Protein 5YBB (pdb70)

Secondary structure (DSSP, 8-state):
---HHHHHHHHHHHHHHHHHSSS--SHHHHHHHHHHHHHHHHHHHHHHHHHHHH----S-STTSHHHHHHS---HHHHHHHIIIIIHHHHHT---TTTTHHHHHHH-SSPPP--SSHHHHHHHHHHHHTS-TT-HHHHHHHHHHHHHHHHHHHHH-SSTTTT---HHHHHHHHHHH---TTS-EE-SS--TT-THHHHHHHHHHT--SHHHHHIIIIISBEEEE-SHHHHHHHHHHHHHHT-SS-EEEES-TTTS-TTS----BSEEEE------B--TTGGGGSSS--SBHHHHHHHHHHHHB-SSTTEEEEEEEEHHHHH--THHHHHHHHHHHHSEEEEEEEE-TTSSTTT----EEEEEEEESS---EEEEEE-PPPTT-SS--SSS---TTHHHHHHHHHHHHHHHHTTSS-GGGG-BTTEEEEEHHHHHHTTS------TTS-S---PPPHHHHHHHHHHHHHHHHHHHHHHHHHHHHS--/---HHHHHHHHHHHHHHHHHSSS--SHHHHHHHHHHHHHHHHHHHHHHHHHHTT----S-GGGSHHHHHHS---HHHHHHHIIIIIHHHHTS--SSHHHHHHHHHHHSS-----SSHHHHHHHHHHHHTS-TT-HHHHHHHHHHHHHHHHHHHHH-SSTTTT---HHHHHHHHHHH---TTS-EE-SS--TT-THHHHHHHHHHT--SHHHHHIIIIISB--EE-SHHHHHHHHHHHHHHT-SS---EES-STTS-STT----BSEEEE------B--TTGGGGSSS--SBHHHHHHHHHHHHB-SSTTEEEEEEEEHHHHH--THHHHHHHHHHHHSEEEEEEEE-TTSSTTTT---EEEEEEEESS---EEEEEE-PPPTT-SS--SSS---HHHHHHHHHHHHHHHHHHTTSS-GGGT-BTTEEEEEHHHHHHTTS------TTS-S---PPPHHHHHHHHHHHHHHHHHHHHHHHHHHHHT--/-HHHHHHHHHHHHHHHHHHHHHHHHHH---/-----SS-EEEEGGGS--------GGGSTT-EEEEB-GGGEETTTTEE---EEEEGGG--TTEEEEE-TT-EEEESBSTTS--EEEPPGGG-SEEEETTEEEE---TTT--HHHHHHHHHSHHHHHHHHHSS-SS-S--B--HHHHTTSEEEE-TTTTHHHHHHHHHHHHHHHHHHHHHHHHHHHHHHHHHHHHHHHHSPPTTS--STT-EEEEHHHHEEEE------GGGEESS--SEEEE-SGGG--SSS-----EESS-SSEE-TT-EEEE-BSSTT-EEE--S-EEE-TTEEEEEEPTTS-HHHHHHHHHHHHHHHS-----B--HHHHHTSEEEE--HHHHHHHHHHHHHHHHHHHHHHHHHHHHHHHHHHHHHHHHHHHTTTT-/-HHHHHHHHHHHHHHHHHHHHHHHHHT---/-----TT-EEEETTTS-----B--GGGSTT-EEEEE-GGGEETTTTEE---EEEEGGG--TTEEEEE-TT-EEEESBSTTS--EEEPPGGG-SEEEETTEEEE---TTT--HHHHHHHHHSHHHHHHHHHSS-SS-S--B--HHHHHHSEEEE-TTSSGGGGHHHHHHHHHHHHHHHHHHHHHHHHHHHHHHHHHHHHSPPTT----TT-EEEEHHHHEEEE------GGGEESS--SEEEE-SGGG--SSS-----EESS-SSEE-TT-EEEE-BSSTT-EEE--S-EEE-TTEEEEEE-TTS-HHHHHHHHHHHHHHHS-----B--HHHHHTSEEEE--HHHHHHHHHHHHHHHHHHHHHHHHHHHHHHHHHHHHHHHHHHHTTTT-

Organism: Caldanaerobacter subterraneus subsp. tengcongensis (strain DSM 15242 / JCM 11007 / NBRC 100824 / MB4) (NCBI:txid273068)

InterPro domains:
  IPR002052 DNA methylase, N-6 adenine-specific, conserved site [PS00092] (276-282)
  IPR003356 DNA methylase, adenine-specific [PF02384] (149-455)
  IPR022749 N6 adenine-specific DNA methyltransferase, N-terminal domain [PF12161] (10-135)
  IPR029063 S-adenosyl-L-methionine-dependent methyltransferase superfamily [G3DSA:3.40.50.150] (143-507)
  IPR029063 S-adenosyl-L-methionine-dependent methyltransferase superfamily [SSF53335] (9-497)
  IPR038333 Type I restriction enzyme EcoKI-like, methylase subunit, N-terminal domain superfamily [G3DSA:1.20.1260.30] (2-142)
  IPR051537 DNA Adenine N(4)/N(6)-Methyltransferase [PTHR42933] (5-493)

Structure (mmCIF, N/CA/C/O backbone):
data_5YBB
#
_entry.id   5YBB
#
_cell.length_a   121.600
_cell.length_b   121.600
_cell.length_c   280.360
_cell.angle_alpha   90.00
_cell.angle_beta   90.00
_cell.angle_gamma   90.00
#
_symmetry.space_group_name_H-M   'P 41'
#
loop_
_entity.id
_entity.type
_entity.pdbx_description
1 polymer 'Type I restriction-modification system methyltransferase subunit'
2 polymer 'Restriction endonuclease S subunits'
3 polymer DNA
4 polymer DNA
5 non-polymer S-ADENOSYLMETHIONINE
#
loop_
_atom_site.group_PDB
_atom_site.id
_atom_site.type_symbol
_atom_site.label_atom_id
_atom_site.label_alt_id
_atom_site.label_comp_id
_atom_site.label_asym_id
_atom_site.label_entity_id
_atom_site.label_seq_id
_atom_site.pdbx_PDB_ins_code
_atom_site.Cartn_x
_atom_site.Cartn_y
_atom_site.Cartn_z
_atom_site.occupancy
_atom_site.B_iso_or_equiv
_atom_site.auth_seq_id
_atom_site.auth_comp_id
_atom_site.auth_asym_id
_atom_site.auth_atom_id
_atom_site.pdbx_PDB_model_num
ATOM 1 N N . PRO A 1 4 ? 172.405 78.539 -39.646 1.00 130.17 4 PRO A N 1
ATOM 2 C CA . PRO A 1 4 ? 172.466 79.413 -40.812 1.00 129.08 4 PRO A CA 1
ATOM 3 C C . PRO A 1 4 ? 171.721 80.718 -40.585 1.00 131.75 4 PRO A C 1
ATOM 4 O O . PRO A 1 4 ? 172.306 81.686 -40.134 1.00 148.42 4 PRO A O 1
ATOM 8 N N . GLN A 1 5 ? 170.436 80.742 -40.888 1.00 120.00 5 GLN A N 1
ATOM 9 C CA . GLN A 1 5 ? 169.625 81.927 -40.650 1.00 117.38 5 GLN A CA 1
ATOM 10 C C . GLN A 1 5 ? 170.069 83.160 -41.401 1.00 115.62 5 GLN A C 1
ATOM 11 O O . GLN A 1 5 ? 170.033 83.169 -42.615 1.00 118.42 5 GLN A O 1
ATOM 17 N N . THR A 1 6 ? 170.413 84.224 -40.694 1.00 117.51 6 THR A N 1
ATOM 18 C CA . THR A 1 6 ? 170.868 85.421 -41.372 1.00 121.31 6 THR A CA 1
ATOM 19 C C . THR A 1 6 ? 169.707 86.016 -42.097 1.00 124.69 6 THR A C 1
ATOM 20 O O . THR A 1 6 ? 169.861 86.711 -43.077 1.00 126.04 6 THR A O 1
ATOM 24 N N . ARG A 1 7 ? 168.507 85.636 -41.652 1.00 134.20 7 ARG A N 1
ATOM 25 C CA . ARG A 1 7 ? 167.271 86.124 -42.252 1.00 140.26 7 ARG A CA 1
ATOM 26 C C . ARG A 1 7 ? 167.542 87.584 -42.480 1.00 137.90 7 ARG A C 1
ATOM 27 O O . ARG A 1 7 ? 167.576 88.065 -43.612 1.00 137.96 7 ARG A O 1
ATOM 35 N N . GLU A 1 8 ? 167.765 88.281 -41.376 1.00 145.22 8 GLU A N 1
ATOM 36 C CA . GLU A 1 8 ? 168.550 89.470 -41.397 1.00 157.13 8 GLU A CA 1
ATOM 37 C C . GLU A 1 8 ? 167.910 90.463 -42.350 1.00 138.89 8 GLU A C 1
ATOM 38 O O . GLU A 1 8 ? 166.704 90.626 -42.360 1.00 131.63 8 GLU A O 1
ATOM 44 N N . SER A 1 9 ? 168.718 91.067 -43.199 1.00 125.34 9 SER A N 1
ATOM 45 C CA . SER A 1 9 ? 168.230 91.860 -44.268 1.00 128.00 9 SER A CA 1
ATOM 46 C C . SER A 1 9 ? 167.447 90.972 -45.188 1.00 119.82 9 SER A C 1
ATOM 47 O O . SER A 1 9 ? 166.371 91.329 -45.625 1.00 137.78 9 SER A O 1
ATOM 50 N N . LEU A 1 10 ? 167.974 89.796 -45.477 1.00 96.86 10 LEU A N 1
ATOM 51 C CA . LEU A 1 10 ? 167.388 88.993 -46.530 1.00 88.29 10 LEU A CA 1
ATOM 52 C C . LEU A 1 10 ? 165.982 88.549 -46.264 1.00 96.77 10 LEU A C 1
ATOM 53 O O . LEU A 1 10 ? 165.168 88.549 -47.166 1.00 106.51 10 LEU A O 1
ATOM 58 N N . ALA A 1 11 ? 165.697 88.141 -45.044 1.00 92.74 11 ALA A N 1
ATOM 59 C CA . ALA A 1 11 ? 164.356 87.715 -44.734 1.00 89.12 11 ALA A CA 1
ATOM 60 C C . ALA A 1 11 ? 163.474 88.907 -44.916 1.00 87.08 11 ALA A C 1
ATOM 61 O O . ALA A 1 11 ? 162.435 88.833 -45.532 1.00 91.12 11 ALA A O 1
ATOM 63 N N . ASN A 1 12 ? 163.927 90.037 -44.422 1.00 83.47 12 ASN A N 1
ATOM 64 C CA . ASN A 1 12 ? 163.082 91.199 -44.400 1.00 89.71 12 ASN A CA 1
ATOM 65 C C . ASN A 1 12 ? 162.710 91.629 -45.780 1.00 84.72 12 ASN A C 1
ATOM 66 O O . ASN A 1 12 ? 161.587 92.010 -46.024 1.00 94.44 12 ASN A O 1
ATOM 71 N N . GLU A 1 13 ? 163.649 91.561 -46.700 1.00 71.88 13 GLU A N 1
ATOM 72 C CA . GLU A 1 13 ? 163.357 91.921 -48.064 1.00 76.37 13 GLU A CA 1
ATOM 73 C C . GLU A 1 13 ? 162.220 91.075 -48.534 1.00 83.97 13 GLU A C 1
ATOM 74 O O . GLU A 1 13 ? 161.149 91.554 -48.889 1.00 87.26 13 GLU A O 1
ATOM 80 N N . ILE A 1 14 ? 162.464 89.784 -48.506 1.00 85.09 14 ILE A N 1
ATOM 81 C CA . ILE A 1 14 ? 161.539 88.868 -49.103 1.00 82.25 14 ILE A CA 1
ATOM 82 C C . ILE A 1 14 ? 160.183 89.261 -48.639 1.00 98.00 14 ILE A C 1
ATOM 83 O O . ILE A 1 14 ? 159.244 89.269 -49.400 1.00 115.39 14 ILE A O 1
ATOM 88 N N . TRP A 1 15 ? 160.083 89.623 -47.378 1.00 93.34 15 TRP A N 1
ATOM 89 C CA . TRP A 1 15 ? 158.811 90.040 -46.847 1.00 79.23 15 TRP A CA 1
ATOM 90 C C . TRP A 1 15 ? 158.413 91.258 -47.612 1.00 80.36 15 TRP A C 1
ATOM 91 O O . TRP A 1 15 ? 157.255 91.473 -47.883 1.00 86.44 15 TRP A O 1
ATOM 102 N N . ARG A 1 16 ? 159.391 92.069 -47.958 1.00 81.61 16 ARG A N 1
ATOM 103 C CA . ARG A 1 16 ? 159.103 93.273 -48.695 1.00 88.66 16 ARG A CA 1
ATOM 104 C C . ARG A 1 16 ? 158.505 92.957 -50.028 1.00 87.64 16 ARG A C 1
ATOM 105 O O . ARG A 1 16 ? 157.576 93.611 -50.462 1.00 86.28 16 ARG A O 1
ATOM 113 N N . ALA A 1 17 ? 159.024 91.938 -50.681 1.00 88.26 17 ALA A N 1
ATOM 114 C CA . ALA A 1 17 ? 158.541 91.611 -52.005 1.00 86.81 17 ALA A CA 1
ATOM 115 C C . ALA A 1 17 ? 157.094 91.282 -51.864 1.00 82.21 17 ALA A C 1
ATOM 116 O O . ALA A 1 17 ? 156.272 91.643 -52.667 1.00 67.80 17 ALA A O 1
ATOM 118 N N . CYS A 1 18 ? 156.782 90.579 -50.808 1.00 87.79 18 CYS A N 1
ATOM 119 C CA . CYS A 1 18 ? 155.394 90.217 -50.557 1.00 81.27 18 CYS A CA 1
ATOM 120 C C . CYS A 1 18 ? 154.499 91.457 -50.485 1.00 80.10 18 CYS A C 1
ATOM 121 O O . CYS A 1 18 ? 153.396 91.447 -51.033 1.00 83.38 18 CYS A O 1
ATOM 124 N N . ASP A 1 19 ? 154.949 92.531 -49.839 1.00 86.72 19 ASP A N 1
ATOM 125 C CA . ASP A 1 19 ? 154.075 93.712 -49.797 1.00 98.10 19 ASP A CA 1
ATOM 126 C C . ASP A 1 19 ? 154.053 94.455 -51.142 1.00 101.11 19 ASP A C 1
ATOM 127 O O . ASP A 1 19 ? 153.066 95.128 -51.482 1.00 110.86 19 ASP A O 1
ATOM 132 N N . ILE A 1 20 ? 155.116 94.297 -51.926 1.00 91.69 20 ILE A N 1
ATOM 133 C CA . ILE A 1 20 ? 155.126 94.788 -53.302 1.00 86.26 20 ILE A CA 1
ATOM 134 C C . ILE A 1 20 ? 154.022 94.122 -54.108 1.00 73.23 20 ILE A C 1
ATOM 135 O O . ILE A 1 20 ? 153.295 94.782 -54.844 1.00 61.27 20 ILE A O 1
ATOM 140 N N . MET A 1 21 ? 153.874 92.813 -53.936 1.00 73.60 21 MET A N 1
ATOM 141 C CA . MET A 1 21 ? 152.811 92.100 -54.630 1.00 69.03 21 MET A CA 1
ATOM 142 C C . MET A 1 21 ? 151.455 92.442 -54.047 1.00 75.06 21 MET A C 1
ATOM 143 O O . MET A 1 21 ? 150.453 92.441 -54.763 1.00 85.65 21 MET A O 1
ATOM 148 N N . ARG A 1 22 ? 151.423 92.748 -52.754 1.00 68.97 22 ARG A N 1
ATOM 149 C CA . ARG A 1 22 ? 150.170 93.146 -52.134 1.00 80.28 22 ARG A CA 1
ATOM 150 C C . ARG A 1 22 ? 149.652 94.408 -52.818 1.00 84.21 22 ARG A C 1
ATOM 151 O O . ARG A 1 22 ? 148.463 94.506 -53.135 1.00 79.40 22 ARG A O 1
ATOM 159 N N . ARG A 1 23 ? 150.561 95.344 -53.091 1.00 84.28 23 ARG A N 1
ATOM 160 C CA . ARG A 1 23 ? 150.204 96.566 -53.813 1.00 92.31 23 ARG A CA 1
ATOM 161 C C . ARG A 1 23 ? 149.736 96.295 -55.244 1.00 96.41 23 ARG A C 1
ATOM 162 O O . ARG A 1 23 ? 148.862 96.997 -55.760 1.00 93.62 23 ARG A O 1
ATOM 170 N N . ASP A 1 24 ? 150.346 95.305 -55.891 1.00 93.04 24 ASP A N 1
ATOM 171 C CA . ASP A 1 24 ? 150.070 95.014 -57.295 1.00 94.67 24 ASP A CA 1
ATOM 172 C C . ASP A 1 24 ? 148.664 94.450 -57.525 1.00 85.68 24 ASP A C 1
ATOM 173 O O . ASP A 1 24 ? 148.117 93.733 -56.678 1.00 90.74 24 ASP A O 1
ATOM 178 N N . ASN A 1 25 ? 148.094 94.791 -58.682 1.00 70.33 25 ASN A N 1
ATOM 179 C CA . ASN A 1 25 ? 146.750 94.372 -59.081 1.00 68.75 25 ASN A CA 1
ATOM 180 C C . ASN A 1 25 ? 146.634 92.883 -59.428 1.00 64.87 25 ASN A C 1
ATOM 181 O O . ASN A 1 25 ? 145.611 92.255 -59.171 1.00 65.59 25 ASN A O 1
ATOM 186 N N . ASN A 1 26 ? 147.660 92.340 -60.072 1.00 64.82 26 ASN A N 1
ATOM 187 C CA . ASN A 1 26 ? 147.589 90.983 -60.604 1.00 70.33 26 ASN A CA 1
ATOM 188 C C . ASN A 1 26 ? 147.824 89.932 -59.525 1.00 78.84 26 ASN A C 1
ATOM 189 O O . ASN A 1 26 ? 147.463 88.765 -59.691 1.00 80.63 26 ASN A O 1
ATOM 194 N N . CYS A 1 27 ? 148.406 90.347 -58.408 1.00 86.35 27 CYS A N 1
ATOM 195 C CA . CYS A 1 27 ? 148.459 89.480 -57.245 1.00 79.06 27 CYS A CA 1
ATOM 196 C C . CYS A 1 27 ? 147.270 89.802 -56.359 1.00 86.14 27 CYS A C 1
ATOM 197 O O . CYS A 1 27 ? 147.273 90.805 -55.638 1.00 102.52 27 CYS A O 1
ATOM 200 N N . THR A 1 28 ? 146.273 88.928 -56.376 1.00 86.66 28 THR A N 1
ATOM 201 C CA . THR A 1 28 ? 145.045 89.193 -55.641 1.00 98.13 28 THR A CA 1
ATOM 202 C C . THR A 1 28 ? 145.236 88.882 -54.164 1.00 89.86 28 THR A C 1
ATOM 203 O O . THR A 1 28 ? 144.770 89.617 -53.297 1.00 98.53 28 THR A O 1
ATOM 207 N N . GLY A 1 29 ? 145.937 87.789 -53.896 1.00 73.08 29 GLY A N 1
ATOM 208 C CA . GLY A 1 29 ? 146.066 87.263 -52.555 1.00 77.10 29 GLY A CA 1
ATOM 209 C C . GLY A 1 29 ? 147.376 86.529 -52.364 1.00 79.21 29 GLY A C 1
ATOM 210 O O . GLY A 1 29 ? 148.150 86.373 -53.305 1.00 81.66 29 GLY A O 1
ATOM 211 N N . ILE A 1 30 ? 147.613 86.068 -51.139 1.00 74.85 30 ILE A N 1
ATOM 212 C CA . ILE A 1 30 ? 148.856 85.403 -50.764 1.00 69.78 30 ILE A CA 1
ATOM 213 C C . ILE A 1 30 ? 149.191 84.228 -51.702 1.00 86.89 30 ILE A C 1
ATOM 214 O O . ILE A 1 30 ? 150.366 83.939 -51.960 1.00 104.91 30 ILE A O 1
ATOM 219 N N . MET A 1 31 ? 148.153 83.575 -52.221 1.00 87.41 31 MET A N 1
ATOM 220 C CA . MET A 1 31 ? 148.285 82.537 -53.248 1.00 87.23 31 MET A CA 1
ATOM 221 C C . MET A 1 31 ? 149.180 83.006 -54.399 1.00 83.40 31 MET A C 1
ATOM 222 O O . MET A 1 31 ? 150.208 82.383 -54.719 1.00 77.19 31 MET A O 1
ATOM 227 N N . GLU A 1 32 ? 148.794 84.134 -54.989 1.00 82.58 32 GLU A N 1
ATOM 228 C CA . GLU A 1 32 ? 149.498 84.692 -56.133 1.00 77.81 32 GLU A CA 1
ATOM 229 C C . GLU A 1 32 ? 150.916 85.118 -55.753 1.00 74.58 32 GLU A C 1
ATOM 230 O O . GLU A 1 32 ? 151.849 84.977 -56.561 1.00 85.65 32 GLU A O 1
ATOM 236 N N . TYR A 1 33 ? 151.080 85.618 -54.526 1.00 62.48 33 TYR A N 1
ATOM 237 C CA . TYR A 1 33 ? 152.407 85.979 -54.032 1.00 67.54 33 TYR A CA 1
ATOM 238 C C . TYR A 1 33 ? 153.302 84.754 -54.113 1.00 73.70 33 TYR A C 1
ATOM 239 O O . TYR A 1 33 ? 154.387 84.779 -54.712 1.00 79.45 33 TYR A O 1
ATOM 248 N N . VAL A 1 34 ? 152.832 83.669 -53.509 1.00 80.82 34 VAL A N 1
ATOM 249 C CA . VAL A 1 34 ? 153.681 82.505 -53.343 1.00 92.33 34 VAL A CA 1
ATOM 250 C C . VAL A 1 34 ? 153.993 81.865 -54.698 1.00 96.73 34 VAL A C 1
ATOM 251 O O . VAL A 1 34 ? 155.122 81.425 -54.905 1.00 103.60 34 VAL A O 1
ATOM 255 N N . GLU A 1 35 ? 153.041 81.837 -55.636 1.00 99.21 35 GLU A N 1
ATOM 256 C CA . GLU A 1 35 ? 153.373 81.230 -56.933 1.00 92.52 35 GLU A CA 1
ATOM 257 C C . GLU A 1 35 ? 154.310 82.112 -57.775 1.00 87.33 35 GLU A C 1
ATOM 258 O O . GLU A 1 35 ? 155.202 81.594 -58.461 1.00 102.46 35 GLU A O 1
ATOM 264 N N . HIS A 1 36 ? 154.115 83.430 -57.722 1.00 73.94 36 HIS A N 1
ATOM 265 C CA . HIS A 1 36 ? 154.997 84.356 -58.441 1.00 76.43 36 HIS A CA 1
ATOM 266 C C . HIS A 1 36 ? 156.451 84.187 -57.959 1.00 71.72 36 HIS A C 1
ATOM 267 O O . HIS A 1 36 ? 157.408 83.975 -58.755 1.00 78.67 36 HIS A O 1
ATOM 274 N N . LEU A 1 37 ? 156.591 84.258 -56.638 1.00 68.28 37 LEU A N 1
ATOM 275 C CA . LEU A 1 37 ? 157.868 84.061 -55.977 1.00 66.07 37 LEU A CA 1
ATOM 276 C C . LEU A 1 37 ? 158.436 82.692 -56.366 1.00 72.71 37 LEU A C 1
ATOM 277 O O . LEU A 1 37 ? 159.638 82.543 -56.613 1.00 75.99 37 LEU A O 1
ATOM 282 N N . ALA A 1 38 ? 157.551 81.704 -56.460 1.00 68.89 38 ALA A N 1
ATOM 283 C CA . ALA A 1 38 ? 157.966 80.348 -56.791 1.00 71.36 38 ALA A CA 1
ATOM 284 C C . ALA A 1 38 ? 158.596 80.262 -58.174 1.00 72.90 38 ALA A C 1
ATOM 285 O O . ALA A 1 38 ? 159.665 79.673 -58.315 1.00 67.79 38 ALA A O 1
ATOM 287 N N . TRP A 1 39 ? 157.958 80.843 -59.191 1.00 73.93 39 TRP A N 1
ATOM 288 C CA . TRP A 1 39 ? 158.499 80.705 -60.546 1.00 67.53 39 TRP A CA 1
ATOM 289 C C . TRP A 1 39 ? 159.803 81.484 -60.720 1.00 72.48 39 TRP A C 1
ATOM 290 O O . TRP A 1 39 ? 160.749 80.976 -61.362 1.00 79.09 39 TRP A O 1
ATOM 301 N N . LEU A 1 40 ? 159.893 82.681 -60.135 1.00 69.70 40 LEU A N 1
ATOM 302 C CA . LEU A 1 40 ? 161.190 83.370 -60.175 1.00 69.88 40 LEU A CA 1
ATOM 303 C C . LEU A 1 40 ? 162.305 82.533 -59.516 1.00 74.67 40 LEU A C 1
ATOM 304 O O . LEU A 1 40 ? 163.389 82.303 -60.107 1.00 81.26 40 LEU A O 1
ATOM 309 N N . LEU A 1 41 ? 162.028 82.079 -58.294 1.00 71.14 41 LEU A N 1
ATOM 310 C CA . LEU A 1 41 ? 163.002 81.320 -57.520 1.00 74.55 41 LEU A CA 1
ATOM 311 C C . LEU A 1 41 ? 163.426 80.065 -58.271 1.00 79.87 41 LEU A C 1
ATOM 312 O O . LEU A 1 41 ? 164.606 79.707 -58.284 1.00 91.35 41 LEU A O 1
ATOM 317 N N . PHE A 1 42 ? 162.459 79.405 -58.898 1.00 71.52 42 PHE A N 1
ATOM 318 C CA . PHE A 1 42 ? 162.744 78.188 -59.637 1.00 75.64 42 PHE A CA 1
ATOM 319 C C . PHE A 1 42 ? 163.685 78.470 -60.801 1.00 77.53 42 PHE A C 1
ATOM 320 O O . PHE A 1 42 ? 164.647 77.720 -61.000 1.00 72.68 42 PHE A O 1
ATOM 328 N N . LEU A 1 43 ? 163.422 79.533 -61.569 1.00 74.00 43 LEU A N 1
ATOM 329 C CA . LEU A 1 43 ? 164.327 79.838 -62.684 1.00 68.12 43 LEU A CA 1
ATOM 330 C C . LEU A 1 43 ? 165.749 80.085 -62.186 1.00 78.53 43 LEU A C 1
ATOM 331 O O . LEU A 1 43 ? 166.727 79.582 -62.782 1.00 90.30 43 LEU A O 1
ATOM 336 N N . ARG A 1 44 ? 165.870 80.855 -61.106 1.00 79.06 44 ARG A N 1
ATOM 337 C CA . ARG A 1 44 ? 167.198 81.109 -60.546 1.00 80.09 44 ARG A CA 1
ATOM 338 C C . ARG A 1 44 ? 167.884 79.791 -60.139 1.00 83.64 44 ARG A C 1
ATOM 339 O O . ARG A 1 44 ? 169.094 79.591 -60.369 1.00 88.58 44 ARG A O 1
ATOM 347 N N . PHE A 1 45 ? 167.095 78.899 -59.544 1.00 72.08 45 PHE A N 1
ATOM 348 C CA . PHE A 1 45 ? 167.578 77.588 -59.129 1.00 79.78 45 PHE A CA 1
ATOM 349 C C . PHE A 1 45 ? 168.129 76.792 -60.307 1.00 82.86 45 PHE A C 1
ATOM 350 O O . PHE A 1 45 ? 169.222 76.213 -60.227 1.00 91.44 45 PHE A O 1
ATOM 358 N N . LEU A 1 46 ? 167.359 76.762 -61.393 1.00 72.49 46 LEU A N 1
ATOM 359 C CA . LEU A 1 46 ? 167.725 75.999 -62.580 1.00 72.82 46 LEU A CA 1
ATOM 360 C C . LEU A 1 46 ? 169.059 76.514 -63.106 1.00 87.65 46 LEU A C 1
ATOM 361 O O . LEU A 1 46 ? 169.975 75.725 -63.422 1.00 93.96 46 LEU A O 1
ATOM 366 N N . ASP A 1 47 ? 169.179 77.841 -63.160 1.00 110.91 47 ASP A N 1
ATOM 367 C CA . ASP A 1 47 ? 170.412 78.453 -63.644 1.00 121.13 47 ASP A CA 1
ATOM 368 C C . ASP A 1 47 ? 171.612 78.052 -62.783 1.00 111.09 47 ASP A C 1
ATOM 369 O O . ASP A 1 47 ? 172.689 77.713 -63.305 1.00 121.72 47 ASP A O 1
ATOM 374 N N . ALA A 1 48 ? 171.421 78.072 -61.467 1.00 85.64 48 ALA A N 1
ATOM 375 C CA . ALA A 1 48 ? 172.497 77.685 -60.562 1.00 93.23 48 ALA A CA 1
ATOM 376 C C . ALA A 1 48 ? 172.939 76.225 -60.796 1.00 110.17 48 ALA A C 1
ATOM 377 O O . ALA A 1 48 ? 174.152 75.927 -60.916 1.00 120.38 48 ALA A O 1
ATOM 379 N N . GLN A 1 49 ? 171.959 75.322 -60.879 1.00 107.22 49 GLN A N 1
ATOM 380 C CA . GLN A 1 49 ? 172.264 73.907 -61.078 1.00 121.98 49 GLN A CA 1
ATOM 381 C C . GLN A 1 49 ? 173.033 73.640 -62.367 1.00 148.25 49 GLN A C 1
ATOM 382 O O . GLN A 1 49 ? 174.070 72.946 -62.338 1.00 153.81 49 GLN A O 1
ATOM 388 N N . GLU A 1 50 ? 172.602 74.271 -63.449 1.00 173.10 50 GLU A N 1
ATOM 389 C CA . GLU A 1 50 ? 173.292 74.139 -64.713 1.00 192.26 50 GLU A CA 1
ATOM 390 C C . GLU A 1 50 ? 174.714 74.652 -64.540 1.00 202.06 50 GLU A C 1
ATOM 391 O O . GLU A 1 50 ? 175.651 74.092 -65.108 1.00 228.42 50 GLU A O 1
ATOM 397 N N . GLU A 1 51 ? 174.882 75.722 -63.765 1.00 164.45 51 GLU A N 1
ATOM 398 C CA . GLU A 1 51 ? 176.207 76.319 -63.640 1.00 141.57 51 GLU A CA 1
ATOM 399 C C . GLU A 1 51 ? 177.145 75.279 -63.002 1.00 128.80 51 GLU A C 1
ATOM 400 O O . GLU A 1 51 ? 178.300 75.092 -63.439 1.00 130.42 51 GLU A O 1
ATOM 406 N N . GLU A 1 52 ? 176.638 74.563 -62.000 1.00 117.58 52 GLU A N 1
ATOM 407 C CA . GLU A 1 52 ? 177.403 73.428 -61.478 1.00 117.52 52 GLU A CA 1
ATOM 408 C C . GLU A 1 52 ? 177.726 72.453 -62.618 1.00 132.82 52 GLU A C 1
ATOM 409 O O . GLU A 1 52 ? 178.846 71.915 -62.727 1.00 145.77 52 GLU A O 1
ATOM 411 N N . TRP A 1 53 ? 176.752 72.259 -63.501 1.00 130.61 53 TRP A N 1
ATOM 412 C CA . TRP A 1 53 ? 176.958 71.355 -64.626 1.00 124.83 53 TRP A CA 1
ATOM 413 C C . TRP A 1 53 ? 177.887 71.945 -65.699 1.00 126.25 53 TRP A C 1
ATOM 414 O O . TRP A 1 53 ? 178.293 71.233 -66.611 1.00 129.20 53 TRP A O 1
ATOM 425 N N . GLU A 1 54 ? 178.228 73.231 -65.592 1.00 131.17 54 GLU A N 1
ATOM 426 C CA . GLU A 1 54 ? 179.278 73.799 -66.434 1.00 144.16 54 GLU A CA 1
ATOM 427 C C . GLU A 1 54 ? 180.564 73.286 -65.812 1.00 154.25 54 GLU A C 1
ATOM 428 O O . GLU A 1 54 ? 181.514 72.893 -66.517 1.00 168.67 54 GLU A O 1
ATOM 434 N N . ALA A 1 55 ? 180.582 73.283 -64.475 1.00 150.13 55 ALA A N 1
ATOM 435 C CA . ALA A 1 55 ? 181.776 72.832 -63.768 1.00 159.91 55 ALA A CA 1
ATOM 436 C C . ALA A 1 55 ? 182.105 71.371 -64.097 1.00 172.92 55 ALA A C 1
ATOM 437 O O . ALA A 1 55 ? 183.279 71.037 -64.254 1.00 183.89 55 ALA A O 1
ATOM 439 N N . GLN A 1 56 ? 181.108 70.489 -64.210 1.00 170.14 56 GLN A N 1
ATOM 440 C CA . GLN A 1 56 ? 181.476 69.136 -64.672 1.00 176.92 56 GLN A CA 1
ATOM 441 C C . GLN A 1 56 ? 181.431 68.979 -66.200 1.00 191.77 56 GLN A C 1
ATOM 442 O O . GLN A 1 56 ? 181.889 67.964 -66.728 1.00 193.53 56 GLN A O 1
ATOM 448 N N . ALA A 1 57 ? 180.916 69.973 -66.920 1.00 200.82 57 ALA A N 1
ATOM 449 C CA . ALA A 1 57 ? 181.014 69.924 -68.379 1.00 211.14 57 ALA A CA 1
ATOM 450 C C . ALA A 1 57 ? 182.479 70.082 -68.740 1.00 202.40 57 ALA A C 1
ATOM 451 O O . ALA A 1 57 ? 182.947 69.560 -69.750 1.00 213.81 57 ALA A O 1
ATOM 453 N N . GLN A 1 58 ? 183.183 70.839 -67.904 1.00 183.46 58 GLN A N 1
ATOM 454 C CA . GLN A 1 58 ? 184.637 70.986 -67.995 1.00 174.54 58 GLN A CA 1
ATOM 455 C C . GLN A 1 58 ? 185.397 69.646 -68.134 1.00 178.17 58 GLN A C 1
ATOM 456 O O . GLN A 1 58 ? 186.329 69.547 -68.934 1.00 178.19 58 GLN A O 1
ATOM 462 N N . ILE A 1 59 ? 185.012 68.628 -67.359 1.00 171.30 59 ILE A N 1
ATOM 463 C CA . ILE A 1 59 ? 185.665 67.309 -67.425 1.00 163.92 59 ILE A CA 1
ATOM 464 C C . ILE A 1 59 ? 185.596 66.640 -68.803 1.00 155.63 59 ILE A C 1
ATOM 465 O O . ILE A 1 59 ? 185.057 67.193 -69.763 1.00 149.17 59 ILE A O 1
ATOM 470 N N . PRO A 1 66 ? 173.446 72.862 -71.633 1.00 139.19 66 PRO A N 1
ATOM 471 C CA . PRO A 1 66 ? 172.713 74.059 -72.031 1.00 133.59 66 PRO A CA 1
ATOM 472 C C . PRO A 1 66 ? 171.234 73.759 -72.124 1.00 134.58 66 PRO A C 1
ATOM 473 O O . PRO A 1 66 ? 170.736 73.407 -73.182 1.00 141.62 66 PRO A O 1
ATOM 477 N N . ILE A 1 67 ? 170.543 73.847 -71.001 1.00 136.45 67 ILE A N 1
ATOM 478 C CA . ILE A 1 67 ? 169.117 73.631 -70.989 1.00 137.32 67 ILE A CA 1
ATOM 479 C C . ILE A 1 67 ? 168.392 74.678 -71.793 1.00 145.37 67 ILE A C 1
ATOM 480 O O . ILE A 1 67 ? 167.549 74.355 -72.608 1.00 162.97 67 ILE A O 1
ATOM 485 N N . ILE A 1 68 ? 168.745 75.937 -71.574 1.00 145.58 68 ILE A N 1
ATOM 486 C CA . ILE A 1 68 ? 168.311 77.037 -72.422 1.00 161.89 68 ILE A CA 1
ATOM 487 C C . ILE A 1 68 ? 169.431 78.014 -72.395 1.00 184.57 68 ILE A C 1
ATOM 488 O O . ILE A 1 68 ? 170.078 78.166 -71.371 1.00 171.73 68 ILE A O 1
ATOM 493 N N . ASP A 1 69 ? 169.661 78.694 -73.501 1.00 222.02 69 ASP A N 1
ATOM 494 C CA . ASP A 1 69 ? 170.722 79.669 -73.521 1.00 211.51 69 ASP A CA 1
ATOM 495 C C . ASP A 1 69 ? 170.653 80.570 -74.721 1.00 202.99 69 ASP A C 1
ATOM 496 O O . ASP A 1 69 ? 169.979 80.252 -75.689 1.00 213.31 69 ASP A O 1
ATOM 498 N N . SER A 1 70 ? 171.441 81.638 -74.702 1.00 192.92 70 SER A N 1
ATOM 499 C CA . SER A 1 70 ? 171.937 82.243 -73.474 1.00 175.68 70 SER A CA 1
ATOM 500 C C . SER A 1 70 ? 171.098 83.444 -73.125 1.00 150.47 70 SER A C 1
ATOM 501 O O . SER A 1 70 ? 171.256 84.025 -72.070 1.00 117.35 70 SER A O 1
ATOM 504 N N . GLU A 1 71 ? 170.231 83.823 -74.051 1.00 168.24 71 GLU A N 1
ATOM 505 C CA . GLU A 1 71 ? 169.373 84.970 -73.858 1.00 166.20 71 GLU A CA 1
ATOM 506 C C . GLU A 1 71 ? 168.470 84.702 -72.673 1.00 154.01 71 GLU A C 1
ATOM 507 O O . GLU A 1 71 ? 168.160 85.608 -71.899 1.00 151.73 71 GLU A O 1
ATOM 513 N N . TYR A 1 72 ? 168.026 83.456 -72.543 1.00 141.24 72 TYR A N 1
ATOM 514 C CA . TYR A 1 72 ? 166.953 83.168 -71.626 1.00 122.69 72 TYR A CA 1
ATOM 515 C C . TYR A 1 72 ? 167.393 82.606 -70.297 1.00 122.90 72 TYR A C 1
ATOM 516 O O . TYR A 1 72 ? 166.569 82.196 -69.509 1.00 108.67 72 TYR A O 1
ATOM 525 N N . ARG A 1 73 ? 168.685 82.593 -70.029 1.00 140.06 73 ARG A N 1
ATOM 526 C CA . ARG A 1 73 ? 169.138 82.118 -68.719 1.00 141.64 73 ARG A CA 1
ATOM 527 C C . ARG A 1 73 ? 168.910 83.250 -67.749 1.00 132.81 73 ARG A C 1
ATOM 528 O O . ARG A 1 73 ? 168.910 84.410 -68.145 1.00 142.52 73 ARG A O 1
ATOM 536 N N . TRP A 1 74 ? 168.733 82.916 -66.478 1.00 114.83 74 TRP A N 1
ATOM 537 C CA . TRP A 1 74 ? 168.365 83.910 -65.485 1.00 101.80 74 TRP A CA 1
ATOM 538 C C . TRP A 1 74 ? 169.431 84.992 -65.414 1.00 100.37 74 TRP A C 1
ATOM 539 O O . TRP A 1 74 ? 169.120 86.170 -65.249 1.00 100.00 74 TRP A O 1
ATOM 550 N N . ARG A 1 75 ? 170.684 84.575 -65.571 1.00 102.80 75 ARG A N 1
ATOM 551 C CA . ARG A 1 75 ? 171.830 85.477 -65.537 1.00 102.24 75 ARG A CA 1
ATOM 552 C C . ARG A 1 75 ? 171.601 86.727 -66.373 1.00 101.46 75 ARG A C 1
ATOM 553 O O . ARG A 1 75 ? 171.448 87.830 -65.839 1.00 102.96 75 ARG A O 1
ATOM 561 N N . HIS A 1 76 ? 171.520 86.532 -67.683 1.00 112.43 76 HIS A N 1
ATOM 562 C CA . HIS A 1 76 ? 171.585 87.635 -68.623 1.00 133.52 76 HIS A CA 1
ATOM 563 C C . HIS A 1 76 ? 170.377 88.566 -68.542 1.00 141.41 76 HIS A C 1
ATOM 564 O O . HIS A 1 76 ? 170.540 89.787 -68.576 1.00 158.29 76 HIS A O 1
ATOM 571 N N . TRP A 1 77 ? 169.170 88.014 -68.445 1.00 109.90 77 TRP A N 1
ATOM 572 C CA . TRP A 1 77 ? 167.991 88.876 -68.437 1.00 96.85 77 TRP A CA 1
ATOM 573 C C . TRP A 1 77 ? 167.662 89.468 -67.061 1.00 90.09 77 TRP A C 1
ATOM 574 O O . TRP A 1 77 ? 167.137 90.577 -66.985 1.00 90.26 77 TRP A O 1
ATOM 585 N N . ALA A 1 78 ? 167.964 88.753 -65.979 1.00 86.73 78 ALA A N 1
ATOM 586 C CA . ALA A 1 78 ? 167.712 89.304 -64.647 1.00 78.97 78 ALA A CA 1
ATOM 587 C C . ALA A 1 78 ? 168.753 90.350 -64.248 1.00 84.66 78 ALA A C 1
ATOM 588 O O . ALA A 1 78 ? 168.406 91.324 -63.584 1.00 95.41 78 ALA A O 1
ATOM 590 N N . THR A 1 79 ? 170.023 90.145 -64.608 1.00 84.77 79 THR A N 1
ATOM 591 C CA . THR A 1 79 ? 171.056 91.129 -64.255 1.00 91.38 79 THR A CA 1
ATOM 592 C C . THR A 1 79 ? 170.800 92.496 -64.894 1.00 93.72 79 THR A C 1
ATOM 593 O O . THR A 1 79 ? 171.000 93.528 -64.251 1.00 110.81 79 THR A O 1
ATOM 597 N N . LYS A 1 80 ? 170.378 92.496 -66.158 1.00 89.56 80 LYS A N 1
ATOM 598 C CA . LYS A 1 80 ? 170.185 93.730 -66.918 1.00 100.29 80 LYS A CA 1
ATOM 599 C C . LYS A 1 80 ? 169.285 94.732 -66.204 1.00 108.10 80 LYS A C 1
ATOM 600 O O . LYS A 1 80 ? 168.328 94.343 -65.537 1.00 106.57 80 LYS A O 1
ATOM 606 N N . ASP A 1 81 ? 169.593 96.021 -66.337 1.00 113.78 81 ASP A N 1
ATOM 607 C CA . ASP A 1 81 ? 168.717 97.044 -65.778 1.00 115.62 81 ASP A CA 1
ATOM 608 C C . ASP A 1 81 ? 167.747 97.420 -66.886 1.00 113.99 81 ASP A C 1
ATOM 609 O O . ASP A 1 81 ? 168.105 98.121 -67.830 1.00 119.37 81 ASP A O 1
ATOM 614 N N . TRP A 1 82 ? 166.506 96.972 -66.740 1.00 103.25 82 TRP A N 1
ATOM 615 C CA . TRP A 1 82 ? 165.492 97.165 -67.762 1.00 93.72 82 TRP A CA 1
ATOM 616 C C . TRP A 1 82 ? 164.708 98.446 -67.568 1.00 94.69 82 TRP A C 1
ATOM 617 O O . TRP A 1 82 ? 164.462 98.859 -66.437 1.00 104.29 82 TRP A O 1
ATOM 628 N N . PRO A 1 83 ? 164.312 99.084 -68.676 1.00 94.78 83 PRO A N 1
ATOM 629 C CA . PRO A 1 83 ? 163.118 99.923 -68.572 1.00 91.20 83 PRO A CA 1
ATOM 630 C C . PRO A 1 83 ? 161.950 99.000 -68.235 1.00 96.69 83 PRO A C 1
ATOM 631 O O . PRO A 1 83 ? 161.911 97.892 -68.772 1.00 102.14 83 PRO A O 1
ATOM 635 N N . ALA A 1 84 ? 161.042 99.420 -67.360 1.00 89.26 84 ALA A N 1
ATOM 636 C CA . ALA A 1 84 ? 160.028 98.509 -66.823 1.00 80.92 84 ALA A CA 1
ATOM 637 C C . ALA A 1 84 ? 159.166 97.878 -67.905 1.00 83.29 84 ALA A C 1
ATOM 638 O O . ALA A 1 84 ? 158.923 96.663 -67.904 1.00 97.99 84 ALA A O 1
ATOM 640 N N . ASP A 1 85 ? 158.703 98.719 -68.819 1.00 81.85 85 ASP A N 1
ATOM 641 C CA . ASP A 1 85 ? 157.798 98.289 -69.868 1.00 96.14 85 ASP A CA 1
ATOM 642 C C . ASP A 1 85 ? 158.459 97.226 -70.748 1.00 103.33 85 ASP A C 1
ATOM 643 O O . ASP A 1 85 ? 157.836 96.225 -71.106 1.00 92.40 85 ASP A O 1
ATOM 648 N N . GLU A 1 86 ? 159.737 97.436 -71.052 1.00 108.95 86 GLU A N 1
ATOM 649 C CA . GLU A 1 86 ? 160.502 96.519 -71.891 1.00 114.80 86 GLU A CA 1
ATOM 650 C C . GLU A 1 86 ? 160.742 95.193 -71.188 1.00 112.89 86 GLU A C 1
ATOM 651 O O . GLU A 1 86 ? 160.826 94.148 -71.833 1.00 122.65 86 GLU A O 1
ATOM 657 N N . LEU A 1 87 ? 160.871 95.242 -69.867 1.00 109.21 87 LEU A N 1
ATOM 658 C CA . LEU A 1 87 ? 161.046 94.030 -69.080 1.00 104.82 87 LEU A CA 1
ATOM 659 C C . LEU A 1 87 ? 159.785 93.194 -69.111 1.00 96.59 87 LEU A C 1
ATOM 660 O O . LEU A 1 87 ? 159.829 91.989 -69.367 1.00 87.60 87 LEU A O 1
ATOM 665 N N . LEU A 1 88 ? 158.662 93.850 -68.837 1.00 97.38 88 LEU A N 1
ATOM 666 C CA . LEU A 1 88 ? 157.368 93.184 -68.814 1.00 90.40 88 LEU A CA 1
ATOM 667 C C . LEU A 1 88 ? 157.094 92.563 -70.190 1.00 84.50 88 LEU A C 1
ATOM 668 O O . LEU A 1 88 ? 156.689 91.391 -70.313 1.00 78.63 88 LEU A O 1
ATOM 673 N N . ALA A 1 89 ? 157.365 93.359 -71.219 1.00 82.35 89 ALA A N 1
ATOM 674 C CA . ALA A 1 89 ? 157.197 92.934 -72.598 1.00 79.79 89 ALA A CA 1
ATOM 675 C C . ALA A 1 89 ? 158.104 91.763 -72.932 1.00 76.59 89 ALA A C 1
ATOM 676 O O . ALA A 1 89 ? 157.742 90.916 -73.740 1.00 84.29 89 ALA A O 1
ATOM 678 N N . PHE A 1 90 ? 159.296 91.736 -72.343 1.00 70.37 90 PHE A N 1
ATOM 679 C CA . PHE A 1 90 ? 160.224 90.634 -72.570 1.00 69.76 90 PHE A CA 1
ATOM 680 C C . PHE A 1 90 ? 159.702 89.355 -71.942 1.00 98.26 90 PHE A C 1
ATOM 681 O O . PHE A 1 90 ? 159.720 88.296 -72.565 1.00 96.03 90 PHE A O 1
ATOM 689 N N . VAL A 1 91 ? 159.253 89.455 -70.696 1.00 94.45 91 VAL A N 1
ATOM 690 C CA . VAL A 1 91 ? 158.818 88.276 -69.961 1.00 95.45 91 VAL A CA 1
ATOM 691 C C . VAL A 1 91 ? 157.595 87.649 -70.613 1.00 87.96 91 VAL A C 1
ATOM 692 O O . VAL A 1 91 ? 157.587 86.453 -70.897 1.00 81.44 91 VAL A O 1
ATOM 696 N N . HIS A 1 92 ? 156.574 88.458 -70.876 1.00 86.03 92 HIS A N 1
ATOM 697 C CA . HIS A 1 92 ? 155.362 87.927 -71.484 1.00 90.77 92 HIS A CA 1
ATOM 698 C C . HIS A 1 92 ? 155.558 87.594 -72.953 1.00 98.36 92 HIS A C 1
ATOM 699 O O . HIS A 1 92 ? 155.102 86.557 -73.430 1.00 108.63 92 HIS A O 1
ATOM 706 N N . GLY A 1 93 ? 156.201 88.500 -73.676 1.00 96.30 93 GLY A N 1
ATOM 707 C CA . GLY A 1 93 ? 156.392 88.335 -75.102 1.00 91.35 93 GLY A CA 1
ATOM 708 C C . GLY A 1 93 ? 157.395 87.289 -75.551 1.00 83.46 93 GLY A C 1
ATOM 709 O O . GLY A 1 93 ? 157.076 86.471 -76.407 1.00 83.82 93 GLY A O 1
ATOM 710 N N . ARG A 1 94 ? 158.585 87.287 -74.967 1.00 77.66 94 ARG A N 1
ATOM 711 C CA . ARG A 1 94 ? 159.593 86.296 -75.300 1.00 82.14 94 ARG A CA 1
ATOM 712 C C . ARG A 1 94 ? 159.849 85.168 -74.310 1.00 85.13 94 ARG A C 1
ATOM 713 O O . ARG A 1 94 ? 159.942 84.026 -74.710 1.00 85.41 94 ARG A O 1
ATOM 721 N N . LEU A 1 95 ? 160.041 85.475 -73.035 1.00 90.13 95 LEU A N 1
ATOM 722 C CA . LEU A 1 95 ? 160.466 84.440 -72.091 1.00 88.22 95 LEU A CA 1
ATOM 723 C C . LEU A 1 95 ? 159.510 83.318 -71.754 1.00 87.15 95 LEU A C 1
ATOM 724 O O . LEU A 1 95 ? 159.893 82.163 -71.778 1.00 68.46 95 LEU A O 1
ATOM 729 N N . ILE A 1 96 ? 158.268 83.647 -71.444 1.00 96.41 96 ILE A N 1
ATOM 730 C CA . ILE A 1 96 ? 157.336 82.617 -71.050 1.00 90.30 96 ILE A CA 1
ATOM 731 C C . ILE A 1 96 ? 157.133 81.761 -72.248 1.00 97.88 96 ILE A C 1
ATOM 732 O O . ILE A 1 96 ? 157.058 80.557 -72.145 1.00 99.16 96 ILE A O 1
ATOM 737 N N . PRO A 1 97 ? 157.004 82.476 -73.443 1.00 98.18 97 PRO A N 1
ATOM 738 C CA . PRO A 1 97 ? 156.793 81.613 -74.609 1.00 96.64 97 PRO A CA 1
ATOM 739 C C . PRO A 1 97 ? 157.984 80.720 -74.882 1.00 101.50 97 PRO A C 1
ATOM 740 O O . PRO A 1 97 ? 157.801 79.586 -75.286 1.00 116.08 97 PRO A O 1
ATOM 744 N N . TYR A 1 98 ? 159.192 81.220 -74.693 1.00 96.99 98 TYR A N 1
ATOM 745 C CA . TYR A 1 98 ? 160.356 80.408 -74.965 1.00 106.65 98 TYR A CA 1
ATOM 746 C C . TYR A 1 98 ? 160.317 79.217 -74.067 1.00 114.89 98 TYR A C 1
ATOM 747 O O . TYR A 1 98 ? 160.727 78.146 -74.462 1.00 126.56 98 TYR A O 1
ATOM 756 N N . LEU A 1 99 ? 159.928 79.429 -72.823 1.00 112.88 99 LEU A N 1
ATOM 757 C CA . LEU A 1 99 ? 159.841 78.335 -71.865 1.00 110.04 99 LEU A CA 1
ATOM 758 C C . LEU A 1 99 ? 158.773 77.324 -72.226 1.00 107.41 99 LEU A C 1
ATOM 759 O O . LEU A 1 99 ? 158.964 76.135 -72.084 1.00 107.87 99 LEU A O 1
ATOM 764 N N . ARG A 1 100 ? 157.692 77.838 -72.774 1.00 112.32 100 ARG A N 1
ATOM 765 C CA . ARG A 1 100 ? 156.555 77.023 -73.098 1.00 107.50 100 ARG A CA 1
ATOM 766 C C . ARG A 1 100 ? 156.963 76.000 -74.121 1.00 158.40 100 ARG A C 1
ATOM 767 O O . ARG A 1 100 ? 156.331 74.962 -74.260 1.00 150.88 100 ARG A O 1
ATOM 775 N N . SER A 1 101 ? 157.984 76.320 -74.890 1.00 173.46 101 SER A N 1
ATOM 776 C CA . SER A 1 101 ? 158.353 75.459 -75.986 1.00 203.74 101 SER A CA 1
ATOM 777 C C . SER A 1 101 ? 159.832 75.137 -76.074 1.00 221.37 101 SER A C 1
ATOM 778 O O . SER A 1 101 ? 160.534 75.701 -76.899 1.00 238.35 101 SER A O 1
ATOM 781 N N . LEU A 1 102 ? 160.321 74.252 -75.220 1.00 199.78 102 LEU A N 1
ATOM 782 C CA . LEU A 1 102 ? 161.693 73.795 -75.371 1.00 185.95 102 LEU A CA 1
ATOM 783 C C . LEU A 1 102 ? 161.814 72.455 -76.089 1.00 193.49 102 LEU A C 1
ATOM 784 O O . LEU A 1 102 ? 162.729 72.246 -76.883 1.00 191.59 102 LEU A O 1
ATOM 789 N N . GLY A 1 103 ? 160.956 71.518 -75.724 1.00 186.17 103 GLY A N 1
ATOM 790 C CA . GLY A 1 103 ? 160.791 70.311 -76.504 1.00 198.20 103 GLY A CA 1
ATOM 791 C C . GLY A 1 103 ? 161.878 69.264 -76.374 1.00 208.01 103 GLY A C 1
ATOM 792 O O . GLY A 1 103 ? 161.839 68.246 -77.057 1.00 212.10 103 GLY A O 1
ATOM 793 N N . GLY A 1 104 ? 162.840 69.485 -75.492 1.00 213.92 104 GLY A N 1
ATOM 794 C CA . GLY A 1 104 ? 163.853 68.476 -75.268 1.00 225.90 104 GLY A CA 1
ATOM 795 C C . GLY A 1 104 ? 163.362 67.262 -74.519 1.00 235.49 104 GLY A C 1
ATOM 796 O O . GLY A 1 104 ? 162.881 67.377 -73.405 1.00 239.19 104 GLY A O 1
ATOM 797 N N . ASP A 1 105 ? 163.529 66.084 -75.093 1.00 223.85 105 ASP A N 1
ATOM 798 C CA . ASP A 1 105 ? 162.856 64.890 -74.602 1.00 208.80 105 ASP A CA 1
ATOM 799 C C . ASP A 1 105 ? 163.157 64.636 -73.129 1.00 191.21 105 ASP A C 1
ATOM 800 O O . ASP A 1 105 ? 162.398 63.945 -72.445 1.00 194.77 105 ASP A O 1
ATOM 805 N N . PRO A 1 106 ? 164.318 65.253 -72.643 1.00 189.09 106 PRO A N 1
ATOM 806 C CA . PRO A 1 106 ? 164.450 65.157 -71.195 1.00 186.62 106 PRO A CA 1
ATOM 807 C C . PRO A 1 106 ? 163.866 65.532 -69.852 1.00 173.12 106 PRO A C 1
ATOM 808 O O . PRO A 1 106 ? 163.660 64.652 -69.025 1.00 168.24 106 PRO A O 1
ATOM 812 N N . LEU A 1 107 ? 163.604 66.809 -69.635 1.00 160.45 107 LEU A N 1
ATOM 813 C CA . LEU A 1 107 ? 163.140 67.304 -68.364 1.00 144.79 107 LEU A CA 1
ATOM 814 C C . LEU A 1 107 ? 162.378 68.146 -69.351 1.00 151.60 107 LEU A C 1
ATOM 815 O O . LEU A 1 107 ? 161.147 68.115 -69.385 1.00 153.09 107 LEU A O 1
ATOM 820 N N . ARG A 1 108 ? 163.109 68.862 -70.195 1.00 151.40 108 ARG A N 1
ATOM 821 C CA . ARG A 1 108 ? 162.870 70.136 -70.835 1.00 133.66 108 ARG A CA 1
ATOM 822 C C . ARG A 1 108 ? 161.405 70.099 -71.129 1.00 132.47 108 ARG A C 1
ATOM 823 O O . ARG A 1 108 ? 160.728 71.098 -71.024 1.00 132.92 108 ARG A O 1
ATOM 831 N N . GLU A 1 109 ? 160.897 68.926 -71.463 1.00 136.26 109 GLU A N 1
ATOM 832 C CA . GLU A 1 109 ? 159.463 68.749 -71.540 1.00 137.85 109 GLU A CA 1
ATOM 833 C C . GLU A 1 109 ? 158.958 69.014 -70.151 1.00 142.41 109 GLU A C 1
ATOM 834 O O . GLU A 1 109 ? 157.911 69.601 -69.947 1.00 127.17 109 GLU A O 1
ATOM 840 N N . THR A 1 110 ? 159.725 68.560 -69.183 1.00 157.72 110 THR A N 1
ATOM 841 C CA . THR A 1 110 ? 159.274 68.667 -67.826 1.00 154.91 110 THR A CA 1
ATOM 842 C C . THR A 1 110 ? 159.007 70.120 -67.554 1.00 141.24 110 THR A C 1
ATOM 843 O O . THR A 1 110 ? 157.984 70.465 -66.988 1.00 150.95 110 THR A O 1
ATOM 847 N N . ILE A 1 111 ? 159.912 70.979 -67.994 1.00 129.48 111 ILE A N 1
ATOM 848 C CA . ILE A 1 111 ? 159.801 72.364 -67.618 1.00 123.71 111 ILE A CA 1
ATOM 849 C C . ILE A 1 111 ? 158.507 72.905 -68.157 1.00 126.40 111 ILE A C 1
ATOM 850 O O . ILE A 1 111 ? 157.736 73.491 -67.426 1.00 128.16 111 ILE A O 1
ATOM 855 N N . ARG A 1 112 ? 158.206 72.642 -69.410 1.00 137.71 112 ARG A N 1
ATOM 856 C CA . ARG A 1 112 ? 156.978 73.176 -69.916 1.00 151.34 112 ARG A CA 1
ATOM 857 C C . ARG A 1 112 ? 155.886 72.638 -69.021 1.00 157.06 112 ARG A C 1
ATOM 858 O O . ARG A 1 112 ? 155.095 73.394 -68.473 1.00 161.81 112 ARG A O 1
ATOM 866 N N . SER A 1 113 ? 155.836 71.327 -68.839 1.00 150.72 113 SER A N 1
ATOM 867 C CA . SER A 1 113 ? 154.706 70.816 -68.092 1.00 143.99 113 SER A CA 1
ATOM 868 C C . SER A 1 113 ? 154.460 71.812 -66.967 1.00 136.35 113 SER A C 1
ATOM 869 O O . SER A 1 113 ? 153.327 72.036 -66.574 1.00 139.61 113 SER A O 1
ATOM 872 N N . LEU A 1 114 ? 155.530 72.420 -66.460 1.00 126.84 114 LEU A N 1
ATOM 873 C CA . LEU A 1 114 ? 155.390 73.314 -65.312 1.00 120.32 114 LEU A CA 1
ATOM 874 C C . LEU A 1 114 ? 155.051 74.763 -65.674 1.00 115.65 114 LEU A C 1
ATOM 875 O O . LEU A 1 114 ? 154.577 75.521 -64.825 1.00 120.08 114 LEU A O 1
ATOM 880 N N . PHE A 1 115 ? 155.300 75.156 -66.918 1.00 109.90 115 PHE A N 1
ATOM 881 C CA . PHE A 1 115 ? 154.748 76.411 -67.437 1.00 106.98 115 PHE A CA 1
ATOM 882 C C . PHE A 1 115 ? 153.498 76.198 -68.294 1.00 131.21 115 PHE A C 1
ATOM 883 O O . PHE A 1 115 ? 152.995 77.134 -68.915 1.00 133.60 115 PHE A O 1
ATOM 891 N N . SER A 1 116 ? 153.021 74.959 -68.335 1.00 146.64 116 SER A N 1
ATOM 892 C CA . SER A 1 116 ? 151.970 74.547 -69.260 1.00 149.46 116 SER A CA 1
ATOM 893 C C . SER A 1 116 ? 150.652 75.292 -69.211 1.00 147.92 116 SER A C 1
ATOM 894 O O . SER A 1 116 ? 149.955 75.386 -70.220 1.00 156.27 116 SER A O 1
ATOM 897 N N . GLU A 1 117 ? 150.272 75.767 -68.033 1.00 147.16 117 GLU A N 1
ATOM 898 C CA . GLU A 1 117 ? 148.864 76.112 -67.872 1.00 154.26 117 GLU A CA 1
ATOM 899 C C . GLU A 1 117 ? 148.499 77.472 -67.216 1.00 190.57 117 GLU A C 1
ATOM 900 O O . GLU A 1 117 ? 149.230 78.007 -66.394 1.00 166.69 117 GLU A O 1
ATOM 906 N N . ARG A 1 118 ? 147.335 77.985 -67.618 1.00 223.40 118 ARG A N 1
ATOM 907 C CA . ARG A 1 118 ? 146.690 79.233 -67.174 1.00 222.93 118 ARG A CA 1
ATOM 908 C C . ARG A 1 118 ? 147.617 80.447 -67.062 1.00 214.94 118 ARG A C 1
ATOM 909 O O . ARG A 1 118 ? 148.311 80.823 -68.011 1.00 212.00 118 ARG A O 1
ATOM 917 N N . ASN A 1 119 ? 147.602 81.042 -65.878 1.00 212.50 119 ASN A N 1
ATOM 918 C CA . ASN A 1 119 ? 148.312 82.249 -65.550 1.00 205.39 119 ASN A CA 1
ATOM 919 C C . ASN A 1 119 ? 149.632 81.976 -64.876 1.00 196.81 119 ASN A C 1
ATOM 920 O O . ASN A 1 119 ? 149.668 81.413 -63.782 1.00 204.42 119 ASN A O 1
ATOM 925 N N . VAL A 1 120 ? 150.720 82.384 -65.517 1.00 151.16 120 VAL A N 1
ATOM 926 C CA . VAL A 1 120 ? 151.959 82.486 -64.789 1.00 115.28 120 VAL A CA 1
ATOM 927 C C . VAL A 1 120 ? 151.729 83.784 -64.070 1.00 110.63 120 VAL A C 1
ATOM 928 O O . VAL A 1 120 ? 151.327 84.765 -64.695 1.00 117.32 120 VAL A O 1
ATOM 932 N N . ILE A 1 121 ? 151.995 83.831 -62.777 1.00 99.41 121 ILE A N 1
ATOM 933 C CA . ILE A 1 121 ? 151.642 85.034 -62.051 1.00 85.34 121 ILE A CA 1
ATOM 934 C C . ILE A 1 121 ? 152.762 86.035 -62.242 1.00 87.24 121 ILE A C 1
ATOM 935 O O . ILE A 1 121 ? 153.905 85.791 -61.852 1.00 96.41 121 ILE A O 1
ATOM 940 N N . VAL A 1 122 ? 152.426 87.145 -62.891 1.00 83.06 122 VAL A N 1
ATOM 941 C CA . VAL A 1 122 ? 153.387 88.201 -63.163 1.00 82.26 122 VAL A CA 1
ATOM 942 C C . VAL A 1 122 ? 152.760 89.525 -62.756 1.00 83.32 122 VAL A C 1
ATOM 943 O O . VAL A 1 122 ? 151.553 89.709 -62.905 1.00 93.51 122 VAL A O 1
ATOM 947 N N . CYS A 1 123 ? 153.574 90.441 -62.238 1.00 84.05 123 CYS A N 1
ATOM 948 C CA . CYS A 1 123 ? 153.070 91.719 -61.746 1.00 93.94 123 CYS A CA 1
ATOM 949 C C . CYS A 1 123 ? 152.475 92.539 -62.882 1.00 88.88 123 CYS A C 1
ATOM 950 O O . CYS A 1 123 ? 152.924 92.451 -64.021 1.00 106.13 123 CYS A O 1
ATOM 953 N N . ALA A 1 124 ? 151.472 93.346 -62.566 1.00 70.57 124 ALA A N 1
ATOM 954 C CA . ALA A 1 124 ? 150.841 94.198 -63.566 1.00 75.22 124 ALA A CA 1
ATOM 955 C C . ALA A 1 124 ? 151.726 95.408 -63.875 1.00 90.28 124 ALA A C 1
ATOM 956 O O . ALA A 1 124 ? 151.853 95.822 -65.031 1.00 91.72 124 ALA A O 1
ATOM 958 N N . SER A 1 125 ? 152.316 95.983 -62.829 1.00 96.76 125 SER A N 1
ATOM 959 C CA . SER A 1 125 ? 153.275 97.068 -62.990 1.00 94.55 125 SER A CA 1
ATOM 960 C C . SER A 1 125 ? 154.661 96.496 -63.250 1.00 86.52 125 SER A C 1
ATOM 961 O O . SER A 1 125 ? 155.193 95.745 -62.432 1.00 75.00 125 SER A O 1
ATOM 964 N N . GLY A 1 126 ? 155.247 96.854 -64.389 1.00 87.80 126 GLY A N 1
ATOM 965 C CA . GLY A 1 126 ? 156.571 96.375 -64.740 1.00 84.98 126 GLY A CA 1
ATOM 966 C C . GLY A 1 126 ? 157.600 96.817 -63.724 1.00 80.10 126 GLY A C 1
ATOM 967 O O . GLY A 1 126 ? 158.644 96.179 -63.550 1.00 85.10 126 GLY A O 1
ATOM 968 N N . TYR A 1 127 ? 157.300 97.922 -63.050 1.00 70.53 127 TYR A N 1
ATOM 969 C CA . TYR A 1 127 ? 158.172 98.431 -62.009 1.00 71.49 127 TYR A CA 1
ATOM 970 C C . TYR A 1 127 ? 158.195 97.468 -60.828 1.00 73.26 127 TYR A C 1
ATOM 971 O O . TYR A 1 127 ? 159.265 97.074 -60.362 1.00 87.18 127 TYR A O 1
ATOM 980 N N . ASN A 1 128 ? 157.013 97.077 -60.364 1.00 57.86 128 ASN A N 1
ATOM 981 C CA . ASN A 1 128 ? 156.899 96.126 -59.268 1.00 61.18 128 ASN A CA 1
ATOM 982 C C . ASN A 1 128 ? 157.565 94.807 -59.626 1.00 76.53 128 ASN A C 1
ATOM 983 O O . ASN A 1 128 ? 158.290 94.233 -58.813 1.00 73.63 128 ASN A O 1
ATOM 988 N N . LEU A 1 129 ? 157.317 94.341 -60.848 1.00 86.01 129 LEU A N 1
ATOM 989 C CA . LEU A 1 129 ? 157.925 93.113 -61.349 1.00 83.99 129 LEU A CA 1
ATOM 990 C C . LEU A 1 129 ? 159.444 93.208 -61.281 1.00 84.73 129 LEU A C 1
ATOM 991 O O . LEU A 1 129 ? 160.108 92.281 -60.823 1.00 87.47 129 LEU A O 1
ATOM 996 N N . LYS A 1 130 ? 159.984 94.336 -61.733 1.00 81.95 130 LYS A N 1
ATOM 997 C CA . LYS A 1 130 ? 161.422 94.547 -61.713 1.00 82.99 130 LYS A CA 1
ATOM 998 C C . LYS A 1 130 ? 161.941 94.520 -60.269 1.00 86.93 130 LYS A C 1
ATOM 999 O O . LYS A 1 130 ? 162.978 93.903 -59.985 1.00 86.49 130 LYS A O 1
ATOM 1005 N N . ASP A 1 131 ? 161.205 95.164 -59.359 1.00 82.95 131 ASP A N 1
ATOM 1006 C CA . ASP A 1 131 ? 161.587 95.201 -57.945 1.00 84.24 131 ASP A CA 1
ATOM 1007 C C . ASP A 1 131 ? 161.650 93.801 -57.342 1.00 81.84 131 ASP A C 1
ATOM 1008 O O . ASP A 1 131 ? 162.652 93.430 -56.725 1.00 88.19 131 ASP A O 1
ATOM 1013 N N . VAL A 1 132 ? 160.581 93.029 -57.531 1.00 77.28 132 VAL A N 1
ATOM 1014 C CA . VAL A 1 132 ? 160.504 91.657 -57.027 1.00 70.29 132 VAL A CA 1
ATOM 1015 C C . VAL A 1 132 ? 161.610 90.788 -57.626 1.00 75.08 132 VAL A C 1
ATOM 1016 O O . VAL A 1 132 ? 162.240 89.994 -56.918 1.00 74.53 132 VAL A O 1
ATOM 1020 N N . ILE A 1 133 ? 161.846 90.952 -58.927 1.00 79.27 133 ILE A N 1
ATOM 1021 C CA . ILE A 1 133 ? 162.897 90.214 -59.619 1.00 72.10 133 ILE A CA 1
ATOM 1022 C C . ILE A 1 133 ? 164.271 90.505 -59.028 1.00 68.97 133 ILE A C 1
ATOM 1023 O O . ILE A 1 133 ? 165.064 89.586 -58.825 1.00 64.81 133 ILE A O 1
ATOM 1028 N N . GLN A 1 134 ? 164.554 91.769 -58.727 1.00 89.14 134 GLN A N 1
ATOM 1029 C CA . GLN A 1 134 ? 165.866 92.101 -58.170 1.00 107.29 134 GLN A CA 1
ATOM 1030 C C . GLN A 1 134 ? 166.000 91.704 -56.696 1.00 102.22 134 GLN A C 1
ATOM 1031 O O . GLN A 1 134 ? 167.098 91.358 -56.239 1.00 113.53 134 GLN A O 1
ATOM 1037 N N . ILE A 1 135 ? 164.894 91.733 -55.959 1.00 87.56 135 ILE A N 1
ATOM 1038 C CA . ILE A 1 135 ? 164.897 91.187 -54.605 1.00 76.50 135 ILE A CA 1
ATOM 1039 C C . ILE A 1 135 ? 165.260 89.705 -54.679 1.00 82.39 135 ILE A C 1
ATOM 1040 O O . ILE A 1 135 ? 166.059 89.209 -53.884 1.00 83.18 135 ILE A O 1
ATOM 1045 N N . VAL A 1 136 ? 164.707 89.012 -55.670 1.00 88.76 136 VAL A N 1
ATOM 1046 C CA . VAL A 1 136 ? 165.003 87.595 -55.872 1.00 86.24 136 VAL A CA 1
ATOM 1047 C C . VAL A 1 136 ? 166.460 87.347 -56.284 1.00 90.87 136 VAL A C 1
ATOM 1048 O O . VAL A 1 136 ? 167.081 86.402 -55.805 1.00 84.66 136 VAL A O 1
ATOM 1052 N N . ASN A 1 137 ? 167.013 88.177 -57.168 1.00 104.93 137 ASN A N 1
ATOM 1053 C CA . ASN A 1 137 ? 168.391 87.939 -57.607 1.00 115.09 137 ASN A CA 1
ATOM 1054 C C . ASN A 1 137 ? 169.418 88.522 -56.631 1.00 109.79 137 ASN A C 1
ATOM 1055 O O . ASN A 1 137 ? 170.627 88.399 -56.851 1.00 109.43 137 ASN A O 1
ATOM 1060 N N . GLU A 1 138 ? 168.944 89.164 -55.564 1.00 96.97 138 GLU A N 1
ATOM 1061 C CA . GLU A 1 138 ? 169.863 89.636 -54.534 1.00 98.24 138 GLU A CA 1
ATOM 1062 C C . GLU A 1 138 ? 170.076 88.540 -53.477 1.00 92.60 138 GLU A C 1
ATOM 1063 O O . GLU A 1 138 ? 170.789 88.723 -52.486 1.00 93.10 138 GLU A O 1
ATOM 1069 N N . ILE A 1 139 ? 169.457 87.389 -53.715 1.00 92.74 139 ILE A N 1
ATOM 1070 C CA . ILE A 1 139 ? 169.699 86.185 -52.926 1.00 91.04 139 ILE A CA 1
ATOM 1071 C C . ILE A 1 139 ? 170.961 85.489 -53.420 1.00 104.01 139 ILE A C 1
ATOM 1072 O O . ILE A 1 139 ? 171.137 85.306 -54.626 1.00 116.29 139 ILE A O 1
ATOM 1077 N N . ASN A 1 140 ? 171.833 85.088 -52.503 1.00 99.44 140 ASN A N 1
ATOM 1078 C CA . ASN A 1 140 ? 173.030 84.348 -52.896 1.00 103.02 140 ASN A CA 1
ATOM 1079 C C . ASN A 1 140 ? 172.764 82.854 -52.813 1.00 107.75 140 ASN A C 1
ATOM 1080 O O . ASN A 1 140 ? 172.606 82.308 -51.724 1.00 118.39 140 ASN A O 1
ATOM 1085 N N . PHE A 1 141 ? 172.708 82.195 -53.966 1.00 100.10 141 PHE A N 1
ATOM 1086 C CA . PHE A 1 141 ? 172.370 80.778 -53.996 1.00 85.86 141 PHE A CA 1
ATOM 1087 C C . PHE A 1 141 ? 173.562 79.905 -53.632 1.00 91.49 141 PHE A C 1
ATOM 1088 O O . PHE A 1 141 ? 173.416 78.701 -53.433 1.00 101.16 141 PHE A O 1
ATOM 1096 N N . HIS A 1 142 ? 174.742 80.508 -53.548 1.00 99.59 142 HIS A N 1
ATOM 1097 C CA . HIS A 1 142 ? 175.936 79.763 -53.166 1.00 107.32 142 HIS A CA 1
ATOM 1098 C C . HIS A 1 142 ? 176.170 79.861 -51.659 1.00 103.26 142 HIS A C 1
ATOM 1099 O O . HIS A 1 142 ? 177.150 79.331 -51.134 1.00 103.67 142 HIS A O 1
ATOM 1106 N N . SER A 1 143 ? 175.271 80.556 -50.968 1.00 106.48 143 SER A N 1
ATOM 1107 C CA . SER A 1 143 ? 175.284 80.583 -49.510 1.00 118.48 143 SER A CA 1
ATOM 1108 C C . SER A 1 143 ? 174.021 79.906 -49.013 1.00 118.17 143 SER A C 1
ATOM 1109 O O . SER A 1 143 ? 172.919 80.391 -49.262 1.00 122.30 143 SER A O 1
ATOM 1112 N N . GLN A 1 144 ? 174.161 78.801 -48.295 1.00 123.83 144 GLN A N 1
ATOM 1113 C CA . GLN A 1 144 ? 172.973 78.058 -47.915 1.00 130.61 144 GLN A CA 1
ATOM 1114 C C . GLN A 1 144 ? 172.343 78.673 -46.672 1.00 132.43 144 GLN A C 1
ATOM 1115 O O . GLN A 1 144 ? 171.250 78.284 -46.275 1.00 136.32 144 GLN A O 1
ATOM 1121 N N . ASP A 1 145 ? 173.020 79.650 -46.071 1.00 130.63 145 ASP A N 1
ATOM 1122 C CA . ASP A 1 145 ? 172.378 80.484 -45.056 1.00 121.09 145 ASP A CA 1
ATOM 1123 C C . ASP A 1 145 ? 171.188 81.202 -45.691 1.00 108.62 145 ASP A C 1
ATOM 1124 O O . ASP A 1 145 ? 170.070 81.177 -45.163 1.00 104.81 145 ASP A O 1
ATOM 1129 N N . ASP A 1 146 ? 171.437 81.825 -46.841 1.00 101.43 146 ASP A N 1
ATOM 1130 C CA . ASP A 1 146 ? 170.415 82.617 -47.512 1.00 96.22 146 ASP A CA 1
ATOM 1131 C C . ASP A 1 146 ? 169.298 81.727 -48.057 1.00 85.85 146 ASP A C 1
ATOM 1132 O O . ASP A 1 146 ? 168.115 82.081 -47.990 1.00 80.03 146 ASP A O 1
ATOM 1137 N N . ILE A 1 147 ? 169.679 80.568 -48.585 1.00 82.46 147 ILE A N 1
ATOM 1138 C CA . ILE A 1 147 ? 168.705 79.607 -49.078 1.00 79.15 147 ILE A CA 1
ATOM 1139 C C . ILE A 1 147 ? 167.841 79.148 -47.915 1.00 84.78 147 ILE A C 1
ATOM 1140 O O . ILE A 1 147 ? 166.630 78.983 -48.054 1.00 86.33 147 ILE A O 1
ATOM 1145 N N . PHE A 1 148 ? 168.475 78.958 -46.762 1.00 84.58 148 PHE A N 1
ATOM 1146 C CA . PHE A 1 148 ? 167.773 78.521 -45.563 1.00 89.50 148 PHE A CA 1
ATOM 1147 C C . PHE A 1 148 ? 166.735 79.571 -45.181 1.00 83.52 148 PHE A C 1
ATOM 1148 O O . PHE A 1 148 ? 165.578 79.249 -44.878 1.00 89.47 148 PHE A O 1
ATOM 1156 N N . THR A 1 149 ? 167.153 80.831 -45.235 1.00 80.93 149 THR A N 1
ATOM 1157 C CA . THR A 1 149 ? 166.271 81.944 -44.907 1.00 78.96 149 THR A CA 1
ATOM 1158 C C . THR A 1 149 ? 165.054 81.968 -45.813 1.00 82.59 149 THR A C 1
ATOM 1159 O O . THR A 1 149 ? 163.907 82.029 -45.345 1.00 92.87 149 THR A O 1
ATOM 1163 N N . VAL A 1 150 ? 165.312 81.912 -47.114 1.00 75.91 150 VAL A N 1
ATOM 1164 C CA . VAL A 1 150 ? 164.231 81.947 -48.082 1.00 78.50 150 VAL A CA 1
ATOM 1165 C C . VAL A 1 150 ? 163.301 80.764 -47.874 1.00 77.33 150 VAL A C 1
ATOM 1166 O O . VAL A 1 150 ? 162.089 80.902 -48.014 1.00 76.54 150 VAL A O 1
ATOM 1170 N N . SER A 1 151 ? 163.864 79.612 -47.513 1.00 76.18 151 SER A N 1
ATOM 1171 C CA . SER A 1 151 ? 163.048 78.428 -47.273 1.00 78.40 151 SER A CA 1
ATOM 1172 C C . SER A 1 151 ? 162.112 78.678 -46.108 1.00 67.38 151 SER A C 1
ATOM 1173 O O . SER A 1 151 ? 160.946 78.291 -46.155 1.00 64.95 151 SER A O 1
ATOM 1176 N N . GLN A 1 152 ? 162.627 79.323 -45.064 1.00 71.92 152 GLN A N 1
ATOM 1177 C CA . GLN A 1 152 ? 161.813 79.666 -43.898 1.00 78.59 152 GLN A CA 1
ATOM 1178 C C . GLN A 1 152 ? 160.665 80.633 -44.238 1.00 77.06 152 GLN A C 1
ATOM 1179 O O . GLN A 1 152 ? 159.506 80.415 -43.831 1.00 71.47 152 GLN A O 1
ATOM 1185 N N . VAL A 1 153 ? 160.991 81.706 -44.961 1.00 68.08 153 VAL A N 1
ATOM 1186 C CA . VAL A 1 153 ? 159.972 82.671 -45.368 1.00 73.55 153 VAL A CA 1
ATOM 1187 C C . VAL A 1 153 ? 158.909 82.015 -46.251 1.00 85.92 153 VAL A C 1
ATOM 1188 O O . VAL A 1 153 ? 157.714 82.279 -46.108 1.00 92.68 153 VAL A O 1
ATOM 1192 N N . TYR A 1 154 ? 159.363 81.150 -47.152 1.00 82.01 154 TYR A N 1
ATOM 1193 C CA . TYR A 1 154 ? 158.495 80.410 -48.056 1.00 74.66 154 TYR A CA 1
ATOM 1194 C C . TYR A 1 154 ? 157.557 79.514 -47.270 1.00 67.65 154 TYR A C 1
ATOM 1195 O O . TYR A 1 154 ? 156.378 79.379 -47.599 1.00 58.04 154 TYR A O 1
ATOM 1204 N N . GLU A 1 155 ? 158.100 78.881 -46.239 1.00 71.89 155 GLU A N 1
ATOM 1205 C CA . GLU A 1 155 ? 157.314 77.974 -45.427 1.00 76.65 155 GLU A CA 1
ATOM 1206 C C . GLU A 1 155 ? 156.229 78.751 -44.690 1.00 75.41 155 GLU A C 1
ATOM 1207 O O . GLU A 1 155 ? 155.062 78.329 -44.651 1.00 69.14 155 GLU A O 1
ATOM 1213 N N . GLU A 1 156 ? 156.603 79.904 -44.144 1.00 81.84 156 GLU A N 1
ATOM 1214 C CA . GLU A 1 156 ? 155.623 80.735 -43.457 1.00 88.75 156 GLU A CA 1
ATOM 1215 C C . GLU A 1 156 ? 154.536 81.216 -44.416 1.00 87.25 156 GLU A C 1
ATOM 1216 O O . GLU A 1 156 ? 153.356 81.286 -44.056 1.00 97.41 156 GLU A O 1
ATOM 1222 N N . LEU A 1 157 ? 154.944 81.549 -45.634 1.00 77.38 157 LEU A N 1
ATOM 1223 C CA . LEU A 1 157 ? 154.009 81.974 -46.664 1.00 72.55 157 LEU A CA 1
ATOM 1224 C C . LEU A 1 157 ? 153.033 80.859 -46.991 1.00 66.28 157 LEU A C 1
ATOM 1225 O O . LEU A 1 157 ? 151.851 81.104 -47.216 1.00 71.13 157 LEU A O 1
ATOM 1230 N N . LEU A 1 158 ? 153.540 79.632 -47.027 1.00 67.37 158 LEU A N 1
ATOM 1231 C CA . LEU A 1 158 ? 152.706 78.476 -47.314 1.00 74.79 158 LEU A CA 1
ATOM 1232 C C . LEU A 1 158 ? 151.708 78.237 -46.183 1.00 86.29 158 LEU A C 1
ATOM 1233 O O . LEU A 1 158 ? 150.568 77.854 -46.441 1.00 86.34 158 LEU A O 1
ATOM 1238 N N . ARG A 1 159 ? 152.144 78.446 -44.939 1.00 89.57 159 ARG A N 1
ATOM 1239 C CA . ARG A 1 159 ? 151.256 78.293 -43.784 1.00 85.77 159 ARG A CA 1
ATOM 1240 C C . ARG A 1 159 ? 150.128 79.329 -43.817 1.00 91.59 159 ARG A C 1
ATOM 1241 O O . ARG A 1 159 ? 148.946 78.997 -43.646 1.00 110.14 159 ARG A O 1
ATOM 1249 N N . ARG A 1 160 ? 150.504 80.587 -44.033 1.00 82.74 160 ARG A N 1
ATOM 1250 C CA . ARG A 1 160 ? 149.535 81.671 -44.105 1.00 72.32 160 ARG A CA 1
ATOM 1251 C C . ARG A 1 160 ? 148.559 81.413 -45.247 1.00 71.59 160 ARG A C 1
ATOM 1252 O O . ARG A 1 160 ? 147.359 81.659 -45.116 1.00 70.68 160 ARG A O 1
ATOM 1260 N N . LEU A 1 161 ? 149.089 80.896 -46.356 1.00 71.87 161 LEU A N 1
ATOM 1261 C CA . LEU A 1 161 ? 148.280 80.513 -47.507 1.00 71.40 161 LEU A CA 1
ATOM 1262 C C . LEU A 1 161 ? 147.298 79.427 -47.098 1.00 75.66 161 LEU A C 1
ATOM 1263 O O . LEU A 1 161 ? 146.142 79.419 -47.528 1.00 80.49 161 LEU A O 1
ATOM 1268 N N . GLY A 1 162 ? 147.775 78.515 -46.257 1.00 72.32 162 GLY A N 1
ATOM 1269 C CA . GLY A 1 162 ? 146.967 77.422 -45.757 1.00 75.58 162 GLY A CA 1
ATOM 1270 C C . GLY A 1 162 ? 145.790 77.936 -44.959 1.00 82.97 162 GLY A C 1
ATOM 1271 O O . GLY A 1 162 ? 144.677 77.428 -45.109 1.00 73.26 162 GLY A O 1
ATOM 1272 N N . ASN A 1 163 ? 146.038 78.935 -44.108 1.00 90.89 163 ASN A N 1
ATOM 1273 C CA . ASN A 1 163 ? 144.972 79.553 -43.315 1.00 89.11 163 ASN A CA 1
ATOM 1274 C C . ASN A 1 163 ? 143.989 80.388 -44.132 1.00 83.48 163 ASN A C 1
ATOM 1275 O O . ASN A 1 163 ? 142.785 80.249 -43.967 1.00 86.38 163 ASN A O 1
ATOM 1280 N N . GLU A 1 164 ? 144.493 81.263 -44.997 1.00 94.22 164 GLU A N 1
ATOM 1281 C CA . GLU A 1 164 ? 143.623 82.203 -45.705 1.00 106.38 164 GLU A CA 1
ATOM 1282 C C . GLU A 1 164 ? 142.736 81.535 -46.755 1.00 92.78 164 GLU A C 1
ATOM 1283 O O . GLU A 1 164 ? 141.535 81.799 -46.826 1.00 94.31 164 GLU A O 1
ATOM 1289 N N . ASN A 1 165 ? 143.322 80.661 -47.562 1.00 85.82 165 ASN A N 1
ATOM 1290 C CA . ASN A 1 165 ? 142.633 80.173 -48.748 1.00 92.54 165 ASN A CA 1
ATOM 1291 C C . ASN A 1 165 ? 141.964 78.819 -48.521 1.00 93.13 165 ASN A C 1
ATOM 1292 O O . ASN A 1 165 ? 142.613 77.863 -48.109 1.00 93.29 165 ASN A O 1
ATOM 1297 N N . ARG A 1 166 ? 140.668 78.725 -48.804 1.00 105.09 166 ARG A N 1
ATOM 1298 C CA . ARG A 1 166 ? 139.972 77.467 -48.566 1.00 99.19 166 ARG A CA 1
ATOM 1299 C C . ARG A 1 166 ? 140.273 76.479 -49.678 1.00 101.71 166 ARG A C 1
ATOM 1300 O O . ARG A 1 166 ? 140.094 75.277 -49.502 1.00 122.17 166 ARG A O 1
ATOM 1308 N N . LEU A 1 167 ? 140.757 76.970 -50.813 1.00 98.55 167 LEU A N 1
ATOM 1309 C CA . LEU A 1 167 ? 141.104 76.058 -51.893 1.00 103.11 167 LEU A CA 1
ATOM 1310 C C . LEU A 1 167 ? 142.358 75.289 -51.516 1.00 110.66 167 LEU A C 1
ATOM 1311 O O . LEU A 1 167 ? 142.536 74.155 -51.951 1.00 110.48 167 LEU A O 1
ATOM 1316 N N . ALA A 1 168 ? 143.254 75.910 -50.755 1.00 108.13 168 ALA A N 1
ATOM 1317 C CA . ALA A 1 168 ? 144.294 75.132 -50.097 1.00 102.16 168 ALA A CA 1
ATOM 1318 C C . ALA A 1 168 ? 144.326 75.346 -48.587 1.00 132.51 168 ALA A C 1
ATOM 1319 O O . ALA A 1 168 ? 144.895 76.336 -48.126 1.00 152.68 168 ALA A O 1
ATOM 1321 N N . GLY A 1 169 ? 143.760 74.426 -47.807 1.00 131.37 169 GLY A N 1
ATOM 1322 C CA . GLY A 1 169 ? 142.907 73.366 -48.314 1.00 122.18 169 GLY A CA 1
ATOM 1323 C C . GLY A 1 169 ? 143.514 72.207 -49.071 1.00 108.86 169 GLY A C 1
ATOM 1324 O O . GLY A 1 169 ? 144.402 71.524 -48.565 1.00 98.62 169 GLY A O 1
ATOM 1325 N N . GLU A 1 170 ? 143.017 71.997 -50.288 1.00 111.62 170 GLU A N 1
ATOM 1326 C CA . GLU A 1 170 ? 143.178 70.735 -50.994 1.00 95.04 170 GLU A CA 1
ATOM 1327 C C . GLU A 1 170 ? 144.609 70.241 -51.108 1.00 85.70 170 GLU A C 1
ATOM 1328 O O . GLU A 1 170 ? 144.822 69.044 -51.032 1.00 96.18 170 GLU A O 1
ATOM 1334 N N . PHE A 1 171 ? 145.582 71.125 -51.324 1.00 83.71 171 PHE A N 1
ATOM 1335 C CA . PHE A 1 171 ? 146.980 70.674 -51.344 1.00 74.41 171 PHE A CA 1
ATOM 1336 C C . PHE A 1 171 ? 147.837 70.953 -50.100 1.00 78.16 171 PHE A C 1
ATOM 1337 O O . PHE A 1 171 ? 149.053 70.773 -50.148 1.00 57.23 171 PHE A O 1
ATOM 1345 N N . TYR A 1 172 ? 147.237 71.449 -49.023 1.00 97.73 172 TYR A N 1
ATOM 1346 C CA . TYR A 1 172 ? 148.005 71.735 -47.809 1.00 92.53 172 TYR A CA 1
ATOM 1347 C C . TYR A 1 172 ? 147.628 70.851 -46.615 1.00 91.97 172 TYR A C 1
ATOM 1348 O O . TYR A 1 172 ? 146.486 70.406 -46.487 1.00 103.38 172 TYR A O 1
ATOM 1357 N N . THR A 1 173 ? 148.602 70.613 -45.741 1.00 72.25 173 THR A N 1
ATOM 1358 C CA . THR A 1 173 ? 148.380 69.895 -44.486 1.00 71.41 173 THR A CA 1
ATOM 1359 C C . THR A 1 173 ? 149.120 70.628 -43.375 1.00 69.97 173 THR A C 1
ATOM 1360 O O . THR A 1 173 ? 150.267 71.038 -43.569 1.00 75.48 173 THR A O 1
ATOM 1364 N N . PRO A 1 174 ? 148.478 70.775 -42.200 1.00 57.16 174 PRO A N 1
ATOM 1365 C CA . PRO A 1 174 ? 149.093 71.447 -41.053 1.00 59.14 174 PRO A CA 1
ATOM 1366 C C . PRO A 1 174 ? 150.413 70.824 -40.644 1.00 75.79 174 PRO A C 1
ATOM 1367 O O . PRO A 1 174 ? 150.494 69.614 -40.429 1.00 78.89 174 PRO A O 1
ATOM 1371 N N . ARG A 1 175 ? 151.432 71.664 -40.522 1.00 86.11 175 ARG A N 1
ATOM 1372 C CA . ARG A 1 175 ? 152.762 71.204 -40.151 1.00 93.93 175 ARG A CA 1
ATOM 1373 C C . ARG A 1 175 ? 152.859 70.470 -38.807 1.00 95.10 175 ARG A C 1
ATOM 1374 O O . ARG A 1 175 ? 153.674 69.563 -38.685 1.00 90.58 175 ARG A O 1
ATOM 1382 N N . PRO A 1 176 ? 152.060 70.865 -37.793 1.00 90.71 176 PRO A N 1
ATOM 1383 C CA . PRO A 1 176 ? 152.077 70.041 -36.578 1.00 82.09 176 PRO A CA 1
ATOM 1384 C C . PRO A 1 176 ? 151.734 68.576 -36.855 1.00 88.15 176 PRO A C 1
ATOM 1385 O O . PRO A 1 176 ? 152.404 67.677 -36.326 1.00 101.42 176 PRO A O 1
ATOM 1389 N N . VAL A 1 177 ? 150.703 68.357 -37.671 1.00 74.31 177 VAL A N 1
ATOM 1390 C CA . VAL A 1 177 ? 150.304 67.021 -38.109 1.00 63.52 177 VAL A CA 1
ATOM 1391 C C . VAL A 1 177 ? 151.445 66.276 -38.796 1.00 69.01 177 VAL A C 1
ATOM 1392 O O . VAL A 1 177 ? 151.728 65.115 -38.483 1.00 69.26 177 VAL A O 1
ATOM 1396 N N . VAL A 1 178 ? 152.080 66.957 -39.745 1.00 64.87 178 VAL A N 1
ATOM 1397 C CA . VAL A 1 178 ? 153.226 66.420 -40.464 1.00 54.49 178 VAL A CA 1
ATOM 1398 C C . VAL A 1 178 ? 154.336 66.000 -39.512 1.00 69.40 178 VAL A C 1
ATOM 1399 O O . VAL A 1 178 ? 154.708 64.830 -39.472 1.00 73.97 178 VAL A O 1
ATOM 1403 N N . ARG A 1 179 ? 154.865 66.967 -38.765 1.00 69.41 179 ARG A N 1
ATOM 1404 C CA . ARG A 1 179 ? 155.953 66.724 -37.829 1.00 70.49 179 ARG A CA 1
ATOM 1405 C C . ARG A 1 179 ? 155.632 65.575 -36.882 1.00 79.82 179 ARG A C 1
ATOM 1406 O O . ARG A 1 179 ? 156.502 64.749 -36.594 1.00 95.87 179 ARG A O 1
ATOM 1414 N N . PHE A 1 180 ? 154.382 65.507 -36.425 1.00 73.69 180 PHE A N 1
ATOM 1415 C CA . PHE A 1 180 ? 153.954 64.418 -35.547 1.00 75.02 180 PHE A CA 1
ATOM 1416 C C . PHE A 1 180 ? 154.048 63.065 -36.247 1.00 69.64 180 PHE A C 1
ATOM 1417 O O . PHE A 1 180 ? 154.658 62.118 -35.722 1.00 62.24 180 PHE A O 1
ATOM 1425 N N . VAL A 1 181 ? 153.424 62.979 -37.421 1.00 71.45 181 VAL A N 1
ATOM 1426 C CA . VAL A 1 181 ? 153.414 61.745 -38.200 1.00 65.07 181 VAL A CA 1
ATOM 1427 C C . VAL A 1 181 ? 154.828 61.267 -38.511 1.00 61.76 181 VAL A C 1
ATOM 1428 O O . VAL A 1 181 ? 155.153 60.105 -38.280 1.00 73.04 181 VAL A O 1
ATOM 1432 N N . VAL A 1 182 ? 155.664 62.169 -39.017 1.00 54.79 182 VAL A N 1
ATOM 1433 C CA . VAL A 1 182 ? 157.059 61.859 -39.311 1.00 63.99 182 VAL A CA 1
ATOM 1434 C C . VAL A 1 182 ? 157.806 61.386 -38.068 1.00 67.66 182 VAL A C 1
ATOM 1435 O O . VAL A 1 182 ? 158.605 60.450 -38.137 1.00 69.81 182 VAL A O 1
ATOM 1439 N N . GLU A 1 183 ? 157.535 62.027 -36.934 1.00 67.66 183 GLU A N 1
ATOM 1440 C CA . GLU A 1 183 ? 158.178 61.656 -35.680 1.00 70.34 183 GLU A CA 1
ATOM 1441 C C . GLU A 1 183 ? 157.810 60.242 -35.254 1.00 81.60 183 GLU A C 1
ATOM 1442 O O . GLU A 1 183 ? 158.667 59.482 -34.798 1.00 90.40 183 GLU A O 1
ATOM 1448 N N . LEU A 1 184 ? 156.542 59.878 -35.427 1.00 79.71 184 LEU A N 1
ATOM 1449 C CA . LEU A 1 184 ? 156.087 58.560 -34.999 1.00 71.66 184 LEU A CA 1
ATOM 1450 C C . LEU A 1 184 ? 156.541 57.469 -35.960 1.00 73.82 184 LEU A C 1
ATOM 1451 O O . LEU A 1 184 ? 156.891 56.368 -35.531 1.00 78.14 184 LEU A O 1
ATOM 1456 N N . VAL A 1 185 ? 156.554 57.776 -37.254 1.00 67.91 185 VAL A N 1
ATOM 1457 C CA . VAL A 1 185 ? 156.996 56.804 -38.248 1.00 64.36 185 VAL A CA 1
ATOM 1458 C C . VAL A 1 185 ? 158.471 56.485 -38.094 1.00 64.90 185 VAL A C 1
ATOM 1459 O O . VAL A 1 185 ? 158.885 55.335 -38.245 1.00 60.95 185 VAL A O 1
ATOM 1463 N N . ASP A 1 186 ? 159.252 57.506 -37.765 1.00 64.04 186 ASP A N 1
ATOM 1464 C CA . ASP A 1 186 ? 160.682 57.345 -37.546 1.00 70.15 186 ASP A CA 1
ATOM 1465 C C . ASP A 1 186 ? 161.412 56.774 -38.771 1.00 74.78 186 ASP A C 1
ATOM 1466 O O . ASP A 1 186 ? 161.842 55.625 -38.748 1.00 83.37 186 ASP A O 1
ATOM 1471 N N . PRO A 1 187 ? 161.511 57.558 -39.863 1.00 80.78 187 PRO A N 1
ATOM 1472 C CA . PRO A 1 187 ? 162.300 57.133 -41.027 1.00 74.21 187 PRO A CA 1
ATOM 1473 C C . PRO A 1 187 ? 163.799 57.111 -40.760 1.00 75.99 187 PRO A C 1
ATOM 1474 O O . PRO A 1 187 ? 164.304 57.989 -40.064 1.00 73.86 187 PRO A O 1
ATOM 1478 N N . GLN A 1 188 ? 164.502 56.171 -41.379 1.00 85.69 188 GLN A N 1
ATOM 1479 C CA . GLN A 1 188 ? 165.950 56.057 -41.240 1.00 93.43 188 GLN A CA 1
ATOM 1480 C C . GLN A 1 188 ? 166.539 56.180 -42.628 1.00 90.67 188 GLN A C 1
ATOM 1481 O O . GLN A 1 188 ? 165.808 56.136 -43.605 1.00 105.90 188 GLN A O 1
ATOM 1487 N N . ILE A 1 189 ? 167.850 56.286 -42.684 1.00 88.71 189 ILE A N 1
ATOM 1488 C CA . ILE A 1 189 ? 168.547 56.347 -43.935 1.00 95.10 189 ILE A CA 1
ATOM 1489 C C . ILE A 1 189 ? 169.230 55.012 -44.135 1.00 99.75 189 ILE A C 1
ATOM 1490 O O . ILE A 1 189 ? 169.991 54.594 -43.283 1.00 97.12 189 ILE A O 1
ATOM 1495 N N . GLY A 1 190 ? 168.988 54.339 -45.255 1.00 108.23 190 GLY A N 1
ATOM 1496 C CA . GLY A 1 190 ? 168.046 54.782 -46.258 1.00 108.75 190 GLY A CA 1
ATOM 1497 C C . GLY A 1 190 ? 166.915 53.822 -46.511 1.00 110.28 190 GLY A C 1
ATOM 1498 O O . GLY A 1 190 ? 167.114 52.681 -46.898 1.00 118.64 190 GLY A O 1
ATOM 1499 N N . GLU A 1 191 ? 165.712 54.325 -46.320 1.00 98.00 191 GLU A N 1
ATOM 1500 C CA . GLU A 1 191 ? 164.520 53.649 -46.727 1.00 93.12 191 GLU A CA 1
ATOM 1501 C C . GLU A 1 191 ? 163.887 54.707 -47.561 1.00 99.26 191 GLU A C 1
ATOM 1502 O O . GLU A 1 191 ? 163.959 55.862 -47.214 1.00 113.68 191 GLU A O 1
ATOM 1508 N N . ALA A 1 192 ? 163.279 54.333 -48.666 1.00 87.65 192 ALA A N 1
ATOM 1509 C CA . ALA A 1 192 ? 162.636 55.308 -49.502 1.00 104.97 192 ALA A CA 1
ATOM 1510 C C . ALA A 1 192 ? 161.493 55.882 -48.728 1.00 98.26 192 ALA A C 1
ATOM 1511 O O . ALA A 1 192 ? 160.891 55.198 -47.931 1.00 83.59 192 ALA A O 1
ATOM 1513 N N . VAL A 1 193 ? 161.198 57.146 -48.950 1.00 92.73 193 VAL A N 1
ATOM 1514 C CA . VAL A 1 193 ? 160.040 57.742 -48.342 1.00 91.76 193 VAL A CA 1
ATOM 1515 C C . VAL A 1 193 ? 159.113 58.155 -49.443 1.00 104.93 193 VAL A C 1
ATOM 1516 O O . VAL A 1 193 ? 159.528 58.807 -50.372 1.00 133.30 193 VAL A O 1
ATOM 1520 N N . TYR A 1 194 ? 157.842 57.817 -49.305 1.00 84.00 194 TYR A N 1
ATOM 1521 C CA . TYR A 1 194 ? 156.882 57.958 -50.370 1.00 81.38 194 TYR A CA 1
ATOM 1522 C C . TYR A 1 194 ? 155.621 58.647 -49.906 1.00 86.63 194 TYR A C 1
ATOM 1523 O O . TYR A 1 194 ? 155.130 58.362 -48.838 1.00 96.18 194 TYR A O 1
ATOM 1532 N N . ASP A 1 195 ? 155.109 59.558 -50.722 1.00 76.40 195 ASP A N 1
ATOM 1533 C CA . ASP A 1 195 ? 153.833 60.198 -50.544 1.00 67.40 195 ASP A CA 1
ATOM 1534 C C . ASP A 1 195 ? 153.131 60.096 -51.884 1.00 68.81 195 ASP A C 1
ATOM 1535 O O . ASP A 1 195 ? 153.343 60.937 -52.759 1.00 45.70 195 ASP A O 1
ATOM 1540 N N . PRO A 1 196 ? 152.196 59.145 -52.005 1.00 56.50 196 PRO A N 1
ATOM 1541 C CA . PRO A 1 196 ? 151.589 58.832 -53.303 1.00 64.89 196 PRO A CA 1
ATOM 1542 C C . PRO A 1 196 ? 150.747 59.990 -53.798 1.00 80.32 196 PRO A C 1
ATOM 1543 O O . PRO A 1 196 ? 150.495 60.120 -54.990 1.00 100.34 196 PRO A O 1
ATOM 1547 N N . ALA A 1 197 ? 150.300 60.826 -52.877 1.00 77.83 197 ALA A N 1
ATOM 1548 C CA . ALA A 1 197 ? 149.890 62.152 -53.274 1.00 79.38 197 ALA A CA 1
ATOM 1549 C C . ALA A 1 197 ? 150.601 63.148 -52.388 1.00 81.95 197 ALA A C 1
ATOM 1550 O O . ALA A 1 197 ? 150.203 63.336 -51.244 1.00 99.35 197 ALA A O 1
ATOM 1552 N N . CYS A 1 198 ? 151.599 63.849 -52.915 1.00 80.39 198 CYS A N 1
ATOM 1553 C CA . CYS A 1 198 ? 152.251 64.844 -52.082 1.00 94.10 198 CYS A CA 1
ATOM 1554 C C . CYS A 1 198 ? 151.753 66.213 -52.486 1.00 111.06 198 CYS A C 1
ATOM 1555 O O . CYS A 1 198 ? 152.153 66.764 -53.505 1.00 126.12 198 CYS A O 1
ATOM 1558 N N . GLY A 1 199 ? 150.877 66.766 -51.664 1.00 132.75 199 GLY A N 1
ATOM 1559 C CA . GLY A 1 199 ? 150.395 68.104 -51.899 1.00 142.25 199 GLY A CA 1
ATOM 1560 C C . GLY A 1 199 ? 151.566 69.007 -51.611 1.00 133.56 199 GLY A C 1
ATOM 1561 O O . GLY A 1 199 ? 152.169 68.915 -50.541 1.00 136.11 199 GLY A O 1
ATOM 1562 N N . THR A 1 200 ? 151.903 69.847 -52.581 1.00 117.44 200 THR A N 1
ATOM 1563 C CA . THR A 1 200 ? 153.020 70.777 -52.461 1.00 120.27 200 THR A CA 1
ATOM 1564 C C . THR A 1 200 ? 154.271 70.090 -51.968 1.00 128.19 200 THR A C 1
ATOM 1565 O O . THR A 1 200 ? 154.702 69.068 -52.501 1.00 136.59 200 THR A O 1
ATOM 1569 N N . CYS A 1 201 ? 154.842 70.702 -50.939 1.00 121.04 201 CYS A N 1
ATOM 1570 C CA . CYS A 1 201 ? 155.958 70.167 -50.189 1.00 125.42 201 CYS A CA 1
ATOM 1571 C C . CYS A 1 201 ? 155.829 68.689 -49.898 1.00 119.37 201 CYS A C 1
ATOM 1572 O O . CYS A 1 201 ? 156.630 67.882 -50.364 1.00 123.26 201 CYS A O 1
ATOM 1575 N N . GLY A 1 202 ? 154.808 68.344 -49.124 1.00 118.05 202 GLY A N 1
ATOM 1576 C CA . GLY A 1 202 ? 154.674 66.996 -48.625 1.00 124.19 202 GLY A CA 1
ATOM 1577 C C . GLY A 1 202 ? 155.411 66.810 -47.311 1.00 110.43 202 GLY A C 1
ATOM 1578 O O . GLY A 1 202 ? 156.090 67.718 -46.810 1.00 81.96 202 GLY A O 1
ATOM 1579 N N . PHE A 1 203 ? 155.240 65.624 -46.736 1.00 100.77 203 PHE A N 1
ATOM 1580 C CA . PHE A 1 203 ? 155.907 65.257 -45.501 1.00 84.20 203 PHE A CA 1
ATOM 1581 C C . PHE A 1 203 ? 157.388 65.049 -45.778 1.00 81.28 203 PHE A C 1
ATOM 1582 O O . PHE A 1 203 ? 158.195 64.910 -44.861 1.00 93.11 203 PHE A O 1
ATOM 1590 N N . LEU A 1 204 ? 157.725 65.012 -47.062 1.00 75.32 204 LEU A N 1
ATOM 1591 C CA . LEU A 1 204 ? 159.068 64.708 -47.527 1.00 73.44 204 LEU A CA 1
ATOM 1592 C C . LEU A 1 204 ? 160.114 65.695 -47.017 1.00 77.10 204 LEU A C 1
ATOM 1593 O O . LEU A 1 204 ? 161.253 65.307 -46.774 1.00 82.43 204 LEU A O 1
ATOM 1598 N N . VAL A 1 205 ? 159.740 66.963 -46.865 1.00 78.66 205 VAL A N 1
ATOM 1599 C CA . VAL A 1 205 ? 160.674 67.953 -46.334 1.00 80.00 205 VAL A CA 1
ATOM 1600 C C . VAL A 1 205 ? 160.995 67.654 -44.868 1.00 79.76 205 VAL A C 1
ATOM 1601 O O . VAL A 1 205 ? 162.158 67.710 -44.464 1.00 77.31 205 VAL A O 1
ATOM 1605 N N . GLU A 1 206 ? 159.971 67.312 -44.086 1.00 82.28 206 GLU A N 1
ATOM 1606 C CA . GLU A 1 206 ? 160.150 66.991 -42.672 1.00 86.75 206 GLU A CA 1
ATOM 1607 C C . GLU A 1 206 ? 160.969 65.725 -42.515 1.00 83.57 206 GLU A C 1
ATOM 1608 O O . GLU A 1 206 ? 161.888 65.656 -41.687 1.00 99.24 206 GLU A O 1
ATOM 1614 N N . ALA A 1 207 ? 160.621 64.726 -43.317 1.00 70.12 207 ALA A N 1
ATOM 1615 C CA . ALA A 1 207 ? 161.374 63.489 -43.352 1.00 66.47 207 ALA A CA 1
ATOM 1616 C C . ALA A 1 207 ? 162.829 63.808 -43.672 1.00 89.11 207 ALA A C 1
ATOM 1617 O O . ALA A 1 207 ? 163.740 63.268 -43.043 1.00 103.04 207 ALA A O 1
ATOM 1619 N N . TYR A 1 208 ? 163.037 64.720 -44.620 1.00 78.83 208 TYR A N 1
ATOM 1620 C CA . TYR A 1 208 ? 164.381 65.108 -45.015 1.00 76.90 208 TYR A CA 1
ATOM 1621 C C . TYR A 1 208 ? 165.151 65.666 -43.859 1.00 92.43 208 TYR A C 1
ATOM 1622 O O . TYR A 1 208 ? 166.267 65.246 -43.596 1.00 104.09 208 TYR A O 1
ATOM 1631 N N . LEU A 1 209 ? 164.536 66.620 -43.174 1.00 89.32 209 LEU A N 1
ATOM 1632 C CA . LEU A 1 209 ? 165.220 67.374 -42.147 1.00 92.67 209 LEU A CA 1
ATOM 1633 C C . LEU A 1 209 ? 165.584 66.445 -41.007 1.00 102.37 209 LEU A C 1
ATOM 1634 O O . LEU A 1 209 ? 166.650 66.558 -40.410 1.00 111.69 209 LEU A O 1
ATOM 1639 N N . TRP A 1 210 ? 164.690 65.507 -40.731 1.00 99.48 210 TRP A N 1
ATOM 1640 C CA . TRP A 1 210 ? 164.882 64.567 -39.644 1.00 99.15 210 TRP A CA 1
ATOM 1641 C C . TRP A 1 210 ? 166.044 63.594 -39.931 1.00 108.04 210 TRP A C 1
ATOM 1642 O O . TRP A 1 210 ? 167.033 63.464 -39.157 1.00 121.89 210 TRP A O 1
ATOM 1653 N N . MET A 1 211 ? 165.900 62.906 -41.061 1.00 102.17 211 MET A N 1
ATOM 1654 C CA . MET A 1 211 ? 166.886 61.935 -41.502 1.00 88.74 211 MET A CA 1
ATOM 1655 C C . MET A 1 211 ? 168.241 62.629 -41.624 1.00 88.72 211 MET A C 1
ATOM 1656 O O . MET A 1 211 ? 169.290 62.021 -41.408 1.00 92.39 211 MET A O 1
ATOM 1661 N N . LYS A 1 212 ? 168.187 63.917 -41.955 1.00 90.55 212 LYS A N 1
ATOM 1662 C CA . LYS A 1 212 ? 169.341 64.810 -41.968 1.00 88.99 212 LYS A CA 1
ATOM 1663 C C . LYS A 1 212 ? 169.887 65.047 -40.566 1.00 85.28 212 LYS A C 1
ATOM 1664 O O . LYS A 1 212 ? 171.090 65.195 -40.382 1.00 85.99 212 LYS A O 1
ATOM 1670 N N . GLN A 1 213 ? 169.009 65.079 -39.573 1.00 94.68 213 GLN A N 1
ATOM 1671 C CA . GLN A 1 213 ? 169.472 65.274 -38.209 1.00 102.48 213 GLN A CA 1
ATOM 1672 C C . GLN A 1 213 ? 170.249 64.062 -37.745 1.00 99.13 213 GLN A C 1
ATOM 1673 O O . GLN A 1 213 ? 171.055 64.151 -36.818 1.00 102.40 213 GLN A O 1
ATOM 1679 N N . LYS A 1 214 ? 170.000 62.920 -38.376 1.00 93.50 214 LYS A N 1
ATOM 1680 C CA . LYS A 1 214 ? 170.889 61.767 -38.139 1.00 97.35 214 LYS A CA 1
ATOM 1681 C C . LYS A 1 214 ? 171.961 61.492 -39.224 1.00 97.20 214 LYS A C 1
ATOM 1682 O O . LYS A 1 214 ? 172.511 60.397 -39.291 1.00 95.55 214 LYS A O 1
ATOM 1688 N N . GLU A 1 215 ? 172.350 62.529 -39.948 1.00 103.63 215 GLU A N 1
ATOM 1689 C CA . GLU A 1 215 ? 173.097 62.375 -41.182 1.00 108.10 215 GLU A CA 1
ATOM 1690 C C . GLU A 1 215 ? 174.430 61.676 -41.056 1.00 123.75 215 GLU A C 1
ATOM 1691 O O . GLU A 1 215 ? 174.732 60.794 -41.833 1.00 137.13 215 GLU A O 1
ATOM 1697 N N . ARG A 1 216 ? 175.229 62.051 -40.081 1.00 137.94 216 ARG A N 1
ATOM 1698 C CA . ARG A 1 216 ? 176.458 61.315 -39.782 1.00 159.29 216 ARG A CA 1
ATOM 1699 C C . ARG A 1 216 ? 177.633 61.376 -40.776 1.00 170.38 216 ARG A C 1
ATOM 1700 O O . ARG A 1 216 ? 178.710 61.825 -40.413 1.00 177.40 216 ARG A O 1
ATOM 1708 N N . THR A 1 217 ? 177.441 60.918 -42.012 1.00 156.59 217 THR A N 1
ATOM 1709 C CA . THR A 1 217 ? 178.579 60.712 -42.923 1.00 148.74 217 THR A CA 1
ATOM 1710 C C . THR A 1 217 ? 178.365 61.040 -44.396 1.00 143.31 217 THR A C 1
ATOM 1711 O O . THR A 1 217 ? 177.252 61.035 -44.900 1.00 138.00 217 THR A O 1
ATOM 1715 N N . ILE A 1 218 ? 179.467 61.235 -45.097 1.00 147.27 218 ILE A N 1
ATOM 1716 C CA . ILE A 1 218 ? 179.429 61.783 -46.440 1.00 159.78 218 ILE A CA 1
ATOM 1717 C C . ILE A 1 218 ? 178.597 60.873 -47.288 1.00 167.16 218 ILE A C 1
ATOM 1718 O O . ILE A 1 218 ? 177.792 61.314 -48.095 1.00 165.26 218 ILE A O 1
ATOM 1723 N N . GLU A 1 219 ? 178.787 59.587 -47.094 1.00 175.59 219 GLU A N 1
ATOM 1724 C CA . GLU A 1 219 ? 178.114 58.636 -47.929 1.00 173.37 219 GLU A CA 1
ATOM 1725 C C . GLU A 1 219 ? 176.634 58.836 -47.709 1.00 169.24 219 GLU A C 1
ATOM 1726 O O . GLU A 1 219 ? 175.856 58.737 -48.634 1.00 188.78 219 GLU A O 1
ATOM 1732 N N . ASP A 1 220 ? 176.240 59.122 -46.480 1.00 149.01 220 ASP A N 1
ATOM 1733 C CA . ASP A 1 220 ? 174.828 59.332 -46.190 1.00 136.46 220 ASP A CA 1
ATOM 1734 C C . ASP A 1 220 ? 174.179 60.518 -46.880 1.00 132.82 220 ASP A C 1
ATOM 1735 O O . ASP A 1 220 ? 173.063 60.416 -47.360 1.00 134.41 220 ASP A O 1
ATOM 1740 N N . HIS A 1 221 ? 174.867 61.644 -46.935 1.00 130.80 221 HIS A N 1
ATOM 1741 C CA . HIS A 1 221 ? 174.238 62.879 -47.379 1.00 132.07 221 HIS A CA 1
ATOM 1742 C C . HIS A 1 221 ? 173.744 62.784 -48.808 1.00 136.87 221 HIS A C 1
ATOM 1743 O O . HIS A 1 221 ? 172.642 63.186 -49.145 1.00 138.75 221 HIS A O 1
ATOM 1750 N N . ARG A 1 222 ? 174.588 62.219 -49.637 1.00 137.80 222 ARG A N 1
ATOM 1751 C CA . ARG A 1 222 ? 174.292 61.864 -51.030 1.00 144.95 222 ARG A CA 1
ATOM 1752 C C . ARG A 1 222 ? 173.155 60.804 -51.154 1.00 133.82 222 ARG A C 1
ATOM 1753 O O . ARG A 1 222 ? 172.443 60.805 -52.151 1.00 146.87 222 ARG A O 1
ATOM 1761 N N . ILE A 1 223 ? 172.969 59.921 -50.165 1.00 123.26 223 ILE A N 1
ATOM 1762 C CA . ILE A 1 223 ? 171.759 59.073 -50.121 1.00 126.11 223 ILE A CA 1
ATOM 1763 C C . ILE A 1 223 ? 170.483 59.891 -49.907 1.00 118.38 223 ILE A C 1
ATOM 1764 O O . ILE A 1 223 ? 169.446 59.618 -50.507 1.00 112.40 223 ILE A O 1
ATOM 1769 N N . LEU A 1 224 ? 170.574 60.877 -49.022 1.00 110.28 224 LEU A N 1
ATOM 1770 C CA . LEU A 1 224 ? 169.467 61.755 -48.664 1.00 96.60 224 LEU A CA 1
ATOM 1771 C C . LEU A 1 224 ? 169.049 62.563 -49.869 1.00 105.07 224 LEU A C 1
ATOM 1772 O O . LEU A 1 224 ? 167.863 62.610 -50.212 1.00 95.43 224 LEU A O 1
ATOM 1777 N N . GLN A 1 225 ? 170.015 63.238 -50.490 1.00 110.46 225 GLN A N 1
ATOM 1778 C CA . GLN A 1 225 ? 169.678 64.059 -51.652 1.00 108.86 225 GLN A CA 1
ATOM 1779 C C . GLN A 1 225 ? 169.406 63.270 -52.952 1.00 112.76 225 GLN A C 1
ATOM 1780 O O . GLN A 1 225 ? 168.744 63.791 -53.853 1.00 108.93 225 GLN A O 1
ATOM 1786 N N . GLU A 1 226 ? 169.934 62.054 -53.094 1.00 113.23 226 GLU A N 1
ATOM 1787 C CA . GLU A 1 226 ? 169.630 61.303 -54.320 1.00 121.23 226 GLU A CA 1
ATOM 1788 C C . GLU A 1 226 ? 168.544 60.255 -54.105 1.00 140.52 226 GLU A C 1
ATOM 1789 O O . GLU A 1 226 ? 167.456 60.349 -54.667 1.00 144.65 226 GLU A O 1
ATOM 1795 N N . ARG A 1 227 ? 168.849 59.260 -53.278 1.00 153.97 227 ARG A N 1
ATOM 1796 C CA . ARG A 1 227 ? 168.095 58.010 -53.278 1.00 154.00 227 ARG A CA 1
ATOM 1797 C C . ARG A 1 227 ? 166.922 57.887 -52.298 1.00 148.60 227 ARG A C 1
ATOM 1798 O O . ARG A 1 227 ? 166.154 56.929 -52.395 1.00 155.18 227 ARG A O 1
ATOM 1806 N N . THR A 1 228 ? 166.756 58.825 -51.368 1.00 121.86 228 THR A N 1
ATOM 1807 C CA . THR A 1 228 ? 165.708 58.642 -50.356 1.00 103.00 228 THR A CA 1
ATOM 1808 C C . THR A 1 228 ? 164.342 59.286 -50.575 1.00 93.07 228 THR A C 1
ATOM 1809 O O . THR A 1 228 ? 163.403 58.950 -49.864 1.00 81.17 228 THR A O 1
ATOM 1813 N N . PHE A 1 229 ? 164.184 60.196 -51.526 1.00 103.90 229 PHE A N 1
ATOM 1814 C CA . PHE A 1 229 ? 162.849 60.784 -51.661 1.00 103.89 229 PHE A CA 1
ATOM 1815 C C . PHE A 1 229 ? 162.180 60.442 -52.946 1.00 125.53 229 PHE A C 1
ATOM 1816 O O . PHE A 1 229 ? 162.485 60.975 -54.014 1.00 138.30 229 PHE A O 1
ATOM 1824 N N . PHE A 1 230 ? 161.214 59.559 -52.792 1.00 125.92 230 PHE A N 1
ATOM 1825 C CA . PHE A 1 230 ? 160.379 59.113 -53.867 1.00 125.23 230 PHE A CA 1
ATOM 1826 C C . PHE A 1 230 ? 159.072 59.417 -53.201 1.00 122.97 230 PHE A C 1
ATOM 1827 O O . PHE A 1 230 ? 158.944 59.002 -52.010 1.00 143.44 230 PHE A O 1
ATOM 1835 N N . GLY A 1 231 ? 158.240 60.219 -53.913 1.00 93.35 231 GLY A N 1
ATOM 1836 C CA . GLY A 1 231 ? 156.802 60.526 -53.738 1.00 72.42 231 GLY A CA 1
ATOM 1837 C C . GLY A 1 231 ? 156.242 61.240 -55.006 1.00 93.21 231 GLY A C 1
ATOM 1838 O O . GLY A 1 231 ? 157.048 61.602 -55.865 1.00 111.63 231 GLY A O 1
ATOM 1839 N N . GLN A 1 232 ? 154.916 61.458 -55.154 1.00 80.17 232 GLN A N 1
ATOM 1840 C CA . GLN A 1 232 ? 154.339 62.092 -56.388 1.00 70.75 232 GLN A CA 1
ATOM 1841 C C . GLN A 1 232 ? 153.072 63.005 -56.256 1.00 90.26 232 GLN A C 1
ATOM 1842 O O . GLN A 1 232 ? 152.302 62.864 -55.309 1.00 94.10 232 GLN A O 1
ATOM 1848 N N . GLU A 1 233 ? 152.848 63.896 -57.240 1.00 84.01 233 GLU A N 1
ATOM 1849 C CA . GLU A 1 233 ? 151.685 64.836 -57.293 1.00 80.24 233 GLU A CA 1
ATOM 1850 C C . GLU A 1 233 ? 150.957 65.010 -58.653 1.00 100.15 233 GLU A C 1
ATOM 1851 O O . GLU A 1 233 ? 151.605 65.191 -59.676 1.00 98.89 233 GLU A O 1
ATOM 1857 N N . LYS A 1 234 ? 149.617 65.000 -58.645 1.00 101.53 234 LYS A N 1
ATOM 1858 C CA . LYS A 1 234 ? 148.798 65.136 -59.870 1.00 99.32 234 LYS A CA 1
ATOM 1859 C C . LYS A 1 234 ? 148.557 66.560 -60.421 1.00 106.63 234 LYS A C 1
ATOM 1860 O O . LYS A 1 234 ? 148.689 66.786 -61.627 1.00 108.26 234 LYS A O 1
ATOM 1866 N N . LYS A 1 235 ? 148.190 67.505 -59.557 1.00 105.52 235 LYS A N 1
ATOM 1867 C CA . LYS A 1 235 ? 147.766 68.837 -60.012 1.00 111.37 235 LYS A CA 1
ATOM 1868 C C . LYS A 1 235 ? 148.939 69.822 -60.101 1.00 103.26 235 LYS A C 1
ATOM 1869 O O . LYS A 1 235 ? 149.819 69.822 -59.245 1.00 109.72 235 LYS A O 1
ATOM 1875 N N . PRO A 1 236 ? 148.955 70.657 -61.154 1.00 95.95 236 PRO A N 1
ATOM 1876 C CA . PRO A 1 236 ? 150.109 71.514 -61.462 1.00 96.27 236 PRO A CA 1
ATOM 1877 C C . PRO A 1 236 ? 150.574 72.471 -60.364 1.00 99.53 236 PRO A C 1
ATOM 1878 O O . PRO A 1 236 ? 151.778 72.533 -60.111 1.00 102.93 236 PRO A O 1
ATOM 1882 N N . VAL A 1 237 ? 149.660 73.200 -59.730 1.00 97.45 237 VAL A N 1
ATOM 1883 C CA . VAL A 1 237 ? 150.068 74.258 -58.802 1.00 95.73 237 VAL A CA 1
ATOM 1884 C C . VAL A 1 237 ? 150.744 73.699 -57.534 1.00 91.04 237 VAL A C 1
ATOM 1885 O O . VAL A 1 237 ? 151.802 74.199 -57.131 1.00 100.19 237 VAL A O 1
ATOM 1889 N N . PRO A 1 238 ? 150.157 72.659 -56.903 1.00 78.33 238 PRO A N 1
ATOM 1890 C CA . PRO A 1 238 ? 150.919 72.084 -55.795 1.00 70.36 238 PRO A CA 1
ATOM 1891 C C . PRO A 1 238 ? 152.206 71.402 -56.250 1.00 82.27 238 PRO A C 1
ATOM 1892 O O . PRO A 1 238 ? 153.180 71.383 -55.504 1.00 86.69 238 PRO A O 1
ATOM 1896 N N . ALA A 1 239 ? 152.207 70.834 -57.451 1.00 82.96 239 ALA A N 1
ATOM 1897 C CA . ALA A 1 239 ? 153.402 70.168 -57.946 1.00 74.83 239 ALA A CA 1
ATOM 1898 C C . ALA A 1 239 ? 154.547 71.163 -58.034 1.00 67.33 239 ALA A C 1
ATOM 1899 O O . ALA A 1 239 ? 155.648 70.905 -57.547 1.00 83.44 239 ALA A O 1
ATOM 1901 N N . PHE A 1 240 ? 154.263 72.317 -58.624 1.00 66.36 240 PHE A N 1
ATOM 1902 C CA . PHE A 1 240 ? 155.264 73.361 -58.796 1.00 79.38 240 PHE A CA 1
ATOM 1903 C C . PHE A 1 240 ? 155.701 73.945 -57.450 1.00 85.89 240 PHE A C 1
ATOM 1904 O O . PHE A 1 240 ? 156.903 73.975 -57.137 1.00 87.22 240 PHE A O 1
ATOM 1912 N N . LEU A 1 241 ? 154.727 74.403 -56.660 1.00 81.61 241 LEU A N 1
ATOM 1913 C CA . LEU A 1 241 ? 155.028 75.034 -55.376 1.00 78.46 241 LEU A CA 1
ATOM 1914 C C . LEU A 1 241 ? 155.857 74.097 -54.520 1.00 78.03 241 LEU A C 1
ATOM 1915 O O . LEU A 1 241 ? 156.828 74.506 -53.866 1.00 82.16 241 LEU A O 1
ATOM 1920 N N . GLY A 1 242 ? 155.493 72.823 -54.576 1.00 66.77 242 GLY A N 1
ATOM 1921 C CA . GLY A 1 242 ? 156.197 71.797 -53.842 1.00 63.44 242 GLY A CA 1
ATOM 1922 C C . GLY A 1 242 ? 157.603 71.573 -54.331 1.00 61.49 242 GLY A C 1
ATOM 1923 O O . GLY A 1 242 ? 158.513 71.416 -53.523 1.00 71.09 242 GLY A O 1
ATOM 1924 N N . LEU A 1 243 ? 157.785 71.567 -55.647 1.00 63.09 243 LEU A N 1
ATOM 1925 C CA . LEU A 1 243 ? 159.109 71.374 -56.214 1.00 73.72 243 LEU A CA 1
ATOM 1926 C C . LEU A 1 243 ? 160.010 72.465 -55.679 1.00 91.04 243 LEU A C 1
ATOM 1927 O O . LEU A 1 243 ? 161.099 72.191 -55.145 1.00 86.03 243 LEU A O 1
ATOM 1932 N N . VAL A 1 244 ? 159.517 73.696 -55.779 1.00 102.45 244 VAL A N 1
ATOM 1933 C CA . VAL A 1 244 ? 160.253 74.849 -55.291 1.00 98.01 244 VAL A CA 1
ATOM 1934 C C . VAL A 1 244 ? 160.587 74.669 -53.811 1.00 89.19 244 VAL A C 1
ATOM 1935 O O . VAL A 1 244 ? 161.692 74.989 -53.384 1.00 83.44 244 VAL A O 1
ATOM 1939 N N . ASN A 1 245 ? 159.644 74.135 -53.037 1.00 87.73 245 ASN A N 1
ATOM 1940 C CA . ASN A 1 245 ? 159.892 73.917 -51.612 1.00 91.43 245 ASN A CA 1
ATOM 1941 C C . ASN A 1 245 ? 160.963 72.861 -51.314 1.00 90.19 245 ASN A C 1
ATOM 1942 O O . ASN A 1 245 ? 161.781 73.050 -50.413 1.00 96.31 245 ASN A O 1
ATOM 1947 N N . MET A 1 246 ? 160.976 71.755 -52.053 1.00 76.23 246 MET A N 1
ATOM 1948 C CA . MET A 1 246 ? 161.975 70.736 -51.762 1.00 82.26 246 MET A CA 1
ATOM 1949 C C . MET A 1 246 ? 163.345 71.157 -52.258 1.00 103.62 246 MET A C 1
ATOM 1950 O O . MET A 1 246 ? 164.337 70.734 -51.684 1.00 121.33 246 MET A O 1
ATOM 1955 N N . MET A 1 247 ? 163.433 71.993 -53.293 1.00 98.67 247 MET A N 1
ATOM 1956 C CA . MET A 1 247 ? 164.766 72.502 -53.623 1.00 95.24 247 MET A CA 1
ATOM 1957 C C . MET A 1 247 ? 165.181 73.616 -52.654 1.00 90.33 247 MET A C 1
ATOM 1958 O O . MET A 1 247 ? 166.372 73.842 -52.430 1.00 90.22 247 MET A O 1
ATOM 1963 N N . LEU A 1 248 ? 164.198 74.295 -52.072 1.00 86.01 248 LEU A N 1
ATOM 1964 C CA . LEU A 1 248 ? 164.459 75.403 -51.153 1.00 90.60 248 LEU A CA 1
ATOM 1965 C C . LEU A 1 248 ? 165.061 74.957 -49.819 1.00 93.37 248 LEU A C 1
ATOM 1966 O O . LEU A 1 248 ? 165.942 75.624 -49.278 1.00 90.34 248 LEU A O 1
ATOM 1971 N N . HIS A 1 249 ? 164.556 73.861 -49.266 1.00 97.01 249 HIS A N 1
ATOM 1972 C CA . HIS A 1 249 ? 164.946 73.449 -47.914 1.00 103.58 249 HIS A CA 1
ATOM 1973 C C . HIS A 1 249 ? 166.416 73.031 -47.671 1.00 120.24 249 HIS A C 1
ATOM 1974 O O . HIS A 1 249 ? 166.965 73.396 -46.631 1.00 139.97 249 HIS A O 1
ATOM 1981 N N . GLY A 1 250 ? 167.067 72.284 -48.568 1.00 107.57 250 GLY A N 1
ATOM 1982 C CA . GLY A 1 250 ? 166.489 71.728 -49.774 1.00 104.60 250 GLY A CA 1
ATOM 1983 C C . GLY A 1 250 ? 167.351 70.667 -50.423 1.00 105.75 250 GLY A C 1
ATOM 1984 O O . GLY A 1 250 ? 168.563 70.610 -50.203 1.00 93.22 250 GLY A O 1
ATOM 1985 N N . VAL A 1 251 ? 166.726 69.848 -51.261 1.00 110.31 251 VAL A N 1
ATOM 1986 C CA . VAL A 1 251 ? 167.439 68.809 -51.984 1.00 103.57 251 VAL A CA 1
ATOM 1987 C C . VAL A 1 251 ? 167.746 69.271 -53.403 1.00 113.82 251 VAL A C 1
ATOM 1988 O O . VAL A 1 251 ? 166.874 69.795 -54.099 1.00 117.75 251 VAL A O 1
ATOM 1992 N N . THR A 1 252 ? 168.990 69.065 -53.822 1.00 120.87 252 THR A N 1
ATOM 1993 C CA . THR A 1 252 ? 169.522 69.679 -55.036 1.00 132.33 252 THR A CA 1
ATOM 1994 C C . THR A 1 252 ? 168.719 69.330 -56.289 1.00 137.69 252 THR A C 1
ATOM 1995 O O . THR A 1 252 ? 168.279 70.221 -57.016 1.00 135.45 252 THR A O 1
ATOM 1999 N N . VAL A 1 253 ? 168.517 68.034 -56.523 1.00 140.65 253 VAL A N 1
ATOM 2000 C CA . VAL A 1 253 ? 167.653 67.561 -57.606 1.00 130.34 253 VAL A CA 1
ATOM 2001 C C . VAL A 1 253 ? 166.742 66.438 -57.127 1.00 125.22 253 VAL A C 1
ATOM 2002 O O . VAL A 1 253 ? 167.070 65.258 -57.268 1.00 134.07 253 VAL A O 1
ATOM 2006 N N . PRO A 1 254 ? 165.584 66.810 -56.559 1.00 118.94 254 PRO A N 1
ATOM 2007 C CA . PRO A 1 254 ? 164.577 65.867 -56.063 1.00 119.66 254 PRO A CA 1
ATOM 2008 C C . PRO A 1 254 ? 163.784 65.174 -57.168 1.00 121.80 254 PRO A C 1
ATOM 2009 O O . PRO A 1 254 ? 163.465 65.781 -58.191 1.00 112.55 254 PRO A O 1
ATOM 2013 N N . ARG A 1 255 ? 163.471 63.905 -56.934 1.00 130.73 255 ARG A N 1
ATOM 2014 C CA . ARG A 1 255 ? 162.638 63.102 -57.814 1.00 134.28 255 ARG A CA 1
ATOM 2015 C C . ARG A 1 255 ? 161.175 63.187 -57.392 1.00 147.25 255 ARG A C 1
ATOM 2016 O O . ARG A 1 255 ? 160.769 62.461 -56.488 1.00 156.29 255 ARG A O 1
ATOM 2024 N N . VAL A 1 256 ? 160.366 63.988 -58.076 1.00 155.03 256 VAL A N 1
ATOM 2025 C CA . VAL A 1 256 ? 158.912 63.856 -57.976 1.00 170.35 256 VAL A CA 1
ATOM 2026 C C . VAL A 1 256 ? 158.265 64.223 -59.307 1.00 193.05 256 VAL A C 1
ATOM 2027 O O . VAL A 1 256 ? 158.753 65.086 -60.034 1.00 198.22 256 VAL A O 1
ATOM 2031 N N . MET A 1 257 ? 157.174 63.539 -59.630 1.00 200.91 257 MET A N 1
ATOM 2032 C CA . MET A 1 257 ? 156.605 63.585 -60.972 1.00 195.59 257 MET A CA 1
ATOM 2033 C C . MET A 1 257 ? 155.206 64.181 -60.956 1.00 174.07 257 MET A C 1
ATOM 2034 O O . MET A 1 257 ? 154.396 63.845 -60.086 1.00 175.39 257 MET A O 1
ATOM 2039 N N . ARG A 1 258 ? 154.906 65.077 -61.891 1.00 152.82 258 ARG A N 1
ATOM 2040 C CA . ARG A 1 258 ? 153.502 65.264 -62.186 1.00 128.64 258 ARG A CA 1
ATOM 2041 C C . ARG A 1 258 ? 153.068 63.996 -62.890 1.00 126.38 258 ARG A C 1
ATOM 2042 O O . ARG A 1 258 ? 153.591 63.644 -63.946 1.00 139.13 258 ARG A O 1
ATOM 2050 N N . ARG A 1 259 ? 152.100 63.318 -62.294 1.00 112.04 259 ARG A N 1
ATOM 2051 C CA . ARG A 1 259 ? 151.528 62.112 -62.860 1.00 101.71 259 ARG A CA 1
ATOM 2052 C C . ARG A 1 259 ? 150.304 61.763 -62.040 1.00 87.17 259 ARG A C 1
ATOM 2053 O O . ARG A 1 259 ? 150.009 62.419 -61.040 1.00 74.54 259 ARG A O 1
ATOM 2055 N N . ASN A 1 260 ? 149.599 60.717 -62.433 1.00 82.63 260 ASN A N 1
ATOM 2056 C CA . ASN A 1 260 ? 148.525 60.241 -61.591 1.00 91.32 260 ASN A CA 1
ATOM 2057 C C . ASN A 1 260 ? 148.977 58.928 -60.966 1.00 97.35 260 ASN A C 1
ATOM 2058 O O . ASN A 1 260 ? 149.496 58.060 -61.663 1.00 110.87 260 ASN A O 1
ATOM 2063 N N . THR A 1 261 ? 148.833 58.786 -59.656 1.00 83.36 261 THR A N 1
ATOM 2064 C CA . THR A 1 261 ? 149.238 57.538 -59.032 1.00 83.97 261 THR A CA 1
ATOM 2065 C C . THR A 1 261 ? 148.230 56.453 -59.353 1.00 95.13 261 THR A C 1
ATOM 2066 O O . THR A 1 261 ? 148.561 55.270 -59.366 1.00 107.44 261 THR A O 1
ATOM 2070 N N . LEU A 1 262 ? 146.990 56.863 -59.591 1.00 91.65 262 LEU A N 1
ATOM 2071 C CA . LEU A 1 262 ? 145.932 55.909 -59.867 1.00 92.82 262 LEU A CA 1
ATOM 2072 C C . LEU A 1 262 ? 145.893 55.410 -61.318 1.00 100.32 262 LEU A C 1
ATOM 2073 O O . LEU A 1 262 ? 145.256 54.393 -61.596 1.00 103.05 262 LEU A O 1
ATOM 2078 N N . GLU A 1 263 ? 146.579 56.091 -62.237 1.00 102.92 263 GLU A N 1
ATOM 2079 C CA . GLU A 1 263 ? 146.764 55.535 -63.579 1.00 106.62 263 GLU A CA 1
ATOM 2080 C C . GLU A 1 263 ? 147.633 54.278 -63.497 1.00 102.00 263 GLU A C 1
ATOM 2081 O O . GLU A 1 263 ? 147.486 53.364 -64.318 1.00 109.28 263 GLU A O 1
ATOM 2087 N N . GLU A 1 264 ? 148.489 54.201 -62.494 1.00 99.68 264 GLU A N 1
ATOM 2088 C CA . GLU A 1 264 ? 149.354 53.045 -62.332 1.00 104.01 264 GLU A CA 1
ATOM 2089 C C . GLU A 1 264 ? 148.560 51.808 -62.012 1.00 101.49 264 GLU A C 1
ATOM 2090 O O . GLU A 1 264 ? 147.530 51.885 -61.389 1.00 90.40 264 GLU A O 1
ATOM 2096 N N . ASN A 1 265 ? 149.052 50.657 -62.435 1.00 114.04 265 ASN A N 1
ATOM 2097 C CA . ASN A 1 265 ? 148.378 49.418 -62.118 1.00 122.81 265 ASN A CA 1
ATOM 2098 C C . ASN A 1 265 ? 149.060 48.770 -60.949 1.00 118.90 265 ASN A C 1
ATOM 2099 O O . ASN A 1 265 ? 150.207 48.379 -61.039 1.00 128.60 265 ASN A O 1
ATOM 2104 N N . ILE A 1 266 ? 148.330 48.618 -59.861 1.00 108.17 266 ILE A N 1
ATOM 2105 C CA . ILE A 1 266 ? 148.899 48.068 -58.649 1.00 107.84 266 ILE A CA 1
ATOM 2106 C C . ILE A 1 266 ? 149.355 46.629 -58.754 1.00 121.91 266 ILE A C 1
ATOM 2107 O O . ILE A 1 266 ? 150.327 46.258 -58.128 1.00 134.02 266 ILE A O 1
ATOM 2112 N N . ARG A 1 267 ? 148.647 45.805 -59.507 1.00 122.76 267 ARG A N 1
ATOM 2113 C CA . ARG A 1 267 ? 148.947 44.385 -59.507 1.00 110.70 267 ARG A CA 1
ATOM 2114 C C . ARG A 1 267 ? 150.343 44.096 -60.009 1.00 136.11 267 ARG A C 1
ATOM 2115 O O . ARG A 1 267 ? 150.981 43.157 -59.570 1.00 123.31 267 ARG A O 1
ATOM 2123 N N . ASN A 1 268 ? 150.818 44.894 -60.945 1.00 194.80 268 ASN A N 1
ATOM 2124 C CA . ASN A 1 268 ? 152.184 44.752 -61.418 1.00 208.55 268 ASN A CA 1
ATOM 2125 C C . ASN A 1 268 ? 152.362 45.771 -60.297 1.00 205.13 268 ASN A C 1
ATOM 2126 O O . ASN A 1 268 ? 151.524 46.630 -60.107 1.00 211.16 268 ASN A O 1
ATOM 2131 N N . VAL A 1 269 ? 153.435 45.624 -59.532 1.00 190.83 269 VAL A N 1
ATOM 2132 C CA . VAL A 1 269 ? 153.848 46.591 -58.515 1.00 171.15 269 VAL A CA 1
ATOM 2133 C C . VAL A 1 269 ? 155.208 47.254 -58.648 1.00 159.93 269 VAL A C 1
ATOM 2134 O O . VAL A 1 269 ? 155.276 48.427 -58.959 1.00 158.54 269 VAL A O 1
ATOM 2138 N N . SER A 1 270 ? 156.270 46.511 -58.360 1.00 163.24 270 SER A N 1
ATOM 2139 C CA . SER A 1 270 ? 157.651 46.577 -58.786 1.00 169.74 270 SER A CA 1
ATOM 2140 C C . SER A 1 270 ? 158.310 47.896 -58.355 1.00 179.65 270 SER A C 1
ATOM 2141 O O . SER A 1 270 ? 159.478 48.122 -58.631 1.00 200.77 270 SER A O 1
ATOM 2144 N N . GLU A 1 271 ? 157.562 48.735 -57.658 1.00 167.07 271 GLU A N 1
ATOM 2145 C CA . GLU A 1 271 ? 158.096 49.915 -57.060 1.00 137.79 271 GLU A CA 1
ATOM 2146 C C . GLU A 1 271 ? 157.626 49.779 -55.655 1.00 123.18 271 GLU A C 1
ATOM 2147 O O . GLU A 1 271 ? 156.446 49.588 -55.456 1.00 125.62 271 GLU A O 1
ATOM 2153 N N . ARG A 1 272 ? 158.513 49.834 -54.682 1.00 111.73 272 ARG A N 1
ATOM 2154 C CA . ARG A 1 272 ? 158.085 49.677 -53.317 1.00 94.08 272 ARG A CA 1
ATOM 2155 C C . ARG A 1 272 ? 158.965 50.507 -52.465 1.00 92.68 272 ARG A C 1
ATOM 2156 O O . ARG A 1 272 ? 160.078 50.809 -52.840 1.00 107.53 272 ARG A O 1
ATOM 2164 N N . PHE A 1 273 ? 158.467 50.885 -51.310 1.00 90.42 273 PHE A N 1
ATOM 2165 C CA . PHE A 1 273 ? 159.248 51.722 -50.447 1.00 101.21 273 PHE A CA 1
ATOM 2166 C C . PHE A 1 273 ? 159.159 51.264 -49.017 1.00 106.55 273 PHE A C 1
ATOM 2167 O O . PHE A 1 273 ? 158.194 50.644 -48.619 1.00 110.63 273 PHE A O 1
ATOM 2175 N N . ASP A 1 274 ? 160.194 51.562 -48.252 1.00 102.28 274 ASP A N 1
ATOM 2176 C CA . ASP A 1 274 ? 160.209 51.226 -46.827 1.00 82.83 274 ASP A CA 1
ATOM 2177 C C . ASP A 1 274 ? 159.146 51.993 -46.038 1.00 86.25 274 ASP A C 1
ATOM 2178 O O . ASP A 1 274 ? 158.500 51.445 -45.143 1.00 95.10 274 ASP A O 1
ATOM 2183 N N . VAL A 1 275 ? 158.988 53.272 -46.365 1.00 84.08 275 VAL A N 1
ATOM 2184 C CA . VAL A 1 275 ? 158.169 54.183 -45.569 1.00 81.37 275 VAL A CA 1
ATOM 2185 C C . VAL A 1 275 ? 157.110 54.869 -46.417 1.00 76.00 275 VAL A C 1
ATOM 2186 O O . VAL A 1 275 ? 157.394 55.293 -47.533 1.00 82.85 275 VAL A O 1
ATOM 2190 N N . VAL A 1 276 ? 155.897 54.999 -45.896 1.00 73.55 276 VAL A N 1
ATOM 2191 C CA . VAL A 1 276 ? 154.927 55.882 -46.540 1.00 73.79 276 VAL A CA 1
ATOM 2192 C C . VAL A 1 276 ? 154.364 56.876 -45.536 1.00 87.39 276 VAL A C 1
ATOM 2193 O O . VAL A 1 276 ? 153.667 56.500 -44.598 1.00 101.21 276 VAL A O 1
ATOM 2197 N N . VAL A 1 277 ? 154.695 58.148 -45.720 1.00 82.88 277 VAL A N 1
ATOM 2198 C CA . VAL A 1 277 ? 154.108 59.206 -44.909 1.00 71.84 277 VAL A CA 1
ATOM 2199 C C . VAL A 1 277 ? 153.250 60.074 -45.815 1.00 63.15 277 VAL A C 1
ATOM 2200 O O . VAL A 1 277 ? 153.770 60.757 -46.693 1.00 71.98 277 VAL A O 1
ATOM 2204 N N . THR A 1 278 ? 151.937 60.054 -45.616 1.00 60.85 278 THR A N 1
ATOM 2205 C CA . THR A 1 278 ? 151.075 60.674 -46.610 1.00 69.75 278 THR A CA 1
ATOM 2206 C C . THR A 1 278 ? 149.736 61.207 -46.110 1.00 79.93 278 THR A C 1
ATOM 2207 O O . THR A 1 278 ? 149.270 60.865 -45.019 1.00 89.67 278 THR A O 1
ATOM 2211 N N . ASN A 1 279 ? 149.134 62.061 -46.935 1.00 80.71 279 ASN A N 1
ATOM 2212 C CA . ASN A 1 279 ? 147.783 62.554 -46.719 1.00 78.28 279 ASN A CA 1
ATOM 2213 C C . ASN A 1 279 ? 147.070 62.576 -48.062 1.00 77.60 279 ASN A C 1
ATOM 2214 O O . ASN A 1 279 ? 146.994 63.613 -48.703 1.00 81.04 279 ASN A O 1
ATOM 2219 N N . PRO A 1 280 ? 146.512 61.469 -48.481 1.00 84.69 280 PRO A N 1
ATOM 2220 C CA . PRO A 1 280 ? 145.868 61.433 -49.775 1.00 88.94 280 PRO A CA 1
ATOM 2221 C C . PRO A 1 280 ? 144.675 62.330 -49.789 1.00 81.36 280 PRO A C 1
ATOM 2222 O O . PRO A 1 280 ? 144.318 62.862 -48.755 1.00 84.58 280 PRO A O 1
ATOM 2226 N N . PRO A 1 281 ? 144.054 62.482 -51.033 1.00 67.93 281 PRO A N 1
ATOM 2227 C CA . PRO A 1 281 ? 142.917 63.393 -50.999 1.00 66.99 281 PRO A CA 1
ATOM 2228 C C . PRO A 1 281 ? 141.882 62.900 -50.047 1.00 74.13 281 PRO A C 1
ATOM 2229 O O . PRO A 1 281 ? 142.013 61.808 -49.548 1.00 83.79 281 PRO A O 1
ATOM 2233 N N . PHE A 1 282 ? 140.864 63.708 -49.805 1.00 79.97 282 PHE A N 1
ATOM 2234 C CA . PHE A 1 282 ? 139.910 63.444 -48.755 1.00 80.41 282 PHE A CA 1
ATOM 2235 C C . PHE A 1 282 ? 138.654 62.853 -49.273 1.00 86.57 282 PHE A C 1
ATOM 2236 O O . PHE A 1 282 ? 137.732 62.610 -48.523 1.00 102.08 282 PHE A O 1
ATOM 2244 N N . GLY A 1 283 ? 138.599 62.640 -50.566 1.00 89.31 283 GLY A N 1
ATOM 2245 C CA . GLY A 1 283 ? 137.571 61.775 -51.085 1.00 79.37 283 GLY A CA 1
ATOM 2246 C C . GLY A 1 283 ? 136.399 62.305 -51.857 1.00 77.44 283 GLY A C 1
ATOM 2247 O O . GLY A 1 283 ? 135.358 62.695 -51.333 1.00 83.66 283 GLY A O 1
ATOM 2248 N N . GLY A 1 284 ? 136.600 62.281 -53.149 1.00 79.39 284 GLY A N 1
ATOM 2249 C CA . GLY A 1 284 ? 135.571 62.145 -54.168 1.00 95.71 284 GLY A CA 1
ATOM 2250 C C . GLY A 1 284 ? 135.811 61.076 -55.227 1.00 102.43 284 GLY A C 1
ATOM 2251 O O . GLY A 1 284 ? 136.805 60.348 -55.190 1.00 95.59 284 GLY A O 1
ATOM 2252 N N . THR A 1 285 ? 134.903 61.010 -56.198 1.00 113.01 285 THR A N 1
ATOM 2253 C CA . THR A 1 285 ? 134.957 59.998 -57.254 1.00 110.42 285 THR A CA 1
ATOM 2254 C C . THR A 1 285 ? 136.050 60.238 -58.294 1.00 111.88 285 THR A C 1
ATOM 2255 O O . THR A 1 285 ? 136.424 61.382 -58.569 1.00 124.02 285 THR A O 1
ATOM 2259 N N . GLU A 1 286 ? 136.559 59.153 -58.875 1.00 105.59 286 GLU A N 1
ATOM 2260 C CA . GLU A 1 286 ? 137.360 59.266 -60.092 1.00 118.93 286 GLU A CA 1
ATOM 2261 C C . GLU A 1 286 ? 136.787 58.359 -61.188 1.00 123.93 286 GLU A C 1
ATOM 2262 O O . GLU A 1 286 ? 136.403 58.833 -62.251 1.00 150.40 286 GLU A O 1
ATOM 2268 N N . GLY A 1 287 ? 136.705 57.062 -60.927 1.00 110.98 287 GLY A N 1
ATOM 2269 C CA . GLY A 1 287 ? 135.915 56.171 -61.752 1.00 100.35 287 GLY A CA 1
ATOM 2270 C C . GLY A 1 287 ? 136.446 55.592 -63.036 1.00 89.39 287 GLY A C 1
ATOM 2271 O O . GLY A 1 287 ? 137.524 55.957 -63.537 1.00 73.84 287 GLY A O 1
ATOM 2272 N N . ARG A 1 288 ? 135.658 54.635 -63.536 1.00 92.96 288 ARG A N 1
ATOM 2273 C CA . ARG A 1 288 ? 135.882 54.008 -64.852 1.00 91.97 288 ARG A CA 1
ATOM 2274 C C . ARG A 1 288 ? 137.207 53.269 -64.971 1.00 98.57 288 ARG A C 1
ATOM 2275 O O . ARG A 1 288 ? 137.532 52.283 -64.286 1.00 115.47 288 ARG A O 1
ATOM 2277 N N . HIS A 1 289 ? 137.927 53.779 -65.938 1.00 99.60 289 HIS A N 1
ATOM 2278 C CA . HIS A 1 289 ? 139.109 53.211 -66.454 1.00 107.77 289 HIS A CA 1
ATOM 2279 C C . HIS A 1 289 ? 140.217 53.124 -65.393 1.00 106.52 289 HIS A C 1
ATOM 2280 O O . HIS A 1 289 ? 140.827 52.066 -65.228 1.00 108.11 289 HIS A O 1
ATOM 2287 N N . ILE A 1 290 ? 140.368 54.192 -64.599 1.00 99.10 290 ILE A N 1
ATOM 2288 C CA . ILE A 1 290 ? 141.252 54.222 -63.444 1.00 88.08 290 ILE A CA 1
ATOM 2289 C C . ILE A 1 290 ? 140.909 53.117 -62.441 1.00 84.86 290 ILE A C 1
ATOM 2290 O O . ILE A 1 290 ? 141.791 52.480 -61.853 1.00 95.86 290 ILE A O 1
ATOM 2295 N N . GLN A 1 291 ? 139.607 52.916 -62.245 1.00 76.96 291 GLN A N 1
ATOM 2296 C CA . GLN A 1 291 ? 139.100 51.939 -61.281 1.00 82.35 291 GLN A CA 1
ATOM 2297 C C . GLN A 1 291 ? 139.717 50.571 -61.559 1.00 89.43 291 GLN A C 1
ATOM 2298 O O . GLN A 1 291 ? 139.987 49.806 -60.623 1.00 88.12 291 GLN A O 1
ATOM 2304 N N . GLN A 1 292 ? 139.955 50.282 -62.845 1.00 90.83 292 GLN A N 1
ATOM 2305 C CA . GLN A 1 292 ? 140.411 48.950 -63.236 1.00 92.37 292 GLN A CA 1
ATOM 2306 C C . GLN A 1 292 ? 141.838 48.663 -62.795 1.00 95.61 292 GLN A C 1
ATOM 2307 O O . GLN A 1 292 ? 142.294 47.520 -62.862 1.00 107.34 292 GLN A O 1
ATOM 2313 N N . ASN A 1 293 ? 142.555 49.704 -62.388 1.00 87.05 293 ASN A N 1
ATOM 2314 C CA . ASN A 1 293 ? 143.923 49.536 -61.913 1.00 83.75 293 ASN A CA 1
ATOM 2315 C C . ASN A 1 293 ? 144.012 48.880 -60.536 1.00 78.16 293 ASN A C 1
ATOM 2316 O O . ASN A 1 293 ? 145.106 48.608 -60.050 1.00 70.58 293 ASN A O 1
ATOM 2321 N N . PHE A 1 294 ? 142.864 48.626 -59.915 1.00 75.30 294 PHE A N 1
ATOM 2322 C CA . PHE A 1 294 ? 142.832 48.121 -58.553 1.00 83.57 294 PHE A CA 1
ATOM 2323 C C . PHE A 1 294 ? 141.996 46.841 -58.464 1.00 98.87 294 PHE A C 1
ATOM 2324 O O . PHE A 1 294 ? 140.999 46.702 -59.175 1.00 111.99 294 PHE A O 1
ATOM 2332 N N . PRO A 1 295 ? 142.417 45.888 -57.612 1.00 86.42 295 PRO A N 1
ATOM 2333 C CA . PRO A 1 295 ? 141.656 44.648 -57.430 1.00 85.68 295 PRO A CA 1
ATOM 2334 C C . PRO A 1 295 ? 140.258 44.919 -56.885 1.00 85.50 295 PRO A C 1
ATOM 2335 O O . PRO A 1 295 ? 139.286 44.395 -57.430 1.00 104.37 295 PRO A O 1
ATOM 2339 N N . ILE A 1 296 ? 140.155 45.730 -55.836 1.00 67.17 296 ILE A N 1
ATOM 2340 C CA . ILE A 1 296 ? 138.856 46.241 -55.413 1.00 77.31 296 ILE A CA 1
ATOM 2341 C C . ILE A 1 296 ? 138.511 47.443 -56.273 1.00 96.72 296 ILE A C 1
ATOM 2342 O O . ILE A 1 296 ? 139.346 48.325 -56.459 1.00 107.21 296 ILE A O 1
ATOM 2347 N N . GLN A 1 297 ? 137.273 47.522 -56.750 1.00 105.51 297 GLN A N 1
ATOM 2348 C CA . GLN A 1 297 ? 136.902 48.640 -57.604 1.00 103.80 297 GLN A CA 1
ATOM 2349 C C . GLN A 1 297 ? 135.817 49.492 -56.969 1.00 105.91 297 GLN A C 1
ATOM 2350 O O . GLN A 1 297 ? 134.719 49.022 -56.660 1.00 101.84 297 GLN A O 1
ATOM 2356 N N . SER A 1 298 ? 136.162 50.759 -56.775 1.00 109.09 298 SER A N 1
ATOM 2357 C CA . SER A 1 298 ? 135.271 51.753 -56.200 1.00 98.88 298 SER A CA 1
ATOM 2358 C C . SER A 1 298 ? 135.619 53.117 -56.784 1.00 85.12 298 SER A C 1
ATOM 2359 O O . SER A 1 298 ? 136.786 53.396 -57.070 1.00 62.11 298 SER A O 1
ATOM 2362 N N . ASN A 1 299 ? 134.608 53.950 -57.001 1.00 91.28 299 ASN A N 1
ATOM 2363 C CA . ASN A 1 299 ? 134.838 55.291 -57.528 1.00 94.52 299 ASN A CA 1
ATOM 2364 C C . ASN A 1 299 ? 135.605 56.179 -56.547 1.00 92.47 299 ASN A C 1
ATOM 2365 O O . ASN A 1 299 ? 136.233 57.157 -56.949 1.00 98.02 299 ASN A O 1
ATOM 2370 N N . ALA A 1 300 ? 135.554 55.832 -55.264 1.00 85.39 300 ALA A N 1
ATOM 2371 C CA . ALA A 1 300 ? 136.145 56.669 -54.228 1.00 92.10 300 ALA A CA 1
ATOM 2372 C C . ALA A 1 300 ? 137.671 56.690 -54.295 1.00 80.61 300 ALA A C 1
ATOM 2373 O O . ALA A 1 300 ? 138.330 55.658 -54.156 1.00 63.47 300 ALA A O 1
ATOM 2375 N N . THR A 1 301 ? 138.218 57.892 -54.445 1.00 80.32 301 THR A N 1
ATOM 2376 C CA . THR A 1 301 ? 139.653 58.095 -54.611 1.00 71.09 301 THR A CA 1
ATOM 2377 C C . THR A 1 301 ? 140.452 57.677 -53.392 1.00 74.20 301 THR A C 1
ATOM 2378 O O . THR A 1 301 ? 141.513 57.066 -53.510 1.00 76.82 301 THR A O 1
ATOM 2382 N N . GLU A 1 302 ? 139.934 58.021 -52.221 1.00 76.60 302 GLU A N 1
ATOM 2383 C CA . GLU A 1 302 ? 140.615 57.745 -50.969 1.00 80.13 302 GLU A CA 1
ATOM 2384 C C . GLU A 1 302 ? 140.862 56.248 -50.782 1.00 93.27 302 GLU A C 1
ATOM 2385 O O . GLU A 1 302 ? 141.926 55.848 -50.293 1.00 106.23 302 GLU A O 1
ATOM 2391 N N . LEU A 1 303 ? 139.890 55.429 -51.183 1.00 83.52 303 LEU A N 1
ATOM 2392 C CA . LEU A 1 303 ? 139.992 53.979 -51.029 1.00 86.26 303 LEU A CA 1
ATOM 2393 C C . LEU A 1 303 ? 141.071 53.418 -51.958 1.00 88.53 303 LEU A C 1
ATOM 2394 O O . LEU A 1 303 ? 141.861 52.550 -51.564 1.00 99.00 303 LEU A O 1
ATOM 2399 N N . LEU A 1 304 ? 141.092 53.905 -53.194 1.00 78.20 304 LEU A N 1
ATOM 2400 C CA . LEU A 1 304 ? 142.090 53.474 -54.163 1.00 72.87 304 LEU A CA 1
ATOM 2401 C C . LEU A 1 304 ? 143.483 53.887 -53.706 1.00 75.50 304 LEU A C 1
ATOM 2402 O O . LEU A 1 304 ? 144.445 53.142 -53.886 1.00 77.94 304 LEU A O 1
ATOM 2407 N N . PHE A 1 305 ? 143.584 55.075 -53.112 1.00 70.49 305 PHE A N 1
ATOM 2408 C CA . PHE A 1 305 ? 144.843 55.540 -52.546 1.00 64.14 305 PHE A CA 1
ATOM 2409 C C . PHE A 1 305 ? 145.292 54.643 -51.407 1.00 72.11 305 PHE A C 1
ATOM 2410 O O . PHE A 1 305 ? 146.477 54.338 -51.279 1.00 80.56 305 PHE A O 1
ATOM 2418 N N . LEU A 1 306 ? 144.337 54.219 -50.586 1.00 66.27 306 LEU A N 1
ATOM 2419 C CA . LEU A 1 306 ? 144.637 53.308 -49.499 1.00 67.35 306 LEU A CA 1
ATOM 2420 C C . LEU A 1 306 ? 145.205 51.998 -50.064 1.00 77.47 306 LEU A C 1
ATOM 2421 O O . LEU A 1 306 ? 146.220 51.499 -49.567 1.00 85.32 306 LEU A O 1
ATOM 2426 N N . GLN A 1 307 ? 144.569 51.456 -51.106 1.00 76.26 307 GLN A N 1
ATOM 2427 C CA . GLN A 1 307 ? 145.046 50.210 -51.720 1.00 75.05 307 GLN A CA 1
ATOM 2428 C C . GLN A 1 307 ? 146.460 50.364 -52.281 1.00 81.76 307 GLN A C 1
ATOM 2429 O O . GLN A 1 307 ? 147.359 49.531 -52.040 1.00 87.35 307 GLN A O 1
ATOM 2435 N N . HIS A 1 308 ? 146.623 51.432 -53.055 1.00 82.09 308 HIS A N 1
ATOM 2436 C CA . HIS A 1 308 ? 147.893 51.805 -53.656 1.00 75.79 308 HIS A CA 1
ATOM 2437 C C . HIS A 1 308 ? 148.996 51.849 -52.614 1.00 80.82 308 HIS A C 1
ATOM 2438 O O . HIS A 1 308 ? 150.080 51.325 -52.838 1.00 83.56 308 HIS A O 1
ATOM 2445 N N . ILE A 1 309 ? 148.706 52.488 -51.483 1.00 77.50 309 ILE A N 1
ATOM 2446 C CA . ILE A 1 309 ? 149.648 52.570 -50.375 1.00 67.46 309 ILE A CA 1
ATOM 2447 C C . ILE A 1 309 ? 149.944 51.184 -49.826 1.00 65.72 309 ILE A C 1
ATOM 2448 O O . ILE A 1 309 ? 151.099 50.847 -49.561 1.00 66.31 309 ILE A O 1
ATOM 2453 N N . MET A 1 310 ? 148.897 50.379 -49.666 1.00 69.20 310 MET A N 1
ATOM 2454 C CA . MET A 1 310 ? 149.064 49.051 -49.100 1.00 68.03 310 MET A CA 1
ATOM 2455 C C . MET A 1 310 ? 150.067 48.238 -49.917 1.00 78.06 310 MET A C 1
ATOM 2456 O O . MET A 1 310 ? 150.945 47.595 -49.344 1.00 95.68 310 MET A O 1
ATOM 2461 N N . LYS A 1 311 ? 149.964 48.271 -51.245 1.00 79.46 311 LYS A N 1
ATOM 2462 C CA . LYS A 1 311 ? 150.917 47.497 -52.049 1.00 83.10 311 LYS A CA 1
ATOM 2463 C C . LYS A 1 311 ? 152.208 48.242 -52.410 1.00 76.96 311 LYS A C 1
ATOM 2464 O O . LYS A 1 311 ? 153.155 47.639 -52.926 1.00 65.12 311 LYS A O 1
ATOM 2470 N N . LYS A 1 312 ? 152.227 49.550 -52.175 1.00 76.45 312 LYS A N 1
ATOM 2471 C CA . LYS A 1 312 ? 153.420 50.373 -52.368 1.00 67.56 312 LYS A CA 1
ATOM 2472 C C . LYS A 1 312 ? 154.496 50.093 -51.318 1.00 74.59 312 LYS A C 1
ATOM 2473 O O . LYS A 1 312 ? 155.624 50.533 -51.466 1.00 71.53 312 LYS A O 1
ATOM 2475 N N . LEU A 1 313 ? 154.124 49.469 -50.205 1.00 82.68 313 LEU A N 1
ATOM 2476 C CA . LEU A 1 313 ? 155.100 49.146 -49.161 1.00 84.23 313 LEU A CA 1
ATOM 2477 C C . LEU A 1 313 ? 155.941 47.906 -49.482 1.00 91.20 313 LEU A C 1
ATOM 2478 O O . LEU A 1 313 ? 155.440 46.939 -50.058 1.00 95.16 313 LEU A O 1
ATOM 2483 N N . LYS A 1 314 ? 157.218 47.942 -49.097 1.00 91.70 314 LYS A N 1
ATOM 2484 C CA . LYS A 1 314 ? 158.127 46.813 -49.294 1.00 79.82 314 LYS A CA 1
ATOM 2485 C C . LYS A 1 314 ? 157.757 45.613 -48.420 1.00 100.30 314 LYS A C 1
ATOM 2486 O O . LYS A 1 314 ? 157.163 45.774 -47.352 1.00 112.92 314 LYS A O 1
ATOM 2492 N N . PRO A 1 315 ? 158.105 44.398 -48.873 1.00 98.18 315 PRO A N 1
ATOM 2493 C CA . PRO A 1 315 ? 157.685 43.190 -48.157 1.00 93.45 315 PRO A CA 1
ATOM 2494 C C . PRO A 1 315 ? 158.386 42.964 -46.814 1.00 88.43 315 PRO A C 1
ATOM 2495 O O . PRO A 1 315 ? 157.879 42.190 -45.998 1.00 96.92 315 PRO A O 1
ATOM 2499 N N . ARG A 1 316 ? 159.508 43.635 -46.575 1.00 79.57 316 ARG A N 1
ATOM 2500 C CA . ARG A 1 316 ? 160.289 43.393 -45.362 1.00 77.42 316 ARG A CA 1
ATOM 2501 C C . ARG A 1 316 ? 159.498 43.748 -44.107 1.00 71.58 316 ARG A C 1
ATOM 2502 O O . ARG A 1 316 ? 158.567 44.551 -44.148 1.00 68.39 316 ARG A O 1
ATOM 2510 N N . ASP A 1 317 ? 159.871 43.134 -42.991 1.00 79.04 317 ASP A N 1
ATOM 2511 C CA . ASP A 1 317 ? 159.290 43.477 -41.698 1.00 80.82 317 ASP A CA 1
ATOM 2512 C C . ASP A 1 317 ? 159.676 44.890 -41.272 1.00 77.56 317 ASP A C 1
ATOM 2513 O O . ASP A 1 317 ? 160.769 45.373 -41.567 1.00 81.89 317 ASP A O 1
ATOM 2518 N N . GLY A 1 318 ? 158.761 45.562 -40.591 1.00 79.43 318 GLY A N 1
ATOM 2519 C CA . GLY A 1 318 ? 159.025 46.915 -40.162 1.00 87.02 318 GLY A CA 1
ATOM 2520 C C . GLY A 1 318 ? 158.622 47.893 -41.240 1.00 85.44 318 GLY A C 1
ATOM 2521 O O . GLY A 1 318 ? 159.067 49.036 -41.237 1.00 78.31 318 GLY A O 1
ATOM 2522 N N . ALA A 1 319 ? 157.799 47.448 -42.185 1.00 89.06 319 ALA A N 1
ATOM 2523 C CA . ALA A 1 319 ? 157.367 48.366 -43.236 1.00 82.73 319 ALA A CA 1
ATOM 2524 C C . ALA A 1 319 ? 156.295 49.283 -42.657 1.00 82.99 319 ALA A C 1
ATOM 2525 O O . ALA A 1 319 ? 155.290 48.806 -42.147 1.00 102.95 319 ALA A O 1
ATOM 2527 N N . ARG A 1 320 ? 156.504 50.593 -42.704 1.00 72.41 320 ARG A N 1
ATOM 2528 C CA . ARG A 1 320 ? 155.613 51.496 -41.977 1.00 79.38 320 ARG A CA 1
ATOM 2529 C C . ARG A 1 320 ? 154.806 52.438 -42.850 1.00 77.09 320 ARG A C 1
ATOM 2530 O O . ARG A 1 320 ? 155.246 52.828 -43.943 1.00 82.87 320 ARG A O 1
ATOM 2538 N N . CYS A 1 321 ? 153.615 52.804 -42.372 1.00 71.36 321 CYS A N 1
ATOM 2539 C CA . CYS A 1 321 ? 152.985 53.987 -42.955 1.00 63.35 321 CYS A CA 1
ATOM 2540 C C . CYS A 1 321 ? 152.269 54.893 -41.947 1.00 71.68 321 CYS A C 1
ATOM 2541 O O . CYS A 1 321 ? 151.394 54.438 -41.202 1.00 73.01 321 CYS A O 1
ATOM 2544 N N . GLY A 1 322 ? 152.683 56.162 -41.891 1.00 76.38 322 GLY A N 1
ATOM 2545 C CA . GLY A 1 322 ? 151.853 57.210 -41.315 1.00 72.52 322 GLY A CA 1
ATOM 2546 C C . GLY A 1 322 ? 150.953 57.784 -42.397 1.00 72.09 322 GLY A C 1
ATOM 2547 O O . GLY A 1 322 ? 151.408 58.051 -43.514 1.00 83.68 322 GLY A O 1
ATOM 2548 N N . MET A 1 323 ? 149.696 58.047 -42.061 1.00 67.94 323 MET A N 1
ATOM 2549 C CA . MET A 1 323 ? 148.731 58.452 -43.076 1.00 63.60 323 MET A CA 1
ATOM 2550 C C . MET A 1 323 ? 147.587 59.277 -42.475 1.00 69.20 323 MET A C 1
ATOM 2551 O O . MET A 1 323 ? 147.232 59.089 -41.316 1.00 62.82 323 MET A O 1
ATOM 2556 N N . VAL A 1 324 ? 147.022 60.201 -43.249 1.00 76.30 324 VAL A N 1
ATOM 2557 C CA . VAL A 1 324 ? 145.857 60.956 -42.784 1.00 68.46 324 VAL A CA 1
ATOM 2558 C C . VAL A 1 324 ? 144.578 60.469 -43.473 1.00 61.53 324 VAL A C 1
ATOM 2559 O O . VAL A 1 324 ? 144.509 60.446 -44.704 1.00 66.73 324 VAL A O 1
ATOM 2563 N N . VAL A 1 325 ? 143.559 60.107 -42.690 1.00 52.00 325 VAL A N 1
ATOM 2564 C CA . VAL A 1 325 ? 142.295 59.631 -43.271 1.00 40.18 325 VAL A CA 1
ATOM 2565 C C . VAL A 1 325 ? 141.115 60.420 -42.716 1.00 51.63 325 VAL A C 1
ATOM 2566 O O . VAL A 1 325 ? 141.213 60.993 -41.643 1.00 67.39 325 VAL A O 1
ATOM 2570 N N . PRO A 1 326 ? 139.993 60.471 -43.452 1.00 52.09 326 PRO A N 1
ATOM 2571 C CA . PRO A 1 326 ? 138.813 61.155 -42.908 1.00 60.49 326 PRO A CA 1
ATOM 2572 C C . PRO A 1 326 ? 137.905 60.197 -42.144 1.00 68.82 326 PRO A C 1
ATOM 2573 O O . PRO A 1 326 ? 138.262 59.028 -42.011 1.00 82.96 326 PRO A O 1
ATOM 2577 N N . GLU A 1 327 ? 136.770 60.680 -41.644 1.00 59.93 327 GLU A N 1
ATOM 2578 C CA . GLU A 1 327 ? 135.797 59.810 -40.988 1.00 69.99 327 GLU A CA 1
ATOM 2579 C C . GLU A 1 327 ? 135.337 58.723 -41.945 1.00 79.20 327 GLU A C 1
ATOM 2580 O O . GLU A 1 327 ? 135.217 57.558 -41.568 1.00 84.84 327 GLU A O 1
ATOM 2586 N N . GLY A 1 328 ? 135.069 59.133 -43.180 1.00 80.84 328 GLY A N 1
ATOM 2587 C CA . GLY A 1 328 ? 134.505 58.262 -44.193 1.00 89.33 328 GLY A CA 1
ATOM 2588 C C . GLY A 1 328 ? 135.244 56.955 -44.350 1.00 90.06 328 GLY A C 1
ATOM 2589 O O . GLY A 1 328 ? 134.637 55.889 -44.282 1.00 92.73 328 GLY A O 1
ATOM 2590 N N . THR A 1 329 ? 136.558 57.029 -44.539 1.00 90.13 329 THR A N 1
ATOM 2591 C CA . THR A 1 329 ? 137.355 55.819 -44.692 1.00 84.81 329 THR A CA 1
ATOM 2592 C C . THR A 1 329 ? 137.254 54.943 -43.445 1.00 75.45 329 THR A C 1
ATOM 2593 O O . THR A 1 329 ? 137.391 53.727 -43.530 1.00 78.93 329 THR A O 1
ATOM 2597 N N . LEU A 1 330 ? 137.010 55.563 -42.294 1.00 56.59 330 LEU A N 1
ATOM 2598 C CA . LEU A 1 330 ? 136.906 54.829 -41.039 1.00 59.72 330 LEU A CA 1
ATOM 2599 C C . LEU A 1 330 ? 135.565 54.114 -40.804 1.00 72.20 330 LEU A C 1
ATOM 2600 O O . LEU A 1 330 ? 135.552 52.925 -40.478 1.00 80.09 330 LEU A O 1
ATOM 2605 N N . PHE A 1 331 ? 134.445 54.827 -40.939 1.00 71.31 331 PHE A N 1
ATOM 2606 C CA . PHE A 1 331 ? 133.150 54.224 -40.606 1.00 69.39 331 PHE A CA 1
ATOM 2607 C C . PHE A 1 331 ? 132.420 53.571 -41.782 1.00 66.10 331 PHE A C 1
ATOM 2608 O O . PHE A 1 331 ? 131.467 52.822 -41.571 1.00 60.89 331 PHE A O 1
ATOM 2616 N N . ARG A 1 332 ? 132.844 53.848 -43.011 1.00 72.49 332 ARG A N 1
ATOM 2617 C CA . ARG A 1 332 ? 132.128 53.310 -44.164 1.00 81.73 332 ARG A CA 1
ATOM 2618 C C . ARG A 1 332 ? 132.382 51.820 -44.337 1.00 88.15 332 ARG A C 1
ATOM 2619 O O . ARG A 1 332 ? 133.468 51.322 -44.032 1.00 81.15 332 ARG A O 1
ATOM 2627 N N . GLY A 1 333 ? 131.363 51.116 -44.821 1.00 94.83 333 GLY A N 1
ATOM 2628 C CA . GLY A 1 333 ? 131.453 49.686 -45.037 1.00 93.32 333 GLY A CA 1
ATOM 2629 C C . GLY A 1 333 ? 131.688 49.355 -46.492 1.00 85.67 333 GLY A C 1
ATOM 2630 O O . GLY A 1 333 ? 132.328 50.121 -47.211 1.00 86.34 333 GLY A O 1
ATOM 2631 N N . GLY A 1 334 ? 131.165 48.213 -46.926 1.00 89.63 334 GLY A N 1
ATOM 2632 C CA . GLY A 1 334 ? 131.323 47.789 -48.305 1.00 95.09 334 GLY A CA 1
ATOM 2633 C C . GLY A 1 334 ? 132.783 47.604 -48.672 1.00 97.31 334 GLY A C 1
ATOM 2634 O O . GLY A 1 334 ? 133.541 46.974 -47.927 1.00 96.50 334 GLY A O 1
ATOM 2635 N N . ALA A 1 335 ? 133.183 48.177 -49.805 1.00 97.30 335 ALA A N 1
ATOM 2636 C CA . ALA A 1 335 ? 134.541 48.001 -50.308 1.00 89.56 335 ALA A CA 1
ATOM 2637 C C . ALA A 1 335 ? 135.554 48.414 -49.257 1.00 83.13 335 ALA A C 1
ATOM 2638 O O . ALA A 1 335 ? 136.555 47.727 -49.054 1.00 91.40 335 ALA A O 1
ATOM 2640 N N . PHE A 1 336 ? 135.252 49.507 -48.560 1.00 77.88 336 PHE A N 1
ATOM 2641 C CA . PHE A 1 336 ? 136.110 50.014 -47.496 1.00 78.39 336 PHE A CA 1
ATOM 2642 C C . PHE A 1 336 ? 136.402 48.909 -46.494 1.00 74.42 336 PHE A C 1
ATOM 2643 O O . PHE A 1 336 ? 137.572 48.612 -46.214 1.00 72.49 336 PHE A O 1
ATOM 2651 N N . ALA A 1 337 ? 135.341 48.265 -46.009 1.00 71.85 337 ALA A N 1
ATOM 2652 C CA . ALA A 1 337 ? 135.482 47.191 -45.039 1.00 64.71 337 ALA A CA 1
ATOM 2653 C C . ALA A 1 337 ? 136.439 46.158 -45.590 1.00 65.95 337 ALA A C 1
ATOM 2654 O O . ALA A 1 337 ? 137.404 45.779 -44.916 1.00 72.44 337 ALA A O 1
ATOM 2656 N N . GLU A 1 338 ? 136.211 45.775 -46.847 1.00 60.58 338 GLU A N 1
ATOM 2657 C CA . GLU A 1 338 ? 137.026 44.757 -47.490 1.00 64.38 338 GLU A CA 1
ATOM 2658 C C . GLU A 1 338 ? 138.483 45.197 -47.423 1.00 65.55 338 GLU A C 1
ATOM 2659 O O . GLU A 1 338 ? 139.332 44.468 -46.902 1.00 60.67 338 GLU A O 1
ATOM 2665 N N . VAL A 1 339 ? 138.754 46.419 -47.882 1.00 78.68 339 VAL A N 1
ATOM 2666 C CA . VAL A 1 339 ? 140.121 46.919 -47.887 1.00 74.74 339 VAL A CA 1
ATOM 2667 C C . VAL A 1 339 ? 140.628 46.944 -46.463 1.00 72.55 339 VAL A C 1
ATOM 2668 O O . VAL A 1 339 ? 141.716 46.433 -46.170 1.00 80.94 339 VAL A O 1
ATOM 2672 N N . LYS A 1 340 ? 139.789 47.464 -45.571 1.00 60.67 340 LYS A N 1
ATOM 2673 C CA . LYS A 1 340 ? 140.148 47.575 -44.170 1.00 60.51 340 LYS A CA 1
ATOM 2674 C C . LYS A 1 340 ? 140.429 46.177 -43.623 1.00 61.47 340 LYS A C 1
ATOM 2675 O O . LYS A 1 340 ? 141.417 45.989 -42.900 1.00 62.65 340 LYS A O 1
ATOM 2681 N N . ARG A 1 341 ? 139.605 45.198 -44.016 1.00 51.48 341 ARG A N 1
ATOM 2682 C CA . ARG A 1 341 ? 139.818 43.832 -43.570 1.00 63.39 341 ARG A CA 1
ATOM 2683 C C . ARG A 1 341 ? 141.220 43.442 -43.963 1.00 75.91 341 ARG A C 1
ATOM 2684 O O . ARG A 1 341 ? 142.039 43.070 -43.105 1.00 87.44 341 ARG A O 1
ATOM 2692 N N . ASP A 1 342 ? 141.508 43.616 -45.254 1.00 77.26 342 ASP A N 1
ATOM 2693 C CA . ASP A 1 342 ? 142.793 43.224 -45.801 1.00 86.25 342 ASP A CA 1
ATOM 2694 C C . ASP A 1 342 ? 143.867 43.895 -44.967 1.00 78.40 342 ASP A C 1
ATOM 2695 O O . ASP A 1 342 ? 144.790 43.226 -44.491 1.00 77.68 342 ASP A O 1
ATOM 2700 N N . LEU A 1 343 ? 143.679 45.192 -44.708 1.00 77.49 343 LEU A N 1
ATOM 2701 C CA . LEU A 1 343 ? 144.681 45.981 -44.008 1.00 79.27 343 LEU A CA 1
ATOM 2702 C C . LEU A 1 343 ? 144.979 45.265 -42.702 1.00 81.86 343 LEU A C 1
ATOM 2703 O O . LEU A 1 343 ? 146.107 44.808 -42.475 1.00 90.27 343 LEU A O 1
ATOM 2708 N N . LEU A 1 344 ? 143.929 45.068 -41.910 1.00 78.24 344 LEU A N 1
ATOM 2709 C CA . LEU A 1 344 ? 144.076 44.511 -40.580 1.00 82.08 344 LEU A CA 1
ATOM 2710 C C . LEU A 1 344 ? 144.741 43.142 -40.621 1.00 85.80 344 LEU A C 1
ATOM 2711 O O . LEU A 1 344 ? 145.508 42.800 -39.722 1.00 93.93 344 LEU A O 1
ATOM 2716 N N . GLU A 1 345 ? 144.446 42.337 -41.636 1.00 77.96 345 GLU A N 1
ATOM 2717 C CA . GLU A 1 345 ? 145.113 41.048 -41.663 1.00 79.49 345 GLU A CA 1
ATOM 2718 C C . GLU A 1 345 ? 146.499 41.153 -42.303 1.00 87.44 345 GLU A C 1
ATOM 2719 O O . GLU A 1 345 ? 147.440 40.516 -41.837 1.00 95.64 345 GLU A O 1
ATOM 2725 N N . GLN A 1 346 ? 146.606 41.906 -43.372 1.00 97.42 346 GLN A N 1
ATOM 2726 C CA . GLN A 1 346 ? 147.868 42.063 -44.053 1.00 97.42 346 GLN A CA 1
ATOM 2727 C C . GLN A 1 346 ? 148.868 42.763 -43.180 1.00 89.51 346 GLN A C 1
ATOM 2728 O O . GLN A 1 346 ? 150.055 42.513 -43.252 1.00 84.03 346 GLN A O 1
ATOM 2734 N N . PHE A 1 347 ? 148.369 43.698 -42.395 1.00 93.13 347 PHE A N 1
ATOM 2735 C CA . PHE A 1 347 ? 149.200 44.633 -41.687 1.00 85.14 347 PHE A CA 1
ATOM 2736 C C . PHE A 1 347 ? 148.864 44.700 -40.224 1.00 96.21 347 PHE A C 1
ATOM 2737 O O . PHE A 1 347 ? 147.751 44.419 -39.820 1.00 95.36 347 PHE A O 1
ATOM 2745 N N . ASN A 1 348 ? 149.831 45.126 -39.435 1.00 113.88 348 ASN A N 1
ATOM 2746 C CA . ASN A 1 348 ? 149.596 45.390 -38.038 1.00 119.12 348 ASN A CA 1
ATOM 2747 C C . ASN A 1 348 ? 149.342 46.849 -37.986 1.00 103.31 348 ASN A C 1
ATOM 2748 O O . ASN A 1 348 ? 150.200 47.574 -38.338 1.00 111.42 348 ASN A O 1
ATOM 2753 N N . LEU A 1 349 ? 148.174 47.288 -37.551 1.00 96.97 349 LEU A N 1
ATOM 2754 C CA . LEU A 1 349 ? 147.903 48.715 -37.500 1.00 107.14 349 LEU A CA 1
ATOM 2755 C C . LEU A 1 349 ? 148.006 49.134 -36.078 1.00 121.20 349 LEU A C 1
ATOM 2756 O O . LEU A 1 349 ? 147.065 48.986 -35.335 1.00 135.60 349 LEU A O 1
ATOM 2761 N N . HIS A 1 350 ? 149.124 49.725 -35.712 1.00 110.99 350 HIS A N 1
ATOM 2762 C CA . HIS A 1 350 ? 149.383 49.940 -34.313 1.00 84.03 350 HIS A CA 1
ATOM 2763 C C . HIS A 1 350 ? 148.943 51.241 -33.711 1.00 71.31 350 HIS A C 1
ATOM 2764 O O . HIS A 1 350 ? 149.002 51.378 -32.524 1.00 55.95 350 HIS A O 1
ATOM 2771 N N . THR A 1 351 ? 148.461 52.197 -34.480 1.00 78.60 351 THR A N 1
ATOM 2772 C CA . THR A 1 351 ? 147.802 53.317 -33.778 1.00 61.84 351 THR A CA 1
ATOM 2773 C C . THR A 1 351 ? 146.850 54.146 -34.626 1.00 64.57 351 THR A C 1
ATOM 2774 O O . THR A 1 351 ? 147.016 54.267 -35.846 1.00 79.42 351 THR A O 1
ATOM 2778 N N . VAL A 1 352 ? 145.892 54.768 -33.950 1.00 59.21 352 VAL A N 1
ATOM 2779 C CA . VAL A 1 352 ? 144.986 55.733 -34.554 1.00 59.85 352 VAL A CA 1
ATOM 2780 C C . VAL A 1 352 ? 144.835 56.923 -33.609 1.00 64.89 352 VAL A C 1
ATOM 2781 O O . VAL A 1 352 ? 144.629 56.753 -32.410 1.00 86.50 352 VAL A O 1
ATOM 2785 N N . VAL A 1 353 ? 144.980 58.125 -34.153 1.00 59.63 353 VAL A N 1
ATOM 2786 C CA . VAL A 1 353 ? 144.808 59.354 -33.389 1.00 75.60 353 VAL A CA 1
ATOM 2787 C C . VAL A 1 353 ? 143.618 60.133 -33.931 1.00 79.53 353 VAL A C 1
ATOM 2788 O O . VAL A 1 353 ? 143.670 60.655 -35.045 1.00 80.40 353 VAL A O 1
ATOM 2792 N N . SER A 1 354 ? 142.543 60.207 -33.152 1.00 71.45 354 SER A N 1
ATOM 2793 C CA . SER A 1 354 ? 141.381 60.959 -33.588 1.00 62.46 354 SER A CA 1
ATOM 2794 C C . SER A 1 354 ? 141.723 62.445 -33.555 1.00 70.66 354 SER A C 1
ATOM 2795 O O . SER A 1 354 ? 142.149 62.979 -32.532 1.00 80.10 354 SER A O 1
ATOM 2798 N N . LEU A 1 355 ? 141.547 63.097 -34.696 1.00 74.06 355 LEU A N 1
ATOM 2799 C CA . LEU A 1 355 ? 141.834 64.514 -34.869 1.00 73.93 355 LEU A CA 1
ATOM 2800 C C . LEU A 1 355 ? 140.521 65.274 -35.031 1.00 86.22 355 LEU A C 1
ATOM 2801 O O . LEU A 1 355 ? 139.750 65.011 -35.972 1.00 101.23 355 LEU A O 1
ATOM 2806 N N . PRO A 1 356 ? 140.272 66.225 -34.115 1.00 86.50 356 PRO A N 1
ATOM 2807 C CA . PRO A 1 356 ? 139.017 66.961 -33.957 1.00 91.52 356 PRO A CA 1
ATOM 2808 C C . PRO A 1 356 ? 138.667 67.759 -35.207 1.00 94.71 356 PRO A C 1
ATOM 2809 O O . PRO A 1 356 ? 139.553 68.019 -36.024 1.00 90.80 356 PRO A O 1
ATOM 2813 N N . PRO A 1 357 ? 137.386 68.127 -35.367 1.00 93.91 357 PRO A N 1
ATOM 2814 C CA . PRO A 1 357 ? 136.960 68.854 -36.563 1.00 90.69 357 PRO A CA 1
ATOM 2815 C C . PRO A 1 357 ? 137.602 70.236 -36.637 1.00 97.18 357 PRO A C 1
ATOM 2816 O O . PRO A 1 357 ? 137.855 70.857 -35.604 1.00 100.36 357 PRO A O 1
ATOM 2820 N N . GLY A 1 358 ? 137.834 70.704 -37.849 1.00 96.83 358 GLY A N 1
ATOM 2821 C CA . GLY A 1 358 ? 138.407 72.007 -38.073 1.00 89.21 358 GLY A CA 1
ATOM 2822 C C . GLY A 1 358 ? 139.903 71.993 -38.030 1.00 81.91 358 GLY A C 1
ATOM 2823 O O . GLY A 1 358 ? 140.535 73.018 -38.175 1.00 88.72 358 GLY A O 1
ATOM 2824 N N . THR A 1 359 ? 140.478 70.822 -37.851 1.00 77.68 359 THR A N 1
ATOM 2825 C CA . THR A 1 359 ? 141.915 70.722 -37.823 1.00 78.68 359 THR A CA 1
ATOM 2826 C C . THR A 1 359 ? 142.384 71.161 -39.172 1.00 79.74 359 THR A C 1
ATOM 2827 O O . THR A 1 359 ? 143.392 71.822 -39.310 1.00 81.54 359 THR A O 1
ATOM 2831 N N . PHE A 1 360 ? 141.635 70.773 -40.180 1.00 82.57 360 PHE A N 1
ATOM 2832 C CA . PHE A 1 360 ? 141.972 71.130 -41.530 1.00 95.18 360 PHE A CA 1
ATOM 2833 C C . PHE A 1 360 ? 141.252 72.350 -42.039 1.00 105.29 360 PHE A C 1
ATOM 2834 O O . PHE A 1 360 ? 141.435 72.735 -43.174 1.00 104.68 360 PHE A O 1
ATOM 2842 N N . ALA A 1 361 ? 140.453 72.988 -41.201 1.00 104.18 361 ALA A N 1
ATOM 2843 C CA . ALA A 1 361 ? 139.805 74.216 -41.610 1.00 105.17 361 ALA A CA 1
ATOM 2844 C C . ALA A 1 361 ? 140.937 75.177 -41.878 1.00 112.24 361 ALA A C 1
ATOM 2845 O O . ALA A 1 361 ? 141.963 75.038 -41.250 1.00 126.49 361 ALA A O 1
ATOM 2847 N N . PRO A 1 362 ? 140.851 76.118 -42.921 1.00 100.65 362 PRO A N 1
ATOM 2848 C CA . PRO A 1 362 ? 139.500 76.388 -43.414 1.00 92.59 362 PRO A CA 1
ATOM 2849 C C . PRO A 1 362 ? 139.076 75.452 -44.506 1.00 97.48 362 PRO A C 1
ATOM 2850 O O . PRO A 1 362 ? 137.957 75.548 -44.978 1.00 99.16 362 PRO A O 1
ATOM 2854 N N . TYR A 1 363 ? 139.968 74.579 -44.932 1.00 97.67 363 TYR A N 1
ATOM 2855 C CA . TYR A 1 363 ? 139.672 73.784 -46.094 1.00 93.71 363 TYR A CA 1
ATOM 2856 C C . TYR A 1 363 ? 138.462 72.932 -45.832 1.00 117.52 363 TYR A C 1
ATOM 2857 O O . TYR A 1 363 ? 137.563 72.888 -46.639 1.00 116.28 363 TYR A O 1
ATOM 2866 N N . SER A 1 364 ? 138.436 72.265 -44.695 1.00 138.56 364 SER A N 1
ATOM 2867 C CA . SER A 1 364 ? 137.291 71.464 -44.330 1.00 144.42 364 SER A CA 1
ATOM 2868 C C . SER A 1 364 ? 137.333 71.281 -42.851 1.00 140.00 364 SER A C 1
ATOM 2869 O O . SER A 1 364 ? 138.392 71.347 -42.254 1.00 154.50 364 SER A O 1
ATOM 2872 N N . ASP A 1 365 ? 136.188 71.016 -42.260 1.00 117.13 365 ASP A N 1
ATOM 2873 C CA . ASP A 1 365 ? 136.135 70.817 -40.836 1.00 101.03 365 ASP A CA 1
ATOM 2874 C C . ASP A 1 365 ? 135.997 69.361 -40.540 1.00 86.13 365 ASP A C 1
ATOM 2875 O O . ASP A 1 365 ? 135.770 68.962 -39.421 1.00 73.68 365 ASP A O 1
ATOM 2880 N N . VAL A 1 366 ? 136.124 68.559 -41.572 1.00 86.81 366 VAL A N 1
ATOM 2881 C CA . VAL A 1 366 ? 135.906 67.159 -41.410 1.00 72.98 366 VAL A CA 1
ATOM 2882 C C . VAL A 1 366 ? 136.831 66.674 -40.345 1.00 78.85 366 VAL A C 1
ATOM 2883 O O . VAL A 1 366 ? 137.975 67.055 -40.282 1.00 92.61 366 VAL A O 1
ATOM 2887 N N . LYS A 1 367 ? 136.291 65.815 -39.509 1.00 77.10 367 LYS A N 1
ATOM 2888 C CA . LYS A 1 367 ? 137.038 65.056 -38.525 1.00 84.17 367 LYS A CA 1
ATOM 2889 C C . LYS A 1 367 ? 137.946 64.061 -39.215 1.00 76.25 367 LYS A C 1
ATOM 2890 O O . LYS A 1 367 ? 137.545 63.364 -40.145 1.00 61.92 367 LYS A O 1
ATOM 2896 N N . THR A 1 368 ? 139.170 63.968 -38.727 1.00 79.53 368 THR A N 1
ATOM 2897 C CA . THR A 1 368 ? 140.155 63.146 -39.402 1.00 74.93 368 THR A CA 1
ATOM 2898 C C . THR A 1 368 ? 140.826 62.255 -38.385 1.00 76.60 368 THR A C 1
ATOM 2899 O O . THR A 1 368 ? 140.567 62.377 -37.203 1.00 85.62 368 THR A O 1
ATOM 2903 N N . ALA A 1 369 ? 141.607 61.297 -38.852 1.00 70.14 369 ALA A N 1
ATOM 2904 C CA . ALA A 1 369 ? 142.371 60.445 -37.965 1.00 67.54 369 ALA A CA 1
ATOM 2905 C C . ALA A 1 369 ? 143.748 60.216 -38.553 1.00 74.56 369 ALA A C 1
ATOM 2906 O O . ALA A 1 369 ? 143.906 60.122 -39.779 1.00 69.85 369 ALA A O 1
ATOM 2908 N N . LEU A 1 370 ? 144.745 60.176 -37.677 1.00 72.64 370 LEU A N 1
ATOM 2909 C CA . LEU A 1 370 ? 146.077 59.763 -38.064 1.00 61.17 370 LEU A CA 1
ATOM 2910 C C . LEU A 1 370 ? 146.143 58.257 -37.914 1.00 76.75 370 LEU A C 1
ATOM 2911 O O . LEU A 1 370 ? 145.797 57.712 -36.874 1.00 76.63 370 LEU A O 1
ATOM 2916 N N . ILE A 1 371 ? 146.577 57.585 -38.967 1.00 91.51 371 ILE A N 1
ATOM 2917 C CA . ILE A 1 371 ? 146.632 56.137 -38.984 1.00 74.16 371 ILE A CA 1
ATOM 2918 C C . ILE A 1 371 ? 148.091 55.746 -39.135 1.00 65.57 371 ILE A C 1
ATOM 2919 O O . ILE A 1 371 ? 148.732 56.048 -40.148 1.00 74.37 371 ILE A O 1
ATOM 2924 N N . PHE A 1 372 ? 148.642 55.121 -38.107 1.00 57.81 372 PHE A N 1
ATOM 2925 C CA . PHE A 1 372 ? 149.995 54.614 -38.232 1.00 68.37 372 PHE A CA 1
ATOM 2926 C C . PHE A 1 372 ? 149.901 53.114 -38.232 1.00 67.60 372 PHE A C 1
ATOM 2927 O O . PHE A 1 372 ? 149.646 52.498 -37.189 1.00 72.87 372 PHE A O 1
ATOM 2935 N N . PHE A 1 373 ? 150.135 52.509 -39.387 1.00 66.03 373 PHE A N 1
ATOM 2936 C CA . PHE A 1 373 ? 149.968 51.077 -39.428 1.00 64.59 373 PHE A CA 1
ATOM 2937 C C . PHE A 1 373 ? 151.268 50.375 -39.711 1.00 76.55 373 PHE A C 1
ATOM 2938 O O . PHE A 1 373 ? 152.063 50.828 -40.578 1.00 42.14 373 PHE A O 1
ATOM 2946 N N . GLU A 1 374 ? 151.500 49.259 -38.999 1.00 124.10 374 GLU A N 1
ATOM 2947 C CA . GLU A 1 374 ? 152.801 48.647 -39.259 1.00 133.59 374 GLU A CA 1
ATOM 2948 C C . GLU A 1 374 ? 152.621 47.349 -40.032 1.00 129.11 374 GLU A C 1
ATOM 2949 O O . GLU A 1 374 ? 151.485 46.834 -40.157 1.00 155.04 374 GLU A O 1
ATOM 2955 N N . ARG A 1 375 ? 153.740 46.779 -40.464 1.00 94.24 375 ARG A N 1
ATOM 2956 C CA . ARG A 1 375 ? 153.702 45.619 -41.334 1.00 83.68 375 ARG A CA 1
ATOM 2957 C C . ARG A 1 375 ? 154.876 44.734 -40.897 1.00 95.21 375 ARG A C 1
ATOM 2958 O O . ARG A 1 375 ? 155.768 44.513 -41.716 1.00 88.55 375 ARG A O 1
ATOM 2966 N N . PRO A 1 376 ? 154.942 44.219 -39.666 1.00 112.41 376 PRO A N 1
ATOM 2967 C CA . PRO A 1 376 ? 155.497 42.888 -39.393 1.00 100.43 376 PRO A CA 1
ATOM 2968 C C . PRO A 1 376 ? 154.593 41.741 -39.844 1.00 93.50 376 PRO A C 1
ATOM 2969 O O . PRO A 1 376 ? 155.085 40.743 -40.363 1.00 110.70 376 PRO A O 1
ATOM 2973 N N . GLY A 1 377 ? 153.282 41.904 -39.639 1.00 73.05 377 GLY A N 1
ATOM 2974 C CA . GLY A 1 377 ? 152.348 40.779 -39.576 1.00 88.34 377 GLY A CA 1
ATOM 2975 C C . GLY A 1 377 ? 150.897 41.210 -39.396 1.00 85.75 377 GLY A C 1
ATOM 2976 O O . GLY A 1 377 ? 150.560 42.313 -39.781 1.00 92.08 377 GLY A O 1
ATOM 2977 N N . PRO A 1 378 ? 150.016 40.318 -38.884 1.00 81.07 378 PRO A N 1
ATOM 2978 C CA . PRO A 1 378 ? 148.591 40.631 -38.639 1.00 68.53 378 PRO A CA 1
ATOM 2979 C C . PRO A 1 378 ? 148.331 41.566 -37.443 1.00 65.96 378 PRO A C 1
ATOM 2980 O O . PRO A 1 378 ? 149.163 41.623 -36.537 1.00 68.49 378 PRO A O 1
ATOM 2984 N N . THR A 1 379 ? 147.161 42.207 -37.399 1.00 66.10 379 THR A N 1
ATOM 2985 C CA . THR A 1 379 ? 146.868 43.240 -36.398 1.00 70.69 379 THR A CA 1
ATOM 2986 C C . THR A 1 379 ? 146.145 42.662 -35.198 1.00 83.37 379 THR A C 1
ATOM 2987 O O . THR A 1 379 ? 145.077 42.063 -35.335 1.00 90.36 379 THR A O 1
ATOM 2991 N N . LYS A 1 380 ? 146.737 42.839 -34.020 1.00 84.17 380 LYS A N 1
ATOM 2992 C CA . LYS A 1 380 ? 146.149 42.302 -32.800 1.00 79.50 380 LYS A CA 1
ATOM 2993 C C . LYS A 1 380 ? 145.412 43.382 -32.022 1.00 90.21 380 LYS A C 1
ATOM 2994 O O . LYS A 1 380 ? 144.205 43.304 -31.832 1.00 82.98 380 LYS A O 1
ATOM 3000 N N . GLU A 1 381 ? 146.133 44.375 -31.527 1.00 100.88 381 GLU A N 1
ATOM 3001 C CA . GLU A 1 381 ? 145.446 45.433 -30.813 1.00 111.99 381 GLU A CA 1
ATOM 3002 C C . GLU A 1 381 ? 145.914 46.817 -31.222 1.00 115.14 381 GLU A C 1
ATOM 3003 O O . GLU A 1 381 ? 147.074 47.016 -31.576 1.00 135.48 381 GLU A O 1
ATOM 3009 N N . ILE A 1 382 ? 144.985 47.765 -31.147 1.00 106.67 382 ILE A N 1
ATOM 3010 C CA . ILE A 1 382 ? 145.152 49.101 -31.708 1.00 93.17 382 ILE A CA 1
ATOM 3011 C C . ILE A 1 382 ? 145.063 50.154 -30.621 1.00 75.86 382 ILE A C 1
ATOM 3012 O O . ILE A 1 382 ? 144.145 50.139 -29.807 1.00 79.62 382 ILE A O 1
ATOM 3017 N N . TRP A 1 383 ? 145.979 51.109 -30.638 1.00 68.82 383 TRP A N 1
ATOM 3018 C CA . TRP A 1 383 ? 145.975 52.144 -29.618 1.00 82.25 383 TRP A CA 1
ATOM 3019 C C . TRP A 1 383 ? 145.315 53.401 -30.160 1.00 81.38 383 TRP A C 1
ATOM 3020 O O . TRP A 1 383 ? 145.691 53.928 -31.204 1.00 78.74 383 TRP A O 1
ATOM 3031 N N . TYR A 1 384 ? 144.314 53.862 -29.428 1.00 79.74 384 TYR A N 1
ATOM 3032 C CA . TYR A 1 384 ? 143.500 54.986 -29.835 1.00 77.69 384 TYR A CA 1
ATOM 3033 C C . TYR A 1 384 ? 143.855 56.174 -28.967 1.00 77.68 384 TYR A C 1
ATOM 3034 O O . TYR A 1 384 ? 143.824 56.076 -27.738 1.00 81.88 384 TYR A O 1
ATOM 3043 N N . TYR A 1 385 ? 144.203 57.293 -29.590 1.00 86.13 385 TYR A N 1
ATOM 3044 C CA . TYR A 1 385 ? 144.334 58.524 -28.832 1.00 93.25 385 TYR A CA 1
ATOM 3045 C C . TYR A 1 385 ? 143.426 59.587 -29.409 1.00 92.42 385 TYR A C 1
ATOM 3046 O O . TYR A 1 385 ? 143.678 60.122 -30.489 1.00 80.79 385 TYR A O 1
ATOM 3055 N N . GLU A 1 386 ? 142.387 59.917 -28.658 1.00 96.19 386 GLU A N 1
ATOM 3056 C CA . GLU A 1 386 ? 141.548 61.045 -28.988 1.00 88.32 386 GLU A CA 1
ATOM 3057 C C . GLU A 1 386 ? 142.336 62.282 -28.621 1.00 87.32 386 GLU A C 1
ATOM 3058 O O . GLU A 1 386 ? 143.139 62.244 -27.692 1.00 105.35 386 GLU A O 1
ATOM 3064 N N . LEU A 1 387 ? 142.102 63.389 -29.309 1.00 80.94 387 LEU A N 1
ATOM 3065 C CA . LEU A 1 387 ? 142.891 64.570 -29.016 1.00 80.33 387 LEU A CA 1
ATOM 3066 C C . LEU A 1 387 ? 141.989 65.705 -28.587 1.00 90.93 387 LEU A C 1
ATOM 3067 O O . LEU A 1 387 ? 140.991 65.993 -29.245 1.00 96.19 387 LEU A O 1
ATOM 3072 N N . PRO A 1 388 ? 142.382 66.398 -27.510 1.00 93.54 388 PRO A N 1
ATOM 3073 C CA . PRO A 1 388 ? 141.554 67.456 -26.932 1.00 95.26 388 PRO A CA 1
ATOM 3074 C C . PRO A 1 388 ? 141.608 68.768 -27.702 1.00 101.17 388 PRO A C 1
ATOM 3075 O O . PRO A 1 388 ? 142.670 69.170 -28.184 1.00 104.56 388 PRO A O 1
ATOM 3079 N N . LEU A 1 389 ? 140.455 69.416 -27.817 1.00 96.39 389 LEU A N 1
ATOM 3080 C CA . LEU A 1 389 ? 140.398 70.813 -28.200 1.00 96.01 389 LEU A CA 1
ATOM 3081 C C . LEU A 1 389 ? 140.603 71.640 -26.937 1.00 114.72 389 LEU A C 1
ATOM 3082 O O . LEU A 1 389 ? 140.328 71.160 -25.834 1.00 110.46 389 LEU A O 1
ATOM 3087 N N . PRO A 1 390 ? 141.092 72.880 -27.081 1.00 131.08 390 PRO A N 1
ATOM 3088 C CA . PRO A 1 390 ? 141.052 73.760 -25.914 1.00 142.42 390 PRO A CA 1
ATOM 3089 C C . PRO A 1 390 ? 139.599 73.970 -25.507 1.00 150.44 390 PRO A C 1
ATOM 3090 O O . PRO A 1 390 ? 138.747 74.081 -26.388 1.00 151.96 390 PRO A O 1
ATOM 3094 N N . GLU A 1 391 ? 139.315 74.013 -24.208 1.00 147.53 391 GLU A N 1
ATOM 3095 C CA . GLU A 1 391 ? 137.933 73.926 -23.738 1.00 143.67 391 GLU A CA 1
ATOM 3096 C C . GLU A 1 391 ? 137.128 75.164 -24.132 1.00 132.56 391 GLU A C 1
ATOM 3097 O O . GLU A 1 391 ? 135.899 75.173 -24.032 1.00 132.67 391 GLU A O 1
ATOM 3103 N N . GLY A 1 392 ? 137.821 76.202 -24.591 1.00 117.89 392 GLY A N 1
ATOM 3104 C CA . GLY A 1 392 ? 137.160 77.356 -25.168 1.00 111.76 392 GLY A CA 1
ATOM 3105 C C . GLY A 1 392 ? 136.432 77.089 -26.476 1.00 118.00 392 GLY A C 1
ATOM 3106 O O . GLY A 1 392 ? 135.323 77.585 -26.681 1.00 121.93 392 GLY A O 1
ATOM 3107 N N . LEU A 1 393 ? 137.043 76.289 -27.351 1.00 116.79 393 LEU A N 1
ATOM 3108 C CA . LEU A 1 393 ? 136.559 76.122 -28.726 1.00 110.22 393 LEU A CA 1
ATOM 3109 C C . LEU A 1 393 ? 135.690 74.890 -29.011 1.00 106.31 393 LEU A C 1
ATOM 3110 O O . LEU A 1 393 ? 135.973 73.779 -28.556 1.00 107.91 393 LEU A O 1
ATOM 3115 N N . LYS A 1 394 ? 134.632 75.125 -29.783 1.00 106.08 394 LYS A N 1
ATOM 3116 C CA . LYS A 1 394 ? 133.805 74.077 -30.380 1.00 109.53 394 LYS A CA 1
ATOM 3117 C C . LYS A 1 394 ? 134.585 73.271 -31.421 1.00 111.15 394 LYS A C 1
ATOM 3118 O O . LYS A 1 394 ? 134.444 72.047 -31.517 1.00 97.50 394 LYS A O 1
ATOM 3124 N N . LYS A 1 395 ? 135.384 73.988 -32.212 1.00 119.40 395 LYS A N 1
ATOM 3125 C CA . LYS A 1 395 ? 136.159 73.428 -33.322 1.00 105.42 395 LYS A CA 1
ATOM 3126 C C . LYS A 1 395 ? 137.467 74.205 -33.501 1.00 100.38 395 LYS A C 1
ATOM 3127 O O . LYS A 1 395 ? 137.596 75.333 -33.013 1.00 98.68 395 LYS A O 1
ATOM 3133 N N . PHE A 1 396 ? 138.446 73.593 -34.162 1.00 94.93 396 PHE A N 1
ATOM 3134 C CA . PHE A 1 396 ? 139.646 74.322 -34.571 1.00 95.21 396 PHE A CA 1
ATOM 3135 C C . PHE A 1 396 ? 139.287 75.223 -35.758 1.00 97.56 396 PHE A C 1
ATOM 3136 O O . PHE A 1 396 ? 138.418 74.883 -36.557 1.00 99.08 396 PHE A O 1
ATOM 3144 N N . SER A 1 397 ? 139.967 76.357 -35.887 1.00 100.26 397 SER A N 1
ATOM 3145 C CA . SER A 1 397 ? 139.522 77.404 -36.806 1.00 104.82 397 SER A CA 1
ATOM 3146 C C . SER A 1 397 ? 140.674 78.099 -37.525 1.00 97.28 397 SER A C 1
ATOM 3147 O O . SER A 1 397 ? 141.839 77.881 -37.207 1.00 92.42 397 SER A O 1
ATOM 3150 N N . LYS A 1 398 ? 140.343 78.904 -38.530 1.00 100.39 398 LYS A N 1
ATOM 3151 C CA . LYS A 1 398 ? 141.320 79.800 -39.136 1.00 94.75 398 LYS A CA 1
ATOM 3152 C C . LYS A 1 398 ? 141.862 80.743 -38.063 1.00 98.25 398 LYS A C 1
ATOM 3153 O O . LYS A 1 398 ? 143.056 81.029 -38.020 1.00 99.10 398 LYS A O 1
ATOM 3159 N N . GLY A 1 399 ? 140.971 81.216 -37.192 1.00 103.91 399 GLY A N 1
ATOM 3160 C CA . GLY A 1 399 ? 141.358 82.070 -36.082 1.00 108.39 399 GLY A CA 1
ATOM 3161 C C . GLY A 1 399 ? 142.231 81.356 -35.066 1.00 111.80 399 GLY A C 1
ATOM 3162 O O . GLY A 1 399 ? 143.308 81.840 -34.721 1.00 112.75 399 GLY A O 1
ATOM 3163 N N . ASN A 1 400 ? 141.767 80.210 -34.574 1.00 114.54 400 ASN A N 1
ATOM 3164 C CA . ASN A 1 400 ? 142.600 79.357 -33.728 1.00 110.15 400 ASN A CA 1
ATOM 3165 C C . ASN A 1 400 ? 142.890 78.035 -34.428 1.00 94.81 400 ASN A C 1
ATOM 3166 O O . ASN A 1 400 ? 142.028 77.160 -34.478 1.00 96.27 400 ASN A O 1
ATOM 3171 N N . PRO A 1 401 ? 144.113 77.871 -34.951 1.00 79.42 401 PRO A N 1
ATOM 3172 C CA . PRO A 1 401 ? 144.446 76.635 -35.659 1.00 85.41 401 PRO A CA 1
ATOM 3173 C C . PRO A 1 401 ? 145.083 75.589 -34.753 1.00 95.27 401 PRO A C 1
ATOM 3174 O O . PRO A 1 401 ? 145.329 75.865 -33.579 1.00 105.98 401 PRO A O 1
ATOM 3178 N N . ILE A 1 402 ? 145.360 74.408 -35.297 1.00 90.70 402 ILE A N 1
ATOM 3179 C CA . ILE A 1 402 ? 146.060 73.381 -34.539 1.00 84.84 402 ILE A CA 1
ATOM 3180 C C . ILE A 1 402 ? 147.539 73.750 -34.452 1.00 86.68 402 ILE A C 1
ATOM 3181 O O . ILE A 1 402 ? 148.114 74.300 -35.394 1.00 92.30 402 ILE A O 1
ATOM 3186 N N . GLN A 1 403 ? 148.145 73.470 -33.303 1.00 87.76 403 GLN A N 1
ATOM 3187 C CA . GLN A 1 403 ? 149.565 73.733 -33.098 1.00 88.64 403 GLN A CA 1
ATOM 3188 C C . GLN A 1 403 ? 150.226 72.571 -32.375 1.00 86.39 403 GLN A C 1
ATOM 3189 O O . GLN A 1 403 ? 149.550 71.668 -31.888 1.00 104.64 403 GLN A O 1
ATOM 3195 N N . ASP A 1 404 ? 151.553 72.611 -32.320 1.00 77.83 404 ASP A N 1
ATOM 3196 C CA . ASP A 1 404 ? 152.385 71.481 -31.913 1.00 84.15 404 ASP A CA 1
ATOM 3197 C C . ASP A 1 404 ? 152.124 70.933 -30.492 1.00 96.58 404 ASP A C 1
ATOM 3198 O O . ASP A 1 404 ? 152.465 69.789 -30.201 1.00 103.55 404 ASP A O 1
ATOM 3203 N N . GLU A 1 405 ? 151.550 71.752 -29.614 1.00 102.55 405 GLU A N 1
ATOM 3204 C CA . GLU A 1 405 ? 151.331 71.406 -28.198 1.00 124.46 405 GLU A CA 1
ATOM 3205 C C . GLU A 1 405 ? 150.332 70.251 -27.936 1.00 137.99 405 GLU A C 1
ATOM 3206 O O . GLU A 1 405 ? 150.618 69.284 -27.189 1.00 151.24 405 GLU A O 1
ATOM 3212 N N . HIS A 1 406 ? 149.158 70.351 -28.548 1.00 116.90 406 HIS A N 1
ATOM 3213 C CA . HIS A 1 406 ? 148.130 69.324 -28.414 1.00 114.54 406 HIS A CA 1
ATOM 3214 C C . HIS A 1 406 ? 148.827 67.982 -28.714 1.00 118.67 406 HIS A C 1
ATOM 3215 O O . HIS A 1 406 ? 148.700 66.939 -28.009 1.00 131.32 406 HIS A O 1
ATOM 3222 N N . PHE A 1 407 ? 149.642 68.059 -29.752 1.00 108.93 407 PHE A N 1
ATOM 3223 C CA . PHE A 1 407 ? 150.516 66.975 -30.116 1.00 107.76 407 PHE A CA 1
ATOM 3224 C C . PHE A 1 407 ? 151.623 66.714 -29.082 1.00 105.82 407 PHE A C 1
ATOM 3225 O O . PHE A 1 407 ? 152.146 65.622 -29.080 1.00 104.71 407 PHE A O 1
ATOM 3233 N N . GLU A 1 408 ? 152.025 67.686 -28.250 1.00 106.31 408 GLU A N 1
ATOM 3234 C CA . GLU A 1 408 ? 153.016 67.382 -27.193 1.00 110.94 408 GLU A CA 1
ATOM 3235 C C . GLU A 1 408 ? 152.430 66.265 -26.333 1.00 97.63 408 GLU A C 1
ATOM 3236 O O . GLU A 1 408 ? 153.098 65.239 -26.063 1.00 101.30 408 GLU A O 1
ATOM 3242 N N . GLU A 1 409 ? 151.169 66.432 -25.931 1.00 86.71 409 GLU A N 1
ATOM 3243 C CA . GLU A 1 409 ? 150.587 65.390 -25.078 1.00 90.37 409 GLU A CA 1
ATOM 3244 C C . GLU A 1 409 ? 150.432 64.075 -25.833 1.00 83.41 409 GLU A C 1
ATOM 3245 O O . GLU A 1 409 ? 150.790 62.983 -25.312 1.00 66.91 409 GLU A O 1
ATOM 3251 N N . ALA A 1 410 ? 149.900 64.180 -27.056 1.00 83.64 410 ALA A N 1
ATOM 3252 C CA . ALA A 1 410 ? 149.770 62.984 -27.890 1.00 69.76 410 ALA A CA 1
ATOM 3253 C C . ALA A 1 410 ? 151.099 62.229 -27.981 1.00 75.98 410 ALA A C 1
ATOM 3254 O O . ALA A 1 410 ? 151.133 60.999 -27.910 1.00 79.25 410 ALA A O 1
ATOM 3256 N N . ARG A 1 411 ? 152.187 62.988 -28.095 1.00 82.08 411 ARG A N 1
ATOM 3257 C CA . ARG A 1 411 ? 153.530 62.451 -28.245 1.00 77.44 411 ARG A CA 1
ATOM 3258 C C . ARG A 1 411 ? 153.902 61.653 -27.025 1.00 79.43 411 ARG A C 1
ATOM 3259 O O . ARG A 1 411 ? 154.279 60.495 -27.148 1.00 82.47 411 ARG A O 1
ATOM 3267 N N . LYS A 1 412 ? 153.783 62.262 -25.847 1.00 89.26 412 LYS A N 1
ATOM 3268 C CA . LYS A 1 412 ? 154.210 61.570 -24.624 1.00 94.98 412 LYS A CA 1
ATOM 3269 C C . LYS A 1 412 ? 153.451 60.249 -24.444 1.00 87.81 412 LYS A C 1
ATOM 3270 O O . LYS A 1 412 ? 154.059 59.172 -24.206 1.00 89.46 412 LYS A O 1
ATOM 3276 N N . LEU A 1 413 ? 152.128 60.310 -24.588 1.00 85.08 413 LEU A N 1
ATOM 3277 C CA . LEU A 1 413 ? 151.361 59.073 -24.446 1.00 80.90 413 LEU A CA 1
ATOM 3278 C C . LEU A 1 413 ? 151.758 58.036 -25.503 1.00 80.53 413 LEU A C 1
ATOM 3279 O O . LEU A 1 413 ? 151.883 56.847 -25.189 1.00 79.97 413 LEU A O 1
ATOM 3284 N N . TRP A 1 414 ? 152.002 58.474 -26.738 1.00 76.20 414 TRP A N 1
ATOM 3285 C CA . TRP A 1 414 ? 152.398 57.515 -27.760 1.00 72.24 414 TRP A CA 1
ATOM 3286 C C . TRP A 1 414 ? 153.738 56.882 -27.431 1.00 77.24 414 TRP A C 1
ATOM 3287 O O . TRP A 1 414 ? 153.942 55.716 -27.738 1.00 77.45 414 TRP A O 1
ATOM 3298 N N . ARG A 1 415 ? 154.646 57.632 -26.808 1.00 85.84 415 ARG A N 1
ATOM 3299 C CA . ARG A 1 415 ? 155.919 57.044 -26.400 1.00 87.74 415 ARG A CA 1
ATOM 3300 C C . ARG A 1 415 ? 155.589 55.903 -25.469 1.00 81.69 415 ARG A C 1
ATOM 3301 O O . ARG A 1 415 ? 156.160 54.807 -25.578 1.00 84.03 415 ARG A O 1
ATOM 3309 N N . GLY A 1 416 ? 154.628 56.152 -24.580 1.00 81.90 416 GLY A N 1
ATOM 3310 C CA . GLY A 1 416 ? 154.176 55.092 -23.691 1.00 96.94 416 GLY A CA 1
ATOM 3311 C C . GLY A 1 416 ? 153.690 53.848 -24.430 1.00 96.43 416 GLY A C 1
ATOM 3312 O O . GLY A 1 416 ? 154.097 52.715 -24.125 1.00 91.31 416 GLY A O 1
ATOM 3313 N N . TRP A 1 417 ? 152.815 54.052 -25.410 1.00 98.68 417 TRP A N 1
ATOM 3314 C CA . TRP A 1 417 ? 152.264 52.925 -26.158 1.00 78.17 417 TRP A CA 1
ATOM 3315 C C . TRP A 1 417 ? 153.332 52.171 -26.939 1.00 74.70 417 TRP A C 1
ATOM 3316 O O . TRP A 1 417 ? 153.301 50.952 -27.002 1.00 66.26 417 TRP A O 1
ATOM 3327 N N . ASP A 1 418 ? 154.267 52.906 -27.531 1.00 88.60 418 ASP A N 1
ATOM 3328 C CA . ASP A 1 418 ? 155.350 52.326 -28.313 1.00 96.64 418 ASP A CA 1
ATOM 3329 C C . ASP A 1 418 ? 156.204 51.459 -27.409 1.00 106.03 418 ASP A C 1
ATOM 3330 O O . ASP A 1 418 ? 156.697 50.407 -27.820 1.00 110.39 418 ASP A O 1
ATOM 3335 N N . ALA A 1 419 ? 156.384 51.913 -26.172 1.00 106.79 419 ALA A N 1
ATOM 3336 C CA . ALA A 1 419 ? 157.114 51.122 -25.192 1.00 102.05 419 ALA A CA 1
ATOM 3337 C C . ALA A 1 419 ? 156.367 49.830 -24.895 1.00 99.93 419 ALA A C 1
ATOM 3338 O O . ALA A 1 419 ? 156.953 48.749 -24.922 1.00 107.06 419 ALA A O 1
ATOM 3340 N N . TYR A 1 420 ? 155.069 49.937 -24.625 1.00 93.62 420 TYR A N 1
ATOM 3341 C CA . TYR A 1 420 ? 154.294 48.746 -24.280 1.00 91.77 420 TYR A CA 1
ATOM 3342 C C . TYR A 1 420 ? 154.179 47.734 -25.421 1.00 82.24 420 TYR A C 1
ATOM 3343 O O . TYR A 1 420 ? 154.200 46.531 -25.185 1.00 83.24 420 TYR A O 1
ATOM 3352 N N . ARG A 1 421 ? 154.080 48.229 -26.649 1.00 78.47 421 ARG A N 1
ATOM 3353 C CA . ARG A 1 421 ? 153.866 47.392 -27.824 1.00 74.65 421 ARG A CA 1
ATOM 3354 C C . ARG A 1 421 ? 154.986 46.366 -27.987 1.00 86.74 421 ARG A C 1
ATOM 3355 O O . ARG A 1 421 ? 154.731 45.202 -28.301 1.00 94.88 421 ARG A O 1
ATOM 3363 N N . LYS A 1 422 ? 156.225 46.796 -27.761 1.00 92.38 422 LYS A N 1
ATOM 3364 C CA . LYS A 1 422 ? 157.359 45.878 -27.815 1.00 102.76 422 LYS A CA 1
ATOM 3365 C C . LYS A 1 422 ? 157.709 45.387 -26.417 1.00 96.75 422 LYS A C 1
ATOM 3366 O O . LYS A 1 422 ? 158.718 44.711 -26.218 1.00 94.91 422 LYS A O 1
ATOM 3372 N N . GLY A 1 423 ? 156.872 45.746 -25.451 1.00 90.54 423 GLY A N 1
ATOM 3373 C CA . GLY A 1 423 ? 156.995 45.225 -24.104 1.00 93.87 423 GLY A CA 1
ATOM 3374 C C . GLY A 1 423 ? 158.236 45.691 -23.373 1.00 93.95 423 GLY A C 1
ATOM 3375 O O . GLY A 1 423 ? 158.844 44.939 -22.612 1.00 103.57 423 GLY A O 1
ATOM 3376 N N . LEU A 1 424 ? 158.637 46.928 -23.640 1.00 88.06 424 LEU A N 1
ATOM 3377 C CA . LEU A 1 424 ? 159.718 47.559 -22.896 1.00 82.34 424 LEU A CA 1
ATOM 3378 C C . LEU A 1 424 ? 159.186 48.486 -21.812 1.00 89.90 424 LEU A C 1
ATOM 3379 O O . LEU A 1 424 ? 159.960 49.163 -21.138 1.00 111.49 424 LEU A O 1
ATOM 3384 N N . GLY A 1 425 ? 157.866 48.544 -21.665 1.00 85.81 425 GLY A N 1
ATOM 3385 C CA . GLY A 1 425 ? 157.265 49.455 -20.708 1.00 91.61 425 GLY A CA 1
ATOM 3386 C C . GLY A 1 425 ? 155.893 49.028 -20.227 1.00 94.49 425 GLY A C 1
ATOM 3387 O O . GLY A 1 425 ? 155.254 48.171 -20.839 1.00 102.17 425 GLY A O 1
ATOM 3388 N N . PRO A 1 426 ? 155.428 49.633 -19.122 1.00 89.98 426 PRO A N 1
ATOM 3389 C CA . PRO A 1 426 ? 154.111 49.378 -18.535 1.00 87.76 426 PRO A CA 1
ATOM 3390 C C . PRO A 1 426 ? 152.984 49.951 -19.388 1.00 92.03 426 PRO A C 1
ATOM 3391 O O . PRO A 1 426 ? 153.155 51.022 -19.970 1.00 91.46 426 PRO A O 1
ATOM 3395 N N . VAL A 1 427 ? 151.850 49.257 -19.447 1.00 93.66 427 VAL A N 1
ATOM 3396 C CA . VAL A 1 427 ? 150.693 49.746 -20.193 1.00 84.78 427 VAL A CA 1
ATOM 3397 C C . VAL A 1 427 ? 150.159 51.041 -19.595 1.00 87.96 427 VAL A C 1
ATOM 3398 O O . VAL A 1 427 ? 149.651 51.905 -20.314 1.00 78.13 427 VAL A O 1
ATOM 3400 N N . GLU A 1 428 ? 150.287 51.164 -18.276 1.00 97.09 428 GLU A N 1
ATOM 3401 C CA . GLU A 1 428 ? 149.734 52.289 -17.528 1.00 94.01 428 GLU A CA 1
ATOM 3402 C C . GLU A 1 428 ? 150.269 53.627 -18.030 1.00 95.07 428 GLU A C 1
ATOM 3403 O O . GLU A 1 428 ? 149.617 54.661 -17.884 1.00 92.63 428 GLU A O 1
ATOM 3409 N N . ALA A 1 429 ? 151.449 53.595 -18.639 1.00 93.39 429 ALA A N 1
ATOM 3410 C CA . ALA A 1 429 ? 152.069 54.800 -19.176 1.00 92.38 429 ALA A CA 1
ATOM 3411 C C . ALA A 1 429 ? 151.256 55.395 -20.318 1.00 87.77 429 ALA A C 1
ATOM 3412 O O . ALA A 1 429 ? 151.168 56.612 -20.448 1.00 99.13 429 ALA A O 1
ATOM 3414 N N . CYS A 1 430 ? 150.651 54.542 -21.118 1.00 81.77 430 CYS A N 1
ATOM 3415 C CA . CYS A 1 430 ? 150.028 54.973 -22.344 1.00 77.43 430 CYS A CA 1
ATOM 3416 C C . CYS A 1 430 ? 148.556 55.206 -22.209 1.00 92.79 430 CYS A C 1
ATOM 3417 O O . CYS A 1 430 ? 147.876 55.371 -23.205 1.00 95.82 430 CYS A O 1
ATOM 3420 N N . LEU A 1 431 ? 148.046 55.146 -20.996 1.00 94.08 431 LEU A N 1
ATOM 3421 C CA . LEU A 1 431 ? 146.624 55.285 -20.811 1.00 90.76 431 LEU A CA 1
ATOM 3422 C C . LEU A 1 431 ? 146.283 56.528 -20.076 1.00 90.21 431 LEU A C 1
ATOM 3423 O O . LEU A 1 431 ? 146.835 56.824 -19.044 1.00 107.15 431 LEU A O 1
ATOM 3428 N N . SER A 1 432 ? 145.355 57.261 -20.636 1.00 83.75 432 SER A N 1
ATOM 3429 C CA . SER A 1 432 ? 144.744 58.364 -19.975 1.00 92.73 432 SER A CA 1
ATOM 3430 C C . SER A 1 432 ? 143.359 58.268 -20.481 1.00 83.00 432 SER A C 1
ATOM 3431 O O . SER A 1 432 ? 143.119 57.644 -21.480 1.00 85.09 432 SER A O 1
ATOM 3434 N N . GLU A 1 433 ? 142.447 58.946 -19.837 1.00 84.45 433 GLU A N 1
ATOM 3435 C CA . GLU A 1 433 ? 141.050 58.837 -20.170 1.00 89.29 433 GLU A CA 1
ATOM 3436 C C . GLU A 1 433 ? 140.912 59.197 -21.618 1.00 93.51 433 GLU A C 1
ATOM 3437 O O . GLU A 1 433 ? 140.046 58.695 -22.308 1.00 93.83 433 GLU A O 1
ATOM 3443 N N . ARG A 1 434 ? 141.767 60.093 -22.067 1.00 98.21 434 ARG A N 1
ATOM 3444 C CA . ARG A 1 434 ? 141.903 60.408 -23.472 1.00 91.05 434 ARG A CA 1
ATOM 3445 C C . ARG A 1 434 ? 142.440 59.276 -24.353 1.00 102.37 434 ARG A C 1
ATOM 3446 O O . ARG A 1 434 ? 142.168 59.253 -25.537 1.00 115.98 434 ARG A O 1
ATOM 3454 N N . SER A 1 435 ? 143.232 58.367 -23.802 1.00 100.36 435 SER A N 1
ATOM 3455 C CA . SER A 1 435 ? 143.807 57.287 -24.594 1.00 84.17 435 SER A CA 1
ATOM 3456 C C . SER A 1 435 ? 143.324 55.918 -24.170 1.00 85.91 435 SER A C 1
ATOM 3457 O O . SER A 1 435 ? 143.326 55.617 -23.011 1.00 97.80 435 SER A O 1
ATOM 3460 N N . TRP A 1 436 ? 142.925 55.071 -25.104 1.00 79.12 436 TRP A N 1
ATOM 3461 C CA . TRP A 1 436 ? 142.477 53.734 -24.756 1.00 76.94 436 TRP A CA 1
ATOM 3462 C C . TRP A 1 436 ? 142.895 52.709 -25.768 1.00 77.23 436 TRP A C 1
ATOM 3463 O O . TRP A 1 436 ? 143.284 53.064 -26.847 1.00 81.07 436 TRP A O 1
ATOM 3474 N N . ILE A 1 437 ? 142.840 51.435 -25.420 1.00 80.69 437 ILE A N 1
ATOM 3475 C CA . ILE A 1 437 ? 143.290 50.405 -26.354 1.00 82.55 437 ILE A CA 1
ATOM 3476 C C . ILE A 1 437 ? 142.166 49.427 -26.778 1.00 79.97 437 ILE A C 1
ATOM 3477 O O . ILE A 1 437 ? 141.514 48.794 -25.948 1.00 83.87 437 ILE A O 1
ATOM 3482 N N . VAL A 1 438 ? 141.974 49.314 -28.093 1.00 81.42 438 VAL A N 1
ATOM 3483 C CA . VAL A 1 438 ? 140.888 48.544 -28.697 1.00 74.11 438 VAL A CA 1
ATOM 3484 C C . VAL A 1 438 ? 141.392 47.262 -29.364 1.00 66.46 438 VAL A C 1
ATOM 3485 O O . VAL A 1 438 ? 142.259 47.308 -30.242 1.00 59.74 438 VAL A O 1
ATOM 3489 N N . PRO A 1 439 ? 140.820 46.113 -28.978 1.00 67.98 439 PRO A N 1
ATOM 3490 C CA . PRO A 1 439 ? 141.168 44.813 -29.558 1.00 69.82 439 PRO A CA 1
ATOM 3491 C C . PRO A 1 439 ? 140.626 44.632 -30.978 1.00 68.28 439 PRO A C 1
ATOM 3492 O O . PRO A 1 439 ? 139.507 45.073 -31.271 1.00 59.98 439 PRO A O 1
ATOM 3496 N N . VAL A 1 440 ? 141.380 43.944 -31.836 1.00 72.55 440 VAL A N 1
ATOM 3497 C CA . VAL A 1 440 ? 141.015 43.885 -33.252 1.00 80.97 440 VAL A CA 1
ATOM 3498 C C . VAL A 1 440 ? 139.688 43.146 -33.418 1.00 92.64 440 VAL A C 1
ATOM 3499 O O . VAL A 1 440 ? 138.871 43.521 -34.263 1.00 100.63 440 VAL A O 1
ATOM 3503 N N . GLU A 1 441 ? 139.453 42.129 -32.590 1.00 95.99 441 GLU A N 1
ATOM 3504 C CA . GLU A 1 441 ? 138.197 41.386 -32.639 1.00 95.78 441 GLU A CA 1
ATOM 3505 C C . GLU A 1 441 ? 137.020 42.357 -32.630 1.00 93.18 441 GLU A C 1
ATOM 3506 O O . GLU A 1 441 ? 136.094 42.218 -33.429 1.00 110.02 441 GLU A O 1
ATOM 3512 N N . GLU A 1 442 ? 137.088 43.378 -31.779 1.00 91.99 442 GLU A N 1
ATOM 3513 C CA . GLU A 1 442 ? 135.924 44.224 -31.575 1.00 103.45 442 GLU A CA 1
ATOM 3514 C C . GLU A 1 442 ? 135.686 45.115 -32.792 1.00 108.29 442 GLU A C 1
ATOM 3515 O O . GLU A 1 442 ? 134.537 45.377 -33.147 1.00 118.82 442 GLU A O 1
ATOM 3521 N N . VAL A 1 443 ? 136.755 45.526 -33.471 1.00 100.76 443 VAL A N 1
ATOM 3522 C CA . VAL A 1 443 ? 136.587 46.284 -34.705 1.00 86.28 443 VAL A CA 1
ATOM 3523 C C . VAL A 1 443 ? 136.051 45.366 -35.813 1.00 79.60 443 VAL A C 1
ATOM 3524 O O . VAL A 1 443 ? 135.418 45.848 -36.750 1.00 78.79 443 VAL A O 1
ATOM 3528 N N . LYS A 1 444 ? 136.312 44.059 -35.742 1.00 78.78 444 LYS A N 1
ATOM 3529 C CA . LYS A 1 444 ? 135.694 43.188 -36.749 1.00 76.24 444 LYS A CA 1
ATOM 3530 C C . LYS A 1 444 ? 134.206 42.897 -36.453 1.00 90.55 444 LYS A C 1
ATOM 3531 O O . LYS A 1 444 ? 133.438 42.738 -37.402 1.00 96.19 444 LYS A O 1
ATOM 3537 N N . LYS A 1 445 ? 133.767 42.839 -35.187 1.00 100.97 445 LYS A N 1
ATOM 3538 C CA . LYS A 1 445 ? 132.303 42.801 -34.991 1.00 99.41 445 LYS A CA 1
ATOM 3539 C C . LYS A 1 445 ? 131.626 44.106 -35.380 1.00 81.60 445 LYS A C 1
ATOM 3540 O O . LYS A 1 445 ? 130.439 44.105 -35.680 1.00 83.64 445 LYS A O 1
ATOM 3546 N N . ARG A 1 446 ? 132.357 45.214 -35.387 1.00 68.44 446 ARG A N 1
ATOM 3547 C CA . ARG A 1 446 ? 131.737 46.507 -35.681 1.00 73.55 446 ARG A CA 1
ATOM 3548 C C . ARG A 1 446 ? 131.637 46.713 -37.191 1.00 83.51 446 ARG A C 1
ATOM 3549 O O . ARG A 1 446 ? 131.255 47.786 -37.652 1.00 100.89 446 ARG A O 1
ATOM 3557 N N . GLY A 1 447 ? 131.987 45.681 -37.954 1.00 78.06 447 GLY A N 1
ATOM 3558 C CA . GLY A 1 447 ? 131.964 45.753 -39.402 1.00 85.79 447 GLY A CA 1
ATOM 3559 C C . GLY A 1 447 ? 133.080 46.644 -39.900 1.00 98.63 447 GLY A C 1
ATOM 3560 O O . GLY A 1 447 ? 132.924 47.363 -40.893 1.00 99.93 447 GLY A O 1
ATOM 3561 N N . TYR A 1 448 ? 134.215 46.562 -39.206 1.00 101.55 448 TYR A N 1
ATOM 3562 C CA . TYR A 1 448 ? 135.436 47.302 -39.526 1.00 96.24 448 TYR A CA 1
ATOM 3563 C C . TYR A 1 448 ? 135.225 48.807 -39.425 1.00 101.05 448 TYR A C 1
ATOM 3564 O O . TYR A 1 448 ? 135.689 49.568 -40.269 1.00 99.78 448 TYR A O 1
ATOM 3573 N N . ASP A 1 449 ? 134.550 49.230 -38.359 1.00 102.98 449 ASP A N 1
ATOM 3574 C CA . ASP A 1 449 ? 134.411 50.648 -38.082 1.00 98.03 449 ASP A CA 1
ATOM 3575 C C . ASP A 1 449 ? 135.562 51.035 -37.161 1.00 97.85 449 ASP A C 1
ATOM 3576 O O . ASP A 1 449 ? 135.603 50.644 -35.994 1.00 106.70 449 ASP A O 1
ATOM 3581 N N . LEU A 1 450 ? 136.490 51.814 -37.700 1.00 81.86 450 LEU A N 1
ATOM 3582 C CA . LEU A 1 450 ? 137.699 52.178 -36.984 1.00 74.92 450 LEU A CA 1
ATOM 3583 C C . LEU A 1 450 ? 137.546 53.520 -36.273 1.00 83.24 450 LEU A C 1
ATOM 3584 O O . LEU A 1 450 ? 138.527 54.068 -35.753 1.00 90.64 450 LEU A O 1
ATOM 3589 N N . THR A 1 451 ? 136.337 54.077 -36.313 1.00 84.71 451 THR A N 1
ATOM 3590 C CA . THR A 1 451 ? 136.081 55.369 -35.690 1.00 91.55 451 THR A CA 1
ATOM 3591 C C . THR A 1 451 ? 136.369 55.314 -34.191 1.00 77.03 451 THR A C 1
ATOM 3592 O O . THR A 1 451 ? 136.197 54.276 -33.551 1.00 67.24 451 THR A O 1
ATOM 3596 N N . ALA A 1 452 ? 136.811 56.438 -33.637 1.00 72.83 452 ALA A N 1
ATOM 3597 C CA . ALA A 1 452 ? 137.214 56.471 -32.241 1.00 63.75 452 ALA A CA 1
ATOM 3598 C C . ALA A 1 452 ? 136.001 56.502 -31.339 1.00 78.99 452 ALA A C 1
ATOM 3599 O O . ALA A 1 452 ? 135.166 57.399 -31.437 1.00 86.59 452 ALA A O 1
ATOM 3601 N N . ARG A 1 453 ? 135.915 55.516 -30.457 1.00 82.33 453 ARG A N 1
ATOM 3602 C CA . ARG A 1 453 ? 134.903 55.514 -29.420 1.00 78.60 453 ARG A CA 1
ATOM 3603 C C . ARG A 1 453 ? 135.601 55.418 -28.078 1.00 84.10 453 ARG A C 1
ATOM 3604 O O . ARG A 1 453 ? 136.205 54.398 -27.754 1.00 83.45 453 ARG A O 1
ATOM 3612 N N . ASN A 1 454 ? 135.490 56.482 -27.293 1.00 89.21 454 ASN A N 1
ATOM 3613 C CA . ASN A 1 454 ? 136.227 56.593 -26.045 1.00 84.43 454 ASN A CA 1
ATOM 3614 C C . ASN A 1 454 ? 135.424 55.988 -24.903 1.00 93.52 454 ASN A C 1
ATOM 3615 O O . ASN A 1 454 ? 134.348 56.486 -24.560 1.00 101.09 454 ASN A O 1
ATOM 3620 N N . PRO A 1 455 ? 135.942 54.893 -24.322 1.00 99.24 455 PRO A N 1
ATOM 3621 C CA . PRO A 1 455 ? 135.236 54.139 -23.284 1.00 110.69 455 PRO A CA 1
ATOM 3622 C C . PRO A 1 455 ? 134.914 54.977 -22.065 1.00 122.25 455 PRO A C 1
ATOM 3623 O O . PRO A 1 455 ? 133.759 55.004 -21.653 1.00 128.59 455 PRO A O 1
ATOM 3627 N N . ASN A 1 456 ? 135.916 55.661 -21.543 1.00 126.53 456 ASN A N 1
ATOM 3628 C CA . ASN A 1 456 ? 135.745 56.589 -20.451 1.00 139.67 456 ASN A CA 1
ATOM 3629 C C . ASN A 1 456 ? 135.398 57.991 -20.935 1.00 140.46 456 ASN A C 1
ATOM 3630 O O . ASN A 1 456 ? 136.155 58.931 -20.725 1.00 153.37 456 ASN A O 1
ATOM 3635 N N . ARG A 1 457 ? 134.245 58.151 -21.563 1.00 134.86 457 ARG A N 1
ATOM 3636 C CA . ARG A 1 457 ? 133.886 59.464 -22.087 1.00 141.87 457 ARG A CA 1
ATOM 3637 C C . ARG A 1 457 ? 132.414 59.662 -22.296 1.00 158.91 457 ARG A C 1
ATOM 3638 O O . ARG A 1 457 ? 131.623 58.729 -22.214 1.00 155.83 457 ARG A O 1
ATOM 3646 N N . SER A 1 458 ? 132.063 60.908 -22.568 1.00 184.28 458 SER A N 1
ATOM 3647 C CA . SER A 1 458 ? 130.693 61.291 -22.777 1.00 186.26 458 SER A CA 1
ATOM 3648 C C . SER A 1 458 ? 130.110 60.530 -23.944 1.00 185.00 458 SER A C 1
ATOM 3649 O O . SER A 1 458 ? 130.725 60.352 -24.985 1.00 187.92 458 SER A O 1
ATOM 3652 N N . GLY A 1 459 ? 128.890 60.095 -23.725 1.00 185.45 459 GLY A N 1
ATOM 3653 C CA . GLY A 1 459 ? 128.098 59.310 -24.651 1.00 185.90 459 GLY A CA 1
ATOM 3654 C C . GLY A 1 459 ? 128.014 59.882 -26.056 1.00 185.22 459 GLY A C 1
ATOM 3655 O O . GLY A 1 459 ? 128.123 59.137 -27.036 1.00 182.10 459 GLY A O 1
ATOM 3656 N N . GLY A 1 460 ? 127.813 61.193 -26.165 1.00 185.17 460 GLY A N 1
ATOM 3657 C CA . GLY A 1 460 ? 127.626 61.819 -27.462 1.00 178.32 460 GLY A CA 1
ATOM 3658 C C . GLY A 1 460 ? 128.797 61.584 -28.391 1.00 175.57 460 GLY A C 1
ATOM 3659 O O . GLY A 1 460 ? 129.942 61.940 -28.113 1.00 176.34 460 GLY A O 1
ATOM 3660 N N . GLU A 1 461 ? 128.459 60.967 -29.517 1.00 178.30 461 GLU A N 1
ATOM 3661 C CA . GLU A 1 461 ? 129.394 60.576 -30.560 1.00 184.74 461 GLU A CA 1
ATOM 3662 C C . GLU A 1 461 ? 129.366 61.528 -31.753 1.00 190.63 461 GLU A C 1
ATOM 3663 O O . GLU A 1 461 ? 129.863 61.184 -32.824 1.00 192.02 461 GLU A O 1
ATOM 3669 N N . GLU A 1 462 ? 128.735 62.690 -31.574 1.00 190.67 462 GLU A N 1
ATOM 3670 C CA . GLU A 1 462 ? 128.847 63.828 -32.502 1.00 191.69 462 GLU A CA 1
ATOM 3671 C C . GLU A 1 462 ? 128.592 63.402 -33.951 1.00 192.55 462 GLU A C 1
ATOM 3672 O O . GLU A 1 462 ? 129.305 63.792 -34.877 1.00 212.41 462 GLU A O 1
ATOM 3678 N N . LEU A 1 463 ? 127.557 62.583 -34.114 1.00 166.49 463 LEU A N 1
ATOM 3679 C CA . LEU A 1 463 ? 127.192 61.979 -35.388 1.00 133.09 463 LEU A CA 1
ATOM 3680 C C . LEU A 1 463 ? 126.361 62.947 -36.254 1.00 124.37 463 LEU A C 1
ATOM 3681 O O . LEU A 1 463 ? 125.668 63.816 -35.723 1.00 109.90 463 LEU A O 1
ATOM 3686 N N . PRO A 1 464 ? 126.442 62.799 -37.547 1.00 112.85 464 PRO A N 1
ATOM 3687 C CA . PRO A 1 464 ? 125.916 63.805 -38.443 1.00 106.32 464 PRO A CA 1
ATOM 3688 C C . PRO A 1 464 ? 124.439 63.849 -38.257 1.00 100.99 464 PRO A C 1
ATOM 3689 O O . PRO A 1 464 ? 123.871 62.928 -37.720 1.00 106.27 464 PRO A O 1
ATOM 3693 N N . SER A 1 465 ? 123.809 64.930 -38.668 1.00 96.19 465 SER A N 1
ATOM 3694 C CA . SER A 1 465 ? 122.368 65.015 -38.594 1.00 112.87 465 SER A CA 1
ATOM 3695 C C . SER A 1 465 ? 121.858 63.895 -39.455 1.00 106.93 465 SER A C 1
ATOM 3696 O O . SER A 1 465 ? 122.493 63.567 -40.445 1.00 99.22 465 SER A O 1
ATOM 3699 N N . PRO A 1 466 ? 120.669 63.291 -39.032 1.00 110.78 466 PRO A N 1
ATOM 3700 C CA . PRO A 1 466 ? 120.341 62.086 -39.791 1.00 114.77 466 PRO A CA 1
ATOM 3701 C C . PRO A 1 466 ? 120.201 62.393 -41.258 1.00 121.38 466 PRO A C 1
ATOM 3702 O O . PRO A 1 466 ? 120.687 61.609 -42.062 1.00 119.96 466 PRO A O 1
ATOM 3706 N N . VAL A 1 467 ? 119.616 63.521 -41.620 1.00 129.02 467 VAL A N 1
ATOM 3707 C CA . VAL A 1 467 ? 119.289 63.713 -43.013 1.00 128.49 467 VAL A CA 1
ATOM 3708 C C . VAL A 1 467 ? 120.533 63.633 -43.868 1.00 121.37 467 VAL A C 1
ATOM 3709 O O . VAL A 1 467 ? 120.566 62.900 -44.843 1.00 129.22 467 VAL A O 1
ATOM 3713 N N . GLU A 1 468 ? 121.593 64.301 -43.476 1.00 106.60 468 GLU A N 1
ATOM 3714 C CA . GLU A 1 468 ? 122.791 64.214 -44.301 1.00 101.20 468 GLU A CA 1
ATOM 3715 C C . GLU A 1 468 ? 123.039 62.758 -44.668 1.00 93.90 468 GLU A C 1
ATOM 3716 O O . GLU A 1 468 ? 123.424 62.431 -45.810 1.00 89.81 468 GLU A O 1
ATOM 3722 N N . ILE A 1 469 ? 122.772 61.889 -43.698 1.00 85.99 469 ILE A N 1
ATOM 3723 C CA . ILE A 1 469 ? 122.916 60.455 -43.883 1.00 91.03 469 ILE A CA 1
ATOM 3724 C C . ILE A 1 469 ? 121.977 59.966 -44.982 1.00 99.77 469 ILE A C 1
ATOM 3725 O O . ILE A 1 469 ? 122.400 59.258 -45.904 1.00 104.41 469 ILE A O 1
ATOM 3730 N N . VAL A 1 470 ? 120.706 60.355 -44.891 1.00 95.57 470 VAL A N 1
ATOM 3731 C CA . VAL A 1 470 ? 119.733 59.923 -45.884 1.00 100.22 470 VAL A CA 1
ATOM 3732 C C . VAL A 1 470 ? 120.050 60.558 -47.235 1.00 105.68 470 VAL A C 1
ATOM 3733 O O . VAL A 1 470 ? 119.747 59.977 -48.271 1.00 109.96 470 VAL A O 1
ATOM 3737 N N . ALA A 1 471 ? 120.661 61.743 -47.223 1.00 107.08 471 ALA A N 1
ATOM 3738 C CA . ALA A 1 471 ? 121.040 62.405 -48.470 1.00 110.12 471 ALA A CA 1
ATOM 3739 C C . ALA A 1 471 ? 122.077 61.590 -49.239 1.00 107.09 471 ALA A C 1
ATOM 3740 O O . ALA A 1 471 ? 121.888 61.262 -50.429 1.00 110.06 471 ALA A O 1
ATOM 3742 N N . GLY A 1 472 ? 123.170 61.259 -48.556 1.00 100.22 472 GLY A N 1
ATOM 3743 C CA . GLY A 1 472 ? 124.213 60.463 -49.180 1.00 100.13 472 GLY A CA 1
ATOM 3744 C C . GLY A 1 472 ? 123.676 59.103 -49.584 1.00 102.22 472 GLY A C 1
ATOM 3745 O O . GLY A 1 472 ? 123.996 58.567 -50.665 1.00 109.48 472 GLY A O 1
ATOM 3746 N N . LEU A 1 473 ? 122.847 58.552 -48.701 1.00 98.02 473 LEU A N 1
ATOM 3747 C CA . LEU A 1 473 ? 122.192 57.276 -48.941 1.00 95.63 473 LEU A CA 1
ATOM 3748 C C . LEU A 1 473 ? 121.403 57.308 -50.252 1.00 95.21 473 LEU A C 1
ATOM 3749 O O . LEU A 1 473 ? 121.421 56.345 -51.027 1.00 102.00 473 LEU A O 1
ATOM 3754 N N . LEU A 1 474 ? 120.727 58.428 -50.497 1.00 87.96 474 LEU A N 1
ATOM 3755 C CA . LEU A 1 474 ? 119.974 58.620 -51.727 1.00 84.73 474 LEU A CA 1
ATOM 3756 C C . LEU A 1 474 ? 120.911 58.638 -52.912 1.00 98.60 474 LEU A C 1
ATOM 3757 O O . LEU A 1 474 ? 120.677 57.924 -53.895 1.00 105.54 474 LEU A O 1
ATOM 3762 N N . GLU A 1 475 ? 121.971 59.442 -52.830 1.00 106.95 475 GLU A N 1
ATOM 3763 C CA . GLU A 1 475 ? 122.830 59.605 -54.001 1.00 105.45 475 GLU A CA 1
ATOM 3764 C C . GLU A 1 475 ? 123.472 58.267 -54.401 1.00 101.24 475 GLU A C 1
ATOM 3765 O O . GLU A 1 475 ? 123.550 57.935 -55.601 1.00 117.88 475 GLU A O 1
ATOM 3771 N N . LYS A 1 476 ? 123.843 57.439 -53.428 1.00 88.77 476 LYS A N 1
ATOM 3772 C CA . LYS A 1 476 ? 124.469 56.196 -53.843 1.00 90.84 476 LYS A CA 1
ATOM 3773 C C . LYS A 1 476 ? 123.419 55.113 -54.129 1.00 103.77 476 LYS A C 1
ATOM 3774 O O . LYS A 1 476 ? 123.700 54.135 -54.829 1.00 114.57 476 LYS A O 1
ATOM 3780 N N . GLU A 1 477 ? 122.183 55.334 -53.696 1.00 102.09 477 GLU A N 1
ATOM 3781 C CA . GLU A 1 477 ? 121.103 54.466 -54.145 1.00 107.16 477 GLU A CA 1
ATOM 3782 C C . GLU A 1 477 ? 120.831 54.697 -55.636 1.00 112.47 477 GLU A C 1
ATOM 3783 O O . GLU A 1 477 ? 120.581 53.745 -56.396 1.00 111.04 477 GLU A O 1
ATOM 3789 N N . ARG A 1 478 ? 120.906 55.957 -56.061 1.00 117.21 478 ARG A N 1
ATOM 3790 C CA . ARG A 1 478 ? 120.676 56.256 -57.465 1.00 115.74 478 ARG A CA 1
ATOM 3791 C C . ARG A 1 478 ? 121.882 55.765 -58.265 1.00 111.12 478 ARG A C 1
ATOM 3792 O O . ARG A 1 478 ? 121.759 55.380 -59.443 1.00 113.98 478 ARG A O 1
ATOM 3800 N N . GLU A 1 479 ? 123.037 55.715 -57.602 1.00 106.21 479 GLU A N 1
ATOM 3801 C CA . GLU A 1 479 ? 124.188 55.024 -58.180 1.00 89.92 479 GLU A CA 1
ATOM 3802 C C . GLU A 1 479 ? 123.897 53.541 -58.406 1.00 87.88 479 GLU A C 1
ATOM 3803 O O . GLU A 1 479 ? 124.294 52.966 -59.426 1.00 94.44 479 GLU A O 1
ATOM 3809 N N . ILE A 1 480 ? 123.227 52.920 -57.440 1.00 76.62 480 ILE A N 1
ATOM 3810 C CA . ILE A 1 480 ? 122.871 51.514 -57.559 1.00 71.85 480 ILE A CA 1
ATOM 3811 C C . ILE A 1 480 ? 121.937 51.295 -58.743 1.00 77.91 480 ILE A C 1
ATOM 3812 O O . ILE A 1 480 ? 122.120 50.350 -59.517 1.00 82.69 480 ILE A O 1
ATOM 3817 N N . LEU A 1 481 ? 120.951 52.178 -58.901 1.00 81.38 481 LEU A N 1
ATOM 3818 C CA . LEU A 1 481 ? 120.049 52.063 -60.048 1.00 86.10 481 LEU A CA 1
ATOM 3819 C C . LEU A 1 481 ? 120.826 52.146 -61.354 1.00 93.02 481 LEU A C 1
ATOM 3820 O O . LEU A 1 481 ? 120.595 51.349 -62.280 1.00 97.95 481 LEU A O 1
ATOM 3825 N N . SER A 1 482 ? 121.758 53.097 -61.418 1.00 99.40 482 SER A N 1
ATOM 3826 C CA . SER A 1 482 ? 122.576 53.250 -62.617 1.00 109.58 482 SER A CA 1
ATOM 3827 C C . SER A 1 482 ? 123.343 51.957 -62.908 1.00 107.42 482 SER A C 1
ATOM 3828 O O . SER A 1 482 ? 123.414 51.500 -64.061 1.00 116.14 482 SER A O 1
ATOM 3831 N N . ILE A 1 483 ? 123.892 51.359 -61.854 1.00 95.51 483 ILE A N 1
ATOM 3832 C CA . ILE A 1 483 ? 124.625 50.107 -61.990 1.00 86.33 483 ILE A CA 1
ATOM 3833 C C . ILE A 1 483 ? 123.742 48.987 -62.538 1.00 93.22 483 ILE A C 1
ATOM 3834 O O . ILE A 1 483 ? 124.145 48.269 -63.456 1.00 98.73 483 ILE A O 1
ATOM 3839 N N . MET A 1 484 ? 122.532 48.847 -62.002 1.00 94.39 484 MET A N 1
ATOM 3840 C CA . MET A 1 484 ? 121.651 47.773 -62.458 1.00 96.19 484 MET A CA 1
ATOM 3841 C C . MET A 1 484 ? 121.164 47.928 -63.886 1.00 101.42 484 MET A C 1
ATOM 3842 O O . MET A 1 484 ? 121.118 46.939 -64.634 1.00 103.34 484 MET A O 1
ATOM 3847 N N . GLU A 1 485 ? 120.786 49.140 -64.284 1.00 112.40 485 GLU A N 1
ATOM 3848 C CA . GLU A 1 485 ? 120.427 49.283 -65.689 1.00 127.78 485 GLU A CA 1
ATOM 3849 C C . GLU A 1 485 ? 121.657 49.032 -66.550 1.00 124.96 485 GLU A C 1
ATOM 3850 O O . GLU A 1 485 ? 121.515 48.513 -67.642 1.00 126.44 485 GLU A O 1
ATOM 3856 N N . GLU A 1 486 ? 122.850 49.397 -66.080 1.00 123.53 486 GLU A N 1
ATOM 3857 C CA . GLU A 1 486 ? 124.055 49.043 -66.837 1.00 121.63 486 GLU A CA 1
ATOM 3858 C C . GLU A 1 486 ? 124.166 47.522 -67.000 1.00 112.63 486 GLU A C 1
ATOM 3859 O O . GLU A 1 486 ? 124.532 47.018 -68.072 1.00 116.88 486 GLU A O 1
ATOM 3865 N N . LEU A 1 487 ? 123.843 46.802 -65.931 1.00 98.98 487 LEU A N 1
ATOM 3866 C CA . LEU A 1 487 ? 123.852 45.346 -65.942 1.00 95.90 487 LEU A CA 1
ATOM 3867 C C . LEU A 1 487 ? 122.912 44.784 -67.004 1.00 96.07 487 LEU A C 1
ATOM 3868 O O . LEU A 1 487 ? 123.294 43.902 -67.784 1.00 94.91 487 LEU A O 1
ATOM 3873 N N . SER A 1 488 ? 121.689 45.306 -67.048 1.00 96.84 488 SER A N 1
ATOM 3874 C CA . SER A 1 488 ? 120.701 44.741 -67.956 1.00 100.85 488 SER A CA 1
ATOM 3875 C C . SER A 1 488 ? 120.956 45.180 -69.395 1.00 103.58 488 SER A C 1
ATOM 3876 O O . SER A 1 488 ? 120.694 44.415 -70.332 1.00 110.25 488 SER A O 1
ATOM 3879 N N . GLU A 1 489 ? 121.494 46.388 -69.567 1.00 107.65 489 GLU A N 1
ATOM 3880 C CA . GLU A 1 489 ? 122.001 46.823 -70.867 1.00 114.73 489 GLU A CA 1
ATOM 3881 C C . GLU A 1 489 ? 123.037 45.841 -71.365 1.00 119.37 489 GLU A C 1
ATOM 3882 O O . GLU A 1 489 ? 123.046 45.497 -72.535 1.00 135.68 489 GLU A O 1
ATOM 3888 N N . LEU A 1 490 ? 123.920 45.402 -70.475 1.00 111.31 490 LEU A N 1
ATOM 3889 C CA . LEU A 1 490 ? 125.030 44.573 -70.912 1.00 94.04 490 LEU A CA 1
ATOM 3890 C C . LEU A 1 490 ? 124.606 43.128 -71.189 1.00 83.20 490 LEU A C 1
ATOM 3891 O O . LEU A 1 490 ? 125.126 42.506 -72.115 1.00 89.81 490 LEU A O 1
ATOM 3896 N N . LEU A 1 491 ? 123.667 42.585 -70.415 1.00 85.65 491 LEU A N 1
ATOM 3897 C CA . LEU A 1 491 ? 123.260 41.205 -70.685 1.00 103.41 491 LEU A CA 1
ATOM 3898 C C . LEU A 1 491 ? 122.243 41.126 -71.835 1.00 117.04 491 LEU A C 1
ATOM 3899 O O . LEU A 1 491 ? 122.115 40.082 -72.480 1.00 124.69 491 LEU A O 1
ATOM 3904 N N . GLU A 1 492 ? 121.529 42.219 -72.101 1.00 117.26 492 GLU A N 1
ATOM 3905 C CA . GLU A 1 492 ? 120.678 42.270 -73.289 1.00 119.10 492 GLU A CA 1
ATOM 3906 C C . GLU A 1 492 ? 121.485 42.626 -74.544 1.00 132.91 492 GLU A C 1
ATOM 3907 O O . GLU A 1 492 ? 121.102 42.276 -75.661 1.00 134.08 492 GLU A O 1
ATOM 3913 N N . ASN A 1 493 ? 122.611 43.305 -74.353 1.00 147.19 493 ASN A N 1
ATOM 3914 C CA . ASN A 1 493 ? 123.521 43.633 -75.448 1.00 161.59 493 ASN A CA 1
ATOM 3915 C C . ASN A 1 493 ? 124.237 42.400 -75.980 1.00 176.95 493 ASN A C 1
ATOM 3916 O O . ASN A 1 493 ? 124.200 42.105 -77.175 1.00 179.01 493 ASN A O 1
ATOM 3921 N N . GLU A 1 494 ? 124.894 41.687 -75.071 1.00 150.52 494 GLU A N 1
ATOM 3922 C CA . GLU A 1 494 ? 125.728 40.536 -75.438 1.00 146.31 494 GLU A CA 1
ATOM 3923 C C . GLU A 1 494 ? 124.937 39.218 -75.726 1.00 137.44 494 GLU A C 1
ATOM 3924 O O . GLU A 1 494 ? 125.581 38.147 -75.867 1.00 138.87 494 GLU A O 1
ATOM 3926 N N . LYS A 1 495 ? 123.612 39.298 -75.806 1.00 133.55 495 LYS A N 1
ATOM 3927 C CA . LYS A 1 495 ? 122.787 38.129 -76.189 1.00 130.57 495 LYS A CA 1
ATOM 3928 C C . LYS A 1 495 ? 123.059 37.626 -77.639 1.00 200.00 495 LYS A C 1
ATOM 3929 O O . LYS A 1 495 ? 123.091 38.465 -78.574 1.00 201.31 495 LYS A O 1
ATOM 3931 N N . GLY A 1 496 ? 123.248 36.322 -77.812 1.00 201.71 496 GLY A N 1
ATOM 3932 C CA . GLY A 1 496 ? 123.523 35.762 -79.121 1.00 192.16 496 GLY A CA 1
ATOM 3933 C C . GLY A 1 496 ? 122.280 35.667 -79.983 1.00 185.87 496 GLY A C 1
ATOM 3934 O O . GLY A 1 496 ? 121.401 34.844 -79.730 1.00 183.83 496 GLY A O 1
ATOM 3935 N N . SER B 1 465 ? 116.944 32.417 -65.345 1.00 140.77 465 SER C N 1
ATOM 3936 C CA . SER B 1 465 ? 116.088 33.569 -65.145 1.00 137.30 465 SER C CA 1
ATOM 3937 C C . SER B 1 465 ? 116.928 34.829 -65.052 1.00 149.34 465 SER C C 1
ATOM 3938 O O . SER B 1 465 ? 116.550 35.775 -64.357 1.00 158.41 465 SER C O 1
ATOM 3941 N N . PRO B 1 466 ? 118.109 34.837 -65.811 1.00 146.02 466 PRO C N 1
ATOM 3942 C CA . PRO B 1 466 ? 119.029 35.903 -65.399 1.00 132.08 466 PRO C CA 1
ATOM 3943 C C . PRO B 1 466 ? 118.433 37.254 -65.615 1.00 138.60 466 PRO C C 1
ATOM 3944 O O . PRO B 1 466 ? 118.451 38.069 -64.720 1.00 156.72 466 PRO C O 1
ATOM 3948 N N . VAL B 1 467 ? 117.858 37.478 -66.775 1.00 127.17 467 VAL C N 1
ATOM 3949 C CA . VAL B 1 467 ? 117.334 38.793 -67.073 1.00 131.57 467 VAL C CA 1
ATOM 3950 C C . VAL B 1 467 ? 116.168 39.152 -66.174 1.00 136.12 467 VAL C C 1
ATOM 3951 O O . VAL B 1 467 ? 115.999 40.295 -65.794 1.00 138.05 467 VAL C O 1
ATOM 3955 N N . GLU B 1 468 ? 115.333 38.176 -65.874 1.00 131.45 468 GLU C N 1
ATOM 3956 C CA . GLU B 1 468 ? 114.147 38.454 -65.091 1.00 127.76 468 GLU C CA 1
ATOM 3957 C C . GLU B 1 468 ? 114.567 38.943 -63.746 1.00 116.95 468 GLU C C 1
ATOM 3958 O O . GLU B 1 468 ? 113.959 39.836 -63.176 1.00 120.50 468 GLU C O 1
ATOM 3964 N N . ILE B 1 469 ? 115.611 38.333 -63.225 1.00 112.79 469 ILE C N 1
ATOM 3965 C CA . ILE B 1 469 ? 116.017 38.629 -61.875 1.00 114.60 469 ILE C CA 1
ATOM 3966 C C . ILE B 1 469 ? 116.440 40.068 -61.715 1.00 100.31 469 ILE C C 1
ATOM 3967 O O . ILE B 1 469 ? 116.068 40.719 -60.762 1.00 96.05 469 ILE C O 1
ATOM 3972 N N . VAL B 1 470 ? 117.189 40.576 -62.673 1.00 97.15 470 VAL C N 1
ATOM 3973 C CA . VAL B 1 470 ? 117.667 41.931 -62.571 1.00 98.88 470 VAL C CA 1
ATOM 3974 C C . VAL B 1 470 ? 116.486 42.854 -62.563 1.00 104.28 470 VAL C C 1
ATOM 3975 O O . VAL B 1 470 ? 116.473 43.854 -61.876 1.00 106.70 470 VAL C O 1
ATOM 3979 N N . ALA B 1 471 ? 115.490 42.529 -63.361 1.00 106.46 471 ALA C N 1
ATOM 3980 C CA . ALA B 1 471 ? 114.297 43.341 -63.411 1.00 105.03 471 ALA C CA 1
ATOM 3981 C C . ALA B 1 471 ? 113.760 43.492 -62.019 1.00 102.67 471 ALA C C 1
ATOM 3982 O O . ALA B 1 471 ? 113.687 44.576 -61.471 1.00 107.15 471 ALA C O 1
ATOM 3984 N N . GLY B 1 472 ? 113.399 42.368 -61.439 1.00 96.98 472 GLY C N 1
ATOM 3985 C CA . GLY B 1 472 ? 112.785 42.367 -60.125 1.00 104.43 472 GLY C CA 1
ATOM 3986 C C . GLY B 1 472 ? 113.693 43.062 -59.132 1.00 106.09 472 GLY C C 1
ATOM 3987 O O . GLY B 1 472 ? 113.234 43.807 -58.259 1.00 113.33 472 GLY C O 1
ATOM 3988 N N . LEU B 1 473 ? 114.991 42.807 -59.265 1.00 100.69 473 LEU C N 1
ATOM 3989 C CA . LEU B 1 473 ? 115.985 43.441 -58.414 1.00 91.81 473 LEU C CA 1
ATOM 3990 C C . LEU B 1 473 ? 115.878 44.951 -58.563 1.00 88.81 473 LEU C C 1
ATOM 3991 O O . LEU B 1 473 ? 115.917 45.689 -57.579 1.00 85.43 473 LEU C O 1
ATOM 3996 N N . LEU B 1 474 ? 115.707 45.391 -59.805 1.00 96.23 474 LEU C N 1
ATOM 3997 C CA . LEU B 1 474 ? 115.625 46.811 -60.128 1.00 94.74 474 LEU C CA 1
ATOM 3998 C C . LEU B 1 474 ? 114.375 47.443 -59.523 1.00 93.21 474 LEU C C 1
ATOM 3999 O O . LEU B 1 474 ? 114.425 48.556 -58.976 1.00 98.40 474 LEU C O 1
ATOM 4004 N N . GLU B 1 475 ? 113.262 46.718 -59.605 1.00 91.51 475 GLU C N 1
ATOM 4005 C CA . GLU B 1 475 ? 112.009 47.186 -59.028 1.00 102.84 475 GLU C CA 1
ATOM 4006 C C . GLU B 1 475 ? 112.195 47.355 -57.529 1.00 109.13 475 GLU C C 1
ATOM 4007 O O . GLU B 1 475 ? 111.772 48.358 -56.942 1.00 123.01 475 GLU C O 1
ATOM 4009 N N . LYS B 1 476 ? 112.860 46.374 -56.926 1.00 98.60 476 LYS C N 1
ATOM 4010 C CA . LYS B 1 476 ? 113.135 46.387 -55.501 1.00 99.75 476 LYS C CA 1
ATOM 4011 C C . LYS B 1 476 ? 113.977 47.603 -55.136 1.00 100.89 476 LYS C C 1
ATOM 4012 O O . LYS B 1 476 ? 113.758 48.239 -54.104 1.00 104.69 476 LYS C O 1
ATOM 4018 N N . GLU B 1 477 ? 114.926 47.936 -56.003 1.00 103.66 477 GLU C N 1
ATOM 4019 C CA . GLU B 1 477 ? 115.818 49.055 -55.743 1.00 107.25 477 GLU C CA 1
ATOM 4020 C C . GLU B 1 477 ? 115.118 50.395 -55.805 1.00 114.20 477 GLU C C 1
ATOM 4021 O O . GLU B 1 477 ? 115.316 51.232 -54.928 1.00 123.01 477 GLU C O 1
ATOM 4027 N N . ARG B 1 478 ? 114.291 50.612 -56.822 1.00 126.80 478 ARG C N 1
ATOM 4028 C CA . ARG B 1 478 ? 113.667 51.923 -56.909 1.00 131.36 478 ARG C CA 1
ATOM 4029 C C . ARG B 1 478 ? 112.538 52.007 -55.887 1.00 127.38 478 ARG C C 1
ATOM 4030 O O . ARG B 1 478 ? 112.134 53.100 -55.484 1.00 146.48 478 ARG C O 1
ATOM 4038 N N . GLU B 1 479 ? 112.078 50.853 -55.413 1.00 110.51 479 GLU C N 1
ATOM 4039 C CA . GLU B 1 479 ? 111.128 50.845 -54.308 1.00 110.34 479 GLU C CA 1
ATOM 4040 C C . GLU B 1 479 ? 111.823 51.316 -53.038 1.00 110.76 479 GLU C C 1
ATOM 4041 O O . GLU B 1 479 ? 111.322 52.202 -52.339 1.00 123.95 479 GLU C O 1
ATOM 4047 N N . ILE B 1 480 ? 112.983 50.725 -52.760 1.00 94.80 480 ILE C N 1
ATOM 4048 C CA . ILE B 1 480 ? 113.794 51.108 -51.610 1.00 83.14 480 ILE C CA 1
ATOM 4049 C C . ILE B 1 480 ? 114.091 52.599 -51.649 1.00 90.75 480 ILE C C 1
ATOM 4050 O O . ILE B 1 480 ? 113.976 53.302 -50.636 1.00 97.11 480 ILE C O 1
ATOM 4055 N N . LEU B 1 481 ? 114.449 53.072 -52.839 1.00 95.92 481 LEU C N 1
ATOM 4056 C CA . LEU B 1 481 ? 114.752 54.476 -53.056 1.00 98.84 481 LEU C CA 1
ATOM 4057 C C . LEU B 1 481 ? 113.539 55.337 -52.713 1.00 106.76 481 LEU C C 1
ATOM 4058 O O . LEU B 1 481 ? 113.671 56.372 -52.045 1.00 116.09 481 LEU C O 1
ATOM 4063 N N . SER B 1 482 ? 112.366 54.909 -53.171 1.00 104.00 482 SER C N 1
ATOM 4064 C CA . SER B 1 482 ? 111.124 55.586 -52.814 1.00 113.62 482 SER C CA 1
ATOM 4065 C C . SER B 1 482 ? 111.001 55.709 -51.296 1.00 109.57 482 SER C C 1
ATOM 4066 O O . SER B 1 482 ? 110.724 56.801 -50.768 1.00 112.54 482 SER C O 1
ATOM 4069 N N . ILE B 1 483 ? 111.221 54.591 -50.600 1.00 102.48 483 ILE C N 1
ATOM 4070 C CA . ILE B 1 483 ? 111.114 54.574 -49.142 1.00 98.23 483 ILE C CA 1
ATOM 4071 C C . ILE B 1 483 ? 112.066 55.572 -48.490 1.00 104.19 483 ILE C C 1
ATOM 4072 O O . ILE B 1 483 ? 111.691 56.255 -47.534 1.00 111.52 483 ILE C O 1
ATOM 4077 N N . MET B 1 484 ? 113.294 55.668 -48.993 1.00 102.98 484 MET C N 1
ATOM 4078 C CA . MET B 1 484 ? 114.247 56.547 -48.323 1.00 103.15 484 MET C CA 1
ATOM 4079 C C . MET B 1 484 ? 114.089 58.017 -48.736 1.00 102.67 484 MET C C 1
ATOM 4080 O O . MET B 1 484 ? 114.604 58.906 -48.043 1.00 100.78 484 MET C O 1
ATOM 4085 N N . GLU B 1 485 ? 113.384 58.308 -49.829 1.00 103.83 485 GLU C N 1
ATOM 4086 C CA . GLU B 1 485 ? 113.059 59.719 -49.999 1.00 114.03 485 GLU C CA 1
ATOM 4087 C C . GLU B 1 485 ? 111.767 60.036 -49.255 1.00 117.96 485 GLU C C 1
ATOM 4088 O O . GLU B 1 485 ? 111.452 61.209 -49.041 1.00 126.64 485 GLU C O 1
ATOM 4094 N N . GLU B 1 486 ? 111.040 59.010 -48.815 1.00 114.81 486 GLU C N 1
ATOM 4095 C CA . GLU B 1 486 ? 110.003 59.276 -47.823 1.00 125.45 486 GLU C CA 1
ATOM 4096 C C . GLU B 1 486 ? 110.674 59.569 -46.499 1.00 126.46 486 GLU C C 1
ATOM 4097 O O . GLU B 1 486 ? 110.213 60.415 -45.721 1.00 134.42 486 GLU C O 1
ATOM 4103 N N . LEU B 1 487 ? 111.788 58.883 -46.267 1.00 118.22 487 LEU C N 1
ATOM 4104 C CA . LEU B 1 487 ? 112.563 59.089 -45.060 1.00 113.99 487 LEU C CA 1
ATOM 4105 C C . LEU B 1 487 ? 113.096 60.514 -45.027 1.00 111.94 487 LEU C C 1
ATOM 4106 O O . LEU B 1 487 ? 112.964 61.203 -44.013 1.00 111.87 487 LEU C O 1
ATOM 4111 N N . SER B 1 488 ? 113.699 60.959 -46.128 1.00 109.52 488 SER C N 1
ATOM 4112 C CA . SER B 1 488 ? 114.203 62.324 -46.175 1.00 110.29 488 SER C CA 1
ATOM 4113 C C . SER B 1 488 ? 113.049 63.313 -46.078 1.00 122.02 488 SER C C 1
ATOM 4114 O O . SER B 1 488 ? 113.173 64.355 -45.428 1.00 133.07 488 SER C O 1
ATOM 4117 N N . GLU B 1 489 ? 111.936 62.986 -46.736 1.00 129.22 489 GLU C N 1
ATOM 4118 C CA . GLU B 1 489 ? 110.741 63.829 -46.697 1.00 138.22 489 GLU C CA 1
ATOM 4119 C C . GLU B 1 489 ? 110.335 64.113 -45.253 1.00 140.57 489 GLU C C 1
ATOM 4120 O O . GLU B 1 489 ? 110.114 65.264 -44.875 1.00 147.13 489 GLU C O 1
ATOM 4126 N N . LEU B 1 490 ? 110.258 63.062 -44.444 1.00 135.84 490 LEU C N 1
ATOM 4127 C CA . LEU B 1 490 ? 109.744 63.216 -43.093 1.00 129.17 490 LEU C CA 1
ATOM 4128 C C . LEU B 1 490 ? 110.852 63.643 -42.137 1.00 130.26 490 LEU C C 1
ATOM 4129 O O . LEU B 1 490 ? 110.583 64.048 -41.000 1.00 134.27 490 LEU C O 1
ATOM 4134 N N . LEU B 1 491 ? 112.098 63.606 -42.601 1.00 128.79 491 LEU C N 1
ATOM 4135 C CA . LEU B 1 491 ? 113.185 64.068 -41.748 1.00 128.76 491 LEU C CA 1
ATOM 4136 C C . LEU B 1 491 ? 113.627 65.513 -41.914 1.00 128.10 491 LEU C C 1
ATOM 4137 O O . LEU B 1 491 ? 114.570 65.932 -41.241 1.00 135.01 491 LEU C O 1
ATOM 4142 N N . GLU B 1 492 ? 112.975 66.299 -42.763 1.00 132.45 492 GLU C N 1
ATOM 4143 C CA . GLU B 1 492 ? 112.988 67.706 -42.397 1.00 159.18 492 GLU C CA 1
ATOM 4144 C C . GLU B 1 492 ? 111.632 68.375 -42.619 1.00 176.66 492 GLU C C 1
ATOM 4145 O O . GLU B 1 492 ? 111.070 68.308 -43.720 1.00 173.44 492 GLU C O 1
ATOM 4151 N N . ASN B 1 493 ? 111.072 68.981 -41.559 1.00 198.61 493 ASN C N 1
ATOM 4152 C CA . ASN B 1 493 ? 111.629 69.087 -40.181 1.00 219.18 493 ASN C CA 1
ATOM 4153 C C . ASN B 1 493 ? 113.026 69.720 -40.069 1.00 242.08 493 ASN C C 1
ATOM 4154 O O . ASN B 1 493 ? 113.217 70.883 -40.429 1.00 240.71 493 ASN C O 1
ATOM 4159 N N . GLU B 1 494 ? 113.985 68.940 -39.565 1.00 146.59 494 GLU C N 1
ATOM 4160 C CA . GLU B 1 494 ? 115.409 69.388 -39.348 1.00 147.92 494 GLU C CA 1
ATOM 4161 C C . GLU B 1 494 ? 115.582 70.542 -38.310 1.00 161.06 494 GLU C C 1
ATOM 4162 O O . GLU B 1 494 ? 115.127 71.674 -38.609 1.00 159.32 494 GLU C O 1
ATOM 4164 N N . PRO C 2 5 ? 127.458 65.902 -18.524 1.00 127.96 5 PRO D N 1
ATOM 4165 C CA . PRO C 2 5 ? 127.556 65.022 -19.702 1.00 129.36 5 PRO D CA 1
ATOM 4166 C C . PRO C 2 5 ? 127.494 65.767 -21.018 1.00 134.06 5 PRO D C 1
ATOM 4167 O O . PRO C 2 5 ? 128.349 65.588 -21.868 1.00 133.82 5 PRO D O 1
ATOM 4171 N N . TYR C 2 6 ? 126.442 66.586 -21.145 1.00 141.50 6 TYR D N 1
ATOM 4172 C CA . TYR C 2 6 ? 126.199 67.452 -22.308 1.00 145.48 6 TYR D CA 1
ATOM 4173 C C . TYR C 2 6 ? 125.248 68.640 -22.043 1.00 163.30 6 TYR D C 1
ATOM 4174 O O . TYR C 2 6 ? 124.860 68.883 -20.907 1.00 153.46 6 TYR D O 1
ATOM 4183 N N . LYS C 2 7 ? 124.900 69.387 -23.096 1.00 173.68 7 LYS D N 1
ATOM 4184 C CA . LYS C 2 7 ? 123.838 70.393 -23.059 1.00 182.46 7 LYS D CA 1
ATOM 4185 C C . LYS C 2 7 ? 122.403 69.825 -22.867 1.00 142.79 7 LYS D C 1
ATOM 4186 O O . LYS C 2 7 ? 122.151 68.657 -23.254 1.00 146.45 7 LYS D O 1
ATOM 4188 N N . LEU C 2 8 ? 121.510 70.616 -22.285 1.00 135.54 8 LEU D N 1
ATOM 4189 C CA . LEU C 2 8 ? 120.114 70.229 -22.201 1.00 131.85 8 LEU D CA 1
ATOM 4190 C C . LEU C 2 8 ? 119.208 71.355 -22.686 1.00 147.95 8 LEU D C 1
ATOM 4191 O O . LEU C 2 8 ? 119.479 72.532 -22.440 1.00 161.59 8 LEU D O 1
ATOM 4196 N N . PRO C 2 9 ? 118.130 70.992 -23.387 1.00 132.41 9 PRO D N 1
ATOM 4197 C CA . PRO C 2 9 ? 117.034 71.904 -23.725 1.00 132.43 9 PRO D CA 1
ATOM 4198 C C . PRO C 2 9 ? 116.251 72.246 -22.461 1.00 141.53 9 PRO D C 1
ATOM 4199 O O . PRO C 2 9 ? 116.344 71.493 -21.491 1.00 146.32 9 PRO D O 1
ATOM 4203 N N . PRO C 2 10 ? 115.485 73.350 -22.473 1.00 129.02 10 PRO D N 1
ATOM 4204 C CA . PRO C 2 10 ? 114.997 73.951 -21.224 1.00 132.85 10 PRO D CA 1
ATOM 4205 C C . PRO C 2 10 ? 114.226 73.019 -20.290 1.00 123.63 10 PRO D C 1
ATOM 4206 O O . PRO C 2 10 ? 114.471 73.026 -19.083 1.00 121.97 10 PRO D O 1
ATOM 4210 N N . GLY C 2 11 ? 113.302 72.245 -20.840 1.00 117.14 11 GLY D N 1
ATOM 4211 C CA . GLY C 2 11 ? 112.514 71.330 -20.044 1.00 123.33 11 GLY D CA 1
ATOM 4212 C C . GLY C 2 11 ? 113.293 70.175 -19.447 1.00 152.27 11 GLY D C 1
ATOM 4213 O O . GLY C 2 11 ? 113.076 69.818 -18.286 1.00 150.73 11 GLY D O 1
ATOM 4214 N N . TRP C 2 12 ? 114.163 69.575 -20.233 1.00 176.18 12 TRP D N 1
ATOM 4215 C CA . TRP C 2 12 ? 114.755 68.302 -19.834 1.00 149.11 12 TRP D CA 1
ATOM 4216 C C . TRP C 2 12 ? 115.568 68.432 -18.533 1.00 133.53 12 TRP D C 1
ATOM 4217 O O . TRP C 2 12 ? 116.114 69.493 -18.219 1.00 137.23 12 TRP D O 1
ATOM 4228 N N . ARG C 2 13 ? 115.641 67.340 -17.784 1.00 129.59 13 ARG D N 1
ATOM 4229 C CA . ARG C 2 13 ? 116.382 67.246 -16.529 1.00 124.03 13 ARG D CA 1
ATOM 4230 C C . ARG C 2 13 ? 117.275 66.005 -16.609 1.00 112.39 13 ARG D C 1
ATOM 4231 O O . ARG C 2 13 ? 117.013 65.114 -17.406 1.00 104.99 13 ARG D O 1
ATOM 4239 N N . TRP C 2 14 ? 118.355 65.961 -15.860 1.00 103.94 14 TRP D N 1
ATOM 4240 C CA . TRP C 2 14 ? 119.201 64.800 -15.924 1.00 100.63 14 TRP D CA 1
ATOM 4241 C C . TRP C 2 14 ? 118.811 64.032 -14.710 1.00 105.77 14 TRP D C 1
ATOM 4242 O O . TRP C 2 14 ? 118.873 64.561 -13.618 1.00 115.12 14 TRP D O 1
ATOM 4253 N N . VAL C 2 15 ? 118.401 62.791 -14.877 1.00 113.25 15 VAL D N 1
ATOM 4254 C CA . VAL C 2 15 ? 118.024 62.000 -13.729 1.00 125.73 15 VAL D CA 1
ATOM 4255 C C . VAL C 2 15 ? 118.601 60.630 -13.832 1.00 130.76 15 VAL D C 1
ATOM 4256 O O . VAL C 2 15 ? 118.718 60.083 -14.912 1.00 144.39 15 VAL D O 1
ATOM 4260 N N . ARG C 2 16 ? 118.969 60.072 -12.699 1.00 127.29 16 ARG D N 1
ATOM 4261 C CA . ARG C 2 16 ? 119.457 58.725 -12.693 1.00 130.70 16 ARG D CA 1
ATOM 4262 C C . ARG C 2 16 ? 118.300 57.843 -13.003 1.00 186.65 16 ARG D C 1
ATOM 4263 O O . ARG C 2 16 ? 117.204 58.067 -12.542 1.00 196.06 16 ARG D O 1
ATOM 4271 N N . LEU C 2 17 ? 118.546 56.821 -13.786 1.00 164.80 17 LEU D N 1
ATOM 4272 C CA . LEU C 2 17 ? 117.463 56.002 -14.301 1.00 126.36 17 LEU D CA 1
ATOM 4273 C C . LEU C 2 17 ? 116.620 55.491 -13.180 1.00 120.21 17 LEU D C 1
ATOM 4274 O O . LEU C 2 17 ? 115.411 55.430 -13.278 1.00 125.01 17 LEU D O 1
ATOM 4279 N N . GLY C 2 18 ? 117.264 55.135 -12.096 1.00 111.77 18 GLY D N 1
ATOM 4280 C CA . GLY C 2 18 ? 116.559 54.559 -10.980 1.00 114.34 18 GLY D CA 1
ATOM 4281 C C . GLY C 2 18 ? 115.536 55.524 -10.453 1.00 104.40 18 GLY D C 1
ATOM 4282 O O . GLY C 2 18 ? 114.457 55.137 -10.045 1.00 89.31 18 GLY D O 1
ATOM 4283 N N . GLU C 2 19 ? 115.865 56.801 -10.464 1.00 101.98 19 GLU D N 1
ATOM 4284 C CA . GLU C 2 19 ? 115.023 57.785 -9.825 1.00 91.29 19 GLU D CA 1
ATOM 4285 C C . GLU C 2 19 ? 113.686 57.691 -10.492 1.00 95.83 19 GLU D C 1
ATOM 4286 O O . GLU C 2 19 ? 112.669 57.816 -9.850 1.00 105.31 19 GLU D O 1
ATOM 4292 N N . VAL C 2 20 ? 113.687 57.447 -11.789 1.00 91.80 20 VAL D N 1
ATOM 4293 C CA . VAL C 2 20 ? 112.456 57.123 -12.453 1.00 91.05 20 VAL D CA 1
ATOM 4294 C C . VAL C 2 20 ? 112.320 55.620 -12.552 1.00 93.00 20 VAL D C 1
ATOM 4295 O O . VAL C 2 20 ? 112.900 54.987 -13.408 1.00 95.92 20 VAL D O 1
ATOM 4299 N N . CYS C 2 21 ? 111.502 55.062 -11.690 1.00 86.22 21 CYS D N 1
ATOM 4300 C CA . CYS C 2 21 ? 111.234 53.639 -11.702 1.00 83.80 21 CYS D CA 1
ATOM 4301 C C . CYS C 2 21 ? 110.268 53.381 -10.574 1.00 89.60 21 CYS D C 1
ATOM 4302 O O . CYS C 2 21 ? 110.078 54.234 -9.711 1.00 99.84 21 CYS D O 1
ATOM 4305 N N . LEU C 2 22 ? 109.668 52.204 -10.566 1.00 95.92 22 LEU D N 1
ATOM 4306 C CA . LEU C 2 22 ? 108.891 51.785 -9.414 1.00 97.35 22 LEU D CA 1
ATOM 4307 C C . LEU C 2 22 ? 109.612 50.620 -8.756 1.00 93.48 22 LEU D C 1
ATOM 4308 O O . LEU C 2 22 ? 110.391 49.930 -9.414 1.00 91.11 22 LEU D O 1
ATOM 4313 N N . PRO C 2 23 ? 109.387 50.418 -7.449 1.00 83.84 23 PRO D N 1
ATOM 4314 C CA . PRO C 2 23 ? 109.984 49.237 -6.830 1.00 81.38 23 PRO D CA 1
ATOM 4315 C C . PRO C 2 23 ? 109.409 48.016 -7.524 1.00 81.65 23 PRO D C 1
ATOM 4316 O O . PRO C 2 23 ? 108.251 48.065 -7.937 1.00 96.35 23 PRO D O 1
ATOM 4320 N N . THR C 2 24 ? 110.162 46.933 -7.657 1.00 67.99 24 THR D N 1
ATOM 4321 C CA . THR C 2 24 ? 109.582 45.789 -8.340 1.00 66.82 24 THR D CA 1
ATOM 4322 C C . THR C 2 24 ? 109.726 44.499 -7.559 1.00 77.00 24 THR D C 1
ATOM 4323 O O . THR C 2 24 ? 110.707 44.269 -6.859 1.00 79.49 24 THR D O 1
ATOM 4327 N N . GLU C 2 25 ? 108.689 43.682 -7.693 1.00 87.81 25 GLU D N 1
ATOM 4328 C CA . GLU C 2 25 ? 108.473 42.488 -6.901 1.00 86.39 25 GLU D CA 1
ATOM 4329 C C . GLU C 2 25 ? 109.253 41.312 -7.454 1.00 77.39 25 GLU D C 1
ATOM 4330 O O . GLU C 2 25 ? 109.607 41.293 -8.628 1.00 86.37 25 GLU D O 1
ATOM 4336 N N . ARG C 2 26 ? 109.530 40.334 -6.605 1.00 71.46 26 ARG D N 1
ATOM 4337 C CA . ARG C 2 26 ? 109.926 39.029 -7.102 1.00 69.57 26 ARG D CA 1
ATOM 4338 C C . ARG C 2 26 ? 109.218 37.968 -6.283 1.00 77.23 26 ARG D C 1
ATOM 4339 O O . ARG C 2 26 ? 109.080 38.100 -5.069 1.00 89.68 26 ARG D O 1
ATOM 4347 N N . ARG C 2 27 ? 108.747 36.923 -6.947 1.00 72.93 27 ARG D N 1
ATOM 4348 C CA . ARG C 2 27 ? 108.024 35.885 -6.238 1.00 76.60 27 ARG D CA 1
ATOM 4349 C C . ARG C 2 27 ? 108.487 34.515 -6.695 1.00 71.20 27 ARG D C 1
ATOM 4350 O O . ARG C 2 27 ? 109.108 34.372 -7.748 1.00 69.31 27 ARG D O 1
ATOM 4358 N N . ASP C 2 28 ? 108.201 33.516 -5.872 1.00 75.28 28 ASP D N 1
ATOM 4359 C CA . ASP C 2 28 ? 108.619 32.150 -6.121 1.00 75.07 28 ASP D CA 1
ATOM 4360 C C . ASP C 2 28 ? 107.419 31.310 -6.540 1.00 77.85 28 ASP D C 1
ATOM 4361 O O . ASP C 2 28 ? 106.510 31.082 -5.748 1.00 97.37 28 ASP D O 1
ATOM 4366 N N . PRO C 2 29 ? 107.401 30.863 -7.800 1.00 72.67 29 PRO D N 1
ATOM 4367 C CA . PRO C 2 29 ? 106.306 30.049 -8.338 1.00 74.23 29 PRO D CA 1
ATOM 4368 C C . PRO C 2 29 ? 106.168 28.646 -7.727 1.00 78.82 29 PRO D C 1
ATOM 4369 O O . PRO C 2 29 ? 105.095 28.061 -7.870 1.00 89.77 29 PRO D O 1
ATOM 4373 N N . THR C 2 30 ? 107.214 28.100 -7.106 1.00 70.27 30 THR D N 1
ATOM 4374 C CA . THR C 2 30 ? 107.105 26.780 -6.473 1.00 70.62 30 THR D CA 1
ATOM 4375 C C . THR C 2 30 ? 106.197 26.834 -5.242 1.00 75.96 30 THR D C 1
ATOM 4376 O O . THR C 2 30 ? 105.788 25.794 -4.719 1.00 80.27 30 THR D O 1
ATOM 4380 N N . LYS C 2 31 ? 105.927 28.045 -4.760 1.00 74.8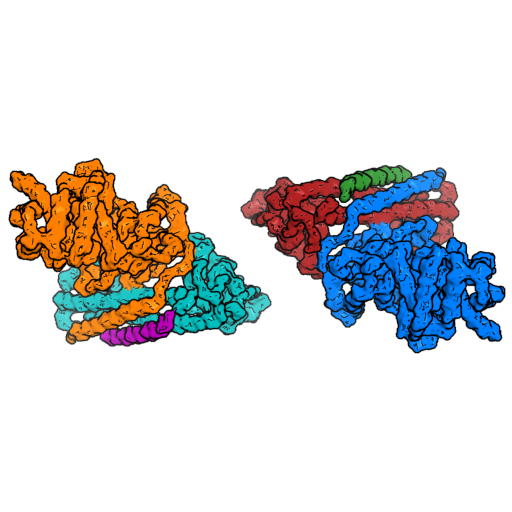7 31 LYS D N 1
ATOM 4381 C CA . LYS C 2 31 ? 104.929 28.276 -3.714 1.00 88.39 31 LYS D CA 1
ATOM 4382 C C . LYS C 2 31 ? 103.511 28.011 -4.226 1.00 91.08 31 LYS D C 1
ATOM 4383 O O . LYS C 2 31 ? 102.568 27.853 -3.444 1.00 90.04 31 LYS D O 1
ATOM 4389 N N . ASN C 2 32 ? 103.363 28.036 -5.547 1.00 85.29 32 ASN D N 1
ATOM 4390 C CA . ASN C 2 32 ? 102.132 27.622 -6.210 1.00 83.29 32 ASN D CA 1
ATOM 4391 C C . ASN C 2 32 ? 102.440 26.511 -7.203 1.00 84.53 32 ASN D C 1
ATOM 4392 O O . ASN C 2 32 ? 102.425 26.737 -8.411 1.00 93.23 32 ASN D O 1
ATOM 4397 N N . PRO C 2 33 ? 102.725 25.302 -6.694 1.00 80.52 33 PRO D N 1
ATOM 4398 C CA . PRO C 2 33 ? 103.294 24.212 -7.493 1.00 82.75 33 PRO D CA 1
ATOM 4399 C C . PRO C 2 33 ? 102.410 23.738 -8.645 1.00 71.40 33 PRO D C 1
ATOM 4400 O O . PRO C 2 33 ? 102.949 23.296 -9.657 1.00 59.30 33 PRO D O 1
ATOM 4404 N N . SER C 2 34 ? 101.090 23.809 -8.494 1.00 69.68 34 SER D N 1
ATOM 4405 C CA . SER C 2 34 ? 100.194 23.355 -9.552 1.00 72.06 34 SER D CA 1
ATOM 4406 C C . SER C 2 34 ? 99.679 24.482 -10.437 1.00 79.84 34 SER D C 1
ATOM 4407 O O . SER C 2 34 ? 98.866 24.251 -11.329 1.00 86.10 34 SER D O 1
ATOM 4410 N N . THR C 2 35 ? 100.155 25.697 -10.198 1.00 96.94 35 THR D N 1
ATOM 4411 C CA . THR C 2 35 ? 99.725 26.843 -10.988 1.00 98.74 35 THR D CA 1
ATOM 4412 C C . THR C 2 35 ? 100.729 27.141 -12.092 1.00 102.71 35 THR D C 1
ATOM 4413 O O . THR C 2 35 ? 101.916 27.331 -11.826 1.00 115.25 35 THR D O 1
ATOM 4417 N N . TYR C 2 36 ? 100.258 27.150 -13.334 1.00 92.42 36 TYR D N 1
ATOM 4418 C CA . TYR C 2 36 ? 101.132 27.421 -14.468 1.00 73.24 36 TYR D CA 1
ATOM 4419 C C . TYR C 2 36 ? 101.507 28.898 -14.550 1.00 70.19 36 TYR D C 1
ATOM 4420 O O . TYR C 2 36 ? 100.745 29.764 -14.118 1.00 67.42 36 TYR D O 1
ATOM 4429 N N . PHE C 2 37 ? 102.668 29.181 -15.132 1.00 68.60 37 PHE D N 1
ATOM 4430 C CA . PHE C 2 37 ? 103.100 30.561 -15.358 1.00 67.80 37 PHE D CA 1
ATOM 4431 C C . PHE C 2 37 ? 103.853 30.666 -16.678 1.00 74.06 37 PHE D C 1
ATOM 4432 O O . PHE C 2 37 ? 104.377 29.672 -17.165 1.00 78.85 37 PHE D O 1
ATOM 4440 N N . VAL C 2 38 ? 103.959 31.870 -17.230 1.00 73.27 38 VAL D N 1
ATOM 4441 C CA . VAL C 2 38 ? 104.776 32.058 -18.425 1.00 72.78 38 VAL D CA 1
ATOM 4442 C C . VAL C 2 38 ? 106.147 32.599 -18.033 1.00 76.57 38 VAL D C 1
ATOM 4443 O O . VAL C 2 38 ? 106.269 33.609 -17.338 1.00 74.20 38 VAL D O 1
ATOM 4447 N N . TYR C 2 39 ? 107.176 31.890 -18.473 1.00 78.46 39 TYR D N 1
ATOM 4448 C CA . TYR C 2 39 ? 108.562 32.214 -18.174 1.00 68.82 39 TYR D CA 1
ATOM 4449 C C . TYR C 2 39 ? 109.235 32.882 -19.363 1.00 64.39 39 TYR D C 1
ATOM 4450 O O . TYR C 2 39 ? 109.053 32.477 -20.522 1.00 68.64 39 TYR D O 1
ATOM 4459 N N . VAL C 2 40 ? 110.006 33.916 -19.058 1.00 67.80 40 VAL D N 1
ATOM 4460 C CA . VAL C 2 40 ? 110.767 34.648 -20.059 1.00 73.42 40 VAL D CA 1
ATOM 4461 C C . VAL C 2 40 ? 112.255 34.648 -19.711 1.00 76.73 40 VAL D C 1
ATOM 4462 O O . VAL C 2 40 ? 112.651 35.063 -18.626 1.00 81.84 40 VAL D O 1
ATOM 4466 N N . ASP C 2 41 ? 113.076 34.180 -20.643 1.00 78.85 41 ASP D N 1
ATOM 4467 C CA . ASP C 2 41 ? 114.520 34.141 -20.452 1.00 72.26 41 ASP D CA 1
ATOM 4468 C C . ASP C 2 41 ? 115.188 34.779 -21.660 1.00 83.73 41 ASP D C 1
ATOM 4469 O O . ASP C 2 41 ? 114.530 35.066 -22.658 1.00 96.75 41 ASP D O 1
ATOM 4474 N N . ILE C 2 42 ? 116.481 35.046 -21.544 1.00 81.61 42 ILE D N 1
ATOM 4475 C CA . ILE C 2 42 ? 117.208 35.798 -22.556 1.00 84.64 42 ILE D CA 1
ATOM 4476 C C . ILE C 2 42 ? 117.088 35.156 -23.942 1.00 96.41 42 ILE D C 1
ATOM 4477 O O . ILE C 2 42 ? 117.068 35.852 -24.959 1.00 89.70 42 ILE D O 1
ATOM 4482 N N . SER C 2 43 ? 116.980 33.829 -23.968 1.00 106.04 43 SER D N 1
ATOM 4483 C CA . SER C 2 43 ? 116.788 33.087 -25.209 1.00 103.03 43 SER D CA 1
ATOM 4484 C C . SER C 2 43 ? 115.406 33.341 -25.811 1.00 88.85 43 SER D C 1
ATOM 4485 O O . SER C 2 43 ? 115.179 33.086 -26.995 1.00 102.31 43 SER D O 1
ATOM 4488 N N . ALA C 2 44 ? 114.481 33.827 -24.994 1.00 71.23 44 ALA D N 1
ATOM 4489 C CA . ALA C 2 44 ? 113.121 34.066 -25.455 1.00 79.77 44 ALA D CA 1
ATOM 4490 C C . ALA C 2 44 ? 112.977 35.427 -26.136 1.00 76.68 44 ALA D C 1
ATOM 4491 O O . ALA C 2 44 ? 111.895 35.779 -26.609 1.00 73.53 44 ALA D O 1
ATOM 4493 N N . ILE C 2 45 ? 114.064 36.192 -26.189 1.00 68.29 45 ILE D N 1
ATOM 4494 C CA . ILE C 2 45 ? 114.017 37.519 -26.790 1.00 65.78 45 ILE D CA 1
ATOM 4495 C C . ILE C 2 45 ? 114.695 37.555 -28.152 1.00 82.14 45 ILE D C 1
ATOM 4496 O O . ILE C 2 45 ? 115.763 36.963 -28.341 1.00 99.42 45 ILE D O 1
ATOM 4501 N N . ASP C 2 46 ? 114.075 38.260 -29.095 1.00 79.87 46 ASP D N 1
ATOM 4502 C CA . ASP C 2 46 ? 114.691 38.495 -30.390 1.00 86.53 46 ASP D CA 1
ATOM 4503 C C . ASP C 2 46 ? 115.535 39.752 -30.257 1.00 87.36 46 ASP D C 1
ATOM 4504 O O . ASP C 2 46 ? 115.010 40.842 -30.015 1.00 79.79 46 ASP D O 1
ATOM 4509 N N . SER C 2 47 ? 116.844 39.585 -30.419 1.00 91.10 47 SER D N 1
ATOM 4510 C CA . SER C 2 47 ? 117.803 40.664 -30.227 1.00 90.28 47 SER D CA 1
ATOM 4511 C C . SER C 2 47 ? 117.580 41.814 -31.209 1.00 95.03 47 SER D C 1
ATOM 4512 O O . SER C 2 47 ? 117.744 42.987 -30.862 1.00 88.73 47 SER D O 1
ATOM 4515 N N . THR C 2 48 ? 117.199 41.463 -32.433 1.00 93.27 48 THR D N 1
ATOM 4516 C CA . THR C 2 48 ? 117.084 42.432 -33.515 1.00 79.88 48 THR D CA 1
ATOM 4517 C C . THR C 2 48 ? 115.984 43.452 -33.275 1.00 80.50 48 THR D C 1
ATOM 4518 O O . THR C 2 48 ? 116.236 44.653 -33.311 1.00 92.14 48 THR D O 1
ATOM 4522 N N . VAL C 2 49 ? 114.768 42.976 -33.026 1.00 81.35 49 VAL D N 1
ATOM 4523 C CA . VAL C 2 49 ? 113.627 43.875 -32.874 1.00 79.07 49 VAL D CA 1
ATOM 4524 C C . VAL C 2 49 ? 113.284 44.196 -31.421 1.00 79.57 49 VAL D C 1
ATOM 4525 O O . VAL C 2 49 ? 112.427 45.037 -31.164 1.00 86.06 49 VAL D O 1
ATOM 4529 N N . GLY C 2 50 ? 113.978 43.568 -30.477 1.00 75.72 50 GLY D N 1
ATOM 4530 C CA . GLY C 2 50 ? 113.698 43.785 -29.069 1.00 71.76 50 GLY D CA 1
ATOM 4531 C C . GLY C 2 50 ? 112.284 43.432 -28.637 1.00 74.58 50 GLY D C 1
ATOM 4532 O O . GLY C 2 50 ? 111.560 44.284 -28.116 1.00 76.69 50 GLY D O 1
ATOM 4533 N N . LYS C 2 51 ? 111.890 42.180 -28.867 1.00 72.35 51 LYS D N 1
ATOM 4534 C CA . LYS C 2 51 ? 110.567 41.676 -28.487 1.00 83.46 51 LYS D CA 1
ATOM 4535 C C . LYS C 2 51 ? 110.682 40.334 -27.764 1.00 85.11 51 LYS D C 1
ATOM 4536 O O . LYS C 2 51 ? 111.688 39.638 -27.908 1.00 88.97 51 LYS D O 1
ATOM 4542 N N . ILE C 2 52 ? 109.665 39.952 -26.996 1.00 85.94 52 ILE D N 1
ATOM 4543 C CA . ILE C 2 52 ? 109.668 38.594 -26.469 1.00 91.91 52 ILE D CA 1
ATOM 4544 C C . ILE C 2 52 ? 108.886 37.739 -27.454 1.00 99.19 52 ILE D C 1
ATOM 4545 O O . ILE C 2 52 ? 107.660 37.814 -27.507 1.00 108.11 52 ILE D O 1
ATOM 4550 N N . VAL C 2 53 ? 109.589 36.923 -28.234 1.00 97.03 53 VAL D N 1
ATOM 4551 C CA . VAL C 2 53 ? 108.916 36.134 -29.259 1.00 88.09 53 VAL D CA 1
ATOM 4552 C C . VAL C 2 53 ? 108.651 34.686 -28.839 1.00 83.79 53 VAL D C 1
ATOM 4553 O O . VAL C 2 53 ? 107.790 34.010 -29.406 1.00 87.20 53 VAL D O 1
ATOM 4557 N N . SER C 2 54 ? 109.338 34.220 -27.804 1.00 75.09 54 SER D N 1
ATOM 4558 C CA . SER C 2 54 ? 109.215 32.810 -27.449 1.00 76.18 54 SER D CA 1
ATOM 4559 C C . SER C 2 54 ? 109.245 32.517 -25.946 1.00 73.70 54 SER D C 1
ATOM 4560 O O . SER C 2 54 ? 110.160 31.855 -25.461 1.00 74.74 54 SER D O 1
ATOM 4563 N N . PRO C 2 55 ? 108.221 32.971 -25.208 1.00 66.96 55 PRO D N 1
ATOM 4564 C CA . PRO C 2 55 ? 108.124 32.605 -23.797 1.00 69.83 55 PRO D CA 1
ATOM 4565 C C . PRO C 2 55 ? 107.864 31.115 -23.686 1.00 87.40 55 PRO D C 1
ATOM 4566 O O . PRO C 2 55 ? 107.462 30.509 -24.679 1.00 105.88 55 PRO D O 1
ATOM 4570 N N . LYS C 2 56 ? 108.098 30.518 -22.525 1.00 88.03 56 LYS D N 1
ATOM 4571 C CA . LYS C 2 56 ? 107.690 29.130 -22.344 1.00 90.76 56 LYS D CA 1
ATOM 4572 C C . LYS C 2 56 ? 106.842 29.023 -21.085 1.00 85.32 56 LYS D C 1
ATOM 4573 O O . LYS C 2 56 ? 107.239 29.518 -20.041 1.00 85.79 56 LYS D O 1
ATOM 4579 N N . GLU C 2 57 ? 105.686 28.369 -21.164 1.00 79.95 57 GLU D N 1
ATOM 4580 C CA . GLU C 2 57 ? 104.847 28.279 -19.980 1.00 73.37 57 GLU D CA 1
ATOM 4581 C C . GLU C 2 57 ? 105.226 26.990 -19.254 1.00 73.41 57 GLU D C 1
ATOM 4582 O O . GLU C 2 57 ? 105.367 25.922 -19.853 1.00 68.66 57 GLU D O 1
ATOM 4588 N N . ILE C 2 58 ? 105.457 27.138 -17.957 1.00 74.40 58 ILE D N 1
ATOM 4589 C CA . ILE C 2 58 ? 105.985 26.094 -17.097 1.00 70.56 58 ILE D CA 1
ATOM 4590 C C . ILE C 2 58 ? 105.070 25.914 -15.895 1.00 72.78 58 ILE D C 1
ATOM 4591 O O . ILE C 2 58 ? 104.446 26.877 -15.437 1.00 74.38 58 ILE D O 1
ATOM 4596 N N . LEU C 2 59 ? 104.953 24.678 -15.415 1.00 68.29 59 LEU D N 1
ATOM 4597 C CA . LEU C 2 59 ? 104.237 24.411 -14.175 1.00 71.36 59 LEU D CA 1
ATOM 4598 C C . LEU C 2 59 ? 105.034 25.016 -13.029 1.00 90.00 59 LEU D C 1
ATOM 4599 O O . LEU C 2 59 ? 106.262 24.962 -13.042 1.00 99.25 59 LEU D O 1
ATOM 4604 N N . GLY C 2 60 ? 104.348 25.576 -12.036 1.00 89.95 60 GLY D N 1
ATOM 4605 C CA . GLY C 2 60 ? 105.024 26.235 -10.928 1.00 78.55 60 GLY D CA 1
ATOM 4606 C C . GLY C 2 60 ? 105.990 25.335 -10.178 1.00 73.67 60 GLY D C 1
ATOM 4607 O O . GLY C 2 60 ? 106.927 25.814 -9.547 1.00 72.57 60 GLY D O 1
ATOM 4608 N N . GLN C 2 61 ? 105.777 24.027 -10.292 1.00 78.56 61 GLN D N 1
ATOM 4609 C CA . GLN C 2 61 ? 106.590 23.017 -9.624 1.00 73.19 61 GLN D CA 1
ATOM 4610 C C . GLN C 2 61 ? 107.952 22.851 -10.287 1.00 86.45 61 GLN D C 1
ATOM 4611 O O . GLN C 2 61 ? 108.964 22.647 -9.616 1.00 95.91 61 GLN D O 1
ATOM 4617 N N . HIS C 2 62 ? 107.961 22.947 -11.612 1.00 86.18 62 HIS D N 1
ATOM 4618 C CA . HIS C 2 62 ? 109.156 22.711 -12.413 1.00 78.40 62 HIS D CA 1
ATOM 4619 C C . HIS C 2 62 ? 109.949 23.989 -12.661 1.00 83.52 62 HIS D C 1
ATOM 4620 O O . HIS C 2 62 ? 110.877 24.012 -13.467 1.00 105.56 62 HIS D O 1
ATOM 4627 N N . ALA C 2 63 ? 109.546 25.058 -11.986 1.00 70.98 63 ALA D N 1
ATOM 4628 C CA . ALA C 2 63 ? 110.172 26.365 -12.139 1.00 66.30 63 ALA D CA 1
ATOM 4629 C C . ALA C 2 63 ? 111.672 26.341 -11.882 1.00 70.62 63 ALA D C 1
ATOM 4630 O O . ALA C 2 63 ? 112.125 25.850 -10.843 1.00 72.30 63 ALA D O 1
ATOM 4632 N N . PRO C 2 64 ? 112.452 26.854 -12.847 1.00 73.50 64 PRO D N 1
ATOM 4633 C CA . PRO C 2 64 ? 113.903 26.977 -12.680 1.00 84.93 64 PRO D CA 1
ATOM 4634 C C . PRO C 2 64 ? 114.290 27.927 -11.547 1.00 76.49 64 PRO D C 1
ATOM 4635 O O . PRO C 2 64 ? 113.521 28.824 -11.198 1.00 73.06 64 PRO D O 1
ATOM 4639 N N . SER C 2 65 ? 115.491 27.740 -11.006 1.00 80.81 65 SER D N 1
ATOM 4640 C CA . SER C 2 65 ? 115.956 28.518 -9.865 1.00 72.01 65 SER D CA 1
ATOM 4641 C C . SER C 2 65 ? 116.032 29.995 -10.209 1.00 67.90 65 SER D C 1
ATOM 4642 O O . SER C 2 65 ? 115.965 30.850 -9.328 1.00 67.64 65 SER D O 1
ATOM 4645 N N . ARG C 2 66 ? 116.196 30.290 -11.493 1.00 72.13 66 ARG D N 1
ATOM 4646 C CA . ARG C 2 66 ? 116.296 31.671 -11.946 1.00 72.75 66 ARG D CA 1
ATOM 4647 C C . ARG C 2 66 ? 114.958 32.357 -12.112 1.00 71.66 66 ARG D C 1
ATOM 4648 O O . ARG C 2 66 ? 114.916 33.560 -12.347 1.00 69.10 66 ARG D O 1
ATOM 4656 N N . ALA C 2 67 ? 113.878 31.610 -11.973 1.00 79.87 67 ALA D N 1
ATOM 4657 C CA . ALA C 2 67 ? 112.579 32.152 -12.310 1.00 77.33 67 ALA D CA 1
ATOM 4658 C C . ALA C 2 67 ? 111.974 32.859 -11.142 1.00 74.58 67 ALA D C 1
ATOM 4659 O O . ALA C 2 67 ? 111.432 32.254 -10.252 1.00 80.43 67 ALA D O 1
ATOM 4661 N N . ARG C 2 68 ? 112.235 34.144 -11.025 1.00 82.57 68 ARG D N 1
ATOM 4662 C CA . ARG C 2 68 ? 111.771 34.806 -9.834 1.00 79.71 68 ARG D CA 1
ATOM 4663 C C . ARG C 2 68 ? 111.383 36.241 -9.939 1.00 105.61 68 ARG D C 1
ATOM 4664 O O . ARG C 2 68 ? 111.235 36.873 -8.917 1.00 117.88 68 ARG D O 1
ATOM 4672 N N . LYS C 2 69 ? 111.232 36.776 -11.132 1.00 102.76 69 LYS D N 1
ATOM 4673 C CA . LYS C 2 69 ? 110.947 38.191 -11.251 1.00 110.44 69 LYS D CA 1
ATOM 4674 C C . LYS C 2 69 ? 109.664 38.455 -11.976 1.00 93.02 69 LYS D C 1
ATOM 4675 O O . LYS C 2 69 ? 109.374 37.836 -12.978 1.00 112.24 69 LYS D O 1
ATOM 4681 N N . VAL C 2 70 ? 108.873 39.366 -11.453 1.00 83.14 70 VAL D N 1
ATOM 4682 C CA . VAL C 2 70 ? 107.548 39.558 -11.971 1.00 100.64 70 VAL D CA 1
ATOM 4683 C C . VAL C 2 70 ? 107.549 40.694 -12.957 1.00 109.05 70 VAL D C 1
ATOM 4684 O O . VAL C 2 70 ? 107.781 41.823 -12.589 1.00 130.95 70 VAL D O 1
ATOM 4688 N N . ILE C 2 71 ? 107.247 40.394 -14.207 1.00 81.08 71 ILE D N 1
ATOM 4689 C CA . ILE C 2 71 ? 107.160 41.404 -15.229 1.00 72.00 71 ILE D CA 1
ATOM 4690 C C . ILE C 2 71 ? 105.766 41.987 -15.261 1.00 76.59 71 ILE D C 1
ATOM 4691 O O . ILE C 2 71 ? 104.836 41.353 -14.811 1.00 90.48 71 ILE D O 1
ATOM 4696 N N . ARG C 2 72 ? 105.618 43.197 -15.774 1.00 60.75 72 ARG D N 1
ATOM 4697 C CA . ARG C 2 72 ? 104.301 43.769 -15.899 1.00 64.80 72 ARG D CA 1
ATOM 4698 C C . ARG C 2 72 ? 104.148 44.696 -17.081 1.00 72.50 72 ARG D C 1
ATOM 4699 O O . ARG C 2 72 ? 105.105 45.260 -17.560 1.00 71.26 72 ARG D O 1
ATOM 4707 N N . SER C 2 73 ? 102.928 44.859 -17.561 1.00 85.78 73 SER D N 1
ATOM 4708 C CA . SER C 2 73 ? 102.769 45.561 -18.830 1.00 91.70 73 SER D CA 1
ATOM 4709 C C . SER C 2 73 ? 103.497 46.905 -18.785 1.00 99.32 73 SER D C 1
ATOM 4710 O O . SER C 2 73 ? 103.324 47.696 -17.856 1.00 115.84 73 SER D O 1
ATOM 4713 N N . GLY C 2 74 ? 104.320 47.144 -19.800 1.00 90.43 74 GLY D N 1
ATOM 4714 C CA . GLY C 2 74 ? 105.109 48.357 -19.888 1.00 86.95 74 GLY D CA 1
ATOM 4715 C C . GLY C 2 74 ? 106.479 48.240 -19.253 1.00 83.92 74 GLY D C 1
ATOM 4716 O O . GLY C 2 74 ? 107.313 49.135 -19.389 1.00 82.36 74 GLY D O 1
ATOM 4717 N N . ASP C 2 75 ? 106.732 47.132 -18.572 1.00 88.28 75 ASP D N 1
ATOM 4718 C CA . ASP C 2 75 ? 108.042 46.934 -17.980 1.00 96.66 75 ASP D CA 1
ATOM 4719 C C . ASP C 2 75 ? 109.058 46.766 -19.092 1.00 95.41 75 ASP D C 1
ATOM 4720 O O . ASP C 2 75 ? 108.764 46.178 -20.131 1.00 112.64 75 ASP D O 1
ATOM 4725 N N . VAL C 2 76 ? 110.252 47.299 -18.880 1.00 90.64 76 VAL D N 1
ATOM 4726 C CA . VAL C 2 76 ? 111.350 47.066 -19.802 1.00 85.33 76 VAL D CA 1
ATOM 4727 C C . VAL C 2 76 ? 112.319 46.111 -19.148 1.00 84.87 76 VAL D C 1
ATOM 4728 O O . VAL C 2 76 ? 112.863 46.404 -18.090 1.00 90.47 76 VAL D O 1
ATOM 4732 N N . ILE C 2 77 ? 112.549 44.968 -19.778 1.00 76.61 77 ILE D N 1
ATOM 4733 C CA . ILE C 2 77 ? 113.474 44.013 -19.202 1.00 70.07 77 ILE D CA 1
ATOM 4734 C C . ILE C 2 77 ? 114.787 44.136 -19.955 1.00 74.69 77 ILE D C 1
ATOM 4735 O O . ILE C 2 77 ? 114.823 44.111 -21.190 1.00 63.82 77 ILE D O 1
ATOM 4740 N N . PHE C 2 78 ? 115.855 44.337 -19.191 1.00 80.25 78 PHE D N 1
ATOM 4741 C CA . PHE C 2 78 ? 117.165 44.622 -19.751 1.00 73.22 78 PHE D CA 1
ATOM 4742 C C . PHE C 2 78 ? 118.158 43.613 -19.197 1.00 75.26 78 PHE D C 1
ATOM 4743 O O . PHE C 2 78 ? 118.507 43.670 -18.029 1.00 77.85 78 PHE D O 1
ATOM 4751 N N . ALA C 2 79 ? 118.643 42.713 -20.043 1.00 77.21 79 ALA D N 1
ATOM 4752 C CA . ALA C 2 79 ? 119.497 41.630 -19.568 1.00 80.26 79 ALA D CA 1
ATOM 4753 C C . ALA C 2 79 ? 120.817 42.190 -19.038 1.00 75.35 79 ALA D C 1
ATOM 4754 O O . ALA C 2 79 ? 121.394 43.094 -19.638 1.00 76.67 79 ALA D O 1
ATOM 4756 N N . THR C 2 80 ? 121.273 41.678 -17.898 1.00 77.24 80 THR D N 1
ATOM 4757 C CA . THR C 2 80 ? 122.505 42.167 -17.287 1.00 91.69 80 THR D CA 1
ATOM 4758 C C . THR C 2 80 ? 123.722 41.357 -17.707 1.00 119.59 80 THR D C 1
ATOM 4759 O O . THR C 2 80 ? 124.855 41.755 -17.439 1.00 119.00 80 THR D O 1
ATOM 4763 N N . THR C 2 81 ? 123.480 40.229 -18.368 1.00 138.55 81 THR D N 1
ATOM 4764 C CA . THR C 2 81 ? 124.555 39.383 -18.867 1.00 135.53 81 THR D CA 1
ATOM 4765 C C . THR C 2 81 ? 124.870 39.785 -20.298 1.00 129.54 81 THR D C 1
ATOM 4766 O O . THR C 2 81 ? 124.051 39.572 -21.195 1.00 136.41 81 THR D O 1
ATOM 4770 N N . ARG C 2 82 ? 126.055 40.352 -20.506 1.00 103.74 82 ARG D N 1
ATOM 4771 C CA . ARG C 2 82 ? 126.439 40.897 -21.807 1.00 93.39 82 ARG D CA 1
ATOM 4772 C C . ARG C 2 82 ? 125.375 41.836 -22.362 1.00 89.27 82 ARG D C 1
ATOM 4773 O O . ARG C 2 82 ? 124.693 41.485 -23.325 1.00 104.02 82 ARG D O 1
ATOM 4781 N N . PRO C 2 83 ? 125.201 43.022 -21.758 1.00 69.75 83 PRO D N 1
ATOM 4782 C CA . PRO C 2 83 ? 124.093 43.766 -22.362 1.00 76.32 83 PRO D CA 1
ATOM 4783 C C . PRO C 2 83 ? 124.512 44.616 -23.548 1.00 84.33 83 PRO D C 1
ATOM 4784 O O . PRO C 2 83 ? 123.969 45.705 -23.727 1.00 79.40 83 PRO D O 1
ATOM 4788 N N . TYR C 2 84 ? 125.403 44.093 -24.381 1.00 93.22 84 TYR D N 1
ATOM 4789 C CA . TYR C 2 84 ? 125.711 44.703 -25.660 1.00 88.94 84 TYR D CA 1
ATOM 4790 C C . TYR C 2 84 ? 125.052 43.920 -26.784 1.00 97.20 84 TYR D C 1
ATOM 4791 O O . TYR C 2 84 ? 125.113 44.312 -27.948 1.00 108.02 84 TYR D O 1
ATOM 4800 N N . LEU C 2 85 ? 124.415 42.811 -26.424 1.00 98.36 85 LEU D N 1
ATOM 4801 C CA . LEU C 2 85 ? 123.713 41.986 -27.398 1.00 94.90 85 LEU D CA 1
ATOM 4802 C C . LEU C 2 85 ? 122.308 42.503 -27.589 1.00 89.63 85 LEU D C 1
ATOM 4803 O O . LEU C 2 85 ? 121.538 41.940 -28.365 1.00 91.96 85 LEU D O 1
ATOM 4808 N N . LYS C 2 86 ? 121.980 43.569 -26.865 1.00 81.25 86 LYS D N 1
ATOM 4809 C CA . LYS C 2 86 ? 120.683 44.219 -26.986 1.00 80.35 86 LYS D CA 1
ATOM 4810 C C . LYS C 2 86 ? 119.522 43.262 -26.748 1.00 82.77 86 LYS D C 1
ATOM 4811 O O . LYS C 2 86 ? 118.538 43.284 -27.491 1.00 71.93 86 LYS D O 1
ATOM 4817 N N . ASN C 2 87 ? 119.618 42.430 -25.715 1.00 92.30 87 ASN D N 1
ATOM 4818 C CA . ASN C 2 87 ? 118.440 41.680 -25.333 1.00 81.81 87 ASN D CA 1
ATOM 4819 C C . ASN C 2 87 ? 117.735 42.582 -24.352 1.00 76.33 87 ASN D C 1
ATOM 4820 O O . ASN C 2 87 ? 118.072 42.630 -23.170 1.00 83.63 87 ASN D O 1
ATOM 4825 N N . ILE C 2 88 ? 116.728 43.276 -24.855 1.00 70.56 88 ILE D N 1
ATOM 4826 C CA . ILE C 2 88 ? 115.948 44.219 -24.078 1.00 68.38 88 ILE D CA 1
ATOM 4827 C C . ILE C 2 88 ? 114.569 44.153 -24.670 1.00 76.25 88 ILE D C 1
ATOM 4828 O O . ILE C 2 88 ? 114.429 44.080 -25.887 1.00 87.65 88 ILE D O 1
ATOM 4833 N N . ALA C 2 89 ? 113.540 44.177 -23.840 1.00 75.20 89 ALA D N 1
ATOM 4834 C CA . ALA C 2 89 ? 112.212 44.034 -24.402 1.00 81.45 89 ALA D CA 1
ATOM 4835 C C . ALA C 2 89 ? 111.171 44.793 -23.615 1.00 88.11 89 ALA D C 1
ATOM 4836 O O . ALA C 2 89 ? 111.333 45.048 -22.421 1.00 95.42 89 ALA D O 1
ATOM 4838 N N . LEU C 2 90 ? 110.096 45.149 -24.306 1.00 82.92 90 LEU D N 1
ATOM 4839 C CA . LEU C 2 90 ? 108.961 45.797 -23.681 1.00 76.10 90 LEU D CA 1
ATOM 4840 C C . LEU C 2 90 ? 107.893 44.740 -23.428 1.00 74.25 90 LEU D C 1
ATOM 4841 O O . LEU C 2 90 ? 107.475 44.041 -24.350 1.00 86.98 90 LEU D O 1
ATOM 4846 N N . VAL C 2 91 ? 107.465 44.610 -22.178 1.00 63.08 91 VAL D N 1
ATOM 4847 C CA . VAL C 2 91 ? 106.538 43.547 -21.804 1.00 62.29 91 VAL D CA 1
ATOM 4848 C C . VAL C 2 91 ? 105.116 43.861 -22.227 1.00 68.41 91 VAL D C 1
ATOM 4849 O O . VAL C 2 91 ? 104.556 44.874 -21.815 1.00 80.20 91 VAL D O 1
ATOM 4853 N N . PRO C 2 92 ? 104.524 42.979 -23.046 1.00 72.23 92 PRO D N 1
ATOM 4854 C CA . PRO C 2 92 ? 103.147 43.118 -23.528 1.00 81.14 92 PRO D CA 1
ATOM 4855 C C . PRO C 2 92 ? 102.125 42.825 -22.436 1.00 86.55 92 PRO D C 1
ATOM 4856 O O . PRO C 2 92 ? 102.470 42.185 -21.441 1.00 84.86 92 PRO D O 1
ATOM 4860 N N . PRO C 2 93 ? 100.880 43.296 -22.616 1.00 92.44 93 PRO D N 1
ATOM 4861 C CA . PRO C 2 93 ? 99.818 43.025 -21.645 1.00 86.70 93 PRO D CA 1
ATOM 4862 C C . PRO C 2 93 ? 99.604 41.531 -21.395 1.00 89.35 93 PRO D C 1
ATOM 4863 O O . PRO C 2 93 ? 99.215 41.144 -20.293 1.00 96.39 93 PRO D O 1
ATOM 4867 N N . ASP C 2 94 ? 99.874 40.706 -22.401 1.00 86.59 94 ASP D N 1
ATOM 4868 C CA . ASP C 2 94 ? 99.675 39.270 -22.281 1.00 73.91 94 ASP D CA 1
ATOM 4869 C C . ASP C 2 94 ? 100.587 38.680 -21.218 1.00 66.75 94 ASP D C 1
ATOM 4870 O O . ASP C 2 94 ? 100.238 37.706 -20.561 1.00 80.26 94 ASP D O 1
ATOM 4875 N N . LEU C 2 95 ? 101.750 39.294 -21.045 1.00 69.56 95 LEU D N 1
ATOM 4876 C CA . LEU C 2 95 ? 102.748 38.830 -20.084 1.00 79.53 95 LEU D CA 1
ATOM 4877 C C . LEU C 2 95 ? 102.708 39.562 -18.747 1.00 78.85 95 LEU D C 1
ATOM 4878 O O . LEU C 2 95 ? 103.630 39.416 -17.950 1.00 80.79 95 LEU D O 1
ATOM 4883 N N . ASP C 2 96 ? 101.693 40.394 -18.532 1.00 76.46 96 ASP D N 1
ATOM 4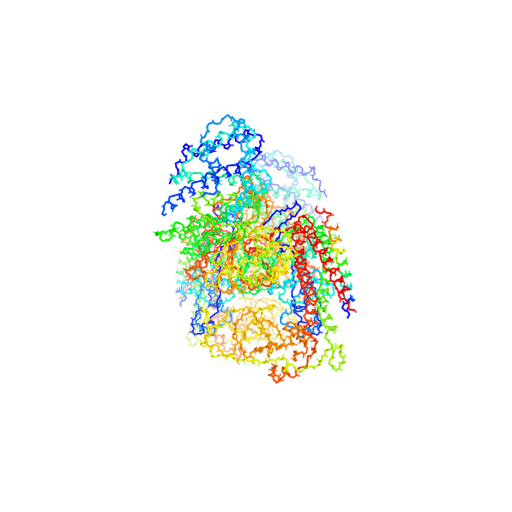884 C CA . ASP C 2 96 ? 101.618 41.195 -17.312 1.00 73.64 96 ASP D CA 1
ATOM 4885 C C . ASP C 2 96 ? 101.671 40.366 -16.032 1.00 73.16 96 ASP D C 1
ATOM 4886 O O . ASP C 2 96 ? 101.077 39.292 -15.942 1.00 67.30 96 ASP D O 1
ATOM 4891 N N . GLY C 2 97 ? 102.379 40.888 -15.035 1.00 85.69 97 GLY D N 1
ATOM 4892 C CA . GLY C 2 97 ? 102.453 40.223 -13.752 1.00 89.38 97 GLY D CA 1
ATOM 4893 C C . GLY C 2 97 ? 103.117 38.871 -13.866 1.00 80.70 97 GLY D C 1
ATOM 4894 O O . GLY C 2 97 ? 102.475 37.866 -13.570 1.00 59.99 97 GLY D O 1
ATOM 4895 N N . GLN C 2 98 ? 104.318 38.778 -14.410 1.00 93.76 98 GLN D N 1
ATOM 4896 C CA . GLN C 2 98 ? 104.888 37.448 -14.602 1.00 80.89 98 GLN D CA 1
ATOM 4897 C C . GLN C 2 98 ? 106.391 37.333 -14.511 1.00 87.34 98 GLN D C 1
ATOM 4898 O O . GLN C 2 98 ? 107.108 38.310 -14.645 1.00 117.46 98 GLN D O 1
ATOM 4904 N N . ILE C 2 99 ? 106.836 36.119 -14.226 1.00 83.60 99 ILE D N 1
ATOM 4905 C CA . ILE C 2 99 ? 108.226 35.805 -13.954 1.00 98.50 99 ILE D CA 1
ATOM 4906 C C . ILE C 2 99 ? 109.131 35.813 -15.175 1.00 98.55 99 ILE D C 1
ATOM 4907 O O . ILE C 2 99 ? 108.747 35.368 -16.231 1.00 77.62 99 ILE D O 1
ATOM 4912 N N . CYS C 2 100 ? 110.346 36.304 -15.010 1.00 92.82 100 CYS D N 1
ATOM 4913 C CA . CYS C 2 100 ? 111.335 36.250 -16.060 1.00 93.17 100 CYS D CA 1
ATOM 4914 C C . CYS C 2 100 ? 112.694 36.128 -15.425 1.00 117.08 100 CYS D C 1
ATOM 4915 O O . CYS C 2 100 ? 112.877 36.513 -14.298 1.00 128.20 100 CYS D O 1
ATOM 4918 N N . SER C 2 101 ? 113.681 35.688 -16.172 1.00 110.98 101 SER D N 1
ATOM 4919 C CA . SER C 2 101 ? 114.932 35.311 -15.573 1.00 94.20 101 SER D CA 1
ATOM 4920 C C . SER C 2 101 ? 115.565 36.443 -14.832 1.00 85.43 101 SER D C 1
ATOM 4921 O O . SER C 2 101 ? 115.496 37.583 -15.224 1.00 84.17 101 SER D O 1
ATOM 4924 N N . THR C 2 102 ? 116.216 36.088 -13.748 1.00 87.00 102 THR D N 1
ATOM 4925 C CA . THR C 2 102 ? 116.823 37.042 -12.852 1.00 65.48 102 THR D CA 1
ATOM 4926 C C . THR C 2 102 ? 117.925 37.778 -13.572 1.00 79.97 102 THR D C 1
ATOM 4927 O O . THR C 2 102 ? 118.409 38.792 -13.112 1.00 92.17 102 THR D O 1
ATOM 4931 N N . GLY C 2 103 ? 118.335 37.242 -14.702 1.00 78.01 103 GLY D N 1
ATOM 4932 C CA . GLY C 2 103 ? 119.391 37.822 -15.481 1.00 72.57 103 GLY D CA 1
ATOM 4933 C C . GLY C 2 103 ? 118.949 39.199 -15.851 1.00 74.97 103 GLY D C 1
ATOM 4934 O O . GLY C 2 103 ? 119.765 40.068 -16.033 1.00 91.42 103 GLY D O 1
ATOM 4935 N N . PHE C 2 104 ? 117.655 39.386 -16.013 1.00 67.36 104 PHE D N 1
ATOM 4936 C CA . PHE C 2 104 ? 117.132 40.680 -16.377 1.00 64.99 104 PHE D CA 1
ATOM 4937 C C . PHE C 2 104 ? 117.182 41.695 -15.267 1.00 77.82 104 PHE D C 1
ATOM 4938 O O . PHE C 2 104 ? 117.264 41.356 -14.113 1.00 95.80 104 PHE D O 1
ATOM 4946 N N . CYS C 2 105 ? 117.167 42.952 -15.661 1.00 69.25 105 CYS D N 1
ATOM 4947 C CA . CYS C 2 105 ? 116.894 44.094 -14.808 1.00 71.54 105 CYS D CA 1
ATOM 4948 C C . CYS C 2 105 ? 115.508 44.587 -15.198 1.00 86.21 105 CYS D C 1
ATOM 4949 O O . CYS C 2 105 ? 115.268 44.916 -16.367 1.00 111.41 105 CYS D O 1
ATOM 4952 N N . VAL C 2 106 ? 114.588 44.594 -14.240 1.00 68.34 106 VAL D N 1
ATOM 4953 C CA . VAL C 2 106 ? 113.226 45.019 -14.514 1.00 66.48 106 VAL D CA 1
ATOM 4954 C C . VAL C 2 106 ? 113.066 46.525 -14.313 1.00 79.56 106 VAL D C 1
ATOM 4955 O O . VAL C 2 106 ? 113.372 47.062 -13.246 1.00 97.64 106 VAL D O 1
ATOM 4959 N N . ILE C 2 107 ? 112.597 47.201 -15.355 1.00 71.01 107 ILE D N 1
ATOM 4960 C CA . ILE C 2 107 ? 112.387 48.635 -15.300 1.00 74.45 107 ILE D CA 1
ATOM 4961 C C . ILE C 2 107 ? 110.898 48.975 -15.382 1.00 89.11 107 ILE D C 1
ATOM 4962 O O . ILE C 2 107 ? 110.277 48.886 -16.445 1.00 96.41 107 ILE D O 1
ATOM 4967 N N . ARG C 2 108 ? 110.341 49.384 -14.246 1.00 84.60 108 ARG D N 1
ATOM 4968 C CA . ARG C 2 108 ? 108.945 49.779 -14.176 1.00 83.88 108 ARG D CA 1
ATOM 4969 C C . ARG C 2 108 ? 108.873 51.285 -14.156 1.00 88.96 108 ARG D C 1
ATOM 4970 O O . ARG C 2 108 ? 109.123 51.907 -13.131 1.00 101.51 108 ARG D O 1
ATOM 4978 N N . ALA C 2 109 ? 108.486 51.876 -15.275 1.00 87.13 109 ALA D N 1
ATOM 4979 C CA . ALA C 2 109 ? 108.427 53.323 -15.350 1.00 96.07 109 ALA D CA 1
ATOM 4980 C C . ALA C 2 109 ? 107.215 53.825 -14.590 1.00 106.68 109 ALA D C 1
ATOM 4981 O O . ALA C 2 109 ? 106.105 53.332 -14.801 1.00 117.27 109 ALA D O 1
ATOM 4983 N N . ASN C 2 110 ? 107.410 54.798 -13.705 1.00 102.45 110 ASN D N 1
ATOM 4984 C CA . ASN C 2 110 ? 106.247 55.409 -13.080 1.00 110.06 110 ASN D CA 1
ATOM 4985 C C . ASN C 2 110 ? 105.806 56.562 -13.964 1.00 110.94 110 ASN D C 1
ATOM 4986 O O . ASN C 2 110 ? 106.562 57.496 -14.242 1.00 106.66 110 ASN D O 1
ATOM 4991 N N . ARG C 2 111 ? 104.567 56.454 -14.425 1.00 108.55 111 ARG D N 1
ATOM 4992 C CA . ARG C 2 111 ? 104.079 57.225 -15.550 1.00 108.52 111 ARG D CA 1
ATOM 4993 C C . ARG C 2 111 ? 103.985 58.708 -15.222 1.00 118.31 111 ARG D C 1
ATOM 4994 O O . ARG C 2 111 ? 103.779 59.535 -16.111 1.00 127.84 111 ARG D O 1
ATOM 5002 N N . GLU C 2 112 ? 104.128 59.027 -13.938 1.00 118.91 112 GLU D N 1
ATOM 5003 C CA . GLU C 2 112 ? 104.197 60.403 -13.464 1.00 127.82 112 GLU D CA 1
ATOM 5004 C C . GLU C 2 112 ? 105.379 61.098 -14.169 1.00 121.30 112 GLU D C 1
ATOM 5005 O O . GLU C 2 112 ? 105.250 62.230 -14.634 1.00 132.03 112 GLU D O 1
ATOM 5011 N N . PHE C 2 113 ? 106.524 60.411 -14.237 1.00 112.35 113 PHE D N 1
ATOM 5012 C CA . PHE C 2 113 ? 107.738 60.950 -14.882 1.00 108.18 113 PHE D CA 1
ATOM 5013 C C . PHE C 2 113 ? 107.997 60.465 -16.315 1.00 96.44 113 PHE D C 1
ATOM 5014 O O . PHE C 2 113 ? 108.068 61.275 -17.241 1.00 98.07 113 PHE D O 1
ATOM 5022 N N . ALA C 2 114 ? 108.172 59.158 -16.492 1.00 88.45 114 ALA D N 1
ATOM 5023 C CA . ALA C 2 114 ? 108.579 58.616 -17.786 1.00 85.96 114 ALA D CA 1
ATOM 5024 C C . ALA C 2 114 ? 107.593 57.618 -18.377 1.00 93.05 114 ALA D C 1
ATOM 5025 O O . ALA C 2 114 ? 107.071 56.751 -17.675 1.00 89.26 114 ALA D O 1
ATOM 5027 N N . GLU C 2 115 ? 107.361 57.750 -19.682 1.00 105.54 115 GLU D N 1
ATOM 5028 C CA . GLU C 2 115 ? 106.606 56.767 -20.449 1.00 110.81 115 GLU D CA 1
ATOM 5029 C C . GLU C 2 115 ? 107.533 55.603 -20.767 1.00 103.81 115 GLU D C 1
ATOM 5030 O O . GLU C 2 115 ? 108.695 55.819 -21.103 1.00 104.87 115 GLU D O 1
ATOM 5036 N N . PRO C 2 116 ? 107.022 54.364 -20.665 1.00 104.60 116 PRO D N 1
ATOM 5037 C CA . PRO C 2 116 ? 107.873 53.173 -20.758 1.00 97.00 116 PRO D CA 1
ATOM 5038 C C . PRO C 2 116 ? 108.525 52.984 -22.127 1.00 92.82 116 PRO D C 1
ATOM 5039 O O . PRO C 2 116 ? 109.686 52.593 -22.181 1.00 103.37 116 PRO D O 1
ATOM 5043 N N . GLU C 2 117 ? 107.799 53.253 -23.206 1.00 89.25 117 GLU D N 1
ATOM 5044 C CA . GLU C 2 117 ? 108.312 53.004 -24.548 1.00 92.87 117 GLU D CA 1
ATOM 5045 C C . GLU C 2 117 ? 109.544 53.863 -24.803 1.00 94.50 117 GLU D C 1
ATOM 5046 O O . GLU C 2 117 ? 110.503 53.420 -25.448 1.00 101.47 117 GLU D O 1
ATOM 5052 N N . PHE C 2 118 ? 109.516 55.086 -24.279 1.00 90.28 118 PHE D N 1
ATOM 5053 C CA . PHE C 2 118 ? 110.678 55.959 -24.336 1.00 90.60 118 PHE D CA 1
ATOM 5054 C C . PHE C 2 118 ? 111.876 55.285 -23.668 1.00 95.29 118 PHE D C 1
ATOM 5055 O O . PHE C 2 118 ? 112.959 55.243 -24.242 1.00 112.18 118 PHE D O 1
ATOM 5063 N N . LEU C 2 119 ? 111.676 54.752 -22.466 1.00 83.91 119 LEU D N 1
ATOM 5064 C CA . LEU C 2 119 ? 112.749 54.077 -21.744 1.00 76.68 119 LEU D CA 1
ATOM 5065 C C . LEU C 2 119 ? 113.253 52.868 -22.526 1.00 77.40 119 LEU D C 1
ATOM 5066 O O . LEU C 2 119 ? 114.442 52.559 -22.503 1.00 87.76 119 LEU D O 1
ATOM 5071 N N . PHE C 2 120 ? 112.343 52.193 -23.219 1.00 65.37 120 PHE D N 1
ATOM 5072 C CA . PHE C 2 120 ? 112.704 51.070 -24.066 1.00 73.32 120 PHE D CA 1
ATOM 5073 C C . PHE C 2 120 ? 113.670 51.521 -25.151 1.00 86.57 120 PHE D C 1
ATOM 5074 O O . PHE C 2 120 ? 114.733 50.926 -25.340 1.00 96.22 120 PHE D O 1
ATOM 5082 N N . HIS C 2 121 ? 113.298 52.583 -25.857 1.00 82.11 121 HIS D N 1
ATOM 5083 C CA . HIS C 2 121 ? 114.132 53.100 -26.940 1.00 82.20 121 HIS D CA 1
ATOM 5084 C C . HIS C 2 121 ? 115.429 53.731 -26.455 1.00 80.59 121 HIS D C 1
ATOM 5085 O O . HIS C 2 121 ? 116.397 53.820 -27.205 1.00 88.57 121 HIS D O 1
ATOM 5092 N N . LEU C 2 122 ? 115.435 54.173 -25.206 1.00 89.32 122 LEU D N 1
ATOM 5093 C CA . LEU C 2 122 ? 116.637 54.684 -24.565 1.00 92.88 122 LEU D CA 1
ATOM 5094 C C . LEU C 2 122 ? 117.604 53.531 -24.312 1.00 89.93 122 LEU D C 1
ATOM 5095 O O . LEU C 2 122 ? 118.785 53.606 -24.649 1.00 93.18 122 LEU D O 1
ATOM 5100 N N . CYS C 2 123 ? 117.095 52.476 -23.684 1.00 87.34 123 CYS D N 1
ATOM 5101 C CA . CYS C 2 123 ? 117.886 51.279 -23.433 1.00 88.80 123 CYS D CA 1
ATOM 5102 C C . CYS C 2 123 ? 118.290 50.587 -24.727 1.00 88.77 123 CYS D C 1
ATOM 5103 O O . CYS C 2 123 ? 119.383 50.033 -24.826 1.00 94.53 123 CYS D O 1
ATOM 5106 N N . ARG C 2 124 ? 117.402 50.622 -25.715 1.00 81.76 124 ARG D N 1
ATOM 5107 C CA . ARG C 2 124 ? 117.670 49.992 -26.998 1.00 85.59 124 ARG D CA 1
ATOM 5108 C C . ARG C 2 124 ? 118.881 50.651 -27.669 1.00 84.49 124 ARG D C 1
ATOM 5109 O O . ARG C 2 124 ? 119.611 50.016 -28.436 1.00 71.91 124 ARG D O 1
ATOM 5117 N N . SER C 2 125 ? 119.102 51.921 -27.344 1.00 92.49 125 SER D N 1
ATOM 5118 C CA . SER C 2 125 ? 120.217 52.687 -27.893 1.00 96.33 125 SER D CA 1
ATOM 5119 C C . SER C 2 125 ? 121.555 52.329 -27.241 1.00 111.87 125 SER D C 1
ATOM 5120 O O . SER C 2 125 ? 121.600 51.778 -26.140 1.00 114.44 125 SER D O 1
ATOM 5123 N N . ASP C 2 126 ? 122.641 52.662 -27.932 1.00 128.31 126 ASP D N 1
ATOM 5124 C CA . ASP C 2 126 ? 124.000 52.376 -27.480 1.00 142.80 126 ASP D CA 1
ATOM 5125 C C . ASP C 2 126 ? 124.361 53.270 -26.272 1.00 139.46 126 ASP D C 1
ATOM 5126 O O . ASP C 2 126 ? 125.406 53.105 -25.647 1.00 149.15 126 ASP D O 1
ATOM 5131 N N . PHE C 2 127 ? 123.472 54.210 -25.956 1.00 123.68 127 PHE D N 1
ATOM 5132 C CA . PHE C 2 127 ? 123.664 55.203 -24.890 1.00 122.54 127 PHE D CA 1
ATOM 5133 C C . PHE C 2 127 ? 123.951 54.583 -23.515 1.00 122.45 127 PHE D C 1
ATOM 5134 O O . PHE C 2 127 ? 125.064 54.693 -22.975 1.00 132.23 127 PHE D O 1
ATOM 5142 N N . ILE C 2 128 ? 122.932 53.936 -22.957 1.00 112.09 128 ILE D N 1
ATOM 5143 C CA . ILE C 2 128 ? 123.017 53.330 -21.633 1.00 106.33 128 ILE D CA 1
ATOM 5144 C C . ILE C 2 128 ? 124.089 52.240 -21.560 1.00 100.15 128 ILE D C 1
ATOM 5145 O O . ILE C 2 128 ? 124.818 52.132 -20.567 1.00 98.91 128 ILE D O 1
ATOM 5150 N N . THR C 2 129 ? 124.208 51.448 -22.619 1.00 93.36 129 THR D N 1
ATOM 5151 C CA . THR C 2 129 ? 125.181 50.369 -22.611 1.00 92.97 129 THR D CA 1
ATOM 5152 C C . THR C 2 129 ? 126.611 50.936 -22.686 1.00 92.82 129 THR D C 1
ATOM 5153 O O . THR C 2 129 ? 127.556 50.328 -22.168 1.00 88.96 129 THR D O 1
ATOM 5157 N N . ASN C 2 130 ? 126.766 52.119 -23.280 1.00 91.22 130 ASN D N 1
ATOM 5158 C CA . ASN C 2 130 ? 128.059 52.796 -23.247 1.00 98.86 130 ASN D CA 1
ATOM 5159 C C . ASN C 2 130 ? 128.334 53.387 -21.876 1.00 113.13 130 ASN D C 1
ATOM 5160 O O . ASN C 2 130 ? 129.489 53.496 -21.462 1.00 128.07 130 ASN D O 1
ATOM 5165 N N . GLN C 2 131 ? 127.277 53.791 -21.179 1.00 115.10 131 GLN D N 1
ATOM 5166 C CA . GLN C 2 131 ? 127.430 54.146 -19.771 1.00 109.84 131 GLN D CA 1
ATOM 5167 C C . GLN C 2 131 ? 127.971 52.950 -18.998 1.00 108.40 131 GLN D C 1
ATOM 5168 O O . GLN C 2 131 ? 128.818 53.098 -18.118 1.00 106.06 131 GLN D O 1
ATOM 5174 N N . LEU C 2 132 ? 127.456 51.769 -19.327 1.00 106.20 132 LEU D N 1
ATOM 5175 C CA . LEU C 2 132 ? 127.868 50.533 -18.676 1.00 100.84 132 LEU D CA 1
ATOM 5176 C C . LEU C 2 132 ? 129.317 50.172 -18.998 1.00 122.02 132 LEU D C 1
ATOM 5177 O O . LEU C 2 132 ? 130.024 49.635 -18.148 1.00 126.95 132 LEU D O 1
ATOM 5182 N N . THR C 2 133 ? 129.758 50.455 -20.223 1.00 132.25 133 THR D N 1
ATOM 5183 C CA . THR C 2 133 ? 131.159 50.230 -20.573 1.00 129.42 133 THR D CA 1
ATOM 5184 C C . THR C 2 133 ? 132.070 51.232 -19.869 1.00 128.62 133 THR D C 1
ATOM 5185 O O . THR C 2 133 ? 133.153 50.864 -19.414 1.00 142.41 133 THR D O 1
ATOM 5189 N N . ALA C 2 134 ? 131.631 52.488 -19.782 1.00 133.10 134 ALA D N 1
ATOM 5190 C CA . ALA C 2 134 ? 132.431 53.541 -19.160 1.00 144.49 134 ALA D CA 1
ATOM 5191 C C . ALA C 2 134 ? 132.722 53.277 -17.687 1.00 157.76 134 ALA D C 1
ATOM 5192 O O . ALA C 2 134 ? 133.857 53.450 -17.228 1.00 161.15 134 ALA D O 1
ATOM 5194 N N . SER C 2 135 ? 131.697 52.848 -16.958 1.00 167.36 135 SER D N 1
ATOM 5195 C CA . SER C 2 135 ? 131.841 52.468 -15.562 1.00 174.83 135 SER D CA 1
ATOM 5196 C C . SER C 2 135 ? 132.052 50.965 -15.520 1.00 179.02 135 SER D C 1
ATOM 5197 O O . SER C 2 135 ? 132.330 50.335 -16.548 1.00 176.50 135 SER D O 1
ATOM 5200 N N . LYS C 2 136 ? 131.895 50.396 -14.330 1.00 187.02 136 LYS D N 1
ATOM 5201 C CA . LYS C 2 136 ? 132.128 48.975 -14.095 1.00 198.25 136 LYS D CA 1
ATOM 5202 C C . LYS C 2 136 ? 133.607 48.830 -14.502 1.00 209.46 136 LYS D C 1
ATOM 5203 O O . LYS C 2 136 ? 134.427 49.663 -14.101 1.00 211.91 136 LYS D O 1
ATOM 5209 N N . MET C 2 137 ? 133.972 47.822 -15.263 1.00 219.75 137 MET D N 1
ATOM 5210 C CA . MET C 2 137 ? 135.205 47.808 -15.999 1.00 231.47 137 MET D CA 1
ATOM 5211 C C . MET C 2 137 ? 135.050 48.385 -17.397 1.00 235.85 137 MET D C 1
ATOM 5212 O O . MET C 2 137 ? 133.979 48.302 -18.014 1.00 234.40 137 MET D O 1
ATOM 5217 N N . ARG C 2 138 ? 136.127 49.001 -17.868 1.00 235.44 138 ARG D N 1
ATOM 5218 C CA . ARG C 2 138 ? 136.227 49.382 -19.263 1.00 212.01 138 ARG D CA 1
ATOM 5219 C C . ARG C 2 138 ? 136.465 48.130 -20.128 1.00 204.17 138 ARG D C 1
ATOM 5220 O O . ARG C 2 138 ? 135.598 47.762 -20.920 1.00 201.87 138 ARG D O 1
ATOM 5228 N N . GLY C 2 139 ? 137.600 47.471 -19.962 1.00 200.72 139 GLY D N 1
ATOM 5229 C CA . GLY C 2 139 ? 137.870 46.283 -20.747 1.00 204.93 139 GLY D CA 1
ATOM 5230 C C . GLY C 2 139 ? 138.256 45.097 -19.896 1.00 211.29 139 GLY D C 1
ATOM 5231 O O . GLY C 2 139 ? 139.124 44.320 -20.272 1.00 201.30 139 GLY D O 1
ATOM 5232 N N . THR C 2 140 ? 137.611 44.959 -18.746 1.00 213.82 140 THR D N 1
ATOM 5233 C CA . THR C 2 140 ? 137.955 43.906 -17.810 1.00 217.30 140 THR D CA 1
ATOM 5234 C C . THR C 2 140 ? 137.210 42.770 -18.496 1.00 218.47 140 THR D C 1
ATOM 5235 O O . THR C 2 140 ? 136.578 42.971 -19.529 1.00 210.01 140 THR D O 1
ATOM 5239 N N . SER C 2 141 ? 137.313 41.570 -17.946 1.00 209.82 141 SER D N 1
ATOM 5240 C CA . SER C 2 141 ? 136.790 40.423 -18.654 1.00 197.54 141 SER D CA 1
ATOM 5241 C C . SER C 2 141 ? 135.471 39.792 -18.332 1.00 187.66 141 SER D C 1
ATOM 5242 O O . SER C 2 141 ? 135.130 38.747 -18.862 1.00 190.51 141 SER D O 1
ATOM 5245 N N . TYR C 2 142 ? 134.743 40.426 -17.431 1.00 180.16 142 TYR D N 1
ATOM 5246 C CA . TYR C 2 142 ? 133.445 39.918 -16.986 1.00 165.37 142 TYR D CA 1
ATOM 5247 C C . TYR C 2 142 ? 132.325 40.391 -17.914 1.00 161.20 142 TYR D C 1
ATOM 5248 O O . TYR C 2 142 ? 132.251 41.577 -18.245 1.00 185.78 142 TYR D O 1
ATOM 5257 N N . PRO C 2 143 ? 131.443 39.464 -18.330 1.00 123.83 143 PRO D N 1
ATOM 5258 C CA . PRO C 2 143 ? 130.332 39.772 -19.238 1.00 106.01 143 PRO D CA 1
ATOM 5259 C C . PRO C 2 143 ? 129.160 40.531 -18.608 1.00 112.73 143 PRO D C 1
ATOM 5260 O O . PRO C 2 143 ? 128.364 41.112 -19.347 1.00 115.23 143 PRO D O 1
ATOM 5264 N N . ALA C 2 144 ? 129.047 40.532 -17.282 1.00 107.65 144 ALA D N 1
ATOM 5265 C CA . ALA C 2 144 ? 127.809 40.995 -16.655 1.00 100.56 144 ALA D CA 1
ATOM 5266 C C . ALA C 2 144 ? 127.983 42.154 -15.670 1.00 104.10 144 ALA D C 1
ATOM 5267 O O . ALA C 2 144 ? 129.080 42.422 -15.174 1.00 102.49 144 ALA D O 1
ATOM 5269 N N . VAL C 2 145 ? 126.872 42.838 -15.407 1.00 97.64 145 VAL D N 1
ATOM 5270 C CA . VAL C 2 145 ? 126.822 43.964 -14.478 1.00 91.78 145 VAL D CA 1
ATOM 5271 C C . VAL C 2 145 ? 125.660 43.781 -13.504 1.00 89.97 145 VAL D C 1
ATOM 5272 O O . VAL C 2 145 ? 124.723 43.037 -13.798 1.00 82.85 145 VAL D O 1
ATOM 5276 N N . THR C 2 146 ? 125.733 44.409 -12.331 1.00 95.85 146 THR D N 1
ATOM 5277 C CA . THR C 2 146 ? 124.628 44.318 -11.377 1.00 89.29 146 THR D CA 1
ATOM 5278 C C . THR C 2 146 ? 123.438 45.157 -11.848 1.00 89.20 146 THR D C 1
ATOM 5279 O O . THR C 2 146 ? 123.598 46.073 -12.657 1.00 91.63 146 THR D O 1
ATOM 5283 N N . ASP C 2 147 ? 122.249 44.832 -11.345 1.00 87.91 147 ASP D N 1
ATOM 5284 C CA . ASP C 2 147 ? 121.038 45.572 -11.684 1.00 89.02 147 ASP D CA 1
ATOM 5285 C C . ASP C 2 147 ? 121.119 47.032 -11.246 1.00 88.35 147 ASP D C 1
ATOM 5286 O O . ASP C 2 147 ? 120.588 47.912 -11.915 1.00 90.46 147 ASP D O 1
ATOM 5291 N N . ASN C 2 148 ? 121.775 47.288 -10.119 1.00 94.40 148 ASN D N 1
ATOM 5292 C CA . ASN C 2 148 ? 121.796 48.632 -9.553 1.00 101.23 148 ASN D CA 1
ATOM 5293 C C . ASN C 2 148 ? 122.761 49.604 -10.242 1.00 100.72 148 ASN D C 1
ATOM 5294 O O . ASN C 2 148 ? 122.663 50.811 -10.028 1.00 96.58 148 ASN D O 1
ATOM 5299 N N . ASP C 2 149 ? 123.702 49.106 -11.046 1.00 106.00 149 ASP D N 1
ATOM 5300 C CA . ASP C 2 149 ? 124.422 50.019 -11.934 1.00 111.94 149 ASP D CA 1
ATOM 5301 C C . ASP C 2 149 ? 123.428 50.477 -12.974 1.00 105.44 149 ASP D C 1
ATOM 5302 O O . ASP C 2 149 ? 123.325 51.664 -13.268 1.00 113.20 149 ASP D O 1
ATOM 5307 N N . VAL C 2 150 ? 122.668 49.519 -13.493 1.00 101.37 150 VAL D N 1
ATOM 5308 C CA . VAL C 2 150 ? 121.674 49.803 -14.509 1.00 101.31 150 VAL D CA 1
ATOM 5309 C C . VAL C 2 150 ? 120.622 50.708 -13.889 1.00 97.26 150 VAL D C 1
ATOM 5310 O O . VAL C 2 150 ? 119.861 51.345 -14.600 1.00 93.53 150 VAL D O 1
ATOM 5314 N N . TYR C 2 151 ? 120.557 50.737 -12.562 1.00 102.97 151 TYR D N 1
ATOM 5315 C CA . TYR C 2 151 ? 119.821 51.777 -11.862 1.00 98.00 151 TYR D CA 1
ATOM 5316 C C . TYR C 2 151 ? 120.645 53.063 -11.593 1.00 95.14 151 TYR D C 1
ATOM 5317 O O . TYR C 2 151 ? 120.004 54.070 -11.240 1.00 97.89 151 TYR D O 1
ATOM 5326 N N . ASN C 2 152 ? 121.951 53.083 -11.768 1.00 98.24 152 ASN D N 1
ATOM 5327 C CA . ASN C 2 152 ? 122.635 54.341 -11.537 1.00 106.52 152 ASN D CA 1
ATOM 5328 C C . ASN C 2 152 ? 123.112 55.110 -12.743 1.00 90.87 152 ASN D C 1
ATOM 5329 O O . ASN C 2 152 ? 123.610 56.206 -12.615 1.00 100.11 152 ASN D O 1
ATOM 5334 N N . THR C 2 153 ? 122.966 54.545 -13.918 1.00 93.23 153 THR D N 1
ATOM 5335 C CA . THR C 2 153 ? 123.499 55.185 -15.098 1.00 110.28 153 THR D CA 1
ATOM 5336 C C . THR C 2 153 ? 122.726 56.361 -15.628 1.00 107.30 153 THR D C 1
ATOM 5337 O O . THR C 2 153 ? 121.603 56.214 -15.989 1.00 107.48 153 T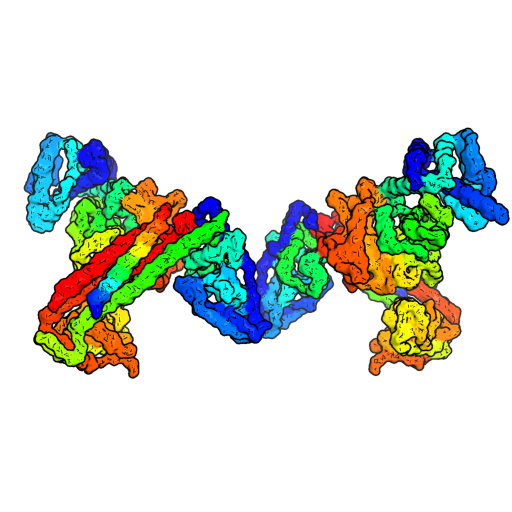HR D O 1
ATOM 5341 N N . LEU C 2 154 ? 123.363 57.504 -15.797 1.00 106.95 154 LEU D N 1
ATOM 5342 C CA . LEU C 2 154 ? 122.607 58.711 -16.096 1.00 106.27 154 LEU D CA 1
ATOM 5343 C C . LEU C 2 154 ? 121.793 58.578 -17.380 1.00 105.02 154 LEU D C 1
ATOM 5344 O O . LEU C 2 154 ? 122.203 57.891 -18.304 1.00 106.75 154 LEU D O 1
ATOM 5349 N N . ILE C 2 155 ? 120.620 59.210 -17.405 1.00 98.87 155 ILE D N 1
ATOM 5350 C CA . ILE C 2 155 ? 119.784 59.319 -18.607 1.00 96.05 155 ILE D CA 1
ATOM 5351 C C . ILE C 2 155 ? 119.182 60.708 -18.639 1.00 93.20 155 ILE D C 1
ATOM 5352 O O . ILE C 2 155 ? 118.984 61.310 -17.601 1.00 96.65 155 ILE D O 1
ATOM 5357 N N . PRO C 2 156 ? 118.789 61.193 -19.791 1.00 97.73 156 PRO D N 1
ATOM 5358 C CA . PRO C 2 156 ? 118.214 62.515 -19.843 1.00 102.89 156 PRO D CA 1
ATOM 5359 C C . PRO C 2 156 ? 116.737 62.342 -19.895 1.00 122.00 156 PRO D C 1
ATOM 5360 O O . PRO C 2 156 ? 116.258 61.627 -20.742 1.00 120.12 156 PRO D O 1
ATOM 5364 N N . LEU C 2 157 ? 116.009 62.990 -19.008 1.00 153.83 157 LEU D N 1
ATOM 5365 C CA . LEU C 2 157 ? 114.578 62.805 -19.006 1.00 157.24 157 LEU D CA 1
ATOM 5366 C C . LEU C 2 157 ? 113.742 64.051 -19.115 1.00 155.24 157 LEU D C 1
ATOM 5367 O O . LEU C 2 157 ? 113.531 64.745 -18.127 1.00 159.80 157 LEU D O 1
ATOM 5372 N N . PRO C 2 158 ? 113.102 64.171 -20.274 1.00 158.19 158 PRO D N 1
ATOM 5373 C CA . PRO C 2 158 ? 112.328 65.338 -20.665 1.00 147.26 158 PRO D CA 1
ATOM 5374 C C . PRO C 2 158 ? 111.018 66.096 -20.598 1.00 165.80 158 PRO D C 1
ATOM 5375 O O . PRO C 2 158 ? 110.226 65.968 -21.516 1.00 156.80 158 PRO D O 1
ATOM 5379 N N . PRO C 2 159 ? 110.784 66.873 -19.455 1.00 207.25 159 PRO D N 1
ATOM 5380 C CA . PRO C 2 159 ? 109.429 67.092 -18.946 1.00 220.78 159 PRO D CA 1
ATOM 5381 C C . PRO C 2 159 ? 108.395 68.203 -19.145 1.00 262.78 159 PRO D C 1
ATOM 5382 O O . PRO C 2 159 ? 108.361 69.130 -18.346 1.00 261.14 159 PRO D O 1
ATOM 5386 N N . LEU C 2 160 ? 107.561 68.119 -20.179 1.00 254.06 160 LEU D N 1
ATOM 5387 C CA . LEU C 2 160 ? 106.938 66.818 -20.310 1.00 238.35 160 LEU D CA 1
ATOM 5388 C C . LEU C 2 160 ? 107.659 66.003 -21.324 1.00 223.39 160 LEU D C 1
ATOM 5389 O O . LEU C 2 160 ? 108.272 66.519 -22.241 1.00 238.36 160 LEU D O 1
ATOM 5394 N N . GLU C 2 161 ? 107.664 64.711 -21.142 1.00 197.71 161 GLU D N 1
ATOM 5395 C CA . GLU C 2 161 ? 106.419 64.046 -20.789 1.00 171.07 161 GLU D CA 1
ATOM 5396 C C . GLU C 2 161 ? 105.215 64.249 -21.670 1.00 154.88 161 GLU D C 1
ATOM 5397 O O . GLU C 2 161 ? 104.234 63.551 -21.529 1.00 142.48 161 GLU D O 1
ATOM 5403 N N . GLU C 2 162 ? 105.360 64.943 -22.783 1.00 169.08 162 GLU D N 1
ATOM 5404 C CA . GLU C 2 162 ? 105.084 64.760 -24.225 1.00 175.32 162 GLU D CA 1
ATOM 5405 C C . GLU C 2 162 ? 106.245 64.187 -25.095 1.00 177.07 162 GLU D C 1
ATOM 5406 O O . GLU C 2 162 ? 106.074 63.402 -26.054 1.00 180.75 162 GLU D O 1
ATOM 5412 N N . GLN C 2 163 ? 107.425 64.671 -24.792 1.00 171.90 163 GLN D N 1
ATOM 5413 C CA . GLN C 2 163 ? 108.478 64.394 -25.699 1.00 159.89 163 GLN D CA 1
ATOM 5414 C C . GLN C 2 163 ? 108.505 62.911 -25.653 1.00 152.04 163 GLN D C 1
ATOM 5415 O O . GLN C 2 163 ? 108.419 62.243 -26.682 1.00 163.49 163 GLN D O 1
ATOM 5421 N N . ARG C 2 164 ? 108.477 62.363 -24.457 1.00 135.89 164 ARG D N 1
ATOM 5422 C CA . ARG C 2 164 ? 108.431 60.927 -24.465 1.00 123.67 164 ARG D CA 1
ATOM 5423 C C . ARG C 2 164 ? 107.362 60.544 -25.495 1.00 119.57 164 ARG D C 1
ATOM 5424 O O . ARG C 2 164 ? 107.490 59.579 -26.210 1.00 130.38 164 ARG D O 1
ATOM 5432 N N . ARG C 2 165 ? 106.376 61.401 -25.643 1.00 101.10 165 ARG D N 1
ATOM 5433 C CA . ARG C 2 165 ? 105.485 61.304 -26.761 1.00 101.59 165 ARG D CA 1
ATOM 5434 C C . ARG C 2 165 ? 106.250 61.460 -28.062 1.00 111.30 165 ARG D C 1
ATOM 5435 O O . ARG C 2 165 ? 105.873 60.871 -29.056 1.00 123.08 165 ARG D O 1
ATOM 5443 N N . ILE C 2 166 ? 107.322 62.243 -28.077 1.00 107.85 166 ILE D N 1
ATOM 5444 C CA . ILE C 2 166 ? 108.016 62.493 -29.339 1.00 105.95 166 ILE D CA 1
ATOM 5445 C C . ILE C 2 166 ? 108.463 61.186 -29.891 1.00 108.53 166 ILE D C 1
ATOM 5446 O O . ILE C 2 166 ? 108.403 60.942 -31.078 1.00 110.19 166 ILE D O 1
ATOM 5451 N N . VAL C 2 167 ? 108.901 60.303 -29.007 1.00 105.19 167 VAL D N 1
ATOM 5452 C CA . VAL C 2 167 ? 109.502 59.042 -29.407 1.00 93.66 167 VAL D CA 1
ATOM 5453 C C . VAL C 2 167 ? 108.461 58.374 -30.232 1.00 92.46 167 VAL D C 1
ATOM 5454 O O . VAL C 2 167 ? 108.691 57.775 -31.258 1.00 92.31 167 VAL D O 1
ATOM 5458 N N . ALA C 2 168 ? 107.263 58.557 -29.755 1.00 95.46 168 ALA D N 1
ATOM 5459 C CA . ALA C 2 168 ? 106.208 58.086 -30.637 1.00 99.28 168 ALA D CA 1
ATOM 5460 C C . ALA C 2 168 ? 106.549 58.486 -32.059 1.00 113.72 168 ALA D C 1
ATOM 5461 O O . ALA C 2 168 ? 106.435 57.688 -32.973 1.00 117.03 168 ALA D O 1
ATOM 5463 N N . LYS C 2 169 ? 107.031 59.697 -32.251 1.00 122.32 169 LYS D N 1
ATOM 5464 C CA . LYS C 2 169 ? 107.495 60.094 -33.597 1.00 119.63 169 LYS D CA 1
ATOM 5465 C C . LYS C 2 169 ? 108.648 59.242 -34.164 1.00 108.11 169 LYS D C 1
ATOM 5466 O O . LYS C 2 169 ? 108.655 58.879 -35.326 1.00 107.51 169 LYS D O 1
ATOM 5472 N N . VAL C 2 170 ? 109.603 58.904 -33.323 1.00 102.50 170 VAL D N 1
ATOM 5473 C CA . VAL C 2 170 ? 110.734 58.096 -33.746 1.00 94.00 170 VAL D CA 1
ATOM 5474 C C . VAL C 2 170 ? 110.227 56.795 -34.324 1.00 96.70 170 VAL D C 1
ATOM 5475 O O . VAL C 2 170 ? 110.801 56.323 -35.295 1.00 102.69 170 VAL D O 1
ATOM 5479 N N . GLU C 2 171 ? 109.167 56.218 -33.767 1.00 97.27 171 GLU D N 1
ATOM 5480 C CA . GLU C 2 171 ? 108.796 54.871 -34.235 1.00 100.51 171 GLU D CA 1
ATOM 5481 C C . GLU C 2 171 ? 108.582 54.852 -35.766 1.00 111.25 171 GLU D C 1
ATOM 5482 O O . GLU C 2 171 ? 108.910 53.895 -36.436 1.00 123.35 171 GLU D O 1
ATOM 5488 N N . ALA C 2 172 ? 108.031 55.924 -36.292 1.00 112.98 172 ALA D N 1
ATOM 5489 C CA . ALA C 2 172 ? 107.692 56.164 -37.682 1.00 107.23 172 ALA D CA 1
ATOM 5490 C C . ALA C 2 172 ? 108.955 55.965 -38.477 1.00 108.09 172 ALA D C 1
ATOM 5491 O O . ALA C 2 172 ? 109.028 55.063 -39.326 1.00 120.82 172 ALA D O 1
ATOM 5493 N N . LEU C 2 173 ? 109.979 56.735 -38.113 1.00 95.76 173 LEU D N 1
ATOM 5494 C CA . LEU C 2 173 ? 111.246 56.693 -38.817 1.00 85.28 173 LEU D CA 1
ATOM 5495 C C . LEU C 2 173 ? 111.692 55.262 -38.858 1.00 81.59 173 LEU D C 1
ATOM 5496 O O . LEU C 2 173 ? 111.871 54.681 -39.935 1.00 80.77 173 LEU D O 1
ATOM 5501 N N . MET C 2 174 ? 111.767 54.674 -37.670 1.00 84.32 174 MET D N 1
ATOM 5502 C CA . MET C 2 174 ? 112.416 53.396 -37.533 1.00 97.07 174 MET D CA 1
ATOM 5503 C C . MET C 2 174 ? 111.697 52.385 -38.388 1.00 106.61 174 MET D C 1
ATOM 5504 O O . MET C 2 174 ? 112.360 51.586 -39.044 1.00 108.43 174 MET D O 1
ATOM 5509 N N . GLU C 2 175 ? 110.364 52.473 -38.466 1.00 109.81 175 GLU D N 1
ATOM 5510 C CA . GLU C 2 175 ? 109.633 51.395 -39.112 1.00 108.53 175 GLU D CA 1
ATOM 5511 C C . GLU C 2 175 ? 110.082 51.409 -40.564 1.00 103.71 175 GLU D C 1
ATOM 5512 O O . GLU C 2 175 ? 110.563 50.384 -41.077 1.00 108.78 175 GLU D O 1
ATOM 5518 N N . ARG C 2 176 ? 110.096 52.601 -41.157 1.00 96.61 176 ARG D N 1
ATOM 5519 C CA . ARG C 2 176 ? 110.481 52.740 -42.546 1.00 87.83 176 ARG D CA 1
ATOM 5520 C C . ARG C 2 176 ? 111.908 52.246 -42.691 1.00 90.60 176 ARG D C 1
ATOM 5521 O O . ARG C 2 176 ? 112.204 51.423 -43.566 1.00 87.66 176 ARG D O 1
ATOM 5529 N N . VAL C 2 177 ? 112.762 52.677 -41.766 1.00 87.01 177 VAL D N 1
ATOM 5530 C CA . VAL C 2 177 ? 114.156 52.285 -41.802 1.00 81.87 177 VAL D CA 1
ATOM 5531 C C . VAL C 2 177 ? 114.288 50.772 -41.805 1.00 86.54 177 VAL D C 1
ATOM 5532 O O . VAL C 2 177 ? 114.958 50.231 -42.690 1.00 90.19 177 VAL D O 1
ATOM 5536 N N . ARG C 2 178 ? 113.615 50.077 -40.882 1.00 91.26 178 ARG D N 1
ATOM 5537 C CA . ARG C 2 178 ? 113.868 48.639 -40.805 1.00 99.60 178 ARG D CA 1
ATOM 5538 C C . ARG C 2 178 ? 113.372 48.031 -42.100 1.00 96.20 178 ARG D C 1
ATOM 5539 O O . ARG C 2 178 ? 114.003 47.130 -42.657 1.00 93.28 178 ARG D O 1
ATOM 5547 N N . GLU C 2 179 ? 112.277 48.587 -42.614 1.00 91.84 179 GLU D N 1
ATOM 5548 C CA . GLU C 2 179 ? 111.659 48.019 -43.788 1.00 96.46 179 GLU D CA 1
ATOM 5549 C C . GLU C 2 179 ? 112.691 48.082 -44.907 1.00 107.36 179 GLU D C 1
ATOM 5550 O O . GLU C 2 179 ? 112.902 47.091 -45.615 1.00 125.49 179 GLU D O 1
ATOM 5556 N N . VAL C 2 180 ? 113.404 49.204 -45.003 1.00 100.58 180 VAL D N 1
ATOM 5557 C CA . VAL C 2 180 ? 114.416 49.350 -46.046 1.00 90.14 180 VAL D CA 1
ATOM 5558 C C . VAL C 2 180 ? 115.422 48.210 -45.983 1.00 92.79 180 VAL D C 1
ATOM 5559 O O . VAL C 2 180 ? 115.689 47.555 -46.996 1.00 96.87 180 VAL D O 1
ATOM 5563 N N . ARG C 2 181 ? 115.927 47.914 -44.787 1.00 90.59 181 ARG D N 1
ATOM 5564 C CA . ARG C 2 181 ? 117.012 46.952 -44.727 1.00 91.79 181 ARG D CA 1
ATOM 5565 C C . ARG C 2 181 ? 116.459 45.577 -45.045 1.00 91.22 181 ARG D C 1
ATOM 5566 O O . ARG C 2 181 ? 117.174 44.757 -45.631 1.00 106.75 181 ARG D O 1
ATOM 5574 N N . ARG C 2 182 ? 115.179 45.350 -44.730 1.00 86.48 182 ARG D N 1
ATOM 5575 C CA . ARG C 2 182 ? 114.539 44.090 -45.090 1.00 88.97 182 ARG D CA 1
ATOM 5576 C C . ARG C 2 182 ? 114.747 43.912 -46.590 1.00 85.43 182 ARG D C 1
ATOM 5577 O O . ARG C 2 182 ? 115.337 42.914 -47.026 1.00 92.70 182 ARG D O 1
ATOM 5585 N N . LEU C 2 183 ? 114.349 44.921 -47.367 1.00 85.18 183 LEU D N 1
ATOM 5586 C CA . LEU C 2 183 ? 114.398 44.794 -48.810 1.00 93.68 183 LEU D CA 1
ATOM 5587 C C . LEU C 2 183 ? 115.841 44.603 -49.216 1.00 86.47 183 LEU D C 1
ATOM 5588 O O . LEU C 2 183 ? 116.151 43.771 -50.079 1.00 89.50 183 LEU D O 1
ATOM 5593 N N . ARG C 2 184 ? 116.730 45.304 -48.517 1.00 79.77 184 ARG D N 1
ATOM 5594 C CA . ARG C 2 184 ? 118.113 45.299 -48.932 1.00 87.21 184 ARG D CA 1
ATOM 5595 C C . ARG C 2 184 ? 118.615 43.881 -48.797 1.00 91.30 184 ARG D C 1
ATOM 5596 O O . ARG C 2 184 ? 119.220 43.354 -49.731 1.00 101.35 184 ARG D O 1
ATOM 5604 N N . ALA C 2 185 ? 118.258 43.230 -47.689 1.00 82.48 185 ALA D N 1
ATOM 5605 C CA . ALA C 2 185 ? 118.726 41.878 -47.460 1.00 77.49 185 ALA D CA 1
ATOM 5606 C C . ALA C 2 185 ? 118.282 41.007 -48.614 1.00 95.80 185 ALA D C 1
ATOM 5607 O O . ALA C 2 185 ? 119.108 40.329 -49.240 1.00 110.99 185 ALA D O 1
ATOM 5609 N N . GLU C 2 186 ? 117.000 41.111 -48.958 1.00 98.19 186 GLU D N 1
ATOM 5610 C CA . GLU C 2 186 ? 116.451 40.255 -49.990 1.00 108.99 186 GLU D CA 1
ATOM 5611 C C . GLU C 2 186 ? 117.202 40.540 -51.273 1.00 112.54 186 GLU D C 1
ATOM 5612 O O . GLU C 2 186 ? 117.681 39.613 -51.936 1.00 139.05 186 GLU D O 1
ATOM 5618 N N . ALA C 2 187 ? 117.405 41.826 -51.551 1.00 88.68 187 ALA D N 1
ATOM 5619 C CA . ALA C 2 187 ? 118.115 42.221 -52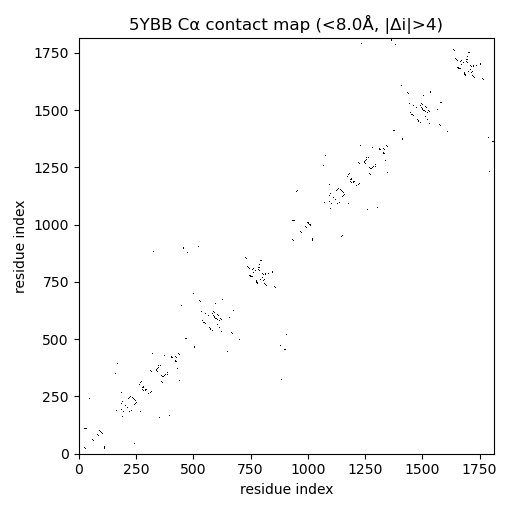.749 1.00 82.55 187 ALA D CA 1
ATOM 5620 C C . ALA C 2 187 ? 119.478 41.556 -52.763 1.00 103.85 187 ALA D C 1
ATOM 5621 O O . ALA C 2 187 ? 119.818 40.858 -53.728 1.00 117.88 187 ALA D O 1
ATOM 5623 N N . GLN C 2 188 ? 120.220 41.709 -51.664 1.00 107.48 188 GLN D N 1
ATOM 5624 C CA . GLN C 2 188 ? 121.565 41.155 -51.589 1.00 105.59 188 GLN D CA 1
ATOM 5625 C C . GLN C 2 188 ? 121.502 39.668 -51.873 1.00 104.99 188 GLN D C 1
ATOM 5626 O O . GLN C 2 188 ? 122.279 39.159 -52.680 1.00 103.13 188 GLN D O 1
ATOM 5632 N N . LYS C 2 189 ? 120.543 38.985 -51.250 1.00 107.64 189 LYS D N 1
ATOM 5633 C CA . LYS C 2 189 ? 120.472 37.547 -51.409 1.00 110.38 189 LYS D CA 1
ATOM 5634 C C . LYS C 2 189 ? 120.342 37.321 -52.901 1.00 111.50 189 LYS D C 1
ATOM 5635 O O . LYS C 2 189 ? 121.248 36.760 -53.548 1.00 109.93 189 LYS D O 1
ATOM 5641 N N . ASP C 2 190 ? 119.301 37.909 -53.473 1.00 117.10 190 ASP D N 1
ATOM 5642 C CA . ASP C 2 190 ? 119.001 37.627 -54.858 1.00 121.09 190 ASP D CA 1
ATOM 5643 C C . ASP C 2 190 ? 120.138 38.099 -55.753 1.00 116.92 190 ASP D C 1
ATOM 5644 O O . ASP C 2 190 ? 120.402 37.475 -56.784 1.00 123.71 190 ASP D O 1
ATOM 5649 N N . THR C 2 191 ? 120.852 39.151 -55.344 1.00 107.04 191 THR D N 1
ATOM 5650 C CA . THR C 2 191 ? 121.773 39.746 -56.295 1.00 105.04 191 THR D CA 1
ATOM 5651 C C . THR C 2 191 ? 122.856 38.709 -56.582 1.00 113.46 191 THR D C 1
ATOM 5652 O O . THR C 2 191 ? 123.279 38.546 -57.733 1.00 113.92 191 THR D O 1
ATOM 5656 N N . GLU C 2 192 ? 123.236 37.929 -55.572 1.00 127.42 192 GLU D N 1
ATOM 5657 C CA . GLU C 2 192 ? 124.348 37.016 -55.804 1.00 138.91 192 GLU D CA 1
ATOM 5658 C C . GLU C 2 192 ? 123.909 35.909 -56.756 1.00 141.75 192 GLU D C 1
ATOM 5659 O O . GLU C 2 192 ? 124.703 35.454 -57.597 1.00 153.82 192 GLU D O 1
ATOM 5665 N N . LEU C 2 193 ? 122.631 35.537 -56.691 1.00 130.34 193 LEU D N 1
ATOM 5666 C CA . LEU C 2 193 ? 122.161 34.448 -57.528 1.00 118.36 193 LEU D CA 1
ATOM 5667 C C . LEU C 2 193 ? 122.300 34.826 -58.995 1.00 109.75 193 LEU D C 1
ATOM 5668 O O . LEU C 2 193 ? 122.428 33.934 -59.842 1.00 107.23 193 LEU D O 1
ATOM 5673 N N . LEU C 2 194 ? 122.383 36.132 -59.278 1.00 102.10 194 LEU D N 1
ATOM 5674 C CA . LEU C 2 194 ? 122.549 36.580 -60.655 1.00 98.61 194 LEU D CA 1
ATOM 5675 C C . LEU C 2 194 ? 123.717 35.878 -61.290 1.00 93.61 194 LEU D C 1
ATOM 5676 O O . LEU C 2 194 ? 123.584 35.302 -62.378 1.00 100.42 194 LEU D O 1
ATOM 5681 N N . MET C 2 195 ? 124.843 35.879 -60.584 1.00 81.27 195 MET D N 1
ATOM 5682 C CA . MET C 2 195 ? 126.045 35.339 -61.175 1.00 84.03 195 MET D CA 1
ATOM 5683 C C . MET C 2 195 ? 125.783 33.900 -61.580 1.00 89.77 195 MET D C 1
ATOM 5684 O O . MET C 2 195 ? 126.020 33.517 -62.733 1.00 94.75 195 MET D O 1
ATOM 5689 N N . GLN C 2 196 ? 125.209 33.124 -60.664 1.00 90.72 196 GLN D N 1
ATOM 5690 C CA . GLN C 2 196 ? 125.047 31.710 -60.936 1.00 96.90 196 GLN D CA 1
ATOM 5691 C C . GLN C 2 196 ? 124.079 31.543 -62.101 1.00 101.19 196 GLN D C 1
ATOM 5692 O O . GLN C 2 196 ? 124.323 30.729 -63.001 1.00 105.78 196 GLN D O 1
ATOM 5698 N N . THR C 2 197 ? 123.040 32.379 -62.139 1.00 93.10 197 THR D N 1
ATOM 5699 C CA . THR C 2 197 ? 122.074 32.289 -63.224 1.00 87.78 197 THR D CA 1
ATOM 5700 C C . THR C 2 197 ? 122.786 32.516 -64.544 1.00 89.97 197 THR D C 1
ATOM 5701 O O . THR C 2 197 ? 122.567 31.764 -65.493 1.00 110.40 197 THR D O 1
ATOM 5705 N N . ALA C 2 198 ? 123.668 33.515 -64.594 1.00 81.80 198 ALA D N 1
ATOM 5706 C CA . ALA C 2 198 ? 124.380 33.797 -65.834 1.00 83.07 198 ALA D CA 1
ATOM 5707 C C . ALA C 2 198 ? 125.156 32.550 -66.221 1.00 90.81 198 ALA D C 1
ATOM 5708 O O . ALA C 2 198 ? 125.073 32.069 -67.359 1.00 93.93 198 ALA D O 1
ATOM 5710 N N . LEU C 2 199 ? 125.839 31.982 -65.232 1.00 91.48 199 LEU D N 1
ATOM 5711 C CA . LEU C 2 199 ? 126.657 30.808 -65.462 1.00 98.60 199 LEU D CA 1
ATOM 5712 C C . LEU C 2 199 ? 125.774 29.665 -65.944 1.00 108.69 199 LEU D C 1
ATOM 5713 O O . LEU C 2 199 ? 126.151 28.921 -66.853 1.00 107.39 199 LEU D O 1
ATOM 5718 N N . ALA C 2 200 ? 124.570 29.580 -65.385 1.00 114.45 200 ALA D N 1
ATOM 5719 C CA . ALA C 2 200 ? 123.648 28.512 -65.742 1.00 113.10 200 ALA D CA 1
ATOM 5720 C C . ALA C 2 200 ? 123.407 28.483 -67.246 1.00 116.62 200 ALA D C 1
ATOM 5721 O O . ALA C 2 200 ? 123.224 27.411 -67.824 1.00 125.52 200 ALA D O 1
ATOM 5723 N N . GLU C 2 201 ? 123.403 29.653 -67.883 1.00 110.75 201 GLU D N 1
ATOM 5724 C CA . GLU C 2 201 ? 123.195 29.680 -69.324 1.00 115.89 201 GLU D CA 1
ATOM 5725 C C . GLU C 2 201 ? 124.413 29.198 -70.082 1.00 122.48 201 GLU D C 1
ATOM 5726 O O . GLU C 2 201 ? 124.289 28.423 -71.025 1.00 136.73 201 GLU D O 1
ATOM 5732 N N . VAL C 2 202 ? 125.591 29.655 -69.668 1.00 111.60 202 VAL D N 1
ATOM 5733 C CA . VAL C 2 202 ? 126.790 29.418 -70.466 1.00 106.54 202 VAL D CA 1
ATOM 5734 C C . VAL C 2 202 ? 127.260 27.974 -70.380 1.00 104.62 202 VAL D C 1
ATOM 5735 O O . VAL C 2 202 ? 127.762 27.412 -71.357 1.00 112.24 202 VAL D O 1
ATOM 5739 N N . PHE C 2 203 ? 127.099 27.369 -69.215 1.00 85.70 203 PHE D N 1
ATOM 5740 C CA . PHE C 2 203 ? 127.489 25.981 -69.060 1.00 88.55 203 PHE D CA 1
ATOM 5741 C C . PHE C 2 203 ? 126.263 25.084 -69.118 1.00 103.68 203 PHE D C 1
ATOM 5742 O O . PHE C 2 203 ? 125.351 25.211 -68.301 1.00 117.74 203 PHE D O 1
ATOM 5750 N N . PRO C 2 204 ? 126.233 24.178 -70.099 1.00 107.48 204 PRO D N 1
ATOM 5751 C CA . PRO C 2 204 ? 125.134 23.226 -70.244 1.00 113.99 204 PRO D CA 1
ATOM 5752 C C . PRO C 2 204 ? 125.163 22.138 -69.180 1.00 128.38 204 PRO D C 1
ATOM 5753 O O . PRO C 2 204 ? 126.227 21.782 -68.679 1.00 112.84 204 PRO D O 1
ATOM 5757 N N . HIS C 2 205 ? 123.989 21.629 -68.829 1.00 157.10 205 HIS D N 1
ATOM 5758 C CA . HIS C 2 205 ? 123.884 20.495 -67.921 1.00 167.68 205 HIS D CA 1
ATOM 5759 C C . HIS C 2 205 ? 124.481 19.263 -68.596 1.00 167.65 205 HIS D C 1
ATOM 5760 O O . HIS C 2 205 ? 124.475 19.172 -69.823 1.00 173.43 205 HIS D O 1
ATOM 5767 N N . PRO C 2 206 ? 124.999 18.311 -67.803 1.00 168.43 206 PRO D N 1
ATOM 5768 C CA . PRO C 2 206 ? 125.676 17.159 -68.401 1.00 166.74 206 PRO D CA 1
ATOM 5769 C C . PRO C 2 206 ? 124.768 16.317 -69.290 1.00 168.88 206 PRO D C 1
ATOM 5770 O O . PRO C 2 206 ? 123.606 16.074 -68.965 1.00 163.65 206 PRO D O 1
ATOM 5774 N N . GLY C 2 207 ? 125.315 15.896 -70.425 1.00 174.77 207 GLY D N 1
ATOM 5775 C CA . GLY C 2 207 ? 124.622 15.023 -71.352 1.00 188.71 207 GLY D CA 1
ATOM 5776 C C . GLY C 2 207 ? 123.745 15.724 -72.375 1.00 195.02 207 GLY D C 1
ATOM 5777 O O . GLY C 2 207 ? 123.219 15.075 -73.282 1.00 213.45 207 GLY D O 1
ATOM 5778 N N . ALA C 2 208 ? 123.567 17.036 -72.247 1.00 182.97 208 ALA D N 1
ATOM 5779 C CA . ALA C 2 208 ? 122.913 17.773 -73.321 1.00 175.27 208 ALA D CA 1
ATOM 5780 C C . ALA C 2 208 ? 123.957 17.912 -74.417 1.00 164.75 208 ALA D C 1
ATOM 5781 O O . ALA C 2 208 ? 125.143 17.906 -74.120 1.00 154.77 208 ALA D O 1
ATOM 5783 N N . ASP C 2 209 ? 123.544 18.021 -75.673 1.00 166.19 209 ASP D N 1
ATOM 5784 C CA . ASP C 2 209 ? 124.531 18.229 -76.721 1.00 158.47 209 ASP D CA 1
ATOM 5785 C C . ASP C 2 209 ? 124.671 19.728 -76.957 1.00 141.09 209 ASP D C 1
ATOM 5786 O O . ASP C 2 209 ? 123.746 20.494 -76.712 1.00 138.42 209 ASP D O 1
ATOM 5791 N N . LEU C 2 210 ? 125.840 20.116 -77.445 1.00 136.43 210 LEU D N 1
ATOM 5792 C CA . LEU C 2 210 ? 126.372 21.460 -77.314 1.00 128.40 210 LEU D CA 1
ATOM 5793 C C . LEU C 2 210 ? 126.470 22.169 -78.650 1.00 124.14 210 LEU D C 1
ATOM 5794 O O . LEU C 2 210 ? 126.491 21.510 -79.686 1.00 128.51 210 LEU D O 1
ATOM 5799 N N . PRO C 2 211 ? 126.509 23.516 -78.635 1.00 115.24 211 PRO D N 1
ATOM 5800 C CA . PRO C 2 211 ? 126.652 24.239 -79.902 1.00 123.48 211 PRO D CA 1
ATOM 5801 C C . PRO C 2 211 ? 127.904 23.790 -80.656 1.00 121.06 211 PRO D C 1
ATOM 5802 O O . PRO C 2 211 ? 128.890 23.411 -80.024 1.00 115.22 211 PRO D O 1
ATOM 5806 N N . PRO C 2 212 ? 127.858 23.827 -81.997 1.00 116.26 212 PRO D N 1
ATOM 5807 C CA . PRO C 2 212 ? 128.885 23.216 -82.845 1.00 109.35 212 PRO D CA 1
ATOM 5808 C C . PRO C 2 212 ? 130.304 23.676 -82.535 1.00 102.37 212 PRO D C 1
ATOM 5809 O O . PRO C 2 212 ? 130.540 24.858 -82.266 1.00 98.83 212 PRO D O 1
ATOM 5813 N N . GLY C 2 213 ? 131.233 22.725 -82.563 1.00 94.24 213 GLY D N 1
ATOM 5814 C CA . GLY C 2 213 ? 132.632 22.994 -82.290 1.00 93.27 213 GLY D CA 1
ATOM 5815 C C . GLY C 2 213 ? 133.007 22.687 -80.856 1.00 98.05 213 GLY D C 1
ATOM 5816 O O . GLY C 2 213 ? 134.176 22.453 -80.554 1.00 91.33 213 GLY D O 1
ATOM 5817 N N . TRP C 2 214 ? 132.010 22.683 -79.973 1.00 110.36 214 TRP D N 1
ATOM 5818 C CA . TRP C 2 214 ? 132.218 22.326 -78.573 1.00 108.07 214 TRP D CA 1
ATOM 5819 C C . TRP C 2 214 ? 132.264 20.815 -78.444 1.00 102.03 214 TRP D C 1
ATOM 5820 O O . TRP C 2 214 ? 131.696 20.105 -79.272 1.00 103.84 214 TRP D O 1
ATOM 5831 N N . ARG C 2 215 ? 132.938 20.318 -77.414 1.00 97.26 215 ARG D N 1
ATOM 5832 C CA . ARG C 2 215 ? 132.889 18.890 -77.130 1.00 96.83 215 ARG D CA 1
ATOM 5833 C C . ARG C 2 215 ? 132.995 18.636 -75.629 1.00 92.71 215 ARG D C 1
ATOM 5834 O O . ARG C 2 215 ? 133.661 19.381 -74.919 1.00 83.94 215 ARG D O 1
ATOM 5842 N N . TRP C 2 216 ? 132.322 17.602 -75.136 1.00 99.96 216 TRP D N 1
ATOM 5843 C CA . TRP C 2 216 ? 132.535 17.188 -73.755 1.00 90.50 216 TRP D CA 1
ATOM 5844 C C . TRP C 2 216 ? 133.930 16.615 -73.640 1.00 86.16 216 TRP D C 1
ATOM 5845 O O . TRP C 2 216 ? 134.422 15.971 -74.564 1.00 97.88 216 TRP D O 1
ATOM 5856 N N . VAL C 2 217 ? 134.576 16.844 -72.508 1.00 91.61 217 VAL D N 1
ATOM 5857 C CA . VAL C 2 217 ? 135.910 16.304 -72.327 1.00 95.44 217 VAL D CA 1
ATOM 5858 C C . VAL C 2 217 ? 136.159 16.077 -70.841 1.00 101.75 217 VAL D C 1
ATOM 5859 O O . VAL C 2 217 ? 135.627 16.800 -70.001 1.00 109.55 217 VAL D O 1
ATOM 5863 N N . ARG C 2 218 ? 136.953 15.063 -70.516 1.00 97.06 218 ARG D N 1
ATOM 5864 C CA . ARG C 2 218 ? 137.306 14.803 -69.130 1.00 94.20 218 ARG D CA 1
ATOM 5865 C C . ARG C 2 218 ? 138.395 15.788 -68.749 1.00 88.91 218 ARG D C 1
ATOM 5866 O O . ARG C 2 218 ? 139.276 16.080 -69.558 1.00 84.04 218 ARG D O 1
ATOM 5874 N N . LEU C 2 219 ? 138.328 16.314 -67.530 1.00 86.80 219 LEU D N 1
ATOM 5875 C CA . LEU C 2 219 ? 139.237 17.378 -67.123 1.00 79.96 219 LEU D CA 1
ATOM 5876 C C . LEU C 2 219 ? 140.670 16.902 -67.258 1.00 78.32 219 LEU D C 1
ATOM 5877 O O . LEU C 2 219 ? 141.537 17.650 -67.707 1.00 75.07 219 LEU D O 1
ATOM 5882 N N . GLY C 2 220 ? 140.894 15.633 -66.927 1.00 80.65 220 GLY D N 1
ATOM 5883 C CA . GLY C 2 220 ? 142.215 15.041 -67.002 1.00 82.47 220 GLY D CA 1
ATOM 5884 C C . GLY C 2 220 ? 142.800 15.143 -68.394 1.00 90.04 220 GLY D C 1
ATOM 5885 O O . GLY C 2 220 ? 144.013 15.253 -68.545 1.00 91.31 220 GLY D O 1
ATOM 5886 N N . GLU C 2 221 ? 141.939 15.113 -69.409 1.00 95.08 221 GLU D N 1
ATOM 5887 C CA . GLU C 2 221 ? 142.394 15.226 -70.789 1.00 93.94 221 GLU D CA 1
ATOM 5888 C C . GLU C 2 221 ? 142.972 16.605 -71.091 1.00 91.13 221 GLU D C 1
ATOM 5889 O O . GLU C 2 221 ? 144.052 16.714 -71.664 1.00 105.90 221 GLU D O 1
ATOM 5895 N N . VAL C 2 222 ? 142.254 17.657 -70.712 1.00 81.22 222 VAL D N 1
ATOM 5896 C CA . VAL C 2 222 ? 142.675 19.017 -71.042 1.00 77.91 222 VAL D CA 1
ATOM 5897 C C . VAL C 2 222 ? 143.413 19.727 -69.916 1.00 66.53 222 VAL D C 1
ATOM 5898 O O . VAL C 2 222 ? 143.863 20.861 -70.074 1.00 71.81 222 VAL D O 1
ATOM 5902 N N . CYS C 2 223 ? 143.555 19.043 -68.789 1.00 70.32 223 CYS D N 1
ATOM 5903 C CA . CYS C 2 223 ? 144.180 19.609 -67.595 1.00 78.57 223 CYS D CA 1
ATOM 5904 C C . CYS C 2 223 ? 145.075 18.602 -66.900 1.00 86.86 223 CYS D C 1
ATOM 5905 O O . CYS C 2 223 ? 144.724 17.422 -66.808 1.00 100.08 223 CYS D O 1
ATOM 5908 N N . ASP C 2 224 ? 146.211 19.051 -66.372 1.00 77.44 224 ASP D N 1
ATOM 5909 C CA . ASP C 2 224 ? 147.050 18.100 -65.633 1.00 87.47 224 ASP D CA 1
ATOM 5910 C C . ASP C 2 224 ? 147.183 18.526 -64.176 1.00 82.22 224 ASP D C 1
ATOM 5911 O O . ASP C 2 224 ? 147.264 19.708 -63.876 1.00 72.85 224 ASP D O 1
ATOM 5916 N N . ILE C 2 225 ? 147.215 17.557 -63.268 1.00 82.59 225 ILE D N 1
ATOM 5917 C CA . ILE C 2 225 ? 146.975 17.869 -61.866 1.00 82.76 225 ILE D CA 1
ATOM 5918 C C . ILE C 2 225 ? 148.148 17.562 -60.939 1.00 83.91 225 ILE D C 1
ATOM 5919 O O . ILE C 2 225 ? 148.748 16.491 -60.990 1.00 100.17 225 ILE D O 1
ATOM 5924 N N . ILE C 2 226 ? 148.450 18.522 -60.075 1.00 82.43 226 ILE D N 1
ATOM 5925 C CA . ILE C 2 226 ? 149.485 18.357 -59.068 1.00 88.93 226 ILE D CA 1
ATOM 5926 C C . ILE C 2 226 ? 148.816 18.375 -57.706 1.00 80.32 226 ILE D C 1
ATOM 5927 O O . ILE C 2 226 ? 148.391 19.430 -57.234 1.00 68.71 226 ILE D O 1
ATOM 5932 N N . MET C 2 227 ? 148.756 17.211 -57.066 1.00 71.67 227 MET D N 1
ATOM 5933 C CA . MET C 2 227 ? 147.908 17.035 -55.897 1.00 70.11 227 MET D CA 1
ATOM 5934 C C . MET C 2 227 ? 148.332 17.842 -54.673 1.00 84.83 227 MET D C 1
ATOM 5935 O O . MET C 2 227 ? 147.492 18.379 -53.962 1.00 104.28 227 MET D O 1
ATOM 5940 N N . GLY C 2 228 ? 149.624 17.909 -54.408 1.00 71.09 228 GLY D N 1
ATOM 5941 C CA . GLY C 2 228 ? 150.113 18.689 -53.287 1.00 83.58 228 GLY D CA 1
ATOM 5942 C C . GLY C 2 228 ? 150.232 17.892 -52.004 1.00 96.54 228 GLY D C 1
ATOM 5943 O O . GLY C 2 228 ? 149.409 17.022 -51.712 1.00 88.23 228 GLY D O 1
ATOM 5944 N N . GLN C 2 229 ? 151.242 18.236 -51.211 1.00 101.89 229 GLN D N 1
ATOM 5945 C CA . GLN C 2 229 ? 151.503 17.565 -49.948 1.00 96.34 229 GLN D CA 1
ATOM 5946 C C . GLN C 2 229 ? 152.133 18.543 -48.964 1.00 98.47 229 GLN D C 1
ATOM 5947 O O . GLN C 2 229 ? 152.805 19.494 -49.365 1.00 104.91 229 GLN D O 1
ATOM 5953 N N . SER C 2 230 ? 151.929 18.296 -47.675 1.00 95.10 230 SER D N 1
ATOM 5954 C CA . SER C 2 230 ? 152.422 19.190 -46.639 1.00 97.36 230 SER D CA 1
ATOM 5955 C C . SER C 2 230 ? 153.791 18.743 -46.145 1.00 98.18 230 SER D C 1
ATOM 5956 O O . SER C 2 230 ? 153.979 17.576 -45.797 1.00 107.99 230 SER D O 1
ATOM 5959 N N . PRO C 2 231 ? 154.756 19.675 -46.121 1.00 87.36 231 PRO D N 1
ATOM 5960 C CA . PRO C 2 231 ? 156.143 19.386 -45.747 1.00 87.30 231 PRO D CA 1
ATOM 5961 C C . PRO C 2 231 ? 156.313 19.226 -44.243 1.00 95.08 231 PRO D C 1
ATOM 5962 O O . PRO C 2 231 ? 155.341 19.413 -43.512 1.00 102.63 231 PRO D O 1
ATOM 5966 N N . PRO C 2 232 ? 157.526 18.873 -43.783 1.00 88.03 232 PRO D N 1
ATOM 5967 C CA . PRO C 2 232 ? 157.768 18.897 -42.338 1.00 89.46 232 PRO D CA 1
ATOM 5968 C C . PRO C 2 232 ? 157.820 20.334 -41.817 1.00 96.33 232 PRO D C 1
ATOM 5969 O O . PRO C 2 232 ? 158.119 21.251 -42.582 1.00 103.17 232 PRO D O 1
ATOM 5973 N N . SER C 2 233 ? 157.544 20.527 -40.533 1.00 102.83 233 SER D N 1
ATOM 5974 C CA . SER C 2 233 ? 157.262 21.864 -40.025 1.00 115.69 233 SER D CA 1
ATOM 5975 C C . SER C 2 233 ? 158.513 22.735 -39.892 1.00 113.10 233 SER D C 1
ATOM 5976 O O . SER C 2 233 ? 158.412 23.950 -39.720 1.00 118.72 233 SER D O 1
ATOM 5979 N N . SER C 2 234 ? 159.688 22.125 -40.005 1.00 108.04 234 SER D N 1
ATOM 5980 C CA . SER C 2 234 ? 160.943 22.873 -39.946 1.00 105.34 234 SER D CA 1
ATOM 5981 C C . SER C 2 234 ? 161.092 23.822 -41.126 1.00 105.45 234 SER D C 1
ATOM 5982 O O . SER C 2 234 ? 161.696 24.887 -41.009 1.00 111.25 234 SER D O 1
ATOM 5985 N N . THR C 2 235 ? 160.553 23.410 -42.267 1.00 94.09 235 THR D N 1
ATOM 5986 C CA . THR C 2 235 ? 160.635 24.187 -43.497 1.00 85.35 235 THR D CA 1
ATOM 5987 C C . THR C 2 235 ? 159.965 25.554 -43.388 1.00 87.35 235 THR D C 1
ATOM 5988 O O . THR C 2 235 ? 160.363 26.504 -44.064 1.00 106.60 235 THR D O 1
ATOM 5992 N N . TYR C 2 236 ? 158.923 25.634 -42.568 1.00 68.35 236 TYR D N 1
ATOM 5993 C CA . TYR C 2 236 ? 158.150 26.864 -42.428 1.00 76.87 236 TYR D CA 1
ATOM 5994 C C . TYR C 2 236 ? 159.021 27.998 -41.890 1.00 90.61 236 TYR D C 1
ATOM 5995 O O . TYR C 2 236 ? 159.752 27.810 -40.918 1.00 100.03 236 TYR D O 1
ATOM 6004 N N . ASN C 2 237 ? 158.954 29.164 -42.531 1.00 85.72 237 ASN D N 1
ATOM 6005 C CA . ASN C 2 237 ? 159.741 30.316 -42.100 1.00 77.01 237 ASN D CA 1
ATOM 6006 C C . ASN C 2 237 ? 159.077 31.631 -42.461 1.00 77.27 237 ASN D C 1
ATOM 6007 O O . ASN C 2 237 ? 158.340 31.706 -43.442 1.00 83.13 237 ASN D O 1
ATOM 6012 N N . PHE C 2 238 ? 159.313 32.658 -41.651 1.00 84.92 238 PHE D N 1
ATOM 6013 C CA . PHE C 2 238 ? 158.820 33.998 -41.957 1.00 86.05 238 PHE D CA 1
ATOM 6014 C C . PHE C 2 238 ? 159.885 34.889 -42.603 1.00 95.11 238 PHE D C 1
ATOM 6015 O O . PHE C 2 238 ? 159.630 36.054 -42.897 1.00 101.82 238 PHE D O 1
ATOM 6023 N N . GLU C 2 239 ? 161.070 34.333 -42.828 1.00 107.22 239 GLU D N 1
ATOM 6024 C CA . GLU C 2 239 ? 162.192 35.091 -43.380 1.00 119.13 239 GLU D CA 1
ATOM 6025 C C . GLU C 2 239 ? 162.211 35.048 -44.907 1.00 117.29 239 GLU D C 1
ATOM 6026 O O . GLU C 2 239 ? 163.165 35.502 -45.537 1.00 121.10 239 GLU D O 1
ATOM 6032 N N . GLY C 2 240 ? 161.162 34.487 -45.498 1.00 104.19 240 GLY D N 1
ATOM 6033 C CA . GLY C 2 240 ? 161.006 34.525 -46.938 1.00 99.73 240 GLY D CA 1
ATOM 6034 C C . GLY C 2 240 ? 162.021 33.661 -47.654 1.00 107.61 240 GLY D C 1
ATOM 6035 O O . GLY C 2 240 ? 162.726 34.122 -48.551 1.00 117.66 240 GLY D O 1
ATOM 6036 N N . ASN C 2 241 ? 162.098 32.401 -47.245 1.00 101.13 241 ASN D N 1
ATOM 6037 C CA . ASN C 2 241 ? 163.006 31.441 -47.857 1.00 85.13 241 ASN D CA 1
ATOM 6038 C C . ASN C 2 241 ? 162.218 30.362 -48.579 1.00 72.23 241 ASN D C 1
ATOM 6039 O O . ASN C 2 241 ? 161.252 29.829 -48.034 1.00 64.34 241 ASN D O 1
ATOM 6044 N N . GLY C 2 242 ? 162.639 30.029 -49.796 1.00 78.87 242 GLY D N 1
ATOM 6045 C CA . GLY C 2 242 ? 161.873 29.137 -50.648 1.00 77.03 242 GLY D CA 1
ATOM 6046 C C . GLY C 2 242 ? 160.656 29.822 -51.239 1.00 69.81 242 GLY D C 1
ATOM 6047 O O . GLY C 2 242 ? 160.762 30.912 -51.797 1.00 79.18 242 GLY D O 1
ATOM 6048 N N . LEU C 2 243 ? 159.501 29.174 -51.133 1.00 61.63 243 LEU D N 1
ATOM 6049 C CA . LEU C 2 243 ? 158.261 29.695 -51.703 1.00 62.23 243 LEU D CA 1
ATOM 6050 C C . LEU C 2 243 ? 157.178 29.829 -50.649 1.00 65.72 243 LEU D C 1
ATOM 6051 O O . LEU C 2 243 ? 157.249 29.183 -49.607 1.00 65.97 243 LEU D O 1
ATOM 6056 N N . PRO C 2 244 ? 156.197 30.713 -50.893 1.00 76.14 244 PRO D N 1
ATOM 6057 C CA . PRO C 2 244 ? 155.039 30.821 -50.002 1.00 80.43 244 PRO D CA 1
ATOM 6058 C C . PRO C 2 244 ? 154.289 29.498 -49.899 1.00 91.84 244 PRO D C 1
ATOM 6059 O O . PRO C 2 244 ? 154.311 28.710 -50.844 1.00 104.78 244 PRO D O 1
ATOM 6063 N N . PHE C 2 245 ? 153.620 29.265 -48.777 1.00 81.86 245 PHE D N 1
ATOM 6064 C CA . PHE C 2 245 ? 152.935 28.000 -48.556 1.00 71.65 245 PHE D CA 1
ATOM 6065 C C . PHE C 2 245 ? 151.446 28.193 -48.290 1.00 78.30 245 PHE D C 1
ATOM 6066 O O . PHE C 2 245 ? 151.052 28.948 -47.400 1.00 87.93 245 PHE D O 1
ATOM 6074 N N . PHE C 2 246 ? 150.622 27.492 -49.061 1.00 73.05 246 PHE D N 1
ATOM 6075 C CA . PHE C 2 246 ? 149.183 27.543 -48.869 1.00 75.68 246 PHE D CA 1
ATOM 6076 C C . PHE C 2 246 ? 148.630 26.157 -48.597 1.00 86.73 246 PHE D C 1
ATOM 6077 O O . PHE C 2 246 ? 148.665 25.283 -49.461 1.00 93.43 246 PHE D O 1
ATOM 6085 N N . GLN C 2 247 ? 148.122 25.962 -47.388 1.00 91.12 247 GLN D N 1
ATOM 6086 C CA . GLN C 2 247 ? 147.637 24.656 -46.983 1.00 92.88 247 GLN D CA 1
ATOM 6087 C C . GLN C 2 247 ? 146.222 24.387 -47.483 1.00 92.95 247 GLN D C 1
ATOM 6088 O O . GLN C 2 247 ? 145.924 23.282 -47.912 1.00 97.87 247 GLN D O 1
ATOM 6094 N N . GLY C 2 248 ? 145.359 25.398 -47.447 1.00 97.08 248 GLY D N 1
ATOM 6095 C CA . GLY C 2 248 ? 143.951 25.209 -47.768 1.00 90.94 248 GLY D CA 1
ATOM 6096 C C . GLY C 2 248 ? 143.191 26.493 -48.065 1.00 78.57 248 GLY D C 1
ATOM 6097 O O . GLY C 2 248 ? 143.798 27.526 -48.348 1.00 82.91 248 GLY D O 1
ATOM 6098 N N . LYS C 2 249 ? 141.860 26.418 -48.044 1.00 59.52 249 LYS D N 1
ATOM 6099 C CA . LYS C 2 249 ? 141.031 27.580 -48.350 1.00 68.99 249 LYS D CA 1
ATOM 6100 C C . LYS C 2 249 ? 141.310 28.759 -47.413 1.00 75.37 249 LYS D C 1
ATOM 6101 O O . LYS C 2 249 ? 141.171 29.913 -47.809 1.00 88.36 249 LYS D O 1
ATOM 6107 N N . ALA C 2 250 ? 141.691 28.471 -46.172 1.00 68.15 250 ALA D N 1
ATOM 6108 C CA . ALA C 2 250 ? 141.914 29.522 -45.184 1.00 76.51 250 ALA D CA 1
ATOM 6109 C C . ALA C 2 250 ? 142.929 30.553 -45.673 1.00 85.77 250 ALA D C 1
ATOM 6110 O O . ALA C 2 250 ? 142.877 31.723 -45.287 1.00 88.29 250 ALA D O 1
ATOM 6112 N N . ASP C 2 251 ? 143.862 30.103 -46.506 1.00 94.10 251 ASP D N 1
ATOM 6113 C CA . ASP C 2 251 ? 144.867 30.982 -47.097 1.00 102.47 251 ASP D CA 1
ATOM 6114 C C . ASP C 2 251 ? 144.364 31.785 -48.309 1.00 99.47 251 ASP D C 1
ATOM 6115 O O . ASP C 2 251 ? 145.040 32.711 -48.760 1.00 106.91 251 ASP D O 1
ATOM 6120 N N . PHE C 2 252 ? 143.188 31.436 -48.830 1.00 86.85 252 PHE D N 1
ATOM 6121 C CA . PHE C 2 252 ? 142.646 32.094 -50.022 1.00 77.05 252 PHE D CA 1
ATOM 6122 C C . PHE C 2 252 ? 142.251 33.550 -49.795 1.00 88.25 252 PHE D C 1
ATOM 6123 O O . PHE C 2 252 ? 141.728 33.913 -48.741 1.00 93.84 252 PHE D O 1
ATOM 6131 N N . GLY C 2 253 ? 142.500 34.370 -50.810 1.00 94.79 253 GLY D N 1
ATOM 6132 C CA . GLY C 2 253 ? 141.916 35.695 -50.914 1.00 105.69 253 GLY D CA 1
ATOM 6133 C C . GLY C 2 253 ? 140.625 35.567 -51.692 1.00 115.75 253 GLY D C 1
ATOM 6134 O O . GLY C 2 253 ? 140.106 34.461 -51.829 1.00 116.54 253 GLY D O 1
ATOM 6135 N N . ASP C 2 254 ? 140.089 36.674 -52.195 1.00 122.89 254 ASP D N 1
ATOM 6136 C CA . ASP C 2 254 ? 138.840 36.598 -52.948 1.00 119.98 254 ASP D CA 1
ATOM 6137 C C . ASP C 2 254 ? 139.126 36.183 -54.388 1.00 107.18 254 ASP D C 1
ATOM 6138 O O . ASP C 2 254 ? 138.272 35.631 -55.079 1.00 102.13 254 ASP D O 1
ATOM 6143 N N . LEU C 2 255 ? 140.349 36.464 -54.823 1.00 105.26 255 LEU D N 1
ATOM 6144 C CA . LEU C 2 255 ? 140.850 36.076 -56.143 1.00 92.30 255 LEU D CA 1
ATOM 6145 C C . LEU C 2 255 ? 142.194 35.366 -56.038 1.00 78.60 255 LEU D C 1
ATOM 6146 O O . LEU C 2 255 ? 142.387 34.291 -56.598 1.00 61.28 255 LEU D O 1
ATOM 6151 N N . HIS C 2 256 ? 143.140 36.041 -55.388 1.00 81.14 256 HIS D N 1
ATOM 6152 C CA . HIS C 2 256 ? 144.492 35.532 -55.184 1.00 84.99 256 HIS D CA 1
ATOM 6153 C C . HIS C 2 256 ? 144.796 35.310 -53.702 1.00 86.44 256 HIS D C 1
ATOM 6154 O O . HIS C 2 256 ? 144.373 36.101 -52.856 1.00 93.59 256 HIS D O 1
ATOM 6161 N N . PRO C 2 257 ? 145.544 34.236 -53.382 1.00 85.57 257 PRO D N 1
ATOM 6162 C CA . PRO C 2 257 ? 145.890 33.914 -51.995 1.00 86.88 257 PRO D CA 1
ATOM 6163 C C . PRO C 2 257 ? 146.968 34.835 -51.429 1.00 90.77 257 PRO D C 1
ATOM 6164 O O . PRO C 2 257 ? 147.986 35.055 -52.083 1.00 63.63 257 PRO D O 1
ATOM 6168 N N . THR C 2 258 ? 146.763 35.330 -50.214 1.00 113.89 258 THR D N 1
ATOM 6169 C CA . THR C 2 258 ? 147.745 36.180 -49.550 1.00 122.43 258 THR D CA 1
ATOM 6170 C C . THR C 2 258 ? 148.810 35.344 -48.843 1.00 116.17 258 THR D C 1
ATOM 6171 O O . THR C 2 258 ? 148.503 34.638 -47.880 1.00 126.25 258 THR D O 1
ATOM 6175 N N . PRO C 2 259 ? 150.062 35.394 -49.334 1.00 93.06 259 PRO D N 1
ATOM 6176 C CA . PRO C 2 259 ? 151.078 34.601 -48.633 1.00 97.39 259 PRO D CA 1
ATOM 6177 C C . PRO C 2 259 ? 151.455 35.181 -47.276 1.00 99.55 259 PRO D C 1
ATOM 6178 O O . PRO C 2 259 ? 151.921 36.316 -47.205 1.00 94.74 259 PRO D O 1
ATOM 6182 N N . ARG C 2 260 ? 151.289 34.403 -46.213 1.00 103.10 260 ARG D N 1
ATOM 6183 C CA . ARG C 2 260 ? 151.811 34.801 -44.912 1.00 107.70 260 ARG D CA 1
ATOM 6184 C C . ARG C 2 260 ? 153.005 33.975 -44.408 1.00 107.08 260 ARG D C 1
ATOM 6185 O O . ARG C 2 260 ? 153.606 34.315 -43.385 1.00 110.16 260 ARG D O 1
ATOM 6193 N N . ILE C 2 261 ? 153.372 32.917 -45.128 1.00 94.46 261 ILE D N 1
ATOM 6194 C CA . ILE C 2 261 ? 154.402 32.010 -44.623 1.00 81.47 261 ILE D CA 1
ATOM 6195 C C . ILE C 2 261 ? 155.119 31.294 -45.766 1.00 78.13 261 ILE D C 1
ATOM 6196 O O . ILE C 2 261 ? 154.532 31.057 -46.819 1.00 81.04 261 ILE D O 1
ATOM 6201 N N . TRP C 2 262 ? 156.369 30.903 -45.538 1.00 81.22 262 TRP D N 1
ATOM 6202 C CA . TRP C 2 262 ? 157.210 30.361 -46.600 1.00 92.11 262 TRP D CA 1
ATOM 6203 C C . TRP C 2 262 ? 157.712 28.963 -46.265 1.00 84.47 262 TRP D C 1
ATOM 6204 O O . TRP C 2 262 ? 157.730 28.563 -45.101 1.00 81.78 262 TRP D O 1
ATOM 6215 N N . CYS C 2 263 ? 158.099 28.220 -47.297 1.00 76.96 263 CYS D N 1
ATOM 6216 C CA . CYS C 2 263 ? 158.653 26.880 -47.127 1.00 73.78 263 CYS D CA 1
ATOM 6217 C C . CYS C 2 263 ? 160.054 26.791 -47.734 1.00 73.47 263 CYS D C 1
ATOM 6218 O O . CYS C 2 263 ? 160.218 26.907 -48.949 1.00 77.38 263 CYS D O 1
ATOM 6221 N N . SER C 2 264 ? 161.051 26.530 -46.896 1.00 71.99 264 SER D N 1
ATOM 6222 C CA . SER C 2 264 ? 162.442 26.586 -47.330 1.00 86.89 264 SER D CA 1
ATOM 6223 C C . SER C 2 264 ? 162.789 25.460 -48.292 1.00 89.08 264 SER D C 1
ATOM 6224 O O . SER C 2 264 ? 163.654 25.615 -49.148 1.00 95.63 264 SER D O 1
ATOM 6227 N N . ALA C 2 265 ? 162.124 24.322 -48.137 1.00 82.91 265 ALA D N 1
ATOM 6228 C CA . ALA C 2 265 ? 162.275 23.228 -49.083 1.00 80.61 265 ALA D CA 1
ATOM 6229 C C . ALA C 2 265 ? 160.916 22.782 -49.589 1.00 86.21 265 ALA D C 1
ATOM 6230 O O . ALA C 2 265 ? 160.315 21.858 -49.036 1.00 89.72 265 ALA D O 1
ATOM 6232 N N . PRO C 2 266 ? 160.436 23.428 -50.660 1.00 86.32 266 PRO D N 1
ATOM 6233 C CA . PRO C 2 266 ? 159.134 23.093 -51.236 1.00 85.43 266 PRO D CA 1
ATOM 6234 C C . PRO C 2 266 ? 159.122 21.715 -51.884 1.00 85.41 266 PRO D C 1
ATOM 6235 O O . PRO C 2 266 ? 160.141 21.260 -52.402 1.00 87.35 266 PRO D O 1
ATOM 6239 N N . GLN C 2 267 ? 157.977 21.046 -51.818 1.00 87.79 267 GLN D N 1
ATOM 6240 C CA . GLN C 2 267 ? 157.814 19.744 -52.446 1.00 91.62 267 GLN D CA 1
ATOM 6241 C C . GLN C 2 267 ? 156.986 19.837 -53.710 1.00 90.84 267 GLN D C 1
ATOM 6242 O O . GLN C 2 267 ? 157.466 19.532 -54.798 1.00 97.21 267 GLN D O 1
ATOM 6248 N N . LYS C 2 268 ? 155.739 20.262 -53.569 1.00 97.69 268 LYS D N 1
ATOM 6249 C CA . LYS C 2 268 ? 154.877 20.403 -54.730 1.00 93.16 268 LYS D CA 1
ATOM 6250 C C . LYS C 2 268 ? 154.539 21.877 -54.968 1.00 81.04 268 LYS D C 1
ATOM 6251 O O . LYS C 2 268 ? 153.907 22.528 -54.130 1.00 83.21 268 LYS D O 1
ATOM 6257 N N . VAL C 2 269 ? 154.961 22.387 -56.125 1.00 59.94 269 VAL D N 1
ATOM 6258 C CA . VAL C 2 269 ? 154.893 23.818 -56.411 1.00 69.66 269 VAL D CA 1
ATOM 6259 C C . VAL C 2 269 ? 153.815 24.167 -57.419 1.00 74.96 269 VAL D C 1
ATOM 6260 O O . VAL C 2 269 ? 153.523 23.400 -58.337 1.00 82.62 269 VAL D O 1
ATOM 6264 N N . ALA C 2 270 ? 153.218 25.336 -57.224 1.00 68.56 270 ALA D N 1
ATOM 6265 C CA . ALA C 2 270 ? 152.238 25.867 -58.155 1.00 70.84 270 ALA D CA 1
ATOM 6266 C C . ALA C 2 270 ? 152.766 27.145 -58.807 1.00 86.97 270 ALA D C 1
ATOM 6267 O O . ALA C 2 270 ? 152.966 28.155 -58.128 1.00 99.12 270 ALA D O 1
ATOM 6269 N N . ARG C 2 271 ? 153.011 27.079 -60.107 1.00 84.42 271 ARG D N 1
ATOM 6270 C CA . ARG C 2 271 ? 153.525 28.192 -60.873 1.00 82.87 271 ARG D CA 1
ATOM 6271 C C . ARG C 2 271 ? 152.409 29.158 -61.105 1.00 80.48 271 ARG D C 1
ATOM 6272 O O . ARG C 2 271 ? 151.267 28.805 -60.897 1.00 76.91 271 ARG D O 1
ATOM 6280 N N . PRO C 2 272 ? 152.712 30.376 -61.512 1.00 84.57 272 PRO D N 1
ATOM 6281 C CA . PRO C 2 272 ? 151.607 31.328 -61.642 1.00 72.20 272 PRO D CA 1
ATOM 6282 C C . PRO C 2 272 ? 150.712 30.892 -62.753 1.00 88.26 272 PRO D C 1
ATOM 6283 O O . PRO C 2 272 ? 151.167 30.317 -63.717 1.00 95.58 272 PRO D O 1
ATOM 6287 N N . GLY C 2 273 ? 149.433 31.170 -62.626 1.00 98.38 273 GLY D N 1
ATOM 6288 C CA . GLY C 2 273 ? 148.496 30.852 -63.677 1.00 114.52 273 GLY D CA 1
ATOM 6289 C C . GLY C 2 273 ? 148.004 29.439 -63.552 1.00 128.04 273 GLY D C 1
ATOM 6290 O O . GLY C 2 273 ? 147.156 28.997 -64.306 1.00 131.56 273 GLY D O 1
ATOM 6291 N N . ASP C 2 274 ? 148.514 28.734 -62.561 1.00 128.23 274 ASP D N 1
ATOM 6292 C CA . ASP C 2 274 ? 147.971 27.453 -62.209 1.00 121.20 274 ASP D CA 1
ATOM 6293 C C . ASP C 2 274 ? 146.671 27.852 -61.591 1.00 115.56 274 ASP D C 1
ATOM 6294 O O . ASP C 2 274 ? 146.521 28.987 -61.227 1.00 73.63 274 ASP D O 1
ATOM 6299 N N . VAL C 2 275 ? 145.709 26.956 -61.524 1.00 149.32 275 VAL D N 1
ATOM 6300 C CA . VAL C 2 275 ? 144.475 27.263 -60.837 1.00 150.48 275 VAL D CA 1
ATOM 6301 C C . VAL C 2 275 ? 144.427 26.391 -59.635 1.00 94.85 275 VAL D C 1
ATOM 6302 O O . VAL C 2 275 ? 144.661 25.209 -59.723 1.00 114.66 275 VAL D O 1
ATOM 6306 N N . LEU C 2 276 ? 144.117 26.981 -58.506 1.00 78.96 276 LEU D N 1
ATOM 6307 C CA . LEU C 2 276 ? 144.177 26.267 -57.273 1.00 80.83 276 LEU D CA 1
ATOM 6308 C C . LEU C 2 276 ? 142.792 25.924 -56.882 1.00 95.63 276 LEU D C 1
ATOM 6309 O O . LEU C 2 276 ? 141.932 26.778 -56.842 1.00 123.98 276 LEU D O 1
ATOM 6314 N N . ILE C 2 277 ? 142.569 24.661 -56.587 1.00 79.52 277 ILE D N 1
ATOM 6315 C CA . ILE C 2 277 ? 141.289 24.261 -56.089 1.00 84.51 277 ILE D CA 1
ATOM 6316 C C . ILE C 2 277 ? 141.522 23.639 -54.755 1.00 82.45 277 ILE D C 1
ATOM 6317 O O . ILE C 2 277 ? 142.295 22.728 -54.625 1.00 82.37 277 ILE D O 1
ATOM 6322 N N . SER C 2 278 ? 140.737 23.993 -53.751 1.00 85.64 278 SER D N 1
ATOM 6323 C CA . SER C 2 278 ? 140.796 23.278 -52.475 1.00 85.97 278 SER D CA 1
ATOM 6324 C C . SER C 2 278 ? 140.317 21.851 -52.618 1.00 78.76 278 SER D C 1
ATOM 6325 O O . SER C 2 278 ? 139.328 21.621 -53.255 1.00 73.57 278 SER D O 1
ATOM 6328 N N . VAL C 2 279 ? 140.987 20.901 -51.987 1.00 86.83 279 VAL D N 1
ATOM 6329 C CA . VAL C 2 279 ? 140.577 19.507 -52.091 1.00 88.95 279 VAL D CA 1
ATOM 6330 C C . VAL C 2 279 ? 139.995 18.869 -50.835 1.00 107.33 279 VAL D C 1
ATOM 6331 O O . VAL C 2 279 ? 139.751 17.689 -50.812 1.00 81.18 279 VAL D O 1
ATOM 6335 N N . ARG C 2 280 ? 139.785 19.638 -49.786 1.00 118.72 280 ARG D N 1
ATOM 6336 C CA . ARG C 2 280 ? 139.228 19.102 -48.549 1.00 127.19 280 ARG D CA 1
ATOM 6337 C C . ARG C 2 280 ? 138.285 20.121 -47.936 1.00 134.79 280 ARG D C 1
ATOM 6338 O O . ARG C 2 280 ? 138.292 21.272 -48.342 1.00 150.25 280 ARG D O 1
ATOM 6346 N N . ALA C 2 281 ? 137.445 19.713 -46.996 1.00 122.28 281 ALA D N 1
ATOM 6347 C CA . ALA C 2 281 ? 136.358 20.583 -46.588 1.00 105.45 281 ALA D CA 1
ATOM 6348 C C . ALA C 2 281 ? 136.929 21.895 -46.094 1.00 111.66 281 ALA D C 1
ATOM 6349 O O . ALA C 2 281 ? 137.847 21.853 -45.299 1.00 125.22 281 ALA D O 1
ATOM 6351 N N . PRO C 2 282 ? 136.398 23.129 -46.548 1.00 111.26 282 PRO D N 1
ATOM 6352 C CA . PRO C 2 282 ? 135.321 23.037 -47.550 1.00 106.10 282 PRO D CA 1
ATOM 6353 C C . PRO C 2 282 ? 135.939 22.758 -48.876 1.00 115.09 282 PRO D C 1
ATOM 6354 O O . PRO C 2 282 ? 136.866 23.436 -49.274 1.00 123.11 282 PRO D O 1
ATOM 6358 N N . VAL C 2 283 ? 135.441 21.752 -49.560 1.00 113.14 283 VAL D N 1
ATOM 6359 C CA . VAL C 2 283 ? 136.006 21.401 -50.833 1.00 104.82 283 VAL D CA 1
ATOM 6360 C C . VAL C 2 283 ? 135.441 22.225 -51.962 1.00 98.50 283 VAL D C 1
ATOM 6361 O O . VAL C 2 283 ? 134.349 22.728 -51.878 1.00 93.59 283 VAL D O 1
ATOM 6365 N N . GLY C 2 284 ? 136.209 22.347 -53.023 1.00 95.47 284 GLY D N 1
ATOM 6366 C CA . GLY C 2 284 ? 135.753 22.962 -54.245 1.00 93.11 284 GLY D CA 1
ATOM 6367 C C . GLY C 2 284 ? 135.969 24.437 -54.388 1.00 83.46 284 GLY D C 1
ATOM 6368 O O . GLY C 2 284 ? 135.765 24.972 -55.459 1.00 88.14 284 GLY D O 1
ATOM 6369 N N . SER C 2 285 ? 136.419 25.094 -53.337 1.00 76.63 285 SER D N 1
ATOM 6370 C CA . SER C 2 285 ? 136.682 26.509 -53.438 1.00 90.66 285 SER D CA 1
ATOM 6371 C C . SER C 2 285 ? 137.855 26.678 -54.358 1.00 99.52 285 SER D C 1
ATOM 6372 O O . SER C 2 285 ? 138.720 25.840 -54.404 1.00 118.51 285 SER D O 1
ATOM 6375 N N . THR C 2 286 ? 137.867 27.752 -55.119 1.00 92.92 286 THR D N 1
ATOM 6376 C CA . THR C 2 286 ? 138.912 27.979 -56.078 1.00 93.92 286 THR D CA 1
ATOM 6377 C C . THR C 2 286 ? 139.469 29.335 -55.880 1.00 98.21 286 THR D C 1
ATOM 6378 O O . THR C 2 286 ? 138.795 30.231 -55.421 1.00 114.21 286 THR D O 1
ATOM 6382 N N . ASN C 2 287 ? 140.716 29.483 -56.243 1.00 82.46 287 ASN D N 1
ATOM 6383 C CA . ASN C 2 287 ? 141.366 30.751 -56.156 1.00 89.88 287 ASN D CA 1
ATOM 6384 C C . ASN C 2 287 ? 142.458 30.554 -57.172 1.00 91.88 287 ASN D C 1
ATOM 6385 O O . ASN C 2 287 ? 142.737 29.425 -57.517 1.00 112.18 287 ASN D O 1
ATOM 6390 N N . VAL C 2 288 ? 143.055 31.617 -57.681 1.00 79.38 288 VAL D N 1
ATOM 6391 C CA . VAL C 2 288 ? 144.035 31.491 -58.741 1.00 73.81 288 VAL D CA 1
ATOM 6392 C C . VAL C 2 288 ? 145.362 31.836 -58.160 1.00 84.50 288 VAL D C 1
ATOM 6393 O O . VAL C 2 288 ? 145.425 32.575 -57.214 1.00 103.02 288 VAL D O 1
ATOM 6397 N N . ALA C 2 289 ? 146.427 31.311 -58.728 1.00 78.33 289 ALA D N 1
ATOM 6398 C CA . ALA C 2 289 ? 147.734 31.532 -58.163 1.00 82.87 289 ALA D CA 1
ATOM 6399 C C . ALA C 2 289 ? 148.460 32.621 -58.886 1.00 89.36 289 ALA D C 1
ATOM 6400 O O . ALA C 2 289 ? 148.734 32.507 -60.051 1.00 98.09 289 ALA D O 1
ATOM 6402 N N . ASN C 2 290 ? 148.822 33.665 -58.170 1.00 90.30 290 ASN D N 1
ATOM 6403 C CA . ASN C 2 290 ? 149.470 34.828 -58.779 1.00 92.84 290 ASN D CA 1
ATOM 6404 C C . ASN C 2 290 ? 150.995 34.844 -58.639 1.00 96.93 290 ASN D C 1
ATOM 6405 O O . ASN C 2 290 ? 151.652 35.757 -59.133 1.00 97.46 290 ASN D O 1
ATOM 6410 N N . LEU C 2 291 ? 151.553 33.854 -57.949 1.00 92.25 291 LEU D N 1
ATOM 6411 C CA . LEU C 2 291 ? 152.983 33.832 -57.681 1.00 77.64 291 LEU D CA 1
ATOM 6412 C C . LEU C 2 291 ? 153.394 32.379 -57.451 1.00 81.13 291 LEU D C 1
ATOM 6413 O O . LEU C 2 291 ? 152.578 31.572 -57.013 1.00 93.97 291 LEU D O 1
ATOM 6418 N N . ALA C 2 292 ? 154.647 32.038 -57.727 1.00 80.56 292 ALA D N 1
ATOM 6419 C CA . ALA C 2 292 ? 155.123 30.681 -57.472 1.00 78.47 292 ALA D CA 1
ATOM 6420 C C . ALA C 2 292 ? 155.066 30.371 -55.978 1.00 87.22 292 ALA D C 1
ATOM 6421 O O . ALA C 2 292 ? 155.574 31.128 -55.147 1.00 98.97 292 ALA D O 1
ATOM 6423 N N . CYS C 2 293 ? 154.461 29.240 -55.644 1.00 83.41 293 CYS D N 1
ATOM 6424 C CA . CYS C 2 293 ? 154.224 28.892 -54.256 1.00 80.83 293 CYS D CA 1
ATOM 6425 C C . CYS C 2 293 ? 154.163 27.379 -54.058 1.00 85.39 293 CYS D C 1
ATOM 6426 O O . CYS C 2 293 ? 154.039 26.616 -55.016 1.00 85.94 293 CYS D O 1
ATOM 6429 N N . CYS C 2 294 ? 154.250 26.953 -52.805 1.00 88.33 294 CYS D N 1
ATOM 6430 C CA . CYS C 2 294 ? 154.191 25.537 -52.479 1.00 81.62 294 CYS D CA 1
ATOM 6431 C C . CYS C 2 294 ? 152.802 25.231 -51.913 1.00 79.10 294 CYS D C 1
ATOM 6432 O O . CYS C 2 294 ? 152.226 26.056 -51.197 1.00 73.71 294 CYS D O 1
ATOM 6435 N N . ILE C 2 295 ? 152.242 24.074 -52.268 1.00 72.16 295 ILE D N 1
ATOM 6436 C CA . ILE C 2 295 ? 150.873 23.738 -51.861 1.00 71.64 295 ILE D CA 1
ATOM 6437 C C . ILE C 2 295 ? 150.820 22.549 -50.900 1.00 66.77 295 ILE D C 1
ATOM 6438 O O . ILE C 2 295 ? 151.553 21.565 -51.053 1.00 65.98 295 ILE D O 1
ATOM 6443 N N . GLY C 2 296 ? 149.946 22.652 -49.905 1.00 63.20 296 GLY D N 1
ATOM 6444 C CA . GLY C 2 296 ? 149.770 21.592 -48.933 1.00 78.94 296 GLY D CA 1
ATOM 6445 C C . GLY C 2 296 ? 148.838 20.524 -49.459 1.00 87.40 296 GLY D C 1
ATOM 6446 O O . GLY C 2 296 ? 148.453 20.553 -50.623 1.00 92.26 296 GLY D O 1
ATOM 6447 N N . ARG C 2 297 ? 148.484 19.568 -48.608 1.00 99.04 297 ARG D N 1
ATOM 6448 C CA . ARG C 2 297 ? 147.599 18.488 -49.024 1.00 103.09 297 ARG D CA 1
ATOM 6449 C C . ARG C 2 297 ? 146.159 18.982 -49.096 1.00 86.62 297 ARG D C 1
ATOM 6450 O O . ARG C 2 297 ? 145.334 18.420 -49.810 1.00 83.81 297 ARG D O 1
ATOM 6458 N N . GLY C 2 298 ? 145.874 20.046 -48.355 1.00 65.07 298 GLY D N 1
ATOM 6459 C CA . GLY C 2 298 ? 144.555 20.647 -48.340 1.00 69.24 298 GLY D CA 1
ATOM 6460 C C . GLY C 2 298 ? 144.179 21.264 -49.667 1.00 74.61 298 GLY D C 1
ATOM 6461 O O . GLY C 2 298 ? 143.009 21.539 -49.934 1.00 84.67 298 GLY D O 1
ATOM 6462 N N . LEU C 2 299 ? 145.193 21.520 -50.481 1.00 73.54 299 LEU D N 1
ATOM 6463 C CA . LEU C 2 299 ? 145.009 22.086 -51.807 1.00 76.48 299 LEU D CA 1
ATOM 6464 C C . LEU C 2 299 ? 145.401 21.082 -52.864 1.00 73.08 299 LEU D C 1
ATOM 6465 O O . LEU C 2 299 ? 146.173 20.163 -52.607 1.00 81.58 299 LEU D O 1
ATOM 6470 N N . ALA C 2 300 ? 144.816 21.244 -54.041 1.00 75.48 300 ALA D N 1
ATOM 6471 C CA . ALA C 2 300 ? 145.297 20.611 -55.254 1.00 71.49 300 ALA D CA 1
ATOM 6472 C C . ALA C 2 300 ? 145.496 21.726 -56.261 1.00 67.28 300 ALA D C 1
ATOM 6473 O O . ALA C 2 300 ? 144.710 22.674 -56.319 1.00 71.10 300 ALA D O 1
ATOM 6475 N N . ALA C 2 301 ? 146.473 21.612 -57.133 1.00 71.62 301 ALA D N 1
ATOM 6476 C CA . ALA C 2 301 ? 146.646 22.657 -58.114 1.00 75.25 301 ALA D CA 1
ATOM 6477 C C . ALA C 2 301 ? 146.293 22.177 -59.489 1.00 82.84 301 ALA D C 1
ATOM 6478 O O . ALA C 2 301 ? 146.774 21.156 -59.920 1.00 93.75 301 ALA D O 1
ATOM 6480 N N . LEU C 2 302 ? 145.464 22.933 -60.189 1.00 82.08 302 LEU D N 1
ATOM 6481 C CA . LEU C 2 302 ? 145.070 22.578 -61.528 1.00 77.39 302 LEU D CA 1
ATOM 6482 C C . LEU C 2 302 ? 145.789 23.452 -62.506 1.00 87.58 302 LEU D C 1
ATOM 6483 O O . LEU C 2 302 ? 145.765 24.657 -62.405 1.00 77.31 302 LEU D O 1
ATOM 6488 N N . ARG C 2 303 ? 146.427 22.819 -63.464 1.00 109.60 303 ARG D N 1
ATOM 6489 C CA . ARG C 2 303 ? 147.140 23.509 -64.500 1.00 111.44 303 ARG D CA 1
ATOM 6490 C C . ARG C 2 303 ? 146.699 23.178 -65.880 1.00 143.36 303 ARG D C 1
ATOM 6491 O O . ARG C 2 303 ? 146.776 22.024 -66.298 1.00 141.04 303 ARG D O 1
ATOM 6499 N N . PRO C 2 304 ? 146.177 24.256 -66.596 1.00 169.13 304 PRO D N 1
ATOM 6500 C CA . PRO C 2 304 ? 145.339 23.930 -67.732 1.00 160.80 304 PRO D CA 1
ATOM 6501 C C . PRO C 2 304 ? 146.163 23.822 -68.982 1.00 135.28 304 PRO D C 1
ATOM 6502 O O . PRO C 2 304 ? 147.013 24.643 -69.247 1.00 125.63 304 PRO D O 1
ATOM 6506 N N . ARG C 2 305 ? 145.903 22.771 -69.732 1.00 145.83 305 ARG D N 1
ATOM 6507 C CA . ARG C 2 305 ? 146.559 22.496 -70.979 1.00 162.55 305 ARG D CA 1
ATOM 6508 C C . ARG C 2 305 ? 146.014 23.498 -71.956 1.00 185.82 305 ARG D C 1
ATOM 6509 O O . ARG C 2 305 ? 144.998 24.117 -71.697 1.00 194.48 305 ARG D O 1
ATOM 6517 N N . ASP C 2 306 ? 146.680 23.670 -73.084 1.00 174.95 306 ASP D N 1
ATOM 6518 C CA . ASP C 2 306 ? 146.156 24.542 -74.124 1.00 165.84 306 ASP D CA 1
ATOM 6519 C C . ASP C 2 306 ? 144.895 23.889 -74.551 1.00 153.71 306 ASP D C 1
ATOM 6520 O O . ASP C 2 306 ? 144.734 22.711 -74.347 1.00 161.00 306 ASP D O 1
ATOM 6525 N N . SER C 2 307 ? 143.996 24.679 -75.101 1.00 121.93 307 SER D N 1
ATOM 6526 C CA . SER C 2 307 ? 142.631 24.298 -75.405 1.00 103.53 307 SER D CA 1
ATOM 6527 C C . SER C 2 307 ? 141.767 24.525 -74.204 1.00 99.26 307 SER D C 1
ATOM 6528 O O . SER C 2 307 ? 140.576 24.307 -74.267 1.00 104.75 307 SER D O 1
ATOM 6531 N N . LEU C 2 308 ? 142.355 24.976 -73.109 1.00 89.15 308 LEU D N 1
ATOM 6532 C CA . LEU C 2 308 ? 141.571 25.291 -71.939 1.00 79.60 308 LEU D CA 1
ATOM 6533 C C . LEU C 2 308 ? 141.926 26.643 -71.402 1.00 86.27 308 LEU D C 1
ATOM 6534 O O . LEU C 2 308 ? 143.091 26.941 -71.235 1.00 84.85 308 LEU D O 1
ATOM 6539 N N . GLU C 2 309 ? 140.934 27.466 -71.106 1.00 88.00 309 GLU D N 1
ATOM 6540 C CA . GLU C 2 309 ? 141.268 28.754 -70.546 1.00 93.20 309 GLU D CA 1
ATOM 6541 C C . GLU C 2 309 ? 141.202 28.670 -69.027 1.00 84.48 309 GLU D C 1
ATOM 6542 O O . GLU C 2 309 ? 140.268 28.084 -68.474 1.00 90.29 309 GLU D O 1
ATOM 6548 N N . ARG C 2 310 ? 142.207 29.223 -68.351 1.00 66.83 310 ARG D N 1
ATOM 6549 C CA . ARG C 2 310 ? 142.240 29.120 -66.903 1.00 76.97 310 ARG D CA 1
ATOM 6550 C C . ARG C 2 310 ? 140.982 29.752 -66.325 1.00 85.16 310 ARG D C 1
ATOM 6551 O O . ARG C 2 310 ? 140.444 29.277 -65.331 1.00 87.36 310 ARG D O 1
ATOM 6559 N N . PHE C 2 311 ? 140.499 30.807 -66.971 1.00 88.58 311 PHE D N 1
ATOM 6560 C CA . PHE C 2 311 ? 139.260 31.442 -66.546 1.00 87.21 311 PHE D CA 1
ATOM 6561 C C . PHE C 2 311 ? 138.019 30.693 -67.012 1.00 89.78 311 PHE D C 1
ATOM 6562 O O . PHE C 2 311 ? 136.981 30.767 -66.366 1.00 90.26 311 PHE D O 1
ATOM 6570 N N . TRP C 2 312 ? 138.107 29.990 -68.136 1.00 89.59 312 TRP D N 1
ATOM 6571 C CA . TRP C 2 312 ? 137.001 29.124 -68.528 1.00 85.94 312 TRP D CA 1
ATOM 6572 C C . TRP C 2 312 ? 136.824 28.020 -67.475 1.00 80.53 312 TRP D C 1
ATOM 6573 O O . TRP C 2 312 ? 135.710 27.788 -66.983 1.00 74.74 312 TRP D O 1
ATOM 6584 N N . LEU C 2 313 ? 137.928 27.364 -67.113 1.00 79.00 313 LEU D N 1
ATOM 6585 C CA . LEU C 2 313 ? 137.889 26.329 -66.084 1.00 77.42 313 LEU D CA 1
ATOM 6586 C C . LEU C 2 313 ? 137.455 26.937 -64.756 1.00 75.61 313 LEU D C 1
ATOM 6587 O O . LEU C 2 313 ? 136.714 26.324 -63.993 1.00 80.36 313 LEU D O 1
ATOM 6592 N N . LEU C 2 314 ? 137.932 28.143 -64.481 1.00 72.35 314 LEU D N 1
ATOM 6593 C CA . LEU C 2 314 ? 137.668 28.794 -63.206 1.00 72.69 314 LEU D CA 1
ATOM 6594 C C . LEU C 2 314 ? 136.176 29.080 -63.047 1.00 75.94 314 LEU D C 1
ATOM 6595 O O . LEU C 2 314 ? 135.576 28.754 -62.021 1.00 87.07 314 LEU D O 1
ATOM 6600 N N . TYR C 2 315 ? 135.588 29.706 -64.062 1.00 72.89 315 TYR D N 1
ATOM 6601 C CA . TYR C 2 315 ? 134.164 30.002 -64.048 1.00 77.14 315 TYR D CA 1
ATOM 6602 C C . TYR C 2 315 ? 133.353 28.714 -64.000 1.00 83.52 315 TYR D C 1
ATOM 6603 O O . TYR C 2 315 ? 132.325 28.647 -63.320 1.00 92.09 315 TYR D O 1
ATOM 6612 N N . TYR C 2 316 ? 133.805 27.699 -64.733 1.00 78.37 316 TYR D N 1
ATOM 6613 C CA . TYR C 2 316 ? 133.164 26.393 -64.664 1.00 78.37 316 TYR D CA 1
ATOM 6614 C C . TYR C 2 316 ? 133.117 25.850 -63.239 1.00 85.75 316 TYR D C 1
ATOM 6615 O O . TYR C 2 316 ? 132.065 25.432 -62.762 1.00 104.07 316 TYR D O 1
ATOM 6624 N N . LEU C 2 317 ? 134.268 25.845 -62.573 1.00 78.97 317 LEU D N 1
ATOM 6625 C CA . LEU C 2 317 ? 134.383 25.326 -61.213 1.00 84.53 317 LEU D CA 1
ATOM 6626 C C . LEU C 2 317 ? 133.551 26.146 -60.235 1.00 96.51 317 LEU D C 1
ATOM 6627 O O . LEU C 2 317 ? 133.009 25.613 -59.267 1.00 99.78 317 LEU D O 1
ATOM 6632 N N . HIS C 2 318 ? 133.471 27.447 -60.492 1.00 105.38 318 HIS D N 1
ATOM 6633 C CA . HIS C 2 318 ? 132.603 28.334 -59.731 1.00 113.19 318 HIS D CA 1
ATOM 6634 C C . HIS C 2 318 ? 131.147 27.904 -59.901 1.00 110.18 318 HIS D C 1
ATOM 6635 O O . HIS C 2 318 ? 130.372 27.921 -58.945 1.00 120.28 318 HIS D O 1
ATOM 6642 N N . TYR C 2 319 ? 130.782 27.530 -61.123 1.00 107.76 319 TYR D N 1
ATOM 6643 C CA . TYR C 2 319 ? 129.435 27.043 -61.408 1.00 102.94 319 TYR D CA 1
ATOM 6644 C C . TYR C 2 319 ? 129.187 25.728 -60.673 1.00 99.99 319 TYR D C 1
ATOM 6645 O O . TYR C 2 319 ? 128.111 25.507 -60.119 1.00 101.72 319 TYR D O 1
ATOM 6654 N N . LEU C 2 320 ? 130.195 24.861 -60.667 1.00 95.40 320 LEU D N 1
ATOM 6655 C CA . LEU C 2 320 ? 130.034 23.514 -60.136 1.00 96.83 320 LEU D CA 1
ATOM 6656 C C . LEU C 2 320 ? 130.121 23.472 -58.621 1.00 102.76 320 LEU D C 1
ATOM 6657 O O . LEU C 2 320 ? 129.715 22.489 -58.005 1.00 109.22 320 LEU D O 1
ATOM 6662 N N . GLU C 2 321 ? 130.596 24.563 -58.028 1.00 104.75 321 GLU D N 1
ATOM 6663 C CA . GLU C 2 321 ? 130.977 24.591 -56.615 1.00 110.07 321 GLU D CA 1
ATOM 6664 C C . GLU C 2 321 ? 129.929 24.066 -55.625 1.00 112.49 321 GLU D C 1
ATOM 6665 O O . GLU C 2 321 ? 130.296 23.360 -54.681 1.00 118.37 321 GLU D O 1
ATOM 6671 N N . PRO C 2 322 ? 128.634 24.404 -55.816 1.00 104.19 322 PRO D N 1
ATOM 6672 C CA . PRO C 2 322 ? 127.701 23.988 -54.763 1.00 111.82 322 PRO D CA 1
ATOM 6673 C C . PRO C 2 322 ? 127.620 22.480 -54.495 1.00 114.31 322 PRO D C 1
ATOM 6674 O O . PRO C 2 322 ? 127.714 22.106 -53.327 1.00 123.80 322 PRO D O 1
ATOM 6678 N N . GLU C 2 323 ? 127.461 21.631 -55.507 1.00 103.02 323 GLU D N 1
ATOM 6679 C CA . GLU C 2 323 ? 127.585 20.201 -55.234 1.00 114.03 323 GLU D CA 1
ATOM 6680 C C . GLU C 2 323 ? 128.901 19.600 -55.757 1.00 109.21 323 GLU D C 1
ATOM 6681 O O . GLU C 2 323 ? 129.091 18.383 -55.714 1.00 108.26 323 GLU D O 1
ATOM 6687 N N . LEU C 2 324 ? 129.816 20.435 -56.251 1.00 107.86 324 LEU D N 1
ATOM 6688 C CA . LEU C 2 324 ? 131.225 20.031 -56.281 1.00 108.28 324 LEU D CA 1
ATOM 6689 C C . LEU C 2 324 ? 131.651 19.860 -54.833 1.00 104.76 324 LEU D C 1
ATOM 6690 O O . LEU C 2 324 ? 132.566 19.097 -54.523 1.00 103.85 324 LEU D O 1
ATOM 6695 N N . SER C 2 325 ? 130.967 20.578 -53.946 1.00 104.24 325 SER D N 1
ATOM 6696 C CA . SER C 2 325 ? 131.170 20.387 -52.529 1.00 105.53 325 SER D CA 1
ATOM 6697 C C . SER C 2 325 ? 130.205 19.312 -52.067 1.00 108.62 325 SER D C 1
ATOM 6698 O O . SER C 2 325 ? 129.001 19.537 -51.973 1.00 100.22 325 SER D O 1
ATOM 6701 N N . LYS C 2 326 ? 130.753 18.136 -51.785 1.00 127.60 326 LYS D N 1
ATOM 6702 C CA . LYS C 2 326 ? 129.984 17.047 -51.207 1.00 141.67 326 LYS D CA 1
ATOM 6703 C C . LYS C 2 326 ? 129.794 17.343 -49.731 1.00 151.82 326 LYS D C 1
ATOM 6704 O O . LYS C 2 326 ? 130.691 17.891 -49.093 1.00 151.10 326 LYS D O 1
ATOM 6710 N N . MET C 2 327 ? 128.623 17.002 -49.200 1.00 157.17 327 MET D N 1
ATOM 6711 C CA . MET C 2 327 ? 128.280 17.308 -47.782 1.00 160.40 327 MET D CA 1
ATOM 6712 C C . MET C 2 327 ? 128.448 18.818 -47.368 1.00 145.26 327 MET D C 1
ATOM 6713 O O . MET C 2 327 ? 128.456 19.686 -48.278 1.00 141.82 327 MET D O 1
ATOM 6715 N N . THR C 2 332 ? 134.395 9.045 -45.057 1.00 153.03 332 THR D N 1
ATOM 6716 C CA . THR C 2 332 ? 133.191 9.848 -44.859 1.00 161.45 332 THR D CA 1
ATOM 6717 C C . THR C 2 332 ? 133.508 11.341 -44.913 1.00 168.70 332 THR D C 1
ATOM 6718 O O . THR C 2 332 ? 132.771 12.107 -45.520 1.00 163.95 332 THR D O 1
ATOM 6722 N N . PHE C 2 333 ? 134.620 11.754 -44.311 1.00 180.65 333 PHE D N 1
ATOM 6723 C CA . PHE C 2 333 ? 134.991 13.163 -44.332 1.00 187.09 333 PHE D CA 1
ATOM 6724 C C . PHE C 2 333 ? 135.450 13.550 -45.721 1.00 186.04 333 PHE D C 1
ATOM 6725 O O . PHE C 2 333 ? 136.005 12.731 -46.453 1.00 181.97 333 PHE D O 1
ATOM 6733 N N . ASN C 2 334 ? 135.224 14.810 -46.075 1.00 178.20 334 ASN D N 1
ATOM 6734 C CA . ASN C 2 334 ? 135.273 15.218 -47.463 1.00 162.12 334 ASN D CA 1
ATOM 6735 C C . ASN C 2 334 ? 136.694 15.400 -47.955 1.00 147.22 334 ASN D C 1
ATOM 6736 O O . ASN C 2 334 ? 137.466 16.199 -47.425 1.00 150.11 334 ASN D O 1
ATOM 6741 N N . ALA C 2 335 ? 137.035 14.616 -48.966 1.00 115.36 335 ALA D N 1
ATOM 6742 C CA . ALA C 2 335 ? 138.292 14.761 -49.663 1.00 96.69 335 ALA D CA 1
ATOM 6743 C C . ALA C 2 335 ? 138.055 14.444 -51.126 1.00 98.54 335 ALA D C 1
ATOM 6744 O O . ALA C 2 335 ? 137.123 13.719 -51.476 1.00 98.62 335 ALA D O 1
ATOM 6746 N N . ILE C 2 336 ? 138.893 14.996 -51.986 1.00 95.09 336 ILE D N 1
ATOM 6747 C CA . ILE C 2 336 ? 138.749 14.779 -53.411 1.00 84.15 336 ILE D CA 1
ATOM 6748 C C . ILE C 2 336 ? 140.109 14.292 -53.887 1.00 80.55 336 ILE D C 1
ATOM 6749 O O . ILE C 2 336 ? 141.132 14.635 -53.295 1.00 72.65 336 ILE D O 1
ATOM 6754 N N . THR C 2 337 ? 140.135 13.493 -54.946 1.00 83.34 337 THR D N 1
ATOM 6755 C CA . THR C 2 337 ? 141.371 12.842 -55.347 1.00 76.10 337 THR D CA 1
ATOM 6756 C C . THR C 2 337 ? 141.694 13.197 -56.790 1.00 74.00 337 THR D C 1
ATOM 6757 O O . THR C 2 337 ? 140.842 13.715 -57.513 1.00 75.01 337 THR D O 1
ATOM 6761 N N . LYS C 2 338 ? 142.937 12.939 -57.186 1.00 75.49 338 LYS D N 1
ATOM 6762 C CA . LYS C 2 338 ? 143.407 13.254 -58.526 1.00 75.77 338 LYS D CA 1
ATOM 6763 C C . LYS C 2 338 ? 142.481 12.618 -59.552 1.00 83.30 338 LYS D C 1
ATOM 6764 O O . LYS C 2 338 ? 142.094 13.259 -60.516 1.00 89.88 338 LYS D O 1
ATOM 6770 N N . LYS C 2 339 ? 142.070 11.381 -59.304 1.00 95.74 339 LYS D N 1
ATOM 6771 C CA . LYS C 2 339 ? 141.225 10.683 -60.256 1.00 97.36 339 LYS D CA 1
ATOM 6772 C C . LYS C 2 339 ? 139.850 11.341 -60.257 1.00 95.58 339 LYS D C 1
ATOM 6773 O O . LYS C 2 339 ? 139.226 11.498 -61.313 1.00 95.94 339 LYS D O 1
ATOM 6779 N N . ASP C 2 340 ? 139.417 11.796 -59.083 1.00 89.66 340 ASP D N 1
ATOM 6780 C CA . ASP C 2 340 ? 138.120 12.451 -58.954 1.00 81.55 340 ASP D CA 1
ATOM 6781 C C . ASP C 2 340 ? 138.079 13.697 -59.819 1.00 87.91 340 ASP D C 1
ATOM 6782 O O . ASP C 2 340 ? 137.124 13.914 -60.561 1.00 110.40 340 ASP D O 1
ATOM 6787 N N . LEU C 2 341 ? 139.134 14.497 -59.734 1.00 73.27 341 LEU D N 1
ATOM 6788 C CA . LEU C 2 341 ? 139.235 15.740 -60.491 1.00 79.45 341 LEU D CA 1
ATOM 6789 C C . LEU C 2 341 ? 139.422 15.495 -61.989 1.00 90.26 341 LEU D C 1
ATOM 6790 O O . LEU C 2 341 ? 138.838 16.197 -62.813 1.00 91.11 341 LEU D O 1
ATOM 6795 N N . GLN C 2 342 ? 140.234 14.499 -62.337 1.00 88.99 342 GLN D N 1
ATOM 6796 C CA . GLN C 2 342 ? 140.468 14.156 -63.737 1.00 70.94 342 GLN D CA 1
ATOM 6797 C C . GLN C 2 342 ? 139.194 13.674 -64.423 1.00 71.69 342 GLN D C 1
ATOM 6798 O O . GLN C 2 342 ? 139.009 13.919 -65.612 1.00 82.79 342 GLN D O 1
ATOM 6804 N N . ASN C 2 343 ? 138.323 12.985 -63.689 1.00 76.56 343 ASN D N 1
ATOM 6805 C CA . ASN C 2 343 ? 137.111 12.448 -64.307 1.00 94.83 343 ASN D CA 1
ATOM 6806 C C . ASN C 2 343 ? 135.865 13.332 -64.199 1.00 102.33 343 ASN D C 1
ATOM 6807 O O . ASN C 2 343 ? 134.785 12.904 -64.605 1.00 116.03 343 ASN D O 1
ATOM 6812 N N . VAL C 2 344 ? 135.984 14.544 -63.657 1.00 94.10 344 VAL D N 1
ATOM 6813 C CA . VAL C 2 344 ? 134.881 15.500 -63.792 1.00 98.21 344 VAL D CA 1
ATOM 6814 C C . VAL C 2 344 ? 134.779 15.935 -65.251 1.00 99.17 344 VAL D C 1
ATOM 6815 O O . VAL C 2 344 ? 135.790 16.050 -65.944 1.00 92.53 344 VAL D O 1
ATOM 6819 N N . PHE C 2 345 ? 133.563 16.196 -65.714 1.00 100.71 345 PHE D N 1
ATOM 6820 C CA . PHE C 2 345 ? 133.352 16.507 -67.123 1.00 95.33 345 PHE D CA 1
ATOM 6821 C C . PHE C 2 345 ? 133.245 18.007 -67.363 1.00 94.96 345 PHE D C 1
ATOM 6822 O O . PHE C 2 345 ? 132.586 18.719 -66.606 1.00 107.41 345 PHE D O 1
ATOM 6830 N N . ILE C 2 346 ? 133.901 18.484 -68.416 1.00 87.64 346 ILE D N 1
ATOM 6831 C CA . ILE C 2 346 ? 133.861 19.900 -68.753 1.00 94.72 346 ILE D CA 1
ATOM 6832 C C . ILE C 2 346 ? 133.532 20.119 -70.235 1.00 96.92 346 ILE D C 1
ATOM 6833 O O . ILE C 2 346 ? 134.007 19.377 -71.102 1.00 101.84 346 ILE D O 1
ATOM 6838 N N . PRO C 2 347 ? 132.684 21.122 -70.524 1.00 89.15 347 PRO D N 1
ATOM 6839 C CA . PRO C 2 347 ? 132.427 21.571 -71.897 1.00 88.33 347 PRO D CA 1
ATOM 6840 C C . PRO C 2 347 ? 133.627 22.306 -72.478 1.00 94.15 347 PRO D C 1
ATOM 6841 O O . PRO C 2 347 ? 134.183 23.187 -71.822 1.00 102.44 347 PRO D O 1
ATOM 6845 N N . LEU C 2 348 ? 133.999 21.968 -73.706 1.00 93.63 348 LEU D N 1
ATOM 6846 C CA . LEU C 2 348 ? 135.163 22.570 -74.337 1.00 87.94 348 LEU D CA 1
ATOM 6847 C C . LEU C 2 348 ? 134.833 23.135 -75.708 1.00 97.97 348 LEU D C 1
ATOM 6848 O O . LEU C 2 348 ? 134.874 22.415 -76.714 1.00 103.39 348 LEU D O 1
ATOM 6853 N N . PRO C 2 349 ? 134.459 24.420 -75.737 1.00 100.35 349 PRO D N 1
ATOM 6854 C CA . PRO C 2 349 ? 134.386 25.254 -76.938 1.00 98.20 349 PRO D CA 1
ATOM 6855 C C . PRO C 2 349 ? 135.784 25.617 -77.428 1.00 94.68 349 PRO D C 1
ATOM 6856 O O . PRO C 2 349 ? 136.752 25.413 -76.691 1.00 90.57 349 PRO D O 1
ATOM 6860 N N . PRO C 2 350 ? 135.897 26.123 -78.664 1.00 99.15 350 PRO D N 1
ATOM 6861 C CA . PRO C 2 350 ? 137.188 26.623 -79.145 1.00 97.62 350 PRO D CA 1
ATOM 6862 C C . PRO C 2 350 ? 137.787 27.659 -78.195 1.00 89.07 350 PRO D C 1
ATOM 6863 O O . PRO C 2 350 ? 137.049 28.361 -77.503 1.00 98.16 350 PRO D O 1
ATOM 6867 N N . LEU C 2 351 ? 139.112 27.743 -78.172 1.00 75.22 351 LEU D N 1
ATOM 6868 C CA . LEU C 2 351 ? 139.823 28.613 -77.243 1.00 71.39 351 LEU D CA 1
ATOM 6869 C C . LEU C 2 351 ? 139.376 30.079 -77.347 1.00 98.25 351 LEU D C 1
ATOM 6870 O O . LEU C 2 351 ? 139.181 30.751 -76.324 1.00 109.33 351 LEU D O 1
ATOM 6875 N N . GLU C 2 352 ? 139.203 30.569 -78.574 1.00 113.01 352 GLU D N 1
ATOM 6876 C CA . GLU C 2 352 ? 138.850 31.970 -78.785 1.00 127.62 352 GLU D CA 1
ATOM 6877 C C . GLU C 2 352 ? 137.445 32.264 -78.256 1.00 132.50 352 GLU D C 1
ATOM 6878 O O . GLU C 2 352 ? 137.212 33.309 -77.638 1.00 153.96 352 GLU D O 1
ATOM 6884 N N . GLU C 2 353 ? 136.515 31.341 -78.487 1.00 118.35 353 GLU D N 1
ATOM 6885 C CA . GLU C 2 353 ? 135.153 31.524 -77.999 1.00 113.01 353 GLU D CA 1
ATOM 6886 C C . GLU C 2 353 ? 135.140 31.468 -76.477 1.00 102.58 353 GLU D C 1
ATOM 6887 O O . GLU C 2 353 ? 134.404 32.219 -75.817 1.00 107.55 353 GLU D O 1
ATOM 6893 N N . GLN C 2 354 ? 135.978 30.591 -75.929 1.00 91.44 354 GLN D N 1
ATOM 6894 C CA . GLN C 2 354 ? 136.179 30.527 -74.490 1.00 82.55 354 GLN D CA 1
ATOM 6895 C C . GLN C 2 354 ? 136.555 31.901 -73.971 1.00 77.28 354 GLN D C 1
ATOM 6896 O O . GLN C 2 354 ? 135.912 32.389 -73.047 1.00 76.47 354 GLN D O 1
ATOM 6902 N N . ARG C 2 355 ? 137.574 32.524 -74.576 1.00 80.17 355 ARG D N 1
ATOM 6903 C CA . ARG C 2 355 ? 138.030 33.845 -74.128 1.00 93.85 355 ARG D CA 1
ATOM 6904 C C . ARG C 2 355 ? 136.978 34.928 -74.345 1.00 99.86 355 ARG D C 1
ATOM 6905 O O . ARG C 2 355 ? 136.933 35.904 -73.588 1.00 99.13 355 ARG D O 1
ATOM 6913 N N . ARG C 2 356 ? 136.121 34.749 -75.348 1.00 97.73 356 ARG D N 1
ATOM 6914 C CA . ARG C 2 356 ? 135.032 35.694 -75.591 1.00 105.10 356 ARG D CA 1
ATOM 6915 C C . ARG C 2 356 ? 134.036 35.671 -74.424 1.00 107.03 356 ARG D C 1
ATOM 6916 O O . ARG C 2 356 ? 133.742 36.708 -73.792 1.00 110.69 356 ARG D O 1
ATOM 6924 N N . ILE C 2 357 ? 133.526 34.474 -74.145 1.00 99.12 357 ILE D N 1
ATOM 6925 C CA . ILE C 2 357 ? 132.600 34.270 -73.040 1.00 89.09 357 ILE D CA 1
ATOM 6926 C C . ILE C 2 357 ? 133.227 34.665 -71.702 1.00 85.65 357 ILE D C 1
ATOM 6927 O O . ILE C 2 357 ? 132.545 35.156 -70.800 1.00 81.48 357 ILE D O 1
ATOM 6932 N N . VAL C 2 358 ? 134.529 34.423 -71.578 1.00 83.60 358 VAL D N 1
ATOM 6933 C CA . VAL C 2 358 ? 135.279 34.818 -70.397 1.00 84.33 358 VAL D CA 1
ATOM 6934 C C . VAL C 2 358 ? 135.232 36.331 -70.243 1.00 91.16 358 VAL D C 1
ATOM 6935 O O . VAL C 2 358 ? 135.009 36.826 -69.146 1.00 100.60 358 VAL D O 1
ATOM 6939 N N . ALA C 2 359 ? 135.424 37.060 -71.342 1.00 84.83 359 ALA D N 1
ATOM 6940 C CA . ALA C 2 359 ? 135.351 38.519 -71.296 1.00 84.92 359 ALA D CA 1
ATOM 6941 C C . ALA C 2 359 ? 133.972 38.986 -70.841 1.00 83.42 359 ALA D C 1
ATOM 6942 O O . ALA C 2 359 ? 133.837 39.829 -69.935 1.00 92.90 359 ALA D O 1
ATOM 6944 N N . TYR C 2 360 ? 132.949 38.409 -71.463 1.00 77.93 360 TYR D N 1
ATOM 6945 C CA . TYR C 2 360 ? 131.564 38.758 -71.156 1.00 84.87 360 TYR D CA 1
ATOM 6946 C C . TYR C 2 360 ? 131.229 38.536 -69.671 1.00 86.97 360 TYR D C 1
ATOM 6947 O O . TYR C 2 360 ? 130.714 39.437 -68.977 1.00 95.26 360 TYR D O 1
ATOM 6956 N N . LEU C 2 361 ? 131.542 37.339 -69.188 1.00 70.61 361 LEU D N 1
ATOM 6957 C CA . LEU C 2 361 ? 131.323 36.992 -67.796 1.00 70.63 361 LEU D CA 1
ATOM 6958 C C . LEU C 2 361 ? 132.161 37.867 -66.872 1.00 82.50 361 LEU D C 1
ATOM 6959 O O . LEU C 2 361 ? 131.777 38.121 -65.726 1.00 97.20 361 LEU D O 1
ATOM 6964 N N . ASP C 2 362 ? 133.312 38.310 -67.369 1.00 72.93 362 ASP D N 1
ATOM 6965 C CA . ASP C 2 362 ? 134.192 39.190 -66.611 1.00 60.76 362 ASP D CA 1
ATOM 6966 C C . ASP C 2 362 ? 133.498 40.516 -66.353 1.00 59.09 362 ASP D C 1
ATOM 6967 O O . ASP C 2 362 ? 133.540 41.027 -65.229 1.00 71.47 362 ASP D O 1
ATOM 6972 N N . GLN C 2 363 ? 132.848 41.084 -67.368 1.00 61.41 363 GLN D N 1
ATOM 6973 C CA . GLN C 2 363 ? 132.203 42.378 -67.118 1.00 71.01 363 GLN D CA 1
ATOM 6974 C C . GLN C 2 363 ? 130.893 42.236 -66.345 1.00 70.87 363 GLN D C 1
ATOM 6975 O O . GLN C 2 363 ? 130.537 43.125 -65.546 1.00 85.26 363 GLN D O 1
ATOM 6981 N N . ILE C 2 364 ? 130.198 41.117 -66.534 1.00 66.90 364 ILE D N 1
ATOM 6982 C CA . ILE C 2 364 ? 129.082 40.823 -65.639 1.00 78.82 364 ILE D CA 1
ATOM 6983 C C . ILE C 2 364 ? 129.568 40.799 -64.184 1.00 85.57 364 ILE D C 1
ATOM 6984 O O . ILE C 2 364 ? 128.946 41.393 -63.299 1.00 85.11 364 ILE D O 1
ATOM 6989 N N . GLN C 2 365 ? 130.698 40.138 -63.954 1.00 85.36 365 GLN D N 1
ATOM 6990 C CA . GLN C 2 365 ? 131.196 39.933 -62.601 1.00 90.82 365 GLN D CA 1
ATOM 6991 C C . GLN C 2 365 ? 131.683 41.233 -61.975 1.00 91.65 365 GLN D C 1
ATOM 6992 O O . GLN C 2 365 ? 131.453 41.472 -60.786 1.00 94.93 365 GLN D O 1
ATOM 6998 N N . GLN C 2 366 ? 132.337 42.081 -62.767 1.00 84.18 366 GLN D N 1
ATOM 6999 C CA . GLN C 2 366 ? 132.789 43.364 -62.240 1.00 92.84 366 GLN D CA 1
ATOM 7000 C C . GLN C 2 366 ? 131.570 44.215 -61.879 1.00 89.15 366 GLN D C 1
ATOM 7001 O O . GLN C 2 366 ? 131.574 44.937 -60.868 1.00 95.30 366 GLN D O 1
ATOM 7007 N N . GLN C 2 367 ? 130.516 44.108 -62.688 1.00 82.48 367 GLN D N 1
ATOM 7008 C CA . GLN C 2 367 ? 129.310 44.878 -62.418 1.00 84.88 367 GLN D CA 1
ATOM 7009 C C . GLN C 2 367 ? 128.614 44.413 -61.145 1.00 93.80 367 GLN D C 1
ATOM 7010 O O . GLN C 2 367 ? 128.236 45.237 -60.310 1.00 103.46 367 GLN D O 1
ATOM 7016 N N . VAL C 2 368 ? 128.436 43.104 -60.989 1.00 94.72 368 VAL D N 1
ATOM 7017 C CA . VAL C 2 368 ? 127.768 42.606 -59.788 1.00 94.42 368 VAL D CA 1
ATOM 7018 C C . VAL C 2 368 ? 128.633 42.777 -58.545 1.00 87.71 368 VAL D C 1
ATOM 7019 O O . VAL C 2 368 ? 128.116 42.826 -57.437 1.00 92.07 368 VAL D O 1
ATOM 7023 N N . ALA C 2 369 ? 129.947 42.860 -58.723 1.00 82.55 369 ALA D N 1
ATOM 7024 C CA . ALA C 2 369 ? 130.828 43.111 -57.593 1.00 71.56 369 ALA D CA 1
ATOM 7025 C C . ALA C 2 369 ? 130.625 44.543 -57.125 1.00 77.27 369 ALA D C 1
ATOM 7026 O O . ALA C 2 369 ? 130.381 44.792 -55.940 1.00 77.85 369 ALA D O 1
ATOM 7028 N N . ALA C 2 370 ? 130.723 45.481 -58.065 1.00 86.32 370 ALA D N 1
ATOM 7029 C CA . ALA C 2 370 ? 130.463 46.882 -57.763 1.00 92.27 370 ALA D CA 1
ATOM 7030 C C . ALA C 2 370 ? 129.103 47.035 -57.086 1.00 85.48 370 ALA D C 1
ATOM 7031 O O . ALA C 2 370 ? 128.956 47.775 -56.103 1.00 86.21 370 ALA D O 1
ATOM 7033 N N . LEU C 2 371 ? 128.122 46.307 -57.613 1.00 77.18 371 LEU D N 1
ATOM 7034 C CA . LEU C 2 371 ? 126.771 46.281 -57.067 1.00 71.27 371 LEU D CA 1
ATOM 7035 C C . LEU C 2 371 ? 126.757 45.840 -55.603 1.00 66.82 371 LEU D C 1
ATOM 7036 O O . LEU C 2 371 ? 126.271 46.562 -54.722 1.00 79.26 371 LEU D O 1
ATOM 7041 N N . LYS C 2 372 ? 127.311 44.651 -55.374 1.00 61.37 372 LYS D N 1
ATOM 7042 C CA . LYS C 2 372 ? 127.474 44.052 -54.053 1.00 66.37 372 LYS D CA 1
ATOM 7043 C C . LYS C 2 372 ? 127.998 45.078 -53.065 1.00 76.21 372 LYS D C 1
ATOM 7044 O O . LYS C 2 372 ? 127.365 45.368 -52.041 1.00 78.82 372 LYS D O 1
ATOM 7050 N N . ARG C 2 373 ? 129.196 45.575 -53.364 1.00 66.70 373 ARG D N 1
ATOM 7051 C CA . ARG C 2 373 ? 129.863 46.525 -52.501 1.00 59.78 373 ARG D CA 1
ATOM 7052 C C . ARG C 2 373 ? 128.983 47.743 -52.227 1.00 59.72 373 ARG D C 1
ATOM 7053 O O . ARG C 2 373 ? 128.886 48.203 -51.083 1.00 74.81 373 ARG D O 1
ATOM 7061 N N . ALA C 2 374 ? 128.322 48.246 -53.266 1.00 68.37 374 ALA D N 1
ATOM 7062 C CA . ALA C 2 374 ? 127.440 49.403 -53.107 1.00 84.20 374 ALA D CA 1
ATOM 7063 C C . ALA C 2 374 ? 126.347 49.144 -52.067 1.00 84.20 374 ALA D C 1
ATOM 7064 O O . ALA C 2 374 ? 126.216 49.902 -51.097 1.00 85.44 374 ALA D O 1
ATOM 7066 N N . GLN C 2 375 ? 125.566 48.082 -52.260 1.00 84.76 375 GLN D N 1
ATOM 7067 C CA . GLN C 2 375 ? 124.459 47.822 -51.340 1.00 87.57 375 GLN D CA 1
ATOM 7068 C C . GLN C 2 375 ? 124.944 47.441 -49.938 1.00 93.28 375 GLN D C 1
ATOM 7069 O O . GLN C 2 375 ? 124.244 47.683 -48.945 1.00 97.68 375 GLN D O 1
ATOM 7075 N N . ALA C 2 376 ? 126.131 46.846 -49.860 1.00 86.69 376 ALA D N 1
ATOM 7076 C CA . ALA C 2 376 ? 126.771 46.580 -48.576 1.00 85.27 376 ALA D CA 1
ATOM 7077 C C . ALA C 2 376 ? 127.016 47.887 -47.822 1.00 76.32 376 ALA D C 1
ATOM 7078 O O . ALA C 2 376 ? 126.714 48.007 -46.621 1.00 82.78 376 ALA D O 1
ATOM 7080 N N . GLU C 2 377 ? 127.596 48.856 -48.526 1.00 70.75 377 GLU D N 1
ATOM 7081 C CA . GLU C 2 377 ? 127.838 50.168 -47.942 1.00 83.39 377 GLU D CA 1
ATOM 7082 C C . GLU C 2 377 ? 126.523 50.850 -47.532 1.00 86.74 377 GLU D C 1
ATOM 7083 O O . GLU C 2 377 ? 126.452 51.488 -46.472 1.00 92.11 377 GLU D O 1
ATOM 7089 N N . THR C 2 378 ? 125.482 50.711 -48.355 1.00 80.71 378 THR D N 1
ATOM 7090 C CA . THR C 2 378 ? 124.182 51.294 -48.007 1.00 78.65 378 THR D CA 1
ATOM 7091 C C . THR C 2 378 ? 123.663 50.693 -46.710 1.00 81.72 378 THR D C 1
ATOM 7092 O O . THR C 2 378 ? 123.167 51.412 -45.846 1.00 91.37 378 THR D O 1
ATOM 7096 N N . GLU C 2 379 ? 123.767 49.371 -46.596 1.00 80.07 379 GLU D N 1
ATOM 7097 C CA . GLU C 2 379 ? 123.368 48.643 -45.390 1.00 92.50 379 GLU D CA 1
ATOM 7098 C C . GLU C 2 379 ? 124.077 49.177 -44.144 1.00 91.06 379 GLU D C 1
ATOM 7099 O O . GLU C 2 379 ? 123.445 49.485 -43.108 1.00 92.60 379 GLU D O 1
ATOM 7105 N N . ALA C 2 380 ? 125.401 49.263 -44.250 1.00 85.82 380 ALA D N 1
ATOM 7106 C CA . ALA C 2 380 ? 126.214 49.768 -43.154 1.00 78.14 380 ALA D CA 1
ATOM 7107 C C . ALA C 2 380 ? 125.757 51.167 -42.728 1.00 82.98 380 ALA D C 1
ATOM 7108 O O . ALA C 2 380 ? 125.559 51.448 -41.531 1.00 87.04 380 ALA D O 1
ATOM 7110 N N . GLU C 2 381 ? 125.559 52.036 -43.714 1.00 78.73 381 GLU D N 1
ATOM 7111 C CA . GLU C 2 381 ? 125.157 53.403 -43.419 1.00 80.02 381 GL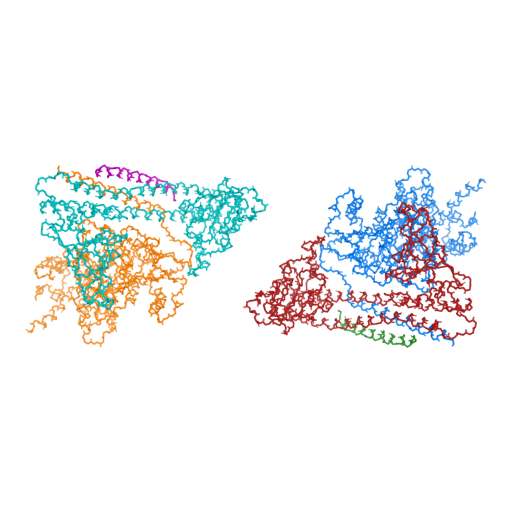U D CA 1
ATOM 7112 C C . GLU C 2 381 ? 123.698 53.481 -42.986 1.00 83.86 381 GLU D C 1
ATOM 7113 O O . GLU C 2 381 ? 123.246 54.522 -42.530 1.00 92.59 381 GLU D O 1
ATOM 7119 N N . LEU C 2 382 ? 122.959 52.388 -43.139 1.00 83.80 382 LEU D N 1
ATOM 7120 C CA . LEU C 2 382 ? 121.609 52.316 -42.590 1.00 83.91 382 LEU D CA 1
ATOM 7121 C C . LEU C 2 382 ? 121.711 52.067 -41.100 1.00 83.65 382 LEU D C 1
ATOM 7122 O O . LEU C 2 382 ? 120.964 52.658 -40.315 1.00 84.61 382 LEU D O 1
ATOM 7127 N N . LYS C 2 383 ? 122.635 51.185 -40.714 1.00 84.51 383 LYS D N 1
ATOM 7128 C CA . LYS C 2 383 ? 122.940 51.005 -39.292 1.00 77.72 383 LYS D CA 1
ATOM 7129 C C . LYS C 2 383 ? 123.347 52.342 -38.667 1.00 80.07 383 LYS D C 1
ATOM 7130 O O . LYS C 2 383 ? 122.826 52.760 -37.611 1.00 86.38 383 LYS D O 1
ATOM 7136 N N . ARG C 2 384 ? 124.294 53.004 -39.324 1.00 82.66 384 ARG D N 1
ATOM 7137 C CA . ARG C 2 384 ? 124.754 54.307 -38.860 1.00 85.81 384 ARG D CA 1
ATOM 7138 C C . ARG C 2 384 ? 123.621 55.332 -38.829 1.00 78.56 384 ARG D C 1
ATOM 7139 O O . ARG C 2 384 ? 123.573 56.184 -37.944 1.00 78.27 384 ARG D O 1
ATOM 7147 N N . LEU C 2 385 ? 122.723 55.256 -39.805 1.00 71.51 385 LEU D N 1
ATOM 7148 C CA . LEU C 2 385 ? 121.568 56.144 -39.842 1.00 75.59 385 LEU D CA 1
ATOM 7149 C C . LEU C 2 385 ? 120.700 55.934 -38.617 1.00 87.79 385 LEU D C 1
ATOM 7150 O O . LEU C 2 385 ? 120.222 56.897 -38.037 1.00 92.09 385 LEU D O 1
ATOM 7155 N N . GLU C 2 386 ? 120.497 54.677 -38.232 1.00 96.89 386 GLU D N 1
ATOM 7156 C CA . GLU C 2 386 ? 119.735 54.359 -37.026 1.00 95.64 386 GLU D CA 1
ATOM 7157 C C . GLU C 2 386 ? 120.376 55.001 -35.799 1.00 91.76 386 GLU D C 1
ATOM 7158 O O . GLU C 2 386 ? 119.711 55.717 -35.026 1.00 88.11 386 GLU D O 1
ATOM 7164 N N . GLN C 2 387 ? 121.671 54.741 -35.618 1.00 92.31 387 GLN D N 1
ATOM 7165 C CA . GLN C 2 387 ? 122.371 55.299 -34.464 1.00 90.58 387 GLN D CA 1
ATOM 7166 C C . GLN C 2 387 ? 122.278 56.827 -34.465 1.00 89.15 387 GLN D C 1
ATOM 7167 O O . GLN C 2 387 ? 122.174 57.457 -33.410 1.00 98.51 387 GLN D O 1
ATOM 7173 N N . ALA C 2 388 ? 122.283 57.414 -35.657 1.00 83.72 388 ALA D N 1
ATOM 7174 C CA . ALA C 2 388 ? 122.120 58.856 -35.807 1.00 85.31 388 ALA D CA 1
ATOM 7175 C C . ALA C 2 388 ? 120.723 59.304 -35.392 1.00 93.09 388 ALA D C 1
ATOM 7176 O O . ALA C 2 388 ? 120.554 60.379 -34.815 1.00 99.02 388 ALA D O 1
ATOM 7178 N N . ILE C 2 389 ? 119.723 58.488 -35.715 1.00 95.31 389 ILE D N 1
ATOM 7179 C CA . ILE C 2 389 ? 118.337 58.773 -35.356 1.00 92.58 389 ILE D CA 1
ATOM 7180 C C . ILE C 2 389 ? 118.206 58.861 -33.851 1.00 90.02 389 ILE D C 1
ATOM 7181 O O . ILE C 2 389 ? 117.625 59.808 -33.330 1.00 78.01 389 ILE D O 1
ATOM 7186 N N . LEU C 2 390 ? 118.748 57.866 -33.153 1.00 96.38 390 LEU D N 1
ATOM 7187 C CA . LEU C 2 390 ? 118.660 57.856 -31.694 1.00 93.81 390 LEU D CA 1
ATOM 7188 C C . LEU C 2 390 ? 119.493 58.964 -31.049 1.00 97.86 390 LEU D C 1
ATOM 7189 O O . LEU C 2 390 ? 119.026 59.622 -30.120 1.00 99.74 390 LEU D O 1
ATOM 7194 N N . ASP C 2 391 ? 120.717 59.171 -31.534 1.00 97.86 391 ASP D N 1
ATOM 7195 C CA . ASP C 2 391 ? 121.582 60.202 -30.960 1.00 106.69 391 ASP D CA 1
ATOM 7196 C C . ASP C 2 391 ? 120.968 61.591 -31.123 1.00 111.61 391 ASP D C 1
ATOM 7197 O O . ASP C 2 391 ? 120.980 62.399 -30.192 1.00 117.68 391 ASP D O 1
ATOM 7202 N N . LYS C 2 392 ? 120.422 61.862 -32.303 1.00 110.81 392 LYS D N 1
ATOM 7203 C CA . LYS C 2 392 ? 119.740 63.126 -32.550 1.00 107.78 392 LYS D CA 1
ATOM 7204 C C . LYS C 2 392 ? 118.430 63.219 -31.764 1.00 106.15 392 LYS D C 1
ATOM 7205 O O . LYS C 2 392 ? 117.993 64.313 -31.415 1.00 110.86 392 LYS D O 1
ATOM 7207 N N . ALA C 2 393 ? 117.799 62.075 -31.506 1.00 99.29 393 ALA D N 1
ATOM 7208 C CA . ALA C 2 393 ? 116.497 62.041 -30.833 1.00 89.91 393 ALA D CA 1
ATOM 7209 C C . ALA C 2 393 ? 116.565 62.422 -29.360 1.00 99.30 393 ALA D C 1
ATOM 7210 O O . ALA C 2 393 ? 115.650 63.060 -28.839 1.00 98.10 393 ALA D O 1
ATOM 7212 N N . PHE C 2 394 ? 117.637 62.016 -28.686 1.00 107.20 394 PHE D N 1
ATOM 7213 C CA . PHE C 2 394 ? 117.734 62.150 -27.233 1.00 105.81 394 PHE D CA 1
ATOM 7214 C C . PHE C 2 394 ? 118.317 63.500 -26.851 1.00 118.46 394 PHE D C 1
ATOM 7215 O O . PHE C 2 394 ? 118.619 63.759 -25.688 1.00 124.58 394 PHE D O 1
ATOM 7223 N N . ARG C 2 395 ? 118.418 64.343 -27.866 1.00 121.63 395 ARG D N 1
ATOM 7224 C CA . ARG C 2 395 ? 118.676 65.756 -27.738 1.00 133.53 395 ARG D CA 1
ATOM 7225 C C . ARG C 2 395 ? 117.548 66.409 -28.515 1.00 144.44 395 ARG D C 1
ATOM 7226 O O . ARG C 2 395 ? 116.872 65.739 -29.269 1.00 140.27 395 ARG D O 1
ATOM 7234 N N . GLY C 2 396 ? 117.310 67.695 -28.328 1.00 132.58 396 GLY D N 1
ATOM 7235 C CA . GLY C 2 396 ? 116.057 68.272 -28.795 1.00 123.71 396 GLY D CA 1
ATOM 7236 C C . GLY C 2 396 ? 115.904 68.363 -30.309 1.00 123.49 396 GLY D C 1
ATOM 7237 O O . GLY C 2 396 ? 114.972 68.997 -30.806 1.00 119.58 396 GLY D O 1
ATOM 7238 N N . ASP C 2 397 ? 116.820 67.722 -31.033 1.00 125.68 397 ASP D N 1
ATOM 7239 C CA . ASP C 2 397 ? 116.950 67.851 -32.486 1.00 125.46 397 ASP D CA 1
ATOM 7240 C C . ASP C 2 397 ? 116.126 66.876 -33.332 1.00 122.98 397 ASP D C 1
ATOM 7241 O O . ASP C 2 397 ? 116.376 66.765 -34.535 1.00 124.94 397 ASP D O 1
ATOM 7246 N N . LEU C 2 398 ? 115.240 66.108 -32.696 1.00 126.02 398 LEU D N 1
ATOM 7247 C CA . LEU C 2 398 ? 114.259 65.284 -33.412 1.00 130.35 398 LEU D CA 1
ATOM 7248 C C . LEU C 2 398 ? 114.892 63.988 -33.922 1.00 111.21 398 LEU D C 1
ATOM 7249 O O . LEU C 2 398 ? 114.202 62.999 -34.176 1.00 100.37 398 LEU D O 1
ATOM 7254 N N . PRO D 1 4 ? 70.661 78.605 40.241 1.00 120.20 4 PRO B N 1
ATOM 7255 C CA . PRO D 1 4 ? 70.563 79.590 41.315 1.00 120.88 4 PRO B CA 1
ATOM 7256 C C . PRO D 1 4 ? 71.462 80.777 40.999 1.00 133.45 4 PRO B C 1
ATOM 7257 O O . PRO D 1 4 ? 71.118 81.590 40.157 1.00 143.86 4 PRO B O 1
ATOM 7261 N N . GLN D 1 5 ? 72.616 80.856 41.634 1.00 136.19 5 GLN B N 1
ATOM 7262 C CA . GLN D 1 5 ? 73.653 81.782 41.217 1.00 142.20 5 GLN B CA 1
ATOM 7263 C C . GLN D 1 5 ? 73.308 83.263 41.122 1.00 138.42 5 GLN B C 1
ATOM 7264 O O . GLN D 1 5 ? 73.608 83.907 40.124 1.00 140.93 5 GLN B O 1
ATOM 7270 N N . THR D 1 6 ? 72.727 83.813 42.176 1.00 143.53 6 THR B N 1
ATOM 7271 C CA . THR D 1 6 ? 72.431 85.231 42.173 1.00 162.61 6 THR B CA 1
ATOM 7272 C C . THR D 1 6 ? 73.727 85.886 42.555 1.00 155.57 6 THR B C 1
ATOM 7273 O O . THR D 1 6 ? 73.826 86.606 43.540 1.00 139.54 6 THR B O 1
ATOM 7277 N N . ARG D 1 7 ? 74.726 85.667 41.728 1.00 160.63 7 ARG B N 1
ATOM 7278 C CA . ARG D 1 7 ? 76.0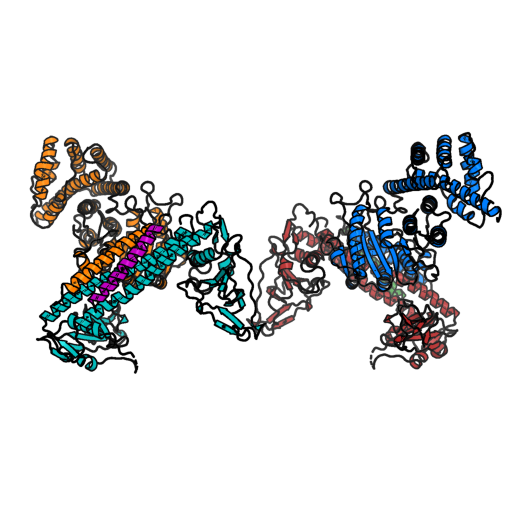56 86.032 42.123 1.00 160.92 7 ARG B CA 1
ATOM 7279 C C . ARG D 1 7 ? 76.125 87.523 42.370 1.00 154.26 7 ARG B C 1
ATOM 7280 O O . ARG D 1 7 ? 76.634 87.971 43.396 1.00 156.06 7 ARG B O 1
ATOM 7288 N N . GLU D 1 8 ? 75.570 88.299 41.462 1.00 152.36 8 GLU B N 1
ATOM 7289 C CA . GLU D 1 8 ? 76.060 89.635 41.348 1.00 147.27 8 GLU B CA 1
ATOM 7290 C C . GLU D 1 8 ? 75.871 90.441 42.604 1.00 173.21 8 GLU B C 1
ATOM 7291 O O . GLU D 1 8 ? 76.835 91.019 43.109 1.00 152.51 8 GLU B O 1
ATOM 7297 N N . SER D 1 9 ? 74.663 90.439 43.148 1.00 174.39 9 SER B N 1
ATOM 7298 C CA . SER D 1 9 ? 74.410 91.344 44.242 1.00 187.01 9 SER B CA 1
ATOM 7299 C C . SER D 1 9 ? 75.239 90.901 45.414 1.00 181.51 9 SER B C 1
ATOM 7300 O O . SER D 1 9 ? 76.004 91.661 45.969 1.00 207.42 9 SER B O 1
ATOM 7303 N N . LEU D 1 10 ? 75.100 89.626 45.737 1.00 138.78 10 LEU B N 1
ATOM 7304 C CA . LEU D 1 10 ? 75.806 88.992 46.837 1.00 104.55 10 LEU B CA 1
ATOM 7305 C C . LEU D 1 10 ? 77.274 88.708 46.685 1.00 103.04 10 LEU B C 1
ATOM 7306 O O . LEU D 1 10 ? 78.048 88.891 47.598 1.00 107.58 10 LEU B O 1
ATOM 7311 N N . ALA D 1 11 ? 77.650 88.225 45.522 1.00 92.34 11 ALA B N 1
ATOM 7312 C CA . ALA D 1 11 ? 78.991 87.755 45.336 1.00 83.50 11 ALA B CA 1
ATOM 7313 C C . ALA D 1 11 ? 79.888 88.919 45.527 1.00 92.05 11 ALA B C 1
ATOM 7314 O O . ALA D 1 11 ? 80.963 88.803 46.074 1.00 94.42 11 ALA B O 1
ATOM 7316 N N . ASN D 1 12 ? 79.445 90.057 45.042 1.00 88.62 12 ASN B N 1
ATOM 7317 C CA . ASN D 1 12 ? 80.296 91.209 45.049 1.00 88.10 12 ASN B CA 1
ATOM 7318 C C . ASN D 1 12 ? 80.646 91.548 46.461 1.00 90.11 12 ASN B C 1
ATOM 7319 O O . ASN D 1 12 ? 81.782 91.868 46.756 1.00 96.14 12 ASN B O 1
ATOM 7324 N N . GLU D 1 13 ? 79.673 91.464 47.349 1.00 86.71 13 GLU B N 1
ATOM 7325 C CA . GLU D 1 13 ? 79.911 91.886 48.704 1.00 85.45 13 GLU B CA 1
ATOM 7326 C C . GLU D 1 13 ? 80.975 91.029 49.323 1.00 93.12 13 GLU B C 1
ATOM 7327 O O . GLU D 1 13 ? 81.922 91.522 49.919 1.00 101.07 13 GLU B O 1
ATOM 7333 N N . ILE D 1 14 ? 80.860 89.733 49.128 1.00 86.86 14 ILE B N 1
ATOM 7334 C CA . ILE D 1 14 ? 81.805 88.840 49.734 1.00 73.21 14 ILE B CA 1
ATOM 7335 C C . ILE D 1 14 ? 83.166 89.251 49.274 1.00 78.59 14 ILE B C 1
ATOM 7336 O O . ILE D 1 14 ? 84.089 89.307 50.045 1.00 82.68 14 ILE B O 1
ATOM 7341 N N . TRP D 1 15 ? 83.281 89.580 48.006 1.00 81.42 15 TRP B N 1
ATOM 7342 C CA . TRP D 1 15 ? 84.549 90.094 47.500 1.00 71.72 15 TRP B CA 1
ATOM 7343 C C . TRP D 1 15 ? 84.944 91.384 48.228 1.00 76.94 15 TRP B C 1
ATOM 7344 O O . TRP D 1 15 ? 86.134 91.624 48.509 1.00 87.04 15 TRP B O 1
ATOM 7355 N N . ARG D 1 16 ? 83.942 92.203 48.545 1.00 80.80 16 ARG B N 1
ATOM 7356 C CA . ARG D 1 16 ? 84.176 93.433 49.293 1.00 85.39 16 ARG B CA 1
ATOM 7357 C C . ARG D 1 16 ? 84.760 93.107 50.654 1.00 83.44 16 ARG B C 1
ATOM 7358 O O . ARG D 1 16 ? 85.694 93.760 51.102 1.00 86.37 16 ARG B O 1
ATOM 7366 N N . ALA D 1 17 ? 84.211 92.079 51.293 1.00 85.37 17 ALA B N 1
ATOM 7367 C CA . ALA D 1 17 ? 84.664 91.635 52.603 1.00 84.29 17 ALA B CA 1
ATOM 7368 C C . ALA D 1 17 ? 86.112 91.212 52.516 1.00 72.01 17 ALA B C 1
ATOM 7369 O O . ALA D 1 17 ? 86.913 91.525 53.400 1.00 61.18 17 ALA B O 1
ATOM 7371 N N . CYS D 1 18 ? 86.444 90.489 51.450 1.00 88.57 18 CYS B N 1
ATOM 7372 C CA . CYS D 1 18 ? 87.838 90.127 51.222 1.00 94.64 18 CYS B CA 1
ATOM 7373 C C . CYS D 1 18 ? 88.720 91.371 51.134 1.00 101.00 18 CYS B C 1
ATOM 7374 O O . CYS D 1 18 ? 89.830 91.370 51.667 1.00 112.06 18 CYS B O 1
ATOM 7377 N N . ASP D 1 19 ? 88.247 92.436 50.488 1.00 85.84 19 ASP B N 1
ATOM 7378 C CA . ASP D 1 19 ? 89.105 93.623 50.395 1.00 91.50 19 ASP B CA 1
ATOM 7379 C C . ASP D 1 19 ? 89.176 94.386 51.728 1.00 93.38 19 ASP B C 1
ATOM 7380 O O . ASP D 1 19 ? 90.183 95.048 52.037 1.00 102.14 19 ASP B O 1
ATOM 7385 N N . ILE D 1 20 ? 88.124 94.251 52.530 1.00 85.35 20 ILE B N 1
ATOM 7386 C CA . ILE D 1 20 ? 88.118 94.737 53.906 1.00 74.63 20 ILE B CA 1
ATOM 7387 C C . ILE D 1 20 ? 89.200 94.057 54.729 1.00 63.02 20 ILE B C 1
ATOM 7388 O O . ILE D 1 20 ? 89.902 94.695 55.501 1.00 59.92 20 ILE B O 1
ATOM 7393 N N . MET D 1 21 ? 89.343 92.754 54.552 1.00 67.68 21 MET B N 1
ATOM 7394 C CA . MET D 1 21 ? 90.391 92.053 55.263 1.00 69.15 21 MET B CA 1
ATOM 7395 C C . MET D 1 21 ? 91.752 92.397 54.688 1.00 85.20 21 MET B C 1
ATOM 7396 O O . MET D 1 21 ? 92.746 92.401 55.415 1.00 100.12 21 MET B O 1
ATOM 7401 N N . ARG D 1 22 ? 91.803 92.693 53.391 1.00 83.35 22 ARG B N 1
ATOM 7402 C CA . ARG D 1 22 ? 93.073 93.085 52.794 1.00 89.76 22 ARG B CA 1
ATOM 7403 C C . ARG D 1 22 ? 93.564 94.352 53.477 1.00 91.78 22 ARG B C 1
ATOM 7404 O O . ARG D 1 22 ? 94.746 94.460 53.813 1.00 96.64 22 ARG B O 1
ATOM 7412 N N . ARG D 1 23 ? 92.641 95.281 53.728 1.00 86.80 23 ARG B N 1
ATOM 7413 C CA . ARG D 1 23 ? 92.975 96.513 54.450 1.00 94.24 23 ARG B CA 1
ATOM 7414 C C . ARG D 1 23 ? 93.436 96.254 55.885 1.00 102.14 23 ARG B C 1
ATOM 7415 O O . ARG D 1 23 ? 94.278 96.986 56.413 1.00 106.56 23 ARG B O 1
ATOM 7423 N N . ASP D 1 24 ? 92.846 95.250 56.527 1.00 95.13 24 ASP B N 1
ATOM 7424 C CA . ASP D 1 24 ? 93.137 94.969 57.927 1.00 93.92 24 ASP B CA 1
ATOM 7425 C C . ASP D 1 24 ? 94.561 94.429 58.130 1.00 90.49 24 ASP B C 1
ATOM 7426 O O . ASP D 1 24 ? 95.113 93.739 57.262 1.00 94.71 24 ASP B O 1
ATOM 7431 N N . ASN D 1 25 ? 95.141 94.761 59.282 1.00 76.35 25 ASN B N 1
ATOM 7432 C CA . ASN D 1 25 ? 96.508 94.379 59.623 1.00 70.18 25 ASN B CA 1
ATOM 7433 C C . ASN D 1 25 ? 96.722 92.889 59.915 1.00 63.00 25 ASN B C 1
ATOM 7434 O O . ASN D 1 25 ? 97.732 92.317 59.509 1.00 72.96 25 ASN B O 1
ATOM 7439 N N . ASN D 1 26 ? 95.808 92.270 60.654 1.00 61.89 26 ASN B N 1
ATOM 7440 C CA . ASN D 1 26 ? 96.062 90.908 61.124 1.00 117.86 26 ASN B CA 1
ATOM 7441 C C . ASN D 1 26 ? 95.701 89.888 60.038 1.00 104.95 26 ASN B C 1
ATOM 7442 O O . ASN D 1 26 ? 96.097 88.724 60.105 1.00 117.79 26 ASN B O 1
ATOM 7447 N N . CYS D 1 27 ? 94.975 90.320 59.014 1.00 97.75 27 CYS B N 1
ATOM 7448 C CA . CYS D 1 27 ? 94.835 89.454 57.858 1.00 77.92 27 CYS B CA 1
ATOM 7449 C C . CYS D 1 27 ? 95.958 89.826 56.910 1.00 84.17 27 CYS B C 1
ATOM 7450 O O . CYS D 1 27 ? 95.898 90.835 56.198 1.00 102.93 27 CYS B O 1
ATOM 7453 N N . THR D 1 28 ? 96.968 88.966 56.882 1.00 81.95 28 THR B N 1
ATOM 7454 C CA . THR D 1 28 ? 98.181 89.223 56.128 1.00 92.89 28 THR B CA 1
ATOM 7455 C C . THR D 1 28 ? 97.981 88.911 54.658 1.00 90.74 28 THR B C 1
ATOM 7456 O O . THR D 1 28 ? 98.422 89.651 53.780 1.00 99.37 28 THR B O 1
ATOM 7460 N N . GLY D 1 29 ? 97.290 87.810 54.410 1.00 75.87 29 GLY B N 1
ATOM 7461 C CA . GLY D 1 29 ? 97.159 87.274 53.078 1.00 78.93 29 GLY B CA 1
ATOM 7462 C C . GLY D 1 29 ? 95.852 86.534 52.923 1.00 80.82 29 GLY B C 1
ATOM 7463 O O . GLY D 1 29 ? 95.093 86.384 53.876 1.00 82.14 29 GLY B O 1
ATOM 7464 N N . ILE D 1 30 ? 95.607 86.061 51.708 1.00 80.24 30 ILE B N 1
ATOM 7465 C CA . ILE D 1 30 ? 94.369 85.393 51.337 1.00 76.29 30 ILE B CA 1
ATOM 7466 C C . ILE D 1 30 ? 94.022 84.222 52.274 1.00 87.11 30 ILE B C 1
ATOM 7467 O O . ILE D 1 30 ? 92.843 83.942 52.532 1.00 105.83 30 ILE B O 1
ATOM 7472 N N . MET D 1 31 ? 95.056 83.565 52.795 1.00 92.89 31 MET B N 1
ATOM 7473 C CA . MET D 1 31 ? 94.918 82.533 53.824 1.00 91.59 31 MET B CA 1
ATOM 7474 C C . MET D 1 31 ? 94.029 83.012 54.978 1.00 89.97 31 MET B C 1
ATOM 7475 O O . MET D 1 31 ? 92.993 82.401 55.294 1.00 108.27 31 MET B O 1
ATOM 7480 N N . GLU D 1 32 ? 94.420 84.139 55.567 1.00 84.35 32 GLU B N 1
ATOM 7481 C CA . GLU D 1 32 ? 93.721 84.702 56.714 1.00 76.08 32 GLU B CA 1
ATOM 7482 C C . GLU D 1 32 ? 92.299 85.129 56.347 1.00 77.85 32 GLU B C 1
ATOM 7483 O O . GLU D 1 32 ? 91.372 84.994 57.163 1.00 86.85 32 GLU B O 1
ATOM 7489 N N . TYR D 1 33 ? 92.130 85.626 55.121 1.00 71.90 33 TYR B N 1
ATOM 7490 C CA . TYR D 1 33 ? 90.806 85.991 54.624 1.00 71.45 33 TYR B CA 1
ATOM 7491 C C . TYR D 1 33 ? 89.901 84.775 54.707 1.00 68.68 33 TYR B C 1
ATOM 7492 O O . TYR D 1 33 ? 88.827 84.803 55.323 1.00 79.28 33 TYR B O 1
ATOM 7501 N N . VAL D 1 34 ? 90.358 83.692 54.090 1.00 68.74 34 VAL B N 1
ATOM 7502 C CA . VAL D 1 34 ? 89.500 82.537 53.923 1.00 78.32 34 VAL B CA 1
ATOM 7503 C C . VAL D 1 34 ? 89.199 81.886 55.275 1.00 90.24 34 VAL B C 1
ATOM 7504 O O . VAL D 1 34 ? 88.076 81.426 55.478 1.00 93.50 34 VAL B O 1
ATOM 7508 N N . GLU D 1 35 ? 90.157 81.855 56.209 1.00 94.85 35 GLU B N 1
ATOM 7509 C CA . GLU D 1 35 ? 89.832 81.250 57.512 1.00 93.80 35 GLU B CA 1
ATOM 7510 C C . GLU D 1 35 ? 88.905 82.129 58.367 1.00 93.17 35 GLU B C 1
ATOM 7511 O O . GLU D 1 35 ? 88.042 81.605 59.087 1.00 108.46 35 GLU B O 1
ATOM 7517 N N . HIS D 1 36 ? 89.086 83.448 58.298 1.00 76.57 36 HIS B N 1
ATOM 7518 C CA . HIS D 1 36 ? 88.206 84.383 59.009 1.00 65.57 36 HIS B CA 1
ATOM 7519 C C . HIS D 1 36 ? 86.746 84.209 58.543 1.00 72.49 36 HIS B C 1
ATOM 7520 O O . HIS D 1 36 ? 85.789 84.053 59.353 1.00 74.96 36 HIS B O 1
ATOM 7527 N N . LEU D 1 37 ? 86.597 84.243 57.220 1.00 74.69 37 LEU B N 1
ATOM 7528 C CA . LEU D 1 37 ? 85.319 84.017 56.565 1.00 68.85 37 LEU B CA 1
ATOM 7529 C C . LEU D 1 37 ? 84.769 82.653 56.971 1.00 76.09 37 LEU B C 1
ATOM 7530 O O . LEU D 1 37 ? 83.570 82.492 57.220 1.00 79.81 37 LEU B O 1
ATOM 7535 N N . ALA D 1 38 ? 85.667 81.678 57.066 1.00 76.04 38 ALA B N 1
ATOM 7536 C CA . ALA D 1 38 ? 85.275 80.316 57.399 1.00 80.02 38 ALA B CA 1
ATOM 7537 C C . ALA D 1 38 ? 84.646 80.226 58.778 1.00 80.51 38 ALA B C 1
ATOM 7538 O O . ALA D 1 38 ? 83.583 79.626 58.920 1.00 81.86 38 ALA B O 1
ATOM 7540 N N . TRP D 1 39 ? 85.281 80.817 59.792 1.00 79.13 39 TRP B N 1
ATOM 7541 C CA . TRP D 1 39 ? 84.731 80.686 61.142 1.00 72.45 39 TRP B CA 1
ATOM 7542 C C . TRP D 1 39 ? 83.428 81.478 61.299 1.00 79.36 39 TRP B C 1
ATOM 7543 O O . TRP D 1 39 ? 82.478 80.981 61.945 1.00 90.63 39 TRP B O 1
ATOM 7554 N N . LEU D 1 40 ? 83.342 82.669 60.702 1.00 74.49 40 LEU B N 1
ATOM 7555 C CA . LEU D 1 40 ? 82.038 83.352 60.736 1.00 75.11 40 LEU B CA 1
ATOM 7556 C C . LEU D 1 40 ? 80.925 82.504 60.083 1.00 75.80 40 LEU B C 1
ATOM 7557 O O . LEU D 1 40 ? 79.849 82.267 60.684 1.00 81.29 40 LEU B O 1
ATOM 7562 N N . LEU D 1 41 ? 81.196 82.040 58.864 1.00 77.58 41 LEU B N 1
ATOM 7563 C CA . LEU D 1 41 ? 80.224 81.259 58.104 1.00 83.70 41 LEU B CA 1
ATOM 7564 C C . LEU D 1 41 ? 79.807 80.014 58.869 1.00 87.73 41 LEU B C 1
ATOM 7565 O O . LEU D 1 41 ? 78.629 79.646 58.882 1.00 93.12 41 LEU B O 1
ATOM 7570 N N . PHE D 1 42 ? 80.778 79.369 59.505 1.00 78.48 42 PHE B N 1
ATOM 7571 C CA . PHE D 1 42 ? 80.501 78.162 60.255 1.00 74.15 42 PHE B CA 1
ATOM 7572 C C . PHE D 1 42 ? 79.557 78.457 61.411 1.00 75.68 42 PHE B C 1
ATOM 7573 O O . PHE D 1 42 ? 78.604 77.698 61.631 1.00 78.12 42 PHE B O 1
ATOM 7581 N N . LEU D 1 43 ? 79.810 79.537 62.157 1.00 68.42 43 LEU B N 1
ATOM 7582 C CA . LEU D 1 43 ? 78.896 79.848 63.260 1.00 64.80 43 LEU B CA 1
ATOM 7583 C C . LEU D 1 43 ? 77.477 80.069 62.754 1.00 71.49 43 LEU B C 1
ATOM 7584 O O . LEU D 1 43 ? 76.507 79.541 63.336 1.00 79.90 43 LEU B O 1
ATOM 7589 N N . ARG D 1 44 ? 77.352 80.835 61.669 1.00 79.73 44 ARG B N 1
ATOM 7590 C CA . ARG D 1 44 ? 76.026 81.090 61.107 1.00 79.34 44 ARG B CA 1
ATOM 7591 C C . ARG D 1 44 ? 75.333 79.772 60.709 1.00 80.56 44 ARG B C 1
ATOM 7592 O O . ARG D 1 44 ? 74.120 79.582 60.928 1.00 84.61 44 ARG B O 1
ATOM 7600 N N . PHE D 1 45 ? 76.119 78.870 60.129 1.00 72.62 45 PHE B N 1
ATOM 7601 C CA . PHE D 1 45 ? 75.638 77.555 59.730 1.00 86.82 45 PHE B CA 1
ATOM 7602 C C . PHE D 1 45 ? 75.091 76.771 60.915 1.00 87.08 45 PHE B C 1
ATOM 7603 O O . PHE D 1 45 ? 73.997 76.193 60.847 1.00 94.46 45 PHE B O 1
ATOM 7611 N N . LEU D 1 46 ? 75.868 76.754 61.995 1.00 80.29 46 LEU B N 1
ATOM 7612 C CA . LEU D 1 46 ? 75.510 76.014 63.195 1.00 78.54 46 LEU B CA 1
ATOM 7613 C C . LEU D 1 46 ? 74.174 76.534 63.717 1.00 94.18 46 LEU B C 1
ATOM 7614 O O . LEU D 1 46 ? 73.278 75.747 64.060 1.00 101.37 46 LEU B O 1
ATOM 7619 N N . ASP D 1 47 ? 74.039 77.861 63.748 1.00 105.56 47 ASP B N 1
ATOM 7620 C CA . ASP D 1 47 ? 72.800 78.482 64.217 1.00 107.76 47 ASP B CA 1
ATOM 7621 C C . ASP D 1 47 ? 71.599 78.077 63.358 1.00 101.94 47 ASP B C 1
ATOM 7622 O O . ASP D 1 47 ? 70.516 77.774 63.882 1.00 116.27 47 ASP B O 1
ATOM 7627 N N . ALA D 1 48 ? 71.790 78.075 62.042 1.00 91.30 48 ALA B N 1
ATOM 7628 C CA . ALA D 1 48 ? 70.716 77.681 61.131 1.00 95.08 48 ALA B CA 1
ATOM 7629 C C . ALA D 1 48 ? 70.266 76.231 61.380 1.00 107.52 48 ALA B C 1
ATOM 7630 O O . ALA D 1 48 ? 69.055 75.936 61.475 1.00 119.46 48 ALA B O 1
ATOM 7632 N N . GLN D 1 49 ? 71.245 75.332 61.484 1.00 99.11 49 GLN B N 1
ATOM 7633 C CA . GLN D 1 49 ? 70.955 73.921 61.719 1.00 110.43 49 GLN B CA 1
ATOM 7634 C C . GLN D 1 49 ? 70.192 73.730 63.025 1.00 131.40 49 GLN B C 1
ATOM 7635 O O . GLN D 1 49 ? 69.218 72.964 63.090 1.00 139.84 49 GLN B O 1
ATOM 7641 N N . GLU D 1 50 ? 70.634 74.423 64.069 1.00 142.50 50 GLU B N 1
ATOM 7642 C CA . GLU D 1 50 ? 69.917 74.371 65.336 1.00 148.60 50 GLU B CA 1
ATOM 7643 C C . GLU D 1 50 ? 68.501 74.924 65.248 1.00 153.20 50 GLU B C 1
ATOM 7644 O O . GLU D 1 50 ? 67.630 74.495 65.994 1.00 178.26 50 GLU B O 1
ATOM 7650 N N . GLU D 1 51 ? 68.274 75.889 64.365 1.00 139.76 51 GLU B N 1
ATOM 7651 C CA . GLU D 1 51 ? 66.922 76.413 64.190 1.00 131.50 51 GLU B CA 1
ATOM 7652 C C . GLU D 1 51 ? 66.024 75.342 63.558 1.00 129.44 51 GLU B C 1
ATOM 7653 O O . GLU D 1 51 ? 64.864 75.130 63.980 1.00 140.25 51 GLU B O 1
ATOM 7659 N N . GLU D 1 52 ? 66.575 74.633 62.574 1.00 121.53 52 GLU B N 1
ATOM 7660 C CA . GLU D 1 52 ? 65.878 73.465 62.037 1.00 118.37 52 GLU B CA 1
ATOM 7661 C C . GLU D 1 52 ? 65.562 72.500 63.183 1.00 128.30 52 GLU B C 1
ATOM 7662 O O . GLU D 1 52 ? 64.484 71.900 63.243 1.00 131.56 52 GLU B O 1
ATOM 7664 N N . TRP D 1 53 ? 66.510 72.367 64.103 1.00 129.92 53 TRP B N 1
ATOM 7665 C CA . TRP D 1 53 ? 66.319 71.493 65.252 1.00 125.98 53 TRP B CA 1
ATOM 7666 C C . TRP D 1 53 ? 65.397 72.083 66.329 1.00 132.44 53 TRP B C 1
ATOM 7667 O O . TRP D 1 53 ? 65.038 71.384 67.269 1.00 138.27 53 TRP B O 1
ATOM 7678 N N . GLU D 1 54 ? 65.025 73.358 66.209 1.00 138.56 54 GLU B N 1
ATOM 7679 C CA . GLU D 1 54 ? 63.975 73.902 67.066 1.00 147.80 54 GLU B CA 1
ATOM 7680 C C . GLU D 1 54 ? 62.707 73.316 66.467 1.00 145.25 54 GLU B C 1
ATOM 7681 O O . GLU D 1 54 ? 61.788 72.876 67.185 1.00 155.35 54 GLU B O 1
ATOM 7687 N N . ALA D 1 55 ? 62.684 73.296 65.133 1.00 139.45 55 ALA B N 1
ATOM 7688 C CA . ALA D 1 55 ? 61.542 72.742 64.417 1.00 145.40 55 ALA B CA 1
ATOM 7689 C C . ALA D 1 55 ? 61.362 71.260 64.764 1.00 152.96 55 ALA B C 1
ATOM 7690 O O . ALA D 1 55 ? 60.232 70.776 64.848 1.00 154.46 55 ALA B O 1
ATOM 7692 N N . GLN D 1 56 ? 62.466 70.535 64.956 1.00 158.71 56 GLN B N 1
ATOM 7693 C CA . GLN D 1 56 ? 62.343 69.128 65.351 1.00 166.09 56 GLN B CA 1
ATOM 7694 C C . GLN D 1 56 ? 62.230 68.952 66.866 1.00 193.75 56 GLN B C 1
ATOM 7695 O O . GLN D 1 56 ? 61.929 67.860 67.349 1.00 193.98 56 GLN B O 1
ATOM 7701 N N . ALA D 1 57 ? 62.504 70.020 67.609 1.00 223.61 57 ALA B N 1
ATOM 7702 C CA . ALA D 1 57 ? 62.279 70.037 69.049 1.00 234.11 57 ALA B CA 1
ATOM 7703 C C . ALA D 1 57 ? 60.791 70.108 69.345 1.00 227.52 57 ALA B C 1
ATOM 7704 O O . ALA D 1 57 ? 60.315 69.574 70.351 1.00 237.20 57 ALA B O 1
ATOM 7706 N N . GLN D 1 58 ? 60.072 70.798 68.462 1.00 199.37 58 GLN B N 1
ATOM 7707 C CA . GLN D 1 58 ? 58.615 70.895 68.535 1.00 183.63 58 GLN B CA 1
ATOM 7708 C C . GLN D 1 58 ? 57.896 69.550 68.745 1.00 186.64 58 GLN B C 1
ATOM 7709 O O . GLN D 1 58 ? 56.965 69.463 69.548 1.00 189.33 58 GLN B O 1
ATOM 7715 N N . ILE D 1 59 ? 58.311 68.518 68.010 1.00 180.08 59 ILE B N 1
ATOM 7716 C CA . ILE D 1 59 ? 57.722 67.173 68.118 1.00 171.32 59 ILE B CA 1
ATOM 7717 C C . ILE D 1 59 ? 57.845 66.516 69.498 1.00 159.64 59 ILE B C 1
ATOM 7718 O O . ILE D 1 59 ? 57.915 67.182 70.531 1.00 148.90 59 ILE B O 1
ATOM 7723 N N . PRO D 1 66 ? 69.670 72.925 72.379 1.00 149.72 66 PRO B N 1
ATOM 7724 C CA . PRO D 1 66 ? 70.511 73.644 73.336 1.00 142.68 66 PRO B CA 1
ATOM 7725 C C . PRO D 1 66 ? 71.989 73.440 73.044 1.00 135.15 66 PRO B C 1
ATOM 7726 O O . PRO D 1 66 ? 72.746 73.037 73.917 1.00 142.62 66 PRO B O 1
ATOM 7730 N N . ILE D 1 67 ? 72.391 73.673 71.806 1.00 121.73 67 ILE B N 1
ATOM 7731 C CA . ILE D 1 67 ? 73.793 73.533 71.441 1.00 120.92 67 ILE B CA 1
ATOM 7732 C C . ILE D 1 67 ? 74.673 74.537 72.124 1.00 133.01 67 ILE B C 1
ATOM 7733 O O . ILE D 1 67 ? 75.750 74.211 72.582 1.00 143.52 67 ILE B O 1
ATOM 7738 N N . ILE D 1 68 ? 74.205 75.773 72.167 1.00 142.33 68 ILE B N 1
ATOM 7739 C CA . ILE D 1 68 ? 74.971 76.871 72.725 1.00 164.41 68 ILE B CA 1
ATOM 7740 C C . ILE D 1 68 ? 74.059 77.824 73.456 1.00 171.69 68 ILE B C 1
ATOM 7741 O O . ILE D 1 68 ? 72.873 77.910 73.170 1.00 172.64 68 ILE B O 1
ATOM 7746 N N . ASP D 1 69 ? 74.622 78.579 74.377 1.00 197.84 69 ASP B N 1
ATOM 7747 C CA . ASP D 1 69 ? 73.806 79.434 75.199 1.00 190.01 69 ASP B CA 1
ATOM 7748 C C . ASP D 1 69 ? 73.139 80.417 74.265 1.00 180.35 69 ASP B C 1
ATOM 7749 O O . ASP D 1 69 ? 73.680 80.745 73.224 1.00 179.31 69 ASP B O 1
ATOM 7751 N N . SER D 1 70 ? 71.948 80.869 74.618 1.00 162.94 70 SER B N 1
ATOM 7752 C CA . SER D 1 70 ? 71.213 81.760 73.746 1.00 149.47 70 SER B CA 1
ATOM 7753 C C . SER D 1 70 ? 72.030 83.004 73.531 1.00 136.41 70 SER B C 1
ATOM 7754 O O . SER D 1 70 ? 72.004 83.595 72.471 1.00 123.17 70 SER B O 1
ATOM 7757 N N . GLU D 1 71 ? 72.748 83.413 74.557 1.00 136.27 71 GLU B N 1
ATOM 7758 C CA . GLU D 1 71 ? 73.539 84.615 74.473 1.00 131.28 71 GLU B CA 1
ATOM 7759 C C . GLU D 1 71 ? 74.545 84.452 73.361 1.00 121.14 71 GLU B C 1
ATOM 7760 O O . GLU D 1 71 ? 74.868 85.402 72.679 1.00 116.66 71 GLU B O 1
ATOM 7766 N N . TYR D 1 72 ? 75.069 83.250 73.196 1.00 123.97 72 TYR B N 1
ATOM 7767 C CA . TYR D 1 72 ? 76.174 83.048 72.281 1.00 111.72 72 TYR B CA 1
ATOM 7768 C C . TYR D 1 72 ? 75.802 82.457 70.934 1.00 113.98 72 TYR B C 1
ATOM 7769 O O . TYR D 1 72 ? 76.665 82.055 70.186 1.00 102.26 72 TYR B O 1
ATOM 7778 N N . ARG D 1 73 ? 74.519 82.415 70.620 1.00 143.16 73 ARG B N 1
ATOM 7779 C CA . ARG D 1 73 ? 74.069 82.032 69.279 1.00 149.88 73 ARG B CA 1
ATOM 7780 C C . ARG D 1 73 ? 74.319 83.178 68.328 1.00 145.88 73 ARG B C 1
ATOM 7781 O O . ARG D 1 73 ? 74.334 84.336 68.738 1.00 153.54 73 ARG B O 1
ATOM 7789 N N . TRP D 1 74 ? 74.483 82.853 67.052 1.00 134.63 74 TRP B N 1
ATOM 7790 C CA . TRP D 1 74 ? 74.848 83.849 66.062 1.00 115.62 74 TRP B CA 1
ATOM 7791 C C . TRP D 1 74 ? 73.782 84.934 65.999 1.00 107.98 74 TRP B C 1
ATOM 7792 O O . TRP D 1 74 ? 74.100 86.106 65.823 1.00 104.07 74 TRP B O 1
ATOM 7803 N N . ARG D 1 75 ? 72.523 84.525 66.155 1.00 108.72 75 ARG B N 1
ATOM 7804 C CA . ARG D 1 75 ? 71.374 85.430 66.110 1.00 106.21 75 ARG B CA 1
ATOM 7805 C C . ARG D 1 75 ? 71.602 86.682 66.948 1.00 109.19 75 ARG B C 1
ATOM 7806 O O . ARG D 1 75 ? 71.743 87.791 66.419 1.00 117.35 75 ARG B O 1
ATOM 7814 N N . HIS D 1 76 ? 71.681 86.484 68.259 1.00 111.89 76 HIS B N 1
ATOM 7815 C CA . HIS D 1 76 ? 71.625 87.592 69.199 1.00 119.24 76 HIS B CA 1
ATOM 7816 C C . HIS D 1 76 ? 72.840 88.517 69.124 1.00 118.85 76 HIS B C 1
ATOM 7817 O O . HIS D 1 76 ? 72.680 89.739 69.145 1.00 130.19 76 HIS B O 1
ATOM 7824 N N . TRP D 1 77 ? 74.047 87.959 69.039 1.00 102.69 77 TRP B N 1
ATOM 7825 C CA . TRP D 1 77 ? 75.232 88.813 69.045 1.00 94.94 77 TRP B CA 1
ATOM 7826 C C . TRP D 1 77 ? 75.562 89.403 67.672 1.00 97.44 77 TRP B C 1
ATOM 7827 O O . TRP D 1 77 ? 76.106 90.505 67.596 1.00 106.61 77 TRP B O 1
ATOM 7838 N N . ALA D 1 78 ? 75.254 88.690 66.591 1.00 88.10 78 ALA B N 1
ATOM 7839 C CA . ALA D 1 78 ? 75.507 89.247 65.265 1.00 82.06 78 ALA B CA 1
ATOM 7840 C C . ALA D 1 78 ? 74.471 90.295 64.853 1.00 91.04 78 ALA B C 1
ATOM 7841 O O . ALA D 1 78 ? 74.829 91.268 64.193 1.00 104.71 78 ALA B O 1
ATOM 7843 N N . THR D 1 79 ? 73.196 90.100 65.194 1.00 85.83 79 THR B N 1
ATOM 7844 C CA . THR D 1 79 ? 72.188 91.087 64.788 1.00 96.03 79 THR B CA 1
ATOM 7845 C C . THR D 1 79 ? 72.393 92.482 65.392 1.00 94.47 79 THR B C 1
ATOM 7846 O O . THR D 1 79 ? 72.301 93.484 64.682 1.00 94.21 79 THR B O 1
ATOM 7850 N N . LYS D 1 80 ? 72.666 92.543 66.693 1.00 94.95 80 LYS B N 1
ATOM 7851 C CA . LYS D 1 80 ? 72.801 93.820 67.397 1.00 111.21 80 LYS B CA 1
ATOM 7852 C C . LYS D 1 80 ? 73.859 94.742 66.781 1.00 112.64 80 LYS B C 1
ATOM 7853 O O . LYS D 1 80 ? 74.865 94.276 66.243 1.00 107.78 80 LYS B O 1
ATOM 7859 N N . ASP D 1 81 ? 73.617 96.050 66.862 1.00 109.00 81 ASP B N 1
ATOM 7860 C CA . ASP D 1 81 ? 74.556 97.048 66.355 1.00 102.49 81 ASP B CA 1
ATOM 7861 C C . ASP D 1 81 ? 75.529 97.438 67.458 1.00 93.43 81 ASP B C 1
ATOM 7862 O O . ASP D 1 81 ? 75.161 98.124 68.408 1.00 94.55 81 ASP B O 1
ATOM 7867 N N . TRP D 1 82 ? 76.779 97.007 67.312 1.00 96.02 82 TRP B N 1
ATOM 7868 C CA . TRP D 1 82 ? 77.792 97.234 68.333 1.00 97.43 82 TRP B CA 1
ATOM 7869 C C . TRP D 1 82 ? 78.528 98.542 68.148 1.00 103.70 82 TRP B C 1
ATOM 7870 O O . TRP D 1 82 ? 78.769 98.965 67.018 1.00 115.12 82 TRP B O 1
ATOM 7881 N N . PRO D 1 83 ? 78.896 99.191 69.259 1.00 101.02 83 PRO B N 1
ATOM 7882 C CA . PRO D 1 83 ? 80.080 100.041 69.131 1.00 101.18 83 PRO B CA 1
ATOM 7883 C C . PRO D 1 83 ? 81.241 99.100 68.846 1.00 88.33 83 PRO B C 1
ATOM 7884 O O . PRO D 1 83 ? 81.280 98.042 69.469 1.00 87.74 83 PRO B O 1
ATOM 7888 N N . ALA D 1 84 ? 82.155 99.459 67.952 1.00 82.67 84 ALA B N 1
ATOM 7889 C CA . ALA D 1 84 ? 83.150 98.502 67.451 1.00 81.49 84 ALA B CA 1
ATOM 7890 C C . ALA D 1 84 ? 83.999 97.864 68.544 1.00 81.97 84 ALA B C 1
ATOM 7891 O O . ALA D 1 84 ? 84.227 96.646 68.542 1.00 91.04 84 ALA B O 1
ATOM 7893 N N . ASP D 1 85 ? 84.477 98.693 69.463 1.00 83.62 85 ASP B N 1
ATOM 7894 C CA . ASP D 1 85 ? 85.369 98.234 70.513 1.00 95.35 85 ASP B CA 1
ATOM 7895 C C . ASP D 1 85 ? 84.705 97.169 71.378 1.00 97.97 85 ASP B C 1
ATOM 7896 O O . ASP D 1 85 ? 85.335 96.179 71.747 1.00 80.33 85 ASP B O 1
ATOM 7901 N N . GLU D 1 86 ? 83.425 97.370 71.680 1.00 111.89 86 GLU B N 1
ATOM 7902 C CA . GLU D 1 86 ? 82.681 96.436 72.516 1.00 114.83 86 GLU B CA 1
ATOM 7903 C C . GLU D 1 86 ? 82.456 95.116 71.796 1.00 109.21 86 GLU B C 1
ATOM 7904 O O . GLU D 1 86 ? 82.367 94.070 72.436 1.00 116.51 86 GLU B O 1
ATOM 7910 N N . LEU D 1 87 ? 82.337 95.168 70.472 1.00 99.44 87 LEU B N 1
ATOM 7911 C CA . LEU D 1 87 ? 82.191 93.954 69.673 1.00 88.09 87 LEU B CA 1
ATOM 7912 C C . LEU D 1 87 ? 83.469 93.146 69.699 1.00 90.50 87 LEU B C 1
ATOM 7913 O O . LEU D 1 87 ? 83.449 91.940 69.940 1.00 99.77 87 LEU B O 1
ATOM 7918 N N . LEU D 1 88 ? 84.580 93.823 69.430 1.00 90.72 88 LEU B N 1
ATOM 7919 C CA . LEU D 1 88 ? 85.879 93.169 69.403 1.00 87.93 88 LEU B CA 1
ATOM 7920 C C . LEU D 1 88 ? 86.165 92.547 70.774 1.00 88.88 88 LEU B C 1
ATOM 7921 O O . LEU D 1 88 ? 86.573 91.377 70.890 1.00 91.18 88 LEU B O 1
ATOM 7926 N N . ALA D 1 89 ? 85.896 93.337 71.809 1.00 90.56 89 ALA B N 1
ATOM 7927 C CA . ALA D 1 89 ? 86.071 92.913 73.189 1.00 92.64 89 ALA B CA 1
ATOM 7928 C C . ALA D 1 89 ? 85.165 91.741 73.523 1.00 86.90 89 ALA B C 1
ATOM 7929 O O . ALA D 1 89 ? 85.526 90.891 74.329 1.00 97.69 89 ALA B O 1
ATOM 7931 N N . PHE D 1 90 ? 83.975 91.714 72.932 1.00 68.33 90 PHE B N 1
ATOM 7932 C CA . PHE D 1 90 ? 83.052 90.610 73.158 1.00 68.68 90 PHE B CA 1
ATOM 7933 C C . PHE D 1 90 ? 83.578 89.330 72.527 1.00 94.03 90 PHE B C 1
ATOM 7934 O O . PHE D 1 90 ? 83.589 88.277 73.158 1.00 96.61 90 PHE B O 1
ATOM 7942 N N . VAL D 1 91 ? 84.016 89.432 71.279 1.00 89.12 91 VAL B N 1
ATOM 7943 C CA . VAL D 1 91 ? 84.448 88.264 70.527 1.00 85.46 91 VAL B CA 1
ATOM 7944 C C . VAL D 1 91 ? 85.672 87.634 71.170 1.00 89.26 91 VAL B C 1
ATOM 7945 O O . VAL D 1 91 ? 85.710 86.422 71.381 1.00 88.13 91 VAL B O 1
ATOM 7949 N N . HIS D 1 92 ? 86.677 88.447 71.473 1.00 96.86 92 HIS B N 1
ATOM 7950 C CA . HIS D 1 92 ? 87.878 87.903 72.094 1.00 106.91 92 HIS B CA 1
ATOM 7951 C C . HIS D 1 92 ? 87.665 87.543 73.565 1.00 109.87 92 HIS B C 1
ATOM 7952 O O . HIS D 1 92 ? 88.092 86.482 74.024 1.00 114.15 92 HIS B O 1
ATOM 7959 N N . GLY D 1 93 ? 87.025 88.437 74.307 1.00 107.48 93 GLY B N 1
ATOM 7960 C CA . GLY D 1 93 ? 86.829 88.229 75.728 1.00 101.70 93 GLY B CA 1
ATOM 7961 C C . GLY D 1 93 ? 85.817 87.182 76.158 1.00 87.70 93 GLY B C 1
ATOM 7962 O O . GLY D 1 93 ? 86.138 86.320 76.970 1.00 87.81 93 GLY B O 1
ATOM 7963 N N . ARG D 1 94 ? 84.577 87.296 75.686 1.00 76.91 94 ARG B N 1
ATOM 7964 C CA . ARG D 1 94 ? 83.539 86.345 76.087 1.00 82.64 94 ARG B CA 1
ATOM 7965 C C . ARG D 1 94 ? 83.055 85.290 75.068 1.00 91.57 94 ARG B C 1
ATOM 7966 O O . ARG D 1 94 ? 82.337 84.380 75.460 1.00 94.36 94 ARG B O 1
ATOM 7974 N N . LEU D 1 95 ? 83.464 85.358 73.800 1.00 99.16 95 LEU B N 1
ATOM 7975 C CA . LEU D 1 95 ? 82.862 84.476 72.779 1.00 91.52 95 LEU B CA 1
ATOM 7976 C C . LEU D 1 95 ? 83.717 83.271 72.435 1.00 84.49 95 LEU B C 1
ATOM 7977 O O . LEU D 1 95 ? 83.285 82.128 72.596 1.00 80.27 95 LEU B O 1
ATOM 7982 N N . ILE D 1 96 ? 84.898 83.536 71.890 1.00 83.57 96 ILE B N 1
ATOM 7983 C CA . ILE D 1 96 ? 85.854 82.485 71.583 1.00 92.44 96 ILE B CA 1
ATOM 7984 C C . ILE D 1 96 ? 86.170 81.611 72.812 1.00 107.48 96 ILE B C 1
ATOM 7985 O O . ILE D 1 96 ? 86.053 80.383 72.732 1.00 108.63 96 ILE B O 1
ATOM 7990 N N . PRO D 1 97 ? 86.502 82.231 73.970 1.00 108.10 97 PRO B N 1
ATOM 7991 C CA . PRO D 1 97 ? 86.739 81.386 75.144 1.00 106.08 97 PRO B CA 1
ATOM 7992 C C . PRO D 1 97 ? 85.493 80.627 75.571 1.00 106.12 97 PRO B C 1
ATOM 7993 O O . PRO D 1 97 ? 85.624 79.543 76.139 1.00 127.69 97 PRO B O 1
ATOM 7997 N N . TYR D 1 98 ? 84.310 81.180 75.320 1.00 94.13 98 TYR B N 1
ATOM 7998 C CA . TYR D 1 98 ? 83.090 80.442 75.609 1.00 96.68 98 TYR B CA 1
ATOM 7999 C C . TYR D 1 98 ? 83.018 79.215 74.733 1.00 113.31 98 TYR B C 1
ATOM 8000 O O . TYR D 1 98 ? 82.584 78.153 75.187 1.00 120.65 98 TYR B O 1
ATOM 8009 N N . LEU D 1 99 ? 83.411 79.380 73.467 1.00 113.17 99 LEU B N 1
ATOM 8010 C CA . LEU D 1 99 ? 83.412 78.279 72.497 1.00 110.98 99 LEU B CA 1
ATOM 8011 C C . LEU D 1 99 ? 84.515 77.250 72.775 1.00 117.03 99 LEU B C 1
ATOM 8012 O O . LEU D 1 99 ? 84.521 76.182 72.178 1.00 123.48 99 LEU B O 1
ATOM 8017 N N . ARG D 1 100 ? 85.492 77.606 73.607 1.00 115.97 100 ARG B N 1
ATOM 8018 C CA . ARG D 1 100 ? 86.465 76.636 74.125 1.00 117.51 100 ARG B CA 1
ATOM 8019 C C . ARG D 1 100 ? 86.006 76.100 75.485 1.00 130.52 100 ARG B C 1
ATOM 8020 O O . ARG D 1 100 ? 86.608 75.185 76.040 1.00 124.15 100 ARG B O 1
ATOM 8028 N N . SER D 1 101 ? 84.888 76.708 75.851 1.00 156.03 101 SER B N 1
ATOM 8029 C CA . SER D 1 101 ? 84.109 76.546 77.043 1.00 191.09 101 SER B CA 1
ATOM 8030 C C . SER D 1 101 ? 83.067 75.474 76.820 1.00 216.45 101 SER B C 1
ATOM 8031 O O . SER D 1 101 ? 82.225 75.242 77.678 1.00 222.73 101 SER B O 1
ATOM 8034 N N . LEU D 1 102 ? 83.083 74.847 75.651 1.00 205.96 102 LEU B N 1
ATOM 8035 C CA . LEU D 1 102 ? 82.074 73.856 75.349 1.00 195.78 102 LEU B CA 1
ATOM 8036 C C . LEU D 1 102 ? 82.552 72.493 75.749 1.00 197.67 102 LEU B C 1
ATOM 8037 O O . LEU D 1 102 ? 83.463 71.933 75.156 1.00 205.70 102 LEU B O 1
ATOM 8042 N N . GLY D 1 103 ? 81.901 71.969 76.772 1.00 193.95 103 GLY B N 1
ATOM 8043 C CA . GLY D 1 103 ? 82.126 70.625 77.245 1.00 191.99 103 GLY B CA 1
ATOM 8044 C C . GLY D 1 103 ? 80.760 69.999 77.202 1.00 192.38 103 GLY B C 1
ATOM 8045 O O . GLY D 1 103 ? 79.788 70.618 77.625 1.00 194.24 103 GLY B O 1
ATOM 8046 N N . GLY D 1 104 ? 80.671 68.790 76.673 1.00 192.63 104 GLY B N 1
ATOM 8047 C CA . GLY D 1 104 ? 79.375 68.211 76.410 1.00 198.67 104 GLY B CA 1
ATOM 8048 C C . GLY D 1 104 ? 79.478 66.932 75.627 1.00 205.46 104 GLY B C 1
ATOM 8049 O O . GLY D 1 104 ? 80.418 66.156 75.772 1.00 211.95 104 GLY B O 1
ATOM 8050 N N . ASP D 1 105 ? 78.495 66.726 74.771 1.00 192.95 105 ASP B N 1
ATOM 8051 C CA . ASP D 1 105 ? 78.431 65.542 73.965 1.00 181.00 105 ASP B CA 1
ATOM 8052 C C . ASP D 1 105 ? 79.599 65.696 73.057 1.00 179.62 105 ASP B C 1
ATOM 8053 O O . ASP D 1 105 ? 80.204 66.759 73.023 1.00 171.79 105 ASP B O 1
ATOM 8058 N N . PRO D 1 106 ? 79.933 64.563 72.313 1.00 170.45 106 PRO B N 1
ATOM 8059 C CA . PRO D 1 106 ? 81.222 64.684 71.632 1.00 163.77 106 PRO B CA 1
ATOM 8060 C C . PRO D 1 106 ? 81.194 65.845 70.681 1.00 155.80 106 PRO B C 1
ATOM 8061 O O . PRO D 1 106 ? 82.203 66.527 70.539 1.00 155.23 106 PRO B O 1
ATOM 8065 N N . LEU D 1 107 ? 80.063 66.075 70.033 1.00 151.02 107 LEU B N 1
ATOM 8066 C CA . LEU D 1 107 ? 80.072 67.020 68.946 1.00 143.83 107 LEU B CA 1
ATOM 8067 C C . LEU D 1 107 ? 80.526 68.359 69.474 1.00 149.50 107 LEU B C 1
ATOM 8068 O O . LEU D 1 107 ? 81.462 68.947 68.937 1.00 151.84 107 LEU B O 1
ATOM 8073 N N . ARG D 1 108 ? 79.962 68.806 70.582 1.00 142.64 108 ARG B N 1
ATOM 8074 C CA . ARG D 1 108 ? 80.488 70.062 71.096 1.00 134.16 108 ARG B CA 1
ATOM 8075 C C . ARG D 1 108 ? 81.999 69.923 71.282 1.00 131.21 108 ARG B C 1
ATOM 8076 O O . ARG D 1 108 ? 82.745 70.894 71.136 1.00 131.13 108 ARG B O 1
ATOM 8084 N N . GLU D 1 109 ? 82.445 68.726 71.568 1.00 130.44 109 GLU B N 1
ATOM 8085 C CA . GLU D 1 109 ? 83.859 68.556 71.720 1.00 124.55 109 GLU B CA 1
ATOM 8086 C C . GLU D 1 109 ? 84.440 68.975 70.391 1.00 121.02 109 GLU B C 1
ATOM 8087 O O . GLU D 1 109 ? 85.503 69.564 70.329 1.00 112.46 109 GLU B O 1
ATOM 8093 N N . THR D 1 110 ? 83.737 68.669 69.316 1.00 128.27 110 THR B N 1
ATOM 8094 C CA . THR D 1 110 ? 84.193 69.066 68.017 1.00 134.22 110 THR B CA 1
ATOM 8095 C C . THR D 1 110 ? 84.268 70.566 67.940 1.00 129.90 110 THR B C 1
ATOM 8096 O O . THR D 1 110 ? 85.282 71.129 67.537 1.00 140.59 110 THR B O 1
ATOM 8100 N N . ILE D 1 111 ? 83.220 71.236 68.393 1.00 117.71 111 ILE B N 1
ATOM 8101 C CA . ILE D 1 111 ? 83.173 72.669 68.228 1.00 109.97 111 ILE B CA 1
ATOM 8102 C C . ILE D 1 111 ? 84.326 73.210 69.005 1.00 122.94 111 ILE B C 1
ATOM 8103 O O . ILE D 1 111 ? 85.103 73.988 68.503 1.00 131.35 111 ILE B O 1
ATOM 8108 N N . ARG D 1 112 ? 84.501 72.707 70.209 1.00 127.67 112 ARG B N 1
ATOM 8109 C CA . ARG D 1 112 ? 85.595 73.155 71.028 1.00 137.59 112 ARG B CA 1
ATOM 8110 C C . ARG D 1 112 ? 86.843 72.789 70.276 1.00 148.82 112 ARG B C 1
ATOM 8111 O O . ARG D 1 112 ? 87.791 73.543 70.229 1.00 164.44 112 ARG B O 1
ATOM 8119 N N . SER D 1 113 ? 86.822 71.628 69.646 1.00 142.44 113 SER B N 1
ATOM 8120 C CA . SER D 1 113 ? 88.019 71.143 69.007 1.00 135.14 113 SER B CA 1
ATOM 8121 C C . SER D 1 113 ? 88.434 72.122 67.947 1.00 135.54 113 SER B C 1
ATOM 8122 O O . SER D 1 113 ? 89.610 72.437 67.826 1.00 144.27 113 SER B O 1
ATOM 8125 N N . LEU D 1 114 ? 87.477 72.604 67.168 1.00 128.96 114 LEU B N 1
ATOM 8126 C CA . LEU D 1 114 ? 87.839 73.475 66.066 1.00 127.80 114 LEU B CA 1
ATOM 8127 C C . LEU D 1 114 ? 88.437 74.794 66.504 1.00 126.21 114 LEU B C 1
ATOM 8128 O O . LEU D 1 114 ? 89.470 75.207 66.005 1.00 131.97 114 LEU B O 1
ATOM 8133 N N . PHE D 1 115 ? 87.791 75.446 67.451 1.00 121.61 115 PHE B N 1
ATOM 8134 C CA . PHE D 1 115 ? 88.303 76.678 68.014 1.00 105.72 115 PHE B CA 1
ATOM 8135 C C . PHE D 1 115 ? 89.523 76.467 68.864 1.00 120.76 115 PHE B C 1
ATOM 8136 O O . PHE D 1 115 ? 90.406 77.295 68.911 1.00 131.37 115 PHE B O 1
ATOM 8144 N N . SER D 1 116 ? 89.555 75.342 69.549 1.00 127.29 116 SER B N 1
ATOM 8145 C CA . SER D 1 116 ? 90.544 75.096 70.572 1.00 125.53 116 SER B CA 1
ATOM 8146 C C . SER D 1 116 ? 91.932 75.149 70.009 1.00 115.15 116 SER B C 1
ATOM 8147 O O . SER D 1 116 ? 92.846 75.607 70.681 1.00 107.96 116 SER B O 1
ATOM 8150 N N . GLU D 1 117 ? 92.108 74.654 68.797 1.00 132.32 117 GLU B N 1
ATOM 8151 C CA . GLU D 1 117 ? 93.392 74.819 68.164 1.00 151.09 117 GLU B CA 1
ATOM 8152 C C . GLU D 1 117 ? 93.576 76.279 67.846 1.00 182.85 117 GLU B C 1
ATOM 8153 O O . GLU D 1 117 ? 92.619 77.010 67.672 1.00 158.45 117 GLU B O 1
ATOM 8159 N N . ARG D 1 118 ? 94.822 76.701 67.780 1.00 236.09 118 ARG B N 1
ATOM 8160 C CA . ARG D 1 118 ? 95.214 78.076 68.030 1.00 241.29 118 ARG B CA 1
ATOM 8161 C C . ARG D 1 118 ? 94.651 79.163 67.128 1.00 233.55 118 ARG B C 1
ATOM 8162 O O . ARG D 1 118 ? 94.431 78.970 65.942 1.00 238.63 118 ARG B O 1
ATOM 8170 N N . ASN D 1 119 ? 94.418 80.309 67.758 1.00 227.39 119 ASN B N 1
ATOM 8171 C CA . ASN D 1 119 ? 94.361 81.619 67.123 1.00 203.22 119 ASN B CA 1
ATOM 8172 C C . ASN D 1 119 ? 93.448 81.945 65.943 1.00 174.99 119 ASN B C 1
ATOM 8173 O O . ASN D 1 119 ? 93.897 82.150 64.825 1.00 178.97 119 ASN B O 1
ATOM 8178 N N . VAL D 1 120 ? 92.158 81.980 66.221 1.00 149.41 120 VAL B N 1
ATOM 8179 C CA . VAL D 1 120 ? 91.170 82.318 65.234 1.00 115.56 120 VAL B CA 1
ATOM 8180 C C . VAL D 1 120 ? 91.439 83.706 64.709 1.00 118.97 120 VAL B C 1
ATOM 8181 O O . VAL D 1 120 ? 91.923 84.558 65.421 1.00 128.10 120 VAL B O 1
ATOM 8185 N N . ILE D 1 121 ? 91.144 83.898 63.433 1.00 118.00 121 ILE B N 1
ATOM 8186 C CA . ILE D 1 121 ? 91.405 85.118 62.693 1.00 110.60 121 ILE B CA 1
ATOM 8187 C C . ILE D 1 121 ? 90.293 86.102 62.929 1.00 122.08 121 ILE B C 1
ATOM 8188 O O . ILE D 1 121 ? 89.134 85.862 62.589 1.00 148.00 121 ILE B O 1
ATOM 8193 N N . VAL D 1 122 ? 90.670 87.213 63.546 1.00 104.36 122 VAL B N 1
ATOM 8194 C CA . VAL D 1 122 ? 89.740 88.280 63.850 1.00 89.40 122 VAL B CA 1
ATOM 8195 C C . VAL D 1 122 ? 90.395 89.572 63.397 1.00 90.04 122 VAL B C 1
ATOM 8196 O O . VAL D 1 122 ? 91.614 89.715 63.487 1.00 93.64 122 VAL B O 1
ATOM 8200 N N . CYS D 1 123 ? 89.595 90.498 62.884 1.00 89.82 123 CYS B N 1
ATOM 8201 C CA . CYS D 1 123 ? 90.123 91.750 62.364 1.00 88.36 123 CYS B CA 1
ATOM 8202 C C . CYS D 1 123 ? 90.735 92.570 63.494 1.00 82.98 123 CYS B C 1
ATOM 8203 O O . CYS D 1 123 ? 90.314 92.465 64.645 1.00 92.67 123 CYS B O 1
ATOM 8206 N N . ALA D 1 124 ? 91.736 93.376 63.165 1.00 82.89 124 ALA B N 1
ATOM 8207 C CA . ALA D 1 124 ? 92.388 94.225 64.153 1.00 73.39 124 ALA B CA 1
ATOM 8208 C C . ALA D 1 124 ? 91.507 95.422 64.472 1.00 81.11 124 ALA B C 1
ATOM 8209 O O . ALA D 1 124 ? 91.405 95.842 65.626 1.00 84.62 124 ALA B O 1
ATOM 8211 N N . SER D 1 125 ? 90.901 95.989 63.433 1.00 93.58 125 SER B N 1
ATOM 8212 C CA . SER D 1 125 ? 89.933 97.065 63.597 1.00 102.14 125 SER B CA 1
ATOM 8213 C C . SER D 1 125 ? 88.553 96.475 63.851 1.00 95.32 125 SER B C 1
ATOM 8214 O O . SER D 1 125 ? 88.045 95.705 63.036 1.00 85.99 125 SER B O 1
ATOM 8217 N N . GLY D 1 126 ? 87.956 96.828 64.987 1.00 99.95 126 GLY B N 1
ATOM 8218 C CA . GLY D 1 126 ? 86.632 96.343 65.335 1.00 88.43 126 GLY B CA 1
ATOM 8219 C C . GLY D 1 126 ? 85.598 96.787 64.323 1.00 77.01 126 GLY B C 1
ATOM 8220 O O . GLY D 1 126 ? 84.550 96.151 64.159 1.00 80.63 126 GLY B O 1
ATOM 8221 N N . TYR D 1 127 ? 85.894 97.896 63.653 1.00 76.27 127 TYR B N 1
ATOM 8222 C CA . TYR D 1 127 ? 85.024 98.410 62.611 1.00 70.77 127 TYR B CA 1
ATOM 8223 C C . TYR D 1 127 ? 85.015 97.454 61.420 1.00 78.25 127 TYR B C 1
ATOM 8224 O O . TYR D 1 127 ? 83.951 97.070 60.939 1.00 88.89 127 TYR B O 1
ATOM 8233 N N . ASN D 1 128 ? 86.202 97.069 60.958 1.00 70.81 128 ASN B N 1
ATOM 8234 C CA . ASN D 1 128 ? 86.326 96.116 59.861 1.00 68.36 128 ASN B CA 1
ATOM 8235 C C . ASN D 1 128 ? 85.680 94.782 60.210 1.00 79.08 128 ASN B C 1
ATOM 8236 O O . ASN D 1 128 ? 84.995 94.186 59.378 1.00 86.50 128 ASN B O 1
ATOM 8241 N N . LEU D 1 129 ? 85.919 94.314 61.434 1.00 83.78 129 LEU B N 1
ATOM 8242 C CA . LEU D 1 129 ? 85.306 93.083 61.924 1.00 86.49 129 LEU B CA 1
ATOM 8243 C C . LEU D 1 129 ? 83.784 93.187 61.855 1.00 88.90 129 LEU B C 1
ATOM 8244 O O . LEU D 1 129 ? 83.113 92.269 61.378 1.00 93.59 129 LEU B O 1
ATOM 8249 N N . LYS D 1 130 ? 83.249 94.313 62.319 1.00 80.82 130 LYS B N 1
ATOM 8250 C CA . LYS D 1 130 ? 81.809 94.531 62.302 1.00 78.37 130 LYS B CA 1
ATOM 8251 C C . LYS D 1 130 ? 81.295 94.515 60.859 1.00 84.33 130 LYS B C 1
ATOM 8252 O O . LYS D 1 130 ? 80.246 93.937 60.579 1.00 89.15 130 LYS B O 1
ATOM 8258 N N . ASP D 1 131 ? 82.041 95.143 59.952 1.00 82.28 131 ASP B N 1
ATOM 8259 C CA . ASP D 1 131 ? 81.676 95.180 58.536 1.00 84.63 131 ASP B CA 1
ATOM 8260 C C . ASP D 1 131 ? 81.615 93.779 57.922 1.00 76.46 131 ASP B C 1
ATOM 8261 O O . ASP D 1 131 ? 80.628 93.426 57.264 1.00 91.95 131 ASP B O 1
ATOM 8266 N N . VAL D 1 132 ? 82.668 92.991 58.129 1.00 67.77 132 VAL B N 1
ATOM 8267 C CA . VAL D 1 132 ? 82.721 91.616 57.616 1.00 74.86 132 VAL B CA 1
ATOM 8268 C C . VAL D 1 132 ? 81.571 90.783 58.193 1.00 75.60 132 VAL B C 1
ATOM 8269 O O . VAL D 1 132 ? 80.917 90.016 57.472 1.00 63.68 132 VAL B O 1
ATOM 8273 N N . ILE D 1 133 ? 81.327 90.956 59.493 1.00 76.97 133 ILE B N 1
ATOM 8274 C CA . ILE D 1 133 ? 80.237 90.273 60.181 1.00 72.80 133 ILE B CA 1
ATOM 8275 C C . ILE D 1 133 ? 78.885 90.638 59.565 1.00 77.56 133 ILE B C 1
ATOM 8276 O O . ILE D 1 133 ? 78.027 89.772 59.412 1.00 79.11 133 ILE B O 1
ATOM 8281 N N . GLN D 1 134 ? 78.697 91.908 59.197 1.00 85.49 134 GLN B N 1
ATOM 8282 C CA . GLN D 1 134 ? 77.426 92.341 58.609 1.00 93.39 134 GLN B CA 1
ATOM 8283 C C . GLN D 1 134 ? 77.255 91.821 57.181 1.00 89.70 134 GLN B C 1
ATOM 8284 O O . GLN D 1 134 ? 76.137 91.495 56.762 1.00 105.37 134 GLN B O 1
ATOM 8290 N N . ILE D 1 135 ? 78.358 91.729 56.441 1.00 81.12 135 ILE B N 1
ATOM 8291 C CA . ILE D 1 135 ? 78.337 91.105 55.117 1.00 76.26 135 ILE B CA 1
ATOM 8292 C C . ILE D 1 135 ? 77.955 89.626 55.207 1.00 87.23 135 ILE B C 1
ATOM 8293 O O . ILE D 1 135 ? 77.173 89.123 54.398 1.00 92.39 135 ILE B O 1
ATOM 8298 N N . VAL D 1 136 ? 78.497 88.942 56.208 1.00 89.46 136 VAL B N 1
ATOM 8299 C CA . VAL D 1 136 ? 78.179 87.536 56.455 1.00 83.44 136 VAL B CA 1
ATOM 8300 C C . VAL D 1 136 ? 76.717 87.366 56.876 1.00 93.20 136 VAL B C 1
ATOM 8301 O O . VAL D 1 136 ? 76.046 86.415 56.477 1.00 87.75 136 VAL B O 1
ATOM 8305 N N . ASN D 1 137 ? 76.235 88.311 57.678 1.00 110.46 137 ASN B N 1
ATOM 8306 C CA . ASN D 1 137 ? 74.896 88.261 58.255 1.00 119.49 137 ASN B CA 1
ATOM 8307 C C . ASN D 1 137 ? 73.863 88.734 57.224 1.00 112.64 137 ASN B C 1
ATOM 8308 O O . ASN D 1 137 ? 72.656 88.570 57.404 1.00 127.41 137 ASN B O 1
ATOM 8313 N N . GLU D 1 138 ? 74.341 89.253 56.099 1.00 89.63 138 GLU B N 1
ATOM 8314 C CA . GLU D 1 138 ? 73.419 89.635 55.039 1.00 99.53 138 GLU B CA 1
ATOM 8315 C C . GLU D 1 138 ? 73.197 88.501 54.027 1.00 99.39 138 GLU B C 1
ATOM 8316 O O . GLU D 1 138 ? 72.478 88.661 53.041 1.00 104.12 138 GLU B O 1
ATOM 8322 N N . ILE D 1 139 ? 73.809 87.352 54.293 1.00 97.55 139 ILE B N 1
ATOM 8323 C CA . ILE D 1 139 ? 73.562 86.130 53.525 1.00 85.19 139 ILE B CA 1
ATOM 8324 C C . ILE D 1 139 ? 72.300 85.434 54.014 1.00 87.09 139 ILE B C 1
ATOM 8325 O O . ILE D 1 139 ? 72.122 85.253 55.218 1.00 97.66 139 ILE B O 1
ATOM 8330 N N . ASN D 1 140 ? 71.431 85.025 53.096 1.00 78.35 140 ASN B N 1
ATOM 8331 C CA . ASN D 1 140 ? 70.232 84.290 53.498 1.00 85.93 140 ASN B CA 1
ATOM 8332 C C . ASN D 1 140 ? 70.479 82.792 53.423 1.00 91.34 140 ASN B C 1
ATOM 8333 O O . ASN D 1 140 ? 70.625 82.235 52.339 1.00 105.30 140 ASN B O 1
ATOM 8338 N N . PHE D 1 141 ? 70.525 82.142 54.580 1.00 85.23 141 PHE B N 1
ATOM 8339 C CA . PHE D 1 141 ? 70.847 80.725 54.626 1.00 80.89 141 PHE B CA 1
ATOM 8340 C C . PHE D 1 141 ? 69.645 79.857 54.263 1.00 92.32 141 PHE B C 1
ATOM 8341 O O . PHE D 1 141 ? 69.779 78.649 54.074 1.00 101.47 141 PHE B O 1
ATOM 8349 N N . HIS D 1 142 ? 68.470 80.468 54.169 1.00 97.58 142 HIS B N 1
ATOM 8350 C CA . HIS D 1 142 ? 67.264 79.736 53.790 1.00 105.50 142 HIS B CA 1
ATOM 8351 C C . HIS D 1 142 ? 67.034 79.809 52.285 1.00 105.97 142 HIS B C 1
ATOM 8352 O O . HIS D 1 142 ? 66.043 79.297 51.766 1.00 113.50 142 HIS B O 1
ATOM 8359 N N . SER D 1 143 ? 67.964 80.455 51.591 1.00 102.11 143 SER B N 1
ATOM 8360 C CA . SER D 1 143 ? 67.961 80.488 50.135 1.00 111.83 143 SER B CA 1
ATOM 8361 C C . SER D 1 143 ? 69.162 79.699 49.635 1.00 110.54 143 SER B C 1
ATOM 8362 O O . SER D 1 143 ? 70.304 80.035 49.945 1.00 107.10 143 SER B O 1
ATOM 8365 N N . GLN D 1 144 ? 68.911 78.657 48.850 1.00 113.97 144 GLN B N 1
ATOM 8366 C CA . GLN D 1 144 ? 69.982 77.768 48.421 1.00 119.84 144 GLN B CA 1
ATOM 8367 C C . GLN D 1 144 ? 70.746 78.444 47.302 1.00 123.06 144 GLN B C 1
ATOM 8368 O O . GLN D 1 144 ? 71.887 78.091 46.989 1.00 126.23 144 GLN B O 1
ATOM 8374 N N . ASP D 1 145 ? 70.125 79.485 46.766 1.00 126.20 145 ASP B N 1
ATOM 8375 C CA . ASP D 1 145 ? 70.754 80.402 45.833 1.00 125.12 145 ASP B CA 1
ATOM 8376 C C . ASP D 1 145 ? 71.949 81.162 46.440 1.00 109.98 145 ASP B C 1
ATOM 8377 O O . ASP D 1 145 ? 73.046 81.207 45.855 1.00 102.16 145 ASP B O 1
ATOM 8382 N N . ASP D 1 146 ? 71.731 81.750 47.615 1.00 102.54 146 ASP B N 1
ATOM 8383 C CA . ASP D 1 146 ? 72.757 82.555 48.265 1.00 96.41 146 ASP B CA 1
ATOM 8384 C C . ASP D 1 146 ? 73.898 81.662 48.744 1.00 93.02 146 ASP B C 1
ATOM 8385 O O . ASP D 1 146 ? 75.080 82.018 48.643 1.00 88.80 146 ASP B O 1
ATOM 8390 N N . ILE D 1 147 ? 73.528 80.493 49.260 1.00 93.60 147 ILE B N 1
ATOM 8391 C CA . ILE D 1 147 ? 74.502 79.514 49.709 1.00 89.24 147 ILE B CA 1
ATOM 8392 C C . ILE D 1 147 ? 75.337 79.074 48.515 1.00 90.97 147 ILE B C 1
ATOM 8393 O O . ILE D 1 147 ? 76.555 78.917 48.623 1.00 96.77 147 ILE B O 1
ATOM 8398 N N . PHE D 1 148 ? 74.681 78.903 47.369 1.00 87.60 148 PHE B N 1
ATOM 8399 C CA . PHE D 1 148 ? 75.387 78.494 46.163 1.00 90.64 148 PHE B CA 1
ATOM 8400 C C . PHE D 1 148 ? 76.420 79.557 45.796 1.00 87.54 148 PHE B C 1
ATOM 8401 O O . PHE D 1 148 ? 77.588 79.240 45.511 1.00 94.17 148 PHE B O 1
ATOM 8409 N N . THR D 1 149 ? 76.001 80.820 45.853 1.00 77.12 149 THR B N 1
ATOM 8410 C CA . THR D 1 149 ? 76.907 81.922 45.532 1.00 70.76 149 THR B CA 1
ATOM 8411 C C . THR D 1 149 ? 78.135 81.954 46.436 1.00 76.01 149 THR B C 1
ATOM 8412 O O . THR D 1 149 ? 79.284 81.992 45.960 1.00 81.98 149 THR B O 1
ATOM 8416 N N . VAL D 1 150 ? 77.889 81.923 47.742 1.00 72.65 150 VAL B N 1
ATOM 8417 C CA . VAL D 1 150 ? 78.985 81.983 48.692 1.00 72.97 150 VAL B CA 1
ATOM 8418 C C . VAL D 1 150 ? 79.904 80.798 48.484 1.00 70.54 150 VAL B C 1
ATOM 8419 O O . VAL D 1 150 ? 81.115 80.933 48.607 1.00 66.36 150 VAL B O 1
ATOM 8423 N N . SER D 1 151 ? 79.330 79.647 48.141 1.00 74.19 151 SER B N 1
ATOM 8424 C CA . SER D 1 151 ? 80.137 78.458 47.899 1.00 77.77 151 SER B CA 1
ATOM 8425 C C . SER D 1 151 ? 81.068 78.692 46.723 1.00 72.10 151 SER B C 1
ATOM 8426 O O . SER D 1 151 ? 82.237 78.301 46.766 1.00 73.32 151 SER B O 1
ATOM 8429 N N . GLN D 1 152 ? 80.551 79.330 45.676 1.00 67.58 152 GLN B N 1
ATOM 8430 C CA . GLN D 1 152 ? 81.381 79.639 44.516 1.00 72.93 152 GLN B CA 1
ATOM 8431 C C . GLN D 1 152 ? 82.536 80.584 44.861 1.00 74.48 152 GLN B C 1
ATOM 8432 O O . GLN D 1 152 ? 83.698 80.338 44.484 1.00 77.78 152 GLN B O 1
ATOM 8438 N N . VAL D 1 153 ? 82.213 81.667 45.564 1.00 67.37 153 VAL B N 1
ATOM 8439 C CA . VAL D 1 153 ? 83.238 82.626 45.965 1.00 72.63 153 VAL B CA 1
ATOM 8440 C C . VAL D 1 153 ? 84.293 81.965 46.849 1.00 76.30 153 VAL B C 1
ATOM 8441 O O . VAL D 1 153 ? 85.492 82.231 46.722 1.00 75.31 153 VAL B O 1
ATOM 8445 N N . TYR D 1 154 ? 83.825 81.094 47.734 1.00 68.99 154 TYR B N 1
ATOM 8446 C CA . TYR D 1 154 ? 84.678 80.356 48.644 1.00 64.12 154 TYR B CA 1
ATOM 8447 C C . TYR D 1 154 ? 85.629 79.467 47.856 1.00 62.35 154 TYR B C 1
ATOM 8448 O O . TYR D 1 154 ? 86.816 79.362 48.177 1.00 53.45 154 TYR B O 1
ATOM 8457 N N . GLU D 1 155 ? 85.097 78.825 46.822 1.00 66.07 155 GLU B N 1
ATOM 8458 C CA . GLU D 1 155 ? 85.892 77.916 46.014 1.00 75.01 155 GLU B CA 1
ATOM 8459 C C . GLU D 1 155 ? 86.978 78.687 45.266 1.00 84.39 155 GLU B C 1
ATOM 8460 O O . GLU D 1 155 ? 88.135 78.244 45.186 1.00 86.83 155 GLU B O 1
ATOM 8466 N N . GLU D 1 156 ? 86.607 79.846 44.729 1.00 91.56 156 GLU B N 1
ATOM 8467 C CA . GLU D 1 156 ? 87.583 80.684 44.044 1.00 96.53 156 GLU B CA 1
ATOM 8468 C C . GLU D 1 156 ? 88.674 81.159 45.006 1.00 90.78 156 GLU B C 1
ATOM 8469 O O . GLU D 1 156 ? 89.857 81.210 44.649 1.00 96.49 156 GLU B O 1
ATOM 8475 N N . LEU D 1 157 ? 88.268 81.495 46.226 1.00 76.49 157 LEU B N 1
ATOM 8476 C CA . LEU D 1 157 ? 89.201 81.924 47.261 1.00 73.66 157 LEU B CA 1
ATOM 8477 C C . LEU D 1 157 ? 90.180 80.813 47.599 1.00 70.77 157 LEU B C 1
ATOM 8478 O O . LEU D 1 157 ? 91.361 81.057 47.844 1.00 74.21 157 LEU B O 1
ATOM 8483 N N . LEU D 1 158 ? 89.670 79.587 47.631 1.00 72.32 158 LEU B N 1
ATOM 8484 C CA . LEU D 1 158 ? 90.498 78.428 47.921 1.00 73.95 158 LEU B CA 1
ATOM 8485 C C . LEU D 1 158 ? 91.502 78.199 46.801 1.00 81.76 158 LEU B C 1
ATOM 8486 O O . LEU D 1 158 ? 92.642 77.819 47.067 1.00 79.15 158 LEU B O 1
ATOM 8491 N N . ARG D 1 159 ? 91.070 78.414 45.556 1.00 88.88 159 ARG B N 1
ATOM 8492 C CA . ARG D 1 159 ? 91.963 78.266 44.404 1.00 84.64 159 ARG B CA 1
ATOM 8493 C C . ARG D 1 159 ? 93.092 79.299 44.442 1.00 85.80 159 ARG B C 1
ATOM 8494 O O . ARG D 1 159 ? 94.272 78.960 44.281 1.00 91.84 159 ARG B O 1
ATOM 8502 N N . ARG D 1 160 ? 92.720 80.559 44.658 1.00 83.46 160 ARG B N 1
ATOM 8503 C CA . ARG D 1 160 ? 93.690 81.646 44.730 1.00 70.83 160 ARG B CA 1
ATOM 8504 C C . ARG D 1 160 ? 94.670 81.398 45.869 1.00 67.66 160 ARG B C 1
ATOM 8505 O O . ARG D 1 160 ? 95.866 81.657 45.736 1.00 72.12 160 ARG B O 1
ATOM 8513 N N . LEU D 1 161 ? 94.146 80.884 46.981 1.00 62.27 161 LEU B N 1
ATOM 8514 C CA . LEU D 1 161 ? 94.954 80.499 48.131 1.00 57.62 161 LEU B CA 1
ATOM 8515 C C . LEU D 1 161 ? 95.919 79.385 47.724 1.00 65.27 161 LEU B C 1
ATOM 8516 O O . LEU D 1 161 ? 97.062 79.326 48.186 1.00 70.70 161 LEU B O 1
ATOM 8521 N N . GLY D 1 162 ? 95.429 78.488 46.873 1.00 67.05 162 GLY B N 1
ATOM 8522 C CA . GLY D 1 162 ? 96.214 77.378 46.369 1.00 79.26 162 GLY B CA 1
ATOM 8523 C C . GLY D 1 162 ? 97.405 77.857 45.565 1.00 92.86 162 GLY B C 1
ATOM 8524 O O . GLY D 1 162 ? 98.502 77.301 45.690 1.00 82.45 162 GLY B O 1
ATOM 8525 N N . ASN D 1 163 ? 97.175 78.863 44.717 1.00 97.26 163 ASN B N 1
ATOM 8526 C CA . ASN D 1 163 ? 98.237 79.477 43.914 1.00 93.84 163 ASN B CA 1
ATOM 8527 C C . ASN D 1 163 ? 99.230 80.325 44.715 1.00 93.82 163 ASN B C 1
ATOM 8528 O O . ASN D 1 163 ? 100.435 80.205 44.527 1.00 98.76 163 ASN B O 1
ATOM 8533 N N . GLU D 1 164 ? 98.728 81.203 45.579 1.00 96.31 164 GLU B N 1
ATOM 8534 C CA . GLU D 1 164 ? 99.590 82.163 46.273 1.00 106.67 164 GLU B CA 1
ATOM 8535 C C . GLU D 1 164 ? 100.481 81.528 47.349 1.00 107.49 164 GLU B C 1
ATOM 8536 O O . GLU D 1 164 ? 101.670 81.834 47.441 1.00 111.79 164 GLU B O 1
ATOM 8542 N N . ASN D 1 165 ? 99.907 80.643 48.157 1.00 107.52 165 ASN B N 1
ATOM 8543 C CA . ASN D 1 165 ? 100.581 80.154 49.360 1.00 114.78 165 ASN B CA 1
ATOM 8544 C C . ASN D 1 165 ? 101.283 78.822 49.117 1.00 117.21 165 ASN B C 1
ATOM 8545 O O . ASN D 1 165 ? 100.666 77.879 48.634 1.00 119.89 165 ASN B O 1
ATOM 8550 N N . ARG D 1 166 ? 102.571 78.735 49.442 1.00 123.47 166 ARG B N 1
ATOM 8551 C CA . ARG D 1 166 ? 103.299 77.496 49.174 1.00 124.00 166 ARG B CA 1
ATOM 8552 C C . ARG D 1 166 ? 103.017 76.415 50.204 1.00 131.94 166 ARG B C 1
ATOM 8553 O O . ARG D 1 166 ? 103.199 75.235 49.918 1.00 143.60 166 ARG B O 1
ATOM 8561 N N . LEU D 1 167 ? 102.567 76.797 51.394 1.00 129.69 167 LEU B N 1
ATOM 8562 C CA . LEU D 1 167 ? 102.263 75.784 52.393 1.00 126.08 167 LEU B CA 1
ATOM 8563 C C . LEU D 1 167 ? 100.950 75.119 52.000 1.00 124.59 167 LEU B C 1
ATOM 8564 O O . LEU D 1 167 ? 100.738 73.941 52.270 1.00 132.62 167 LEU B O 1
ATOM 8569 N N . ALA D 1 168 ? 100.063 75.862 51.346 1.00 116.30 168 ALA B N 1
ATOM 8570 C CA . ALA D 1 168 ? 98.947 75.188 50.704 1.00 107.40 168 ALA B CA 1
ATOM 8571 C C . ALA D 1 168 ? 98.864 75.482 49.223 1.00 130.98 168 ALA B C 1
ATOM 8572 O O . ALA D 1 168 ? 98.338 76.519 48.824 1.00 147.95 168 ALA B O 1
ATOM 8574 N N . GLY D 1 169 ? 99.346 74.554 48.394 1.00 132.52 169 GLY B N 1
ATOM 8575 C CA . GLY D 1 169 ? 100.161 73.439 48.835 1.00 123.56 169 GLY B CA 1
ATOM 8576 C C . GLY D 1 169 ? 99.583 72.262 49.595 1.00 111.83 169 GLY B C 1
ATOM 8577 O O . GLY D 1 169 ? 98.630 71.633 49.142 1.00 97.46 169 GLY B O 1
ATOM 8578 N N . GLU D 1 170 ? 100.169 71.985 50.760 1.00 124.09 170 GLU B N 1
ATOM 8579 C CA . GLU D 1 170 ? 100.061 70.668 51.378 1.00 121.96 170 GLU B CA 1
ATOM 8580 C C . GLU D 1 170 ? 98.626 70.195 51.568 1.00 100.90 170 GLU B C 1
ATOM 8581 O O . GLU D 1 170 ? 98.390 69.001 51.511 1.00 104.49 170 GLU B O 1
ATOM 8587 N N . PHE D 1 171 ? 97.678 71.087 51.850 1.00 78.54 171 PHE B N 1
ATOM 8588 C CA . PHE D 1 171 ? 96.288 70.628 51.921 1.00 70.58 171 PHE B CA 1
ATOM 8589 C C . PHE D 1 171 ? 95.415 70.916 50.688 1.00 76.82 171 PHE B C 1
ATOM 8590 O O . PHE D 1 171 ? 94.201 70.722 50.742 1.00 68.36 171 PHE B O 1
ATOM 8598 N N . TYR D 1 172 ? 96.002 71.414 49.603 1.00 89.90 172 TYR B N 1
ATOM 8599 C CA . TYR D 1 172 ? 95.214 71.704 48.401 1.00 86.08 172 TYR B CA 1
ATOM 8600 C C . TYR D 1 172 ? 95.581 70.808 47.211 1.00 89.23 172 TYR B C 1
ATOM 8601 O O . TYR D 1 172 ? 96.720 70.352 47.086 1.00 99.14 172 TYR B O 1
ATOM 8610 N N . THR D 1 173 ? 94.600 70.564 46.343 1.00 89.22 173 THR B N 1
ATOM 8611 C CA . THR D 1 173 ? 94.806 69.829 45.094 1.00 82.77 173 THR B CA 1
ATOM 8612 C C . THR D 1 173 ? 94.063 70.555 43.983 1.00 79.62 173 THR B C 1
ATOM 8613 O O . THR D 1 173 ? 92.908 70.950 44.175 1.00 80.90 173 THR B O 1
ATOM 8617 N N . PRO D 1 174 ? 94.699 70.692 42.803 1.00 68.25 174 PRO B N 1
ATOM 8618 C CA . PRO D 1 174 ? 94.079 71.370 41.661 1.00 64.86 174 PRO B CA 1
ATOM 8619 C C . PRO D 1 174 ? 92.748 70.763 41.254 1.00 69.72 174 PRO B C 1
ATOM 8620 O O . PRO D 1 174 ? 92.657 69.552 41.037 1.00 68.48 174 PRO B O 1
ATOM 8624 N N . ARG D 1 175 ? 91.733 71.612 41.136 1.00 72.04 175 ARG B N 1
ATOM 8625 C CA . ARG D 1 175 ? 90.399 71.162 40.759 1.00 80.15 175 ARG B CA 1
ATOM 8626 C C . ARG D 1 175 ? 90.307 70.441 39.410 1.00 86.38 175 ARG B C 1
ATOM 8627 O O . ARG D 1 175 ? 89.491 69.538 39.276 1.00 84.41 175 ARG B O 1
ATOM 8635 N N . PRO D 1 176 ? 91.110 70.846 38.403 1.00 88.19 176 PRO B N 1
ATOM 8636 C CA . PRO D 1 176 ? 91.103 70.028 37.184 1.00 84.75 176 PRO B CA 1
ATOM 8637 C C . PRO D 1 176 ? 91.460 68.562 37.452 1.00 79.51 176 PRO B C 1
ATOM 8638 O O . PRO D 1 176 ? 90.799 67.661 36.912 1.00 86.18 176 PRO B O 1
ATOM 8642 N N . VAL D 1 177 ? 92.495 68.342 38.263 1.00 66.28 177 VAL B N 1
ATOM 8643 C CA . VAL D 1 177 ? 92.893 67.003 38.697 1.00 63.89 177 VAL B CA 1
ATOM 8644 C C . VAL D 1 177 ? 91.753 66.262 39.398 1.00 66.83 177 VAL B C 1
ATOM 8645 O O . VAL D 1 177 ? 91.474 65.093 39.102 1.00 62.70 177 VAL B O 1
ATOM 8649 N N . VAL D 1 178 ? 91.116 66.953 40.340 1.00 67.28 178 VAL B N 1
ATOM 8650 C CA . VAL D 1 178 ? 89.969 66.417 41.062 1.00 65.60 178 VAL B CA 1
ATOM 8651 C C . VAL D 1 178 ? 88.865 65.978 40.108 1.00 80.43 178 VAL B C 1
ATOM 8652 O O . VAL D 1 178 ? 88.509 64.803 40.071 1.00 86.97 178 VAL B O 1
ATOM 8656 N N . ARG D 1 179 ? 88.326 66.933 39.353 1.00 75.33 179 ARG B N 1
ATOM 8657 C CA . ARG D 1 179 ? 87.247 66.675 38.411 1.00 72.62 179 ARG B CA 1
ATOM 8658 C C . ARG D 1 179 ? 87.578 65.534 37.457 1.00 80.66 179 ARG B C 1
ATOM 8659 O O . ARG D 1 179 ? 86.712 64.708 37.153 1.00 97.45 179 ARG B O 1
ATOM 8667 N N . PHE D 1 180 ? 88.830 65.476 37.004 1.00 76.99 180 PHE B N 1
ATOM 8668 C CA . PHE D 1 180 ? 89.261 64.395 36.121 1.00 79.91 180 PHE B CA 1
ATOM 8669 C C . PHE D 1 180 ? 89.173 63.043 36.821 1.00 73.58 180 PHE B C 1
ATOM 8670 O O . PHE D 1 180 ? 88.570 62.093 36.291 1.00 63.32 180 PHE B O 1
ATOM 8678 N N . VAL D 1 181 ? 89.793 62.960 37.997 1.00 68.00 181 VAL B N 1
ATOM 8679 C CA . VAL D 1 181 ? 89.791 61.725 38.774 1.00 60.28 181 VAL B CA 1
ATOM 8680 C C . VAL D 1 181 ? 88.373 61.248 39.085 1.00 57.32 181 VAL B C 1
ATOM 8681 O O . VAL D 1 181 ? 88.045 60.083 38.863 1.00 59.14 181 VAL B O 1
ATOM 8685 N N . VAL D 1 182 ? 87.536 62.151 39.585 1.00 53.63 182 VAL B N 1
ATOM 8686 C CA . VAL D 1 182 ? 86.148 61.826 39.885 1.00 64.28 182 VAL B CA 1
ATOM 8687 C C . VAL D 1 182 ? 85.418 61.334 38.632 1.00 66.75 182 VAL B C 1
ATOM 8688 O O . VAL D 1 182 ? 84.666 60.361 38.692 1.00 66.73 182 VAL B O 1
ATOM 8692 N N . GLU D 1 183 ? 85.676 61.980 37.496 1.00 68.46 183 GLU B N 1
ATOM 8693 C CA . GLU D 1 183 ? 85.047 61.606 36.228 1.00 68.71 183 GLU B CA 1
ATOM 8694 C C . GLU D 1 183 ? 85.428 60.197 35.789 1.00 73.91 183 GLU B C 1
ATOM 8695 O O . GLU D 1 183 ? 84.594 59.452 35.276 1.00 70.71 183 GLU B O 1
ATOM 8701 N N . LEU D 1 184 ? 86.690 59.832 35.990 1.00 78.43 184 LEU B N 1
ATOM 8702 C CA . LEU D 1 184 ? 87.152 58.512 35.575 1.00 74.57 184 LEU B CA 1
ATOM 8703 C C . LEU D 1 184 ? 86.675 57.430 36.541 1.00 75.13 184 LEU B C 1
ATOM 8704 O O . LEU D 1 184 ? 86.379 56.310 36.121 1.00 77.43 184 LEU B O 1
ATOM 8709 N N . VAL D 1 185 ? 86.620 57.754 37.830 1.00 74.83 185 VAL B N 1
ATOM 8710 C CA . VAL D 1 185 ? 86.123 56.808 38.826 1.00 66.51 185 VAL B CA 1
ATOM 8711 C C . VAL D 1 185 ? 84.628 56.534 38.670 1.00 67.56 185 VAL B C 1
ATOM 8712 O O . VAL D 1 185 ? 84.176 55.403 38.846 1.00 70.19 185 VAL B O 1
ATOM 8716 N N . ASP D 1 186 ? 83.871 57.575 38.340 1.00 61.73 186 ASP B N 1
ATOM 8717 C CA . ASP D 1 186 ? 82.430 57.461 38.110 1.00 72.63 186 ASP B CA 1
ATOM 8718 C C . ASP D 1 186 ? 81.700 56.870 39.319 1.00 80.79 186 ASP B C 1
ATOM 8719 O O . ASP D 1 186 ? 81.253 55.726 39.276 1.00 92.92 186 ASP B O 1
ATOM 8724 N N . PRO D 1 187 ? 81.620 57.631 40.422 1.00 76.52 187 PRO B N 1
ATOM 8725 C CA . PRO D 1 187 ? 80.853 57.181 41.585 1.00 67.74 187 PRO B CA 1
ATOM 8726 C C . PRO D 1 187 ? 79.354 57.138 41.327 1.00 72.69 187 PRO B C 1
ATOM 8727 O O . PRO D 1 187 ? 78.830 58.001 40.626 1.00 73.64 187 PRO B O 1
ATOM 8731 N N . GLN D 1 188 ? 78.673 56.181 41.946 1.00 80.73 188 GLN B N 1
ATOM 8732 C CA . GLN D 1 188 ? 77.229 56.039 41.818 1.00 88.31 188 GLN B CA 1
ATOM 8733 C C . GLN D 1 188 ? 76.655 56.151 43.213 1.00 91.34 188 GLN B C 1
ATOM 8734 O O . GLN D 1 188 ? 77.394 56.089 44.184 1.00 107.82 188 GLN B O 1
ATOM 8740 N N . ILE D 1 189 ? 75.345 56.245 43.287 1.00 88.29 189 ILE B N 1
ATOM 8741 C CA . ILE D 1 189 ? 74.682 56.283 44.553 1.00 89.28 189 ILE B CA 1
ATOM 8742 C C . ILE D 1 189 ? 74.009 54.949 44.771 1.00 91.64 189 ILE B C 1
ATOM 8743 O O . ILE D 1 189 ? 73.297 54.492 43.905 1.00 83.77 189 ILE B O 1
ATOM 8748 N N . GLY D 1 190 ? 74.214 54.320 45.922 1.00 105.18 190 GLY B N 1
ATOM 8749 C CA . GLY D 1 190 ? 75.127 54.801 46.933 1.00 108.17 190 GLY B CA 1
ATOM 8750 C C . GLY D 1 190 ? 76.253 53.850 47.187 1.00 110.97 190 GLY B C 1
ATOM 8751 O O . GLY D 1 190 ? 76.059 52.761 47.705 1.00 119.03 190 GLY B O 1
ATOM 8752 N N . GLU D 1 191 ? 77.451 54.302 46.873 1.00 111.98 191 GLU B N 1
ATOM 8753 C CA . GLU D 1 191 ? 78.636 53.631 47.316 1.00 102.59 191 GLU B CA 1
ATOM 8754 C C . GLU D 1 191 ? 79.336 54.722 48.068 1.00 104.27 191 GLU B C 1
ATOM 8755 O O . GLU D 1 191 ? 79.323 55.850 47.639 1.00 119.01 191 GLU B O 1
ATOM 8761 N N . ALA D 1 192 ? 79.909 54.408 49.211 1.00 96.67 192 ALA B N 1
ATOM 8762 C CA . ALA D 1 192 ? 80.515 55.426 50.028 1.00 110.56 192 ALA B CA 1
ATOM 8763 C C . ALA D 1 192 ? 81.733 55.940 49.322 1.00 100.40 192 ALA B C 1
ATOM 8764 O O . ALA D 1 192 ? 82.323 55.221 48.552 1.00 91.49 192 ALA B O 1
ATOM 8766 N N . VAL D 1 193 ? 82.107 57.184 49.582 1.00 84.85 193 VAL B N 1
ATOM 8767 C CA . VAL D 1 193 ? 83.279 57.774 48.966 1.00 82.87 193 VAL B CA 1
ATOM 8768 C C . VAL D 1 193 ? 84.286 58.118 50.037 1.00 105.06 193 VAL B C 1
ATOM 8769 O O . VAL D 1 193 ? 83.908 58.610 51.077 1.00 129.32 193 VAL B O 1
ATOM 8773 N N . TYR D 1 194 ? 85.537 57.754 49.861 1.00 95.92 194 TYR B N 1
ATOM 8774 C CA . TYR D 1 194 ? 86.451 57.839 50.968 1.00 91.29 194 TYR B CA 1
ATOM 8775 C C . TYR D 1 194 ? 87.697 58.534 50.552 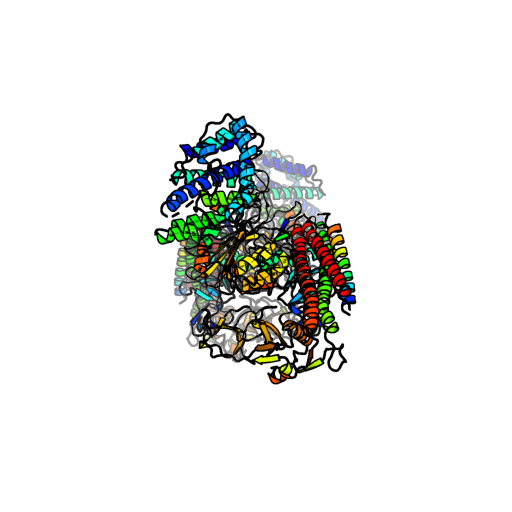1.00 94.27 194 TYR B C 1
ATOM 8776 O O . TYR D 1 194 ? 88.270 58.214 49.544 1.00 102.36 194 TYR B O 1
ATOM 8785 N N . ASP D 1 195 ? 88.111 59.497 51.344 1.00 78.00 195 ASP B N 1
ATOM 8786 C CA . ASP D 1 195 ? 89.385 60.149 51.184 1.00 74.52 195 ASP B CA 1
ATOM 8787 C C . ASP D 1 195 ? 90.079 60.014 52.530 1.00 74.53 195 ASP B C 1
ATOM 8788 O O . ASP D 1 195 ? 89.792 60.773 53.459 1.00 66.73 195 ASP B O 1
ATOM 8793 N N . PRO D 1 196 ? 91.043 59.089 52.623 1.00 77.42 196 PRO B N 1
ATOM 8794 C CA . PRO D 1 196 ? 91.630 58.758 53.924 1.00 84.56 196 PRO B CA 1
ATOM 8795 C C . PRO D 1 196 ? 92.417 59.927 54.466 1.00 92.78 196 PRO B C 1
ATOM 8796 O O . PRO D 1 196 ? 92.592 60.061 55.674 1.00 111.76 196 PRO B O 1
ATOM 8800 N N . ALA D 1 197 ? 92.888 60.773 53.563 1.00 85.42 197 ALA B N 1
ATOM 8801 C CA . ALA D 1 197 ? 93.281 62.109 53.947 1.00 85.18 197 ALA B CA 1
ATOM 8802 C C . ALA D 1 197 ? 92.606 63.100 53.024 1.00 85.07 197 ALA B C 1
ATOM 8803 O O . ALA D 1 197 ? 93.045 63.277 51.892 1.00 94.33 197 ALA B O 1
ATOM 8805 N N . CYS D 1 198 ? 91.596 63.810 53.516 1.00 79.95 198 CYS B N 1
ATOM 8806 C CA . CYS D 1 198 ? 90.967 64.810 52.671 1.00 77.47 198 CYS B CA 1
ATOM 8807 C C . CYS D 1 198 ? 91.463 66.174 53.095 1.00 95.77 198 CYS B C 1
ATOM 8808 O O . CYS D 1 198 ? 91.047 66.714 54.114 1.00 117.68 198 CYS B O 1
ATOM 8811 N N . GLY D 1 199 ? 92.355 66.736 52.300 1.00 101.03 199 GLY B N 1
ATOM 8812 C CA . GLY D 1 199 ? 92.824 68.074 52.561 1.00 106.70 199 GLY B CA 1
ATOM 8813 C C . GLY D 1 199 ? 91.658 68.981 52.257 1.00 108.64 199 GLY B C 1
ATOM 8814 O O . GLY D 1 199 ? 91.082 68.909 51.172 1.00 118.82 199 GLY B O 1
ATOM 8815 N N . THR D 1 200 ? 91.302 69.812 53.229 1.00 112.90 200 THR B N 1
ATOM 8816 C CA . THR D 1 200 ? 90.186 70.746 53.105 1.00 124.39 200 THR B CA 1
ATOM 8817 C C . THR D 1 200 ? 88.929 70.076 52.603 1.00 126.64 200 THR B C 1
ATOM 8818 O O . THR D 1 200 ? 88.479 69.063 53.137 1.00 136.86 200 THR B O 1
ATOM 8822 N N . CYS D 1 201 ? 88.371 70.701 51.575 1.00 112.03 201 CYS B N 1
ATOM 8823 C CA . CYS D 1 201 ? 87.249 70.187 50.821 1.00 117.81 201 CYS B CA 1
ATOM 8824 C C . CYS D 1 201 ? 87.360 68.704 50.537 1.00 111.80 201 CYS B C 1
ATOM 8825 O O . CYS D 1 201 ? 86.537 67.911 50.989 1.00 103.12 201 CYS B O 1
ATOM 8828 N N . GLY D 1 202 ? 88.388 68.344 49.782 1.00 119.87 202 GLY B N 1
ATOM 8829 C CA . GLY D 1 202 ? 88.523 66.995 49.288 1.00 126.53 202 GLY B CA 1
ATOM 8830 C C . GLY D 1 202 ? 87.808 66.823 47.962 1.00 116.67 202 GLY B C 1
ATOM 8831 O O . GLY D 1 202 ? 87.119 67.725 47.471 1.00 94.51 202 GLY B O 1
ATOM 8832 N N . PHE D 1 203 ? 87.994 65.647 47.376 1.00 111.99 203 PHE B N 1
ATOM 8833 C CA . PHE D 1 203 ? 87.365 65.295 46.119 1.00 94.75 203 PHE B CA 1
ATOM 8834 C C . PHE D 1 203 ? 85.878 65.085 46.367 1.00 90.08 203 PHE B C 1
ATOM 8835 O O . PHE D 1 203 ? 85.087 64.945 45.436 1.00 102.04 203 PHE B O 1
ATOM 8843 N N . LEU D 1 204 ? 85.524 65.040 47.646 1.00 75.50 204 LEU B N 1
ATOM 8844 C CA . LEU D 1 204 ? 84.177 64.737 48.098 1.00 74.60 204 LEU B CA 1
ATOM 8845 C C . LEU D 1 204 ? 83.129 65.728 47.598 1.00 84.71 204 LEU B C 1
ATOM 8846 O O . LEU D 1 204 ? 81.990 65.342 47.344 1.00 79.03 204 LEU B O 1
ATOM 8851 N N . VAL D 1 205 ? 83.498 67.000 47.464 1.00 88.43 205 VAL B N 1
ATOM 8852 C CA . VAL D 1 205 ? 82.546 67.979 46.949 1.00 80.12 205 VAL B CA 1
ATOM 8853 C C . VAL D 1 205 ? 82.224 67.678 45.489 1.00 77.17 205 VAL B C 1
ATOM 8854 O O . VAL D 1 205 ? 81.062 67.713 45.099 1.00 81.87 205 VAL B O 1
ATOM 8858 N N . GLU D 1 206 ? 83.243 67.357 44.694 1.00 76.76 206 GLU B N 1
ATOM 8859 C CA . GLU D 1 206 ? 83.044 67.057 43.280 1.00 81.12 206 GLU B CA 1
ATOM 8860 C C . GLU D 1 206 ? 82.249 65.772 43.102 1.00 83.61 206 GLU B C 1
ATOM 8861 O O . GLU D 1 206 ? 81.333 65.702 42.273 1.00 102.02 206 GLU B O 1
ATOM 8867 N N . ALA D 1 207 ? 82.612 64.755 43.874 1.00 74.83 207 ALA B N 1
ATOM 8868 C CA . ALA D 1 207 ? 81.867 63.510 43.875 1.00 71.77 207 ALA B CA 1
ATOM 8869 C C . ALA D 1 207 ? 80.417 63.822 44.212 1.00 90.60 207 ALA B C 1
ATOM 8870 O O . ALA D 1 207 ? 79.496 63.292 43.586 1.00 106.09 207 ALA B O 1
ATOM 8872 N N . TYR D 1 208 ? 80.224 64.714 45.181 1.00 82.48 208 TYR B N 1
ATOM 8873 C CA . TYR D 1 208 ? 78.887 65.094 45.591 1.00 81.56 208 TYR B CA 1
ATOM 8874 C C . TYR D 1 208 ? 78.140 65.670 44.426 1.00 90.99 208 TYR B C 1
ATOM 8875 O O . TYR D 1 208 ? 77.033 65.257 44.138 1.00 93.89 208 TYR B O 1
ATOM 8884 N N . LEU D 1 209 ? 78.771 66.617 43.746 1.00 90.88 209 LEU B N 1
ATOM 8885 C CA . LEU D 1 209 ? 78.105 67.379 42.710 1.00 90.84 209 LEU B CA 1
ATOM 8886 C C . LEU D 1 209 ? 77.731 66.469 41.548 1.00 93.56 209 LEU B C 1
ATOM 8887 O O . LEU D 1 209 ? 76.684 66.654 40.937 1.00 103.76 209 LEU B O 1
ATOM 8892 N N . TRP D 1 210 ? 78.589 65.497 41.242 1.00 82.55 210 TRP B N 1
ATOM 8893 C CA . TRP D 1 210 ? 78.308 64.539 40.173 1.00 88.33 210 TRP B CA 1
ATOM 8894 C C . TRP D 1 210 ? 77.143 63.601 40.512 1.00 101.69 210 TRP B C 1
ATOM 8895 O O . TRP D 1 210 ? 76.111 63.525 39.792 1.00 123.26 210 TRP B O 1
ATOM 8906 N N . MET D 1 211 ? 77.317 62.900 41.629 1.00 91.74 211 MET B N 1
ATOM 8907 C CA . MET D 1 211 ? 76.339 61.927 42.081 1.00 82.88 211 MET B CA 1
ATOM 8908 C C . MET D 1 211 ? 74.993 62.613 42.236 1.00 92.96 211 MET B C 1
ATOM 8909 O O . MET D 1 211 ? 73.945 62.018 41.998 1.00 103.62 211 MET B O 1
ATOM 8914 N N . LYS D 1 212 ? 75.057 63.884 42.621 1.00 94.85 212 LYS B N 1
ATOM 8915 C CA . LYS D 1 212 ? 73.919 64.796 42.663 1.00 98.18 212 LYS B CA 1
ATOM 8916 C C . LYS D 1 212 ? 73.421 65.155 41.277 1.00 97.45 212 LYS B C 1
ATOM 8917 O O . LYS D 1 212 ? 72.262 65.438 41.092 1.00 98.25 212 LYS B O 1
ATOM 8923 N N . GLN D 1 213 ? 74.290 65.216 40.287 1.00 102.32 213 GLN B N 1
ATOM 8924 C CA . GLN D 1 213 ? 73.760 65.549 38.981 1.00 106.23 213 GLN B CA 1
ATOM 8925 C C . GLN D 1 213 ? 72.926 64.370 38.496 1.00 99.01 213 GLN B C 1
ATOM 8926 O O . GLN D 1 213 ? 72.118 64.509 37.579 1.00 103.61 213 GLN B O 1
ATOM 8932 N N . LYS D 1 214 ? 73.117 63.205 39.105 1.00 87.27 214 LYS B N 1
ATOM 8933 C CA . LYS D 1 214 ? 72.169 62.117 38.826 1.00 86.18 214 LYS B CA 1
ATOM 8934 C C . LYS D 1 214 ? 71.013 61.804 39.839 1.00 88.68 214 LYS B C 1
ATOM 8935 O O . LYS D 1 214 ? 70.424 60.735 39.723 1.00 84.39 214 LYS B O 1
ATOM 8941 N N . GLU D 1 215 ? 70.748 62.595 40.861 1.00 95.95 215 GLU B N 1
ATOM 8942 C CA . GLU D 1 215 ? 69.893 61.999 41.869 1.00 100.02 215 GLU B CA 1
ATOM 8943 C C . GLU D 1 215 ? 68.536 61.666 41.345 1.00 110.04 215 GLU B C 1
ATOM 8944 O O . GLU D 1 215 ? 68.059 60.554 41.464 1.00 108.19 215 GLU B O 1
ATOM 8950 N N . ARG D 1 216 ? 67.788 62.719 41.099 1.00 131.15 216 ARG B N 1
ATOM 8951 C CA . ARG D 1 216 ? 66.473 62.627 40.485 1.00 154.25 216 ARG B CA 1
ATOM 8952 C C . ARG D 1 216 ? 65.433 61.759 41.202 1.00 165.84 216 ARG B C 1
ATOM 8953 O O . ARG D 1 216 ? 64.522 61.272 40.555 1.00 175.51 216 ARG B O 1
ATOM 8961 N N . THR D 1 217 ? 65.547 61.563 42.513 1.00 167.34 217 THR B N 1
ATOM 8962 C CA . THR D 1 217 ? 64.476 60.923 43.298 1.00 172.00 217 THR B CA 1
ATOM 8963 C C . THR D 1 217 ? 64.646 61.160 44.794 1.00 172.34 217 THR B C 1
ATOM 8964 O O . THR D 1 217 ? 65.745 61.375 45.272 1.00 171.39 217 THR B O 1
ATOM 8968 N N . ILE D 1 218 ? 63.564 61.046 45.544 1.00 177.11 218 ILE B N 1
ATOM 8969 C CA . ILE D 1 218 ? 63.614 61.461 46.936 1.00 181.21 218 ILE B CA 1
ATOM 8970 C C . ILE D 1 218 ? 64.610 60.635 47.710 1.00 176.30 218 ILE B C 1
ATOM 8971 O O . ILE D 1 218 ? 65.369 61.152 48.512 1.00 178.31 218 ILE B O 1
ATOM 8976 N N . GLU D 1 219 ? 64.615 59.343 47.456 1.00 166.34 219 GLU B N 1
ATOM 8977 C CA . GLU D 1 219 ? 65.410 58.459 48.264 1.00 152.67 219 GLU B CA 1
ATOM 8978 C C . GLU D 1 219 ? 66.853 58.833 48.122 1.00 136.12 219 GLU B C 1
ATOM 8979 O O . GLU D 1 219 ? 67.610 58.790 49.068 1.00 144.11 219 GLU B O 1
ATOM 8985 N N . ASP D 1 220 ? 67.237 59.193 46.919 1.00 122.93 220 ASP B N 1
ATOM 8986 C CA . ASP D 1 220 ? 68.631 59.425 46.628 1.00 111.79 220 ASP B CA 1
ATOM 8987 C C . ASP D 1 220 ? 69.208 60.569 47.428 1.00 114.40 220 ASP B C 1
ATOM 8988 O O . ASP D 1 220 ? 70.320 60.481 47.929 1.00 112.23 220 ASP B O 1
ATOM 8993 N N . HIS D 1 221 ? 68.450 61.638 47.574 1.00 117.98 221 HIS B N 1
ATOM 8994 C CA . HIS D 1 221 ? 69.010 62.833 48.155 1.00 118.18 221 HIS B CA 1
ATOM 8995 C C . HIS D 1 221 ? 69.472 62.539 49.550 1.00 117.16 221 HIS B C 1
ATOM 8996 O O . HIS D 1 221 ? 70.556 62.936 49.953 1.00 109.81 221 HIS B O 1
ATOM 9003 N N . ARG D 1 222 ? 68.659 61.810 50.288 1.00 124.59 222 ARG B N 1
ATOM 9004 C CA . ARG D 1 222 ? 68.989 61.548 51.663 1.00 125.20 222 ARG B CA 1
ATOM 9005 C C . ARG D 1 222 ? 70.268 60.770 51.662 1.00 124.71 222 ARG B C 1
ATOM 9006 O O . ARG D 1 222 ? 71.184 61.049 52.413 1.00 130.21 222 ARG B O 1
ATOM 9014 N N . ILE D 1 223 ? 70.346 59.809 50.766 1.00 116.29 223 ILE B N 1
ATOM 9015 C CA . ILE D 1 223 ? 71.537 58.958 50.699 1.00 110.93 223 ILE B CA 1
ATOM 9016 C C . ILE D 1 223 ? 72.765 59.832 50.510 1.00 105.76 223 ILE B C 1
ATOM 9017 O O . ILE D 1 223 ? 73.814 59.601 51.112 1.00 98.39 223 ILE B O 1
ATOM 9022 N N . LEU D 1 224 ? 72.611 60.832 49.651 1.00 105.17 224 LEU B N 1
ATOM 9023 C CA . LEU D 1 224 ? 73.662 61.784 49.336 1.00 101.32 224 LEU B CA 1
ATOM 9024 C C . LEU D 1 224 ? 74.038 62.616 50.562 1.00 113.71 224 LEU B C 1
ATOM 9025 O O . LEU D 1 224 ? 75.217 62.762 50.890 1.00 113.74 224 LEU B O 1
ATOM 9030 N N . GLN D 1 225 ? 73.024 63.174 51.221 1.00 114.72 225 GLN B N 1
ATOM 9031 C CA . GLN D 1 225 ? 73.224 64.080 52.348 1.00 110.69 225 GLN B CA 1
ATOM 9032 C C . GLN D 1 225 ? 73.711 63.364 53.607 1.00 113.06 225 GLN B C 1
ATOM 9033 O O . GLN D 1 225 ? 74.412 63.959 54.427 1.00 113.40 225 GLN B O 1
ATOM 9039 N N . GLU D 1 226 ? 73.306 62.107 53.786 1.00 115.54 226 GLU B N 1
ATOM 9040 C CA . GLU D 1 226 ? 73.731 61.352 54.968 1.00 125.46 226 GLU B CA 1
ATOM 9041 C C . GLU D 1 226 ? 74.796 60.274 54.706 1.00 144.36 226 GLU B C 1
ATOM 9042 O O . GLU D 1 226 ? 75.909 60.362 55.222 1.00 150.95 226 GLU B O 1
ATOM 9048 N N . ARG D 1 227 ? 74.458 59.259 53.916 1.00 156.74 227 ARG B N 1
ATOM 9049 C CA . ARG D 1 227 ? 75.245 58.020 53.903 1.00 156.66 227 ARG B CA 1
ATOM 9050 C C . ARG D 1 227 ? 76.375 57.880 52.881 1.00 150.78 227 ARG B C 1
ATOM 9051 O O . ARG D 1 227 ? 77.142 56.921 52.957 1.00 157.28 227 ARG B O 1
ATOM 9059 N N . THR D 1 228 ? 76.505 58.801 51.934 1.00 128.30 228 THR B N 1
ATOM 9060 C CA . THR D 1 228 ? 77.520 58.598 50.902 1.00 105.56 228 THR B CA 1
ATOM 9061 C C . THR D 1 228 ? 78.879 59.256 51.125 1.00 95.57 228 THR B C 1
ATOM 9062 O O . THR D 1 228 ? 79.819 58.952 50.398 1.00 79.06 228 THR B O 1
ATOM 9066 N N . PHE D 1 229 ? 79.022 60.153 52.093 1.00 109.56 229 PHE B N 1
ATOM 9067 C CA . PHE D 1 229 ? 80.352 60.739 52.254 1.00 110.22 229 PHE B CA 1
ATOM 9068 C C . PHE D 1 229 ? 81.028 60.414 53.549 1.00 127.27 229 PHE B C 1
ATOM 9069 O O . PHE D 1 229 ? 80.692 60.928 54.614 1.00 142.60 229 PHE B O 1
ATOM 9077 N N . PHE D 1 230 ? 82.017 59.551 53.411 1.00 124.32 230 PHE B N 1
ATOM 9078 C CA . PHE D 1 230 ? 82.869 59.144 54.491 1.00 124.67 230 PHE B CA 1
ATOM 9079 C C . PHE D 1 230 ? 84.174 59.455 53.823 1.00 118.41 230 PHE B C 1
ATOM 9080 O O . PHE D 1 230 ? 84.293 59.060 52.619 1.00 136.24 230 PHE B O 1
ATOM 9088 N N . GLY D 1 231 ? 85.006 60.244 54.551 1.00 102.61 231 GLY B N 1
ATOM 9089 C CA . GLY D 1 231 ? 86.442 60.565 54.386 1.00 96.75 231 GLY B CA 1
ATOM 9090 C C . GLY D 1 231 ? 87.021 61.238 55.671 1.00 94.90 231 GLY B C 1
ATOM 9091 O O . GLY D 1 231 ? 86.240 61.506 56.582 1.00 102.93 231 GLY B O 1
ATOM 9092 N N . GLN D 1 232 ? 88.344 61.491 55.785 1.00 85.02 232 GLN B N 1
ATOM 9093 C CA . GLN D 1 232 ? 88.960 62.106 57.016 1.00 76.18 232 GLN B CA 1
ATOM 9094 C C . GLN D 1 232 ? 90.184 63.066 56.847 1.00 89.26 232 GLN B C 1
ATOM 9095 O O . GLN D 1 232 ? 90.906 62.984 55.857 1.00 91.76 232 GLN B O 1
ATOM 9101 N N . GLU D 1 233 ? 90.423 63.939 57.842 1.00 92.35 233 GLU B N 1
ATOM 9102 C CA . GLU D 1 233 ? 91.562 64.903 57.869 1.00 98.30 233 GLU B CA 1
ATOM 9103 C C . GLU D 1 233 ? 92.312 65.049 59.220 1.00 108.72 233 GLU B C 1
ATOM 9104 O O . GLU D 1 233 ? 91.680 65.166 60.263 1.00 123.86 233 GLU B O 1
ATOM 9110 N N . LYS D 1 234 ? 93.651 65.068 59.186 1.00 95.84 234 LYS B N 1
ATOM 9111 C CA . LYS D 1 234 ? 94.489 65.175 60.399 1.00 96.99 234 LYS B CA 1
ATOM 9112 C C . LYS D 1 234 ? 94.713 66.585 60.988 1.00 111.21 234 LYS B C 1
ATOM 9113 O O . LYS D 1 234 ? 94.594 66.777 62.202 1.00 114.44 234 LYS B O 1
ATOM 9119 N N . LYS D 1 235 ? 95.035 67.561 60.139 1.00 108.68 235 LYS B N 1
ATOM 9120 C CA . LYS D 1 235 ? 95.442 68.894 60.602 1.00 110.00 235 LYS B CA 1
ATOM 9121 C C . LYS D 1 235 ? 94.216 69.813 60.736 1.00 98.64 235 LYS B C 1
ATOM 9122 O O . LYS D 1 235 ? 93.326 69.784 59.890 1.00 95.12 235 LYS B O 1
ATOM 9128 N N . PRO D 1 236 ? 94.149 70.609 61.820 1.00 97.30 236 PRO B N 1
ATOM 9129 C CA . PRO D 1 236 ? 92.968 71.433 62.114 1.00 98.23 236 PRO B CA 1
ATOM 9130 C C . PRO D 1 236 ? 92.529 72.422 61.032 1.00 96.17 236 PRO B C 1
ATOM 9131 O O . PRO D 1 236 ? 91.330 72.498 60.771 1.00 95.03 236 PRO B O 1
ATOM 9135 N N . VAL D 1 237 ? 93.448 73.178 60.438 1.00 91.26 237 VAL B N 1
ATOM 9136 C CA . VAL D 1 237 ? 93.044 74.241 59.513 1.00 88.00 237 VAL B CA 1
ATOM 9137 C C . VAL D 1 237 ? 92.410 73.696 58.219 1.00 87.23 237 VAL B C 1
ATOM 9138 O O . VAL D 1 237 ? 91.348 74.178 57.804 1.00 91.76 237 VAL B O 1
ATOM 9142 N N . PRO D 1 238 ? 93.031 72.684 57.582 1.00 84.89 238 PRO B N 1
ATOM 9143 C CA . PRO D 1 238 ? 92.308 72.122 56.442 1.00 77.56 238 PRO B CA 1
ATOM 9144 C C . PRO D 1 238 ? 91.020 71.423 56.865 1.00 80.44 238 PRO B C 1
ATOM 9145 O O . PRO D 1 238 ? 90.057 71.413 56.107 1.00 82.75 238 PRO B O 1
ATOM 9149 N N . ALA D 1 239 ? 91.005 70.844 58.059 1.00 81.06 239 ALA B N 1
ATOM 9150 C CA . ALA D 1 239 ? 89.814 70.155 58.533 1.00 78.42 239 ALA B CA 1
ATOM 9151 C C . ALA D 1 239 ? 88.649 71.131 58.609 1.00 81.58 239 ALA B C 1
ATOM 9152 O O . ALA D 1 239 ? 87.552 70.855 58.119 1.00 90.53 239 ALA B O 1
ATOM 9154 N N . PHE D 1 240 ? 88.917 72.289 59.198 1.00 83.21 240 PHE B N 1
ATOM 9155 C CA . PHE D 1 240 ? 87.919 73.335 59.377 1.00 84.63 240 PHE B CA 1
ATOM 9156 C C . PHE D 1 240 ? 87.482 73.917 58.034 1.00 84.62 240 PHE B C 1
ATOM 9157 O O . PHE D 1 240 ? 86.283 73.966 57.732 1.00 85.48 240 PHE B O 1
ATOM 9165 N N . LEU D 1 241 ? 88.456 74.365 57.240 1.00 81.04 241 LEU B N 1
ATOM 9166 C CA . LEU D 1 241 ? 88.160 74.981 55.949 1.00 73.96 241 LEU B CA 1
ATOM 9167 C C . LEU D 1 241 ? 87.336 74.039 55.091 1.00 78.94 241 LEU B C 1
ATOM 9168 O O . LEU D 1 241 ? 86.380 74.448 54.420 1.00 79.99 241 LEU B O 1
ATOM 9173 N N . GLY D 1 242 ? 87.696 72.764 55.152 1.00 78.27 242 GLY B N 1
ATOM 9174 C CA . GLY D 1 242 ? 86.988 71.735 54.423 1.00 74.62 242 GLY B CA 1
ATOM 9175 C C . GLY D 1 242 ? 85.585 71.511 54.922 1.00 70.60 242 GLY B C 1
ATOM 9176 O O . GLY D 1 242 ? 84.670 71.346 54.123 1.00 88.08 242 GLY B O 1
ATOM 9177 N N . LEU D 1 243 ? 85.411 71.507 56.238 1.00 61.05 243 LEU B N 1
ATOM 9178 C CA . LEU D 1 243 ? 84.088 71.318 56.801 1.00 71.83 243 LEU B CA 1
ATOM 9179 C C . LEU D 1 243 ? 83.202 72.418 56.250 1.00 86.57 243 LEU B C 1
ATOM 9180 O O . LEU D 1 243 ? 82.149 72.144 55.660 1.00 79.73 243 LEU B O 1
ATOM 9185 N N . VAL D 1 244 ? 83.686 73.655 56.366 1.00 95.48 244 VAL B N 1
ATOM 9186 C CA . VAL D 1 244 ? 82.958 74.816 55.867 1.00 90.85 244 VAL B CA 1
ATOM 9187 C C . VAL D 1 244 ? 82.630 74.656 54.382 1.00 84.79 244 VAL B C 1
ATOM 9188 O O . VAL D 1 244 ? 81.538 75.021 53.944 1.00 77.49 244 VAL B O 1
ATOM 9192 N N . ASN D 1 245 ? 83.566 74.110 53.610 1.00 82.41 245 ASN B N 1
ATOM 9193 C CA . ASN D 1 245 ? 83.312 73.897 52.188 1.00 87.50 245 ASN B CA 1
ATOM 9194 C C . ASN D 1 245 ? 82.235 72.841 51.898 1.00 92.68 245 ASN B C 1
ATOM 9195 O O . ASN D 1 245 ? 81.413 73.030 50.999 1.00 91.93 245 ASN B O 1
ATOM 9200 N N . MET D 1 246 ? 82.220 71.740 52.648 1.00 92.74 246 MET B N 1
ATOM 9201 C CA . MET D 1 246 ? 81.226 70.705 52.384 1.00 92.79 246 MET B CA 1
ATOM 9202 C C . MET D 1 246 ? 79.853 71.138 52.874 1.00 108.94 246 MET B C 1
ATOM 9203 O O . MET D 1 246 ? 78.851 70.707 52.321 1.00 121.16 246 MET B O 1
ATOM 9208 N N . MET D 1 247 ? 79.786 72.004 53.883 1.00 107.71 247 MET B N 1
ATOM 9209 C CA . MET D 1 247 ? 78.480 72.546 54.253 1.00 97.35 247 MET B CA 1
ATOM 9210 C C . MET D 1 247 ? 78.038 73.620 53.267 1.00 97.87 247 MET B C 1
ATOM 9211 O O . MET D 1 247 ? 76.843 73.829 53.050 1.00 91.93 247 MET B O 1
ATOM 9216 N N . LEU D 1 248 ? 79.012 74.286 52.660 1.00 101.97 248 LEU B N 1
ATOM 9217 C CA . LEU D 1 248 ? 78.736 75.383 51.743 1.00 93.29 248 LEU B CA 1
ATOM 9218 C C . LEU D 1 248 ? 78.118 74.922 50.421 1.00 95.49 248 LEU B C 1
ATOM 9219 O O . LEU D 1 248 ? 77.209 75.562 49.902 1.00 95.58 248 LEU B O 1
ATOM 9224 N N . HIS D 1 249 ? 78.622 73.828 49.863 1.00 98.88 249 HIS B N 1
ATOM 9225 C CA . HIS D 1 249 ? 78.223 73.434 48.509 1.00 106.11 249 HIS B CA 1
ATOM 9226 C C . HIS D 1 249 ? 76.746 73.038 48.273 1.00 114.20 249 HIS B C 1
ATOM 9227 O O . HIS D 1 249 ? 76.188 73.443 47.251 1.00 130.69 249 HIS B O 1
ATOM 9234 N N . GLY D 1 250 ? 76.094 72.275 49.156 1.00 100.24 250 GLY B N 1
ATOM 9235 C CA . GLY D 1 250 ? 76.678 71.678 50.339 1.00 95.72 250 GLY B CA 1
ATOM 9236 C C . GLY D 1 250 ? 75.830 70.596 50.975 1.00 96.23 250 GLY B C 1
ATOM 9237 O O . GLY D 1 250 ? 74.616 70.534 50.788 1.00 86.17 250 GLY B O 1
ATOM 9238 N N . VAL D 1 251 ? 76.486 69.768 51.777 1.00 101.78 251 VAL B N 1
ATOM 9239 C CA . VAL D 1 251 ? 75.826 68.707 52.514 1.00 100.44 251 VAL B CA 1
ATOM 9240 C C . VAL D 1 251 ? 75.577 69.248 53.910 1.00 110.08 251 VAL B C 1
ATOM 9241 O O . VAL D 1 251 ? 76.468 69.851 54.507 1.00 115.58 251 VAL B O 1
ATOM 9245 N N . THR D 1 252 ? 74.370 69.038 54.428 1.00 124.16 252 THR B N 1
ATOM 9246 C CA . THR D 1 252 ? 73.896 69.799 55.584 1.00 133.31 252 THR B CA 1
ATOM 9247 C C . THR D 1 252 ? 74.819 69.703 56.796 1.00 134.71 252 THR B C 1
ATOM 9248 O O . THR D 1 252 ? 75.290 70.723 57.300 1.00 121.23 252 THR B O 1
ATOM 9252 N N . VAL D 1 253 ? 75.068 68.482 57.266 1.00 139.83 253 VAL B N 1
ATOM 9253 C CA . VAL D 1 253 ? 76.092 68.217 58.282 1.00 142.40 253 VAL B CA 1
ATOM 9254 C C . VAL D 1 253 ? 76.811 66.916 57.928 1.00 131.35 253 VAL B C 1
ATOM 9255 O O . VAL D 1 253 ? 76.421 65.841 58.384 1.00 137.34 253 VAL B O 1
ATOM 9259 N N . PRO D 1 254 ? 77.867 67.013 57.109 1.00 126.60 254 PRO B N 1
ATOM 9260 C CA . PRO D 1 254 ? 78.661 65.864 56.651 1.00 129.23 254 PRO B CA 1
ATOM 9261 C C . PRO D 1 254 ? 79.526 65.215 57.727 1.00 129.43 254 PRO B C 1
ATOM 9262 O O . PRO D 1 254 ? 80.003 65.898 58.629 1.00 122.51 254 PRO B O 1
ATOM 9266 N N . ARG D 1 255 ? 79.722 63.903 57.620 1.00 132.63 255 ARG B N 1
ATOM 9267 C CA . ARG D 1 255 ? 80.576 63.168 58.538 1.00 135.03 255 ARG B CA 1
ATOM 9268 C C . ARG D 1 255 ? 82.017 63.099 58.036 1.00 137.99 255 ARG B C 1
ATOM 9269 O O . ARG D 1 255 ? 82.326 62.296 57.158 1.00 149.10 255 ARG B O 1
ATOM 9277 N N . VAL D 1 256 ? 82.910 63.903 58.607 1.00 143.04 256 VAL B N 1
ATOM 9278 C CA . VAL D 1 256 ? 84.348 63.652 58.483 1.00 154.57 256 VAL B CA 1
ATOM 9279 C C . VAL D 1 256 ? 84.983 64.129 59.777 1.00 173.84 256 VAL B C 1
ATOM 9280 O O . VAL D 1 256 ? 84.509 65.088 60.382 1.00 175.68 256 VAL B O 1
ATOM 9284 N N . MET D 1 257 ? 86.042 63.452 60.208 1.00 196.22 257 MET B N 1
ATOM 9285 C CA . MET D 1 257 ? 86.534 63.590 61.578 1.00 193.65 257 MET B CA 1
ATOM 9286 C C . MET D 1 257 ? 87.942 64.179 61.577 1.00 176.18 257 MET B C 1
ATOM 9287 O O . MET D 1 257 ? 88.761 63.801 60.736 1.00 177.64 257 MET B O 1
ATOM 9292 N N . ARG D 1 258 ? 88.250 65.099 62.489 1.00 154.04 258 ARG B N 1
ATOM 9293 C CA . ARG D 1 258 ? 89.664 65.292 62.781 1.00 132.41 258 ARG B CA 1
ATOM 9294 C C . ARG D 1 258 ? 90.148 64.041 63.491 1.00 138.57 258 ARG B C 1
ATOM 9295 O O . ARG D 1 258 ? 89.653 63.683 64.559 1.00 148.22 258 ARG B O 1
ATOM 9303 N N . ARG D 1 259 ? 91.134 63.395 62.885 1.00 133.03 259 ARG B N 1
ATOM 9304 C CA . ARG D 1 259 ? 91.748 62.196 63.431 1.00 114.28 259 ARG B CA 1
ATOM 9305 C C . ARG D 1 259 ? 92.985 61.865 62.613 1.00 99.81 259 ARG B C 1
ATOM 9306 O O . ARG D 1 259 ? 93.283 62.527 61.615 1.00 85.83 259 ARG B O 1
ATOM 9308 N N . ASN D 1 260 ? 93.673 60.802 62.995 1.00 92.77 260 ASN B N 1
ATOM 9309 C CA . ASN D 1 260 ? 94.785 60.325 62.201 1.00 98.94 260 ASN B CA 1
ATOM 9310 C C . ASN D 1 260 ? 94.248 59.133 61.443 1.00 99.47 260 ASN B C 1
ATOM 9311 O O . ASN D 1 260 ? 93.488 58.341 61.985 1.00 112.87 260 ASN B O 1
ATOM 9316 N N . THR D 1 261 ? 94.533 59.063 60.154 1.00 85.96 261 THR B N 1
ATOM 9317 C CA . THR D 1 261 ? 94.056 57.938 59.379 1.00 80.54 261 THR B CA 1
ATOM 9318 C C . THR D 1 261 ? 94.898 56.731 59.745 1.00 85.82 261 THR B C 1
ATOM 9319 O O . THR D 1 261 ? 94.439 55.589 59.728 1.00 104.33 261 THR B O 1
ATOM 9323 N N . LEU D 1 262 ? 96.139 57.026 60.103 1.00 77.89 262 LEU B N 1
ATOM 9324 C CA . LEU D 1 262 ? 97.141 56.051 60.494 1.00 78.45 262 LEU B CA 1
ATOM 9325 C C . LEU D 1 262 ? 96.969 55.643 61.968 1.00 95.14 262 LEU B C 1
ATOM 9326 O O . LEU D 1 262 ? 97.697 54.792 62.489 1.00 91.17 262 LEU B O 1
ATOM 9331 N N . GLU D 1 263 ? 96.003 56.280 62.626 1.00 110.34 263 GLU B N 1
ATOM 9332 C CA . GLU D 1 263 ? 95.514 55.909 63.952 1.00 108.92 263 GLU B CA 1
ATOM 9333 C C . GLU D 1 263 ? 95.082 54.473 63.973 1.00 93.84 263 GLU B C 1
ATOM 9334 O O . GLU D 1 263 ? 95.401 53.694 64.867 1.00 93.14 263 GLU B O 1
ATOM 9340 N N . GLU D 1 264 ? 94.338 54.163 62.920 1.00 97.37 264 GLU B N 1
ATOM 9341 C CA . GLU D 1 264 ? 93.686 52.893 62.728 1.00 98.72 264 GLU B CA 1
ATOM 9342 C C . GLU D 1 264 ? 94.657 51.790 62.334 1.00 100.09 264 GLU B C 1
ATOM 9343 O O . GLU D 1 264 ? 95.640 52.020 61.629 1.00 103.44 264 GLU B O 1
ATOM 9349 N N . ASN D 1 265 ? 94.336 50.587 62.787 1.00 107.96 265 ASN B N 1
ATOM 9350 C CA . ASN D 1 265 ? 95.063 49.371 62.472 1.00 121.95 265 ASN B CA 1
ATOM 9351 C C . ASN D 1 265 ? 94.424 48.871 61.181 1.00 127.62 265 ASN B C 1
ATOM 9352 O O . ASN D 1 265 ? 93.264 49.179 60.944 1.00 141.64 265 ASN B O 1
ATOM 9357 N N . ILE D 1 266 ? 95.163 48.253 60.267 1.00 121.22 266 ILE B N 1
ATOM 9358 C CA . ILE D 1 266 ? 94.491 47.758 59.063 1.00 108.25 266 ILE B CA 1
ATOM 9359 C C . ILE D 1 266 ? 93.924 46.323 59.128 1.00 118.06 266 ILE B C 1
ATOM 9360 O O . ILE D 1 266 ? 93.091 45.967 58.300 1.00 133.27 266 ILE B O 1
ATOM 9365 N N . ARG D 1 267 ? 94.387 45.496 60.065 1.00 115.25 267 ARG B N 1
ATOM 9366 C CA . ARG D 1 267 ? 93.968 44.083 60.114 1.00 109.52 267 ARG B CA 1
ATOM 9367 C C . ARG D 1 267 ? 92.566 43.860 60.692 1.00 124.23 267 ARG B C 1
ATOM 9368 O O . ARG D 1 267 ? 91.866 42.905 60.360 1.00 125.20 267 ARG B O 1
ATOM 9376 N N . ASN D 1 268 ? 92.213 44.764 61.592 1.00 184.78 268 ASN B N 1
ATOM 9377 C CA . ASN D 1 268 ? 90.918 44.924 62.252 1.00 205.72 268 ASN B CA 1
ATOM 9378 C C . ASN D 1 268 ? 89.808 45.313 61.302 1.00 206.51 268 ASN B C 1
ATOM 9379 O O . ASN D 1 268 ? 88.646 45.372 61.689 1.00 211.22 268 ASN B O 1
ATOM 9384 N N . VAL D 1 269 ? 90.173 45.574 60.054 1.00 203.36 269 VAL B N 1
ATOM 9385 C CA . VAL D 1 269 ? 89.775 46.778 59.335 1.00 183.16 269 VAL B CA 1
ATOM 9386 C C . VAL D 1 269 ? 88.339 47.265 59.568 1.00 164.75 269 VAL B C 1
ATOM 9387 O O . VAL D 1 269 ? 88.154 48.463 59.799 1.00 164.30 269 VAL B O 1
ATOM 9391 N N . SER D 1 270 ? 87.331 46.412 59.500 1.00 153.50 270 SER B N 1
ATOM 9392 C CA . SER D 1 270 ? 85.978 46.947 59.564 1.00 150.40 270 SER B CA 1
ATOM 9393 C C . SER D 1 270 ? 85.745 47.842 58.344 1.00 158.13 270 SER B C 1
ATOM 9394 O O . SER D 1 270 ? 85.839 47.367 57.233 1.00 180.04 270 SER B O 1
ATOM 9397 N N . GLU D 1 271 ? 85.408 49.115 58.537 1.00 141.86 271 GLU B N 1
ATOM 9398 C CA . GLU D 1 271 ? 85.196 50.038 57.417 1.00 121.00 271 GLU B CA 1
ATOM 9399 C C . GLU D 1 271 ? 84.051 49.529 56.543 1.00 114.89 271 GLU B C 1
ATOM 9400 O O . GLU D 1 271 ? 83.059 49.132 57.137 1.00 122.95 271 GLU B O 1
ATOM 9406 N N . ARG D 1 272 ? 84.082 49.478 55.203 1.00 105.83 272 ARG B N 1
ATOM 9407 C CA . ARG D 1 272 ? 85.077 49.903 54.235 1.00 90.98 272 ARG B CA 1
ATOM 9408 C C . ARG D 1 272 ? 84.219 50.478 53.151 1.00 85.00 272 ARG B C 1
ATOM 9409 O O . ARG D 1 272 ? 83.019 50.529 53.315 1.00 95.95 272 ARG B O 1
ATOM 9417 N N . PHE D 1 273 ? 84.805 50.945 52.059 1.00 80.99 273 PHE B N 1
ATOM 9418 C CA . PHE D 1 273 ? 84.015 51.663 51.074 1.00 82.21 273 PHE B CA 1
ATOM 9419 C C . PHE D 1 273 ? 84.116 51.240 49.623 1.00 86.39 273 PHE B C 1
ATOM 9420 O O . PHE D 1 273 ? 85.089 50.657 49.201 1.00 86.60 273 PHE B O 1
ATOM 9428 N N . ASP D 1 274 ? 83.061 51.538 48.880 1.00 90.23 274 ASP B N 1
ATOM 9429 C CA . ASP D 1 274 ? 82.971 51.247 47.462 1.00 85.46 274 ASP B CA 1
ATOM 9430 C C . ASP D 1 274 ? 83.971 51.995 46.614 1.00 84.64 274 ASP B C 1
ATOM 9431 O O . ASP D 1 274 ? 84.457 51.476 45.642 1.00 96.55 274 ASP B O 1
ATOM 9436 N N . VAL D 1 275 ? 84.219 53.245 46.956 1.00 79.59 275 VAL B N 1
ATOM 9437 C CA . VAL D 1 275 ? 85.059 54.143 46.168 1.00 75.78 275 VAL B CA 1
ATOM 9438 C C . VAL D 1 275 ? 86.116 54.836 47.014 1.00 75.70 275 VAL B C 1
ATOM 9439 O O . VAL D 1 275 ? 85.825 55.300 48.113 1.00 86.32 275 VAL B O 1
ATOM 9443 N N . VAL D 1 276 ? 87.332 54.951 46.499 1.00 71.10 276 VAL B N 1
ATOM 9444 C CA . VAL D 1 276 ? 88.295 55.834 47.145 1.00 74.49 276 VAL B CA 1
ATOM 9445 C C . VAL D 1 276 ? 88.851 56.832 46.137 1.00 94.93 276 VAL B C 1
ATOM 9446 O O . VAL D 1 276 ? 89.550 56.459 45.199 1.00 111.89 276 VAL B O 1
ATOM 9450 N N . VAL D 1 277 ? 88.512 58.104 46.321 1.00 87.83 277 VAL B N 1
ATOM 9451 C CA . VAL D 1 277 ? 89.093 59.174 45.518 1.00 71.99 277 VAL B CA 1
ATOM 9452 C C . VAL D 1 277 ? 89.946 60.035 46.427 1.00 60.67 277 VAL B C 1
ATOM 9453 O O . VAL D 1 277 ? 89.427 60.702 47.318 1.00 65.03 277 VAL B O 1
ATOM 9457 N N . THR D 1 278 ? 91.256 60.023 46.219 1.00 66.24 278 THR B N 1
ATOM 9458 C CA . THR D 1 278 ? 92.125 60.651 47.201 1.00 74.52 278 THR B CA 1
ATOM 9459 C C . THR D 1 278 ? 93.457 61.199 46.694 1.00 72.65 278 THR B C 1
ATOM 9460 O O . THR D 1 278 ? 93.917 60.887 45.591 1.00 84.78 278 THR B O 1
ATOM 9464 N N . ASN D 1 279 ? 94.051 62.044 47.530 1.00 67.64 279 ASN B N 1
ATOM 9465 C CA . ASN D 1 279 ? 95.398 62.544 47.323 1.00 72.46 279 ASN B CA 1
ATOM 9466 C C . ASN D 1 279 ? 96.112 62.550 48.667 1.00 75.74 279 ASN B C 1
ATOM 9467 O O . ASN D 1 279 ? 96.187 63.579 49.320 1.00 86.98 279 ASN B O 1
ATOM 9472 N N . PRO D 1 280 ? 96.626 61.392 49.098 1.00 79.41 280 PRO B N 1
ATOM 9473 C CA . PRO D 1 280 ? 97.319 61.355 50.389 1.00 81.28 280 PRO B CA 1
ATOM 9474 C C . PRO D 1 280 ? 98.615 62.157 50.313 1.00 89.58 280 PRO B C 1
ATOM 9475 O O . PRO D 1 280 ? 99.080 62.431 49.205 1.00 97.49 280 PRO B O 1
ATOM 9479 N N . PRO D 1 281 ? 99.188 62.534 51.466 1.00 80.28 281 PRO B N 1
ATOM 9480 C CA . PRO D 1 281 ? 100.392 63.368 51.456 1.00 75.91 281 PRO B CA 1
ATOM 9481 C C . PRO D 1 281 ? 101.584 62.699 50.771 1.00 77.64 281 PRO B C 1
ATOM 9482 O O . PRO D 1 281 ? 101.712 61.477 50.803 1.00 88.53 281 PRO B O 1
ATOM 9486 N N . PHE D 1 282 ? 102.425 63.504 50.132 1.00 75.87 282 PHE B N 1
ATOM 9487 C CA . PHE D 1 282 ? 103.650 63.013 49.509 1.00 75.02 282 PHE B CA 1
ATOM 9488 C C . PHE D 1 282 ? 104.500 62.561 50.691 1.00 91.02 282 PHE B C 1
ATOM 9489 O O . PHE D 1 282 ? 105.194 61.551 50.636 1.00 105.57 282 PHE B O 1
ATOM 9497 N N . GLY D 1 283 ? 104.456 63.377 51.739 1.00 90.13 283 GLY B N 1
ATOM 9498 C CA . GLY D 1 283 ? 104.284 62.911 53.108 1.00 73.29 283 GLY B CA 1
ATOM 9499 C C . GLY D 1 283 ? 105.331 62.656 54.174 1.00 71.42 283 GLY B C 1
ATOM 9500 O O . GLY D 1 283 ? 104.999 62.767 55.352 1.00 82.11 283 GLY B O 1
ATOM 9501 N N . GLY D 1 284 ? 106.569 62.333 53.827 1.00 70.46 284 GLY B N 1
ATOM 9502 C CA . GLY D 1 284 ? 107.574 62.223 54.873 1.00 86.60 284 GLY B CA 1
ATOM 9503 C C . GLY D 1 284 ? 107.341 61.113 55.892 1.00 98.38 284 GLY B C 1
ATOM 9504 O O . GLY D 1 284 ? 106.400 60.329 55.775 1.00 100.18 284 GLY B O 1
ATOM 9505 N N . THR D 1 285 ? 108.197 61.067 56.911 1.00 104.12 285 THR B N 1
ATOM 9506 C CA . THR D 1 285 ? 108.160 60.016 57.933 1.00 106.48 285 THR B CA 1
ATOM 9507 C C . THR D 1 285 ? 106.988 60.117 58.923 1.00 105.41 285 THR B C 1
ATOM 9508 O O . THR D 1 285 ? 106.498 61.208 59.219 1.00 111.21 285 THR B O 1
ATOM 9512 N N . GLU D 1 286 ? 106.564 58.965 59.446 1.00 104.24 286 GLU B N 1
ATOM 9513 C CA . GLU D 1 286 ? 105.655 58.910 60.593 1.00 107.55 286 GLU B CA 1
ATOM 9514 C C . GLU D 1 286 ? 106.294 58.126 61.737 1.00 115.24 286 GLU B C 1
ATOM 9515 O O . GLU D 1 286 ? 106.512 58.660 62.819 1.00 132.55 286 GLU B O 1
ATOM 9521 N N . GLY D 1 287 ? 106.588 56.856 61.498 1.00 106.64 287 GLY B N 1
ATOM 9522 C CA . GLY D 1 287 ? 107.457 56.102 62.377 1.00 100.85 287 GLY B CA 1
ATOM 9523 C C . GLY D 1 287 ? 106.835 55.584 63.666 1.00 93.48 287 GLY B C 1
ATOM 9524 O O . GLY D 1 287 ? 105.724 55.955 64.034 1.00 75.86 287 GLY B O 1
ATOM 9525 N N . ARG D 1 288 ? 107.567 54.699 64.339 1.00 100.90 288 ARG B N 1
ATOM 9526 C CA . ARG D 1 288 ? 107.263 54.263 65.703 1.00 97.77 288 ARG B CA 1
ATOM 9527 C C . ARG D 1 288 ? 105.897 53.590 65.862 1.00 99.64 288 ARG B C 1
ATOM 9528 O O . ARG D 1 288 ? 105.571 52.640 65.137 1.00 99.08 288 ARG B O 1
ATOM 9530 N N . HIS D 1 289 ? 105.087 54.138 66.765 1.00 110.98 289 HIS B N 1
ATOM 9531 C CA . HIS D 1 289 ? 103.823 53.538 67.171 1.00 114.71 289 HIS B CA 1
ATOM 9532 C C . HIS D 1 289 ? 102.909 53.287 65.973 1.00 105.87 289 HIS B C 1
ATOM 9533 O O . HIS D 1 289 ? 102.429 52.163 65.748 1.00 114.35 289 HIS B O 1
ATOM 9540 N N . ILE D 1 290 ? 102.752 54.327 65.156 1.00 94.32 290 ILE B N 1
ATOM 9541 C CA . ILE D 1 290 ? 101.926 54.258 63.959 1.00 83.27 290 ILE B CA 1
ATOM 9542 C C . ILE D 1 290 ? 102.339 53.132 63.023 1.00 81.10 290 ILE B C 1
ATOM 9543 O O . ILE D 1 290 ? 101.479 52.431 62.476 1.00 79.65 290 ILE B O 1
ATOM 9548 N N . GLN D 1 291 ? 103.646 52.924 62.884 1.00 80.16 291 GLN B N 1
ATOM 9549 C CA . GLN D 1 291 ? 104.141 51.904 61.971 1.00 88.39 291 GLN B CA 1
ATOM 9550 C C . GLN D 1 291 ? 103.514 50.539 62.260 1.00 89.02 291 GLN B C 1
ATOM 9551 O O . GLN D 1 291 ? 103.260 49.764 61.334 1.00 88.40 291 GLN B O 1
ATOM 9557 N N . GLN D 1 292 ? 103.251 50.248 63.536 1.00 97.17 292 GLN B N 1
ATOM 9558 C CA . GLN D 1 292 ? 102.783 48.910 63.894 1.00 97.43 292 GLN B CA 1
ATOM 9559 C C . GLN D 1 292 ? 101.369 48.616 63.408 1.00 90.24 292 GLN B C 1
ATOM 9560 O O . GLN D 1 292 ? 100.939 47.463 63.407 1.00 88.91 292 GLN B O 1
ATOM 9566 N N . ASN D 1 293 ? 100.650 49.656 63.000 1.00 86.51 293 ASN B N 1
ATOM 9567 C CA . ASN D 1 293 ? 99.288 49.492 62.497 1.00 84.49 293 ASN B CA 1
ATOM 9568 C C . ASN D 1 293 ? 99.222 48.847 61.111 1.00 78.00 293 ASN B C 1
ATOM 9569 O O . ASN D 1 293 ? 98.138 48.598 60.588 1.00 70.03 293 ASN B O 1
ATOM 9574 N N . PHE D 1 294 ? 100.382 48.594 60.513 1.00 90.40 294 PHE B N 1
ATOM 9575 C CA . PHE D 1 294 ? 100.441 48.093 59.147 1.00 94.10 294 PHE B CA 1
ATOM 9576 C C . PHE D 1 294 ? 101.287 46.813 59.073 1.00 106.50 294 PHE B C 1
ATOM 9577 O O . PHE D 1 294 ? 102.273 46.680 59.800 1.00 119.21 294 PHE B O 1
ATOM 9585 N N . PRO D 1 295 ? 100.885 45.855 58.217 1.00 82.47 295 PRO B N 1
ATOM 9586 C CA . PRO D 1 295 ? 101.608 44.593 58.039 1.00 78.41 295 PRO B CA 1
ATOM 9587 C C . PRO D 1 295 ? 103.003 44.852 57.506 1.00 83.23 295 PRO B C 1
ATOM 9588 O O . PRO D 1 295 ? 103.976 44.315 58.034 1.00 105.51 295 PRO B O 1
ATOM 9592 N N . ILE D 1 296 ? 103.089 45.661 56.454 1.00 70.34 296 ILE B N 1
ATOM 9593 C CA . ILE D 1 296 ? 104.364 46.205 56.024 1.00 79.09 296 ILE B CA 1
ATOM 9594 C C . ILE D 1 296 ? 104.635 47.437 56.856 1.00 90.57 296 ILE B C 1
ATOM 9595 O O . ILE D 1 296 ? 103.786 48.320 56.944 1.00 96.98 296 ILE B O 1
ATOM 9600 N N . GLN D 1 297 ? 105.826 47.547 57.417 1.00 93.61 297 GLN B N 1
ATOM 9601 C CA . GLN D 1 297 ? 106.101 48.715 58.225 1.00 103.74 297 GLN B CA 1
ATOM 9602 C C . GLN D 1 297 ? 107.288 49.495 57.684 1.00 113.15 297 GLN B C 1
ATOM 9603 O O . GLN D 1 297 ? 108.398 48.978 57.527 1.00 116.04 297 GLN B O 1
ATOM 9609 N N . SER D 1 298 ? 107.003 50.758 57.395 1.00 108.69 298 SER B N 1
ATOM 9610 C CA . SER D 1 298 ? 107.950 51.702 56.838 1.00 100.64 298 SER B CA 1
ATOM 9611 C C . SER D 1 298 ? 107.593 53.073 57.386 1.00 86.76 298 SER B C 1
ATOM 9612 O O . SER D 1 298 ? 106.423 53.345 57.655 1.00 67.83 298 SER B O 1
ATOM 9615 N N . ASN D 1 299 ? 108.598 53.912 57.614 1.00 90.80 299 ASN B N 1
ATOM 9616 C CA . ASN D 1 299 ? 108.354 55.258 58.122 1.00 95.44 299 ASN B CA 1
ATOM 9617 C C . ASN D 1 299 ? 107.588 56.133 57.126 1.00 90.01 299 ASN B C 1
ATOM 9618 O O . ASN D 1 299 ? 106.946 57.107 57.520 1.00 103.20 299 ASN B O 1
ATOM 9623 N N . ALA D 1 300 ? 107.637 55.772 55.846 1.00 79.56 300 ALA B N 1
ATOM 9624 C CA . ALA D 1 300 ? 107.053 56.607 54.800 1.00 81.59 300 ALA B CA 1
ATOM 9625 C C . ALA D 1 300 ? 105.526 56.658 54.869 1.00 82.06 300 ALA B C 1
ATOM 9626 O O . ALA D 1 300 ? 104.844 55.640 54.739 1.00 76.01 300 ALA B O 1
ATOM 9628 N N . THR D 1 301 ? 105.002 57.872 55.011 1.00 86.83 301 THR B N 1
ATOM 9629 C CA . THR D 1 301 ? 103.572 58.096 55.185 1.00 84.20 301 THR B CA 1
ATOM 9630 C C . THR D 1 301 ? 102.761 57.682 53.970 1.00 87.68 301 THR B C 1
ATOM 9631 O O . THR D 1 301 ? 101.695 57.080 54.097 1.00 93.51 301 THR B O 1
ATOM 9635 N N . GLU D 1 302 ? 103.274 58.016 52.793 1.00 83.77 302 GLU B N 1
ATOM 9636 C CA . GLU D 1 302 ? 102.576 57.743 51.549 1.00 86.05 302 GLU B CA 1
ATOM 9637 C C . GLU D 1 302 ? 102.317 56.243 51.366 1.00 97.88 302 GLU B C 1
ATOM 9638 O O . GLU D 1 302 ? 101.245 55.845 50.892 1.00 109.66 302 GLU B O 1
ATOM 9644 N N . LEU D 1 303 ? 103.292 55.420 51.753 1.00 83.68 303 LEU B N 1
ATOM 9645 C CA . LEU D 1 303 ? 103.185 53.971 51.603 1.00 85.59 303 LEU B CA 1
ATOM 9646 C C . LEU D 1 303 ? 102.119 53.409 52.540 1.00 85.19 303 LEU B C 1
ATOM 9647 O O . LEU D 1 303 ? 101.322 52.547 52.151 1.00 101.34 303 LEU B O 1
ATOM 9652 N N . LEU D 1 304 ? 102.119 53.887 53.779 1.00 76.19 304 LEU B N 1
ATOM 9653 C CA . LEU D 1 304 ? 101.135 53.448 54.757 1.00 75.97 304 LEU B CA 1
ATOM 9654 C C . LEU D 1 304 ? 99.741 53.868 54.312 1.00 79.73 304 LEU B C 1
ATOM 9655 O O . LEU D 1 304 ? 98.770 53.139 54.520 1.00 82.91 304 LEU B O 1
ATOM 9660 N N . PHE D 1 305 ? 99.647 55.052 53.712 1.00 78.87 305 PHE B N 1
ATOM 9661 C CA . PHE D 1 305 ? 98.386 55.517 53.155 1.00 77.56 305 PHE B CA 1
ATOM 9662 C C . PHE D 1 305 ? 97.920 54.611 52.025 1.00 83.63 305 PHE B C 1
ATOM 9663 O O . PHE D 1 305 ? 96.733 54.289 51.927 1.00 84.40 305 PHE B O 1
ATOM 9671 N N . LEU D 1 306 ? 98.863 54.184 51.190 1.00 78.67 306 LEU B N 1
ATOM 9672 C CA . LEU D 1 306 ? 98.540 53.269 50.109 1.00 71.52 306 LEU B CA 1
ATOM 9673 C C . LEU D 1 306 ? 97.965 51.972 50.670 1.00 66.54 306 LEU B C 1
ATOM 9674 O O . LEU D 1 306 ? 96.934 51.494 50.185 1.00 61.21 306 LEU B O 1
ATOM 9679 N N . GLN D 1 307 ? 98.614 51.423 51.700 1.00 65.98 307 GLN B N 1
ATOM 9680 C CA . GLN D 1 307 ? 98.150 50.179 52.322 1.00 68.44 307 GLN B CA 1
ATOM 9681 C C . GLN D 1 307 ? 96.749 50.341 52.900 1.00 78.05 307 GLN B C 1
ATOM 9682 O O . GLN D 1 307 ? 95.854 49.495 52.693 1.00 82.87 307 GLN B O 1
ATOM 9688 N N . HIS D 1 308 ? 96.590 51.420 53.661 1.00 79.80 308 HIS B N 1
ATOM 9689 C CA . HIS D 1 308 ? 95.315 51.780 54.258 1.00 72.98 308 HIS B CA 1
ATOM 9690 C C . HIS D 1 308 ? 94.209 51.801 53.220 1.00 72.03 308 HIS B C 1
ATOM 9691 O O . HIS D 1 308 ? 93.144 51.243 53.445 1.00 67.14 308 HIS B O 1
ATOM 9698 N N . ILE D 1 309 ? 94.480 52.454 52.090 1.00 71.69 309 ILE B N 1
ATOM 9699 C CA . ILE D 1 309 ? 93.529 52.552 50.989 1.00 63.61 309 ILE B CA 1
ATOM 9700 C C . ILE D 1 309 ? 93.214 51.176 50.427 1.00 68.21 309 ILE B C 1
ATOM 9701 O O . ILE D 1 309 ? 92.053 50.851 50.166 1.00 73.38 309 ILE B O 1
ATOM 9706 N N . MET D 1 310 ? 94.255 50.370 50.244 1.00 69.38 310 MET B N 1
ATOM 9707 C CA . MET D 1 310 ? 94.088 49.046 49.673 1.00 71.92 310 MET B CA 1
ATOM 9708 C C . MET D 1 310 ? 93.112 48.229 50.505 1.00 82.46 310 MET B C 1
ATOM 9709 O O . MET D 1 310 ? 92.220 47.577 49.961 1.00 97.96 310 MET B O 1
ATOM 9714 N N . LYS D 1 311 ? 93.260 48.277 51.826 1.00 79.06 311 LYS B N 1
ATOM 9715 C CA . LYS D 1 311 ? 92.382 47.467 52.665 1.00 86.92 311 LYS B CA 1
ATOM 9716 C C . LYS D 1 311 ? 91.066 48.169 53.031 1.00 84.75 311 LYS B C 1
ATOM 9717 O O . LYS D 1 311 ? 90.150 47.546 53.575 1.00 77.49 311 LYS B O 1
ATOM 9723 N N . LYS D 1 312 ? 91.002 49.472 52.771 1.00 87.44 312 LYS B N 1
ATOM 9724 C CA . LYS D 1 312 ? 89.793 50.278 52.954 1.00 76.33 312 LYS B CA 1
ATOM 9725 C C . LYS D 1 312 ? 88.715 50.001 51.907 1.00 81.71 312 LYS B C 1
ATOM 9726 O O . LYS D 1 312 ? 87.583 50.421 52.073 1.00 77.22 312 LYS B O 1
ATOM 9728 N N . LEU D 1 313 ? 89.079 49.400 50.780 1.00 86.85 313 LEU B N 1
ATOM 9729 C CA . LEU D 1 313 ? 88.087 49.102 49.745 1.00 83.60 313 LEU B CA 1
ATOM 9730 C C . LEU D 1 313 ? 87.249 47.864 50.055 1.00 86.95 313 LEU B C 1
ATOM 9731 O O . LEU D 1 313 ? 87.758 46.878 50.588 1.00 90.13 313 LEU B O 1
ATOM 9736 N N . LYS D 1 314 ? 85.968 47.919 49.695 1.00 85.93 314 LYS B N 1
ATOM 9737 C CA . LYS D 1 314 ? 85.054 46.799 49.896 1.00 71.82 314 LYS B CA 1
ATOM 9738 C C . LYS D 1 314 ? 85.423 45.608 49.012 1.00 95.29 314 LYS B C 1
ATOM 9739 O O . LYS D 1 314 ? 86.017 45.778 47.946 1.00 107.02 314 LYS B O 1
ATOM 9745 N N . PRO D 1 315 ? 85.079 44.388 49.461 1.00 94.65 315 PRO B N 1
ATOM 9746 C CA . PRO D 1 315 ? 85.501 43.175 48.753 1.00 93.33 315 PRO B CA 1
ATOM 9747 C C . PRO D 1 315 ? 84.798 42.951 47.414 1.00 86.67 315 PRO B C 1
ATOM 9748 O O . PRO D 1 315 ? 85.290 42.159 46.603 1.00 85.07 315 PRO B O 1
ATOM 9752 N N . ARG D 1 316 ? 83.680 43.636 47.182 1.00 87.42 316 ARG B N 1
ATOM 9753 C CA . ARG D 1 316 ? 82.890 43.403 45.973 1.00 87.87 316 ARG B CA 1
ATOM 9754 C C . ARG D 1 316 ? 83.674 43.761 44.714 1.00 89.29 316 ARG B C 1
ATOM 9755 O O . ARG D 1 316 ? 84.592 44.587 44.745 1.00 82.02 316 ARG B O 1
ATOM 9763 N N . ASP D 1 317 ? 83.296 43.137 43.604 1.00 95.24 317 ASP B N 1
ATOM 9764 C CA . ASP D 1 317 ? 83.877 43.462 42.309 1.00 88.37 317 ASP B CA 1
ATOM 9765 C C . ASP D 1 317 ? 83.487 44.869 41.883 1.00 81.81 317 ASP B C 1
ATOM 9766 O O . ASP D 1 317 ? 82.391 45.343 42.176 1.00 88.53 317 ASP B O 1
ATOM 9771 N N . GLY D 1 318 ? 84.401 45.544 41.201 1.00 77.66 318 GLY B N 1
ATOM 9772 C CA . GLY D 1 318 ? 84.145 46.899 40.770 1.00 87.56 318 GLY B CA 1
ATOM 9773 C C . GLY D 1 318 ? 84.558 47.886 41.838 1.00 88.24 318 GLY B C 1
ATOM 9774 O O . GLY D 1 318 ? 84.135 49.040 41.818 1.00 73.14 318 GLY B O 1
ATOM 9775 N N . ALA D 1 319 ? 85.377 47.443 42.786 1.00 95.06 319 ALA B N 1
ATOM 9776 C CA . ALA D 1 319 ? 85.815 48.369 43.828 1.00 90.74 319 ALA B CA 1
ATOM 9777 C C . ALA D 1 319 ? 86.889 49.281 43.243 1.00 82.05 319 ALA B C 1
ATOM 9778 O O . ALA D 1 319 ? 87.893 48.801 42.732 1.00 107.67 319 ALA B O 1
ATOM 9780 N N . ARG D 1 320 ? 86.683 50.590 43.286 1.00 73.79 320 ARG B N 1
ATOM 9781 C CA . ARG D 1 320 ? 87.576 51.494 42.559 1.00 76.91 320 ARG B CA 1
ATOM 9782 C C . ARG D 1 320 ? 88.383 52.430 43.432 1.00 69.55 320 ARG B C 1
ATOM 9783 O O . ARG D 1 320 ? 87.943 52.822 44.523 1.00 60.15 320 ARG B O 1
ATOM 9791 N N . CYS D 1 321 ? 89.573 52.793 42.954 1.00 74.81 321 CYS B N 1
ATOM 9792 C CA . CYS D 1 321 ? 90.210 53.968 43.544 1.00 68.37 321 CYS B CA 1
ATOM 9793 C C . CYS D 1 321 ? 90.935 54.876 42.545 1.00 74.19 321 CYS B C 1
ATOM 9794 O O . CYS D 1 321 ? 91.819 54.423 41.808 1.00 72.21 321 CYS B O 1
ATOM 9797 N N . GLY D 1 322 ? 90.526 56.148 42.491 1.00 80.84 322 GLY B N 1
ATOM 9798 C CA . GLY D 1 322 ? 91.359 57.198 41.917 1.00 71.38 322 GLY B CA 1
ATOM 9799 C C . GLY D 1 322 ? 92.258 57.770 42.999 1.00 63.95 322 GLY B C 1
ATOM 9800 O O . GLY D 1 322 ? 91.800 58.029 44.115 1.00 84.17 322 GLY B O 1
ATOM 9801 N N . MET D 1 323 ? 93.517 58.031 42.668 1.00 59.61 323 MET B N 1
ATOM 9802 C CA . MET D 1 323 ? 94.478 58.438 43.691 1.00 58.56 323 MET B CA 1
ATOM 9803 C C . MET D 1 323 ? 95.632 59.251 43.097 1.00 63.21 323 MET B C 1
ATOM 9804 O O . MET D 1 323 ? 96.030 59.021 41.959 1.00 63.46 323 MET B O 1
ATOM 9809 N N . VAL D 1 324 ? 96.185 60.187 43.862 1.00 61.25 324 VAL B N 1
ATOM 9810 C CA . VAL D 1 324 ? 97.355 60.922 43.386 1.00 55.66 324 VAL B CA 1
ATOM 9811 C C . VAL D 1 324 ? 98.616 60.433 44.100 1.00 66.50 324 VAL B C 1
ATOM 9812 O O . VAL D 1 324 ? 98.659 60.398 45.333 1.00 71.68 324 VAL B O 1
ATOM 9816 N N . VAL D 1 325 ? 99.642 60.064 43.332 1.00 68.65 325 VAL B N 1
ATOM 9817 C CA . VAL D 1 325 ? 100.899 59.586 43.924 1.00 55.27 325 VAL B CA 1
ATOM 9818 C C . VAL D 1 325 ? 102.075 60.383 43.363 1.00 53.63 325 VAL B C 1
ATOM 9819 O O . VAL D 1 325 ? 101.962 60.955 42.288 1.00 61.89 325 VAL B O 1
ATOM 9823 N N . PRO D 1 326 ? 103.203 60.442 44.094 1.00 53.31 326 PRO B N 1
ATOM 9824 C CA . PRO D 1 326 ? 104.392 61.124 43.563 1.00 62.56 326 PRO B CA 1
ATOM 9825 C C . PRO D 1 326 ? 105.307 60.173 42.803 1.00 70.39 326 PRO B C 1
ATOM 9826 O O . PRO D 1 326 ? 104.955 59.006 42.658 1.00 81.13 326 PRO B O 1
ATOM 9830 N N . GLU D 1 327 ? 106.448 60.661 42.320 1.00 65.02 327 GLU B N 1
ATOM 9831 C CA . GLU D 1 327 ? 107.421 59.791 41.663 1.00 72.59 327 GLU B CA 1
ATOM 9832 C C . GLU D 1 327 ? 107.875 58.688 42.608 1.00 76.17 327 GLU B C 1
ATOM 9833 O O . GLU D 1 327 ? 107.960 57.520 42.225 1.00 76.96 327 GLU B O 1
ATOM 9839 N N . GLY D 1 328 ? 108.155 59.081 43.846 1.00 73.64 328 GLY B N 1
ATOM 9840 C CA . GLY D 1 328 ? 108.716 58.192 44.842 1.00 77.62 328 GLY B CA 1
ATOM 9841 C C . GLY D 1 328 ? 107.969 56.886 44.973 1.00 88.08 328 GLY B C 1
ATOM 9842 O O . GLY D 1 328 ? 108.572 55.821 44.904 1.00 94.94 328 GLY B O 1
ATOM 9843 N N . THR D 1 329 ? 106.655 56.959 45.148 1.00 93.82 329 THR B N 1
ATOM 9844 C CA . THR D 1 329 ? 105.861 55.744 45.270 1.00 85.14 329 THR B CA 1
ATOM 9845 C C . THR D 1 329 ? 105.967 54.891 44.009 1.00 77.42 329 THR B C 1
ATOM 9846 O O . THR D 1 329 ? 105.830 53.677 44.073 1.00 80.93 329 THR B O 1
ATOM 9850 N N . LEU D 1 330 ? 106.208 55.527 42.865 1.00 70.17 330 LEU B N 1
ATOM 9851 C CA . LEU D 1 330 ? 106.301 54.800 41.600 1.00 67.40 330 LEU B CA 1
ATOM 9852 C C . LEU D 1 330 ? 107.642 54.089 41.376 1.00 82.50 330 LEU B C 1
ATOM 9853 O O . LEU D 1 330 ? 107.658 52.903 41.048 1.00 107.07 330 LEU B O 1
ATOM 9858 N N . PHE D 1 331 ? 108.760 54.803 41.522 1.00 80.61 331 PHE B N 1
ATOM 9859 C CA . PHE D 1 331 ? 110.063 54.205 41.203 1.00 73.93 331 PHE B CA 1
ATOM 9860 C C . PHE D 1 331 ? 110.810 53.555 42.371 1.00 73.81 331 PHE B C 1
ATOM 9861 O O . PHE D 1 331 ? 111.789 52.845 42.149 1.00 78.84 331 PHE B O 1
ATOM 9869 N N . ARG D 1 332 ? 110.392 53.816 43.605 1.00 78.05 332 ARG B N 1
ATOM 9870 C CA . ARG D 1 332 ? 111.120 53.279 44.756 1.00 82.46 332 ARG B CA 1
ATOM 9871 C C . ARG D 1 332 ? 110.884 51.786 44.918 1.00 89.13 332 ARG B C 1
ATOM 9872 O O . ARG D 1 332 ? 109.807 51.275 44.594 1.00 84.44 332 ARG B O 1
ATOM 9880 N N . GLY D 1 333 ? 111.907 51.093 45.406 1.00 91.40 333 GLY B N 1
ATOM 9881 C CA . GLY D 1 333 ? 111.831 49.661 45.614 1.00 88.45 333 GLY B CA 1
ATOM 9882 C C . GLY D 1 333 ? 111.578 49.349 47.069 1.00 81.04 333 GLY B C 1
ATOM 9883 O O . GLY D 1 333 ? 110.916 50.115 47.767 1.00 75.96 333 GLY B O 1
ATOM 9884 N N . GLY D 1 334 ? 112.107 48.221 47.528 1.00 91.37 334 GLY B N 1
ATOM 9885 C CA . GLY D 1 334 ? 111.937 47.808 48.908 1.00 96.88 334 GLY B CA 1
ATOM 9886 C C . GLY D 1 334 ? 110.478 47.605 49.264 1.00 97.64 334 GLY B C 1
ATOM 9887 O O . GLY D 1 334 ? 109.732 46.969 48.512 1.00 96.86 334 GLY B O 1
ATOM 9888 N N . ALA D 1 335 ? 110.064 48.171 50.395 1.00 100.85 335 ALA B N 1
ATOM 9889 C CA . ALA D 1 335 ? 108.707 47.976 50.894 1.00 94.11 335 ALA B CA 1
ATOM 9890 C C . ALA D 1 335 ? 107.691 48.377 49.842 1.00 82.12 335 ALA B C 1
ATOM 9891 O O . ALA D 1 335 ? 106.691 47.688 49.642 1.00 94.74 335 ALA B O 1
ATOM 9893 N N . PHE D 1 336 ? 107.988 49.469 49.145 1.00 75.67 336 PHE B N 1
ATOM 9894 C CA . PHE D 1 336 ? 107.128 49.972 48.086 1.00 79.70 336 PHE B CA 1
ATOM 9895 C C . PHE D 1 336 ? 106.840 48.864 47.091 1.00 72.46 336 PHE B C 1
ATOM 9896 O O . PHE D 1 336 ? 105.672 48.554 46.829 1.00 76.97 336 PHE B O 1
ATOM 9904 N N . ALA D 1 337 ? 107.900 48.224 46.604 1.00 69.13 337 ALA B N 1
ATOM 9905 C CA . ALA D 1 337 ? 107.753 47.150 45.631 1.00 70.05 337 ALA B CA 1
ATOM 9906 C C . ALA D 1 337 ? 106.792 46.114 46.186 1.00 70.56 337 ALA B C 1
ATOM 9907 O O . ALA D 1 337 ? 105.830 45.731 45.511 1.00 66.66 337 ALA B O 1
ATOM 9909 N N . GLU D 1 338 ? 107.014 45.735 47.445 1.00 70.91 338 GLU B N 1
ATOM 9910 C CA . GLU D 1 338 ? 106.196 44.720 48.090 1.00 71.16 338 GLU B CA 1
ATOM 9911 C C . GLU D 1 338 ? 104.739 45.151 48.017 1.00 64.20 338 GLU B C 1
ATOM 9912 O O . GLU D 1 338 ? 103.896 44.422 47.484 1.00 69.05 338 GLU B O 1
ATOM 9918 N N . VAL D 1 339 ? 104.462 46.368 48.479 1.00 67.12 339 VAL B N 1
ATOM 9919 C CA . VAL D 1 339 ? 103.092 46.866 48.481 1.00 68.39 339 VAL B CA 1
ATOM 9920 C C . VAL D 1 339 ? 102.594 46.898 47.052 1.00 71.96 339 VAL B C 1
ATOM 9921 O O . VAL D 1 339 ? 101.498 46.414 46.755 1.00 79.73 339 VAL B O 1
ATOM 9925 N N . LYS D 1 340 ? 103.442 47.408 46.162 1.00 68.16 340 LYS B N 1
ATOM 9926 C CA . LYS D 1 340 ? 103.083 47.532 44.762 1.00 60.73 340 LYS B CA 1
ATOM 9927 C C . LYS D 1 340 ? 102.787 46.148 44.216 1.00 59.67 340 LYS B C 1
ATOM 9928 O O . LYS D 1 340 ? 101.787 45.960 43.516 1.00 62.61 340 LYS B O 1
ATOM 9934 N N . ARG D 1 341 ? 103.609 45.169 44.599 1.00 61.83 341 ARG B N 1
ATOM 9935 C CA . ARG D 1 341 ? 103.379 43.803 44.155 1.00 69.11 341 ARG B CA 1
ATOM 9936 C C . ARG D 1 341 ? 101.981 43.424 44.554 1.00 71.86 341 ARG B C 1
ATOM 9937 O O . ARG D 1 341 ? 101.155 43.066 43.699 1.00 76.11 341 ARG B O 1
ATOM 9945 N N . ASP D 1 342 ? 101.704 43.603 45.845 1.00 72.04 342 ASP B N 1
ATOM 9946 C CA . ASP D 1 342 ? 100.429 43.205 46.399 1.00 84.07 342 ASP B CA 1
ATOM 9947 C C . ASP D 1 342 ? 99.339 43.861 45.571 1.00 84.67 342 ASP B C 1
ATOM 9948 O O . ASP D 1 342 ? 98.431 43.175 45.106 1.00 92.54 342 ASP B O 1
ATOM 9953 N N . LEU D 1 343 ? 99.494 45.157 45.299 1.00 84.35 343 LEU B N 1
ATOM 9954 C CA . LEU D 1 343 ? 98.458 45.912 44.606 1.00 78.44 343 LEU B CA 1
ATOM 9955 C C . LEU D 1 343 ? 98.164 45.175 43.309 1.00 76.86 343 LEU B C 1
ATOM 9956 O O . LEU D 1 343 ? 97.056 44.658 43.110 1.00 88.62 343 LEU B O 1
ATOM 9961 N N . LEU D 1 344 ? 99.212 45.009 42.510 1.00 70.65 344 LEU B N 1
ATOM 9962 C CA . LEU D 1 344 ? 99.097 44.430 41.184 1.00 76.23 344 LEU B CA 1
ATOM 9963 C C . LEU D 1 344 ? 98.471 43.037 41.238 1.00 80.92 344 LEU B C 1
ATOM 9964 O O . LEU D 1 344 ? 97.736 42.641 40.331 1.00 78.32 344 LEU B O 1
ATOM 9969 N N . GLU D 1 345 ? 98.759 42.288 42.297 1.00 73.77 345 GLU B N 1
ATOM 9970 C CA . GLU D 1 345 ? 98.181 40.965 42.392 1.00 73.57 345 GLU B CA 1
ATOM 9971 C C . GLU D 1 345 ? 96.750 41.004 42.918 1.00 76.70 345 GLU B C 1
ATOM 9972 O O . GLU D 1 345 ? 95.877 40.337 42.365 1.00 89.07 345 GLU B O 1
ATOM 9978 N N . GLN D 1 346 ? 96.540 41.713 44.002 1.00 77.14 346 GLN B N 1
ATOM 9979 C CA . GLN D 1 346 ? 95.223 41.849 44.587 1.00 92.27 346 GLN B CA 1
ATOM 9980 C C . GLN D 1 346 ? 94.253 42.627 43.723 1.00 87.91 346 GLN B C 1
ATOM 9981 O O . GLN D 1 346 ? 93.070 42.358 43.708 1.00 89.42 346 GLN B O 1
ATOM 9987 N N . PHE D 1 347 ? 94.760 43.632 43.038 1.00 78.96 347 PHE B N 1
ATOM 9988 C CA . PHE D 1 347 ? 93.922 44.604 42.393 1.00 63.03 347 PHE B CA 1
ATOM 9989 C C . PHE D 1 347 ? 94.234 44.748 40.928 1.00 82.89 347 PHE B C 1
ATOM 9990 O O . PHE D 1 347 ? 95.333 44.469 40.494 1.00 93.28 347 PHE B O 1
ATOM 9998 N N . ASN D 1 348 ? 93.263 45.222 40.165 1.00 101.99 348 ASN B N 1
ATOM 9999 C CA . ASN D 1 348 ? 93.517 45.555 38.786 1.00 104.79 348 ASN B CA 1
ATOM 10000 C C . ASN D 1 348 ? 93.671 47.032 38.685 1.00 85.94 348 ASN B C 1
ATOM 10001 O O . ASN D 1 348 ? 92.730 47.756 38.877 1.00 104.53 348 ASN B O 1
ATOM 10006 N N . LEU D 1 349 ? 94.859 47.481 38.343 1.00 80.55 349 LEU B N 1
ATOM 10007 C CA . LEU D 1 349 ? 95.109 48.895 38.264 1.00 89.95 349 LEU B CA 1
ATOM 10008 C C . LEU D 1 349 ? 95.074 49.223 36.820 1.00 105.86 349 LEU B C 1
ATOM 10009 O O . LEU D 1 349 ? 96.057 49.045 36.135 1.00 129.10 349 LEU B O 1
ATOM 10014 N N . HIS D 1 350 ? 93.968 49.764 36.359 1.00 95.94 350 HIS B N 1
ATOM 10015 C CA . HIS D 1 350 ? 93.794 49.916 34.942 1.00 77.17 350 HIS B CA 1
ATOM 10016 C C . HIS D 1 350 ? 94.325 51.174 34.309 1.00 74.38 350 HIS B C 1
ATOM 10017 O O . HIS D 1 350 ? 94.386 51.241 33.108 1.00 53.63 350 HIS B O 1
ATOM 10024 N N . THR D 1 351 ? 94.740 52.175 35.075 1.00 88.34 351 THR B N 1
ATOM 10025 C CA . THR D 1 351 ? 95.387 53.294 34.360 1.00 71.79 351 THR B CA 1
ATOM 10026 C C . THR D 1 351 ? 96.321 54.143 35.206 1.00 73.52 351 THR B C 1
ATOM 10027 O O . THR D 1 351 ? 96.129 54.285 36.420 1.00 84.98 351 THR B O 1
ATOM 10031 N N . VAL D 1 352 ? 97.279 54.767 34.531 1.00 65.96 352 VAL B N 1
ATOM 10032 C CA . VAL D 1 352 ? 98.180 55.737 35.130 1.00 66.70 352 VAL B CA 1
ATOM 10033 C C . VAL D 1 352 ? 98.331 56.936 34.187 1.00 65.01 352 VAL B C 1
ATOM 10034 O O . VAL D 1 352 ? 98.533 56.782 32.982 1.00 77.47 352 VAL B O 1
ATOM 10038 N N . VAL D 1 353 ? 98.184 58.133 34.744 1.00 61.80 353 VAL B N 1
ATOM 10039 C CA . VAL D 1 353 ? 98.344 59.368 33.987 1.00 69.82 353 VAL B CA 1
ATOM 10040 C C . VAL D 1 353 ? 99.540 60.135 34.526 1.00 75.69 353 VAL B C 1
ATOM 10041 O O . VAL D 1 353 ? 99.504 60.646 35.645 1.00 79.53 353 VAL B O 1
ATOM 10045 N N . SER D 1 354 ? 100.603 60.209 33.730 1.00 74.71 354 SER B N 1
ATOM 10046 C CA . SER D 1 354 ? 101.781 60.949 34.135 1.00 69.72 354 SER B CA 1
ATOM 10047 C C . SER D 1 354 ? 101.434 62.436 34.113 1.00 78.44 354 SER B C 1
ATOM 10048 O O . SER D 1 354 ? 100.987 62.978 33.099 1.00 85.00 354 SER B O 1
ATOM 10051 N N . LEU D 1 355 ? 101.633 63.076 35.256 1.00 77.53 355 LEU B N 1
ATOM 10052 C CA . LEU D 1 355 ? 101.345 64.486 35.458 1.00 71.16 355 LEU B CA 1
ATOM 10053 C C . LEU D 1 355 ? 102.663 65.239 35.600 1.00 87.36 355 LEU B C 1
ATOM 10054 O O . LEU D 1 355 ? 103.467 64.932 36.500 1.00 98.22 355 LEU B O 1
ATOM 10059 N N . PRO D 1 356 ? 102.893 66.213 34.700 1.00 90.80 356 PRO B N 1
ATOM 10060 C CA . PRO D 1 356 ? 104.147 66.954 34.541 1.00 92.02 356 PRO B CA 1
ATOM 10061 C C . PRO D 1 356 ? 104.525 67.740 35.791 1.00 94.16 356 PRO B C 1
ATOM 10062 O O . PRO D 1 356 ? 103.661 68.028 36.621 1.00 94.64 356 PRO B O 1
ATOM 10066 N N . PRO D 1 357 ? 105.812 68.087 35.928 1.00 95.29 357 PRO B N 1
ATOM 10067 C CA . PRO D 1 357 ? 106.237 68.802 37.130 1.00 97.20 357 PRO B CA 1
ATOM 10068 C C . PRO D 1 357 ? 105.594 70.183 37.221 1.00 102.57 357 PRO B C 1
ATOM 10069 O O . PRO D 1 357 ? 105.336 70.816 36.198 1.00 100.87 357 PRO B O 1
ATOM 10073 N N . GLY D 1 358 ? 105.334 70.636 38.441 1.00 105.95 358 GLY B N 1
ATOM 10074 C CA . GLY D 1 358 ? 104.725 71.934 38.652 1.00 102.31 358 GLY B CA 1
ATOM 10075 C C . GLY D 1 358 ? 103.210 71.926 38.587 1.00 88.85 358 GLY B C 1
ATOM 10076 O O . GLY D 1 358 ? 102.585 72.984 38.654 1.00 78.17 358 GLY B O 1
ATOM 10077 N N . THR D 1 359 ? 102.623 70.755 38.454 1.00 89.97 359 THR B N 1
ATOM 10078 C CA . THR D 1 359 ? 101.189 70.684 38.447 1.00 81.07 359 THR B CA 1
ATOM 10079 C C . THR D 1 359 ? 100.745 71.160 39.789 1.00 74.68 359 THR B C 1
ATOM 10080 O O . THR D 1 359 ? 99.792 71.899 39.908 1.00 72.56 359 THR B O 1
ATOM 10084 N N . PHE D 1 360 ? 101.460 70.734 40.813 1.00 74.01 360 PHE B N 1
ATOM 10085 C CA . PHE D 1 360 ? 101.267 71.289 42.120 1.00 80.69 360 PHE B CA 1
ATOM 10086 C C . PHE D 1 360 ? 102.417 72.220 42.342 1.00 94.37 360 PHE B C 1
ATOM 10087 O O . PHE D 1 360 ? 103.493 71.804 42.733 1.00 98.42 360 PHE B O 1
ATOM 10095 N N . ALA D 1 361 ? 102.185 73.494 42.122 1.00 96.66 361 ALA B N 1
ATOM 10096 C CA . ALA D 1 361 ? 103.163 74.485 42.436 1.00 99.44 361 ALA B CA 1
ATOM 10097 C C . ALA D 1 361 ? 102.270 75.535 42.997 1.00 102.98 361 ALA B C 1
ATOM 10098 O O . ALA D 1 361 ? 101.145 75.611 42.554 1.00 112.38 361 ALA B O 1
ATOM 10100 N N . PRO D 1 362 ? 102.689 76.355 44.061 1.00 101.99 362 PRO B N 1
ATOM 10101 C CA . PRO D 1 362 ? 104.125 76.346 44.349 1.00 99.91 362 PRO B CA 1
ATOM 10102 C C . PRO D 1 362 ? 104.486 75.302 45.366 1.00 103.84 362 PRO B C 1
ATOM 10103 O O . PRO D 1 362 ? 105.598 75.304 45.867 1.00 107.07 362 PRO B O 1
ATOM 10107 N N . TYR D 1 363 ? 103.551 74.434 45.690 1.00 99.79 363 TYR B N 1
ATOM 10108 C CA . TYR D 1 363 ? 103.799 73.494 46.746 1.00 91.92 363 TYR B CA 1
ATOM 10109 C C . TYR D 1 363 ? 104.981 72.611 46.444 1.00 115.65 363 TYR B C 1
ATOM 10110 O O . TYR D 1 363 ? 105.806 72.411 47.310 1.00 117.35 363 TYR B O 1
ATOM 10119 N N . SER D 1 364 ? 105.091 72.086 45.232 1.00 131.36 364 SER B N 1
ATOM 10120 C CA . SER D 1 364 ? 106.112 71.073 44.984 1.00 138.15 364 SER B CA 1
ATOM 10121 C C . SER D 1 364 ? 106.938 71.184 43.726 1.00 132.09 364 SER B C 1
ATOM 10122 O O . SER D 1 364 ? 108.142 71.341 43.795 1.00 149.79 364 SER B O 1
ATOM 10125 N N . ASP D 1 365 ? 106.274 71.029 42.594 1.00 113.39 365 ASP B N 1
ATOM 10126 C CA . ASP D 1 365 ? 106.899 70.848 41.292 1.00 95.02 365 ASP B CA 1
ATOM 10127 C C . ASP D 1 365 ? 107.262 69.411 41.083 1.00 81.73 365 ASP B C 1
ATOM 10128 O O . ASP D 1 365 ? 107.815 69.056 40.069 1.00 65.92 365 ASP B O 1
ATOM 10133 N N . VAL D 1 366 ? 106.938 68.573 42.045 1.00 89.43 366 VAL B N 1
ATOM 10134 C CA . VAL D 1 366 ? 107.231 67.171 41.917 1.00 77.86 366 VAL B CA 1
ATOM 10135 C C . VAL D 1 366 ? 106.392 66.638 40.791 1.00 83.92 366 VAL B C 1
ATOM 10136 O O . VAL D 1 366 ? 105.255 67.015 40.626 1.00 97.14 366 VAL B O 1
ATOM 10140 N N . LYS D 1 367 ? 106.975 65.747 40.021 1.00 79.17 367 LYS B N 1
ATOM 10141 C CA . LYS D 1 367 ? 106.220 64.988 39.035 1.00 84.32 367 LYS B CA 1
ATOM 10142 C C . LYS D 1 367 ? 105.272 64.047 39.758 1.00 76.99 367 LYS B C 1
ATOM 10143 O O . LYS D 1 367 ? 105.649 63.383 40.723 1.00 55.46 367 LYS B O 1
ATOM 10149 N N . THR D 1 368 ? 104.042 63.961 39.278 1.00 83.88 368 THR B N 1
ATOM 10150 C CA . THR D 1 368 ? 103.064 63.153 39.985 1.00 73.19 368 THR B CA 1
ATOM 10151 C C . THR D 1 368 ? 102.369 62.258 38.988 1.00 74.40 368 THR B C 1
ATOM 10152 O O . THR D 1 368 ? 102.589 62.387 37.796 1.00 80.88 368 THR B O 1
ATOM 10156 N N . ALA D 1 369 ? 101.595 61.300 39.475 1.00 71.48 369 ALA B N 1
ATOM 10157 C CA . ALA D 1 369 ? 100.817 60.445 38.596 1.00 76.40 369 ALA B CA 1
ATOM 10158 C C . ALA D 1 369 ? 99.439 60.194 39.176 1.00 81.98 369 ALA B C 1
ATOM 10159 O O . ALA D 1 369 ? 99.275 60.070 40.399 1.00 95.87 369 ALA B O 1
ATOM 10161 N N . LEU D 1 370 ? 98.450 60.152 38.291 1.00 72.26 370 LEU B N 1
ATOM 10162 C CA . LEU D 1 370 ? 97.116 59.726 38.658 1.00 56.96 370 LEU B CA 1
ATOM 10163 C C . LEU D 1 370 ? 97.048 58.221 38.509 1.00 65.54 370 LEU B C 1
ATOM 10164 O O . LEU D 1 370 ? 97.384 57.675 37.467 1.00 64.36 370 LEU B O 1
ATOM 10169 N N . ILE D 1 371 ? 96.608 57.557 39.564 1.00 82.13 371 ILE B N 1
ATOM 10170 C CA . ILE D 1 371 ? 96.553 56.111 39.600 1.00 76.35 371 ILE B CA 1
ATOM 10171 C C . ILE D 1 371 ? 95.093 55.727 39.749 1.00 77.20 371 ILE B C 1
ATOM 10172 O O . ILE D 1 371 ? 94.461 56.027 40.767 1.00 90.13 371 ILE B O 1
ATOM 10177 N N . PHE D 1 372 ? 94.538 55.100 38.721 1.00 72.49 372 PHE B N 1
ATOM 10178 C CA . PHE D 1 372 ? 93.183 54.591 38.831 1.00 71.38 372 PHE B CA 1
ATOM 10179 C C . PHE D 1 372 ? 93.287 53.094 38.831 1.00 80.49 372 PHE B C 1
ATOM 10180 O O . PHE D 1 372 ? 93.588 52.481 37.799 1.00 87.27 372 PHE B O 1
ATOM 10188 N N . PHE D 1 373 ? 93.032 52.489 39.981 1.00 76.04 373 PHE B N 1
ATOM 10189 C CA . PHE D 1 373 ? 93.202 51.060 40.024 1.00 68.08 373 PHE B CA 1
ATOM 10190 C C . PHE D 1 373 ? 91.907 50.354 40.299 1.00 75.32 373 PHE B C 1
ATOM 10191 O O . PHE D 1 373 ? 91.096 50.807 41.149 1.00 50.50 373 PHE B O 1
ATOM 10199 N N . GLU D 1 374 ? 91.693 49.234 39.594 1.00 115.38 374 GLU B N 1
ATOM 10200 C CA . GLU D 1 374 ? 90.395 48.621 39.857 1.00 119.48 374 GLU B CA 1
ATOM 10201 C C . GLU D 1 374 ? 90.585 47.330 40.642 1.00 120.00 374 GLU B C 1
ATOM 10202 O O . GLU D 1 374 ? 91.727 46.825 40.769 1.00 153.25 374 GLU B O 1
ATOM 10208 N N . ARG D 1 375 ? 89.482 46.900 41.259 1.00 93.93 375 ARG B N 1
ATOM 10209 C CA . ARG D 1 375 ? 89.358 45.626 41.967 1.00 96.84 375 ARG B CA 1
ATOM 10210 C C . ARG D 1 375 ? 88.297 44.616 41.558 1.00 98.51 375 ARG B C 1
ATOM 10211 O O . ARG D 1 375 ? 87.380 44.341 42.356 1.00 90.70 375 ARG B O 1
ATOM 10219 N N . PRO D 1 376 ? 88.274 44.224 40.269 1.00 115.86 376 PRO B N 1
ATOM 10220 C CA . PRO D 1 376 ? 87.736 42.890 39.989 1.00 111.22 376 PRO B CA 1
ATOM 10221 C C . PRO D 1 376 ? 88.662 41.749 40.416 1.00 101.68 376 PRO B C 1
ATOM 10222 O O . PRO D 1 376 ? 88.187 40.748 40.945 1.00 132.21 376 PRO B O 1
ATOM 10226 N N . GLY D 1 377 ? 89.968 41.916 40.192 1.00 65.60 377 GLY B N 1
ATOM 10227 C CA . GLY D 1 377 ? 90.888 40.781 40.107 1.00 81.46 377 GLY B CA 1
ATOM 10228 C C . GLY D 1 377 ? 92.342 41.192 39.935 1.00 74.66 377 GLY B C 1
ATOM 10229 O O . GLY D 1 377 ? 92.684 42.285 40.330 1.00 82.68 377 GLY B O 1
ATOM 10230 N N . PRO D 1 378 ? 93.218 40.297 39.424 1.00 75.20 378 PRO B N 1
ATOM 10231 C CA . PRO D 1 378 ? 94.645 40.602 39.209 1.00 66.32 378 PRO B CA 1
ATOM 10232 C C . PRO D 1 378 ? 94.918 41.538 38.030 1.00 69.72 378 PRO B C 1
ATOM 10233 O O . PRO D 1 378 ? 94.109 41.573 37.104 1.00 72.90 378 PRO B O 1
ATOM 10237 N N . THR D 1 379 ? 96.080 42.196 38.018 1.00 66.92 379 THR B N 1
ATOM 10238 C CA . THR D 1 379 ? 96.380 43.229 37.023 1.00 68.04 379 THR B CA 1
ATOM 10239 C C . THR D 1 379 ? 97.171 42.684 35.846 1.00 79.30 379 THR B C 1
ATOM 10240 O O . THR D 1 379 ? 98.293 42.205 36.011 1.00 86.09 379 THR B O 1
ATOM 10244 N N . LYS D 1 380 ? 96.583 42.788 34.658 1.00 84.06 380 LYS B N 1
ATOM 10245 C CA . LYS D 1 380 ? 97.191 42.286 33.429 1.00 79.33 380 LYS B CA 1
ATOM 10246 C C . LYS D 1 380 ? 97.794 43.407 32.581 1.00 80.09 380 LYS B C 1
ATOM 10247 O O . LYS D 1 380 ? 98.995 43.428 32.327 1.00 60.06 380 LYS B O 1
ATOM 10253 N N . GLU D 1 381 ? 96.963 44.346 32.147 1.00 94.53 381 GLU B N 1
ATOM 10254 C CA . GLU D 1 381 ? 97.455 45.402 31.281 1.00 108.59 381 GLU B CA 1
ATOM 10255 C C . GLU D 1 381 ? 97.144 46.776 31.839 1.00 104.56 381 GLU B C 1
ATOM 10256 O O . GLU D 1 381 ? 96.076 46.990 32.405 1.00 124.34 381 GLU B O 1
ATOM 10262 N N . ILE D 1 382 ? 98.082 47.704 31.661 1.00 85.46 382 ILE B N 1
ATOM 10263 C CA . ILE D 1 382 ? 98.000 49.028 32.275 1.00 80.58 382 ILE B CA 1
ATOM 10264 C C . ILE D 1 382 ? 98.066 50.103 31.211 1.00 78.65 382 ILE B C 1
ATOM 10265 O O . ILE D 1 382 ? 98.954 50.083 30.372 1.00 85.60 382 ILE B O 1
ATOM 10270 N N . TRP D 1 383 ? 97.177 51.082 31.275 1.00 83.86 383 TRP B N 1
ATOM 10271 C CA . TRP D 1 383 ? 97.185 52.123 30.261 1.00 85.75 383 TRP B CA 1
ATOM 10272 C C . TRP D 1 383 ? 97.857 53.388 30.771 1.00 84.87 383 TRP B C 1
ATOM 10273 O O . TRP D 1 383 ? 97.479 53.952 31.792 1.00 84.49 383 TRP B O 1
ATOM 10284 N N . TYR D 1 384 ? 98.852 53.831 30.019 1.00 87.53 384 TYR B N 1
ATOM 10285 C CA . TYR D 1 384 ? 99.689 54.956 30.391 1.00 80.61 384 TYR B CA 1
ATOM 10286 C C . TYR D 1 384 ? 99.353 56.153 29.531 1.00 77.88 384 TYR B C 1
ATOM 10287 O O . TYR D 1 384 ? 99.365 56.060 28.305 1.00 79.95 384 TYR B O 1
ATOM 10296 N N . TYR D 1 385 ? 99.055 57.280 30.159 1.00 88.55 385 TYR B N 1
ATOM 10297 C CA . TYR D 1 385 ? 98.935 58.506 29.394 1.00 99.84 385 TYR B CA 1
ATOM 10298 C C . TYR D 1 385 ? 99.857 59.577 29.945 1.00 102.57 385 TYR B C 1
ATOM 10299 O O . TYR D 1 385 ? 99.635 60.097 31.033 1.00 99.51 385 TYR B O 1
ATOM 10308 N N . GLU D 1 386 ? 100.879 59.921 29.172 1.00 106.10 386 GLU B N 1
ATOM 10309 C CA . GLU D 1 386 ? 101.707 61.064 29.497 1.00 100.30 386 GLU B CA 1
ATOM 10310 C C . GLU D 1 386 ? 100.875 62.286 29.172 1.00 103.88 386 GLU B C 1
ATOM 10311 O O . GLU D 1 386 ? 100.055 62.244 28.258 1.00 127.11 386 GLU B O 1
ATOM 10317 N N . LEU D 1 387 ? 101.094 63.388 29.875 1.00 95.78 387 LEU B N 1
ATOM 10318 C CA . LEU D 1 387 ? 100.281 64.558 29.602 1.00 92.24 387 LEU B CA 1
ATOM 10319 C C . LEU D 1 387 ? 101.197 65.681 29.174 1.00 98.26 387 LEU B C 1
ATOM 10320 O O . LEU D 1 387 ? 102.214 65.942 29.816 1.00 103.38 387 LEU B O 1
ATOM 10325 N N . PRO D 1 388 ? 100.807 66.382 28.102 1.00 98.56 388 PRO B N 1
ATOM 10326 C CA . PRO D 1 388 ? 101.643 67.433 27.525 1.00 103.63 388 PRO B CA 1
ATOM 10327 C C . PRO D 1 388 ? 101.596 68.739 28.305 1.00 111.47 388 PRO B C 1
ATOM 10328 O O . PRO D 1 388 ? 100.532 69.152 28.776 1.00 118.65 388 PRO B O 1
ATOM 10332 N N . LEU D 1 389 ? 102.750 69.381 28.432 1.00 105.97 389 LEU B N 1
ATOM 10333 C CA . LEU D 1 389 ? 102.800 70.774 28.830 1.00 101.20 389 LEU B CA 1
ATOM 10334 C C . LEU D 1 389 ? 102.590 71.608 27.581 1.00 116.48 389 LEU B C 1
ATOM 10335 O O . LEU D 1 389 ? 102.847 71.130 26.474 1.00 115.71 389 LEU B O 1
ATOM 10340 N N . PRO D 1 390 ? 102.103 72.848 27.738 1.00 126.67 390 PRO B N 1
ATOM 10341 C CA . PRO D 1 390 ? 102.181 73.695 26.552 1.00 143.96 390 PRO B CA 1
ATOM 10342 C C . PRO D 1 390 ? 103.652 73.862 26.203 1.00 161.91 390 PRO B C 1
ATOM 10343 O O . PRO D 1 390 ? 104.461 74.037 27.114 1.00 162.84 390 PRO B O 1
ATOM 10347 N N . GLU D 1 391 ? 104.002 73.800 24.922 1.00 172.74 391 GLU B N 1
ATOM 10348 C CA . GLU D 1 391 ? 105.410 73.684 24.552 1.00 170.91 391 GLU B CA 1
ATOM 10349 C C . GLU D 1 391 ? 106.172 74.975 24.826 1.00 157.77 391 GLU B C 1
ATOM 10350 O O . GLU D 1 391 ? 107.400 75.007 24.759 1.00 164.54 391 GLU B O 1
ATOM 10356 N N . GLY D 1 392 ? 105.438 76.033 25.147 1.00 135.38 392 GLY B N 1
ATOM 10357 C CA . GLY D 1 392 ? 106.052 77.249 25.640 1.00 128.80 392 GLY B CA 1
ATOM 10358 C C . GLY D 1 392 ? 106.731 77.001 26.978 1.00 127.46 392 GLY B C 1
ATOM 10359 O O . GLY D 1 392 ? 107.812 77.531 27.238 1.00 129.50 392 GLY B O 1
ATOM 10360 N N . LEU D 1 393 ? 106.099 76.184 27.821 1.00 120.35 393 LEU B N 1
ATOM 10361 C CA . LEU D 1 393 ? 106.529 76.006 29.212 1.00 112.25 393 LEU B CA 1
ATOM 10362 C C . LEU D 1 393 ? 107.398 74.766 29.450 1.00 109.37 393 LEU B C 1
ATOM 10363 O O . LEU D 1 393 ? 107.075 73.676 28.975 1.00 112.00 393 LEU B O 1
ATOM 10368 N N . LYS D 1 394 ? 108.492 74.928 30.190 1.00 109.36 394 LYS B N 1
ATOM 10369 C CA . LYS D 1 394 ? 109.250 73.783 30.701 1.00 110.09 394 LYS B CA 1
ATOM 10370 C C . LYS D 1 394 ? 108.485 73.044 31.802 1.00 106.37 394 LYS B C 1
ATOM 10371 O O . LYS D 1 394 ? 108.549 71.818 31.900 1.00 95.04 394 LYS B O 1
ATOM 10377 N N . LYS D 1 395 ? 107.810 73.809 32.658 1.00 113.63 395 LYS B N 1
ATOM 10378 C CA . LYS D 1 395 ? 107.056 73.262 33.785 1.00 100.63 395 LYS B CA 1
ATOM 10379 C C . LYS D 1 395 ? 105.831 74.126 34.094 1.00 103.70 395 LYS B C 1
ATOM 10380 O O . LYS D 1 395 ? 105.786 75.306 33.734 1.00 104.92 395 LYS B O 1
ATOM 10386 N N . PHE D 1 396 ? 104.837 73.536 34.754 1.00 98.01 396 PHE B N 1
ATOM 10387 C CA . PHE D 1 396 ? 103.667 74.287 35.199 1.00 94.79 396 PHE B CA 1
ATOM 10388 C C . PHE D 1 396 ? 104.027 75.183 36.383 1.00 104.05 396 PHE B C 1
ATOM 10389 O O . PHE D 1 396 ? 104.916 74.861 37.168 1.00 113.17 396 PHE B O 1
ATOM 10397 N N . SER D 1 397 ? 103.324 76.304 36.510 1.00 100.48 397 SER B N 1
ATOM 10398 C CA . SER D 1 397 ? 103.734 77.371 37.424 1.00 103.77 397 SER B CA 1
ATOM 10399 C C . SER D 1 397 ? 102.572 78.078 38.121 1.00 91.68 397 SER B C 1
ATOM 10400 O O . SER D 1 397 ? 101.408 77.861 37.793 1.00 85.90 397 SER B O 1
ATOM 10403 N N . LYS D 1 398 ? 102.904 78.896 39.115 1.00 93.70 398 LYS B N 1
ATOM 10404 C CA . LYS D 1 398 ? 101.953 79.836 39.699 1.00 88.68 398 LYS B CA 1
ATOM 10405 C C . LYS D 1 398 ? 101.381 80.757 38.621 1.00 96.99 398 LYS B C 1
ATOM 10406 O O . LYS D 1 398 ? 100.180 81.032 38.599 1.00 91.80 398 LYS B O 1
ATOM 10412 N N . GLY D 1 399 ? 102.251 81.218 37.725 1.00 105.91 399 GLY B N 1
ATOM 10413 C CA . GLY D 1 399 ? 101.845 82.050 36.605 1.00 109.77 399 GLY B CA 1
ATOM 10414 C C . GLY D 1 399 ? 100.972 81.319 35.603 1.00 111.72 399 GLY B C 1
ATOM 10415 O O . GLY D 1 399 ? 99.883 81.780 35.265 1.00 113.34 399 GLY B O 1
ATOM 10416 N N . ASN D 1 400 ? 101.448 80.175 35.120 1.00 107.56 400 ASN B N 1
ATOM 10417 C CA . ASN D 1 400 ? 100.618 79.318 34.283 1.00 111.92 400 ASN B CA 1
ATOM 10418 C C . ASN D 1 400 ? 100.326 78.006 34.996 1.00 102.66 400 ASN B C 1
ATOM 10419 O O . ASN D 1 400 ? 101.181 77.125 35.051 1.00 104.65 400 ASN B O 1
ATOM 10424 N N . PRO D 1 401 ? 99.103 77.860 35.522 1.00 92.61 401 PRO B N 1
ATOM 10425 C CA . PRO D 1 401 ? 98.760 76.632 36.234 1.00 89.65 401 PRO B CA 1
ATOM 10426 C C . PRO D 1 401 ? 98.113 75.609 35.313 1.00 98.91 401 PRO B C 1
ATOM 10427 O O . PRO D 1 401 ? 97.860 75.907 34.146 1.00 116.01 401 PRO B O 1
ATOM 10431 N N . ILE D 1 402 ? 97.826 74.426 35.843 1.00 86.94 402 ILE B N 1
ATOM 10432 C CA . ILE D 1 402 ? 97.122 73.405 35.085 1.00 77.20 402 ILE B CA 1
ATOM 10433 C C . ILE D 1 402 ? 95.641 73.782 34.989 1.00 83.65 402 ILE B C 1
ATOM 10434 O O . ILE D 1 402 ? 95.073 74.378 35.911 1.00 81.51 402 ILE B O 1
ATOM 10439 N N . GLN D 1 403 ? 95.028 73.473 33.852 1.00 90.52 403 GLN B N 1
ATOM 10440 C CA . GLN D 1 403 ? 93.604 73.726 33.655 1.00 88.82 403 GLN B CA 1
ATOM 10441 C C . GLN D 1 403 ? 92.919 72.545 32.977 1.00 85.55 403 GLN B C 1
ATOM 10442 O O . GLN D 1 403 ? 93.574 71.606 32.532 1.00 98.40 403 GLN B O 1
ATOM 10448 N N . ASP D 1 404 ? 91.593 72.597 32.941 1.00 79.91 404 ASP B N 1
ATOM 10449 C CA . ASP D 1 404 ? 90.750 71.468 32.556 1.00 90.60 404 ASP B CA 1
ATOM 10450 C C . ASP D 1 404 ? 90.968 70.914 31.132 1.00 101.56 404 ASP B C 1
ATOM 10451 O O . ASP D 1 404 ? 90.652 69.757 30.869 1.00 106.61 404 ASP B O 1
ATOM 10456 N N . GLU D 1 405 ? 91.497 71.735 30.226 1.00 105.13 405 GLU B N 1
ATOM 10457 C CA . GLU D 1 405 ? 91.646 71.385 28.804 1.00 116.34 405 GLU B CA 1
ATOM 10458 C C . GLU D 1 405 ? 92.616 70.218 28.514 1.00 135.16 405 GLU B C 1
ATOM 10459 O O . GLU D 1 405 ? 92.300 69.268 27.749 1.00 170.89 405 GLU B O 1
ATOM 10465 N N . HIS D 1 406 ? 93.810 70.318 29.096 1.00 116.50 406 HIS B N 1
ATOM 10466 C CA . HIS D 1 406 ? 94.840 69.298 28.947 1.00 114.00 406 HIS B CA 1
ATOM 10467 C C . HIS D 1 406 ? 94.205 67.948 29.309 1.00 116.64 406 HIS B C 1
ATOM 10468 O O . HIS D 1 406 ? 94.320 66.905 28.604 1.00 130.91 406 HIS B O 1
ATOM 10475 N N . PHE D 1 407 ? 93.469 68.003 30.410 1.00 102.43 407 PHE B N 1
ATOM 10476 C CA . PHE D 1 407 ? 92.703 66.867 30.852 1.00 103.62 407 PHE B CA 1
ATOM 10477 C C . PHE D 1 407 ? 91.568 66.520 29.904 1.00 113.03 407 PHE B C 1
ATOM 10478 O O . PHE D 1 407 ? 91.156 65.388 29.899 1.00 123.65 407 PHE B O 1
ATOM 10486 N N . GLU D 1 408 ? 91.032 67.474 29.142 1.00 115.80 408 GLU B N 1
ATOM 10487 C CA . GLU D 1 408 ? 90.016 67.137 28.132 1.00 123.50 408 GLU B CA 1
ATOM 10488 C C . GLU D 1 408 ? 90.594 66.137 27.128 1.00 113.16 408 GLU B C 1
ATOM 10489 O O . GLU D 1 408 ? 89.945 65.125 26.789 1.00 126.36 408 GLU B O 1
ATOM 10495 N N . GLU D 1 409 ? 91.808 66.404 26.642 1.00 93.20 409 GLU B N 1
ATOM 10496 C CA . GLU D 1 409 ? 92.399 65.429 25.706 1.00 94.03 409 GLU B CA 1
ATOM 10497 C C . GLU D 1 409 ? 92.621 64.082 26.395 1.00 89.42 409 GLU B C 1
ATOM 10498 O O . GLU D 1 409 ? 92.300 62.996 25.836 1.00 69.79 409 GLU B O 1
ATOM 10504 N N . ALA D 1 410 ? 93.182 64.163 27.606 1.00 91.75 410 ALA B N 1
ATOM 10505 C CA . ALA D 1 410 ? 93.361 62.959 28.417 1.00 70.96 410 ALA B CA 1
ATOM 10506 C C . ALA D 1 410 ? 92.046 62.182 28.530 1.00 68.71 410 ALA B C 1
ATOM 10507 O O . ALA D 1 410 ? 92.036 60.952 28.496 1.00 68.22 410 ALA B O 1
ATOM 10509 N N . ARG D 1 411 ? 90.948 62.928 28.647 1.00 67.42 411 ARG B N 1
ATOM 10510 C CA . ARG D 1 411 ? 89.605 62.395 28.812 1.00 63.89 411 ARG B CA 1
ATOM 10511 C C . ARG D 1 411 ? 89.231 61.588 27.603 1.00 70.37 411 ARG B C 1
ATOM 10512 O O . ARG D 1 411 ? 88.857 60.431 27.742 1.00 75.14 411 ARG B O 1
ATOM 10520 N N . LYS D 1 412 ? 89.340 62.186 26.419 1.00 79.16 412 LYS B N 1
ATOM 10521 C CA . LYS D 1 412 ? 88.927 61.473 25.209 1.00 97.19 412 LYS B CA 1
ATOM 10522 C C . LYS D 1 412 ? 89.729 60.170 25.046 1.00 94.77 412 LYS B C 1
ATOM 10523 O O . LYS D 1 412 ? 89.149 59.083 24.796 1.00 96.15 412 LYS B O 1
ATOM 10529 N N . LEU D 1 413 ? 91.052 60.252 25.210 1.00 87.92 413 LEU B N 1
ATOM 10530 C CA . LEU D 1 413 ? 91.831 59.024 25.069 1.00 82.09 413 LEU B CA 1
ATOM 10531 C C . LEU D 1 413 ? 91.439 57.982 26.125 1.00 79.62 413 LEU B C 1
ATOM 10532 O O . LEU D 1 413 ? 91.336 56.786 25.814 1.00 76.22 413 LEU B O 1
ATOM 10537 N N . TRP D 1 414 ? 91.187 58.424 27.356 1.00 68.17 414 TRP B N 1
ATOM 10538 C CA . TRP D 1 414 ? 90.794 57.468 28.378 1.00 68.68 414 TRP B CA 1
ATOM 10539 C C . TRP D 1 414 ? 89.452 56.832 28.055 1.00 80.50 414 TRP B C 1
ATOM 10540 O O . TRP D 1 414 ? 89.245 55.671 28.380 1.00 77.58 414 TRP B O 1
ATOM 10551 N N . ARG D 1 415 ? 88.543 57.577 27.427 1.00 95.30 415 ARG B N 1
ATOM 10552 C CA . ARG D 1 415 ? 87.273 56.986 27.013 1.00 98.73 415 ARG B CA 1
ATOM 10553 C C . ARG D 1 415 ? 87.591 55.846 26.071 1.00 90.21 415 ARG B C 1
ATOM 10554 O O . ARG D 1 415 ? 87.009 54.756 26.171 1.00 90.93 415 ARG B O 1
ATOM 10562 N N . GLY D 1 416 ? 88.546 56.094 25.176 1.00 88.66 416 GLY B N 1
ATOM 10563 C CA . GLY D 1 416 ? 88.986 55.041 24.276 1.00 100.43 416 GLY B CA 1
ATOM 10564 C C . GLY D 1 416 ? 89.463 53.804 25.025 1.00 104.62 416 GLY B C 1
ATOM 10565 O O . GLY D 1 416 ? 89.040 52.673 24.734 1.00 108.71 416 GLY B O 1
ATOM 10566 N N . TRP D 1 417 ? 90.339 54.013 26.005 1.00 102.51 417 TRP B N 1
ATOM 10567 C CA . TRP D 1 417 ? 90.893 52.893 26.763 1.00 88.76 417 TRP B CA 1
ATOM 10568 C C . TRP D 1 417 ? 89.833 52.140 27.562 1.00 85.95 417 TRP B C 1
ATOM 10569 O O . TRP D 1 417 ? 89.903 50.925 27.679 1.00 85.70 417 TRP B O 1
ATOM 10580 N N . ASP D 1 418 ? 88.884 52.870 28.141 1.00 87.99 418 ASP B N 1
ATOM 10581 C CA . ASP D 1 418 ? 87.804 52.280 28.924 1.00 89.75 418 ASP B CA 1
ATOM 10582 C C . ASP D 1 418 ? 86.954 51.406 28.017 1.00 102.48 418 ASP B C 1
ATOM 10583 O O . ASP D 1 418 ? 86.473 50.346 28.424 1.00 109.83 418 ASP B O 1
ATOM 10588 N N . ALA D 1 419 ? 86.765 51.862 26.782 1.00 102.31 419 ALA B N 1
ATOM 10589 C CA . ALA D 1 419 ? 86.037 51.062 25.808 1.00 94.84 419 ALA B CA 1
ATOM 10590 C C . ALA D 1 419 ? 86.791 49.774 25.518 1.00 94.70 419 ALA B C 1
ATOM 10591 O O . ALA D 1 419 ? 86.210 48.693 25.560 1.00 100.62 419 ALA B O 1
ATOM 10593 N N . TYR D 1 420 ? 88.088 49.884 25.241 1.00 92.30 420 TYR B N 1
ATOM 10594 C CA . TYR D 1 420 ? 88.869 48.693 24.905 1.00 92.35 420 TYR B CA 1
ATOM 10595 C C . TYR D 1 420 ? 88.990 47.704 26.062 1.00 90.30 420 TYR B C 1
ATOM 10596 O O . TYR D 1 420 ? 88.989 46.493 25.850 1.00 105.28 420 TYR B O 1
ATOM 10605 N N . ARG D 1 421 ? 89.090 48.224 27.279 1.00 83.96 421 ARG B N 1
ATOM 10606 C CA . ARG D 1 421 ? 89.297 47.404 28.465 1.00 80.53 421 ARG B CA 1
ATOM 10607 C C . ARG D 1 421 ? 88.161 46.401 28.628 1.00 94.63 421 ARG B C 1
ATOM 10608 O O . ARG D 1 421 ? 88.384 45.239 28.973 1.00 98.26 421 ARG B O 1
ATOM 10616 N N . LYS D 1 422 ? 86.942 46.863 28.366 1.00 100.19 422 LYS B N 1
ATOM 10617 C CA . LYS D 1 422 ? 85.763 46.008 28.425 1.00 104.38 422 LYS B CA 1
ATOM 10618 C C . LYS D 1 422 ? 85.393 45.465 27.043 1.00 102.68 422 LYS B C 1
ATOM 10619 O O . LYS D 1 422 ? 84.360 44.819 26.873 1.00 103.46 422 LYS B O 1
ATOM 10625 N N . GLY D 1 423 ? 86.250 45.735 26.062 1.00 93.57 423 GLY B N 1
ATOM 10626 C CA . GLY D 1 423 ? 86.123 45.163 24.731 1.00 95.52 423 GLY B CA 1
ATOM 10627 C C . GLY D 1 423 ? 84.899 45.630 23.969 1.00 92.95 423 GLY B C 1
ATOM 10628 O O . GLY D 1 423 ? 84.305 44.886 23.186 1.00 99.28 423 GLY B O 1
ATOM 10629 N N . LEU D 1 424 ? 84.508 46.872 24.217 1.00 86.64 424 LEU B N 1
ATOM 10630 C CA . LEU D 1 424 ? 83.438 47.497 23.462 1.00 92.42 424 LEU B CA 1
ATOM 10631 C C . LEU D 1 424 ? 83.981 48.418 22.375 1.00 101.91 424 LEU B C 1
ATOM 10632 O O . LEU D 1 424 ? 83.212 49.063 21.663 1.00 119.13 424 LEU B O 1
ATOM 10637 N N . GLY D 1 425 ? 85.303 48.489 22.251 1.00 96.57 425 GLY B N 1
ATOM 10638 C CA . GLY D 1 425 ? 85.904 49.404 21.299 1.00 103.23 425 GLY B CA 1
ATOM 10639 C C . GLY D 1 425 ? 87.281 48.991 20.823 1.00 106.60 425 GLY B C 1
ATOM 10640 O O . GLY D 1 425 ? 87.929 48.148 21.443 1.00 106.75 425 GLY B O 1
ATOM 10641 N N . PRO D 1 426 ? 87.742 49.602 19.719 1.00 108.33 426 PRO B N 1
ATOM 10642 C CA . PRO D 1 426 ? 89.056 49.361 19.119 1.00 100.76 426 PRO B CA 1
ATOM 10643 C C . PRO D 1 426 ? 90.189 49.920 19.972 1.00 99.47 426 PRO B C 1
ATOM 10644 O O . PRO D 1 426 ? 90.021 50.974 20.584 1.00 104.75 426 PRO B O 1
ATOM 10648 N N . VAL D 1 427 ? 91.323 49.227 20.009 1.00 91.87 427 VAL B N 1
ATOM 10649 C CA . VAL D 1 427 ? 92.483 49.710 20.751 1.00 77.69 427 VAL B CA 1
ATOM 10650 C C . VAL D 1 427 ? 93.006 51.006 20.154 1.00 81.78 427 VAL B C 1
ATOM 10651 O O . VAL D 1 427 ? 93.510 51.873 20.871 1.00 73.74 427 VAL B O 1
ATOM 10653 N N . GLU D 1 428 ? 92.866 51.131 18.836 1.00 94.46 428 GLU B N 1
ATOM 10654 C CA . GLU D 1 428 ? 93.417 52.249 18.081 1.00 91.80 428 GLU B CA 1
ATOM 10655 C C . GLU D 1 428 ? 92.906 53.589 18.592 1.00 98.04 428 GLU B C 1
ATOM 10656 O O . GLU D 1 428 ? 93.565 54.615 18.436 1.00 105.75 428 GLU B O 1
ATOM 10662 N N . ALA D 1 429 ? 91.736 53.565 19.219 1.00 99.34 429 ALA B N 1
ATOM 10663 C CA . ALA D 1 429 ? 91.128 54.769 19.773 1.00 93.85 429 ALA B CA 1
ATOM 10664 C C . ALA D 1 429 ? 91.946 55.359 20.912 1.00 87.87 429 ALA B C 1
ATOM 10665 O O . ALA D 1 429 ? 92.042 56.576 21.039 1.00 96.87 429 ALA B O 1
ATOM 10667 N N . CYS D 1 430 ? 92.517 54.497 21.750 1.00 89.84 430 CYS B N 1
ATOM 10668 C CA . CYS D 1 430 ? 93.164 54.954 22.979 1.00 88.27 430 CYS B CA 1
ATOM 10669 C C . CYS D 1 430 ? 94.651 55.265 22.836 1.00 93.39 430 CYS B C 1
ATOM 10670 O O . CYS D 1 430 ? 95.274 55.742 23.782 1.00 99.10 430 CYS B O 1
ATOM 10673 N N . LEU D 1 431 ? 95.199 54.982 21.674 1.00 95.28 431 LEU B N 1
ATOM 10674 C CA . LEU D 1 431 ? 96.619 55.113 21.488 1.00 93.09 431 LEU B CA 1
ATOM 10675 C C . LEU D 1 431 ? 96.941 56.374 20.787 1.00 93.39 431 LEU B C 1
ATOM 10676 O O . LEU D 1 431 ? 96.357 56.707 19.785 1.00 105.50 431 LEU B O 1
ATOM 10681 N N . SER D 1 432 ? 97.881 57.092 21.344 1.00 89.02 432 SER B N 1
ATOM 10682 C CA . SER D 1 432 ? 98.476 58.185 20.655 1.00 101.54 432 SER B CA 1
ATOM 10683 C C . SER D 1 432 ? 99.806 58.351 21.281 1.00 88.04 432 SER B C 1
ATOM 10684 O O . SER D 1 432 ? 100.023 57.924 22.393 1.00 88.43 432 SER B O 1
ATOM 10687 N N . GLU D 1 433 ? 100.662 59.077 20.612 1.00 85.05 433 GLU B N 1
ATOM 10688 C CA . GLU D 1 433 ? 102.063 59.093 20.918 1.00 89.68 433 GLU B CA 1
ATOM 10689 C C . GLU D 1 433 ? 102.222 59.491 22.353 1.00 89.05 433 GLU B C 1
ATOM 10690 O O . GLU D 1 433 ? 103.207 59.163 22.979 1.00 94.83 433 GLU B O 1
ATOM 10696 N N . ARG D 1 434 ? 101.245 60.205 22.876 1.00 91.68 434 ARG B N 1
ATOM 10697 C CA . ARG D 1 434 ? 101.187 60.453 24.290 1.00 87.37 434 ARG B CA 1
ATOM 10698 C C . ARG D 1 434 ? 100.473 59.336 25.040 1.00 98.32 434 ARG B C 1
ATOM 10699 O O . ARG D 1 434 ? 100.405 59.373 26.245 1.00 114.17 434 ARG B O 1
ATOM 10707 N N . SER D 1 435 ? 99.938 58.345 24.340 1.00 94.13 435 SER B N 1
ATOM 10708 C CA . SER D 1 435 ? 99.285 57.225 25.008 1.00 82.30 435 SER B CA 1
ATOM 10709 C C . SER D 1 435 ? 99.936 55.906 24.655 1.00 90.35 435 SER B C 1
ATOM 10710 O O . SER D 1 435 ? 100.166 55.633 23.503 1.00 109.99 435 SER B O 1
ATOM 10713 N N . TRP D 1 436 ? 100.232 55.071 25.636 1.00 85.25 436 TRP B N 1
ATOM 10714 C CA . TRP D 1 436 ? 100.737 53.738 25.345 1.00 80.57 436 TRP B CA 1
ATOM 10715 C C . TRP D 1 436 ? 100.297 52.715 26.351 1.00 86.16 436 TRP B C 1
ATOM 10716 O O . TRP D 1 436 ? 99.919 53.062 27.438 1.00 98.28 436 TRP B O 1
ATOM 10727 N N . ILE D 1 437 ? 100.341 51.446 25.994 1.00 97.53 437 ILE B N 1
ATOM 10728 C CA . ILE D 1 437 ? 99.868 50.429 26.925 1.00 93.77 437 ILE B CA 1
ATOM 10729 C C . ILE D 1 437 ? 100.979 49.464 27.361 1.00 88.60 437 ILE B C 1
ATOM 10730 O O . ILE D 1 437 ? 101.646 48.835 26.540 1.00 78.26 437 ILE B O 1
ATOM 10735 N N . VAL D 1 438 ? 101.152 49.353 28.675 1.00 95.38 438 VAL B N 1
ATOM 10736 C CA . VAL D 1 438 ? 102.216 48.554 29.271 1.00 90.04 438 VAL B CA 1
ATOM 10737 C C . VAL D 1 438 ? 101.676 47.300 29.939 1.00 88.06 438 VAL B C 1
ATOM 10738 O O . VAL D 1 438 ? 100.833 47.378 30.833 1.00 98.86 438 VAL B O 1
ATOM 10742 N N . PRO D 1 439 ? 102.177 46.135 29.513 1.00 74.07 439 PRO B N 1
ATOM 10743 C CA . PRO D 1 439 ? 101.813 44.838 30.080 1.00 73.26 439 PRO B CA 1
ATOM 10744 C C . PRO D 1 439 ? 102.493 44.618 31.434 1.00 72.17 439 PRO B C 1
ATOM 10745 O O . PRO D 1 439 ? 103.612 45.095 31.635 1.00 67.06 439 PRO B O 1
ATOM 10749 N N . VAL D 1 440 ? 101.826 43.908 32.343 1.00 75.17 440 VAL B N 1
ATOM 10750 C CA . VAL D 1 440 ? 102.289 43.801 33.725 1.00 64.95 440 VAL B CA 1
ATOM 10751 C C . VAL D 1 440 ? 103.617 43.057 33.877 1.00 68.92 440 VAL B C 1
ATOM 10752 O O . VAL D 1 440 ? 104.437 43.445 34.716 1.00 84.26 440 VAL B O 1
ATOM 10756 N N . GLU D 1 441 ? 103.854 42.029 33.057 1.00 74.38 441 GLU B N 1
ATOM 10757 C CA . GLU D 1 441 ? 105.104 41.267 33.144 1.00 82.38 441 GLU B CA 1
ATOM 10758 C C . GLU D 1 441 ? 106.271 42.225 33.179 1.00 84.26 441 GLU B C 1
ATOM 10759 O O . GLU D 1 441 ? 107.162 42.060 33.993 1.00 91.70 441 GLU B O 1
ATOM 10765 N N . GLU D 1 442 ? 106.249 43.248 32.331 1.00 83.34 442 GLU B N 1
ATOM 10766 C CA . GLU D 1 442 ? 107.427 44.088 32.192 1.00 91.90 442 GLU B CA 1
ATOM 10767 C C . GLU D 1 442 ? 107.603 44.995 33.411 1.00 93.41 442 GLU B C 1
ATOM 10768 O O . GLU D 1 442 ? 108.735 45.264 33.819 1.00 92.56 442 GLU B O 1
ATOM 10774 N N . VAL D 1 443 ? 106.503 45.411 34.038 1.00 95.25 443 VAL B N 1
ATOM 10775 C CA . VAL D 1 443 ? 106.621 46.198 35.265 1.00 92.78 443 VAL B CA 1
ATOM 10776 C C . VAL D 1 443 ? 107.142 45.311 36.399 1.00 88.70 443 VAL B C 1
ATOM 10777 O O . VAL D 1 443 ? 107.756 45.811 37.342 1.00 84.27 443 VAL B O 1
ATOM 10781 N N . LYS D 1 444 ? 106.889 44.004 36.331 1.00 84.20 444 LYS B N 1
ATOM 10782 C CA . LYS D 1 444 ? 107.480 43.127 37.339 1.00 83.44 444 LYS B CA 1
ATOM 10783 C C . LYS D 1 444 ? 108.961 42.850 37.042 1.00 88.17 444 LYS B C 1
ATOM 10784 O O . LYS D 1 444 ? 109.749 42.701 37.978 1.00 93.24 444 LYS B O 1
ATOM 10790 N N . LYS D 1 445 ? 109.351 42.828 35.763 1.00 93.78 445 LYS B N 1
ATOM 10791 C CA . LYS D 1 445 ? 110.774 42.725 35.403 1.00 95.35 445 LYS B CA 1
ATOM 10792 C C . LYS D 1 445 ? 111.561 43.951 35.842 1.00 76.76 445 LYS B C 1
ATOM 10793 O O . LYS D 1 445 ? 112.762 43.860 36.087 1.00 73.76 445 LYS B O 1
ATOM 10799 N N . ARG D 1 446 ? 110.886 45.095 35.918 1.00 58.59 446 ARG B N 1
ATOM 10800 C CA . ARG D 1 446 ? 111.549 46.356 36.251 1.00 71.71 446 ARG B CA 1
ATOM 10801 C C . ARG D 1 446 ? 111.585 46.601 37.761 1.00 82.95 446 ARG B C 1
ATOM 10802 O O . ARG D 1 446 ? 111.928 47.696 38.212 1.00 98.24 446 ARG B O 1
ATOM 10810 N N . GLY D 1 447 ? 111.186 45.593 38.530 1.00 75.63 447 GLY B N 1
ATOM 10811 C CA . GLY D 1 447 ? 111.176 45.690 39.976 1.00 81.67 447 GLY B CA 1
ATOM 10812 C C . GLY D 1 447 ? 110.072 46.598 40.462 1.00 87.79 447 GLY B C 1
ATOM 10813 O O . GLY D 1 447 ? 110.231 47.314 41.454 1.00 87.17 447 GLY B O 1
ATOM 10814 N N . TYR D 1 448 ? 108.938 46.521 39.770 1.00 91.86 448 TYR B N 1
ATOM 10815 C CA . TYR D 1 448 ? 107.725 47.267 40.098 1.00 92.78 448 TYR B CA 1
ATOM 10816 C C . TYR D 1 448 ? 107.954 48.770 39.991 1.00 103.18 448 TYR B C 1
ATOM 10817 O O . TYR D 1 448 ? 107.513 49.538 40.844 1.00 98.64 448 TYR B O 1
ATOM 10826 N N . ASP D 1 449 ? 108.624 49.187 38.919 1.00 111.27 449 ASP B N 1
ATOM 10827 C CA . ASP D 1 449 ? 108.763 50.605 38.638 1.00 98.07 449 ASP B CA 1
ATOM 10828 C C . ASP D 1 449 ? 107.608 50.990 37.724 1.00 90.24 449 ASP B C 1
ATOM 10829 O O . ASP D 1 449 ? 107.567 50.604 36.554 1.00 99.08 449 ASP B O 1
ATOM 10834 N N . LEU D 1 450 ? 106.678 51.762 38.269 1.00 69.29 450 LEU B N 1
ATOM 10835 C CA . LEU D 1 450 ? 105.466 52.128 37.560 1.00 62.22 450 LEU B CA 1
ATOM 10836 C C . LEU D 1 450 ? 105.616 53.487 36.873 1.00 73.22 450 LEU B C 1
ATOM 10837 O O . LEU D 1 450 ? 104.637 54.044 36.361 1.00 82.55 450 LEU B O 1
ATOM 10842 N N . THR D 1 451 ? 106.822 54.047 36.930 1.00 75.19 451 THR B N 1
ATOM 10843 C CA . THR D 1 451 ? 107.091 55.343 36.316 1.00 88.24 451 THR B CA 1
ATOM 10844 C C . THR D 1 451 ? 106.832 55.289 34.811 1.00 84.91 451 THR B C 1
ATOM 10845 O O . THR D 1 451 ? 106.999 54.247 34.176 1.00 73.51 451 THR B O 1
ATOM 10849 N N . ALA D 1 452 ? 106.420 56.420 34.249 1.00 90.58 452 ALA B N 1
ATOM 10850 C CA . ALA D 1 452 ? 106.045 56.472 32.845 1.00 76.95 452 ALA B CA 1
ATOM 10851 C C . ALA D 1 452 ? 107.269 56.475 31.950 1.00 86.15 452 ALA B C 1
ATOM 10852 O O . ALA D 1 452 ? 108.137 57.336 32.075 1.00 98.31 452 ALA B O 1
ATOM 10854 N N . ARG D 1 453 ? 107.338 55.495 31.057 1.00 83.48 453 ARG B N 1
ATOM 10855 C CA . ARG D 1 453 ? 108.352 55.490 30.018 1.00 82.13 453 ARG B CA 1
ATOM 10856 C C . ARG D 1 453 ? 107.658 55.394 28.676 1.00 94.14 453 ARG B C 1
ATOM 10857 O O . ARG D 1 453 ? 107.055 54.372 28.349 1.00 96.99 453 ARG B O 1
ATOM 10865 N N . ASN D 1 454 ? 107.719 56.490 27.946 1.00 101.10 454 ASN B N 1
ATOM 10866 C CA . ASN D 1 454 ? 106.987 56.633 26.723 1.00 100.64 454 ASN B CA 1
ATOM 10867 C C . ASN D 1 454 ? 107.858 56.174 25.603 1.00 103.35 454 ASN B C 1
ATOM 10868 O O . ASN D 1 454 ? 108.899 56.770 25.351 1.00 116.03 454 ASN B O 1
ATOM 10873 N N . PRO D 1 455 ? 107.387 55.055 24.903 1.00 100.34 455 PRO B N 1
ATOM 10874 C CA . PRO D 1 455 ? 108.344 54.567 23.905 1.00 108.78 455 PRO B CA 1
ATOM 10875 C C . PRO D 1 455 ? 108.608 55.611 22.855 1.00 118.23 455 PRO B C 1
ATOM 10876 O O . PRO D 1 455 ? 109.736 55.870 22.469 1.00 122.01 455 PRO B O 1
ATOM 10880 N N . ASN D 1 456 ? 107.540 56.238 22.416 1.00 122.55 456 ASN B N 1
ATOM 10881 C CA . ASN D 1 456 ? 107.590 57.103 21.257 1.00 140.13 456 ASN B CA 1
ATOM 10882 C C . ASN D 1 456 ? 108.007 58.491 21.674 1.00 145.25 456 ASN B C 1
ATOM 10883 O O . ASN D 1 456 ? 107.303 59.461 21.444 1.00 147.58 456 ASN B O 1
ATOM 10888 N N . ARG D 1 457 ? 109.125 58.569 22.385 1.00 154.92 457 ARG B N 1
ATOM 10889 C CA . ARG D 1 457 ? 109.576 59.831 22.953 1.00 164.66 457 ARG B CA 1
ATOM 10890 C C . ARG D 1 457 ? 111.083 59.839 23.148 1.00 182.89 457 ARG B C 1
ATOM 10891 O O . ARG D 1 457 ? 111.720 58.787 23.192 1.00 176.00 457 ARG B O 1
ATOM 10899 N N . SER D 1 458 ? 111.649 61.034 23.266 1.00 206.21 458 SER B N 1
ATOM 10900 C CA . SER D 1 458 ? 113.064 61.169 23.486 1.00 211.74 458 SER B CA 1
ATOM 10901 C C . SER D 1 458 ? 113.406 60.226 24.602 1.00 203.87 458 SER B C 1
ATOM 10902 O O . SER D 1 458 ? 112.685 60.117 25.581 1.00 206.14 458 SER B O 1
ATOM 10905 N N . GLY D 1 459 ? 114.540 59.571 24.470 1.00 205.03 459 GLY B N 1
ATOM 10906 C CA . GLY D 1 459 ? 114.924 58.571 25.432 1.00 209.88 459 GLY B CA 1
ATOM 10907 C C . GLY D 1 459 ? 115.049 59.245 26.775 1.00 217.23 459 GLY B C 1
ATOM 10908 O O . GLY D 1 459 ? 114.974 58.594 27.812 1.00 204.58 459 GLY B O 1
ATOM 10909 N N . GLY D 1 460 ? 115.268 60.553 26.768 1.00 233.06 460 GLY B N 1
ATOM 10910 C CA . GLY D 1 460 ? 115.553 61.228 28.010 1.00 236.13 460 GLY B CA 1
ATOM 10911 C C . GLY D 1 460 ? 114.413 60.996 28.969 1.00 240.04 460 GLY B C 1
ATOM 10912 O O . GLY D 1 460 ? 113.246 61.152 28.624 1.00 243.05 460 GLY B O 1
ATOM 10913 N N . GLU D 1 461 ? 114.777 60.600 30.182 1.00 237.23 461 GLU B N 1
ATOM 10914 C CA . GLU D 1 461 ? 113.826 60.298 31.231 1.00 224.02 461 GLU B CA 1
ATOM 10915 C C . GLU D 1 461 ? 113.881 61.348 32.323 1.00 215.79 461 GLU B C 1
ATOM 10916 O O . GLU D 1 461 ? 113.228 61.219 33.353 1.00 213.12 461 GLU B O 1
ATOM 10922 N N . GLU D 1 462 ? 114.669 62.389 32.107 1.00 217.35 462 GLU B N 1
ATOM 10923 C CA . GLU D 1 462 ? 114.665 63.512 33.029 1.00 207.38 462 GLU B CA 1
ATOM 10924 C C . GLU D 1 462 ? 114.901 63.077 34.470 1.00 201.35 462 GLU B C 1
ATOM 10925 O O . GLU D 1 462 ? 114.209 63.519 35.371 1.00 221.52 462 GLU B O 1
ATOM 10931 N N . LEU D 1 463 ? 115.859 62.194 34.689 1.00 166.71 463 LEU B N 1
ATOM 10932 C CA . LEU D 1 463 ? 116.180 61.787 36.039 1.00 133.22 463 LEU B CA 1
ATOM 10933 C C . LEU D 1 463 ? 116.859 62.892 36.806 1.00 122.53 463 LEU B C 1
ATOM 10934 O O . LEU D 1 463 ? 117.488 63.773 36.232 1.00 118.59 463 LEU B O 1
ATOM 10939 N N . PRO D 1 464 ? 116.704 62.800 38.194 1.00 115.15 464 PRO B N 1
ATOM 10940 C CA . PRO D 1 464 ? 117.315 63.917 38.920 1.00 115.60 464 PRO B CA 1
ATOM 10941 C C . PRO D 1 464 ? 118.803 63.737 38.911 1.00 119.56 464 PRO B C 1
ATOM 10942 O O . PRO D 1 464 ? 119.268 62.679 38.562 1.00 132.76 464 PRO B O 1
ATOM 10946 N N . SER D 1 465 ? 119.548 64.771 39.232 1.00 118.55 465 SER B N 1
ATOM 10947 C CA . SER D 1 465 ? 120.978 64.712 39.057 1.00 118.37 465 SER B CA 1
ATOM 10948 C C . SER D 1 465 ? 121.510 63.719 40.041 1.00 117.08 465 SER B C 1
ATOM 10949 O O . SER D 1 465 ? 120.854 63.430 41.021 1.00 116.15 465 SER B O 1
ATOM 10952 N N . PRO D 1 466 ? 122.775 63.195 39.750 1.00 126.58 466 PRO B N 1
ATOM 10953 C CA . PRO D 1 466 ? 123.177 62.115 40.656 1.00 133.43 466 PRO B CA 1
ATOM 10954 C C . PRO D 1 466 ? 123.214 62.564 42.096 1.00 139.25 466 PRO B C 1
ATOM 10955 O O . PRO D 1 466 ? 122.849 61.811 42.984 1.00 149.55 466 PRO B O 1
ATOM 10959 N N . VAL D 1 467 ? 123.631 63.784 42.341 1.00 135.82 467 VAL B N 1
ATOM 10960 C CA . VAL D 1 467 ? 123.967 64.172 43.683 1.00 129.38 467 VAL B CA 1
ATOM 10961 C C . VAL D 1 467 ? 122.784 63.983 44.595 1.00 121.13 46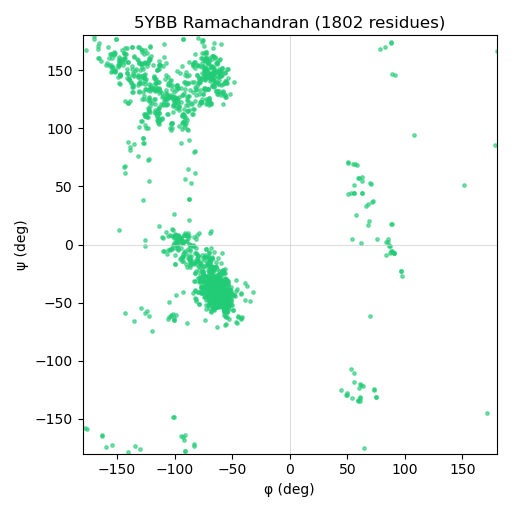7 VAL B C 1
ATOM 10962 O O . VAL D 1 467 ? 122.937 63.594 45.737 1.00 126.25 467 VAL B O 1
ATOM 10966 N N . GLU D 1 468 ? 121.598 64.271 44.111 1.00 111.07 468 GLU B N 1
ATOM 10967 C CA . GLU D 1 468 ? 120.434 64.193 44.985 1.00 112.38 468 GLU B CA 1
ATOM 10968 C C . GLU D 1 468 ? 120.175 62.730 45.335 1.00 100.63 468 GLU B C 1
ATOM 10969 O O . GLU D 1 468 ? 119.821 62.392 46.479 1.00 104.12 468 GLU B O 1
ATOM 10975 N N . ILE D 1 469 ? 120.401 61.868 44.348 1.00 83.41 469 ILE B N 1
ATOM 10976 C CA . ILE D 1 469 ? 120.246 60.434 44.524 1.00 87.90 469 ILE B CA 1
ATOM 10977 C C . ILE D 1 469 ? 121.198 59.929 45.601 1.00 100.09 469 ILE B C 1
ATOM 10978 O O . ILE D 1 469 ? 120.783 59.209 46.524 1.00 109.01 469 ILE B O 1
ATOM 10983 N N . VAL D 1 470 ? 122.468 60.322 45.498 1.00 97.25 470 VAL B N 1
ATOM 10984 C CA . VAL D 1 470 ? 123.446 59.863 46.474 1.00 104.84 470 VAL B CA 1
ATOM 10985 C C . VAL D 1 470 ? 123.119 60.457 47.836 1.00 108.92 470 VAL B C 1
ATOM 10986 O O . VAL D 1 470 ? 123.375 59.820 48.841 1.00 109.50 470 VAL B O 1
ATOM 10990 N N . ALA D 1 471 ? 122.526 61.653 47.868 1.00 112.00 471 ALA B N 1
ATOM 10991 C CA . ALA D 1 471 ? 122.137 62.267 49.142 1.00 117.30 471 ALA B CA 1
ATOM 10992 C C . ALA D 1 471 ? 121.063 61.465 49.895 1.00 125.44 471 ALA B C 1
ATOM 10993 O O . ALA D 1 471 ? 121.231 61.123 51.087 1.00 132.46 471 ALA B O 1
ATOM 10995 N N . GLY D 1 472 ? 119.958 61.171 49.207 1.00 121.47 472 GLY B N 1
ATOM 10996 C CA . GLY D 1 472 ? 118.883 60.409 49.826 1.00 117.04 472 GLY B CA 1
ATOM 10997 C C . GLY D 1 472 ? 119.407 59.044 50.230 1.00 117.05 472 GLY B C 1
ATOM 10998 O O . GLY D 1 472 ? 119.104 58.509 51.319 1.00 130.25 472 GLY B O 1
ATOM 10999 N N . LEU D 1 473 ? 120.222 58.491 49.336 1.00 104.49 473 LEU B N 1
ATOM 11000 C CA . LEU D 1 473 ? 120.891 57.221 49.569 1.00 98.53 473 LEU B CA 1
ATOM 11001 C C . LEU D 1 473 ? 121.718 57.256 50.862 1.00 96.36 473 LEU B C 1
ATOM 11002 O O . LEU D 1 473 ? 121.763 56.277 51.623 1.00 96.73 473 LEU B O 1
ATOM 11007 N N . LEU D 1 474 ? 122.359 58.399 51.108 1.00 91.78 474 LEU B N 1
ATOM 11008 C CA . LEU D 1 474 ? 123.166 58.596 52.312 1.00 89.35 474 LEU B CA 1
ATOM 11009 C C . LEU D 1 474 ? 122.290 58.535 53.550 1.00 102.93 474 LEU B C 1
ATOM 11010 O O . LEU D 1 474 ? 122.536 57.738 54.472 1.00 113.73 474 LEU B O 1
ATOM 11015 N N . GLU D 1 475 ? 121.243 59.362 53.546 1.00 109.63 475 GLU B N 1
ATOM 11016 C CA . GLU D 1 475 ? 120.435 59.508 54.747 1.00 111.26 475 GLU B CA 1
ATOM 11017 C C . GLU D 1 475 ? 119.765 58.179 55.100 1.00 110.75 475 GLU B C 1
ATOM 11018 O O . GLU D 1 475 ? 119.656 57.819 56.286 1.00 126.01 475 GLU B O 1
ATOM 11024 N N . LYS D 1 476 ? 119.380 57.400 54.095 1.00 94.00 476 LYS B N 1
ATOM 11025 C CA . LYS D 1 476 ? 118.732 56.152 54.460 1.00 87.74 476 LYS B CA 1
ATOM 11026 C C . LYS D 1 476 ? 119.781 55.053 54.707 1.00 103.11 476 LYS B C 1
ATOM 11027 O O . LYS D 1 476 ? 119.503 54.061 55.389 1.00 113.29 476 LYS B O 1
ATOM 11033 N N . GLU D 1 477 ? 121.018 55.273 54.273 1.00 106.57 477 GLU B N 1
ATOM 11034 C CA . GLU D 1 477 ? 122.089 54.363 54.675 1.00 116.11 477 GLU B CA 1
ATOM 11035 C C . GLU D 1 477 ? 122.421 54.491 56.158 1.00 114.63 477 GLU B C 1
ATOM 11036 O O . GLU D 1 477 ? 122.604 53.486 56.860 1.00 111.53 477 GLU B O 1
ATOM 11042 N N . ARG D 1 478 ? 122.481 55.721 56.652 1.00 119.69 478 ARG B N 1
ATOM 11043 C CA . ARG D 1 478 ? 122.777 55.868 58.064 1.00 127.42 478 ARG B CA 1
ATOM 11044 C C . ARG D 1 478 ? 121.506 55.528 58.845 1.00 122.92 478 ARG B C 1
ATOM 11045 O O . ARG D 1 478 ? 121.572 55.186 60.030 1.00 136.11 478 ARG B O 1
ATOM 11053 N N . GLU D 1 479 ? 120.353 55.604 58.179 1.00 108.11 479 GLU B N 1
ATOM 11054 C CA . GLU D 1 479 ? 119.139 55.028 58.757 1.00 90.06 479 GLU B CA 1
ATOM 11055 C C . GLU D 1 479 ? 119.336 53.532 58.996 1.00 85.97 479 GLU B C 1
ATOM 11056 O O . GLU D 1 479 ? 118.917 52.988 60.027 1.00 89.25 479 GLU B O 1
ATOM 11062 N N . ILE D 1 480 ? 119.964 52.869 58.029 1.00 80.85 480 ILE B N 1
ATOM 11063 C CA . ILE D 1 480 ? 120.273 51.452 58.160 1.00 78.07 480 ILE B CA 1
ATOM 11064 C C . ILE D 1 480 ? 121.209 51.234 59.343 1.00 88.70 480 ILE B C 1
ATOM 11065 O O . ILE D 1 480 ? 121.014 50.295 60.131 1.00 97.59 480 ILE B O 1
ATOM 11070 N N . LEU D 1 481 ? 122.207 52.108 59.482 1.00 85.30 481 LEU B N 1
ATOM 11071 C CA . LEU D 1 481 ? 123.113 52.000 60.626 1.00 82.70 481 LEU B CA 1
ATOM 11072 C C . LEU D 1 481 ? 122.347 52.103 61.936 1.00 86.86 481 LEU B C 1
ATOM 11073 O O . LEU D 1 481 ? 122.597 51.331 62.854 1.00 92.79 481 LEU B O 1
ATOM 11078 N N . SER D 1 482 ? 121.414 53.047 62.016 1.00 94.10 482 SER B N 1
ATOM 11079 C CA . SER D 1 482 ? 120.596 53.209 63.216 1.00 104.71 482 SER B CA 1
ATOM 11080 C C . SER D 1 482 ? 119.807 51.932 63.508 1.00 103.24 482 SER B C 1
ATOM 11081 O O . SER D 1 482 ? 119.704 51.492 64.665 1.00 112.45 482 SER B O 1
ATOM 11084 N N . ILE D 1 483 ? 119.264 51.339 62.448 1.00 91.80 483 ILE B N 1
ATOM 11085 C CA . ILE D 1 483 ? 118.505 50.103 62.569 1.00 82.58 483 ILE B CA 1
ATOM 11086 C C . ILE D 1 483 ? 119.367 48.988 63.161 1.00 89.02 483 ILE B C 1
ATOM 11087 O O . ILE D 1 483 ? 118.931 48.277 64.069 1.00 97.44 483 ILE B O 1
ATOM 11092 N N . MET D 1 484 ? 120.593 48.849 62.663 1.00 92.97 484 MET B N 1
ATOM 11093 C CA . MET D 1 484 ? 121.509 47.825 63.175 1.00 101.98 484 MET B CA 1
ATOM 11094 C C . MET D 1 484 ? 121.954 48.093 64.607 1.00 105.33 484 MET B C 1
ATOM 11095 O O . MET D 1 484 ? 122.138 47.154 65.396 1.00 110.52 484 MET B O 1
ATOM 11100 N N . GLU D 1 485 ? 122.142 49.371 64.933 1.00 110.41 485 GLU B N 1
ATOM 11101 C CA . GLU D 1 485 ? 122.521 49.755 66.284 1.00 121.39 485 GLU B CA 1
ATOM 11102 C C . GLU D 1 485 ? 121.430 49.261 67.214 1.00 126.41 485 GLU B C 1
ATOM 11103 O O . GLU D 1 485 ? 121.706 48.611 68.225 1.00 133.96 485 GLU B O 1
ATOM 11109 N N . GLU D 1 486 ? 120.185 49.484 66.796 1.00 125.09 486 GLU B N 1
ATOM 11110 C CA . GLU D 1 486 ? 119.019 49.018 67.540 1.00 123.18 486 GLU B CA 1
ATOM 11111 C C . GLU D 1 486 ? 118.989 47.499 67.659 1.00 113.98 486 GLU B C 1
ATOM 11112 O O . GLU D 1 486 ? 118.693 46.947 68.726 1.00 121.51 486 GLU B O 1
ATOM 11118 N N . LEU D 1 487 ? 119.319 46.833 66.559 1.00 100.57 487 LEU B N 1
ATOM 11119 C CA . LEU D 1 487 ? 119.345 45.381 66.520 1.00 97.33 487 LEU B CA 1
ATOM 11120 C C . LEU D 1 487 ? 120.296 44.786 67.550 1.00 101.73 487 LEU B C 1
ATOM 11121 O O . LEU D 1 487 ? 119.923 43.869 68.286 1.00 104.83 487 LEU B O 1
ATOM 11126 N N . SER D 1 488 ? 121.521 45.298 67.610 1.00 99.50 488 SER B N 1
ATOM 11127 C CA . SER D 1 488 ? 122.489 44.679 68.497 1.00 107.73 488 SER B CA 1
ATOM 11128 C C . SER D 1 488 ? 122.259 45.105 69.948 1.00 114.00 488 SER B C 1
ATOM 11129 O O . SER D 1 488 ? 122.467 44.294 70.877 1.00 121.91 488 SER B O 1
ATOM 11132 N N . GLU D 1 489 ? 121.784 46.341 70.145 1.00 113.10 489 GLU B N 1
ATOM 11133 C CA . GLU D 1 489 ? 121.347 46.755 71.481 1.00 120.16 489 GLU B CA 1
ATOM 11134 C C . GLU D 1 489 ? 120.296 45.792 72.006 1.00 121.69 489 GLU B C 1
ATOM 11135 O O . GLU D 1 489 ? 120.369 45.362 73.149 1.00 139.67 489 GLU B O 1
ATOM 11141 N N . LEU D 1 490 ? 119.346 45.421 71.157 1.00 114.70 490 LEU B N 1
ATOM 11142 C CA . LEU D 1 490 ? 118.242 44.585 71.602 1.00 106.24 490 LEU B CA 1
ATOM 11143 C C . LEU D 1 490 ? 118.714 43.138 71.765 1.00 93.43 490 LEU B C 1
ATOM 11144 O O . LEU D 1 490 ? 118.206 42.404 72.613 1.00 90.73 490 LEU B O 1
ATOM 11149 N N . LEU D 1 491 ? 119.698 42.727 70.972 1.00 93.25 491 LEU B N 1
ATOM 11150 C CA . LEU D 1 491 ? 120.142 41.343 71.045 1.00 109.92 491 LEU B CA 1
ATOM 11151 C C . LEU D 1 491 ? 121.035 41.041 72.243 1.00 129.63 491 LEU B C 1
ATOM 11152 O O . LEU D 1 491 ? 121.018 39.914 72.747 1.00 125.92 491 LEU B O 1
ATOM 11157 N N . GLU D 1 492 ? 121.820 42.009 72.712 1.00 142.48 492 GLU B N 1
ATOM 11158 C CA . GLU D 1 492 ? 122.484 41.782 73.994 1.00 155.49 492 GLU B CA 1
ATOM 11159 C C . GLU D 1 492 ? 121.662 42.256 75.198 1.00 168.97 492 GLU B C 1
ATOM 11160 O O . GLU D 1 492 ? 121.941 41.864 76.331 1.00 175.26 492 GLU B O 1
ATOM 11166 N N . ASN D 1 493 ? 120.660 43.097 74.961 1.00 171.08 493 ASN B N 1
ATOM 11167 C CA . ASN D 1 493 ? 119.776 43.532 76.041 1.00 183.51 493 ASN B CA 1
ATOM 11168 C C . ASN D 1 493 ? 118.949 42.365 76.562 1.00 197.66 493 ASN B C 1
ATOM 11169 O O . ASN D 1 493 ? 118.873 42.130 77.769 1.00 201.04 493 ASN B O 1
ATOM 11174 N N . GLU D 1 494 ? 118.327 41.638 75.641 1.00 176.71 494 GLU B N 1
ATOM 11175 C CA . GLU D 1 494 ? 117.470 40.494 76.001 1.00 169.79 494 GLU B CA 1
ATOM 11176 C C . GLU D 1 494 ? 118.248 39.169 76.311 1.00 148.13 494 GLU B C 1
ATOM 11177 O O . GLU D 1 494 ? 117.595 38.106 76.468 1.00 151.27 494 GLU B O 1
ATOM 11179 N N . LYS D 1 495 ? 119.574 39.240 76.392 1.00 148.77 495 LYS B N 1
ATOM 11180 C CA . LYS D 1 495 ? 120.391 38.071 76.777 1.00 137.63 495 LYS B CA 1
ATOM 11181 C C . LYS D 1 495 ? 120.129 37.585 78.232 1.00 189.52 495 LYS B C 1
ATOM 11182 O O . LYS D 1 495 ? 120.113 38.433 79.159 1.00 196.52 495 LYS B O 1
ATOM 11184 N N . GLY D 1 496 ? 119.930 36.286 78.418 1.00 189.40 496 GLY B N 1
ATOM 11185 C CA . GLY D 1 496 ? 119.654 35.743 79.734 1.00 192.62 496 GLY B CA 1
ATOM 11186 C C . GLY D 1 496 ? 120.897 35.654 80.597 1.00 194.31 496 GLY B C 1
ATOM 11187 O O . GLY D 1 496 ? 121.757 34.804 80.372 1.00 195.05 496 GLY B O 1
ATOM 11188 N N . SER E 1 465 ? 126.080 32.402 66.927 1.00 166.54 465 SER E N 1
ATOM 11189 C CA . SER E 1 465 ? 126.888 33.340 66.168 1.00 162.90 465 SER E CA 1
ATOM 11190 C C . SER E 1 465 ? 126.094 34.597 65.912 1.00 170.98 465 SER E C 1
ATOM 11191 O O . SER E 1 465 ? 126.529 35.464 65.156 1.00 179.39 465 SER E O 1
ATOM 11194 N N . PRO E 1 466 ? 124.877 34.688 66.601 1.00 163.89 466 PRO E N 1
ATOM 11195 C CA . PRO E 1 466 ? 124.017 35.755 66.079 1.00 148.49 466 PRO E CA 1
ATOM 11196 C C . PRO E 1 466 ? 124.645 37.105 66.259 1.00 147.12 466 PRO E C 1
ATOM 11197 O O . PRO E 1 466 ? 124.651 37.907 65.354 1.00 159.21 466 PRO E O 1
ATOM 11201 N N . VAL E 1 467 ? 125.193 37.356 67.427 1.00 131.71 467 VAL E N 1
ATOM 11202 C CA . VAL E 1 467 ? 125.686 38.683 67.733 1.00 124.80 467 VAL E CA 1
ATOM 11203 C C . VAL E 1 467 ? 126.853 39.105 66.869 1.00 122.26 467 VAL E C 1
ATOM 11204 O O . VAL E 1 467 ? 126.997 40.268 66.555 1.00 122.39 467 VAL E O 1
ATOM 11208 N N . GLU E 1 468 ? 127.731 38.173 66.556 1.00 118.54 468 GLU E N 1
ATOM 11209 C CA . GLU E 1 468 ? 128.910 38.515 65.793 1.00 115.17 468 GLU E CA 1
ATOM 11210 C C . GLU E 1 468 ? 128.506 39.009 64.445 1.00 103.72 468 GLU E C 1
ATOM 11211 O O . GLU E 1 468 ? 129.081 39.942 63.912 1.00 109.71 468 GLU E O 1
ATOM 11217 N N . ILE E 1 469 ? 127.509 38.362 63.880 1.00 98.83 469 ILE E N 1
ATOM 11218 C CA . ILE E 1 469 ? 127.150 38.638 62.510 1.00 104.82 469 ILE E CA 1
ATOM 11219 C C . ILE E 1 469 ? 126.676 40.049 62.284 1.00 92.82 469 ILE E C 1
ATOM 11220 O O . ILE E 1 469 ? 127.036 40.668 61.303 1.00 82.14 469 ILE E O 1
ATOM 11225 N N . VAL E 1 470 ? 125.875 40.562 63.194 1.00 92.28 470 VAL E N 1
ATOM 11226 C CA . VAL E 1 470 ? 125.402 41.914 63.056 1.00 90.33 470 VAL E CA 1
ATOM 11227 C C . VAL E 1 470 ? 126.618 42.785 63.103 1.00 92.95 470 VAL E C 1
ATOM 11228 O O . VAL E 1 470 ? 126.726 43.769 62.400 1.00 87.49 470 VAL E O 1
ATOM 11232 N N . ALA E 1 471 ? 127.545 42.423 63.965 1.00 100.49 471 ALA E N 1
ATOM 11233 C CA . ALA E 1 471 ? 128.780 43.161 64.080 1.00 99.06 471 ALA E CA 1
ATOM 11234 C C . ALA E 1 471 ? 129.398 43.282 62.719 1.00 101.13 471 ALA E C 1
ATOM 11235 O O . ALA E 1 471 ? 129.523 44.359 62.168 1.00 105.51 471 ALA E O 1
ATOM 11237 N N . GLY E 1 472 ? 129.763 42.146 62.166 1.00 96.84 472 GLY E N 1
ATOM 11238 C CA . GLY E 1 472 ? 130.406 42.148 60.869 1.00 100.74 472 GLY E CA 1
ATOM 11239 C C . GLY E 1 472 ? 129.516 42.861 59.872 1.00 110.69 472 GLY E C 1
ATOM 11240 O O . GLY E 1 472 ? 129.999 43.667 59.072 1.00 118.15 472 GLY E O 1
ATOM 11241 N N . LEU E 1 473 ? 128.213 42.598 59.960 1.00 111.17 473 LEU E N 1
ATOM 11242 C CA . LEU E 1 473 ? 127.226 43.228 59.089 1.00 104.35 473 LEU E CA 1
ATOM 11243 C C . LEU E 1 473 ? 127.329 44.739 59.223 1.00 96.05 473 LEU E C 1
ATOM 11244 O O . LEU E 1 473 ? 127.303 45.480 58.232 1.00 96.30 473 LEU E O 1
ATOM 11249 N N . LEU E 1 474 ? 127.492 45.178 60.465 1.00 93.82 474 LEU E N 1
ATOM 11250 C CA . LEU E 1 474 ? 127.579 46.590 60.773 1.00 94.77 474 LEU E CA 1
ATOM 11251 C C . LEU E 1 474 ? 128.836 47.142 60.124 1.00 96.64 474 LEU E C 1
ATOM 11252 O O . LEU E 1 474 ? 128.806 48.225 59.543 1.00 102.95 474 LEU E O 1
ATOM 11257 N N . GLU E 1 475 ? 129.923 46.373 60.173 1.00 100.24 475 GLU E N 1
ATOM 11258 C CA . GLU E 1 475 ? 131.168 46.806 59.542 1.00 109.85 475 GLU E CA 1
ATOM 11259 C C . GLU E 1 475 ? 130.989 47.005 58.034 1.00 107.30 475 GLU E C 1
ATOM 11260 O O . GLU E 1 475 ? 131.424 48.030 57.481 1.00 116.10 475 GLU E O 1
ATOM 11262 N N . LYS E 1 476 ? 130.321 46.055 57.375 1.00 100.58 476 LYS E N 1
ATOM 11263 C CA . LYS E 1 476 ? 130.079 46.181 55.936 1.00 103.65 476 LYS E CA 1
ATOM 11264 C C . LYS E 1 476 ? 129.264 47.436 55.683 1.00 98.30 476 LYS E C 1
ATOM 11265 O O . LYS E 1 476 ? 129.459 48.118 54.681 1.00 98.49 476 LYS E O 1
ATOM 11271 N N . GLU E 1 477 ? 128.345 47.731 56.595 1.00 100.84 477 GLU E N 1
ATOM 11272 C CA . GLU E 1 477 ? 127.484 48.893 56.435 1.00 104.84 477 GLU E CA 1
ATOM 11273 C C . GLU E 1 477 ? 128.242 50.216 56.538 1.00 106.25 477 GLU E C 1
ATOM 11274 O O . GLU E 1 477 ? 127.996 51.128 55.739 1.00 103.28 477 GLU E O 1
ATOM 11280 N N . ARG E 1 478 ? 129.159 50.342 57.500 1.00 119.68 478 ARG E N 1
ATOM 11281 C CA . ARG E 1 478 ? 129.845 51.629 57.642 1.00 120.87 478 ARG E CA 1
ATOM 11282 C C . ARG E 1 478 ? 130.857 51.752 56.517 1.00 117.13 478 ARG E C 1
ATOM 11283 O O . ARG E 1 478 ? 131.195 52.859 56.083 1.00 130.90 478 ARG E O 1
ATOM 11291 N N . GLU E 1 479 ? 131.268 50.608 55.978 1.00 99.39 479 GLU E N 1
ATOM 11292 C CA . GLU E 1 479 ? 132.157 50.622 54.828 1.00 100.09 479 GLU E CA 1
ATOM 11293 C C . GLU E 1 479 ? 131.428 51.132 53.595 1.00 107.30 479 GLU E C 1
ATOM 11294 O O . GLU E 1 479 ? 131.912 52.037 52.917 1.00 113.37 479 GLU E O 1
ATOM 11300 N N . ILE E 1 480 ? 130.253 50.566 53.332 1.00 106.33 480 ILE E N 1
ATOM 11301 C CA . ILE E 1 480 ? 129.409 50.996 52.222 1.00 102.49 480 ILE E CA 1
ATOM 11302 C C . ILE E 1 480 ? 129.116 52.483 52.316 1.00 105.98 480 ILE E C 1
ATOM 11303 O O . ILE E 1 480 ? 129.180 53.216 51.312 1.00 108.71 480 ILE E O 1
ATOM 11308 N N . LEU E 1 481 ? 128.799 52.928 53.529 1.00 104.74 481 LEU E N 1
ATOM 11309 C CA . LEU E 1 481 ? 128.515 54.333 53.734 1.00 100.32 481 LEU E CA 1
ATOM 11310 C C . LEU E 1 481 ? 129.738 55.162 53.354 1.00 106.52 481 LEU E C 1
ATOM 11311 O O . LEU E 1 481 ? 129.613 56.121 52.598 1.00 110.51 481 LEU E O 1
ATOM 11316 N N . SER E 1 482 ? 130.919 54.762 53.824 1.00 111.02 482 SER E N 1
ATOM 11317 C CA . SER E 1 482 ? 132.151 55.462 53.450 1.00 115.33 482 SER E CA 1
ATOM 11318 C C . SER E 1 482 ? 132.303 55.568 51.926 1.00 115.10 482 SER E C 1
ATOM 11319 O O . SER E 1 482 ? 132.597 56.655 51.391 1.00 114.77 482 SER E O 1
ATOM 11322 N N . ILE E 1 483 ? 132.095 54.444 51.235 1.00 117.81 483 ILE E N 1
ATOM 11323 C CA . ILE E 1 483 ? 132.226 54.414 49.778 1.00 117.47 483 ILE E CA 1
ATOM 11324 C C . ILE E 1 483 ? 131.291 55.434 49.141 1.00 116.56 483 ILE E C 1
ATOM 11325 O O . ILE E 1 483 ? 131.665 56.141 48.197 1.00 116.87 483 ILE E O 1
ATOM 11330 N N . MET E 1 484 ? 130.077 55.526 49.672 1.00 117.48 484 MET E N 1
ATOM 11331 C CA . MET E 1 484 ? 129.088 56.374 49.031 1.00 120.90 484 MET E CA 1
ATOM 11332 C C . MET E 1 484 ? 129.239 57.864 49.438 1.00 122.90 484 MET E C 1
ATOM 11333 O O . MET E 1 484 ? 128.760 58.751 48.717 1.00 118.18 484 MET E O 1
ATOM 11338 N N . GLU E 1 485 ? 129.957 58.164 50.526 1.00 130.92 485 GLU E N 1
ATOM 11339 C CA . GLU E 1 485 ? 130.256 59.577 50.784 1.00 151.08 485 GLU E CA 1
ATOM 11340 C C . GLU E 1 485 ? 131.498 60.004 50.040 1.00 155.32 485 GLU E C 1
ATOM 11341 O O . GLU E 1 485 ? 131.715 61.200 49.844 1.00 159.91 485 GLU E O 1
ATOM 11347 N N . GLU E 1 486 ? 132.300 59.045 49.589 1.00 152.50 486 GLU E N 1
ATOM 11348 C CA . GLU E 1 486 ? 133.355 59.401 48.647 1.00 151.72 486 GLU E CA 1
ATOM 11349 C C . GLU E 1 486 ? 132.734 59.579 47.264 1.00 146.05 486 GLU E C 1
ATOM 11350 O O . GLU E 1 486 ? 133.194 60.401 46.455 1.00 156.22 486 GLU E O 1
ATOM 11356 N N . LEU E 1 487 ? 131.660 58.834 47.013 1.00 130.60 487 LEU E N 1
ATOM 11357 C CA . LEU E 1 487 ? 130.914 58.993 45.773 1.00 121.76 487 LEU E CA 1
ATOM 11358 C C . LEU E 1 487 ? 130.344 60.409 45.712 1.00 114.30 487 LEU E C 1
ATOM 11359 O O . LEU E 1 487 ? 130.551 61.134 44.730 1.00 110.69 487 LEU E O 1
ATOM 11364 N N . SER E 1 488 ? 129.671 60.826 46.783 1.00 115.51 488 SER E N 1
ATOM 11365 C CA . SER E 1 488 ? 129.127 62.179 46.817 1.00 119.59 488 SER E CA 1
ATOM 11366 C C . SER E 1 488 ? 130.269 63.182 46.758 1.00 136.52 488 SER E C 1
ATOM 11367 O O . SER E 1 488 ? 130.139 64.235 46.131 1.00 152.10 488 SER E O 1
ATOM 11370 N N . GLU E 1 489 ? 131.378 62.853 47.423 1.00 140.72 489 GLU E N 1
ATOM 11371 C CA . GLU E 1 489 ? 132.570 63.704 47.409 1.00 147.86 489 GLU E CA 1
ATOM 11372 C C . GLU E 1 489 ? 132.996 64.066 45.991 1.00 145.65 489 GLU E C 1
ATOM 11373 O O . GLU E 1 489 ? 133.223 65.238 45.684 1.00 145.10 489 GLU E O 1
ATOM 11379 N N . LEU E 1 490 ? 133.097 63.066 45.120 1.00 142.46 490 LEU E N 1
ATOM 11380 C CA . LEU E 1 490 ? 133.604 63.346 43.782 1.00 138.44 490 LEU E CA 1
ATOM 11381 C C . LEU E 1 490 ? 132.443 63.781 42.870 1.00 138.74 490 LEU E C 1
ATOM 11382 O O . LEU E 1 490 ? 132.663 64.183 41.724 1.00 145.84 490 LEU E O 1
ATOM 11387 N N . LEU E 1 491 ? 131.207 63.733 43.369 1.00 137.77 491 LEU E N 1
ATOM 11388 C CA . LEU E 1 491 ? 130.086 64.204 42.539 1.00 143.77 491 LEU E CA 1
ATOM 11389 C C . LEU E 1 491 ? 129.589 65.647 42.607 1.00 161.66 491 LEU E C 1
ATOM 11390 O O . LEU E 1 491 ? 128.611 65.951 41.914 1.00 172.19 491 LEU E O 1
ATOM 11395 N N . GLU E 1 492 ? 130.172 66.542 43.402 1.00 177.26 492 GLU E N 1
ATOM 11396 C CA . GLU E 1 492 ? 130.318 67.846 42.771 1.00 185.41 492 GLU E CA 1
ATOM 11397 C C . GLU E 1 492 ? 131.594 68.617 43.093 1.00 192.59 492 GLU E C 1
ATOM 11398 O O . GLU E 1 492 ? 131.791 69.013 44.238 1.00 190.11 492 GLU E O 1
ATOM 11404 N N . ASN E 1 493 ? 132.363 68.999 42.054 1.00 214.49 493 ASN E N 1
ATOM 11405 C CA . ASN E 1 493 ? 132.063 68.725 40.617 1.00 218.59 493 ASN E CA 1
ATOM 11406 C C . ASN E 1 493 ? 130.641 69.060 40.071 1.00 283.69 493 ASN E C 1
ATOM 11407 O O . ASN E 1 493 ? 130.212 70.194 40.222 1.00 287.65 493 ASN E O 1
ATOM 11412 N N . GLU E 1 494 ? 129.929 68.133 39.415 1.00 146.60 494 GLU E N 1
ATOM 11413 C CA . GLU E 1 494 ? 128.516 68.477 38.884 1.00 153.74 494 GLU E CA 1
ATOM 11414 C C . GLU E 1 494 ? 128.369 69.922 38.266 1.00 166.81 494 GLU E C 1
ATOM 11415 O O . GLU E 1 494 ? 127.885 70.831 38.991 1.00 165.50 494 GLU E O 1
ATOM 11417 N N . PRO F 2 5 ? 115.922 66.927 19.241 1.00 134.51 5 PRO G N 1
ATOM 11418 C CA . PRO F 2 5 ? 115.671 65.615 19.832 1.00 126.97 5 PRO G CA 1
ATOM 11419 C C . PRO F 2 5 ? 115.824 65.812 21.313 1.00 126.15 5 PRO G C 1
ATOM 11420 O O . PRO F 2 5 ? 115.127 65.183 22.085 1.00 127.79 5 PRO G O 1
ATOM 11424 N N . TYR F 2 6 ? 116.757 66.675 21.692 1.00 131.73 6 TYR G N 1
ATOM 11425 C CA . TYR F 2 6 ? 117.694 66.782 22.793 1.00 125.32 6 TYR G CA 1
ATOM 11426 C C . TYR F 2 6 ? 117.864 68.277 22.812 1.00 149.22 6 TYR G C 1
ATOM 11427 O O . TYR F 2 6 ? 117.275 68.967 21.997 1.00 140.54 6 TYR G O 1
ATOM 11436 N N . LYS F 2 7 ? 118.804 68.768 23.618 1.00 174.11 7 LYS G N 1
ATOM 11437 C CA . LYS F 2 7 ? 119.424 70.068 23.445 1.00 179.63 7 LYS G CA 1
ATOM 11438 C C . LYS F 2 7 ? 120.843 69.668 23.706 1.00 151.43 7 LYS G C 1
ATOM 11439 O O . LYS F 2 7 ? 121.086 68.794 24.515 1.00 156.63 7 LYS G O 1
ATOM 11441 N N . LEU F 2 8 ? 121.797 70.283 23.040 1.00 128.27 8 LEU G N 1
ATOM 11442 C CA . LEU F 2 8 ? 123.175 69.832 23.234 1.00 119.73 8 LEU G CA 1
ATOM 11443 C C . LEU F 2 8 ? 124.145 70.998 23.370 1.00 130.89 8 LEU G C 1
ATOM 11444 O O . LEU F 2 8 ? 123.928 72.069 22.794 1.00 140.69 8 LEU G O 1
ATOM 11449 N N . PRO F 2 9 ? 125.242 70.773 24.114 1.00 118.99 9 PRO G N 1
ATOM 11450 C CA . PRO F 2 9 ? 126.312 71.759 24.300 1.00 116.44 9 PRO G CA 1
ATOM 11451 C C . PRO F 2 9 ? 127.042 72.085 22.994 1.00 128.20 9 PRO G C 1
ATOM 11452 O O . PRO F 2 9 ? 126.928 71.320 22.034 1.00 128.88 9 PRO G O 1
ATOM 11456 N N . PRO F 2 10 ? 127.761 73.226 22.953 1.00 133.29 10 PRO G N 1
ATOM 11457 C CA . PRO F 2 10 ? 128.240 73.806 21.691 1.00 137.06 10 PRO G CA 1
ATOM 11458 C C . PRO F 2 10 ? 129.063 72.846 20.833 1.00 127.69 10 PRO G C 1
ATOM 11459 O O . PRO F 2 10 ? 128.863 72.796 19.619 1.00 126.11 10 PRO G O 1
ATOM 11463 N N . GLY F 2 11 ? 129.970 72.103 21.455 1.00 129.83 11 GLY G N 1
ATOM 11464 C CA . GLY F 2 11 ? 130.796 71.151 20.736 1.00 135.66 11 GLY G CA 1
ATOM 11465 C C . GLY F 2 11 ? 129.992 70.011 20.137 1.00 141.12 11 GLY G C 1
ATOM 11466 O O . GLY F 2 11 ? 130.257 69.584 19.013 1.00 146.16 11 GLY G O 1
ATOM 11467 N N . TRP F 2 12 ? 129.019 69.507 20.891 1.00 166.18 12 TRP G N 1
ATOM 11468 C CA . TRP F 2 12 ? 128.320 68.284 20.514 1.00 149.89 12 TRP G CA 1
ATOM 11469 C C . TRP F 2 12 ? 127.593 68.383 19.179 1.00 137.33 12 TRP G C 1
ATOM 11470 O O . TRP F 2 12 ? 127.063 69.431 18.807 1.00 131.79 12 TRP G O 1
ATOM 11481 N N . ARG F 2 13 ? 127.579 67.260 18.471 1.00 135.85 13 ARG G N 1
ATOM 11482 C CA . ARG F 2 13 ? 126.907 67.139 17.190 1.00 131.59 13 ARG G CA 1
ATOM 11483 C C . ARG F 2 13 ? 126.035 65.884 17.249 1.00 117.08 13 ARG G C 1
ATOM 11484 O O . ARG F 2 13 ? 126.351 64.939 17.970 1.00 101.17 13 ARG G O 1
ATOM 11492 N N . TRP F 2 14 ? 124.926 65.855 16.540 1.00 113.98 14 TRP G N 1
ATOM 11493 C CA . TRP F 2 14 ? 124.134 64.646 16.540 1.00 118.19 14 TRP G CA 1
ATOM 11494 C C . TRP F 2 14 ? 124.452 63.946 15.252 1.00 122.43 14 TRP G C 1
ATOM 11495 O O . TRP F 2 14 ? 124.355 64.544 14.197 1.00 125.62 14 TRP G O 1
ATOM 11506 N N . VAL F 2 15 ? 124.842 62.687 15.320 1.00 133.18 15 VAL G N 1
ATOM 11507 C CA . VAL F 2 15 ? 125.135 61.958 14.111 1.00 147.47 15 VAL G CA 1
ATOM 11508 C C . VAL F 2 15 ? 124.643 60.555 14.241 1.00 154.71 15 VAL G C 1
ATOM 11509 O O . VAL F 2 15 ? 124.665 60.000 15.315 1.00 181.35 15 VAL G O 1
ATOM 11513 N N . ARG F 2 16 ? 124.225 59.965 13.138 1.00 150.01 16 ARG G N 1
ATOM 11514 C CA . ARG F 2 16 ? 123.764 58.599 13.186 1.00 174.20 16 ARG G CA 1
ATOM 11515 C C . ARG F 2 16 ? 124.935 57.723 13.564 1.00 189.17 16 ARG G C 1
ATOM 11516 O O . ARG F 2 16 ? 126.043 57.910 13.106 1.00 205.56 16 ARG G O 1
ATOM 11524 N N . LEU F 2 17 ? 124.673 56.756 14.410 1.00 162.93 17 LEU G N 1
ATOM 11525 C CA . LEU F 2 17 ? 125.681 55.818 14.868 1.00 139.53 17 LEU G CA 1
ATOM 11526 C C . LEU F 2 17 ? 126.547 55.375 13.723 1.00 122.19 17 LEU G C 1
ATOM 11527 O O . LEU F 2 17 ? 127.752 55.269 13.843 1.00 118.17 17 LEU G O 1
ATOM 11532 N N . GLY F 2 18 ? 125.918 55.126 12.596 1.00 109.90 18 GLY G N 1
ATOM 11533 C CA . GLY F 2 18 ? 126.623 54.605 11.450 1.00 112.47 18 GLY G CA 1
ATOM 11534 C C . GLY F 2 18 ? 127.679 55.554 10.954 1.00 105.83 18 GLY G C 1
ATOM 11535 O O . GLY F 2 18 ? 128.747 55.151 10.529 1.00 82.04 18 GLY G O 1
ATOM 11536 N N . GLU F 2 19 ? 127.375 56.837 11.003 1.00 107.46 19 GLU G N 1
ATOM 11537 C CA . GLU F 2 19 ? 128.236 57.818 10.397 1.00 94.25 19 GLU G CA 1
ATOM 11538 C C . GLU F 2 19 ? 129.558 57.697 11.073 1.00 89.97 19 GLU G C 1
ATOM 11539 O O . GLU F 2 19 ? 130.582 57.761 10.432 1.00 99.55 19 GLU G O 1
ATOM 11545 N N . VAL F 2 20 ? 129.534 57.491 12.373 1.00 88.59 20 VAL G N 1
ATOM 11546 C CA . VAL F 2 20 ? 130.749 57.167 13.061 1.00 88.78 20 VAL G CA 1
ATOM 11547 C C . VAL F 2 20 ? 130.859 55.669 13.139 1.00 98.24 20 VAL G C 1
ATOM 11548 O O . VAL F 2 20 ? 130.288 55.027 13.993 1.00 101.72 20 VAL G O 1
ATOM 11552 N N . CYS F 2 21 ? 131.638 55.116 12.241 1.00 100.17 21 CYS G N 1
ATOM 11553 C CA . CYS F 2 21 ? 131.925 53.694 12.255 1.00 98.12 21 CYS G CA 1
ATOM 11554 C C . CYS F 2 21 ? 132.894 53.431 11.133 1.00 101.28 21 CYS G C 1
ATOM 11555 O O . CYS F 2 21 ? 133.106 54.284 10.274 1.00 113.22 21 CYS G O 1
ATOM 11558 N N . LEU F 2 22 ? 133.487 52.253 11.133 1.00 95.12 22 LEU G N 1
ATOM 11559 C CA . LEU F 2 22 ? 134.256 51.836 9.982 1.00 96.45 22 LEU G CA 1
ATOM 11560 C C . LEU F 2 22 ? 133.522 50.674 9.334 1.00 95.63 22 LEU G C 1
ATOM 11561 O O . LEU F 2 22 ? 132.737 49.996 10.000 1.00 90.57 22 LEU G O 1
ATOM 11566 N N . PRO F 2 23 ? 133.730 50.472 8.024 1.00 91.39 23 PRO G N 1
ATOM 11567 C CA . PRO F 2 23 ? 133.137 49.286 7.413 1.00 86.42 23 PRO G CA 1
ATOM 11568 C C . PRO F 2 23 ? 133.748 48.083 8.103 1.00 92.81 23 PRO G C 1
ATOM 11569 O O . PRO F 2 23 ? 134.901 48.161 8.523 1.00 101.14 23 PRO G O 1
ATOM 11573 N N . THR F 2 24 ? 133.017 46.990 8.242 1.00 89.05 24 THR G N 1
ATOM 11574 C CA . THR F 2 24 ? 133.624 45.856 8.908 1.00 86.85 24 THR G CA 1
ATOM 11575 C C . THR F 2 24 ? 133.445 44.540 8.160 1.00 84.91 24 THR G C 1
ATOM 11576 O O . THR F 2 24 ? 132.439 44.296 7.495 1.00 95.76 24 THR G O 1
ATOM 11580 N N . GLU F 2 25 ? 134.478 43.718 8.282 1.00 84.57 25 GLU G N 1
ATOM 11581 C CA . GLU F 2 25 ? 134.668 42.501 7.515 1.00 84.43 25 GLU G CA 1
ATOM 11582 C C . GLU F 2 25 ? 133.897 41.323 8.094 1.00 77.17 25 GLU G C 1
ATOM 11583 O O . GLU F 2 25 ? 133.554 41.311 9.274 1.00 83.64 25 GLU G O 1
ATOM 11589 N N . ARG F 2 26 ? 133.613 40.337 7.256 1.00 74.37 26 ARG G N 1
ATOM 11590 C CA . ARG F 2 26 ? 133.221 39.030 7.758 1.00 70.32 26 ARG G CA 1
ATOM 11591 C C . ARG F 2 26 ? 133.930 37.988 6.916 1.00 80.41 26 ARG G C 1
ATOM 11592 O O . ARG F 2 26 ? 134.050 38.147 5.702 1.00 93.39 26 ARG G O 1
ATOM 11600 N N . ARG F 2 27 ? 134.414 36.929 7.551 1.00 74.85 27 ARG G N 1
ATOM 11601 C CA . ARG F 2 27 ? 135.158 35.917 6.820 1.00 78.28 27 ARG G CA 1
ATOM 11602 C C . ARG F 2 27 ? 134.716 34.527 7.228 1.00 79.16 27 ARG G C 1
ATOM 11603 O O . ARG F 2 27 ? 134.074 34.342 8.262 1.00 77.85 27 ARG G O 1
ATOM 11611 N N . ASP F 2 28 ? 135.051 33.557 6.388 1.00 84.46 28 ASP G N 1
ATOM 11612 C CA . ASP F 2 28 ? 134.652 32.176 6.591 1.00 81.71 28 ASP G CA 1
ATOM 11613 C C . ASP F 2 28 ? 135.853 31.356 7.054 1.00 87.82 28 ASP G C 1
ATOM 11614 O O . ASP F 2 28 ? 136.813 31.169 6.307 1.00 109.15 28 ASP G O 1
ATOM 11619 N N . PRO F 2 29 ? 135.819 30.895 8.306 1.00 76.50 29 PRO G N 1
ATOM 11620 C CA . PRO F 2 29 ? 136.890 30.091 8.902 1.00 83.49 29 PRO G CA 1
ATOM 11621 C C . PRO F 2 29 ? 137.053 28.695 8.287 1.00 81.79 29 PRO G C 1
ATOM 11622 O O . PRO F 2 29 ? 138.130 28.110 8.410 1.00 84.26 29 PRO G O 1
ATOM 11626 N N . THR F 2 30 ? 136.005 28.162 7.661 1.00 71.41 30 THR G N 1
ATOM 11627 C CA . THR F 2 30 ? 136.091 26.848 7.022 1.00 72.78 30 THR G CA 1
ATOM 11628 C C . THR F 2 30 ? 136.998 26.896 5.785 1.00 78.27 30 THR G C 1
ATOM 11629 O O . THR F 2 30 ? 137.376 25.854 5.240 1.00 80.92 30 THR G O 1
ATOM 11633 N N . LYS F 2 31 ? 137.296 28.106 5.319 1.00 71.89 31 LYS G N 1
ATOM 11634 C CA . LYS F 2 31 ? 138.297 28.317 4.278 1.00 74.24 31 LYS G CA 1
ATOM 11635 C C . LYS F 2 31 ? 139.715 28.034 4.791 1.00 75.23 31 LYS G C 1
ATOM 11636 O O . LYS F 2 31 ? 140.649 27.832 4.008 1.00 70.03 31 LYS G O 1
ATOM 11642 N N . ASN F 2 32 ? 139.868 28.073 6.113 1.00 71.53 32 ASN G N 1
ATOM 11643 C CA . ASN F 2 32 ? 141.094 27.649 6.783 1.00 75.11 32 ASN G CA 1
ATOM 11644 C C . ASN F 2 32 ? 140.760 26.542 7.771 1.00 77.01 32 ASN G C 1
ATOM 11645 O O . ASN F 2 32 ? 140.740 26.775 8.978 1.00 80.38 32 ASN G O 1
ATOM 11650 N N . PRO F 2 33 ? 140.474 25.336 7.260 1.00 79.37 33 PRO G N 1
ATOM 11651 C CA . PRO F 2 33 ? 139.888 24.257 8.065 1.00 86.52 33 PRO G CA 1
ATOM 11652 C C . PRO F 2 33 ? 140.765 23.789 9.226 1.00 82.42 33 PRO G C 1
ATOM 11653 O O . PRO F 2 33 ? 140.226 23.344 10.237 1.00 80.40 33 PRO G O 1
ATOM 11657 N N . SER F 2 34 ? 142.083 23.857 9.079 1.00 70.05 34 SER G N 1
ATOM 11658 C CA . SER F 2 34 ? 142.971 23.409 10.144 1.00 70.40 34 SER G CA 1
ATOM 11659 C C . SER F 2 34 ? 143.474 24.552 11.016 1.00 71.48 34 SER G C 1
ATOM 11660 O O . SER F 2 34 ? 144.298 24.340 11.902 1.00 77.13 34 SER G O 1
ATOM 11663 N N . THR F 2 35 ? 142.986 25.761 10.766 1.00 86.35 35 THR G N 1
ATOM 11664 C CA . THR F 2 35 ? 143.413 26.914 11.552 1.00 85.08 35 THR G CA 1
ATOM 11665 C C . THR F 2 35 ? 142.410 27.216 12.660 1.00 85.74 35 THR G C 1
ATOM 11666 O O . THR F 2 35 ? 141.229 27.459 12.397 1.00 89.55 35 THR G O 1
ATOM 11670 N N . TYR F 2 36 ? 142.882 27.203 13.902 1.00 82.08 36 TYR G N 1
ATOM 11671 C CA . TYR F 2 36 ? 142.013 27.464 15.039 1.00 68.12 36 TYR G CA 1
ATOM 11672 C C . TYR F 2 36 ? 141.661 28.943 15.117 1.00 68.48 36 TYR G C 1
ATOM 11673 O O . TYR F 2 36 ? 142.443 29.798 14.695 1.00 77.67 36 TYR G O 1
ATOM 11682 N N . PHE F 2 37 ? 140.499 29.241 15.689 1.00 65.67 37 PHE G N 1
ATOM 11683 C CA . PHE F 2 37 ? 140.083 30.623 15.912 1.00 61.00 37 PHE G CA 1
ATOM 11684 C C . PHE F 2 37 ? 139.326 30.719 17.230 1.00 66.16 37 PHE G C 1
ATOM 11685 O O . PHE F 2 37 ? 138.790 29.721 17.708 1.00 72.25 37 PHE G O 1
ATOM 11693 N N . VAL F 2 38 ? 139.234 31.917 17.798 1.00 66.38 38 VAL G N 1
ATOM 11694 C CA . VAL F 2 38 ? 138.422 32.077 18.998 1.00 77.95 38 VAL G CA 1
ATOM 11695 C C . VAL F 2 38 ? 137.054 32.621 18.611 1.00 76.61 38 VAL G C 1
ATOM 11696 O O . VAL F 2 38 ? 136.940 33.633 17.919 1.00 81.66 38 VAL G O 1
ATOM 11700 N N . TYR F 2 39 ? 136.023 31.901 19.032 1.00 76.49 39 TYR G N 1
ATOM 11701 C CA . TYR F 2 39 ? 134.639 32.232 18.731 1.00 70.74 39 TYR G CA 1
ATOM 11702 C C . TYR F 2 39 ? 133.934 32.855 19.933 1.00 70.38 39 TYR G C 1
ATOM 11703 O O . TYR F 2 39 ? 134.068 32.388 21.076 1.00 73.34 39 TYR G O 1
ATOM 11712 N N . VAL F 2 40 ? 133.164 33.897 19.648 1.00 64.66 40 VAL G N 1
ATOM 11713 C CA . VAL F 2 40 ? 132.402 34.612 20.654 1.00 63.59 40 VAL G CA 1
ATOM 11714 C C . VAL F 2 40 ? 130.912 34.590 20.321 1.00 72.27 40 VAL G C 1
ATOM 11715 O O . VAL F 2 40 ? 130.504 34.996 19.239 1.00 74.08 40 VAL G O 1
ATOM 11719 N N . ASP F 2 41 ? 130.100 34.112 21.255 1.00 78.52 41 ASP G N 1
ATOM 11720 C CA . ASP F 2 41 ? 128.656 34.068 21.057 1.00 70.01 41 ASP G CA 1
ATOM 11721 C C . ASP F 2 41 ? 127.981 34.723 22.254 1.00 74.83 41 ASP G C 1
ATOM 11722 O O . ASP F 2 41 ? 128.633 35.005 23.259 1.00 79.47 41 ASP G O 1
ATOM 11727 N N . ILE F 2 42 ? 126.691 35.009 22.131 1.00 70.68 42 ILE G N 1
ATOM 11728 C CA . ILE F 2 42 ? 125.984 35.777 23.147 1.00 75.59 42 ILE G CA 1
ATOM 11729 C C . ILE F 2 42 ? 126.099 35.139 24.531 1.00 97.66 42 ILE G C 1
ATOM 11730 O O . ILE F 2 42 ? 126.151 35.839 25.544 1.00 102.64 42 ILE G O 1
ATOM 11735 N N . SER F 2 43 ? 126.185 33.813 24.564 1.00 101.51 43 SER G N 1
ATOM 11736 C CA . SER F 2 43 ? 126.358 33.084 25.813 1.00 102.79 43 SER G CA 1
ATOM 11737 C C . SER F 2 43 ? 127.733 33.348 26.422 1.00 98.22 43 SER G C 1
ATOM 11738 O O . SER F 2 43 ? 127.946 33.126 27.614 1.00 114.00 43 SER G O 1
ATOM 11741 N N . ALA F 2 44 ? 128.665 33.826 25.604 1.00 77.85 44 ALA G N 1
ATOM 11742 C CA . ALA F 2 44 ? 130.026 34.057 26.069 1.00 76.91 44 ALA G CA 1
ATOM 11743 C C . ALA F 2 44 ? 130.161 35.414 26.752 1.00 70.87 44 ALA G C 1
ATOM 11744 O O . ALA F 2 44 ? 131.242 35.777 27.217 1.00 70.89 44 ALA G O 1
ATOM 11746 N N . ILE F 2 45 ? 129.068 36.166 26.807 1.00 59.93 45 ILE G N 1
ATOM 11747 C CA . ILE F 2 45 ? 129.103 37.488 27.412 1.00 58.68 45 ILE G CA 1
ATOM 11748 C C . ILE F 2 45 ? 128.436 37.527 28.777 1.00 79.79 45 ILE G C 1
ATOM 11749 O O . ILE F 2 45 ? 127.361 36.952 28.971 1.00 96.36 45 ILE G O 1
ATOM 11754 N N . ASP F 2 46 ? 129.074 38.220 29.718 1.00 90.29 46 ASP G N 1
ATOM 11755 C CA . ASP F 2 46 ? 128.466 38.465 31.013 1.00 96.35 46 ASP G CA 1
ATOM 11756 C C . ASP F 2 46 ? 127.659 39.745 30.877 1.00 85.95 46 ASP G C 1
ATOM 11757 O O . ASP F 2 46 ? 128.220 40.825 30.677 1.00 72.17 46 ASP G O 1
ATOM 11762 N N . SER F 2 47 ? 126.345 39.609 31.017 1.00 90.36 47 SER G N 1
ATOM 11763 C CA . SER F 2 47 ? 125.412 40.705 30.810 1.00 89.72 47 SER G CA 1
ATOM 11764 C C . SER F 2 47 ? 125.641 41.846 31.798 1.00 90.12 47 SER G C 1
ATOM 11765 O O . SER F 2 47 ? 125.520 43.024 31.446 1.00 75.94 47 SER G O 1
ATOM 11768 N N . THR F 2 48 ? 125.992 41.485 33.029 1.00 91.41 48 THR G N 1
ATOM 11769 C CA . THR F 2 48 ? 126.103 42.454 34.112 1.00 80.24 48 THR G CA 1
ATOM 11770 C C . THR F 2 48 ? 127.219 43.452 33.865 1.00 76.45 48 THR G C 1
ATOM 11771 O O . THR F 2 48 ? 126.993 44.657 33.902 1.00 83.52 48 THR G O 1
ATOM 11775 N N . VAL F 2 49 ? 128.425 42.955 33.614 1.00 75.79 49 VAL G N 1
ATOM 11776 C CA . VAL F 2 49 ? 129.572 43.842 33.459 1.00 82.04 49 VAL G CA 1
ATOM 11777 C C . VAL F 2 49 ? 129.911 44.160 32.002 1.00 84.60 49 VAL G C 1
ATOM 11778 O O . VAL F 2 49 ? 130.790 44.978 31.741 1.00 92.25 49 VAL G O 1
ATOM 11782 N N . GLY F 2 50 ? 129.203 43.544 31.061 1.00 80.61 50 GLY G N 1
ATOM 11783 C CA . GLY F 2 50 ? 129.462 43.776 29.650 1.00 70.50 50 GLY G CA 1
ATOM 11784 C C . GLY F 2 50 ? 130.875 43.438 29.213 1.00 76.58 50 GLY G C 1
ATOM 11785 O O . GLY F 2 50 ? 131.587 44.296 28.691 1.00 83.67 50 GLY G O 1
ATOM 11786 N N . LYS F 2 51 ? 131.281 42.190 29.444 1.00 76.45 51 LYS G N 1
ATOM 11787 C CA . LYS F 2 51 ? 132.608 41.694 29.068 1.00 81.53 51 LYS G CA 1
ATOM 11788 C C . LYS F 2 51 ? 132.493 40.347 28.347 1.00 83.10 51 LYS G C 1
ATOM 11789 O O . LYS F 2 51 ? 131.482 39.660 28.484 1.00 85.61 51 LYS G O 1
ATOM 11795 N N . ILE F 2 52 ? 133.513 39.958 27.585 1.00 85.91 52 ILE G N 1
ATOM 11796 C CA . ILE F 2 52 ? 133.527 38.597 27.060 1.00 91.25 52 ILE G CA 1
ATOM 11797 C C . ILE F 2 52 ? 134.309 37.740 28.049 1.00 93.44 52 ILE G C 1
ATOM 11798 O O . ILE F 2 52 ? 135.534 37.825 28.113 1.00 93.87 52 ILE G O 1
ATOM 11803 N N . VAL F 2 53 ? 133.606 36.915 28.822 1.00 99.41 53 VAL G N 1
ATOM 11804 C CA . VAL F 2 53 ? 134.270 36.113 29.847 1.00 100.21 53 VAL G CA 1
ATOM 11805 C C . VAL F 2 53 ? 134.530 34.659 29.430 1.00 94.03 53 VAL G C 1
ATOM 11806 O O . VAL F 2 53 ? 135.369 33.971 30.015 1.00 103.13 53 VAL G O 1
ATOM 11810 N N . SER F 2 54 ? 133.853 34.196 28.388 1.00 80.38 54 SER G N 1
ATOM 11811 C CA . SER F 2 54 ? 133.966 32.783 28.035 1.00 78.43 54 SER G CA 1
ATOM 11812 C C . SER F 2 54 ? 133.953 32.512 26.530 1.00 76.89 54 SER G C 1
ATOM 11813 O O . SER F 2 54 ? 133.015 31.908 26.015 1.00 78.23 54 SER G O 1
ATOM 11816 N N . PRO F 2 55 ? 135.002 32.948 25.820 1.00 68.91 55 PRO G N 1
ATOM 11817 C CA . PRO F 2 55 ? 135.111 32.586 24.410 1.00 67.75 55 PRO G CA 1
ATOM 11818 C C . PRO F 2 55 ? 135.339 31.090 24.286 1.00 85.93 55 PRO G C 1
ATOM 11819 O O . PRO F 2 55 ? 135.721 30.458 25.271 1.00 94.92 55 PRO G O 1
ATOM 11823 N N . LYS F 2 56 ? 135.108 30.521 23.111 1.00 92.24 56 LYS G N 1
ATOM 11824 C CA . LYS F 2 56 ? 135.475 29.125 22.912 1.00 97.99 56 LYS G CA 1
ATOM 11825 C C . LYS F 2 56 ? 136.365 28.993 21.684 1.00 91.99 56 LYS G C 1
ATOM 11826 O O . LYS F 2 56 ? 136.074 29.556 20.638 1.00 90.46 56 LYS G O 1
ATOM 11832 N N . GLU F 2 57 ? 137.448 28.237 21.809 1.00 78.15 57 GLU G N 1
ATOM 11833 C CA . GLU F 2 57 ? 138.383 28.097 20.708 1.00 64.03 57 GLU G CA 1
ATOM 11834 C C . GLU F 2 57 ? 137.936 26.916 19.864 1.00 66.14 57 GLU G C 1
ATOM 11835 O O . GLU F 2 57 ? 137.727 25.816 20.374 1.00 70.74 57 GLU G O 1
ATOM 11841 N N . ILE F 2 58 ? 137.775 27.154 18.568 1.00 70.35 58 ILE G N 1
ATOM 11842 C CA . ILE F 2 58 ? 137.225 26.155 17.660 1.00 69.79 58 ILE G CA 1
ATOM 11843 C C . ILE F 2 58 ? 138.143 25.963 16.460 1.00 69.90 58 ILE G C 1
ATOM 11844 O O . ILE F 2 58 ? 138.791 26.908 16.007 1.00 74.83 58 ILE G O 1
ATOM 11849 N N . LEU F 2 59 ? 138.225 24.730 15.969 1.00 69.78 59 LEU G N 1
ATOM 11850 C CA . LEU F 2 59 ? 138.934 24.456 14.728 1.00 67.41 59 LEU G CA 1
ATOM 11851 C C . LEU F 2 59 ? 138.135 25.076 13.591 1.00 81.37 59 LEU G C 1
ATOM 11852 O O . LEU F 2 59 ? 136.908 25.034 13.613 1.00 92.22 59 LEU G O 1
ATOM 11857 N N . GLY F 2 60 ? 138.815 25.635 12.594 1.00 90.68 60 GLY G N 1
ATOM 11858 C CA . GLY F 2 60 ? 138.133 26.297 11.493 1.00 81.10 60 GLY G CA 1
ATOM 11859 C C . GLY F 2 60 ? 137.165 25.391 10.753 1.00 74.68 60 GLY G C 1
ATOM 11860 O O . GLY F 2 60 ? 136.216 25.862 10.133 1.00 68.88 60 GLY G O 1
ATOM 11861 N N . GLN F 2 61 ? 137.386 24.085 10.866 1.00 80.92 61 GLN G N 1
ATOM 11862 C CA . GLN F 2 61 ? 136.565 23.078 10.204 1.00 83.24 61 GLN G CA 1
ATOM 11863 C C . GLN F 2 61 ? 135.214 22.910 10.883 1.00 94.71 61 GLN G C 1
ATOM 11864 O O . GLN F 2 61 ? 134.194 22.723 10.220 1.00 103.83 61 GLN G O 1
ATOM 11870 N N . HIS F 2 62 ? 135.219 22.993 12.209 1.00 91.42 62 HIS G N 1
ATOM 11871 C CA . HIS F 2 62 ? 134.027 22.744 13.013 1.00 89.11 62 HIS G CA 1
ATOM 11872 C C . HIS F 2 62 ? 133.234 24.018 13.274 1.00 90.59 62 HIS G C 1
ATOM 11873 O O . HIS F 2 62 ? 132.296 24.028 14.072 1.00 99.77 62 HIS G O 1
ATOM 11880 N N . ALA F 2 63 ? 133.641 25.095 12.616 1.00 81.58 63 ALA G N 1
ATOM 11881 C CA . ALA F 2 63 ? 133.011 26.398 12.780 1.00 72.13 63 ALA G CA 1
ATOM 11882 C C . ALA F 2 63 ? 131.514 26.366 12.502 1.00 74.34 63 ALA G C 1
ATOM 11883 O O . ALA F 2 63 ? 131.081 25.887 11.450 1.00 77.39 63 ALA G O 1
ATOM 11885 N N . PRO F 2 64 ? 130.718 26.863 13.462 1.00 75.40 64 PRO G N 1
ATOM 11886 C CA . PRO F 2 64 ? 129.267 26.984 13.300 1.00 79.58 64 PRO G CA 1
ATOM 11887 C C . PRO F 2 64 ? 128.900 27.940 12.168 1.00 81.65 64 PRO G C 1
ATOM 11888 O O . PRO F 2 64 ? 129.698 28.811 11.819 1.00 80.83 64 PRO G O 1
ATOM 11892 N N . SER F 2 65 ? 127.701 27.784 11.615 1.00 81.20 65 SER G N 1
ATOM 11893 C CA . SER F 2 65 ? 127.277 28.590 10.480 1.00 73.74 65 SER G CA 1
ATOM 11894 C C . SER F 2 65 ? 127.220 30.070 10.838 1.00 69.97 65 SER G C 1
ATOM 11895 O O . SER F 2 65 ? 127.378 30.928 9.973 1.00 77.85 65 SER G O 1
ATOM 11898 N N . ARG F 2 66 ? 126.992 30.330 12.105 1.00 68.70 66 ARG G N 1
ATOM 11899 C CA . ARG F 2 66 ? 126.875 31.673 12.619 1.00 67.41 66 ARG G CA 1
ATOM 11900 C C . ARG F 2 66 ? 128.164 32.427 12.662 1.00 76.61 66 ARG G C 1
ATOM 11901 O O . ARG F 2 66 ? 128.161 33.635 12.731 1.00 84.95 66 ARG G O 1
ATOM 11909 N N . ALA F 2 67 ? 129.272 31.713 12.679 1.00 79.46 67 ALA G N 1
ATOM 11910 C CA . ALA F 2 67 ? 130.555 32.332 12.932 1.00 73.21 67 ALA G CA 1
ATOM 11911 C C . ALA F 2 67 ? 131.129 32.932 11.683 1.00 72.67 67 ALA G C 1
ATOM 11912 O O . ALA F 2 67 ? 131.950 32.329 11.033 1.00 74.04 67 ALA G O 1
ATOM 11914 N N . ARG F 2 68 ? 130.657 34.107 11.312 1.00 79.90 68 ARG G N 1
ATOM 11915 C CA . ARG F 2 68 ? 131.172 34.753 10.133 1.00 79.19 68 ARG G CA 1
ATOM 11916 C C . ARG F 2 68 ? 131.665 36.146 10.340 1.00 89.56 68 ARG G C 1
ATOM 11917 O O . ARG F 2 68 ? 132.010 36.789 9.374 1.00 107.36 68 ARG G O 1
ATOM 11925 N N . LYS F 2 69 ? 131.674 36.638 11.562 1.00 80.40 69 LYS G N 1
ATOM 11926 C CA . LYS F 2 69 ? 131.910 38.049 11.756 1.00 90.77 69 LYS G CA 1
ATOM 11927 C C . LYS F 2 69 ? 133.175 38.292 12.502 1.00 89.72 69 LYS G C 1
ATOM 11928 O O . LYS F 2 69 ? 133.444 37.631 13.476 1.00 98.15 69 LYS G O 1
ATOM 11934 N N . VAL F 2 70 ? 133.969 39.235 12.027 1.00 82.03 70 VAL G N 1
ATOM 11935 C CA . VAL F 2 70 ? 135.321 39.410 12.515 1.00 95.37 70 VAL G CA 1
ATOM 11936 C C . VAL F 2 70 ? 135.444 40.584 13.448 1.00 109.25 70 VAL G C 1
ATOM 11937 O O . VAL F 2 70 ? 135.087 41.686 13.096 1.00 133.00 70 VAL G O 1
ATOM 11941 N N . ILE F 2 71 ? 136.000 40.348 14.624 1.00 92.16 71 ILE G N 1
ATOM 11942 C CA . ILE F 2 71 ? 136.094 41.376 15.636 1.00 79.66 71 ILE G CA 1
ATOM 11943 C C . ILE F 2 71 ? 137.505 41.879 15.815 1.00 78.83 71 ILE G C 1
ATOM 11944 O O . ILE F 2 71 ? 138.454 41.191 15.505 1.00 98.36 71 ILE G O 1
ATOM 11949 N N . ARG F 2 72 ? 137.637 43.095 16.311 1.00 68.13 72 ARG G N 1
ATOM 11950 C CA . ARG F 2 72 ? 138.956 43.691 16.464 1.00 69.56 72 ARG G CA 1
ATOM 11951 C C . ARG F 2 72 ? 139.023 44.544 17.724 1.00 70.46 72 ARG G C 1
ATOM 11952 O O . ARG F 2 72 ? 138.001 44.825 18.346 1.00 56.16 72 ARG G O 1
ATOM 11960 N N . SER F 2 73 ? 140.236 44.888 18.144 1.00 87.49 73 SER G N 1
ATOM 11961 C CA . SER F 2 73 ? 140.410 45.606 19.400 1.00 90.23 73 SER G CA 1
ATOM 11962 C C . SER F 2 73 ? 139.655 46.939 19.349 1.00 88.76 73 SER G C 1
ATOM 11963 O O . SER F 2 73 ? 139.796 47.719 18.399 1.00 82.87 73 SER G O 1
ATOM 11966 N N . GLY F 2 74 ? 138.843 47.177 20.375 1.00 80.71 74 GLY G N 1
ATOM 11967 C CA . GLY F 2 74 ? 138.041 48.381 20.461 1.00 71.01 74 GLY G CA 1
ATOM 11968 C C . GLY F 2 74 ? 136.673 48.232 19.828 1.00 78.17 74 GLY G C 1
ATOM 11969 O O . GLY F 2 74 ? 135.816 49.106 19.962 1.00 80.29 74 GLY G O 1
ATOM 11970 N N . ASP F 2 75 ? 136.443 47.112 19.158 1.00 81.78 75 ASP G N 1
ATOM 11971 C CA . ASP F 2 75 ? 135.145 46.898 18.552 1.00 85.85 75 ASP G CA 1
ATOM 11972 C C . ASP F 2 75 ? 134.124 46.748 19.663 1.00 95.65 75 ASP G C 1
ATOM 11973 O O . ASP F 2 75 ? 134.417 46.171 20.711 1.00 113.83 75 ASP G O 1
ATOM 11978 N N . VAL F 2 76 ? 132.931 47.283 19.444 1.00 93.93 76 VAL G N 1
ATOM 11979 C CA . VAL F 2 76 ? 131.833 47.064 20.374 1.00 81.03 76 VAL G CA 1
ATOM 11980 C C . VAL F 2 76 ? 130.867 46.109 19.730 1.00 80.45 76 VAL G C 1
ATOM 11981 O O . VAL F 2 76 ? 130.333 46.391 18.665 1.00 87.55 76 VAL G O 1
ATOM 11985 N N . ILE F 2 77 ? 130.628 44.978 20.376 1.00 72.45 77 ILE G N 1
ATOM 11986 C CA . ILE F 2 77 ? 129.696 44.023 19.813 1.00 71.05 77 ILE G CA 1
ATOM 11987 C C . ILE F 2 77 ? 128.384 44.191 20.559 1.00 71.90 77 ILE G C 1
ATOM 11988 O O . ILE F 2 77 ? 128.354 44.235 21.794 1.00 68.71 77 ILE G O 1
ATOM 11993 N N . PHE F 2 78 ? 127.318 44.381 19.788 1.00 73.08 78 PHE G N 1
ATOM 11994 C CA . PHE F 2 78 ? 126.009 44.688 20.341 1.00 77.78 78 PHE G CA 1
ATOM 11995 C C . PHE F 2 78 ? 125.012 43.671 19.803 1.00 85.91 78 PHE G C 1
ATOM 11996 O O . PHE F 2 78 ? 124.655 43.719 18.637 1.00 95.77 78 PHE G O 1
ATOM 12004 N N . ALA F 2 79 ? 124.523 42.783 20.660 1.00 82.36 79 ALA G N 1
ATOM 12005 C CA . ALA F 2 79 ? 123.677 41.688 20.195 1.00 72.43 79 ALA G CA 1
ATOM 12006 C C . ALA F 2 79 ? 122.356 42.220 19.641 1.00 74.46 79 ALA G C 1
ATOM 12007 O O . ALA F 2 79 ? 121.742 43.107 20.230 1.00 73.16 79 ALA G O 1
ATOM 12009 N N . THR F 2 80 ? 121.931 41.689 18.499 1.00 84.49 80 THR G N 1
ATOM 12010 C CA . THR F 2 80 ? 120.708 42.163 17.864 1.00 102.14 80 THR G CA 1
ATOM 12011 C C . THR F 2 80 ? 119.488 41.352 18.283 1.00 120.16 80 THR G C 1
ATOM 12012 O O . THR F 2 80 ? 118.354 41.748 18.013 1.00 114.62 80 THR G O 1
ATOM 12016 N N . THR F 2 81 ? 119.726 40.231 18.959 1.00 132.93 81 THR G N 1
ATOM 12017 C CA . THR F 2 81 ? 118.649 39.386 19.460 1.00 131.41 81 THR G CA 1
ATOM 12018 C C . THR F 2 81 ? 118.324 39.791 20.889 1.00 127.45 81 THR G C 1
ATOM 12019 O O . THR F 2 81 ? 119.142 39.586 21.789 1.00 135.12 81 THR G O 1
ATOM 12023 N N . ARG F 2 82 ? 117.133 40.351 21.094 1.00 104.01 82 ARG G N 1
ATOM 12024 C CA . ARG F 2 82 ? 116.750 40.893 22.396 1.00 89.30 82 ARG G CA 1
ATOM 12025 C C . ARG F 2 82 ? 117.815 41.840 22.938 1.00 82.36 82 ARG G C 1
ATOM 12026 O O . ARG F 2 82 ? 118.532 41.483 23.873 1.00 94.28 82 ARG G O 1
ATOM 12034 N N . PRO F 2 83 ? 117.964 43.033 22.340 1.00 65.80 83 PRO G N 1
ATOM 12035 C CA . PRO F 2 83 ? 119.074 43.792 22.922 1.00 76.92 83 PRO G CA 1
ATOM 12036 C C . PRO F 2 83 ? 118.660 44.633 24.117 1.00 80.41 83 PRO G C 1
ATOM 12037 O O . PRO F 2 83 ? 119.198 45.722 24.300 1.00 78.89 83 PRO G O 1
ATOM 12041 N N . TYR F 2 84 ? 117.782 44.103 24.956 1.00 82.13 84 TYR G N 1
ATOM 12042 C CA . TYR F 2 84 ? 117.479 44.710 26.235 1.00 78.95 84 TYR G CA 1
ATOM 12043 C C . TYR F 2 84 ? 118.144 43.935 27.365 1.00 94.20 84 TYR G C 1
ATOM 12044 O O . TYR F 2 84 ? 118.072 44.330 28.529 1.00 105.87 84 TYR G O 1
ATOM 12053 N N . LEU F 2 85 ? 118.788 42.826 27.011 1.00 94.94 85 LEU G N 1
ATOM 12054 C CA . LEU F 2 85 ? 119.491 42.008 27.991 1.00 87.64 85 LEU G CA 1
ATOM 12055 C C . LEU F 2 85 ? 120.901 42.525 28.181 1.00 81.68 85 LEU G C 1
ATOM 12056 O O . LEU F 2 85 ? 121.665 41.972 28.968 1.00 88.84 85 LEU G O 1
ATOM 12061 N N . LYS F 2 86 ? 121.236 43.583 27.450 1.00 75.04 86 LYS G N 1
ATOM 12062 C CA . LYS F 2 86 ? 122.542 44.222 27.561 1.00 82.18 86 LYS G CA 1
ATOM 12063 C C . LYS F 2 86 ? 123.691 43.246 27.328 1.00 87.67 86 LYS G C 1
ATOM 12064 O O . LYS F 2 86 ? 124.679 43.267 28.066 1.00 76.62 86 LYS G O 1
ATOM 12070 N N . ASN F 2 87 ? 123.586 42.404 26.303 1.00 95.51 87 ASN G N 1
ATOM 12071 C CA . ASN F 2 87 ? 124.764 41.649 25.932 1.00 85.36 87 ASN G CA 1
ATOM 12072 C C . ASN F 2 87 ? 125.465 42.558 24.947 1.00 80.11 87 ASN G C 1
ATOM 12073 O O . ASN F 2 87 ? 125.160 42.574 23.755 1.00 79.67 87 ASN G O 1
ATOM 12078 N N . ILE F 2 88 ? 126.457 43.269 25.460 1.00 75.44 88 ILE G N 1
ATOM 12079 C CA . ILE F 2 88 ? 127.230 44.233 24.700 1.00 75.56 88 ILE G CA 1
ATOM 12080 C C . ILE F 2 88 ? 128.603 44.166 25.293 1.00 81.82 88 ILE G C 1
ATOM 12081 O O . ILE F 2 88 ? 128.745 44.099 26.512 1.00 87.80 88 ILE G O 1
ATOM 12086 N N . ALA F 2 89 ? 129.627 44.197 24.461 1.00 80.41 89 ALA G N 1
ATOM 12087 C CA . ALA F 2 89 ? 130.955 44.043 25.017 1.00 74.71 89 ALA G CA 1
ATOM 12088 C C . ALA F 2 89 ? 131.988 44.812 24.232 1.00 76.84 89 ALA G C 1
ATOM 12089 O O . ALA F 2 89 ? 131.819 45.083 23.039 1.00 77.88 89 ALA G O 1
ATOM 12091 N N . LEU F 2 90 ? 133.060 45.165 24.926 1.00 76.27 90 LEU G N 1
ATOM 12092 C CA . LEU F 2 90 ? 134.188 45.830 24.311 1.00 77.30 90 LEU G CA 1
ATOM 12093 C C . LEU F 2 90 ? 135.266 44.773 24.067 1.00 86.60 90 LEU G C 1
ATOM 12094 O O . LEU F 2 90 ? 135.664 44.060 24.990 1.00 98.16 90 LEU G O 1
ATOM 12099 N N . VAL F 2 91 ? 135.711 44.646 22.821 1.00 79.75 91 VAL G N 1
ATOM 12100 C CA . VAL F 2 91 ? 136.646 43.586 22.448 1.00 75.36 91 VAL G CA 1
ATOM 12101 C C . VAL F 2 91 ? 138.077 43.885 22.869 1.00 79.42 91 VAL G C 1
ATOM 12102 O O . VAL F 2 91 ? 138.646 44.900 22.465 1.00 86.95 91 VAL G O 1
ATOM 12106 N N . PRO F 2 92 ? 138.669 42.986 23.675 1.00 80.90 92 PRO G N 1
ATOM 12107 C CA . PRO F 2 92 ? 140.049 43.113 24.153 1.00 81.26 92 PRO G CA 1
ATOM 12108 C C . PRO F 2 92 ? 141.057 42.827 23.050 1.00 85.48 92 PRO G C 1
ATOM 12109 O O . PRO F 2 92 ? 140.713 42.150 22.080 1.00 88.10 92 PRO G O 1
ATOM 12113 N N . PRO F 2 93 ? 142.296 43.318 23.205 1.00 85.14 93 PRO G N 1
ATOM 12114 C CA . PRO F 2 93 ? 143.341 43.061 22.213 1.00 80.32 93 PRO G CA 1
ATOM 12115 C C . PRO F 2 93 ? 143.568 41.569 21.978 1.00 80.41 93 PRO G C 1
ATOM 12116 O O . PRO F 2 93 ? 143.977 41.187 20.883 1.00 88.68 93 PRO G O 1
ATOM 12120 N N . ASP F 2 94 ? 143.306 40.747 22.991 1.00 80.41 94 ASP G N 1
ATOM 12121 C CA . ASP F 2 94 ? 143.501 39.305 22.888 1.00 75.81 94 ASP G CA 1
ATOM 12122 C C . ASP F 2 94 ? 142.581 38.698 21.839 1.00 71.17 94 ASP G C 1
ATOM 12123 O O . ASP F 2 94 ? 142.904 37.675 21.239 1.00 74.45 94 ASP G O 1
ATOM 12128 N N . LEU F 2 95 ? 141.421 39.320 21.650 1.00 70.54 95 LEU G N 1
ATOM 12129 C CA . LEU F 2 95 ? 140.423 38.854 20.689 1.00 65.96 95 LEU G CA 1
ATOM 12130 C C . LEU F 2 95 ? 140.461 39.579 19.349 1.00 59.81 95 LEU G C 1
ATOM 12131 O O . LEU F 2 95 ? 139.543 39.421 18.547 1.00 64.11 95 LEU G O 1
ATOM 12136 N N . ASP F 2 96 ? 141.475 40.413 19.133 1.00 58.55 96 ASP G N 1
ATOM 12137 C CA . ASP F 2 96 ? 141.558 41.214 17.913 1.00 58.69 96 ASP G CA 1
ATOM 12138 C C . ASP F 2 96 ? 141.494 40.376 16.635 1.00 66.97 96 ASP G C 1
ATOM 12139 O O . ASP F 2 96 ? 142.046 39.277 16.563 1.00 62.69 96 ASP G O 1
ATOM 12144 N N . GLY F 2 97 ? 140.795 40.901 15.633 1.00 76.49 97 GLY G N 1
ATOM 12145 C CA . GLY F 2 97 ? 140.710 40.238 14.348 1.00 83.42 97 GLY G CA 1
ATOM 12146 C C . GLY F 2 97 ? 140.039 38.887 14.454 1.00 79.86 97 GLY G C 1
ATOM 12147 O O . GLY F 2 97 ? 140.665 37.881 14.124 1.00 66.99 97 GLY G O 1
ATOM 12148 N N . GLN F 2 98 ? 138.800 38.818 14.943 1.00 92.78 98 GLN G N 1
ATOM 12149 C CA . GLN F 2 98 ? 138.290 37.461 15.242 1.00 81.31 98 GLN G CA 1
ATOM 12150 C C . GLN F 2 98 ? 136.799 37.226 15.016 1.00 85.99 98 GLN G C 1
ATOM 12151 O O . GLN F 2 98 ? 135.988 38.139 14.819 1.00 106.40 98 GLN G O 1
ATOM 12157 N N . ILE F 2 99 ? 136.395 35.974 15.036 1.00 88.75 99 ILE G N 1
ATOM 12158 C CA . ILE F 2 99 ? 135.045 35.782 14.568 1.00 103.51 99 ILE G CA 1
ATOM 12159 C C . ILE F 2 99 ? 134.070 35.443 15.684 1.00 110.83 99 ILE G C 1
ATOM 12160 O O . ILE F 2 99 ? 134.397 34.776 16.672 1.00 118.62 99 ILE G O 1
ATOM 12165 N N . CYS F 2 100 ? 132.880 36.001 15.531 1.00 101.84 100 CYS G N 1
ATOM 12166 C CA . CYS F 2 100 ? 131.830 35.853 16.505 1.00 99.89 100 CYS G CA 1
ATOM 12167 C C . CYS F 2 100 ? 130.537 35.531 15.766 1.00 100.68 100 CYS G C 1
ATOM 12168 O O . CYS F 2 100 ? 130.521 35.314 14.542 1.00 133.95 100 CYS G O 1
ATOM 12171 N N . SER F 2 101 ? 129.455 35.502 16.527 1.00 78.07 101 SER G N 1
ATOM 12172 C CA . SER F 2 101 ? 128.137 35.188 16.007 1.00 79.67 101 SER G CA 1
ATOM 12173 C C . SER F 2 101 ? 127.462 36.370 15.333 1.00 76.05 101 SER G C 1
ATOM 12174 O O . SER F 2 101 ? 127.516 37.499 15.817 1.00 72.97 101 SER G O 1
ATOM 12177 N N . THR F 2 102 ? 126.861 36.086 14.182 1.00 72.79 102 THR G N 1
ATOM 12178 C CA . THR F 2 102 ? 126.242 37.080 13.318 1.00 61.65 102 THR G CA 1
ATOM 12179 C C . THR F 2 102 ? 125.122 37.834 14.032 1.00 72.05 102 THR G C 1
ATOM 12180 O O . THR F 2 102 ? 124.693 38.900 13.585 1.00 87.98 102 THR G O 1
ATOM 12184 N N . GLY F 2 103 ? 124.662 37.277 15.150 1.00 63.24 103 GLY G N 1
ATOM 12185 C CA . GLY F 2 103 ? 123.677 37.934 15.987 1.00 68.71 103 GLY G CA 1
ATOM 12186 C C . GLY F 2 103 ? 124.211 39.172 16.681 1.00 73.89 103 GLY G C 1
ATOM 12187 O O . GLY F 2 103 ? 123.485 39.858 17.402 1.00 94.49 103 GLY G O 1
ATOM 12188 N N . PHE F 2 104 ? 125.494 39.440 16.478 1.00 59.39 104 PHE G N 1
ATOM 12189 C CA . PHE F 2 104 ? 126.134 40.648 16.967 1.00 59.08 104 PHE G CA 1
ATOM 12190 C C . PHE F 2 104 ? 126.162 41.732 15.889 1.00 70.54 104 PHE G C 1
ATOM 12191 O O . PHE F 2 104 ? 126.209 41.438 14.692 1.00 81.77 104 PHE G O 1
ATOM 12199 N N . CYS F 2 105 ? 126.076 42.981 16.326 1.00 69.09 105 CYS G N 1
ATOM 12200 C CA . CYS F 2 105 ? 126.348 44.137 15.488 1.00 71.56 105 CYS G CA 1
ATOM 12201 C C . CYS F 2 105 ? 127.753 44.621 15.824 1.00 81.09 105 CYS G C 1
ATOM 12202 O O . CYS F 2 105 ? 128.036 44.934 16.990 1.00 100.95 105 CYS G O 1
ATOM 12205 N N . VAL F 2 106 ? 128.642 44.647 14.834 1.00 58.26 106 VAL G N 1
ATOM 12206 C CA . VAL F 2 106 ? 130.005 45.101 15.086 1.00 67.01 106 VAL G CA 1
ATOM 12207 C C . VAL F 2 106 ? 130.114 46.609 14.912 1.00 76.88 106 VAL G C 1
ATOM 12208 O O . VAL F 2 106 ? 129.763 47.152 13.864 1.00 88.13 106 VAL G O 1
ATOM 12212 N N . ILE F 2 107 ? 130.583 47.282 15.958 1.00 71.00 107 ILE G N 1
ATOM 12213 C CA . ILE F 2 107 ? 130.772 48.719 15.915 1.00 71.71 107 ILE G CA 1
ATOM 12214 C C . ILE F 2 107 ? 132.262 49.049 15.998 1.00 78.39 107 ILE G C 1
ATOM 12215 O O . ILE F 2 107 ? 132.885 48.961 17.060 1.00 80.38 107 ILE G O 1
ATOM 12220 N N . ARG F 2 108 ? 132.817 49.457 14.863 1.00 80.71 108 ARG G N 1
ATOM 12221 C CA . ARG F 2 108 ? 134.215 49.836 14.791 1.00 84.03 108 ARG G CA 1
ATOM 12222 C C . ARG F 2 108 ? 134.294 51.342 14.784 1.00 87.94 108 ARG G C 1
ATOM 12223 O O . ARG F 2 108 ? 134.046 51.979 13.765 1.00 100.56 108 ARG G O 1
ATOM 12231 N N . ALA F 2 109 ? 134.687 51.912 15.912 1.00 80.84 109 ALA G N 1
ATOM 12232 C CA . ALA F 2 109 ? 134.762 53.354 16.012 1.00 88.94 109 ALA G CA 1
ATOM 12233 C C . ALA F 2 109 ? 135.982 53.848 15.263 1.00 95.10 109 ALA G C 1
ATOM 12234 O O . ALA F 2 109 ? 137.082 53.337 15.476 1.00 107.42 109 ALA G O 1
ATOM 12236 N N . ASN F 2 110 ? 135.804 54.828 14.381 1.00 91.42 110 ASN G N 1
ATOM 12237 C CA . ASN F 2 110 ? 136.977 55.434 13.766 1.00 106.65 110 ASN G CA 1
ATOM 12238 C C . ASN F 2 110 ? 137.427 56.604 14.628 1.00 105.67 110 ASN G C 1
ATOM 12239 O O . ASN F 2 110 ? 136.682 57.557 14.867 1.00 100.64 110 ASN G O 1
ATOM 12244 N N . ARG F 2 111 ? 138.664 56.503 15.100 1.00 100.91 111 ARG G N 1
ATOM 12245 C CA . ARG F 2 111 ? 139.139 57.313 16.205 1.00 104.14 111 ARG G CA 1
ATOM 12246 C C . ARG F 2 111 ? 139.238 58.789 15.840 1.00 109.88 111 ARG G C 1
ATOM 12247 O O . ARG F 2 111 ? 139.450 59.625 16.717 1.00 114.53 111 ARG G O 1
ATOM 12255 N N . GLU F 2 112 ? 139.109 59.103 14.552 1.00 109.42 112 GLU G N 1
ATOM 12256 C CA . GLU F 2 112 ? 138.980 60.492 14.130 1.00 111.67 112 GLU G CA 1
ATOM 12257 C C . GLU F 2 112 ? 137.794 61.133 14.836 1.00 104.31 112 GLU G C 1
ATOM 12258 O O . GLU F 2 112 ? 137.896 62.239 15.367 1.00 108.96 112 GLU G O 1
ATOM 12264 N N . PHE F 2 113 ? 136.667 60.428 14.831 1.00 98.29 113 PHE G N 1
ATOM 12265 C CA . PHE F 2 113 ? 135.435 60.944 15.424 1.00 103.81 113 PHE G CA 1
ATOM 12266 C C . PHE F 2 113 ? 135.167 60.337 16.804 1.00 97.16 113 PHE G C 1
ATOM 12267 O O . PHE F 2 113 ? 135.035 61.065 17.791 1.00 94.20 113 PHE G O 1
ATOM 12275 N N . ALA F 2 114 ? 135.037 59.015 16.873 1.00 96.61 114 ALA G N 1
ATOM 12276 C CA . ALA F 2 114 ? 134.697 58.379 18.139 1.00 91.74 114 ALA G CA 1
ATOM 12277 C C . ALA F 2 114 ? 135.757 57.392 18.612 1.00 97.58 114 ALA G C 1
ATOM 12278 O O . ALA F 2 114 ? 136.280 56.583 17.844 1.00 106.55 114 ALA G O 1
ATOM 12280 N N . GLU F 2 115 ? 136.085 57.521 19.891 1.00 93.70 115 GLU G N 1
ATOM 12281 C CA . GLU F 2 115 ? 136.881 56.570 20.654 1.00 107.24 115 GLU G CA 1
ATOM 12282 C C . GLU F 2 115 ? 135.888 55.496 21.159 1.00 92.19 115 GLU G C 1
ATOM 12283 O O . GLU F 2 115 ? 134.776 55.825 21.563 1.00 84.36 115 GLU G O 1
ATOM 12289 N N . PRO F 2 116 ? 136.279 54.213 21.148 1.00 90.07 116 PRO G N 1
ATOM 12290 C CA . PRO F 2 116 ? 135.315 53.129 21.389 1.00 86.93 116 PRO G CA 1
ATOM 12291 C C . PRO F 2 116 ? 134.632 53.019 22.766 1.00 88.46 116 PRO G C 1
ATOM 12292 O O . PRO F 2 116 ? 133.437 52.713 22.787 1.00 97.02 116 PRO G O 1
ATOM 12296 N N . GLU F 2 117 ? 135.335 53.245 23.873 1.00 90.32 117 GLU G N 1
ATOM 12297 C CA . GLU F 2 117 ? 134.736 53.009 25.194 1.00 96.32 117 GLU G CA 1
ATOM 12298 C C . GLU F 2 117 ? 133.523 53.892 25.448 1.00 92.04 117 GLU G C 1
ATOM 12299 O O . GLU F 2 117 ? 132.552 53.451 26.064 1.00 95.28 117 GLU G O 1
ATOM 12305 N N . PHE F 2 118 ? 133.573 55.128 24.966 1.00 85.89 118 PHE G N 1
ATOM 12306 C CA . PHE F 2 118 ? 132.412 55.995 25.041 1.00 82.95 118 PHE G CA 1
ATOM 12307 C C . PHE F 2 118 ? 131.225 55.320 24.365 1.00 85.00 118 PHE G C 1
ATOM 12308 O O . PHE F 2 118 ? 130.146 55.284 24.934 1.00 90.64 118 PHE G O 1
ATOM 12316 N N . LEU F 2 119 ? 131.430 54.790 23.161 1.00 87.01 119 LEU G N 1
ATOM 12317 C CA . LEU F 2 119 ? 130.365 54.107 22.424 1.00 87.68 119 LEU G CA 1
ATOM 12318 C C . LEU F 2 119 ? 129.845 52.871 23.151 1.00 94.33 119 LEU G C 1
ATOM 12319 O O . LEU F 2 119 ? 128.649 52.569 23.093 1.00 99.20 119 LEU G O 1
ATOM 12324 N N . PHE F 2 120 ? 130.750 52.157 23.815 1.00 82.19 120 PHE G N 1
ATOM 12325 C CA . PHE F 2 120 ? 130.380 51.022 24.656 1.00 85.22 120 PHE G CA 1
ATOM 12326 C C . PHE F 2 120 ? 129.428 51.429 25.746 1.00 93.67 120 PHE G C 1
ATOM 12327 O O . PHE F 2 120 ? 128.380 50.825 25.959 1.00 97.00 120 PHE G O 1
ATOM 12335 N N . HIS F 2 121 ? 129.806 52.479 26.441 1.00 90.32 121 HIS G N 1
ATOM 12336 C CA . HIS F 2 121 ? 129.053 53.057 27.546 1.00 87.71 121 HIS G CA 1
ATOM 12337 C C . HIS F 2 121 ? 127.739 53.726 27.086 1.00 85.24 121 HIS G C 1
ATOM 12338 O O . HIS F 2 121 ? 126.839 53.921 27.889 1.00 83.38 121 HIS G O 1
ATOM 12345 N N . LEU F 2 122 ? 127.683 54.128 25.813 1.00 89.83 122 LEU G N 1
ATOM 12346 C CA . LEU F 2 122 ? 126.483 54.643 25.183 1.00 83.32 122 LEU G CA 1
ATOM 12347 C C . LEU F 2 122 ? 125.512 53.491 24.936 1.00 84.92 122 LEU G C 1
ATOM 12348 O O . LEU F 2 122 ? 124.330 53.561 25.262 1.00 94.58 122 LEU G O 1
ATOM 12353 N N . CYS F 2 123 ? 126.019 52.450 24.286 1.00 89.90 123 CYS G N 1
ATOM 12354 C CA . CYS F 2 123 ? 125.240 51.243 24.020 1.00 93.38 123 CYS G CA 1
ATOM 12355 C C . CYS F 2 123 ? 124.839 50.550 25.309 1.00 94.16 123 CYS G C 1
ATOM 12356 O O . CYS F 2 123 ? 123.746 50.002 25.409 1.00 99.12 123 CYS G O 1
ATOM 12359 N N . ARG F 2 124 ? 125.728 50.593 26.295 1.00 89.65 124 ARG G N 1
ATOM 12360 C CA . ARG F 2 124 ? 125.472 49.967 27.581 1.00 90.31 124 ARG G CA 1
ATOM 12361 C C . ARG F 2 124 ? 124.265 50.627 28.257 1.00 85.07 124 ARG G C 1
ATOM 12362 O O . ARG F 2 124 ? 123.524 49.985 29.007 1.00 68.53 124 ARG G O 1
ATOM 12370 N N . SER F 2 125 ? 124.051 51.904 27.949 1.00 94.70 125 SER G N 1
ATOM 12371 C CA . SER F 2 125 ? 122.938 52.659 28.513 1.00 94.30 125 SER G CA 1
ATOM 12372 C C . SER F 2 125 ? 121.613 52.309 27.841 1.00 103.21 125 SER G C 1
ATOM 12373 O O . SER F 2 125 ? 121.585 51.782 26.727 1.00 94.61 125 SER G O 1
ATOM 12376 N N . ASP F 2 126 ? 120.516 52.617 28.527 1.00 118.80 126 ASP G N 1
ATOM 12377 C CA . ASP F 2 126 ? 119.177 52.352 28.012 1.00 125.40 126 ASP G CA 1
ATOM 12378 C C . ASP F 2 126 ? 118.841 53.274 26.841 1.00 125.39 126 ASP G C 1
ATOM 12379 O O . ASP F 2 126 ? 117.801 53.125 26.213 1.00 133.46 126 ASP G O 1
ATOM 12384 N N . PHE F 2 127 ? 119.724 54.229 26.569 1.00 122.48 127 PHE G N 1
ATOM 12385 C CA . PHE F 2 127 ? 119.534 55.232 25.521 1.00 119.19 127 PHE G CA 1
ATOM 12386 C C . PHE F 2 127 ? 119.264 54.624 24.140 1.00 126.04 127 PHE G C 1
ATOM 12387 O O . PHE F 2 127 ? 118.161 54.753 23.587 1.00 136.33 127 PHE G O 1
ATOM 12395 N N . ILE F 2 128 ? 120.285 53.977 23.587 1.00 117.36 128 ILE G N 1
ATOM 12396 C CA . ILE F 2 128 ? 120.207 53.378 22.260 1.00 106.40 128 ILE G CA 1
ATOM 12397 C C . ILE F 2 128 ? 119.135 52.288 22.177 1.00 102.52 128 ILE G C 1
ATOM 12398 O O . ILE F 2 128 ? 118.435 52.170 21.170 1.00 98.14 128 ILE G O 1
ATOM 12403 N N . THR F 2 129 ? 118.994 51.501 23.239 1.00 102.03 129 THR G N 1
ATOM 12404 C CA . THR F 2 129 ? 118.024 50.417 23.233 1.00 103.78 129 THR G CA 1
ATOM 12405 C C . THR F 2 129 ? 116.594 50.971 23.265 1.00 107.82 129 THR G C 1
ATOM 12406 O O . THR F 2 129 ? 115.663 50.360 22.726 1.00 118.74 129 THR G O 1
ATOM 12410 N N . ASN F 2 130 ? 116.431 52.150 23.859 1.00 96.49 130 ASN G N 1
ATOM 12411 C CA . ASN F 2 130 ? 115.147 52.840 23.838 1.00 100.21 130 ASN G CA 1
ATOM 12412 C C . ASN F 2 130 ? 114.886 53.467 22.475 1.00 109.60 130 ASN G C 1
ATOM 12413 O O . ASN F 2 130 ? 113.739 53.563 22.039 1.00 123.66 130 ASN G O 1
ATOM 12418 N N . GLN F 2 131 ? 115.949 53.902 21.803 1.00 108.26 131 GLN G N 1
ATOM 12419 C CA . GLN F 2 131 ? 115.819 54.288 20.399 1.00 97.47 131 GLN G CA 1
ATOM 12420 C C . GLN F 2 131 ? 115.315 53.115 19.598 1.00 103.46 131 GLN G C 1
ATOM 12421 O O . GLN F 2 131 ? 114.519 53.275 18.679 1.00 115.31 131 GLN G O 1
ATOM 12427 N N . LEU F 2 132 ? 115.825 51.936 19.926 1.00 100.75 132 LEU G N 1
ATOM 12428 C CA . LEU F 2 132 ? 115.415 50.740 19.227 1.00 100.02 132 LEU G CA 1
ATOM 12429 C C . LEU F 2 132 ? 113.949 50.455 19.518 1.00 113.62 132 LEU G C 1
ATOM 12430 O O . LEU F 2 132 ? 113.214 50.136 18.603 1.00 126.97 132 LEU G O 1
ATOM 12435 N N . THR F 2 133 ? 113.491 50.689 20.745 1.00 117.80 133 THR G N 1
ATOM 12436 C CA . THR F 2 133 ? 112.068 50.484 21.034 1.00 123.38 133 THR G CA 1
ATOM 12437 C C . THR F 2 133 ? 111.188 51.499 20.291 1.00 127.52 133 THR G C 1
ATOM 12438 O O . THR F 2 133 ? 110.084 51.162 19.864 1.00 130.11 133 THR G O 1
ATOM 12442 N N . ALA F 2 134 ? 111.659 52.742 20.172 1.00 133.30 134 ALA G N 1
ATOM 12443 C CA . ALA F 2 134 ? 110.924 53.799 19.466 1.00 148.59 134 ALA G CA 1
ATOM 12444 C C . ALA F 2 134 ? 110.697 53.430 17.997 1.00 167.90 134 ALA G C 1
ATOM 12445 O O . ALA F 2 134 ? 109.636 53.701 17.429 1.00 173.71 134 ALA G O 1
ATOM 12447 N N . SER F 2 135 ? 111.720 52.829 17.396 1.00 174.27 135 SER G N 1
ATOM 12448 C CA . SER F 2 135 ? 111.658 52.284 16.044 1.00 191.09 135 SER G CA 1
ATOM 12449 C C . SER F 2 135 ? 111.275 50.814 16.137 1.00 210.82 135 SER G C 1
ATOM 12450 O O . SER F 2 135 ? 110.755 50.385 17.164 1.00 197.44 135 SER G O 1
ATOM 12453 N N . LYS F 2 136 ? 111.451 50.072 15.041 1.00 222.73 136 LYS G N 1
ATOM 12454 C CA . LYS F 2 136 ? 111.215 48.614 15.001 1.00 222.02 136 LYS G CA 1
ATOM 12455 C C . LYS F 2 136 ? 109.803 48.239 15.485 1.00 226.92 136 LYS G C 1
ATOM 12456 O O . LYS F 2 136 ? 108.795 48.820 15.072 1.00 225.73 136 LYS G O 1
ATOM 12462 N N . MET F 2 137 ? 109.787 47.256 16.373 1.00 228.01 137 MET G N 1
ATOM 12463 C CA . MET F 2 137 ? 108.751 46.994 17.333 1.00 212.72 137 MET G CA 1
ATOM 12464 C C . MET F 2 137 ? 108.696 48.023 18.455 1.00 210.02 137 MET G C 1
ATOM 12465 O O . MET F 2 137 ? 109.724 48.441 19.001 1.00 212.06 137 MET G O 1
ATOM 12470 N N . ARG F 2 138 ? 107.480 48.475 18.742 1.00 211.93 138 ARG G N 1
ATOM 12471 C CA . ARG F 2 138 ? 107.175 49.080 20.022 1.00 203.78 138 ARG G CA 1
ATOM 12472 C C . ARG F 2 138 ? 106.751 47.897 20.888 1.00 208.96 138 ARG G C 1
ATOM 12473 O O . ARG F 2 138 ? 107.423 47.519 21.848 1.00 207.15 138 ARG G O 1
ATOM 12481 N N . GLY F 2 139 ? 105.607 47.332 20.508 1.00 214.18 139 GLY G N 1
ATOM 12482 C CA . GLY F 2 139 ? 105.050 46.106 21.062 1.00 214.73 139 GLY G CA 1
ATOM 12483 C C . GLY F 2 139 ? 104.955 44.873 20.157 1.00 214.29 139 GLY G C 1
ATOM 12484 O O . GLY F 2 139 ? 104.236 43.933 20.497 1.00 211.76 139 GLY G O 1
ATOM 12485 N N . THR F 2 140 ? 105.667 44.852 19.029 1.00 203.07 140 THR G N 1
ATOM 12486 C CA . THR F 2 140 ? 105.320 43.992 17.881 1.00 191.77 140 THR G CA 1
ATOM 12487 C C . THR F 2 140 ? 105.891 42.565 17.870 1.00 177.36 140 THR G C 1
ATOM 12488 O O . THR F 2 140 ? 106.058 41.984 16.795 1.00 174.80 140 THR G O 1
ATOM 12492 N N . SER F 2 141 ? 106.284 42.058 19.038 1.00 164.51 141 SER G N 1
ATOM 12493 C CA . SER F 2 141 ? 106.356 40.603 19.270 1.00 152.37 141 SER G CA 1
ATOM 12494 C C . SER F 2 141 ? 107.635 39.914 18.801 1.00 142.76 141 SER G C 1
ATOM 12495 O O . SER F 2 141 ? 107.852 38.744 19.117 1.00 138.32 141 SER G O 1
ATOM 12498 N N . TYR F 2 142 ? 108.485 40.619 18.064 1.00 136.27 142 TYR G N 1
ATOM 12499 C CA . TYR F 2 142 ? 109.706 40.006 17.552 1.00 136.34 142 TYR G CA 1
ATOM 12500 C C . TYR F 2 142 ? 110.882 40.544 18.351 1.00 143.77 142 TYR G C 1
ATOM 12501 O O . TYR F 2 142 ? 111.049 41.757 18.484 1.00 169.61 142 TYR G O 1
ATOM 12510 N N . PRO F 2 143 ? 111.716 39.631 18.875 1.00 116.39 143 PRO G N 1
ATOM 12511 C CA . PRO F 2 143 ? 112.813 39.977 19.782 1.00 107.45 143 PRO G CA 1
ATOM 12512 C C . PRO F 2 143 ? 113.995 40.678 19.131 1.00 112.51 143 PRO G C 1
ATOM 12513 O O . PRO F 2 143 ? 114.793 41.285 19.849 1.00 118.38 143 PRO G O 1
ATOM 12517 N N . ALA F 2 144 ? 114.113 40.611 17.809 1.00 99.10 144 ALA G N 1
ATOM 12518 C CA . ALA F 2 144 ? 115.366 41.014 17.185 1.00 86.55 144 ALA G CA 1
ATOM 12519 C C . ALA F 2 144 ? 115.229 42.147 16.171 1.00 93.69 144 ALA G C 1
ATOM 12520 O O . ALA F 2 144 ? 114.151 42.403 15.630 1.00 90.08 144 ALA G O 1
ATOM 12522 N N . VAL F 2 145 ? 116.355 42.810 15.919 1.00 92.41 145 VAL G N 1
ATOM 12523 C CA . VAL F 2 145 ? 116.440 43.911 14.967 1.00 90.29 145 VAL G CA 1
ATOM 12524 C C . VAL F 2 145 ? 117.611 43.721 14.015 1.00 89.91 145 VAL G C 1
ATOM 12525 O O . VAL F 2 145 ? 118.563 43.005 14.327 1.00 77.43 145 VAL G O 1
ATOM 12529 N N . THR F 2 146 ? 117.525 44.342 12.843 1.00 96.34 146 THR G N 1
ATOM 12530 C CA . THR F 2 146 ? 118.605 44.269 11.865 1.00 95.45 146 THR G CA 1
ATOM 12531 C C . THR F 2 146 ? 119.810 45.103 12.310 1.00 98.76 146 THR G C 1
ATOM 12532 O O . THR F 2 146 ? 119.683 45.985 13.164 1.00 91.65 146 THR G O 1
ATOM 12536 N N . ASP F 2 147 ? 120.979 44.804 11.741 1.00 98.08 147 ASP G N 1
ATOM 12537 C CA . ASP F 2 147 ? 122.194 45.563 12.020 1.00 94.30 147 ASP G CA 1
ATOM 12538 C C . ASP F 2 147 ? 122.039 47.030 11.649 1.00 92.09 147 ASP G C 1
ATOM 12539 O O . ASP F 2 147 ? 122.568 47.906 12.327 1.00 79.98 147 ASP G O 1
ATOM 12544 N N . ASN F 2 148 ? 121.299 47.296 10.579 1.00 105.02 148 ASN G N 1
ATOM 12545 C CA . ASN F 2 148 ? 121.196 48.651 10.060 1.00 112.36 148 ASN G CA 1
ATOM 12546 C C . ASN F 2 148 ? 120.262 49.561 10.858 1.00 113.57 148 ASN G C 1
ATOM 12547 O O . ASN F 2 148 ? 120.335 50.779 10.709 1.00 123.52 148 ASN G O 1
ATOM 12552 N N . ASP F 2 149 ? 119.395 49.001 11.705 1.00 106.35 149 ASP G N 1
ATOM 12553 C CA . ASP F 2 149 ? 118.696 49.853 12.670 1.00 111.40 149 ASP G CA 1
ATOM 12554 C C . ASP F 2 149 ? 119.710 50.339 13.686 1.00 107.08 149 ASP G C 1
ATOM 12555 O O . ASP F 2 149 ? 119.758 51.515 14.034 1.00 109.79 149 ASP G O 1
ATOM 12560 N N . VAL F 2 150 ? 120.528 49.407 14.156 1.00 101.74 150 VAL G N 1
ATOM 12561 C CA . VAL F 2 150 ? 121.544 49.709 15.146 1.00 89.92 150 VAL G CA 1
ATOM 12562 C C . VAL F 2 150 ? 122.584 50.636 14.519 1.00 92.45 150 VAL G C 1
ATOM 12563 O O . VAL F 2 150 ? 123.331 51.303 15.230 1.00 92.00 150 VAL G O 1
ATOM 12567 N N . TYR F 2 151 ? 122.644 50.675 13.189 1.00 99.38 151 TYR G N 1
ATOM 12568 C CA . TYR F 2 151 ? 123.412 51.704 12.484 1.00 98.65 151 TYR G CA 1
ATOM 12569 C C . TYR F 2 151 ? 122.652 53.015 12.211 1.00 94.83 151 TYR G C 1
ATOM 12570 O O . TYR F 2 151 ? 123.289 54.026 11.926 1.00 94.34 151 TYR G O 1
ATOM 12579 N N . ASN F 2 152 ? 121.316 53.013 12.292 1.00 90.66 152 ASN G N 1
ATOM 12580 C CA . ASN F 2 152 ? 120.548 54.258 12.091 1.00 94.41 152 ASN G CA 1
ATOM 12581 C C . ASN F 2 152 ? 119.984 55.021 13.322 1.00 92.33 152 ASN G C 1
ATOM 12582 O O . ASN F 2 152 ? 119.426 56.097 13.151 1.00 107.79 152 ASN G O 1
ATOM 12587 N N . THR F 2 153 ? 120.128 54.497 14.538 1.00 90.52 153 THR G N 1
ATOM 12588 C CA . THR F 2 153 ? 119.648 55.178 15.766 1.00 102.38 153 THR G CA 1
ATOM 12589 C C . THR F 2 153 ? 120.425 56.415 16.255 1.00 108.20 153 THR G C 1
ATOM 12590 O O . THR F 2 153 ? 121.574 56.292 16.586 1.00 107.23 153 THR G O 1
ATOM 12594 N N . LEU F 2 154 ? 119.796 57.567 16.450 1.00 110.33 154 LEU G N 1
ATOM 12595 C CA . LEU F 2 154 ? 120.587 58.772 16.735 1.00 105.72 154 LEU G CA 1
ATOM 12596 C C . LEU F 2 154 ? 121.435 58.675 18.022 1.00 107.69 154 LEU G C 1
ATOM 12597 O O . LEU F 2 154 ? 121.033 58.026 18.979 1.00 110.28 154 LEU G O 1
ATOM 12602 N N . ILE F 2 155 ? 122.620 59.290 18.027 1.00 99.81 155 ILE G N 1
ATOM 12603 C CA . ILE F 2 155 ? 123.437 59.415 19.247 1.00 95.61 155 ILE G CA 1
ATOM 12604 C C . ILE F 2 155 ? 124.117 60.776 19.318 1.00 90.18 155 ILE G C 1
ATOM 12605 O O . ILE F 2 155 ? 124.459 61.350 18.296 1.00 95.37 155 ILE G O 1
ATOM 12610 N N . PRO F 2 156 ? 124.312 61.318 20.530 1.00 90.83 156 PRO G N 1
ATOM 12611 C CA . PRO F 2 156 ? 125.139 62.529 20.535 1.00 95.12 156 PRO G CA 1
ATOM 12612 C C . PRO F 2 156 ? 126.608 62.183 20.302 1.00 102.28 156 PRO G C 1
ATOM 12613 O O . PRO F 2 156 ? 127.100 61.245 20.927 1.00 110.67 156 PRO G O 1
ATOM 12617 N N . LEU F 2 157 ? 127.300 62.908 19.434 1.00 114.65 157 LEU G N 1
ATOM 12618 C CA . LEU F 2 157 ? 128.735 62.745 19.357 1.00 115.31 157 LEU G CA 1
ATOM 12619 C C . LEU F 2 157 ? 129.318 63.885 20.183 1.00 127.60 157 LEU G C 1
ATOM 12620 O O . LEU F 2 157 ? 129.075 65.053 19.881 1.00 125.60 157 LEU G O 1
ATOM 12625 N N . PRO F 2 158 ? 130.126 63.557 21.197 1.00 150.78 158 PRO G N 1
ATOM 12626 C CA . PRO F 2 158 ? 130.780 64.568 22.046 1.00 161.67 158 PRO G CA 1
ATOM 12627 C C . PRO F 2 158 ? 132.189 65.091 21.657 1.00 174.80 158 PRO G C 1
ATOM 12628 O O . PRO F 2 158 ? 133.082 65.040 22.503 1.00 172.14 158 PRO G O 1
ATOM 12632 N N . PRO F 2 159 ? 132.382 65.638 20.443 1.00 188.00 159 PRO G N 1
ATOM 12633 C CA . PRO F 2 159 ? 133.555 66.502 20.334 1.00 201.13 159 PRO G CA 1
ATOM 12634 C C . PRO F 2 159 ? 133.341 67.841 21.028 1.00 221.92 159 PRO G C 1
ATOM 12635 O O . PRO F 2 159 ? 132.213 68.335 20.964 1.00 231.84 159 PRO G O 1
ATOM 12639 N N . LEU F 2 160 ? 134.335 68.430 21.702 1.00 236.70 160 LEU G N 1
ATOM 12640 C CA . LEU F 2 160 ? 135.786 68.365 21.418 1.00 221.68 160 LEU G CA 1
ATOM 12641 C C . LEU F 2 160 ? 136.589 67.041 21.385 1.00 208.77 160 LEU G C 1
ATOM 12642 O O . LEU F 2 160 ? 137.787 67.065 21.085 1.00 220.70 160 LEU G O 1
ATOM 12647 N N . GLU F 2 161 ? 135.957 65.939 21.774 1.00 177.84 161 GLU G N 1
ATOM 12648 C CA . GLU F 2 161 ? 136.498 64.597 21.533 1.00 139.35 161 GLU G CA 1
ATOM 12649 C C . GLU F 2 161 ? 137.749 64.202 22.284 1.00 132.30 161 GLU G C 1
ATOM 12650 O O . GLU F 2 161 ? 138.332 63.168 21.979 1.00 120.39 161 GLU G O 1
ATOM 12656 N N . GLU F 2 162 ? 138.125 64.898 23.340 1.00 139.68 162 GLU G N 1
ATOM 12657 C CA . GLU F 2 162 ? 138.839 64.295 24.445 1.00 144.27 162 GLU G CA 1
ATOM 12658 C C . GLU F 2 162 ? 137.975 64.686 25.625 1.00 139.06 162 GLU G C 1
ATOM 12659 O O . GLU F 2 162 ? 138.188 64.285 26.768 1.00 143.28 162 GLU G O 1
ATOM 12665 N N . GLN F 2 163 ? 136.929 65.431 25.287 1.00 127.32 163 GLN G N 1
ATOM 12666 C CA . GLN F 2 163 ? 135.785 65.533 26.155 1.00 125.03 163 GLN G CA 1
ATOM 12667 C C . GLN F 2 163 ? 135.146 64.162 26.275 1.00 131.85 163 GLN G C 1
ATOM 12668 O O . GLN F 2 163 ? 134.441 63.908 27.244 1.00 141.00 163 GLN G O 1
ATOM 12674 N N . ARG F 2 164 ? 135.429 63.238 25.355 1.00 124.48 164 ARG G N 1
ATOM 12675 C CA . ARG F 2 164 ? 134.734 61.972 25.505 1.00 98.96 164 ARG G CA 1
ATOM 12676 C C . ARG F 2 164 ? 135.593 61.119 26.429 1.00 100.27 164 ARG G C 1
ATOM 12677 O O . ARG F 2 164 ? 135.194 60.023 26.832 1.00 105.13 164 ARG G O 1
ATOM 12685 N N . ARG F 2 165 ? 136.716 61.688 26.869 1.00 101.86 165 ARG G N 1
ATOM 12686 C CA . ARG F 2 165 ? 137.493 61.048 27.913 1.00 110.36 165 ARG G CA 1
ATOM 12687 C C . ARG F 2 165 ? 136.858 61.391 29.253 1.00 123.38 165 ARG G C 1
ATOM 12688 O O . ARG F 2 165 ? 137.373 60.993 30.301 1.00 134.47 165 ARG G O 1
ATOM 12696 N N . ILE F 2 166 ? 135.720 62.093 29.228 1.00 123.56 166 ILE G N 1
ATOM 12697 C CA . ILE F 2 166 ? 134.881 62.109 30.423 1.00 117.82 166 ILE G CA 1
ATOM 12698 C C . ILE F 2 166 ? 134.406 60.695 30.717 1.00 105.11 166 ILE G C 1
ATOM 12699 O O . ILE F 2 166 ? 133.866 60.440 31.796 1.00 102.18 166 ILE G O 1
ATOM 12704 N N . VAL F 2 167 ? 134.601 59.783 29.759 1.00 96.20 167 VAL G N 1
ATOM 12705 C CA . VAL F 2 167 ? 134.333 58.377 30.012 1.00 90.20 167 VAL G CA 1
ATOM 12706 C C . VAL F 2 167 ? 135.059 57.976 31.300 1.00 96.18 167 VAL G C 1
ATOM 12707 O O . VAL F 2 167 ? 134.507 57.230 32.119 1.00 109.67 167 VAL G O 1
ATOM 12711 N N . ALA F 2 168 ? 136.252 58.537 31.515 1.00 91.91 168 ALA G N 1
ATOM 12712 C CA . ALA F 2 168 ? 137.039 58.217 32.699 1.00 96.44 168 ALA G CA 1
ATOM 12713 C C . ALA F 2 168 ? 136.219 58.469 33.952 1.00 104.94 168 ALA G C 1
ATOM 12714 O O . ALA F 2 168 ? 136.083 57.579 34.802 1.00 110.54 168 ALA G O 1
ATOM 12716 N N . LYS F 2 169 ? 135.621 59.658 34.028 1.00 107.98 169 LYS G N 1
ATOM 12717 C CA . LYS F 2 169 ? 134.794 60.010 35.174 1.00 115.60 169 LYS G CA 1
ATOM 12718 C C . LYS F 2 169 ? 133.742 58.942 35.389 1.00 104.74 169 LYS G C 1
ATOM 12719 O O . LYS F 2 169 ? 133.628 58.378 36.489 1.00 98.83 169 LYS G O 1
ATOM 12725 N N . VAL F 2 170 ? 133.030 58.625 34.309 1.00 100.83 170 VAL G N 1
ATOM 12726 C CA . VAL F 2 170 ? 131.956 57.658 34.375 1.00 94.04 170 VAL G CA 1
ATOM 12727 C C . VAL F 2 170 ? 132.514 56.387 34.983 1.00 100.16 170 VAL G C 1
ATOM 12728 O O . VAL F 2 170 ? 132.004 55.929 36.011 1.00 104.29 170 VAL G O 1
ATOM 12732 N N . GLU F 2 171 ? 133.625 55.887 34.430 1.00 93.94 171 GLU G N 1
ATOM 12733 C CA . GLU F 2 171 ? 134.109 54.587 34.873 1.00 97.99 171 GLU G CA 1
ATOM 12734 C C . GLU F 2 171 ? 134.466 54.682 36.337 1.00 107.62 171 GLU G C 1
ATOM 12735 O O . GLU F 2 171 ? 134.089 53.796 37.115 1.00 118.56 171 GLU G O 1
ATOM 12741 N N . ALA F 2 172 ? 135.099 55.790 36.725 1.00 102.07 172 ALA G N 1
ATOM 12742 C CA . ALA F 2 172 ? 135.509 55.952 38.109 1.00 105.26 172 ALA G CA 1
ATOM 12743 C C . ALA F 2 172 ? 134.271 55.753 38.945 1.00 107.26 172 ALA G C 1
ATOM 12744 O O . ALA F 2 172 ? 134.186 54.792 39.731 1.00 119.07 172 ALA G O 1
ATOM 12746 N N . LEU F 2 173 ? 133.268 56.578 38.651 1.00 99.10 173 LEU G N 1
ATOM 12747 C CA . LEU F 2 173 ? 132.035 56.581 39.410 1.00 92.53 173 LEU G CA 1
ATOM 12748 C C . LEU F 2 173 ? 131.523 55.173 39.434 1.00 95.27 173 LEU G C 1
ATOM 12749 O O . LEU F 2 173 ? 131.345 54.577 40.508 1.00 102.59 173 LEU G O 1
ATOM 12754 N N . MET F 2 174 ? 131.393 54.613 38.235 1.00 93.62 174 MET G N 1
ATOM 12755 C CA . MET F 2 174 ? 130.654 53.388 38.096 1.00 104.86 174 MET G CA 1
ATOM 12756 C C . MET F 2 174 ? 131.291 52.328 38.950 1.00 115.97 174 MET G C 1
ATOM 12757 O O . MET F 2 174 ? 130.575 51.645 39.671 1.00 116.85 174 MET G O 1
ATOM 12762 N N . GLU F 2 175 ? 132.623 52.260 38.979 1.00 125.55 175 GLU G N 1
ATOM 12763 C CA . GLU F 2 175 ? 133.212 51.105 39.639 1.00 122.64 175 GLU G CA 1
ATOM 12764 C C . GLU F 2 175 ? 132.912 51.189 41.116 1.00 108.98 175 GLU G C 1
ATOM 12765 O O . GLU F 2 175 ? 132.478 50.194 41.710 1.00 107.21 175 GLU G O 1
ATOM 12771 N N . ARG F 2 176 ? 133.051 52.385 41.684 1.00 103.27 176 ARG G N 1
ATOM 12772 C CA . ARG F 2 176 ? 132.753 52.555 43.097 1.00 101.88 176 ARG G CA 1
ATOM 12773 C C . ARG F 2 176 ? 131.302 52.141 43.305 1.00 102.68 176 ARG G C 1
ATOM 12774 O O . ARG F 2 176 ? 131.003 51.324 44.185 1.00 101.90 176 ARG G O 1
ATOM 12782 N N . VAL F 2 177 ? 130.428 52.625 42.424 1.00 98.17 177 VAL G N 1
ATOM 12783 C CA . VAL F 2 177 ? 129.015 52.282 42.489 1.00 86.17 177 VAL G CA 1
ATOM 12784 C C . VAL F 2 177 ? 128.846 50.768 42.444 1.00 78.47 177 VAL G C 1
ATOM 12785 O O . VAL F 2 177 ? 128.195 50.208 43.330 1.00 80.01 177 VAL G O 1
ATOM 12789 N N . ARG F 2 178 ? 129.475 50.090 41.475 1.00 84.26 178 ARG G N 1
ATOM 12790 C CA . ARG F 2 178 ? 129.227 48.651 41.347 1.00 94.55 178 ARG G CA 1
ATOM 12791 C C . ARG F 2 178 ? 129.730 47.996 42.617 1.00 94.49 178 ARG G C 1
ATOM 12792 O O . ARG F 2 178 ? 129.105 47.063 43.134 1.00 96.51 178 ARG G O 1
ATOM 12800 N N . GLU F 2 179 ? 130.833 48.523 43.146 1.00 90.87 179 GLU G N 1
ATOM 12801 C CA . GLU F 2 179 ? 131.447 47.911 44.308 1.00 103.61 179 GLU G CA 1
ATOM 12802 C C . GLU F 2 179 ? 130.455 47.965 45.457 1.00 102.84 179 GLU G C 1
ATOM 12803 O O . GLU F 2 179 ? 130.262 46.969 46.161 1.00 110.58 179 GLU G O 1
ATOM 12809 N N . VAL F 2 180 ? 129.774 49.103 45.591 1.00 94.15 180 VAL G N 1
ATOM 12810 C CA . VAL F 2 180 ? 128.780 49.262 46.644 1.00 80.32 180 VAL G CA 1
ATOM 12811 C C . VAL F 2 180 ? 127.756 48.141 46.550 1.00 83.90 180 VAL G C 1
ATOM 12812 O O . VAL F 2 180 ? 127.444 47.495 47.554 1.00 83.60 180 VAL G O 1
ATOM 12816 N N . ARG F 2 181 ? 127.279 47.862 45.337 1.00 83.59 181 ARG G N 1
ATOM 12817 C CA . ARG F 2 181 ? 126.190 46.914 45.231 1.00 90.07 181 ARG G CA 1
ATOM 12818 C C . ARG F 2 181 ? 126.714 45.542 45.599 1.00 90.62 181 ARG G C 1
ATOM 12819 O O . ARG F 2 181 ? 125.999 44.760 46.236 1.00 102.27 181 ARG G O 1
ATOM 12827 N N . ARG F 2 182 ? 127.983 45.285 45.280 1.00 81.94 182 ARG G N 1
ATOM 12828 C CA . ARG F 2 182 ? 128.602 44.030 45.672 1.00 83.84 182 ARG G CA 1
ATOM 12829 C C . ARG F 2 182 ? 128.452 43.905 47.173 1.00 82.91 182 ARG G C 1
ATOM 12830 O O . ARG F 2 182 ? 127.866 42.936 47.666 1.00 94.29 182 ARG G O 1
ATOM 12838 N N . LEU F 2 183 ? 128.919 44.919 47.897 1.00 77.58 183 LEU G N 1
ATOM 12839 C CA . LEU F 2 183 ? 128.889 44.850 49.348 1.00 85.62 183 LEU G CA 1
ATOM 12840 C C . LEU F 2 183 ? 127.446 44.727 49.802 1.00 88.06 183 LEU G C 1
ATOM 12841 O O . LEU F 2 183 ? 127.148 43.977 50.739 1.00 79.60 183 LEU G O 1
ATOM 12846 N N . ARG F 2 184 ? 126.546 45.415 49.097 1.00 92.62 184 ARG G N 1
ATOM 12847 C CA . ARG F 2 184 ? 125.167 45.441 49.543 1.00 97.07 184 ARG G CA 1
ATOM 12848 C C . ARG F 2 184 ? 124.650 44.032 49.438 1.00 93.51 184 ARG G C 1
ATOM 12849 O O . ARG F 2 184 ? 124.016 43.534 50.369 1.00 103.39 184 ARG G O 1
ATOM 12857 N N . ALA F 2 185 ? 125.008 43.368 48.340 1.00 86.02 185 ALA G N 1
ATOM 12858 C CA . ALA F 2 185 ? 124.573 42.005 48.117 1.00 92.21 185 ALA G CA 1
ATOM 12859 C C . ALA F 2 185 ? 125.041 41.168 49.287 1.00 99.38 185 ALA G C 1
ATOM 12860 O O . ALA F 2 185 ? 124.238 40.456 49.891 1.00 108.20 185 ALA G O 1
ATOM 12862 N N . GLU F 2 186 ? 126.308 41.338 49.665 1.00 92.05 186 GLU G N 1
ATOM 12863 C CA . GLU F 2 186 ? 126.879 40.533 50.729 1.00 100.57 186 GLU G CA 1
ATOM 12864 C C . GLU F 2 186 ? 126.066 40.786 51.986 1.00 95.72 186 GLU G C 1
ATOM 12865 O O . GLU F 2 186 ? 125.599 39.840 52.631 1.00 106.86 186 GLU G O 1
ATOM 12871 N N . ALA F 2 187 ? 125.798 42.063 52.252 1.00 88.22 187 ALA G N 1
ATOM 12872 C CA . ALA F 2 187 ? 125.029 42.433 53.421 1.00 92.46 187 ALA G CA 1
ATOM 12873 C C . ALA F 2 187 ? 123.712 41.690 53.373 1.00 106.94 187 ALA G C 1
ATOM 12874 O O . ALA F 2 187 ? 123.367 40.975 54.327 1.00 110.07 187 ALA G O 1
ATOM 12876 N N . GLN F 2 188 ? 123.023 41.799 52.235 1.00 114.70 188 GLN G N 1
ATOM 12877 C CA . GLN F 2 188 ? 121.722 41.170 52.083 1.00 108.23 188 GLN G CA 1
ATOM 12878 C C . GLN F 2 188 ? 121.862 39.685 52.376 1.00 105.67 188 GLN G C 1
ATOM 12879 O O . GLN F 2 188 ? 121.123 39.175 53.219 1.00 99.70 188 GLN G O 1
ATOM 12885 N N . LYS F 2 189 ? 122.849 39.007 51.772 1.00 109.12 189 LYS G N 1
ATOM 12886 C CA . LYS F 2 189 ? 122.911 37.569 52.009 1.00 109.17 189 LYS G CA 1
ATOM 12887 C C . LYS F 2 189 ? 123.072 37.419 53.494 1.00 109.64 189 LYS G C 1
ATOM 12888 O O . LYS F 2 189 ? 122.214 36.831 54.140 1.00 105.83 189 LYS G O 1
ATOM 12894 N N . ASP F 2 190 ? 124.077 38.070 54.060 1.00 116.03 190 ASP G N 1
ATOM 12895 C CA . ASP F 2 190 ? 124.384 37.803 55.454 1.00 125.57 190 ASP G CA 1
ATOM 12896 C C . ASP F 2 190 ? 123.199 38.138 56.361 1.00 120.12 190 ASP G C 1
ATOM 12897 O O . ASP F 2 190 ? 122.929 37.407 57.333 1.00 123.08 190 ASP G O 1
ATOM 12902 N N . THR F 2 191 ? 122.421 39.155 55.984 1.00 121.36 191 THR G N 1
ATOM 12903 C CA . THR F 2 191 ? 121.445 39.676 56.925 1.00 124.38 191 THR G CA 1
ATOM 12904 C C . THR F 2 191 ? 120.433 38.558 57.190 1.00 138.80 191 THR G C 1
ATOM 12905 O O . THR F 2 191 ? 119.951 38.392 58.319 1.00 140.82 191 THR G O 1
ATOM 12909 N N . GLU F 2 192 ? 120.212 37.716 56.181 1.00 132.78 192 GLU G N 1
ATOM 12910 C CA . GLU F 2 192 ? 119.154 36.727 56.279 1.00 130.79 192 GLU G CA 1
ATOM 12911 C C . GLU F 2 192 ? 119.453 35.716 57.377 1.00 146.60 192 GLU G C 1
ATOM 12912 O O . GLU F 2 192 ? 118.575 35.393 58.201 1.00 138.22 192 GLU G O 1
ATOM 12918 N N . LEU F 2 193 ? 120.710 35.303 57.477 1.00 155.42 193 LEU G N 1
ATOM 12919 C CA . LEU F 2 193 ? 120.987 34.236 58.415 1.00 125.75 193 LEU G CA 1
ATOM 12920 C C . LEU F 2 193 ? 120.852 34.730 59.836 1.00 105.71 193 LEU G C 1
ATOM 12921 O O . LEU F 2 193 ? 120.730 33.907 60.743 1.00 103.84 193 LEU G O 1
ATOM 12926 N N . LEU F 2 194 ? 120.800 36.053 60.027 1.00 101.66 194 LEU G N 1
ATOM 12927 C CA . LEU F 2 194 ? 120.610 36.573 61.376 1.00 100.38 194 LEU G CA 1
ATOM 12928 C C . LEU F 2 194 ? 119.422 35.871 61.975 1.00 104.62 194 LEU G C 1
ATOM 12929 O O . LEU F 2 194 ? 119.527 35.280 63.060 1.00 109.46 194 LEU G O 1
ATOM 12934 N N . MET F 2 195 ? 118.325 35.847 61.220 1.00 94.92 195 MET G N 1
ATOM 12935 C CA . MET F 2 195 ? 117.112 35.295 61.783 1.00 95.24 195 MET G CA 1
ATOM 12936 C C . MET F 2 195 ? 117.373 33.859 62.207 1.00 100.27 195 MET G C 1
ATOM 12937 O O . MET F 2 195 ? 117.155 33.500 63.372 1.00 105.59 195 MET G O 1
ATOM 12942 N N . GLN F 2 196 ? 117.936 33.067 61.298 1.00 93.52 196 GLN G N 1
ATOM 12943 C CA . GLN F 2 196 ? 118.107 31.660 61.596 1.00 93.23 196 GLN G CA 1
ATOM 12944 C C . GLN F 2 196 ? 119.109 31.498 62.733 1.00 91.85 196 GLN G C 1
ATOM 12945 O O . GLN F 2 196 ? 118.906 30.651 63.611 1.00 92.78 196 GLN G O 1
ATOM 12951 N N . THR F 2 197 ? 120.148 32.338 62.760 1.00 86.65 197 THR G N 1
ATOM 12952 C CA . THR F 2 197 ? 121.129 32.224 63.835 1.00 83.76 197 THR G CA 1
ATOM 12953 C C . THR F 2 197 ? 120.410 32.444 65.146 1.00 79.88 197 THR G C 1
ATOM 12954 O O . THR F 2 197 ? 120.614 31.682 66.090 1.00 94.40 197 THR G O 1
ATOM 12958 N N . ALA F 2 198 ? 119.528 33.445 65.183 1.00 77.21 198 ALA G N 1
ATOM 12959 C CA . ALA F 2 198 ? 118.787 33.734 66.404 1.00 85.07 198 ALA G CA 1
ATOM 12960 C C . ALA F 2 198 ? 118.007 32.491 66.789 1.00 92.90 198 ALA G C 1
ATOM 12961 O O . ALA F 2 198 ? 118.063 32.036 67.937 1.00 96.09 198 ALA G O 1
ATOM 12963 N N . LEU F 2 199 ? 117.335 31.907 65.801 1.00 84.52 199 LEU G N 1
ATOM 12964 C CA . LEU F 2 199 ? 116.530 30.726 66.043 1.00 84.30 199 LEU G CA 1
ATOM 12965 C C . LEU F 2 199 ? 117.423 29.585 66.507 1.00 86.28 199 LEU G C 1
ATOM 12966 O O . LEU F 2 199 ? 117.062 28.841 67.416 1.00 84.73 199 LEU G O 1
ATOM 12971 N N . ALA F 2 200 ? 118.612 29.483 65.918 1.00 93.85 200 ALA G N 1
ATOM 12972 C CA . ALA F 2 200 ? 119.543 28.425 66.289 1.00 92.31 200 ALA G CA 1
ATOM 12973 C C . ALA F 2 200 ? 119.835 28.491 67.784 1.00 92.04 200 ALA G C 1
ATOM 12974 O O . ALA F 2 200 ? 120.028 27.465 68.439 1.00 86.60 200 ALA G O 1
ATOM 12976 N N . GLU F 2 201 ? 119.853 29.705 68.325 1.00 97.45 201 GLU G N 1
ATOM 12977 C CA . GLU F 2 201 ? 120.112 29.865 69.742 1.00 104.58 201 GLU G CA 1
ATOM 12978 C C . GLU F 2 201 ? 118.926 29.376 70.557 1.00 105.53 201 GLU G C 1
ATOM 12979 O O . GLU F 2 201 ? 119.113 28.673 71.547 1.00 122.54 201 GLU G O 1
ATOM 12985 N N . VAL F 2 202 ? 117.711 29.726 70.141 1.00 91.35 202 VAL G N 1
ATOM 12986 C CA . VAL F 2 202 ? 116.541 29.434 70.970 1.00 90.76 202 VAL G CA 1
ATOM 12987 C C . VAL F 2 202 ? 116.093 27.966 70.929 1.00 95.55 202 VAL G C 1
ATOM 12988 O O . VAL F 2 202 ? 115.654 27.422 71.944 1.00 108.84 202 VAL G O 1
ATOM 12992 N N . PHE F 2 203 ? 116.201 27.322 69.772 1.00 92.78 203 PHE G N 1
ATOM 12993 C CA . PHE F 2 203 ? 115.804 25.921 69.659 1.00 93.92 203 PHE G CA 1
ATOM 12994 C C . PHE F 2 203 ? 117.047 25.025 69.694 1.00 104.75 203 PHE G C 1
ATOM 12995 O O . PHE F 2 203 ? 117.925 25.137 68.844 1.00 113.68 203 PHE G O 1
ATOM 13003 N N . PRO F 2 204 ? 117.120 24.129 70.685 1.00 106.69 204 PRO G N 1
ATOM 13004 C CA . PRO F 2 204 ? 118.223 23.180 70.849 1.00 125.18 204 PRO G CA 1
ATOM 13005 C C . PRO F 2 204 ? 118.124 22.091 69.786 1.00 139.35 204 PRO G C 1
ATOM 13006 O O . PRO F 2 204 ? 117.041 21.766 69.465 1.00 127.62 204 PRO G O 1
ATOM 13010 N N . HIS F 2 205 ? 119.184 21.537 69.213 1.00 159.54 205 HIS G N 1
ATOM 13011 C CA . HIS F 2 205 ? 119.051 20.368 68.309 1.00 162.97 205 HIS G CA 1
ATOM 13012 C C . HIS F 2 205 ? 118.594 19.183 69.184 1.00 156.91 205 HIS G C 1
ATOM 13013 O O . HIS F 2 205 ? 119.000 19.085 70.367 1.00 161.46 205 HIS G O 1
ATOM 13020 N N . PRO F 2 206 ? 117.896 18.217 68.556 1.00 153.61 206 PRO G N 1
ATOM 13021 C CA . PRO F 2 206 ? 117.279 17.058 69.193 1.00 160.38 206 PRO G CA 1
ATOM 13022 C C . PRO F 2 206 ? 118.227 16.167 69.962 1.00 165.67 206 PRO G C 1
ATOM 13023 O O . PRO F 2 206 ? 119.313 15.856 69.507 1.00 157.52 206 PRO G O 1
ATOM 13027 N N . GLY F 2 207 ? 117.768 15.735 71.132 1.00 182.25 207 GLY G N 1
ATOM 13028 C CA . GLY F 2 207 ? 118.536 14.872 72.010 1.00 201.89 207 GLY G CA 1
ATOM 13029 C C . GLY F 2 207 ? 119.425 15.641 72.978 1.00 210.36 207 GLY G C 1
ATOM 13030 O O . GLY F 2 207 ? 120.050 15.053 73.857 1.00 228.81 207 GLY G O 1
ATOM 13031 N N . ALA F 2 208 ? 119.484 16.959 72.825 1.00 188.56 208 ALA G N 1
ATOM 13032 C CA . ALA F 2 208 ? 120.187 17.809 73.785 1.00 177.56 208 ALA G CA 1
ATOM 13033 C C . ALA F 2 208 ? 119.368 17.942 75.058 1.00 167.26 208 ALA G C 1
ATOM 13034 O O . ALA F 2 208 ? 118.153 17.738 75.036 1.00 140.22 208 ALA G O 1
ATOM 13036 N N . ASP F 2 209 ? 120.016 18.297 76.165 1.00 172.19 209 ASP G N 1
ATOM 13037 C CA . ASP F 2 209 ? 119.271 18.501 77.398 1.00 171.63 209 ASP G CA 1
ATOM 13038 C C . ASP F 2 209 ? 118.723 19.922 77.377 1.00 155.00 209 ASP G C 1
ATOM 13039 O O . ASP F 2 209 ? 119.292 20.816 76.748 1.00 150.16 209 ASP G O 1
ATOM 13044 N N . LEU F 2 210 ? 117.621 20.132 78.084 1.00 147.50 210 LEU G N 1
ATOM 13045 C CA . LEU F 2 210 ? 116.883 21.376 77.964 1.00 134.31 210 LEU G CA 1
ATOM 13046 C C . LEU F 2 210 ? 116.832 22.109 79.293 1.00 132.64 210 LEU G C 1
ATOM 13047 O O . LEU F 2 210 ? 116.939 21.486 80.348 1.00 145.38 210 LEU G O 1
ATOM 13052 N N . PRO F 2 211 ? 116.667 23.440 79.247 1.00 125.67 211 PRO G N 1
ATOM 13053 C CA . PRO F 2 211 ? 116.515 24.189 80.494 1.00 131.99 211 PRO G CA 1
ATOM 13054 C C . PRO F 2 211 ? 115.287 23.704 81.267 1.00 129.36 211 PRO G C 1
ATOM 13055 O O . PRO F 2 211 ? 114.331 23.231 80.652 1.00 125.85 211 PRO G O 1
ATOM 13059 N N . PRO F 2 212 ? 115.330 23.785 82.605 1.00 127.15 212 PRO G N 1
ATOM 13060 C CA . PRO F 2 212 ? 114.300 23.188 83.460 1.00 124.08 212 PRO G CA 1
ATOM 13061 C C . PRO F 2 212 ? 112.883 23.654 83.128 1.00 114.21 212 PRO G C 1
ATOM 13062 O O . PRO F 2 212 ? 112.660 24.836 82.857 1.00 111.23 212 PRO G O 1
ATOM 13066 N N . GLY F 2 213 ? 111.941 22.716 83.153 1.00 102.37 213 GLY G N 1
ATOM 13067 C CA . GLY F 2 213 ? 110.549 23.004 82.860 1.00 96.43 213 GLY G CA 1
ATOM 13068 C C . GLY F 2 213 ? 110.175 22.694 81.426 1.00 103.49 213 GLY G C 1
ATOM 13069 O O . GLY F 2 213 ? 109.005 22.479 81.118 1.00 107.48 213 GLY G O 1
ATOM 13070 N N . TRP F 2 214 ? 111.173 22.669 80.548 1.00 107.78 214 TRP G N 1
ATOM 13071 C CA . TRP F 2 214 ? 110.965 22.301 79.150 1.00 106.17 214 TRP G CA 1
ATOM 13072 C C . TRP F 2 214 ? 110.914 20.789 79.025 1.00 105.60 214 TRP G C 1
ATOM 13073 O O . TRP F 2 214 ? 111.477 20.082 79.858 1.00 111.12 214 TRP G O 1
ATOM 13084 N N . ARG F 2 215 ? 110.243 20.290 77.993 1.00 107.25 215 ARG G N 1
ATOM 13085 C CA . ARG F 2 215 ? 110.295 18.859 77.706 1.00 112.05 215 ARG G CA 1
ATOM 13086 C C . ARG F 2 215 ? 110.187 18.598 76.205 1.00 107.21 215 ARG G C 1
ATOM 13087 O O . ARG F 2 215 ? 109.505 19.328 75.493 1.00 93.58 215 ARG G O 1
ATOM 13095 N N . TRP F 2 216 ? 110.871 17.567 75.717 1.00 113.45 216 TRP G N 1
ATOM 13096 C CA . TRP F 2 216 ? 110.661 17.146 74.339 1.00 102.65 216 TRP G CA 1
ATOM 13097 C C . TRP F 2 216 ? 109.270 16.552 74.218 1.00 93.99 216 TRP G C 1
ATOM 13098 O O . TRP F 2 216 ? 108.801 15.875 75.130 1.00 100.61 216 TRP G O 1
ATOM 13109 N N . VAL F 2 217 ? 108.608 16.785 73.093 1.00 91.33 217 VAL G N 1
ATOM 13110 C CA . VAL F 2 217 ? 107.281 16.215 72.917 1.00 89.21 217 VAL G CA 1
ATOM 13111 C C . VAL F 2 217 ? 107.019 16.003 71.430 1.00 90.62 217 VAL G C 1
ATOM 13112 O O . VAL F 2 217 ? 107.551 16.732 70.595 1.00 99.94 217 VAL G O 1
ATOM 13116 N N . ARG F 2 218 ? 106.225 14.991 71.094 1.00 87.26 218 ARG G N 1
ATOM 13117 C CA . ARG F 2 218 ? 105.870 14.756 69.704 1.00 81.66 218 ARG G CA 1
ATOM 13118 C C . ARG F 2 218 ? 104.779 15.755 69.342 1.00 79.88 218 ARG G C 1
ATOM 13119 O O . ARG F 2 218 ? 103.879 16.016 70.144 1.00 76.48 218 ARG G O 1
ATOM 13127 N N . LEU F 2 219 ? 104.865 16.318 68.140 1.00 82.17 219 LEU G N 1
ATOM 13128 C CA . LEU F 2 219 ? 103.964 17.392 67.737 1.00 75.33 219 LEU G CA 1
ATOM 13129 C C . LEU F 2 219 ? 102.514 16.945 67.813 1.00 76.28 219 LEU G C 1
ATOM 13130 O O . LEU F 2 219 ? 101.654 17.708 68.239 1.00 66.17 219 LEU G O 1
ATOM 13135 N N . GLY F 2 220 ? 102.262 15.693 67.436 1.00 81.49 220 GLY G N 1
ATOM 13136 C CA . GLY F 2 220 ? 100.925 15.127 67.454 1.00 77.11 220 GLY G CA 1
ATOM 13137 C C . GLY F 2 220 ? 100.319 15.177 68.836 1.00 81.39 220 GLY G C 1
ATOM 13138 O O . GLY F 2 220 ? 99.108 15.301 68.990 1.00 90.37 220 GLY G O 1
ATOM 13139 N N . GLU F 2 221 ? 101.175 15.072 69.845 1.00 90.22 221 GLU G N 1
ATOM 13140 C CA . GLU F 2 221 ? 100.736 15.128 71.230 1.00 99.79 221 GLU G CA 1
ATOM 13141 C C . GLU F 2 221 ? 100.220 16.520 71.579 1.00 97.00 221 GLU G C 1
ATOM 13142 O O . GLU F 2 221 ? 99.147 16.660 72.161 1.00 105.27 221 GLU G O 1
ATOM 13148 N N . VAL F 2 222 ? 100.980 17.548 71.215 1.00 89.58 222 VAL G N 1
ATOM 13149 C CA . VAL F 2 222 ? 100.629 18.927 71.556 1.00 81.56 222 VAL G CA 1
ATOM 13150 C C . VAL F 2 222 ? 99.914 19.687 70.443 1.00 71.46 222 VAL G C 1
ATOM 13151 O O . VAL F 2 222 ? 99.574 20.856 70.608 1.00 77.78 222 VAL G O 1
ATOM 13155 N N . CYS F 2 223 ? 99.708 19.026 69.310 1.00 76.67 223 CYS G N 1
ATOM 13156 C CA . CYS F 2 223 ? 99.073 19.623 68.130 1.00 79.05 223 CYS G CA 1
ATOM 13157 C C . CYS F 2 223 ? 98.153 18.626 67.442 1.00 77.90 223 CYS G C 1
ATOM 13158 O O . CYS F 2 223 ? 98.478 17.437 67.378 1.00 90.61 223 CYS G O 1
ATOM 13161 N N . ASP F 2 224 ? 97.018 19.076 66.912 1.00 70.53 224 ASP G N 1
ATOM 13162 C CA . ASP F 2 224 ? 96.189 18.118 66.166 1.00 81.70 224 ASP G CA 1
ATOM 13163 C C . ASP F 2 224 ? 96.053 18.550 64.711 1.00 79.17 224 ASP G C 1
ATOM 13164 O O . ASP F 2 224 ? 95.981 19.732 64.411 1.00 65.91 224 ASP G O 1
ATOM 13169 N N . ILE F 2 225 ? 96.011 17.584 63.804 1.00 84.72 225 ILE G N 1
ATOM 13170 C CA . ILE F 2 225 ? 96.238 17.897 62.403 1.00 75.90 225 ILE G CA 1
ATOM 13171 C C . ILE F 2 225 ? 95.038 17.589 61.512 1.00 76.08 225 ILE G C 1
ATOM 13172 O O . ILE F 2 225 ? 94.435 16.517 61.591 1.00 88.16 225 ILE G O 1
ATOM 13177 N N . ILE F 2 226 ? 94.713 18.539 60.647 1.00 68.15 226 ILE G N 1
ATOM 13178 C CA . ILE F 2 226 ? 93.659 18.348 59.666 1.00 83.16 226 ILE G CA 1
ATOM 13179 C C . ILE F 2 226 ? 94.315 18.348 58.299 1.00 79.98 226 ILE G C 1
ATOM 13180 O O . ILE F 2 226 ? 94.763 19.393 57.822 1.00 74.94 226 ILE G O 1
ATOM 13185 N N . MET F 2 227 ? 94.366 17.174 57.675 1.00 70.86 227 MET G N 1
ATOM 13186 C CA . MET F 2 227 ? 95.194 16.981 56.493 1.00 75.42 227 MET G CA 1
ATOM 13187 C C . MET F 2 227 ? 94.745 17.772 55.270 1.00 88.99 227 MET G C 1
ATOM 13188 O O . MET F 2 227 ? 95.574 18.298 54.533 1.00 107.99 227 MET G O 1
ATOM 13193 N N . GLY F 2 228 ? 93.448 17.829 55.025 1.00 75.22 228 GLY G N 1
ATOM 13194 C CA . GLY F 2 228 ? 92.953 18.619 53.916 1.00 85.85 228 GLY G CA 1
ATOM 13195 C C . GLY F 2 228 ? 92.885 17.858 52.610 1.00 99.97 228 GLY G C 1
ATOM 13196 O O . GLY F 2 228 ? 93.738 17.018 52.310 1.00 92.55 228 GLY G O 1
ATOM 13197 N N . GLN F 2 229 ? 91.888 18.205 51.804 1.00 109.04 229 GLN G N 1
ATOM 13198 C CA . GLN F 2 229 ? 91.656 17.556 50.524 1.00 105.00 229 GLN G CA 1
ATOM 13199 C C . GLN F 2 229 ? 91.031 18.542 49.550 1.00 98.76 229 GLN G C 1
ATOM 13200 O O . GLN F 2 229 ? 90.370 19.497 49.959 1.00 98.14 229 GLN G O 1
ATOM 13206 N N . SER F 2 230 ? 91.238 18.306 48.261 1.00 101.58 230 SER G N 1
ATOM 13207 C CA . SER F 2 230 ? 90.729 19.202 47.237 1.00 108.01 230 SER G CA 1
ATOM 13208 C C . SER F 2 230 ? 89.357 18.735 46.746 1.00 112.32 230 SER G C 1
ATOM 13209 O O . SER F 2 230 ? 89.181 17.567 46.392 1.00 116.54 230 SER G O 1
ATOM 13212 N N . PRO F 2 231 ? 88.374 19.652 46.741 1.00 105.21 231 PRO G N 1
ATOM 13213 C CA . PRO F 2 231 ? 86.990 19.345 46.365 1.00 99.03 231 PRO G CA 1
ATOM 13214 C C . PRO F 2 231 ? 86.844 19.198 44.850 1.00 100.64 231 PRO G C 1
ATOM 13215 O O . PRO F 2 231 ? 87.822 19.406 44.129 1.00 112.05 231 PRO G O 1
ATOM 13219 N N . PRO F 2 232 ? 85.643 18.838 44.368 1.00 90.17 232 PRO G N 1
ATOM 13220 C CA . PRO F 2 232 ? 85.402 18.851 42.921 1.00 89.46 232 PRO G CA 1
ATOM 13221 C C . PRO F 2 232 ? 85.348 20.277 42.367 1.00 81.36 232 PRO G C 1
ATOM 13222 O O . PRO F 2 232 ? 85.087 21.217 43.114 1.00 86.71 232 PRO G O 1
ATOM 13226 N N . SER F 2 233 ? 85.596 20.434 41.073 1.00 84.82 233 SER G N 1
ATOM 13227 C CA . SER F 2 233 ? 85.882 21.752 40.528 1.00 98.00 233 SER G CA 1
ATOM 13228 C C . SER F 2 233 ? 84.646 22.646 40.412 1.00 109.52 233 SER G C 1
ATOM 13229 O O . SER F 2 233 ? 84.771 23.858 40.229 1.00 122.57 233 SER G O 1
ATOM 13232 N N . SER F 2 234 ? 83.458 22.064 40.551 1.00 103.97 234 SER G N 1
ATOM 13233 C CA . SER F 2 234 ? 82.226 22.849 40.516 1.00 101.81 234 SER G CA 1
ATOM 13234 C C . SER F 2 234 ? 82.105 23.793 41.701 1.00 103.02 234 SER G C 1
ATOM 13235 O O . SER F 2 234 ? 81.540 24.877 41.584 1.00 115.30 234 SER G O 1
ATOM 13238 N N . THR F 2 235 ? 82.634 23.368 42.841 1.00 91.01 235 THR G N 1
ATOM 13239 C CA . THR F 2 235 ? 82.546 24.142 44.072 1.00 77.50 235 THR G CA 1
ATOM 13240 C C . THR F 2 235 ? 83.210 25.512 43.976 1.00 82.84 235 THR G C 1
ATOM 13241 O O . THR F 2 235 ? 82.783 26.458 44.640 1.00 97.82 235 THR G O 1
ATOM 13245 N N . TYR F 2 236 ? 84.262 25.606 43.168 1.00 67.41 236 TYR G N 1
ATOM 13246 C CA . TYR F 2 236 ? 85.030 26.843 43.043 1.00 75.70 236 TYR G CA 1
ATOM 13247 C C . TYR F 2 236 ? 84.176 27.995 42.520 1.00 90.37 236 TYR G C 1
ATOM 13248 O O . TYR F 2 236 ? 83.439 27.827 41.548 1.00 105.72 236 TYR G O 1
ATOM 13257 N N . ASN F 2 237 ? 84.259 29.154 43.175 1.00 80.41 237 ASN G N 1
ATOM 13258 C CA . ASN F 2 237 ? 83.495 30.323 42.749 1.00 78.08 237 ASN G CA 1
ATOM 13259 C C . ASN F 2 237 ? 84.173 31.627 43.130 1.00 82.48 237 ASN G C 1
ATOM 13260 O O . ASN F 2 237 ? 84.875 31.697 44.136 1.00 90.05 237 ASN G O 1
ATOM 13265 N N . PHE F 2 238 ? 83.969 32.658 42.319 1.00 92.32 238 PHE G N 1
ATOM 13266 C CA . PHE F 2 238 ? 84.491 33.984 42.622 1.00 92.30 238 PHE G CA 1
ATOM 13267 C C . PHE F 2 238 ? 83.437 34.870 43.258 1.00 98.91 238 PHE G C 1
ATOM 13268 O O . PHE F 2 238 ? 83.690 36.036 43.551 1.00 111.92 238 PHE G O 1
ATOM 13276 N N . GLU F 2 239 ? 82.252 34.314 43.463 1.00 104.58 239 GLU G N 1
ATOM 13277 C CA . GLU F 2 239 ? 81.131 35.097 43.953 1.00 113.78 239 GLU G CA 1
ATOM 13278 C C . GLU F 2 239 ? 81.045 35.066 45.481 1.00 104.52 239 GLU G C 1
ATOM 13279 O O . GLU F 2 239 ? 80.077 35.544 46.071 1.00 103.02 239 GLU G O 1
ATOM 13285 N N . GLY F 2 240 ? 82.062 34.492 46.113 1.00 85.46 240 GLY G N 1
ATOM 13286 C CA . GLY F 2 240 ? 82.176 34.521 47.561 1.00 84.03 240 GLY G CA 1
ATOM 13287 C C . GLY F 2 240 ? 81.155 33.652 48.262 1.00 88.93 240 GLY G C 1
ATOM 13288 O O . GLY F 2 240 ? 80.443 34.103 49.161 1.00 95.26 240 GLY G O 1
ATOM 13289 N N . ASN F 2 241 ? 81.093 32.391 47.843 1.00 85.97 241 ASN G N 1
ATOM 13290 C CA . ASN F 2 241 ? 80.194 31.412 48.440 1.00 75.82 241 ASN G CA 1
ATOM 13291 C C . ASN F 2 241 ? 80.976 30.328 49.157 1.00 76.78 241 ASN G C 1
ATOM 13292 O O . ASN F 2 241 ? 81.915 29.758 48.598 1.00 65.74 241 ASN G O 1
ATOM 13297 N N . GLY F 2 242 ? 80.550 30.005 50.373 1.00 87.62 242 GLY G N 1
ATOM 13298 C CA . GLY F 2 242 ? 81.309 29.115 51.229 1.00 86.11 242 GLY G CA 1
ATOM 13299 C C . GLY F 2 242 ? 82.529 29.807 51.809 1.00 75.66 242 GLY G C 1
ATOM 13300 O O . GLY F 2 242 ? 82.431 30.922 52.321 1.00 79.37 242 GLY G O 1
ATOM 13301 N N . LEU F 2 243 ? 83.680 29.152 51.715 1.00 71.84 243 LEU G N 1
ATOM 13302 C CA . LEU F 2 243 ? 84.920 29.665 52.294 1.00 68.80 243 LEU G CA 1
ATOM 13303 C C . LEU F 2 243 ? 86.023 29.807 51.252 1.00 67.98 243 LEU G C 1
ATOM 13304 O O . LEU F 2 243 ? 85.968 29.174 50.198 1.00 66.45 243 LEU G O 1
ATOM 13309 N N . PRO F 2 244 ? 87.003 30.685 51.518 1.00 66.15 244 PRO G N 1
ATOM 13310 C CA . PRO F 2 244 ? 88.167 30.796 50.635 1.00 70.66 244 PRO G CA 1
ATOM 13311 C C . PRO F 2 244 ? 88.915 29.471 50.523 1.00 78.99 244 PRO G C 1
ATOM 13312 O O . PRO F 2 244 ? 88.905 28.676 51.465 1.00 90.13 244 PRO G O 1
ATOM 13316 N N . PHE F 2 245 ? 89.580 29.249 49.398 1.00 69.49 245 PHE G N 1
ATOM 13317 C CA . PHE F 2 245 ? 90.250 27.982 49.161 1.00 64.64 245 PHE G CA 1
ATOM 13318 C C . PHE F 2 245 ? 91.734 28.177 48.893 1.00 73.93 245 PHE G C 1
ATOM 13319 O O . PHE F 2 245 ? 92.122 28.946 48.010 1.00 84.10 245 PHE G O 1
ATOM 13327 N N . PHE F 2 246 ? 92.564 27.473 49.653 1.00 69.33 246 PHE G N 1
ATOM 13328 C CA . PHE F 2 246 ? 94.000 27.529 49.434 1.00 76.40 246 PHE G CA 1
ATOM 13329 C C . PHE F 2 246 ? 94.536 26.137 49.166 1.00 79.49 246 PHE G C 1
ATOM 13330 O O . PHE F 2 246 ? 94.464 25.259 50.022 1.00 85.06 246 PHE G O 1
ATOM 13338 N N . GLN F 2 247 ? 95.043 25.932 47.957 1.00 90.69 247 GLN G N 1
ATOM 13339 C CA . GLN F 2 247 ? 95.524 24.623 47.559 1.00 93.86 247 GLN G CA 1
ATOM 13340 C C . GLN F 2 247 ? 96.940 24.369 48.067 1.00 86.93 247 GLN G C 1
ATOM 13341 O O . GLN F 2 247 ? 97.249 23.268 48.499 1.00 93.60 247 GLN G O 1
ATOM 13347 N N . GLY F 2 248 ? 97.793 25.390 48.028 1.00 93.35 248 GLY G N 1
ATOM 13348 C CA . GLY F 2 248 ? 99.201 25.223 48.363 1.00 97.84 248 GLY G CA 1
ATOM 13349 C C . GLY F 2 248 ? 99.957 26.510 48.657 1.00 83.87 248 GLY G C 1
ATOM 13350 O O . GLY F 2 248 ? 99.347 27.554 48.905 1.00 87.01 248 GLY G O 1
ATOM 13351 N N . LYS F 2 249 ? 101.288 26.429 48.655 1.00 64.55 249 LYS G N 1
ATOM 13352 C CA . LYS F 2 249 ? 102.127 27.584 48.972 1.00 64.09 249 LYS G CA 1
ATOM 13353 C C . LYS F 2 249 ? 101.861 28.765 48.034 1.00 68.37 249 LYS G C 1
ATOM 13354 O O . LYS F 2 249 ? 101.992 29.916 48.435 1.00 80.26 249 LYS G O 1
ATOM 13360 N N . ALA F 2 250 ? 101.494 28.482 46.789 1.00 65.21 250 ALA G N 1
ATOM 13361 C CA . ALA F 2 250 ? 101.279 29.536 45.805 1.00 76.53 250 ALA G CA 1
ATOM 13362 C C . ALA F 2 250 ? 100.256 30.560 46.288 1.00 83.66 250 ALA G C 1
ATOM 13363 O O . ALA F 2 250 ? 100.332 31.741 45.940 1.00 84.43 250 ALA G O 1
ATOM 13365 N N . ASP F 2 251 ? 99.304 30.095 47.092 1.00 87.03 251 ASP G N 1
ATOM 13366 C CA . ASP F 2 251 ? 98.279 30.960 47.667 1.00 95.49 251 ASP G CA 1
ATOM 13367 C C . ASP F 2 251 ? 98.760 31.757 48.884 1.00 86.66 251 ASP G C 1
ATOM 13368 O O . ASP F 2 251 ? 98.091 32.692 49.320 1.00 86.13 251 ASP G O 1
ATOM 13373 N N . PHE F 2 252 ? 99.921 31.393 49.420 1.00 78.93 252 PHE G N 1
ATOM 13374 C CA . PHE F 2 252 ? 100.467 32.055 50.601 1.00 83.50 252 PHE G CA 1
ATOM 13375 C C . PHE F 2 252 ? 100.886 33.487 50.335 1.00 101.80 252 PHE G C 1
ATOM 13376 O O . PHE F 2 252 ? 101.393 33.804 49.258 1.00 104.09 252 PHE G O 1
ATOM 13384 N N . GLY F 2 253 ? 100.674 34.352 51.320 1.00 113.76 253 GLY G N 1
ATOM 13385 C CA . GLY F 2 253 ? 101.389 35.610 51.351 1.00 126.69 253 GLY G CA 1
ATOM 13386 C C . GLY F 2 253 ? 102.597 35.235 52.184 1.00 125.89 253 GLY G C 1
ATOM 13387 O O . GLY F 2 253 ? 102.799 34.054 52.453 1.00 133.80 253 GLY G O 1
ATOM 13388 N N . ASP F 2 254 ? 103.385 36.199 52.634 1.00 124.01 254 ASP G N 1
ATOM 13389 C CA . ASP F 2 254 ? 104.536 35.831 53.452 1.00 116.72 254 ASP G CA 1
ATOM 13390 C C . ASP F 2 254 ? 104.126 35.684 54.918 1.00 95.69 254 ASP G C 1
ATOM 13391 O O . ASP F 2 254 ? 104.854 35.100 55.713 1.00 97.24 254 ASP G O 1
ATOM 13396 N N . LEU F 2 255 ? 102.961 36.211 55.280 1.00 91.73 255 LEU G N 1
ATOM 13397 C CA . LEU F 2 255 ? 102.432 35.981 56.630 1.00 94.04 255 LEU G CA 1
ATOM 13398 C C . LEU F 2 255 ? 101.035 35.367 56.584 1.00 78.51 255 LEU G C 1
ATOM 13399 O O . LEU F 2 255 ? 100.810 34.319 57.180 1.00 48.39 255 LEU G O 1
ATOM 13404 N N . HIS F 2 256 ? 100.099 36.045 55.922 1.00 85.85 256 HIS G N 1
ATOM 13405 C CA . HIS F 2 256 ? 98.733 35.542 55.765 1.00 78.42 256 HIS G CA 1
ATOM 13406 C C . HIS F 2 256 ? 98.407 35.303 54.288 1.00 81.94 256 HIS G C 1
ATOM 13407 O O . HIS F 2 256 ? 98.829 36.079 53.430 1.00 98.95 256 HIS G O 1
ATOM 13414 N N . PRO F 2 257 ? 97.646 34.235 53.982 1.00 80.29 257 PRO G N 1
ATOM 13415 C CA . PRO F 2 257 ? 97.284 33.921 52.596 1.00 79.52 257 PRO G CA 1
ATOM 13416 C C . PRO F 2 257 ? 96.207 34.848 52.027 1.00 84.93 257 PRO G C 1
ATOM 13417 O O . PRO F 2 257 ? 95.203 35.104 52.692 1.00 63.22 257 PRO G O 1
ATOM 13421 N N . THR F 2 258 ? 96.411 35.325 50.804 1.00 114.26 258 THR G N 1
ATOM 13422 C CA . THR F 2 258 ? 95.438 36.172 50.121 1.00 124.75 258 THR G CA 1
ATOM 13423 C C . THR F 2 258 ? 94.367 35.345 49.405 1.00 121.44 258 THR G C 1
ATOM 13424 O O . THR F 2 258 ? 94.675 34.636 48.444 1.00 134.76 258 THR G O 1
ATOM 13428 N N . PRO F 2 259 ? 93.108 35.411 49.882 1.00 93.94 259 PRO G N 1
ATOM 13429 C CA . PRO F 2 259 ? 92.087 34.628 49.177 1.00 93.92 259 PRO G CA 1
ATOM 13430 C C . PRO F 2 259 ? 91.713 35.209 47.818 1.00 98.49 259 PRO G C 1
ATOM 13431 O O . PRO F 2 259 ? 91.216 36.333 47.753 1.00 98.02 259 PRO G O 1
ATOM 13435 N N . ARG F 2 260 ? 91.886 34.441 46.750 1.00 99.45 260 ARG G N 1
ATOM 13436 C CA . ARG F 2 260 ? 91.351 34.851 45.461 1.00 108.16 260 ARG G CA 1
ATOM 13437 C C . ARG F 2 260 ? 90.162 34.014 44.975 1.00 106.59 260 ARG G C 1
ATOM 13438 O O . ARG F 2 260 ? 89.545 34.345 43.959 1.00 108.04 260 ARG G O 1
ATOM 13446 N N . ILE F 2 261 ? 89.816 32.955 45.703 1.00 99.31 261 ILE G N 1
ATOM 13447 C CA . ILE F 2 261 ? 88.787 32.043 45.211 1.00 81.01 261 ILE G CA 1
ATOM 13448 C C . ILE F 2 261 ? 88.080 31.319 46.357 1.00 71.52 261 ILE G C 1
ATOM 13449 O O . ILE F 2 261 ? 88.669 31.083 47.410 1.00 73.36 261 ILE G O 1
ATOM 13454 N N . TRP F 2 262 ? 86.831 30.924 46.129 1.00 76.04 262 TRP G N 1
ATOM 13455 C CA . TRP F 2 262 ? 85.991 30.375 47.184 1.00 92.85 262 TRP G CA 1
ATOM 13456 C C . TRP F 2 262 ? 85.498 28.979 46.835 1.00 98.09 262 TRP G C 1
ATOM 13457 O O . TRP F 2 262 ? 85.487 28.588 45.669 1.00 99.78 262 TRP G O 1
ATOM 13468 N N . CYS F 2 263 ? 85.111 28.227 47.859 1.00 93.02 263 CYS G N 1
ATOM 13469 C CA . CYS F 2 263 ? 84.545 26.898 47.672 1.00 90.27 263 CYS G CA 1
ATOM 13470 C C . CYS F 2 263 ? 83.150 26.824 48.281 1.00 97.72 263 CYS G C 1
ATOM 13471 O O . CYS F 2 263 ? 82.978 26.988 49.490 1.00 102.48 263 CYS G O 1
ATOM 13474 N N . SER F 2 264 ? 82.159 26.546 47.443 1.00 99.45 264 SER G N 1
ATOM 13475 C CA . SER F 2 264 ? 80.771 26.589 47.873 1.00 103.66 264 SER G CA 1
ATOM 13476 C C . SER F 2 264 ? 80.455 25.464 48.850 1.00 99.37 264 SER G C 1
ATOM 13477 O O . SER F 2 264 ? 79.628 25.626 49.747 1.00 100.47 264 SER G O 1
ATOM 13480 N N . ALA F 2 265 ? 81.130 24.331 48.685 1.00 90.25 265 ALA G N 1
ATOM 13481 C CA . ALA F 2 265 ? 81.006 23.233 49.632 1.00 79.66 265 ALA G CA 1
ATOM 13482 C C . ALA F 2 265 ? 82.371 22.780 50.123 1.00 81.30 265 ALA G C 1
ATOM 13483 O O . ALA F 2 265 ? 82.950 21.834 49.582 1.00 78.04 265 ALA G O 1
ATOM 13485 N N . PRO F 2 266 ? 82.869 23.428 51.184 1.00 83.47 266 PRO G N 1
ATOM 13486 C CA . PRO F 2 266 ? 84.176 23.082 51.741 1.00 83.77 266 PRO G CA 1
ATOM 13487 C C . PRO F 2 266 ? 84.170 21.704 52.378 1.00 86.10 266 PRO G C 1
ATOM 13488 O O . PRO F 2 266 ? 83.154 21.275 52.922 1.00 82.19 266 PRO G O 1
ATOM 13492 N N . GLN F 2 267 ? 85.301 21.016 52.295 1.00 92.15 267 GLN G N 1
ATOM 13493 C CA . GLN F 2 267 ? 85.441 19.704 52.906 1.00 90.59 267 GLN G CA 1
ATOM 13494 C C . GLN F 2 267 ? 86.247 19.812 54.186 1.00 80.45 267 GLN G C 1
ATOM 13495 O O . GLN F 2 267 ? 85.753 19.493 55.263 1.00 91.99 267 GLN G O 1
ATOM 13501 N N . LYS F 2 268 ? 87.493 20.254 54.074 1.00 82.26 268 LYS G N 1
ATOM 13502 C CA . LYS F 2 268 ? 88.306 20.411 55.271 1.00 81.24 268 LYS G CA 1
ATOM 13503 C C . LYS F 2 268 ? 88.636 21.876 55.534 1.00 70.73 268 LYS G C 1
ATOM 13504 O O . LYS F 2 268 ? 89.308 22.532 54.735 1.00 74.92 268 LYS G O 1
ATOM 13510 N N . VAL F 2 269 ? 88.174 22.369 56.683 1.00 55.56 269 VAL G N 1
ATOM 13511 C CA . VAL F 2 269 ? 88.219 23.799 56.978 1.00 62.56 269 VAL G CA 1
ATOM 13512 C C . VAL F 2 269 ? 89.282 24.168 57.994 1.00 61.84 269 VAL G C 1
ATOM 13513 O O . VAL F 2 269 ? 89.540 23.440 58.949 1.00 74.13 269 VAL G O 1
ATOM 13517 N N . ALA F 2 270 ? 89.883 25.329 57.778 1.00 65.20 270 ALA G N 1
ATOM 13518 C CA . ALA F 2 270 ? 90.879 25.867 58.688 1.00 76.10 270 ALA G CA 1
ATOM 13519 C C . ALA F 2 270 ? 90.388 27.155 59.346 1.00 91.95 270 ALA G C 1
ATOM 13520 O O . ALA F 2 270 ? 90.190 28.168 58.671 1.00 104.38 270 ALA G O 1
ATOM 13522 N N . ARG F 2 271 ? 90.193 27.116 60.660 1.00 85.62 271 ARG G N 1
ATOM 13523 C CA . ARG F 2 271 ? 89.744 28.296 61.387 1.00 84.63 271 ARG G CA 1
ATOM 13524 C C . ARG F 2 271 ? 90.855 29.331 61.564 1.00 76.88 271 ARG G C 1
ATOM 13525 O O . ARG F 2 271 ? 92.018 29.054 61.284 1.00 72.01 271 ARG G O 1
ATOM 13533 N N . PRO F 2 272 ? 90.528 30.506 62.035 1.00 71.22 272 PRO G N 1
ATOM 13534 C CA . PRO F 2 272 ? 91.567 31.488 62.243 1.00 63.40 272 PRO G CA 1
ATOM 13535 C C . PRO F 2 272 ? 92.470 30.964 63.303 1.00 79.91 272 PRO G C 1
ATOM 13536 O O . PRO F 2 272 ? 92.007 30.326 64.215 1.00 89.72 272 PRO G O 1
ATOM 13540 N N . GLY F 2 273 ? 93.753 31.225 63.185 1.00 86.05 273 GLY G N 1
ATOM 13541 C CA . GLY F 2 273 ? 94.704 30.815 64.192 1.00 106.09 273 GLY G CA 1
ATOM 13542 C C . GLY F 2 273 ? 95.258 29.431 63.985 1.00 116.04 273 GLY G C 1
ATOM 13543 O O . GLY F 2 273 ? 96.169 29.009 64.670 1.00 114.01 273 GLY G O 1
ATOM 13544 N N . ASP F 2 274 ? 94.740 28.732 62.999 1.00 122.15 274 ASP G N 1
ATOM 13545 C CA . ASP F 2 274 ? 95.297 27.464 62.630 1.00 122.83 274 ASP G CA 1
ATOM 13546 C C . ASP F 2 274 ? 96.614 27.859 62.021 1.00 117.93 274 ASP G C 1
ATOM 13547 O O . ASP F 2 274 ? 96.776 28.991 61.650 1.00 86.97 274 ASP G O 1
ATOM 13552 N N . VAL F 2 275 ? 97.574 26.959 61.957 1.00 142.19 275 VAL G N 1
ATOM 13553 C CA . VAL F 2 275 ? 98.814 27.257 61.283 1.00 140.91 275 VAL G CA 1
ATOM 13554 C C . VAL F 2 275 ? 98.864 26.373 60.093 1.00 88.41 275 VAL G C 1
ATOM 13555 O O . VAL F 2 275 ? 98.610 25.201 60.205 1.00 110.40 275 VAL G O 1
ATOM 13559 N N . LEU F 2 276 ? 99.192 26.933 58.950 1.00 73.70 276 LEU G N 1
ATOM 13560 C CA . LEU F 2 276 ? 99.168 26.184 57.722 1.00 81.32 276 LEU G CA 1
ATOM 13561 C C . LEU F 2 276 ? 100.565 25.912 57.276 1.00 94.58 276 LEU G C 1
ATOM 13562 O O . LEU F 2 276 ? 101.401 26.792 57.281 1.00 125.51 276 LEU G O 1
ATOM 13567 N N . ILE F 2 277 ? 100.828 24.676 56.905 1.00 77.02 277 ILE G N 1
ATOM 13568 C CA . ILE F 2 277 ? 102.127 24.313 56.420 1.00 70.82 277 ILE G CA 1
ATOM 13569 C C . ILE F 2 277 ? 101.955 23.607 55.106 1.00 73.21 277 ILE G C 1
ATOM 13570 O O . ILE F 2 277 ? 101.119 22.749 54.997 1.00 71.09 277 ILE G O 1
ATOM 13575 N N . SER F 2 278 ? 102.785 23.866 54.114 1.00 92.46 278 SER G N 1
ATOM 13576 C CA . SER F 2 278 ? 102.643 23.149 52.856 1.00 92.08 278 SER G CA 1
ATOM 13577 C C . SER F 2 278 ? 103.112 21.716 52.941 1.00 84.06 278 SER G C 1
ATOM 13578 O O . SER F 2 278 ? 104.194 21.463 53.413 1.00 77.45 278 SER G O 1
ATOM 13581 N N . VAL F 2 279 ? 102.319 20.789 52.427 1.00 93.85 279 VAL G N 1
ATOM 13582 C CA . VAL F 2 279 ? 102.678 19.381 52.443 1.00 95.08 279 VAL G CA 1
ATOM 13583 C C . VAL F 2 279 ? 103.223 18.827 51.136 1.00 97.93 279 VAL G C 1
ATOM 13584 O O . VAL F 2 279 ? 103.575 17.679 51.059 1.00 86.47 279 VAL G O 1
ATOM 13588 N N . ARG F 2 280 ? 103.323 19.648 50.111 1.00 112.08 280 ARG G N 1
ATOM 13589 C CA . ARG F 2 280 ? 103.840 19.208 48.820 1.00 121.84 280 ARG G CA 1
ATOM 13590 C C . ARG F 2 280 ? 104.921 20.177 48.454 1.00 129.49 280 ARG G C 1
ATOM 13591 O O . ARG F 2 280 ? 105.027 21.231 49.069 1.00 132.07 280 ARG G O 1
ATOM 13599 N N . ALA F 2 281 ? 105.747 19.839 47.475 1.00 118.90 281 ALA G N 1
ATOM 13600 C CA . ALA F 2 281 ? 106.848 20.719 47.146 1.00 110.88 281 ALA G CA 1
ATOM 13601 C C . ALA F 2 281 ? 106.239 22.061 46.771 1.00 116.09 281 ALA G C 1
ATOM 13602 O O . ALA F 2 281 ? 105.326 22.063 45.963 1.00 125.76 281 ALA G O 1
ATOM 13604 N N . PRO F 2 282 ? 106.721 23.263 47.345 1.00 111.61 282 PRO G N 1
ATOM 13605 C CA . PRO F 2 282 ? 107.793 23.109 48.342 1.00 103.09 282 PRO G CA 1
ATOM 13606 C C . PRO F 2 282 ? 107.193 22.754 49.665 1.00 112.82 282 PRO G C 1
ATOM 13607 O O . PRO F 2 282 ? 106.284 23.420 50.119 1.00 126.28 282 PRO G O 1
ATOM 13611 N N . VAL F 2 283 ? 107.690 21.706 50.286 1.00 109.84 283 VAL G N 1
ATOM 13612 C CA . VAL F 2 283 ? 107.192 21.327 51.578 1.00 101.04 283 VAL G CA 1
ATOM 13613 C C . VAL F 2 283 ? 107.740 22.258 52.617 1.00 101.80 283 VAL G C 1
ATOM 13614 O O . VAL F 2 283 ? 108.770 22.857 52.425 1.00 104.38 283 VAL G O 1
ATOM 13618 N N . GLY F 2 284 ? 107.034 22.369 53.723 1.00 117.53 284 GLY G N 1
ATOM 13619 C CA . GLY F 2 284 ? 107.530 23.049 54.898 1.00 125.18 284 GLY G CA 1
ATOM 13620 C C . GLY F 2 284 ? 107.282 24.529 55.017 1.00 126.07 284 GLY G C 1
ATOM 13621 O O . GLY F 2 284 ? 107.556 25.110 56.057 1.00 131.11 284 GLY G O 1
ATOM 13622 N N . SER F 2 285 ? 106.737 25.140 53.981 1.00 109.58 285 SER G N 1
ATOM 13623 C CA . SER F 2 285 ? 106.434 26.545 54.067 1.00 105.11 285 SER G CA 1
ATOM 13624 C C . SER F 2 285 ? 105.275 26.661 55.003 1.00 113.04 285 SER G C 1
ATOM 13625 O O . SER F 2 285 ? 104.496 25.745 55.133 1.00 125.08 285 SER G O 1
ATOM 13628 N N . THR F 2 286 ? 105.175 27.778 55.688 1.00 105.61 286 THR G N 1
ATOM 13629 C CA . THR F 2 286 ? 104.084 27.984 56.604 1.00 100.04 286 THR G CA 1
ATOM 13630 C C . THR F 2 286 ? 103.510 29.357 56.482 1.00 103.15 286 THR G C 1
ATOM 13631 O O . THR F 2 286 ? 104.222 30.299 56.214 1.00 114.93 286 THR G O 1
ATOM 13635 N N . ASN F 2 287 ? 102.220 29.471 56.721 1.00 94.15 287 ASN G N 1
ATOM 13636 C CA . ASN F 2 287 ? 101.573 30.754 56.850 1.00 94.20 287 ASN G CA 1
ATOM 13637 C C . ASN F 2 287 ? 100.594 30.551 57.956 1.00 90.80 287 ASN G C 1
ATOM 13638 O O . ASN F 2 287 ? 100.148 29.448 58.170 1.00 119.96 287 ASN G O 1
ATOM 13643 N N . VAL F 2 288 ? 100.274 31.595 58.686 1.00 69.08 288 VAL G N 1
ATOM 13644 C CA . VAL F 2 288 ? 99.213 31.512 59.649 1.00 73.89 288 VAL G CA 1
ATOM 13645 C C . VAL F 2 288 ? 97.940 31.716 58.889 1.00 84.88 288 VAL G C 1
ATOM 13646 O O . VAL F 2 288 ? 97.978 32.188 57.786 1.00 98.10 288 VAL G O 1
ATOM 13650 N N . ALA F 2 289 ? 96.814 31.365 59.474 1.00 78.99 289 ALA G N 1
ATOM 13651 C CA . ALA F 2 289 ? 95.556 31.553 58.804 1.00 75.82 289 ALA G CA 1
ATOM 13652 C C . ALA F 2 289 ? 94.804 32.621 59.516 1.00 77.05 289 ALA G C 1
ATOM 13653 O O . ALA F 2 289 ? 94.598 32.532 60.700 1.00 86.80 289 ALA G O 1
ATOM 13655 N N . ASN F 2 290 ? 94.369 33.631 58.790 1.00 79.31 290 ASN G N 1
ATOM 13656 C CA . ASN F 2 290 ? 93.723 34.791 59.407 1.00 81.29 290 ASN G CA 1
ATOM 13657 C C . ASN F 2 290 ? 92.195 34.797 59.282 1.00 88.67 290 ASN G C 1
ATOM 13658 O O . ASN F 2 290 ? 91.534 35.685 59.813 1.00 97.36 290 ASN G O 1
ATOM 13663 N N . LEU F 2 291 ? 91.639 33.810 58.586 1.00 83.50 291 LEU G N 1
ATOM 13664 C CA . LEU F 2 291 ? 90.207 33.783 58.312 1.00 77.10 291 LEU G CA 1
ATOM 13665 C C . LEU F 2 291 ? 89.798 32.331 58.075 1.00 84.45 291 LEU G C 1
ATOM 13666 O O . LEU F 2 291 ? 90.630 31.511 57.693 1.00 103.12 291 LEU G O 1
ATOM 13671 N N . ALA F 2 292 ? 88.534 32.000 58.312 1.00 82.04 292 ALA G N 1
ATOM 13672 C CA . ALA F 2 292 ? 88.040 30.650 58.045 1.00 70.15 292 ALA G CA 1
ATOM 13673 C C . ALA F 2 292 ? 88.151 30.324 56.558 1.00 75.17 292 ALA G C 1
ATOM 13674 O O . ALA F 2 292 ? 87.686 31.082 55.705 1.00 84.97 292 ALA G O 1
ATOM 13676 N N . CYS F 2 293 ? 88.741 29.177 56.250 1.00 71.77 293 CYS G N 1
ATOM 13677 C CA . CYS F 2 293 ? 89.011 28.829 54.865 1.00 78.48 293 CYS G CA 1
ATOM 13678 C C . CYS F 2 293 ? 89.035 27.320 54.646 1.00 76.69 293 CYS G C 1
ATOM 13679 O O . CYS F 2 293 ? 89.110 26.542 55.594 1.00 70.21 293 CYS G O 1
ATOM 13682 N N . CYS F 2 294 ? 88.965 26.914 53.385 1.00 84.02 294 CYS G N 1
ATOM 13683 C CA . CYS F 2 294 ? 89.007 25.502 53.035 1.00 86.61 294 CYS G CA 1
ATOM 13684 C C . CYS F 2 294 ? 90.402 25.213 52.475 1.00 89.98 294 CYS G C 1
ATOM 13685 O O . CYS F 2 294 ? 90.974 26.053 51.770 1.00 91.54 294 CYS G O 1
ATOM 13688 N N . ILE F 2 295 ? 90.967 24.055 52.814 1.00 84.06 295 ILE G N 1
ATOM 13689 C CA . ILE F 2 295 ? 92.342 23.741 52.421 1.00 84.23 295 ILE G CA 1
ATOM 13690 C C . ILE F 2 295 ? 92.405 22.576 51.436 1.00 78.62 295 ILE G C 1
ATOM 13691 O O . ILE F 2 295 ? 91.668 21.594 51.556 1.00 86.17 295 ILE G O 1
ATOM 13696 N N . GLY F 2 296 ? 93.293 22.705 50.455 1.00 78.15 296 GLY G N 1
ATOM 13697 C CA . GLY F 2 296 ? 93.497 21.686 49.442 1.00 90.89 296 GLY G CA 1
ATOM 13698 C C . GLY F 2 296 ? 94.425 20.575 49.892 1.00 89.27 296 GLY G C 1
ATOM 13699 O O . GLY F 2 296 ? 94.793 20.500 51.062 1.00 89.31 296 GLY G O 1
ATOM 13700 N N . ARG F 2 297 ? 94.789 19.699 48.962 1.00 91.11 297 ARG G N 1
ATOM 13701 C CA . ARG F 2 297 ? 95.656 18.573 49.278 1.00 90.31 297 ARG G CA 1
ATOM 13702 C C . ARG F 2 297 ? 97.094 19.030 49.451 1.00 82.06 297 ARG G C 1
ATOM 13703 O O . ARG F 2 297 ? 97.869 18.416 50.181 1.00 82.28 297 ARG G O 1
ATOM 13711 N N . GLY F 2 298 ? 97.429 20.133 48.796 1.00 77.10 298 GLY G N 1
ATOM 13712 C CA . GLY F 2 298 ? 98.757 20.712 48.882 1.00 77.18 298 GLY G CA 1
ATOM 13713 C C . GLY F 2 298 ? 99.068 21.261 50.256 1.00 72.50 298 GLY G C 1
ATOM 13714 O O . GLY F 2 298 ? 100.224 21.495 50.591 1.00 78.59 298 GLY G O 1
ATOM 13715 N N . LEU F 2 299 ? 98.025 21.500 51.041 1.00 74.21 299 LEU G N 1
ATOM 13716 C CA . LEU F 2 299 ? 98.177 22.039 52.386 1.00 70.34 299 LEU G CA 1
ATOM 13717 C C . LEU F 2 299 ? 97.769 21.048 53.455 1.00 80.46 299 LEU G C 1
ATOM 13718 O O . LEU F 2 299 ? 97.003 20.122 53.200 1.00 89.54 299 LEU G O 1
ATOM 13723 N N . ALA F 2 300 ? 98.343 21.227 54.638 1.00 80.16 300 ALA G N 1
ATOM 13724 C CA . ALA F 2 300 ? 97.851 20.609 55.858 1.00 65.59 300 ALA G CA 1
ATOM 13725 C C . ALA F 2 300 ? 97.653 21.719 56.874 1.00 56.84 300 ALA G C 1
ATOM 13726 O O . ALA F 2 300 ? 98.467 22.644 56.973 1.00 63.39 300 ALA G O 1
ATOM 13728 N N . ALA F 2 301 ? 96.643 21.629 57.704 1.00 64.35 301 ALA G N 1
ATOM 13729 C CA . ALA F 2 301 ? 96.487 22.668 58.691 1.00 65.35 301 ALA G CA 1
ATOM 13730 C C . ALA F 2 301 ? 96.789 22.157 60.065 1.00 77.00 301 ALA G C 1
ATOM 13731 O O . ALA F 2 301 ? 96.221 21.178 60.488 1.00 91.80 301 ALA G O 1
ATOM 13733 N N . LEU F 2 302 ? 97.667 22.838 60.778 1.00 75.60 302 LEU G N 1
ATOM 13734 C CA . LEU F 2 302 ? 98.001 22.450 62.122 1.00 74.42 302 LEU G CA 1
ATOM 13735 C C . LEU F 2 302 ? 97.304 23.362 63.062 1.00 84.85 302 LEU G C 1
ATOM 13736 O O . LEU F 2 302 ? 97.434 24.564 62.965 1.00 88.93 302 LEU G O 1
ATOM 13741 N N . ARG F 2 303 ? 96.579 22.782 63.996 1.00 100.15 303 ARG G N 1
ATOM 13742 C CA . ARG F 2 303 ? 95.931 23.551 65.014 1.00 102.86 303 ARG G CA 1
ATOM 13743 C C . ARG F 2 303 ? 96.703 23.266 66.244 1.00 137.11 303 ARG G C 1
ATOM 13744 O O . ARG F 2 303 ? 96.871 22.111 66.619 1.00 125.96 303 ARG G O 1
ATOM 13752 N N . PRO F 2 304 ? 97.195 24.402 66.890 1.00 172.06 304 PRO G N 1
ATOM 13753 C CA . PRO F 2 304 ? 98.027 24.084 68.042 1.00 163.20 304 PRO G CA 1
ATOM 13754 C C . PRO F 2 304 ? 97.139 23.833 69.219 1.00 126.66 304 PRO G C 1
ATOM 13755 O O . PRO F 2 304 ? 96.222 24.587 69.464 1.00 116.44 304 PRO G O 1
ATOM 13759 N N . ARG F 2 305 ? 97.504 22.839 70.003 1.00 124.93 305 ARG G N 1
ATOM 13760 C CA . ARG F 2 305 ? 96.811 22.480 71.215 1.00 131.35 305 ARG G CA 1
ATOM 13761 C C . ARG F 2 305 ? 97.159 23.471 72.302 1.00 152.89 305 ARG G C 1
ATOM 13762 O O . ARG F 2 305 ? 97.947 24.368 72.081 1.00 158.56 305 ARG G O 1
ATOM 13770 N N . ASP F 2 306 ? 96.522 23.352 73.456 1.00 150.66 306 ASP G N 1
ATOM 13771 C CA . ASP F 2 306 ? 96.638 24.355 74.507 1.00 156.15 306 ASP G CA 1
ATOM 13772 C C . ASP F 2 306 ? 98.038 24.582 75.057 1.00 155.00 306 ASP G C 1
ATOM 13773 O O . ASP F 2 306 ? 98.367 25.667 75.475 1.00 167.51 306 ASP G O 1
ATOM 13778 N N . SER F 2 307 ? 98.841 23.541 75.106 1.00 132.58 307 SER G N 1
ATOM 13779 C CA . SER F 2 307 ? 100.176 23.641 75.661 1.00 108.24 307 SER G CA 1
ATOM 13780 C C . SER F 2 307 ? 101.123 24.473 74.827 1.00 99.37 307 SER G C 1
ATOM 13781 O O . SER F 2 307 ? 102.219 24.774 75.261 1.00 97.24 307 SER G O 1
ATOM 13784 N N . LEU F 2 308 ? 100.708 24.785 73.608 1.00 95.26 308 LEU G N 1
ATOM 13785 C CA . LEU F 2 308 ? 101.565 25.317 72.560 1.00 81.44 308 LEU G CA 1
ATOM 13786 C C . LEU F 2 308 ? 101.183 26.708 72.085 1.00 83.54 308 LEU G C 1
ATOM 13787 O O . LEU F 2 308 ? 100.007 27.016 72.016 1.00 63.95 308 LEU G O 1
ATOM 13792 N N . GLU F 2 309 ? 102.163 27.552 71.747 1.00 96.84 309 GLU G N 1
ATOM 13793 C CA . GLU F 2 309 ? 101.822 28.840 71.178 1.00 97.30 309 GLU G CA 1
ATOM 13794 C C . GLU F 2 309 ? 101.927 28.724 69.662 1.00 86.26 309 GLU G C 1
ATOM 13795 O O . GLU F 2 309 ? 102.898 28.163 69.148 1.00 94.83 309 GLU G O 1
ATOM 13801 N N . ARG F 2 310 ? 100.929 29.241 68.946 1.00 62.63 310 ARG G N 1
ATOM 13802 C CA . ARG F 2 310 ? 100.918 29.093 67.496 1.00 67.15 310 ARG G CA 1
ATOM 13803 C C . ARG F 2 310 ? 102.189 29.690 66.927 1.00 80.12 310 ARG G C 1
ATOM 13804 O O . ARG F 2 310 ? 102.747 29.165 65.974 1.00 81.76 310 ARG G O 1
ATOM 13812 N N . PHE F 2 311 ? 102.673 30.753 67.557 1.00 88.71 311 PHE G N 1
ATOM 13813 C CA . PHE F 2 311 ? 103.916 31.382 67.141 1.00 84.01 311 PHE G CA 1
ATOM 13814 C C . PHE F 2 311 ? 105.159 30.642 67.620 1.00 79.80 311 PHE G C 1
ATOM 13815 O O . PHE F 2 311 ? 106.200 30.706 66.974 1.00 76.03 311 PHE G O 1
ATOM 13823 N N . TRP F 2 312 ? 105.069 29.951 68.749 1.00 79.43 312 TRP G N 1
ATOM 13824 C CA . TRP F 2 312 ? 106.178 29.098 69.150 1.00 86.74 312 TRP G CA 1
ATOM 13825 C C . TRP F 2 312 ? 106.361 27.999 68.096 1.00 85.46 312 TRP G C 1
ATOM 13826 O O . TRP F 2 312 ? 107.474 27.779 67.600 1.00 89.03 312 TRP G O 1
ATOM 13837 N N . LEU F 2 313 ? 105.260 27.342 67.732 1.00 75.53 313 LEU G N 1
ATOM 13838 C CA . LEU F 2 313 ? 105.298 26.308 66.703 1.00 73.95 313 LEU G CA 1
ATOM 13839 C C . LEU F 2 313 ? 105.732 26.905 65.371 1.00 67.60 313 LEU G C 1
ATOM 13840 O O . LEU F 2 313 ? 106.481 26.293 64.619 1.00 74.43 313 LEU G O 1
ATOM 13845 N N . LEU F 2 314 ? 105.246 28.104 65.087 1.00 56.47 314 LEU G N 1
ATOM 13846 C CA . LEU F 2 314 ? 105.490 28.753 63.808 1.00 60.80 314 LEU G CA 1
ATOM 13847 C C . LEU F 2 314 ? 106.979 29.042 63.648 1.00 73.18 314 LEU G C 1
ATOM 13848 O O . LEU F 2 314 ? 107.581 28.711 62.626 1.00 85.00 314 LEU G O 1
ATOM 13853 N N . TYR F 2 315 ? 107.564 29.671 64.662 1.00 69.78 315 TYR G N 1
ATOM 13854 C CA . TYR F 2 315 ? 108.989 29.963 64.652 1.00 79.38 315 TYR G CA 1
ATOM 13855 C C . TYR F 2 315 ? 109.820 28.686 64.607 1.00 81.24 315 TYR G C 1
ATOM 13856 O O . TYR F 2 315 ? 110.845 28.624 63.915 1.00 85.11 315 TYR G O 1
ATOM 13865 N N . TYR F 2 316 ? 109.384 27.673 65.351 1.00 79.65 316 TYR G N 1
ATOM 13866 C CA . TYR F 2 316 ? 110.035 26.371 65.289 1.00 84.84 316 TYR G CA 1
ATOM 13867 C C . TYR F 2 316 ? 110.076 25.857 63.851 1.00 88.24 316 TYR G C 1
ATOM 13868 O O . TYR F 2 316 ? 111.123 25.428 63.367 1.00 101.67 316 TYR G O 1
ATOM 13877 N N . LEU F 2 317 ? 108.923 25.888 63.186 1.00 75.06 317 LEU G N 1
ATOM 13878 C CA . LEU F 2 317 ? 108.794 25.417 61.812 1.00 75.91 317 LEU G CA 1
ATOM 13879 C C . LEU F 2 317 ? 109.637 26.248 60.842 1.00 92.46 317 LEU G C 1
ATOM 13880 O O . LEU F 2 317 ? 110.152 25.711 59.862 1.00 102.91 317 LEU G O 1
ATOM 13885 N N . HIS F 2 318 ? 109.770 27.548 61.104 1.00 93.31 318 HIS G N 1
ATOM 13886 C CA . HIS F 2 318 ? 110.689 28.373 60.322 1.00 91.24 318 HIS G CA 1
ATOM 13887 C C . HIS F 2 318 ? 112.110 27.853 60.499 1.00 96.61 318 HIS G C 1
ATOM 13888 O O . HIS F 2 318 ? 112.873 27.767 59.536 1.00 98.02 318 HIS G O 1
ATOM 13895 N N . TYR F 2 319 ? 112.453 27.490 61.732 1.00 99.54 319 TYR G N 1
ATOM 13896 C CA . TYR F 2 319 ? 113.781 26.962 62.025 1.00 99.01 319 TYR G CA 1
ATOM 13897 C C . TYR F 2 319 ? 114.007 25.648 61.292 1.00 92.73 319 TYR G C 1
ATOM 13898 O O . TYR F 2 319 ? 115.079 25.412 60.739 1.00 88.53 319 TYR G O 1
ATOM 13907 N N . LEU F 2 320 ? 112.987 24.800 61.274 1.00 91.41 320 LEU G N 1
ATOM 13908 C CA . LEU F 2 320 ? 113.147 23.457 60.740 1.00 92.75 320 LEU G CA 1
ATOM 13909 C C . LEU F 2 320 ? 113.078 23.439 59.223 1.00 100.11 320 LEU G C 1
ATOM 13910 O O . LEU F 2 320 ? 113.510 22.477 58.595 1.00 107.94 320 LEU G O 1
ATOM 13915 N N . GLU F 2 321 ? 112.605 24.539 58.645 1.00 105.51 321 GLU G N 1
ATOM 13916 C CA . GLU F 2 321 ? 112.226 24.585 57.231 1.00 112.33 321 GLU G CA 1
ATOM 13917 C C . GLU F 2 321 ? 113.260 24.082 56.215 1.00 116.04 321 GLU G C 1
ATOM 13918 O O . GLU F 2 321 ? 112.879 23.392 55.265 1.00 116.31 321 GLU G O 1
ATOM 13924 N N . PRO F 2 322 ? 114.559 24.412 56.397 1.00 118.00 322 PRO G N 1
ATOM 13925 C CA . PRO F 2 322 ? 115.445 24.055 55.282 1.00 128.02 322 PRO G CA 1
ATOM 13926 C C . PRO F 2 322 ? 115.512 22.569 54.910 1.00 130.60 322 PRO G C 1
ATOM 13927 O O . PRO F 2 322 ? 115.326 22.282 53.728 1.00 134.33 322 PRO G O 1
ATOM 13931 N N . GLU F 2 323 ? 115.747 21.647 55.838 1.00 127.01 323 GLU G N 1
ATOM 13932 C CA . GLU F 2 323 ? 115.555 20.247 55.460 1.00 145.50 323 GLU G CA 1
ATOM 13933 C C . GLU F 2 323 ? 114.313 19.591 56.085 1.00 145.51 323 GLU G C 1
ATOM 13934 O O . GLU F 2 323 ? 114.145 18.372 55.993 1.00 149.15 323 GLU G O 1
ATOM 13940 N N . LEU F 2 324 ? 113.440 20.385 56.711 1.00 137.00 324 LEU G N 1
ATOM 13941 C CA . LEU F 2 324 ? 112.042 19.948 56.832 1.00 113.62 324 LEU G CA 1
ATOM 13942 C C . LEU F 2 324 ? 111.574 19.784 55.403 1.00 106.21 324 LEU G C 1
ATOM 13943 O O . LEU F 2 324 ? 110.684 18.985 55.113 1.00 107.46 324 LEU G O 1
ATOM 13948 N N . SER F 2 325 ? 112.192 20.547 54.507 1.00 105.67 325 SER G N 1
ATOM 13949 C CA . SER F 2 325 ? 111.988 20.309 53.102 1.00 112.13 325 SER G CA 1
ATOM 13950 C C . SER F 2 325 ? 113.058 19.329 52.669 1.00 120.30 325 SER G C 1
ATOM 13951 O O . SER F 2 325 ? 114.221 19.684 52.500 1.00 122.48 325 SER G O 1
ATOM 13954 N N . LYS F 2 326 ? 112.651 18.084 52.483 1.00 133.37 326 LYS G N 1
ATOM 13955 C CA . LYS F 2 326 ? 113.521 17.077 51.907 1.00 142.42 326 LYS G CA 1
ATOM 13956 C C . LYS F 2 326 ? 113.523 17.251 50.396 1.00 159.06 326 LYS G C 1
ATOM 13957 O O . LYS F 2 326 ? 112.500 17.627 49.824 1.00 165.21 326 LYS G O 1
ATOM 13963 N N . MET F 2 327 ? 114.664 16.989 49.761 1.00 166.50 327 MET G N 1
ATOM 13964 C CA . MET F 2 327 ? 114.855 17.297 48.315 1.00 171.32 327 MET G CA 1
ATOM 13965 C C . MET F 2 327 ? 114.597 18.803 47.936 1.00 187.35 327 MET G C 1
ATOM 13966 O O . MET F 2 327 ? 114.684 19.667 48.846 1.00 185.44 327 MET G O 1
ATOM 13968 N N . THR F 2 332 ? 108.622 8.828 45.469 1.00 144.02 332 THR G N 1
ATOM 13969 C CA . THR F 2 332 ? 109.783 9.583 45.015 1.00 144.02 332 THR G CA 1
ATOM 13970 C C . THR F 2 332 ? 109.602 11.097 45.119 1.00 143.34 332 THR G C 1
ATOM 13971 O O . THR F 2 332 ? 110.482 11.784 45.636 1.00 131.25 332 THR G O 1
ATOM 13975 N N . PHE F 2 333 ? 108.481 11.626 44.636 1.00 159.74 333 PHE G N 1
ATOM 13976 C CA . PHE F 2 333 ? 108.253 13.054 44.767 1.00 162.59 333 PHE G CA 1
ATOM 13977 C C . PHE F 2 333 ? 107.748 13.330 46.177 1.00 159.38 333 PHE G C 1
ATOM 13978 O O . PHE F 2 333 ? 107.031 12.517 46.761 1.00 149.27 333 PHE G O 1
ATOM 13986 N N . ASN F 2 334 ? 108.122 14.483 46.716 1.00 163.47 334 ASN G N 1
ATOM 13987 C CA . ASN F 2 334 ? 108.006 14.724 48.144 1.00 153.29 334 ASN G CA 1
ATOM 13988 C C . ASN F 2 334 ? 106.618 15.163 48.601 1.00 150.32 334 ASN G C 1
ATOM 13989 O O . ASN F 2 334 ? 106.064 16.153 48.124 1.00 157.29 334 ASN G O 1
ATOM 13994 N N . ALA F 2 335 ? 106.070 14.395 49.533 1.00 127.86 335 ALA G N 1
ATOM 13995 C CA . ALA F 2 335 ? 104.818 14.717 50.192 1.00 101.84 335 ALA G CA 1
ATOM 13996 C C . ALA F 2 335 ? 104.992 14.346 51.653 1.00 96.39 335 ALA G C 1
ATOM 13997 O O . ALA F 2 335 ? 105.840 13.525 51.996 1.00 101.22 335 ALA G O 1
ATOM 13999 N N . ILE F 2 336 ? 104.196 14.953 52.517 1.00 88.96 336 ILE G N 1
ATOM 14000 C CA . ILE F 2 336 ? 104.343 14.756 53.949 1.00 77.81 336 ILE G CA 1
ATOM 14001 C C . ILE F 2 336 ? 103.000 14.264 54.474 1.00 73.71 336 ILE G C 1
ATOM 14002 O O . ILE F 2 336 ? 101.954 14.569 53.899 1.00 74.91 336 ILE G O 1
ATOM 14007 N N . THR F 2 337 ? 103.024 13.525 55.578 1.00 72.64 337 THR G N 1
ATOM 14008 C CA . THR F 2 337 ? 101.848 12.805 56.036 1.00 74.88 337 THR G CA 1
ATOM 14009 C C . THR F 2 337 ? 101.443 13.268 57.430 1.00 76.16 337 THR G C 1
ATOM 14010 O O . THR F 2 337 ? 102.232 13.910 58.131 1.00 67.76 337 THR G O 1
ATOM 14014 N N . LYS F 2 338 ? 100.200 12.971 57.804 1.00 76.70 338 LYS G N 1
ATOM 14015 C CA . LYS F 2 338 ? 99.674 13.344 59.100 1.00 72.65 338 LYS G CA 1
ATOM 14016 C C . LYS F 2 338 ? 100.612 12.787 60.157 1.00 87.26 338 LYS G C 1
ATOM 14017 O O . LYS F 2 338 ? 100.976 13.471 61.102 1.00 95.28 338 LYS G O 1
ATOM 14023 N N . LYS F 2 339 ? 101.044 11.550 59.955 1.00 87.96 339 LYS G N 1
ATOM 14024 C CA . LYS F 2 339 ? 101.882 10.888 60.938 1.00 92.27 339 LYS G CA 1
ATOM 14025 C C . LYS F 2 339 ? 103.268 11.486 60.937 1.00 90.45 339 LYS G C 1
ATOM 14026 O O . LYS F 2 339 ? 103.906 11.607 61.986 1.00 99.66 339 LYS G O 1
ATOM 14032 N N . ASP F 2 340 ? 103.708 11.892 59.754 1.00 89.71 340 ASP G N 1
ATOM 14033 C CA . ASP F 2 340 ? 105.015 12.497 59.579 1.00 82.82 340 ASP G CA 1
ATOM 14034 C C . ASP F 2 340 ? 105.087 13.755 60.423 1.00 78.65 340 ASP G C 1
ATOM 14035 O O . ASP F 2 340 ? 106.054 13.978 61.144 1.00 90.46 340 ASP G O 1
ATOM 14040 N N . LEU F 2 341 ? 104.035 14.558 60.343 1.00 76.10 341 LEU G N 1
ATOM 14041 C CA . LEU F 2 341 ? 103.946 15.805 61.088 1.00 88.76 341 LEU G CA 1
ATOM 14042 C C . LEU F 2 341 ? 103.757 15.567 62.585 1.00 98.85 341 LEU G C 1
ATOM 14043 O O . LEU F 2 341 ? 104.346 16.268 63.407 1.00 101.51 341 LEU G O 1
ATOM 14048 N N . GLN F 2 342 ? 102.937 14.576 62.934 1.00 97.32 342 GLN G N 1
ATOM 14049 C CA . GLN F 2 342 ? 102.692 14.252 64.339 1.00 89.74 342 GLN G CA 1
ATOM 14050 C C . GLN F 2 342 ? 103.944 13.778 65.063 1.00 83.72 342 GLN G C 1
ATOM 14051 O O . GLN F 2 342 ? 104.123 14.069 66.243 1.00 94.45 342 GLN G O 1
ATOM 14057 N N . ASN F 2 343 ? 104.814 13.058 64.364 1.00 82.06 343 ASN G N 1
ATOM 14058 C CA . ASN F 2 343 ? 105.998 12.509 65.017 1.00 98.44 343 ASN G CA 1
ATOM 14059 C C . ASN F 2 343 ? 107.258 13.371 64.895 1.00 99.89 343 ASN G C 1
ATOM 14060 O O . ASN F 2 343 ? 108.330 12.940 65.318 1.00 111.48 343 ASN G O 1
ATOM 14065 N N . VAL F 2 344 ? 107.156 14.570 64.321 1.00 88.33 344 VAL G N 1
ATOM 14066 C CA . VAL F 2 344 ? 108.281 15.503 64.431 1.00 96.84 344 VAL G CA 1
ATOM 14067 C C . VAL F 2 344 ? 108.396 15.928 65.892 1.00 99.10 344 VAL G C 1
ATOM 14068 O O . VAL F 2 344 ? 107.392 16.037 66.596 1.00 100.50 344 VAL G O 1
ATOM 14072 N N . PHE F 2 345 ? 109.615 16.175 66.350 1.00 96.85 345 PHE G N 1
ATOM 14073 C CA . PHE F 2 345 ? 109.825 16.476 67.758 1.00 100.23 345 PHE G CA 1
ATOM 14074 C C . PHE F 2 345 ? 109.928 17.978 67.982 1.00 102.92 345 PHE G C 1
ATOM 14075 O O . PHE F 2 345 ? 110.568 18.687 67.206 1.00 107.67 345 PHE G O 1
ATOM 14083 N N . ILE F 2 346 ? 109.277 18.460 69.035 1.00 101.93 346 ILE G N 1
ATOM 14084 C CA . ILE F 2 346 ? 109.307 19.878 69.358 1.00 101.87 346 ILE G CA 1
ATOM 14085 C C . ILE F 2 346 ? 109.648 20.094 70.836 1.00 100.62 346 ILE G C 1
ATOM 14086 O O . ILE F 2 346 ? 109.193 19.342 71.708 1.00 106.03 346 ILE G O 1
ATOM 14091 N N . PRO F 2 347 ? 110.489 21.103 71.115 1.00 89.61 347 PRO G N 1
ATOM 14092 C CA . PRO F 2 347 ? 110.752 21.544 72.487 1.00 87.22 347 PRO G CA 1
ATOM 14093 C C . PRO F 2 347 ? 109.544 22.258 73.066 1.00 86.96 347 PRO G C 1
ATOM 14094 O O . PRO F 2 347 ? 108.977 23.125 72.406 1.00 96.43 347 PRO G O 1
ATOM 14098 N N . LEU F 2 348 ? 109.173 21.922 74.292 1.00 84.80 348 LEU G N 1
ATOM 14099 C CA . LEU F 2 348 ? 108.006 22.529 74.911 1.00 87.38 348 LEU G CA 1
ATOM 14100 C C . LEU F 2 348 ? 108.351 23.099 76.274 1.00 99.81 348 LEU G C 1
ATOM 14101 O O . LEU F 2 348 ? 108.315 22.389 77.283 1.00 109.42 348 LEU G O 1
ATOM 14106 N N . PRO F 2 349 ? 108.733 24.383 76.293 1.00 103.62 349 PRO G N 1
ATOM 14107 C CA . PRO F 2 349 ? 108.824 25.201 77.501 1.00 98.26 349 PRO G CA 1
ATOM 14108 C C . PRO F 2 349 ? 107.437 25.554 78.001 1.00 81.99 349 PRO G C 1
ATOM 14109 O O . PRO F 2 349 ? 106.465 25.352 77.270 1.00 81.53 349 PRO G O 1
ATOM 14113 N N . PRO F 2 350 ? 107.336 26.041 79.242 1.00 80.30 350 PRO G N 1
ATOM 14114 C CA . PRO F 2 350 ? 106.050 26.536 79.734 1.00 88.26 350 PRO G CA 1
ATOM 14115 C C . PRO F 2 350 ? 105.465 27.591 78.799 1.00 93.74 350 PRO G C 1
ATOM 14116 O O . PRO F 2 350 ? 106.211 28.302 78.122 1.00 99.80 350 PRO G O 1
ATOM 14120 N N . LEU F 2 351 ? 104.141 27.681 78.777 1.00 88.36 351 LEU G N 1
ATOM 14121 C CA . LEU F 2 351 ? 103.424 28.564 77.868 1.00 81.93 351 LEU G CA 1
ATOM 14122 C C . LEU F 2 351 ? 103.887 30.014 77.997 1.00 99.90 351 LEU G C 1
ATOM 14123 O O . LEU F 2 351 ? 104.057 30.711 76.996 1.00 104.77 351 LEU G O 1
ATOM 14128 N N . GLU F 2 352 ? 104.106 30.455 79.232 1.00 117.56 352 GLU G N 1
ATOM 14129 C CA . GLU F 2 352 ? 104.462 31.843 79.496 1.00 128.61 352 GLU G CA 1
ATOM 14130 C C . GLU F 2 352 ? 105.835 32.169 78.919 1.00 133.99 352 GLU G C 1
ATOM 14131 O O . GLU F 2 352 ? 106.032 33.233 78.318 1.00 150.89 352 GLU G O 1
ATOM 14137 N N . GLU F 2 353 ? 106.778 31.247 79.091 1.00 118.35 353 GLU G N 1
ATOM 14138 C CA . GLU F 2 353 ? 108.127 31.448 78.579 1.00 112.91 353 GLU G CA 1
ATOM 14139 C C . GLU F 2 353 ? 108.105 31.421 77.056 1.00 106.86 353 GLU G C 1
ATOM 14140 O O . GLU F 2 353 ? 108.816 32.185 76.393 1.00 107.49 353 GLU G O 1
ATOM 14146 N N . GLN F 2 354 ? 107.265 30.547 76.511 1.00 101.96 354 GLN G N 1
ATOM 14147 C CA . GLN F 2 354 ? 107.016 30.512 75.079 1.00 90.91 354 GLN G CA 1
ATOM 14148 C C . GLN F 2 354 ? 106.597 31.886 74.592 1.00 84.40 354 GLN G C 1
ATOM 14149 O O . GLN F 2 354 ? 107.177 32.405 73.645 1.00 87.84 354 GLN G O 1
ATOM 14155 N N . ARG F 2 355 ? 105.600 32.482 75.242 1.00 91.10 355 ARG G N 1
ATOM 14156 C CA . ARG F 2 355 ? 105.124 33.798 74.811 1.00 100.23 355 ARG G CA 1
ATOM 14157 C C . ARG F 2 355 ? 106.181 34.891 74.994 1.00 97.53 355 ARG G C 1
ATOM 14158 O O . ARG F 2 355 ? 106.215 35.873 74.237 1.00 90.63 355 ARG G O 1
ATOM 14166 N N . ARG F 2 356 ? 107.054 34.707 75.981 1.00 89.93 356 ARG G N 1
ATOM 14167 C CA . ARG F 2 356 ? 108.147 35.646 76.206 1.00 100.65 356 ARG G CA 1
ATOM 14168 C C . ARG F 2 356 ? 109.132 35.628 75.027 1.00 112.40 356 ARG G C 1
ATOM 14169 O O . ARG F 2 356 ? 109.407 36.669 74.393 1.00 123.43 356 ARG G O 1
ATOM 14177 N N . ILE F 2 357 ? 109.649 34.434 74.736 1.00 104.85 357 ILE G N 1
ATOM 14178 C CA . ILE F 2 357 ? 110.573 34.236 73.624 1.00 94.15 357 ILE G CA 1
ATOM 14179 C C . ILE F 2 357 ? 109.933 34.636 72.298 1.00 91.51 357 ILE G C 1
ATOM 14180 O O . ILE F 2 357 ? 110.605 35.136 71.397 1.00 86.11 357 ILE G O 1
ATOM 14185 N N . VAL F 2 358 ? 108.631 34.398 72.186 1.00 88.41 358 VAL G N 1
ATOM 14186 C CA . VAL F 2 358 ? 107.873 34.810 71.016 1.00 89.76 358 VAL G CA 1
ATOM 14187 C C . VAL F 2 358 ? 107.927 36.327 70.884 1.00 96.12 358 VAL G C 1
ATOM 14188 O O . VAL F 2 358 ? 108.146 36.836 69.793 1.00 100.99 358 VAL G O 1
ATOM 14192 N N . ALA F 2 359 ? 107.752 37.048 71.991 1.00 93.34 359 ALA G N 1
ATOM 14193 C CA . ALA F 2 359 ? 107.844 38.509 71.938 1.00 85.40 359 ALA G CA 1
ATOM 14194 C C . ALA F 2 359 ? 109.224 38.961 71.467 1.00 78.03 359 ALA G C 1
ATOM 14195 O O . ALA F 2 359 ? 109.354 39.789 70.548 1.00 85.98 359 ALA G O 1
ATOM 14197 N N . TYR F 2 360 ? 110.250 38.385 72.083 1.00 71.62 360 TYR G N 1
ATOM 14198 C CA . TYR F 2 360 ? 111.632 38.733 71.759 1.00 77.85 360 TYR G CA 1
ATOM 14199 C C . TYR F 2 360 ? 111.961 38.496 70.268 1.00 83.22 360 TYR G C 1
ATOM 14200 O O . TYR F 2 360 ? 112.463 39.391 69.562 1.00 90.06 360 TYR G O 1
ATOM 14209 N N . LEU F 2 361 ? 111.652 37.295 69.793 1.00 79.90 361 LEU G N 1
ATOM 14210 C CA . LEU F 2 361 ? 111.860 36.942 68.397 1.00 84.49 361 LEU G CA 1
ATOM 14211 C C . LEU F 2 361 ? 111.010 37.808 67.463 1.00 84.85 361 LEU G C 1
ATOM 14212 O O . LEU F 2 361 ? 111.389 38.060 66.315 1.00 90.49 361 LEU G O 1
ATOM 14217 N N . ASP F 2 362 ? 109.855 38.245 67.958 1.00 74.66 362 ASP G N 1
ATOM 14218 C CA . ASP F 2 362 ? 108.969 39.111 67.192 1.00 73.03 362 ASP G CA 1
ATOM 14219 C C . ASP F 2 362 ? 109.632 40.452 66.917 1.00 77.11 362 ASP G C 1
ATOM 14220 O O . ASP F 2 362 ? 109.593 40.949 65.784 1.00 92.93 362 ASP G O 1
ATOM 14225 N N . GLN F 2 363 ? 110.252 41.048 67.932 1.00 75.75 363 GLN G N 1
ATOM 14226 C CA . GLN F 2 363 ? 110.868 42.347 67.667 1.00 84.46 363 GLN G CA 1
ATOM 14227 C C . GLN F 2 363 ? 112.189 42.207 66.913 1.00 78.94 363 GLN G C 1
ATOM 14228 O O . GLN F 2 363 ? 112.548 43.087 66.110 1.00 91.76 363 GLN G O 1
ATOM 14234 N N . ILE F 2 364 ? 112.892 41.096 67.120 1.00 63.49 364 ILE G N 1
ATOM 14235 C CA . ILE F 2 364 ? 114.023 40.810 66.243 1.00 72.30 364 ILE G CA 1
ATOM 14236 C C . ILE F 2 364 ? 113.577 40.768 64.781 1.00 82.82 364 ILE G C 1
ATOM 14237 O O . ILE F 2 364 ? 114.201 41.376 63.907 1.00 84.83 364 ILE G O 1
ATOM 14242 N N . GLN F 2 365 ? 112.473 40.075 64.527 1.00 87.79 365 GLN G N 1
ATOM 14243 C CA . GLN F 2 365 ? 112.031 39.847 63.160 1.00 90.98 365 GLN G CA 1
ATOM 14244 C C . GLN F 2 365 ? 111.531 41.143 62.530 1.00 97.57 365 GLN G C 1
ATOM 14245 O O . GLN F 2 365 ? 111.785 41.390 61.350 1.00 103.03 365 GLN G O 1
ATOM 14251 N N . GLN F 2 366 ? 110.839 41.978 63.305 1.00 93.93 366 GLN G N 1
ATOM 14252 C CA . GLN F 2 366 ? 110.379 43.256 62.761 1.00 92.02 366 GLN G CA 1
ATOM 14253 C C . GLN F 2 366 ? 111.593 44.134 62.437 1.00 84.47 366 GLN G C 1
ATOM 14254 O O . GLN F 2 366 ? 111.597 44.868 61.437 1.00 93.55 366 GLN G O 1
ATOM 14260 N N . GLN F 2 367 ? 112.633 44.041 63.264 1.00 82.52 367 GLN G N 1
ATOM 14261 C CA . GLN F 2 367 ? 113.836 44.829 63.014 1.00 86.82 367 GLN G CA 1
ATOM 14262 C C . GLN F 2 367 ? 114.543 44.382 61.741 1.00 99.93 367 GLN G C 1
ATOM 14263 O O . GLN F 2 367 ? 114.915 45.220 60.917 1.00 107.86 367 GLN G O 1
ATOM 14269 N N . VAL F 2 368 ? 114.734 43.073 61.578 1.00 100.54 368 VAL G N 1
ATOM 14270 C CA . VAL F 2 368 ? 115.412 42.565 60.382 1.00 88.33 368 VAL G CA 1
ATOM 14271 C C . VAL F 2 368 ? 114.565 42.718 59.124 1.00 80.68 368 VAL G C 1
ATOM 14272 O O . VAL F 2 368 ? 115.092 42.719 58.017 1.00 85.65 368 VAL G O 1
ATOM 14276 N N . ALA F 2 369 ? 113.251 42.814 59.291 1.00 73.88 369 ALA G N 1
ATOM 14277 C CA . ALA F 2 369 ? 112.373 43.073 58.159 1.00 71.94 369 ALA G CA 1
ATOM 14278 C C . ALA F 2 369 ? 112.573 44.509 57.700 1.00 75.29 369 ALA G C 1
ATOM 14279 O O . ALA F 2 369 ? 112.808 44.773 56.515 1.00 78.09 369 ALA G O 1
ATOM 14281 N N . ALA F 2 370 ? 112.473 45.433 58.654 1.00 80.99 370 ALA G N 1
ATOM 14282 C CA . ALA F 2 370 ? 112.719 46.838 58.373 1.00 88.47 370 ALA G CA 1
ATOM 14283 C C . ALA F 2 370 ? 114.069 46.990 57.688 1.00 82.82 370 ALA G C 1
ATOM 14284 O O . ALA F 2 370 ? 114.207 47.716 56.692 1.00 90.27 370 ALA G O 1
ATOM 14286 N N . LEU F 2 371 ? 115.047 46.258 58.214 1.00 73.42 371 LEU G N 1
ATOM 14287 C CA . LEU F 2 371 ? 116.396 46.217 57.666 1.00 68.85 371 LEU G CA 1
ATOM 14288 C C . LEU F 2 371 ? 116.393 45.778 56.200 1.00 70.10 371 LEU G C 1
ATOM 14289 O O . LEU F 2 371 ? 116.902 46.499 55.326 1.00 75.38 371 LEU G O 1
ATOM 14294 N N . LYS F 2 372 ? 115.811 44.601 55.954 1.00 69.23 372 LYS G N 1
ATOM 14295 C CA . LYS F 2 372 ? 115.644 44.040 54.612 1.00 70.76 372 LYS G CA 1
ATOM 14296 C C . LYS F 2 372 ? 115.145 45.090 53.633 1.00 81.72 372 LYS G C 1
ATOM 14297 O O . LYS F 2 372 ? 115.790 45.387 52.623 1.00 90.32 372 LYS G O 1
ATOM 14303 N N . ARG F 2 373 ? 113.948 45.591 53.920 1.00 68.16 373 ARG G N 1
ATOM 14304 C CA . ARG F 2 373 ? 113.289 46.559 53.063 1.00 66.92 373 ARG G CA 1
ATOM 14305 C C . ARG F 2 373 ? 114.171 47.784 52.814 1.00 78.59 373 ARG G C 1
ATOM 14306 O O . ARG F 2 373 ? 114.262 48.275 51.682 1.00 94.76 373 ARG G O 1
ATOM 14314 N N . ALA F 2 374 ? 114.828 48.268 53.866 1.00 78.57 374 ALA G N 1
ATOM 14315 C CA . ALA F 2 374 ? 115.719 49.419 53.731 1.00 87.96 374 ALA G CA 1
ATOM 14316 C C . ALA F 2 374 ? 116.819 49.165 52.700 1.00 91.62 374 ALA G C 1
ATOM 14317 O O . ALA F 2 374 ? 116.967 49.938 51.744 1.00 95.02 374 ALA G O 1
ATOM 14319 N N . GLN F 2 375 ? 117.599 48.099 52.890 1.00 87.47 375 GLN G N 1
ATOM 14320 C CA . GLN F 2 375 ? 118.714 47.859 51.970 1.00 87.38 375 GLN G CA 1
ATOM 14321 C C . GLN F 2 375 ? 118.242 47.476 50.563 1.00 96.55 375 GLN G C 1
ATOM 14322 O O . GLN F 2 375 ? 118.935 47.747 49.572 1.00 105.72 375 GLN G O 1
ATOM 14328 N N . ALA F 2 376 ? 117.069 46.856 50.472 1.00 94.36 376 ALA G N 1
ATOM 14329 C CA . ALA F 2 376 ? 116.459 46.587 49.174 1.00 96.69 376 ALA G CA 1
ATOM 14330 C C . ALA F 2 376 ? 116.217 47.902 48.433 1.00 97.06 376 ALA G C 1
ATOM 14331 O O . ALA F 2 376 ? 116.566 48.048 47.252 1.00 110.94 376 ALA G O 1
ATOM 14333 N N . GLU F 2 377 ? 115.609 48.856 49.134 1.00 91.02 377 GLU G N 1
ATOM 14334 C CA . GLU F 2 377 ? 115.357 50.165 48.553 1.00 88.63 377 GLU G CA 1
ATOM 14335 C C . GLU F 2 377 ? 116.660 50.864 48.154 1.00 88.83 377 GLU G C 1
ATOM 14336 O O . GLU F 2 377 ? 116.729 51.493 47.089 1.00 97.48 377 GLU G O 1
ATOM 14342 N N . THR F 2 378 ? 117.696 50.739 48.985 1.00 88.43 378 THR G N 1
ATOM 14343 C CA . THR F 2 378 ? 118.990 51.344 48.648 1.00 89.13 378 THR G CA 1
ATOM 14344 C C . THR F 2 378 ? 119.523 50.762 47.345 1.00 92.55 378 THR G C 1
ATOM 14345 O O . THR F 2 378 ? 120.008 51.499 46.485 1.00 100.12 378 THR G O 1
ATOM 14349 N N . GLU F 2 379 ? 119.441 49.439 47.217 1.00 91.84 379 GLU G N 1
ATOM 14350 C CA . GLU F 2 379 ? 119.836 48.747 45.988 1.00 101.87 379 GLU G CA 1
ATOM 14351 C C . GLU F 2 379 ? 119.101 49.268 44.753 1.00 97.48 379 GLU G C 1
ATOM 14352 O O . GLU F 2 379 ? 119.718 49.582 43.714 1.00 100.35 379 GLU G O 1
ATOM 14358 N N . ALA F 2 380 ? 117.777 49.327 44.862 1.00 87.06 380 ALA G N 1
ATOM 14359 C CA . ALA F 2 380 ? 116.951 49.805 43.764 1.00 81.96 380 ALA G CA 1
ATOM 14360 C C . ALA F 2 380 ? 117.407 51.193 43.332 1.00 87.56 380 ALA G C 1
ATOM 14361 O O . ALA F 2 380 ? 117.601 51.468 42.133 1.00 91.67 380 ALA G O 1
ATOM 14363 N N . GLU F 2 381 ? 117.614 52.060 44.318 1.00 89.40 381 GLU G N 1
ATOM 14364 C CA . GLU F 2 381 ? 118.032 53.421 44.024 1.00 86.44 381 GLU G CA 1
ATOM 14365 C C . GLU F 2 381 ? 119.492 53.485 43.586 1.00 90.24 381 GLU G C 1
ATOM 14366 O O . GLU F 2 381 ? 119.946 54.520 43.118 1.00 97.22 381 GLU G O 1
ATOM 14372 N N . LEU F 2 382 ? 120.229 52.388 43.736 1.00 90.97 382 LEU G N 1
ATOM 14373 C CA . LEU F 2 382 ? 121.577 52.314 43.175 1.00 87.50 382 LEU G CA 1
ATOM 14374 C C . LEU F 2 382 ? 121.471 52.063 41.682 1.00 82.21 382 LEU G C 1
ATOM 14375 O O . LEU F 2 382 ? 122.232 52.635 40.897 1.00 71.55 382 LEU G O 1
ATOM 14380 N N . LYS F 2 383 ? 120.542 51.190 41.295 1.00 87.58 383 LYS G N 1
ATOM 14381 C CA . LYS F 2 383 ? 120.232 51.029 39.872 1.00 85.14 383 LYS G CA 1
ATOM 14382 C C . LYS F 2 383 ? 119.830 52.370 39.266 1.00 94.86 383 LYS G C 1
ATOM 14383 O O . LYS F 2 383 ? 120.352 52.799 38.215 1.00 103.46 383 LYS G O 1
ATOM 14389 N N . ARG F 2 384 ? 118.890 53.029 39.935 1.00 96.85 384 ARG G N 1
ATOM 14390 C CA . ARG F 2 384 ? 118.428 54.332 39.476 1.00 90.43 384 ARG G CA 1
ATOM 14391 C C . ARG F 2 384 ? 119.568 55.345 39.429 1.00 79.97 384 ARG G C 1
ATOM 14392 O O . ARG F 2 384 ? 119.623 56.184 38.536 1.00 73.57 384 ARG G O 1
ATOM 14400 N N . LEU F 2 385 ? 120.470 55.261 40.400 1.00 80.05 385 LEU G N 1
ATOM 14401 C CA . LEU F 2 385 ? 121.631 56.138 40.450 1.00 86.55 385 LEU G CA 1
ATOM 14402 C C . LEU F 2 385 ? 122.509 55.930 39.226 1.00 93.39 385 LEU G C 1
ATOM 14403 O O . LEU F 2 385 ? 123.032 56.890 38.673 1.00 91.64 385 LEU G O 1
ATOM 14408 N N . GLU F 2 386 ? 122.688 54.672 38.829 1.00 99.25 386 GLU G N 1
ATOM 14409 C CA . GLU F 2 386 ? 123.439 54.347 37.618 1.00 101.18 386 GLU G CA 1
ATOM 14410 C C . GLU F 2 386 ? 122.802 54.992 36.389 1.00 100.38 386 GLU G C 1
ATOM 14411 O O . GLU F 2 386 ? 123.477 55.690 35.609 1.00 101.98 386 GLU G O 1
ATOM 14417 N N . GLN F 2 387 ? 121.503 54.745 36.213 1.00 95.30 387 GLN G N 1
ATOM 14418 C CA . GLN F 2 387 ? 120.797 55.307 35.064 1.00 86.55 387 GLN G CA 1
ATOM 14419 C C . GLN F 2 387 ? 120.897 56.835 35.069 1.00 79.30 387 GLN G C 1
ATOM 14420 O O . GLN F 2 387 ? 120.986 57.470 34.015 1.00 88.08 387 GLN G O 1
ATOM 14426 N N . ALA F 2 388 ? 120.908 57.414 36.265 1.00 76.15 388 ALA G N 1
ATOM 14427 C CA . ALA F 2 388 ? 121.077 58.853 36.433 1.00 84.90 388 ALA G CA 1
ATOM 14428 C C . ALA F 2 388 ? 122.470 59.309 36.016 1.00 90.17 388 ALA G C 1
ATOM 14429 O O . ALA F 2 388 ? 122.629 60.386 35.442 1.00 88.54 388 ALA G O 1
ATOM 14431 N N . ILE F 2 389 ? 123.475 58.496 36.334 1.00 98.91 389 ILE G N 1
ATOM 14432 C CA . ILE F 2 389 ? 124.858 58.793 35.965 1.00 100.47 389 ILE G CA 1
ATOM 14433 C C . ILE F 2 389 ? 124.974 58.869 34.455 1.00 100.48 389 ILE G C 1
ATOM 14434 O O . ILE F 2 389 ? 125.546 59.814 33.917 1.00 94.72 389 ILE G O 1
ATOM 14439 N N . LEU F 2 390 ? 124.424 57.867 33.774 1.00 106.43 390 LEU G N 1
ATOM 14440 C CA . LEU F 2 390 ? 124.507 57.835 32.316 1.00 106.68 390 LEU G CA 1
ATOM 14441 C C . LEU F 2 390 ? 123.690 58.953 31.668 1.00 108.42 390 LEU G C 1
ATOM 14442 O O . LEU F 2 390 ? 124.167 59.604 30.739 1.00 106.31 390 LEU G O 1
ATOM 14447 N N . ASP F 2 391 ? 122.470 59.178 32.154 1.00 104.60 391 ASP G N 1
ATOM 14448 C CA . ASP F 2 391 ? 121.618 60.219 31.584 1.00 103.68 391 ASP G CA 1
ATOM 14449 C C . ASP F 2 391 ? 122.245 61.604 31.754 1.00 102.27 391 ASP G C 1
ATOM 14450 O O . ASP F 2 391 ? 122.250 62.412 30.823 1.00 101.42 391 ASP G O 1
ATOM 14455 N N . LYS F 2 392 ? 122.794 61.865 32.935 1.00 102.79 392 LYS G N 1
ATOM 14456 C CA . LYS F 2 392 ? 123.478 63.127 33.193 1.00 99.48 392 LYS G CA 1
ATOM 14457 C C . LYS F 2 392 ? 124.779 63.240 32.394 1.00 93.38 392 LYS G C 1
ATOM 14458 O O . LYS F 2 392 ? 125.215 64.340 32.070 1.00 90.77 392 LYS G O 1
ATOM 14460 N N . ALA F 2 393 ? 125.405 62.101 32.108 1.00 88.73 393 ALA G N 1
ATOM 14461 C CA . ALA F 2 393 ? 126.694 62.071 31.411 1.00 86.97 393 ALA G CA 1
ATOM 14462 C C . ALA F 2 393 ? 126.608 62.459 29.937 1.00 99.25 393 ALA G C 1
ATOM 14463 O O . ALA F 2 393 ? 127.533 63.064 29.399 1.00 98.45 393 ALA G O 1
ATOM 14465 N N . PHE F 2 394 ? 125.518 62.079 29.278 1.00 114.35 394 PHE G N 1
ATOM 14466 C CA . PHE F 2 394 ? 125.412 62.220 27.824 1.00 118.01 394 PHE G CA 1
ATOM 14467 C C . PHE F 2 394 ? 124.855 63.578 27.411 1.00 132.68 394 PHE G C 1
ATOM 14468 O O . PHE F 2 394 ? 124.581 63.820 26.237 1.00 132.09 394 PHE G O 1
ATOM 14476 N N . ARG F 2 395 ? 124.670 64.445 28.399 1.00 138.99 395 ARG G N 1
ATOM 14477 C CA . ARG F 2 395 ? 124.556 65.877 28.168 1.00 148.77 395 ARG G CA 1
ATOM 14478 C C . ARG F 2 395 ? 125.624 66.485 29.078 1.00 161.91 395 ARG G C 1
ATOM 14479 O O . ARG F 2 395 ? 126.167 65.785 29.928 1.00 156.72 395 ARG G O 1
ATOM 14487 N N . GLY F 2 396 ? 125.943 67.763 28.907 1.00 155.44 396 GLY G N 1
ATOM 14488 C CA . GLY F 2 396 ? 127.178 68.322 29.437 1.00 143.42 396 GLY G CA 1
ATOM 14489 C C . GLY F 2 396 ? 127.277 68.424 30.953 1.00 143.79 396 GLY G C 1
ATOM 14490 O O . GLY F 2 396 ? 128.190 69.063 31.478 1.00 137.78 396 GLY G O 1
ATOM 14491 N N . ASP F 2 397 ? 126.341 67.785 31.652 1.00 145.71 397 ASP G N 1
ATOM 14492 C CA . ASP F 2 397 ? 126.164 67.943 33.097 1.00 148.38 397 ASP G CA 1
ATOM 14493 C C . ASP F 2 397 ? 127.004 67.009 33.979 1.00 144.96 397 ASP G C 1
ATOM 14494 O O . ASP F 2 397 ? 126.749 66.929 35.182 1.00 147.75 397 ASP G O 1
ATOM 14499 N N . LEU F 2 398 ? 127.922 66.252 33.375 1.00 141.67 398 LEU G N 1
ATOM 14500 C CA . LEU F 2 398 ? 128.913 65.449 34.109 1.00 130.20 398 LEU G CA 1
ATOM 14501 C C . LEU F 2 398 ? 128.290 64.156 34.639 1.00 107.85 398 LEU G C 1
ATOM 14502 O O . LEU F 2 398 ? 128.957 63.126 34.742 1.00 92.20 398 LEU G O 1
#

Solvent-accessible surface area: 81996 Å² total; per-residue (Å²): 95,58,53,89,114,83,14,5,103,38,2,69,94,0,6,66,9,0,138,156,9,136,80,4,121,14,15,30,37,32,0,21,0,3,0,2,0,1,13,15,40,29,28,13,25,41,17,60,41,93,103,57,91,76,140,164,113,22,12,47,71,84,30,47,16,86,90,2,3,107,117,113,40,80,10,115,105,3,42,61,16,0,97,52,108,0,10,52,65,3,81,83,40,44,17,135,91,62,62,64,58,5,80,42,36,6,54,86,116,81,28,14,1,2,48,42,7,157,31,0,40,68,0,4,65,3,0,40,92,1,72,28,133,30,132,55,24,18,67,0,3,3,66,0,3,36,41,2,2,94,111,2,6,30,102,37,187,120,0,4,120,27,29,15,19,26,13,0,1,84,0,0,2,43,10,8,57,0,64,32,52,13,14,0,1,1,2,17,1,22,3,2,5,5,2,10,38,0,11,58,60,0,65,142,100,39,177,59,135,111,3,59,114,44,0,35,75,125,2,12,63,3,43,20,98,122,21,27,4,11,21,2,0,27,0,0,9,29,0,40,24,4,70,83,19,111,27,110,88,41,32,5,2,118,50,50,6,113,93,34,100,46,88,10,8,0,0,0,0,24,3,55,36,40,45,101,80,15,70,146,37,33,95,24,0,63,15,40,18,33,5,8,11,0,0,11,8,11,4,0,13,63,2,0,73,99,93,92,24,0,43,2,0,5,3,6,11,56,15,6,13,35,56,5,9,6,2,19,43,3,3,77,42,5,3,77,61,0,23,0,12,0,1,0,15,0,9,39,1,4,9,17,37,71,22,62,57,43,2,2,0,6,4,1,34,46,70,21,86,8,167,67,0,0,5,0,16,8,46,42,54,184,80,45,196,100,1,25,123,61,75,40,10,90,41,99,36,0,94,54,0,31,128,25,11,114,9,8,32,32,92,63,116,58,146,19,86,29,134,49,1,78,27,94,70,1,10,58,12,32,20,91,55,2,86,154,101,42,31,22,5,36,14,51,19,36,52,112,52,36,16,46,90,45,42,53,14,29,102,8,0,52,28,8,19,109,31,1,125,53,0,23,62,22,0,80,86,1,27,116,34,27,127,122,45,77,122,80,26,76,107,38,2,56,35,1,24,61,29,0,124,85,1,21,56,35,2,75,88,0,24,124,56,6,116,86,97,103,69,83,96,34,137,30,54,146,29,24,116,1,24,105,2,23,73,126,45,75,149,100,37,7,57,158,76,67,95,83,134,17,37,16,0,28,44,96,1,13,50,43,116,63,3,118,24,106,56,52,115,119,26,36,0,108,118,15,47,102,133,0,43,17,0,0,73,60,17,2,0,0,0,1,10,42,111,11,137,82,40,15,1,0,54,4,42,104,127,12,64,8,41,1,0,6,33,4,0,0,2,1,28,9,27,141,125,93,0,26,10,73,6,2,19,22,0,1,40,5,41,33,0,8,43,41,7,57,30,66,73,77,121,75,62,106,144,46,17,17,82,41,103,47,0,51,82,13,57,1,7,14,6,63,104,30,78,42,4,107,47,6,61,49,1,74,31,0,32,92,68,4,121,76,1,68,139,8,1,53,62,0,40,145,31,1,83,83,8,13,107,26,7,1,43,106,21,0,31,122,115,77,51,141,27,68,134,58,34,128,73,6,118,0,19,113,9,1,55,13,35,41,3,77,55,11,91,84,108,13,66,17,144,135,40,81,45,43,4,11,6,75,8,96,90,20,28,26,110,81,64,2,44,52,92,44,67,0,61,60,46,91,68,65,0,141,83,13,2,0,0,3,2,8,100,41,71,5,2,19,27,3,8,2,78,89,34,1,0,0,0,170,2,0,0,0,0,39,25,105,118,47,8,6,94,72,0,1,22,11,12,1,80,46,55,56,105,145,18,30,93,124,190,142,26,68,15,72,94,153,72,2,56,62,34,103,0,0,4,3,68,76,138,56,0,127,142,15,12,46,54,0,59,77,4,79,55,25,4,18,27,0,63,39,6,0,33,19,4,42,29,27,2,95,34,0,56,79,0,1,17,32,11,12,15,46,46,101,70,103,57,55,84,125,93,12,2,91,39,3,73,97,0,9,54,8,0,134,151,9,136,78,3,118,25,24,27,38,30,0,29,0,4,0,1,0,2,13,15,38,22,25,14,24,37,22,60,44,88,99,61,104,76,143,164,138,17,22,43,73,69,32,68,14,66,90,2,1,91,77,120,26,88,11,113,103,2,41,58,11,0,102,49,114,1,10,59,50,3,88,61,10,61,47,63,106,78,56,79,63,3,61,35,28,4,53,68,170,114,28,19,3,2,57,43,7,158,31,0,41,60,0,3,59,3,0,36,93,2,72,28,135,28,130,60,25,18,64,0,3,3,64,0,3,37,40,2,1,93,110,2,6,31,107,40,185,104,0,6,114,25,29,14,18,28,16,0,1,83,0,0,0,26,10,7,53,1,75,52,52,12,15,0,4,1,0,16,0,22,3,2,5,6,4,10,39,0,8,52,72,2,46,139,120,38,219,64,144,98,18,78,121,47,0,37,83,116,2,11,64,3,42,17,124,117,23,42,2,11,23,0,0,32,0,0,7,17,0,39,25,8,66,80,15,97,26,98,90,31,38,7,1,119,52,47,6,121,87,15,82,56,86,14,8,0,0,0,0,26,4,51,34,36,48,102,59,14,65,157,30,36,108,26,2,60,18,35,22,38,5,8,14,0,0,12,8,10,4,0,12,77,0,0,71,97,98,84,25,0,43,1,0,3,1,6,12,54,15,7,14,38,58,6,8,5,2,19,41,2,4,76,33,5,2,85,62,0,18,0,11,0,2,0,14,0,8,44,2,7,9,18,39,69,32,47,52,52,2,2,0,5,4,1,33,45,67,19,97,8,137,61,0,0,6,0,33,8,45,38,57,182,78,48,195,98,1,33,121,58,71,40,10,89,39,110,37,0,106,59,1,20,146,8,13,115,9,0,25,32,85,52,121,59,146,19,85,29,134,51,2,77,29,95,71,3,14,65,15,56,21,92,64,3,79,169,109,41,32,22,5,39,27,50,12,37,59,83,53,23,16,31,95,34,40,55,13,41,120,9,3,49,32,6,42,133,38,0,165,52,0,13,51,23,0,78,89,1,30,120,38,20,122,122,44,70,121,74,16,62,106,26,1,54,29,0,27,60,38,0,133,85,0,35,49,39,2,55,106,1,31,129,66,9,123,97,70,118,59,63,43,27,142,27,44,150,54,9,119,1,26,104,4,23,73,127,49,78,142,101,36,7,56,156,75,67,95,82,135,18,35,14,0,31,43,96,2,13,51,43,107,57,2,127,23,106,56,53,111,129,26,35,0,109,116,15,46,101,133,0,44,18,0,0,85,61,15,1,0,0,0,2,13,43,113,5,128,83,32,14,2,0,51,4,42,102,128,12,56,8,41,1,0,9,34,5,0,0,2,0,29,10,26,148,140,89,0,20,10,62,6,1,20,19,0,1,33,4,47,28,0,10,32,40,0,40,44,49,62,46,155,65,79,111,144,44,25,13,79,34,94,44,0,45,67,10,53,0,1,6,2,37,147,45,117,75,3,116,35,11,64,34,6,65,31,3,5,99,104,0,60,72,1,59,143,9,2,46,56,0,64,136,27,7,77,66,6,30,102,17,4,2,52,112,22,1,31,130,83,78,42,138,32,64,135,59,33,128,70,8,118,0,17,110,7,0,53,11,37,45,10,82,47,10,85,87,110,16,67,21,141,138,41,80,46,43,4,10,6,93,14,96,88,18,28,25,118,93,64,2,43,56,112,40,63,0,67,58,44,88,73,64,0,142,84,11,1,0,0,3,3,3,90,55,66,5,2,18,14,3,9,2,78,91,35,1,0,0,0,136,10,0,0,0,0,50,22,108,119,40,8,28,94,72,0,1,7,9,11,1,65,60,54,65,95,149,23,29,98,137,194,153,24,49,14,75,90,138,69,2,46,69,34,98,0,0,5,3,64,48,117,56,0,123,143,15,13,47,53,0,60,80,3,76,58,25,5,17,28,0,102,37,5,1,31,20,2,40,24,26,2,113,43,0,42,48,1,3,14,45,12,8,8,98,45,79,61

B-factor: mean 104.72, std 33.53, range [20.0, 287.65]

Radius of gyration: 59.21 Å; Cα contacts (8 Å, |Δi|>4): 3222; chains: 6; bounding box: 128×90×166 Å

CATH classification: 3.40.50.150

Nearest PDB structures (foldseek):
  5ybb-assembly1_G  TM=1.001E+00  e=9.306E-83  Caldanaerobacter subterraneus subsp. tengcongensis MB4
  3okg-assembly3_A  TM=7.119E-01  e=1.631E-71  Caldanaerobacter subterraneus subsp. tengcongensis MB4
  3okg-assembly3_B  TM=7.137E-01  e=1.642E-70  Caldanaerobacter subterraneus subsp. tengcongensis MB4
  1yf2-assembly2_B  TM=6.659E-01  e=3.461E-23  Methanocaldococcus jannaschii DSM 2661
  2y7h-assembly1_A  TM=7.674E-01  e=5.192E-17  Escherichia coli

Foldseek 3Di:
DACCPVLVVVLVVLVVLLVPFDLNPDLLLSLLLLLVLLVLLLVLVLVVVVVVVVVCCLDDDCQRLVNLLVDDDDLVVNVCCCVVPHLVCLCDDPDPPCSPVSNVLSVDDDRRATPGSVSRNSSSVSSVVQDPVDLNSLQSVLVSSVVSVVLCLLPDLVNLFLDDDVLLLLLLLVLLPQEPAWAEEAQAHRAQRSLLVNLVVNVVVQPDPVRVCCSLPPHYEYEHADNSSRSNNQSNCPSNYRSDDDYDHDHSLQAAPVVPPAATQEYEYEDGAWDFDDDPSQVSAPQGDRIPVLSVLRSNLSNHDQDFFRKYKYKYFQCLQAPADSSLVSLVCCQFQWAWAEKEWAAFALSPPNGRTTMIITMIGGPGHYWKYKYAYFDDDPPDPGAHSVHHDDNVSVVVVVQLVVQSVCPVVDNHDNVRNDDLRMDMGTVVVCVVSNRRRDDDRPSDDPDPVDDDVVVVVVVVVVVVVVVVVVVVVVVCVVVVPDD/DVVVVVVVVVVVVVVVVVVVVVVVVVVPVD/DDDADDFKDKDQLLVFFDDFFWAQLLVVQADKFWEAELVQADLPPQARNHIDIDGSNPDDPQWIGFAAQLKKWQFFFQRVSRNIHGDHRVRGGGTYGPRIQIGHGDLVFARSVLVRLVSSACQLVVLVCVPDDVPDPGRGDDNVVSRGRMAMTGPDPCLSVVVVVVVVVVVVLVVVVVVLVVCLVVLVVVLLVVLPVVFDDPPDDDDPQKDKDFQVVFKPKAQAADDDPVQKDQPDAAFFEDEACVQADPAEGDGRIAGNDADTKDAFQWKKFFFFVQGLDIHGYHHIHHYHNRIMTMHGHPLDHSLLVVSVSVNVNPVVGPPVGTGADSVRRRGDMGMGHGPVVSVVVSVVSVVVVVVSVVVSVVSVVVSVVSVVVSNVSSVCSSHPND/DAPQPVQVVVLVVLLVLLVPFDLSPDLLLSLQLLLVLLVLLLVLVVVVVVVVVVVCPLDDPCQRCVNLLVDDDDLVVNVCCCVPPHLVVLCVDDDDVVSVVSNVLSVPDDGRATPGSVSRNSSSVSSVPQDPVDLNSLQNVLVSSVVSLVLCLLPDQVNLVLDDDVLLLLLLLVLLPDEPAWAEEAQAHQAQRSLLVNLVRNVVPQPDDVRVVCSLEPHYEYEHADNSSRSNNQSNCCSNHRSHDDYDHDHSLVAALVVPPAATQEYEYEDGLAAFDDDPSQNSYPQGDRGPVLSVLRSNVSRWDQDFFRKYKYKYFQCLQAPFDSSLVSLVCCQAQWAWAEKEWAAFQLRPPNGSTTMIITMIGGPGHYWKYKYAYFDDDPVDPGAHSVHHDDNVSSVVVVQLVVQSVCVVVDNHDVVRNDDQRIDMDTVVVCVVSNNRRDDDRPSDDNDPPDDDVVVVVVVVVVVVVVVVVVVVVVVCVVVVPDD/DVVVVVVVVVVVVVVVVVVVVVVVVVVPVD/DDDFDPFKDKDFLQVFFDDFFWAQLLVVQADKFWEAELVQADQPVQARNHIDIDGSNPDDPFWTGWAAQLKKWQFFFQRVSRNIHGDHRVRGGGTYGPSIQIGHGDLVFDRRVLVRLCSSACQLVVLVCVPDPVPDPGRGDDNVSSRGRMAMGDPVRVLSVVVVVLVVVVVVLVVVVVVLVVCLVVLVCVLLVLVPVVFDPPPDDDDPQKDKDFQVVQKPKAQAADDDPVQKDQPDAAFFEDEACVQQDLAEGDGRIAGNDADTKDAAQWKKFFFFVQGLRIYGYHHIHHYHNRIMTMHGHPQDHSLLVVSVSVNVRPCVRPPVGGGADSVNRRGDMDMGHGPVVSVVVSVVSVVVVVVSVVVNVVSVVVSVVSVVVSSVSSVCSSHPND

Sequence (1814 aa):
PQTRESLANEIWRACDIMRRDNNCTGIMEYVEHLAWLLFLRFLDAQEEEWEAQAQIPIIDSEYRWRHWATKDWPADELLAFVHGRLIPYLRSLGGDPLRETIRSLFSERNVIVCASGYNLKDVIQIVNEINFHSQDDIFTVSQVYEELLRRLGNENRLAGEFYTPRPVVRFVVELVDPQIGEAVYDPACGTCGFLVEAYLWMKQKERTIEDHRILQERTFFGQEKKPVPAFLGLVNMMLHGVTVPRVMRRNTLEENIRNVSERFDVVVTNPPFGGTEGRHIQQNFPIQSNATELLFLQHIMKKLKPRDGARCGMVVPEGTLFRGGAFAEVKRDLLEQFNLHTVVSLPPGTFAPYSDVKTALIFFERPGPTKEIWYYELPLPEGLKKFSKGNPIQDEHFEEARKLWRGWDAYRKGLGPVEACLSERSWIVPVEEVKKRGYDLTARNPNRSGGEELPSPVEIVAGLLEKEREILSIMEELSELLENEKGSPVEIVAGLLEKEREILSIMEELSELLENEPYKLPPGWRWVRLGEVCLPTERRDPTKNPSTYFVYVDISAIDSTVGKIVSPKEILGQHAPSRARKVIRSGDVIFATTRPYLKNIALVPPDLDGQICSTGFCVIRANREFAEPEFLFHLCRSDFITNQLTASKMRGTSYPAVTDNDVYNTLIPLPPLEEQRRIVAKVEALMERVREVRRLRAEAQKDTELLMQTALAEVFPHPGADLPPGWRWVRLGEVCDIIMGQSPPSSTYNFEGNGLPFFQGKADFGDLHPTPRIWCSAPQKVARPGDVLISVRAPVGSTNVANLACCIGRGLAALRPRDSLERFWLLYYLHYLEPELSKMTFNAITKKDLQNVFIPLPPLEEQRRIVAYLDQIQQQVAALKRAQAETEAELKRLEQAILDKAFRGDLPQTRESLANEIWRACDIMRRDNNCTGIMEYVEHLAWLLFLRFLDAQEEEWEAQAQIPIIDSEYRWRHWATKDWPADELLAFVHGRLIPYLRSLGGDPLRETIRSLFSERNVIVCASGYNLKDVIQIVNEINFHSQDDIFTVSQVYEELLRRLGNENRLAGEFYTPRPVVRFVVELVDPQIGEAVYDPACGTCGFLVEAYLWMKQKERTIEDHRILQERTFFGQEKKPVPAFLGLVNMMLHGVTVPRVMRRNTLEENIRNVSERFDVVVTNPPFGGTEGRHIQQNFPIQSNATELLFLQHIMKKLKPRDGARCGMVVPEGTLFRGGAFAEVKRDLLEQFNLHTVVSLPPGTFAPYSDVKTALIFFERPGPTKEIWYYELPLPEGLKKFSKGNPIQDEHFEEARKLWRGWDAYRKGLGPVEACLSERSWIVPVEEVKKRGYDLTARNPNRSGGEELPSPVEIVAGLLEKEREILSIMEELSELLENEKGSPVEIVAGLLEKEREILSIMEELSELLENEPYKLPPGWRWVRLGEVCLPTERRDPTKNPSTYFVYVDISAIDSTVGKIVSPKEILGQHAPSRARKVIRSGDVIFATTRPYLKNIALVPPDLDGQICSTGFCVIRANREFAEPEFLFHLCRSDFITNQLTASKMRGTSYPAVTDNDVYNTLIPLPPLEEQRRIVAKVEALMERVREVRRLRAEAQKDTELLMQTALAEVFPHPGADLPPGWRWVRLGEVCDIIMGQSPPSSTYNFEGNGLPFFQGKADFGDLHPTPRIWCSAPQKVARPGDVLISVRAPVGSTNVANLACCIGRGLAALRPRDSLERFWLLYYLHYLEPELSKMTFNAITKKDLQNVFIPLPPLEEQRRIVAYLDQIQQQVAALKRAQAETEAELKRLEQAILDKAFRGDL